Protein 4ENE (pdb70)

GO terms:
  GO:0042802 identical protein binding (F, IPI)
  GO:0062158 chloride:proton antiporter activity (F, IDA)
  GO:0005886 plasma membrane (C, IDA)
  GO:1990451 cellular stress response to acidic pH (P, IDA)
  GO:1902476 chloride transmembrane transport (P, IDA)
  GO:1902600 proton transmembrane transport (P, IDA)

CATH classification: 1.10.3080.10

Structure (mmCIF, N/CA/C/O backbone):
data_4ENE
#
_entry.id   4ENE
#
_cell.length_a   232.260
_cell.length_b   97.520
_cell.length_c   173.960
_cell.angle_alpha   90.00
_cell.angle_beta   132.87
_cell.angle_gamma   90.00
#
_symmetry.space_group_name_H-M   'C 1 2 1'
#
loop_
_entity.id
_entity.type
_entity.pdbx_description
1 polymer 'H(+)/Cl(-) exchange transporter ClcA'
2 polymer 'heavy chain of Fab fragment'
3 polymer 'light chain of Fab fragment'
4 branched alpha-D-glucopyranose-(1-4)-alpha-D-glucopyranose
5 non-polymer 'CHLORIDE ION'
6 non-polymer DECYL-BETA-D-MALTOPYRANOSIDE
7 water water
#
loop_
_atom_site.group_PDB
_atom_site.id
_atom_site.type_symbol
_atom_site.label_atom_id
_atom_site.label_alt_id
_atom_site.label_comp_id
_atom_site.label_asym_id
_atom_site.label_entity_id
_atom_site.label_seq_id
_atom_site.pdbx_PDB_ins_code
_atom_site.Cartn_x
_atom_site.Cartn_y
_atom_site.Cartn_z
_atom_site.occupancy
_atom_site.B_iso_or_equiv
_atom_site.auth_seq_id
_atom_site.auth_comp_id
_atom_site.auth_asym_id
_atom_site.auth_atom_id
_atom_site.pdbx_PDB_model_num
ATOM 1 N N . ARG A 1 2 ? -48.834 14.152 56.906 1.00 76.01 17 ARG A N 1
ATOM 2 C CA . ARG A 1 2 ? -49.428 13.163 56.017 1.00 75.40 17 ARG A CA 1
ATOM 3 C C . ARG A 1 2 ? -49.028 11.737 56.396 1.00 66.93 17 ARG A C 1
ATOM 4 O O . ARG A 1 2 ? -49.125 10.828 55.576 1.00 72.88 17 ARG A O 1
ATOM 12 N N . ARG A 1 3 ? -48.591 11.545 57.636 1.00 55.38 18 ARG A N 1
ATOM 13 C CA . ARG A 1 3 ? -48.109 10.244 58.082 1.00 63.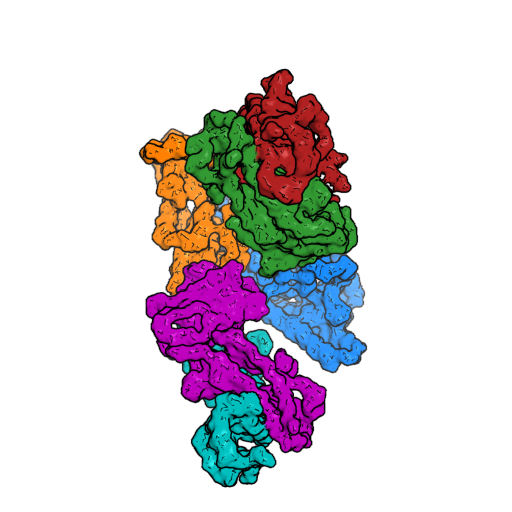63 18 ARG A CA 1
ATOM 14 C C . ARG A 1 3 ? -49.145 9.133 57.927 1.00 63.24 18 ARG A C 1
ATOM 15 O O . ARG A 1 3 ? -48.846 8.071 57.388 1.00 67.91 18 ARG A O 1
ATOM 23 N N . ARG A 1 4 ? -50.357 9.360 58.417 1.00 71.07 19 ARG A N 1
ATOM 24 C CA . ARG A 1 4 ? -51.367 8.314 58.382 1.00 68.83 19 ARG A CA 1
ATOM 25 C C . ARG A 1 4 ? -51.829 8.017 56.950 1.00 65.95 19 ARG A C 1
ATOM 26 O O . ARG A 1 4 ? -52.286 6.905 56.658 1.00 60.00 19 ARG A O 1
ATOM 34 N N . GLN A 1 5 ? -51.719 9.009 56.064 1.00 48.44 20 GLN A N 1
ATOM 35 C CA . GLN A 1 5 ? -52.024 8.805 54.650 1.00 53.15 20 GLN A CA 1
ATOM 36 C C . GLN A 1 5 ? -50.979 7.865 54.032 1.00 63.64 20 GLN A C 1
ATOM 37 O O . GLN A 1 5 ? -51.321 6.820 53.464 1.00 54.20 20 GLN A O 1
ATOM 43 N N . LEU A 1 6 ? -49.706 8.250 54.153 1.00 58.80 21 LEU A N 1
ATOM 44 C CA . LEU A 1 6 ? -48.586 7.396 53.776 1.00 49.31 21 LEU A CA 1
ATOM 45 C C . LEU A 1 6 ? -48.775 5.959 54.255 1.00 50.82 21 LEU A C 1
ATOM 46 O O . LEU A 1 6 ? -48.715 5.029 53.458 1.00 61.46 21 LEU A O 1
ATOM 51 N N . ILE A 1 7 ? -49.000 5.771 55.550 1.00 45.66 22 ILE A N 1
ATOM 52 C CA . ILE A 1 7 ? -49.149 4.426 56.083 1.00 48.31 22 ILE A CA 1
ATOM 53 C C . ILE A 1 7 ? -50.210 3.667 55.293 1.00 55.01 22 ILE A C 1
ATOM 54 O O . ILE A 1 7 ? -50.119 2.454 55.110 1.00 61.27 22 ILE A O 1
ATOM 59 N N . ARG A 1 8 ? -51.214 4.384 54.809 1.00 49.00 23 ARG A N 1
ATOM 60 C CA . ARG A 1 8 ? -52.290 3.737 54.076 1.00 58.04 23 ARG A CA 1
ATOM 61 C C . ARG A 1 8 ? -51.767 3.314 52.710 1.00 55.14 23 ARG A C 1
ATOM 62 O O . ARG A 1 8 ? -51.911 2.166 52.294 1.00 50.42 23 ARG A O 1
ATOM 70 N N . GLN A 1 9 ? -51.154 4.265 52.024 1.00 48.55 24 GLN A N 1
ATOM 71 C CA . GLN A 1 9 ? -50.582 4.035 50.717 1.00 54.84 24 GLN A CA 1
ATOM 72 C C . GLN A 1 9 ? -49.495 2.932 50.683 1.00 60.50 24 GLN A C 1
ATOM 73 O O . GLN A 1 9 ? -49.472 2.108 49.766 1.00 56.66 24 GLN A O 1
ATOM 79 N N . LEU A 1 10 ? -48.602 2.913 51.670 1.00 51.39 25 LEU A N 1
ATOM 80 C CA . LEU A 1 10 ? -47.575 1.881 51.734 1.00 51.54 25 LEU A CA 1
ATOM 81 C C . LEU A 1 10 ? -48.208 0.501 51.729 1.00 59.98 25 LEU A C 1
ATOM 82 O O . LEU A 1 10 ? -47.757 -0.404 51.021 1.00 60.17 25 LEU A O 1
ATOM 87 N N . LEU A 1 11 ? -49.256 0.342 52.524 1.00 55.51 26 LEU A N 1
ATOM 88 C CA . LEU A 1 11 ? -49.879 -0.959 52.692 1.00 56.06 26 LEU A CA 1
ATOM 89 C C . LEU A 1 11 ? -50.659 -1.372 51.448 1.00 51.06 26 LEU A C 1
ATOM 90 O O . LEU A 1 11 ? -51.065 -2.526 51.322 1.00 53.11 26 LEU A O 1
ATOM 95 N N . GLU A 1 12 ? -50.855 -0.427 50.532 1.00 53.46 27 GLU A N 1
ATOM 96 C CA . GLU A 1 12 ? -51.609 -0.681 49.297 1.00 67.35 27 GLU A CA 1
ATOM 97 C C . GLU A 1 12 ? -50.745 -0.557 48.040 1.00 59.89 27 GLU A C 1
ATOM 98 O O . GLU A 1 12 ? -51.259 -0.419 46.932 1.00 63.19 27 GLU A O 1
ATOM 104 N N . ARG A 1 13 ? -49.431 -0.603 48.212 1.00 63.75 28 ARG A N 1
ATOM 105 C CA . ARG A 1 13 ? -48.513 -0.403 47.099 1.00 60.09 28 ARG A CA 1
ATOM 106 C C . ARG A 1 13 ? -48.523 -1.583 46.140 1.00 60.80 28 ARG A C 1
ATOM 107 O O . ARG A 1 13 ? -48.674 -2.735 46.569 1.00 55.20 28 ARG A O 1
ATOM 115 N N . ASP A 1 14 ? -48.375 -1.282 44.847 1.00 61.06 29 ASP A N 1
ATOM 116 C CA . ASP A 1 14 ? -48.253 -2.300 43.799 1.00 60.17 29 ASP A CA 1
ATOM 117 C C . ASP A 1 14 ? -49.476 -3.220 43.718 1.00 56.29 29 ASP A C 1
ATOM 118 O O . ASP A 1 14 ? -49.362 -4.436 43.883 1.00 55.27 29 ASP A O 1
ATOM 123 N N . LYS A 1 15 ? -50.646 -2.639 43.466 1.00 61.56 30 LYS A N 1
ATOM 124 C CA . LYS A 1 15 ? -51.856 -3.436 43.255 1.00 63.67 30 LYS A CA 1
ATOM 125 C C . LYS A 1 15 ? -52.550 -3.034 41.962 1.00 63.66 30 LYS A C 1
ATOM 126 O O . LYS A 1 15 ? -53.720 -2.639 41.968 1.00 66.90 30 LYS A O 1
ATOM 132 N N . THR A 1 16 ? -51.815 -3.127 40.858 1.00 56.14 31 THR A N 1
ATOM 133 C CA . THR A 1 16 ? -52.375 -2.861 39.541 1.00 54.15 31 THR A CA 1
ATOM 134 C C . THR A 1 16 ? -53.605 -3.746 39.330 1.00 57.45 31 THR A C 1
ATOM 135 O O . THR A 1 16 ? -53.568 -4.950 39.613 1.00 48.72 31 THR A O 1
ATOM 139 N N . PRO A 1 17 ? -54.709 -3.139 38.868 1.00 55.39 32 PRO A N 1
ATOM 140 C CA . PRO A 1 17 ? -55.961 -3.827 38.529 1.00 55.69 32 PRO A CA 1
ATOM 141 C C . PRO A 1 17 ? -55.753 -4.926 37.490 1.00 51.85 32 PRO A C 1
ATOM 142 O O . PRO A 1 17 ? -55.201 -4.648 36.428 1.00 50.47 32 PRO A O 1
ATOM 146 N N . LEU A 1 18 ? -56.204 -6.142 37.784 1.00 43.28 33 LEU A N 1
ATOM 147 C CA . LEU A 1 18 ? -56.053 -7.260 36.858 1.00 50.74 33 LEU A CA 1
ATOM 148 C C . LEU A 1 18 ? -56.467 -6.926 35.416 1.00 50.90 33 LEU A C 1
ATOM 149 O O . LEU A 1 18 ? -55.898 -7.446 34.461 1.00 51.72 33 LEU A O 1
ATOM 154 N N . ALA A 1 19 ? -57.452 -6.059 35.254 1.00 51.76 34 ALA A N 1
ATOM 155 C CA . ALA A 1 19 ? -57.895 -5.698 33.916 1.00 52.58 34 ALA A CA 1
ATOM 156 C C . ALA A 1 19 ? -56.753 -5.056 33.139 1.00 47.12 34 ALA A C 1
ATOM 157 O O . ALA A 1 19 ? -56.524 -5.370 31.974 1.00 52.10 34 ALA A O 1
ATOM 159 N N . ILE A 1 20 ? -56.037 -4.153 33.790 1.00 47.03 35 ILE A N 1
ATOM 160 C CA . ILE A 1 20 ? -54.929 -3.465 33.145 1.00 52.19 35 ILE A CA 1
ATOM 161 C C . ILE A 1 20 ? -53.761 -4.416 32.836 1.00 44.96 35 ILE A C 1
ATOM 162 O O . ILE A 1 20 ? -53.142 -4.316 31.785 1.00 43.93 35 ILE A O 1
ATOM 167 N N . LEU A 1 21 ? -53.494 -5.364 33.726 1.00 41.76 36 LEU A N 1
ATOM 168 C CA . LEU A 1 21 ? -52.411 -6.323 33.515 1.00 48.79 36 LEU A CA 1
ATOM 169 C C . LEU A 1 21 ? -52.625 -7.190 32.283 1.00 51.51 36 LEU A C 1
ATOM 170 O O . LEU A 1 21 ? -51.732 -7.304 31.433 1.00 47.56 36 LEU A O 1
ATOM 175 N N . PHE A 1 22 ? -53.806 -7.804 32.205 1.00 55.62 37 PHE A N 1
ATOM 176 C CA . PHE A 1 22 ? -54.205 -8.625 31.060 1.00 51.21 37 PHE A CA 1
ATOM 177 C C . PHE A 1 22 ? -54.210 -7.832 29.753 1.00 47.35 37 PHE A C 1
ATOM 178 O O . PHE A 1 22 ? -53.759 -8.316 28.728 1.00 47.33 37 PHE A O 1
ATOM 186 N N . MET A 1 23 ? -54.736 -6.616 29.790 1.00 49.49 38 MET A N 1
ATOM 187 C CA . MET A 1 23 ? -54.790 -5.802 28.588 1.00 44.89 38 MET A CA 1
ATOM 188 C C . MET A 1 23 ? -53.397 -5.337 28.192 1.00 48.46 38 MET A C 1
ATOM 189 O O . MET A 1 23 ? -53.139 -5.049 27.019 1.00 50.36 38 MET A O 1
ATOM 194 N N . ALA A 1 24 ? -52.500 -5.263 29.170 1.00 50.08 39 ALA A N 1
ATOM 195 C CA . ALA A 1 24 ? -51.108 -4.912 28.897 1.00 52.80 39 ALA A CA 1
ATOM 196 C C . ALA A 1 24 ? -50.499 -6.032 28.070 1.00 44.63 39 ALA A C 1
ATOM 197 O O . ALA A 1 24 ? -49.704 -5.787 27.162 1.00 38.39 39 ALA A O 1
ATOM 199 N N . ALA A 1 25 ? -50.914 -7.258 28.382 1.00 43.77 40 ALA A N 1
ATOM 200 C CA . ALA A 1 25 ? -50.449 -8.447 27.679 1.00 42.43 40 ALA A CA 1
ATOM 201 C C . ALA A 1 25 ? -50.887 -8.456 26.218 1.00 45.40 40 ALA A C 1
ATOM 202 O O . ALA A 1 25 ? -50.077 -8.717 25.332 1.00 47.97 40 ALA A O 1
ATOM 204 N N . VAL A 1 26 ? -52.157 -8.168 25.955 1.00 44.90 41 VAL A N 1
ATOM 205 C CA . VAL A 1 26 ? -52.633 -8.158 24.574 1.00 42.13 41 VAL A CA 1
ATOM 206 C C . VAL A 1 26 ? -52.062 -6.977 23.786 1.00 39.35 41 VAL A C 1
ATOM 207 O O . VAL A 1 26 ? -51.811 -7.083 22.593 1.00 43.47 41 VAL A O 1
ATOM 211 N N . VAL A 1 27 ? -51.829 -5.857 24.453 1.00 39.70 42 VAL A N 1
ATOM 212 C CA . VAL A 1 27 ? -51.208 -4.710 23.792 1.00 38.93 42 VAL A CA 1
ATOM 213 C C . VAL A 1 27 ? -49.806 -5.067 23.279 1.00 41.70 42 VAL A C 1
ATOM 214 O O . VAL A 1 27 ? -49.423 -4.741 22.152 1.00 41.52 42 VAL A O 1
ATOM 218 N N . GLY A 1 28 ? -49.041 -5.749 24.115 1.00 38.76 43 GLY A N 1
ATOM 219 C CA . GLY A 1 28 ? -47.678 -6.090 23.776 1.00 40.64 43 GLY A CA 1
ATOM 220 C C . GLY A 1 28 ? -47.612 -7.121 22.673 1.00 42.52 43 GLY A C 1
ATOM 221 O O . GLY A 1 28 ? -46.778 -7.016 21.759 1.00 38.81 43 GLY A O 1
ATOM 222 N N . THR A 1 29 ? -48.491 -8.117 22.754 1.00 41.85 44 THR A N 1
ATOM 223 C CA . THR A 1 29 ? -48.554 -9.149 21.726 1.00 39.91 44 THR A CA 1
ATOM 224 C C . THR A 1 29 ? -48.816 -8.519 20.367 1.00 38.63 44 THR A C 1
ATOM 225 O O . THR A 1 29 ? -48.170 -8.856 19.389 1.00 44.71 44 THR A O 1
ATOM 229 N N . LEU A 1 30 ? -49.764 -7.593 20.311 1.00 43.05 45 LEU A N 1
ATOM 230 C CA . LEU A 1 30 ? -50.112 -6.961 19.051 1.00 42.50 45 LEU A CA 1
ATOM 231 C C . LEU A 1 30 ? -48.964 -6.123 18.527 1.00 38.57 45 LEU A C 1
ATOM 232 O O . LEU A 1 30 ? -48.716 -6.078 17.324 1.00 42.41 45 LEU A O 1
ATOM 237 N N . VAL A 1 31 ? -48.274 -5.438 19.429 1.00 40.52 46 VAL A N 1
ATOM 238 C CA . VAL A 1 31 ? -47.206 -4.527 19.021 1.00 38.90 46 VAL A CA 1
ATOM 239 C C . VAL A 1 31 ? -46.029 -5.314 18.463 1.00 39.42 46 VAL A C 1
ATOM 240 O O . VAL A 1 31 ? -45.375 -4.901 17.497 1.00 34.82 46 VAL A O 1
ATOM 244 N N . GLY A 1 32 ? -45.778 -6.462 19.080 1.00 39.76 47 GLY A N 1
ATOM 245 C CA . GLY A 1 32 ? -44.702 -7.328 18.667 1.00 38.81 47 GLY A CA 1
ATOM 246 C C . GLY A 1 32 ? -44.936 -7.776 17.252 1.00 45.16 47 GLY A C 1
ATOM 247 O O . GLY A 1 32 ? -44.039 -7.638 16.399 1.00 42.02 47 GLY A O 1
ATOM 248 N N . LEU A 1 33 ? -46.141 -8.296 17.007 1.00 36.33 48 LEU A N 1
ATOM 249 C CA . LEU A 1 33 ? -46.547 -8.765 15.679 1.00 33.92 48 LEU A CA 1
ATOM 250 C C . LEU A 1 33 ? -46.477 -7.648 14.653 1.00 35.15 48 LEU A C 1
ATOM 251 O O . LEU A 1 33 ? -46.025 -7.854 13.534 1.00 39.44 48 LEU A O 1
ATOM 256 N N . ALA A 1 34 ? -46.922 -6.458 15.032 1.00 32.29 49 ALA A N 1
ATOM 257 C CA . ALA A 1 34 ? -46.894 -5.337 14.107 1.00 31.69 49 ALA A CA 1
ATOM 258 C C . ALA A 1 34 ? -45.470 -4.960 13.787 1.00 31.16 49 ALA A C 1
ATOM 259 O O . ALA A 1 34 ? -45.166 -4.634 12.637 1.00 40.48 49 ALA A O 1
ATOM 261 N N . ALA A 1 35 ? -44.599 -4.999 14.795 1.00 36.81 50 ALA A N 1
ATOM 262 C CA . ALA A 1 35 ? -43.185 -4.639 14.611 1.00 36.58 50 ALA A CA 1
ATOM 263 C C . ALA A 1 35 ? -42.491 -5.664 13.744 1.00 36.93 50 ALA A C 1
ATOM 264 O O . ALA A 1 35 ? -41.696 -5.313 12.874 1.00 37.66 50 ALA A O 1
ATOM 266 N N . VAL A 1 36 ? -42.793 -6.936 13.987 1.00 35.19 51 VAL A N 1
ATOM 267 C CA . VAL A 1 36 ? -42.274 -8.003 13.147 1.00 44.85 51 VAL A CA 1
ATOM 268 C C . VAL A 1 36 ? -42.689 -7.762 11.690 1.00 45.12 51 VAL A C 1
ATOM 269 O O . VAL A 1 36 ? -41.849 -7.696 10.791 1.00 41.28 51 VAL A O 1
ATOM 273 N N . ALA A 1 37 ? -43.989 -7.615 11.475 1.00 39.37 52 ALA A N 1
ATOM 274 C CA . ALA A 1 37 ? -44.532 -7.394 10.151 1.00 39.18 52 ALA A CA 1
ATOM 275 C C . ALA A 1 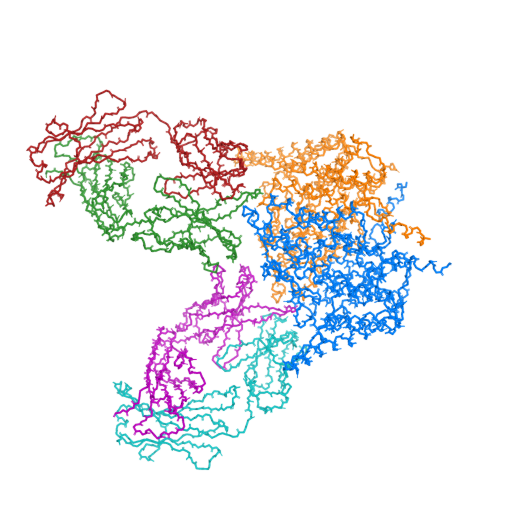37 ? -43.887 -6.180 9.502 1.00 40.12 52 ALA A C 1
ATOM 276 O O . ALA A 1 37 ? -43.555 -6.205 8.321 1.00 40.77 52 ALA A O 1
ATOM 278 N N . PHE A 1 38 ? -43.695 -5.118 10.273 1.00 40.84 53 PHE A N 1
ATOM 279 C CA . PHE A 1 38 ? -43.140 -3.894 9.713 1.00 34.93 53 PHE A CA 1
ATOM 280 C C . PHE A 1 38 ? -41.714 -4.182 9.246 1.00 39.95 53 PHE A C 1
ATOM 281 O O . PHE A 1 38 ? -41.280 -3.766 8.170 1.00 41.38 53 PHE A O 1
ATOM 289 N N . ASP A 1 39 ? -41.002 -4.933 10.070 1.00 46.18 54 ASP A N 1
ATOM 290 C CA . ASP A 1 39 ? -39.615 -5.298 9.817 1.00 48.81 54 ASP A CA 1
ATOM 291 C C . ASP A 1 39 ? -39.466 -6.182 8.569 1.00 46.46 54 ASP A C 1
ATOM 292 O O . ASP A 1 39 ? -38.632 -5.925 7.703 1.00 44.26 54 ASP A O 1
ATOM 297 N N . LYS A 1 40 ? -40.282 -7.225 8.488 1.00 48.08 55 LYS A N 1
ATOM 298 C CA . LYS A 1 40 ? -40.307 -8.088 7.316 1.00 43.88 55 LYS A CA 1
ATOM 299 C C . LYS A 1 40 ? -40.593 -7.297 6.034 1.00 51.62 55 LYS A C 1
ATOM 300 O O . LYS A 1 40 ? -39.949 -7.516 5.008 1.00 57.02 55 LYS A O 1
ATOM 306 N N . GLY A 1 41 ? -41.556 -6.379 6.094 1.00 52.41 56 GLY A N 1
ATOM 307 C CA . GLY A 1 41 ? -41.909 -5.561 4.946 1.00 41.83 56 GLY A CA 1
ATOM 308 C C . GLY A 1 41 ? -40.774 -4.680 4.454 1.00 49.60 56 GLY A C 1
ATOM 309 O O . GLY A 1 41 ? -40.501 -4.619 3.264 1.00 48.32 56 GLY A O 1
ATOM 310 N N . VAL A 1 42 ? -40.105 -3.991 5.372 1.00 56.30 57 VAL A N 1
ATOM 311 C CA . VAL A 1 42 ? -38.978 -3.139 5.006 1.00 45.53 57 VAL A CA 1
ATOM 312 C C . VAL A 1 42 ? -37.906 -3.944 4.297 1.00 52.81 57 VAL A C 1
ATOM 313 O O . VAL A 1 42 ? -37.375 -3.531 3.270 1.00 55.72 57 VAL A O 1
ATOM 317 N N . ALA A 1 43 ? -37.582 -5.104 4.845 1.00 53.42 58 ALA A N 1
ATOM 318 C CA . ALA A 1 43 ? -36.546 -5.931 4.251 1.00 53.79 58 ALA A CA 1
ATOM 319 C C . ALA A 1 43 ? -36.954 -6.416 2.863 1.00 53.47 58 ALA A C 1
ATOM 320 O O . ALA A 1 43 ? -36.142 -6.419 1.948 1.00 55.32 58 ALA A O 1
ATOM 322 N N . TRP A 1 44 ? -38.215 -6.820 2.719 1.00 54.96 59 TRP A N 1
ATOM 323 C CA . TRP A 1 44 ? -38.741 -7.315 1.442 1.00 52.31 59 TRP A CA 1
ATOM 324 C C . TRP A 1 44 ? -38.645 -6.285 0.319 1.00 59.41 59 TRP A C 1
ATOM 325 O O . TRP A 1 44 ? -38.415 -6.635 -0.843 1.00 62.21 59 TRP A O 1
ATOM 336 N N . LEU A 1 45 ? -38.828 -5.017 0.668 1.00 51.05 60 LEU A N 1
ATOM 337 C CA . LEU A 1 45 ? -38.731 -3.939 -0.305 1.00 56.69 60 LEU A CA 1
ATOM 338 C C . LEU A 1 45 ? -37.277 -3.605 -0.648 1.00 54.98 60 LEU A C 1
ATOM 339 O O . LEU A 1 45 ? -36.968 -3.266 -1.783 1.00 54.86 60 LEU A O 1
ATOM 344 N N . GLN A 1 46 ? -36.385 -3.693 0.331 1.00 53.40 61 GLN A N 1
ATOM 345 C CA . GLN A 1 46 ? -34.975 -3.437 0.073 1.00 58.96 61 GLN A CA 1
ATOM 346 C C . GLN A 1 46 ? -34.439 -4.499 -0.871 1.00 64.69 61 GLN A C 1
ATOM 347 O O . GLN A 1 46 ? -33.568 -4.229 -1.704 1.00 63.00 61 GLN A O 1
ATOM 353 N N . ASN A 1 47 ? -34.984 -5.705 -0.742 1.00 62.12 62 ASN A N 1
ATOM 354 C CA . ASN A 1 47 ? -34.662 -6.792 -1.647 1.00 66.70 62 ASN A CA 1
ATOM 355 C C . ASN A 1 47 ? -35.109 -6.481 -3.067 1.00 70.18 62 ASN A C 1
ATOM 356 O O . ASN A 1 47 ? -34.280 -6.339 -3.967 1.00 80.24 62 ASN A O 1
ATOM 361 N N . GLN A 1 48 ? -36.417 -6.373 -3.261 1.00 61.17 63 GLN A N 1
ATOM 362 C CA . GLN A 1 48 ? -36.961 -6.011 -4.558 1.00 57.30 63 GLN A CA 1
ATOM 363 C C . GLN A 1 48 ? -36.069 -4.982 -5.219 1.00 61.95 63 GLN A C 1
ATOM 364 O O . GLN A 1 48 ? -35.693 -5.127 -6.375 1.00 67.38 63 GLN A O 1
ATOM 370 N N . ARG A 1 49 ? -35.715 -3.946 -4.476 1.00 59.11 64 ARG A N 1
ATOM 371 C CA . ARG A 1 49 ? -34.849 -2.919 -5.020 1.00 64.52 64 ARG A CA 1
ATOM 372 C C . ARG A 1 49 ? -33.505 -3.490 -5.463 1.00 69.34 64 ARG A C 1
ATOM 373 O O . ARG A 1 49 ? -32.948 -3.067 -6.473 1.00 78.85 64 ARG A O 1
ATOM 381 N N . MET A 1 50 ? -32.987 -4.455 -4.717 1.00 73.94 65 MET A N 1
ATOM 382 C CA . MET A 1 50 ? -31.723 -5.081 -5.084 1.00 77.80 65 MET A CA 1
ATOM 383 C C . MET A 1 50 ? -31.860 -5.916 -6.352 1.00 75.74 65 MET A C 1
ATOM 384 O O . MET A 1 50 ? -31.042 -5.812 -7.257 1.00 75.27 65 MET A O 1
ATOM 389 N N . GLY A 1 51 ? -32.902 -6.737 -6.412 1.00 77.35 66 GLY A N 1
ATOM 390 C CA . GLY A 1 51 ? -33.146 -7.574 -7.572 1.00 85.78 66 GLY A CA 1
ATOM 391 C C . GLY A 1 51 ? -33.372 -6.776 -8.843 1.00 79.93 66 GLY A C 1
ATOM 392 O O . GLY A 1 51 ? -33.157 -7.277 -9.943 1.00 83.03 66 GLY A O 1
ATOM 393 N N . ALA A 1 52 ? -33.811 -5.531 -8.688 1.00 79.62 67 ALA A N 1
ATOM 394 C CA . ALA A 1 52 ? -34.040 -4.648 -9.823 1.00 78.10 67 ALA A CA 1
ATOM 395 C C . ALA A 1 52 ? -32.717 -4.189 -10.429 1.00 80.63 67 ALA A C 1
ATOM 396 O O . ALA A 1 52 ? -32.535 -4.236 -11.644 1.00 81.22 67 ALA A O 1
ATOM 398 N N . LEU A 1 53 ? -31.796 -3.749 -9.577 1.00 77.76 68 LEU A N 1
ATOM 399 C CA . LEU A 1 53 ? -30.479 -3.326 -10.036 1.00 77.46 68 LEU A CA 1
ATOM 400 C C . LEU A 1 53 ? -29.749 -4.462 -10.734 1.00 84.55 68 LEU A C 1
ATOM 401 O O . LEU A 1 53 ? -28.732 -4.241 -11.386 1.00 88.05 68 LEU A O 1
ATOM 406 N N . VAL A 1 54 ? -30.263 -5.679 -10.586 1.00 85.70 69 VAL A N 1
ATOM 407 C CA . VAL A 1 54 ? -29.702 -6.833 -11.280 1.00 90.43 69 VAL A CA 1
ATOM 408 C C . VAL A 1 54 ? -30.132 -6.852 -12.746 1.00 90.20 69 VAL A C 1
ATOM 409 O O . VAL A 1 54 ? -29.294 -6.928 -13.642 1.00 94.87 69 VAL A O 1
ATOM 413 N N . HIS A 1 55 ? -31.435 -6.761 -12.990 1.00 90.81 70 HIS A N 1
ATOM 414 C CA . HIS A 1 55 ? -31.945 -6.736 -14.360 1.00 99.20 70 HIS A CA 1
ATOM 415 C C . HIS A 1 55 ? -31.344 -5.591 -15.184 1.00 99.26 70 HIS A C 1
ATOM 416 O O . HIS A 1 55 ? -31.493 -5.552 -16.407 1.00 102.52 70 HIS A O 1
ATOM 423 N N . THR A 1 56 ? -30.662 -4.667 -14.512 1.00 96.28 71 THR A N 1
ATOM 424 C CA . THR A 1 56 ? -30.121 -3.479 -15.169 1.00 96.83 71 THR A CA 1
ATOM 425 C C . THR A 1 56 ? -28.715 -3.116 -14.683 1.00 101.45 71 THR A C 1
ATOM 426 O O . THR A 1 56 ? -28.375 -1.934 -14.587 1.00 96.25 71 THR A O 1
ATOM 430 N N . ALA A 1 57 ? -27.902 -4.129 -14.386 1.00 105.64 72 ALA A N 1
ATOM 431 C CA . ALA A 1 57 ? -26.552 -3.914 -13.855 1.00 105.42 72 ALA A CA 1
ATOM 432 C C . ALA A 1 57 ? -25.505 -3.683 -14.951 1.00 108.81 72 ALA A C 1
ATOM 433 O O . ALA A 1 57 ? -24.312 -3.533 -14.665 1.00 107.84 72 ALA A O 1
ATOM 435 N N . ASP A 1 58 ? -25.959 -3.651 -16.202 1.00 106.01 73 ASP A N 1
ATOM 436 C CA . ASP A 1 58 ? -25.068 -3.465 -17.341 1.00 102.07 73 ASP A CA 1
ATOM 437 C C . ASP A 1 58 ? -24.926 -1.986 -17.692 1.00 100.04 73 ASP A C 1
ATOM 438 O O . ASP A 1 58 ? -23.812 -1.475 -17.844 1.00 91.97 73 ASP A O 1
ATOM 443 N N . ASN A 1 59 ? -26.063 -1.305 -17.806 1.00 91.09 74 ASN A N 1
ATOM 444 C CA . ASN A 1 59 ? -26.099 0.103 -18.183 1.00 86.93 74 ASN A CA 1
ATOM 445 C C . ASN A 1 59 ? -25.937 1.032 -16.981 1.00 83.32 74 ASN A C 1
ATOM 446 O O . ASN A 1 59 ? -26.911 1.601 -16.498 1.00 83.17 74 ASN A O 1
ATOM 451 N N . TYR A 1 60 ? -24.702 1.192 -16.517 1.00 77.19 75 TYR A N 1
ATOM 452 C CA . TYR A 1 60 ? -24.414 1.962 -15.305 1.00 81.56 75 TYR A CA 1
ATOM 453 C C . TYR A 1 60 ? -25.290 3.204 -15.091 1.00 82.91 75 TYR A C 1
ATOM 454 O O . TYR A 1 60 ? -25.656 3.516 -13.958 1.00 83.42 75 TYR A O 1
ATOM 463 N N . PRO A 1 61 ? -25.594 3.939 -16.169 1.00 85.56 76 PRO A N 1
ATOM 464 C CA . PRO A 1 61 ? -26.561 5.039 -16.075 1.00 77.85 76 PRO A CA 1
ATOM 465 C C . PRO A 1 61 ? -27.981 4.565 -15.774 1.00 76.98 76 PRO A C 1
ATOM 466 O O . PRO A 1 61 ? -28.635 5.140 -14.905 1.00 75.14 76 PRO A O 1
ATOM 470 N N . LEU A 1 62 ? -28.457 3.544 -16.482 1.00 77.09 77 LEU A N 1
ATOM 471 C CA . LEU A 1 62 ? -29.788 2.993 -16.215 1.00 76.01 77 LEU A CA 1
ATOM 472 C C . LEU A 1 62 ? -29.838 2.411 -14.804 1.00 77.31 77 LEU A C 1
ATOM 473 O O . LEU A 1 62 ? -30.872 2.451 -14.127 1.00 73.13 77 LEU A O 1
ATOM 478 N N . LEU A 1 63 ? -28.700 1.869 -14.378 1.00 81.08 78 LEU A N 1
ATOM 479 C CA . LEU A 1 63 ? -28.523 1.343 -13.031 1.00 80.91 78 LEU A CA 1
ATOM 480 C C . LEU A 1 63 ? -28.769 2.451 -12.005 1.00 72.06 78 LEU A C 1
ATOM 481 O O . LEU A 1 63 ? -29.632 2.322 -11.139 1.00 65.07 78 LEU A O 1
ATOM 486 N N . LEU A 1 64 ? -28.020 3.544 -12.121 1.00 62.12 79 LEU A N 1
ATOM 487 C CA . LEU A 1 64 ? -28.152 4.663 -11.196 1.00 69.81 79 LEU A CA 1
ATOM 488 C C . LEU A 1 64 ? -29.555 5.269 -11.233 1.00 77.43 79 LEU A C 1
ATOM 489 O O . LEU A 1 64 ? -30.000 5.912 -10.279 1.00 75.43 79 LEU A O 1
ATOM 494 N N . THR A 1 65 ? -30.253 5.052 -12.339 1.00 76.20 80 THR A N 1
ATOM 495 C CA . THR A 1 65 ? -31.552 5.662 -12.547 1.00 69.06 80 THR A CA 1
ATOM 496 C C . THR A 1 65 ? -32.652 4.851 -11.893 1.00 64.98 80 THR A C 1
ATOM 497 O O . THR A 1 65 ? -33.571 5.409 -11.304 1.00 67.17 80 THR A O 1
ATOM 501 N N . VAL A 1 66 ? -32.569 3.532 -12.011 1.00 63.27 81 VAL A N 1
ATOM 502 C CA . VAL A 1 66 ? -33.576 2.661 -11.409 1.00 70.28 81 VAL A CA 1
ATOM 503 C C . VAL A 1 66 ? -33.414 2.595 -9.888 1.00 71.47 81 VAL A C 1
ATOM 504 O O . VAL A 1 66 ? -34.335 2.200 -9.170 1.00 70.74 81 VAL A O 1
ATOM 508 N N . ALA A 1 67 ? -32.235 2.972 -9.405 1.00 65.04 82 ALA A N 1
ATOM 509 C CA . ALA A 1 67 ? -31.993 3.037 -7.977 1.00 66.94 82 ALA A CA 1
ATOM 510 C C . ALA A 1 67 ? -32.680 4.274 -7.439 1.00 67.91 82 ALA A C 1
ATOM 511 O O . ALA A 1 67 ? -33.394 4.205 -6.440 1.00 73.34 82 ALA A O 1
ATOM 513 N N . PHE A 1 68 ? -32.470 5.401 -8.114 1.00 64.07 83 PHE A N 1
ATOM 514 C CA . PHE A 1 68 ? -33.071 6.663 -7.704 1.00 64.01 83 PHE A CA 1
ATOM 515 C C . PHE A 1 68 ? -34.594 6.622 -7.798 1.00 69.17 83 PHE A C 1
ATOM 516 O O . PHE A 1 68 ? -35.285 6.969 -6.841 1.00 68.12 83 PHE A O 1
ATOM 524 N N . LEU A 1 69 ? -35.119 6.191 -8.941 1.00 64.57 84 LEU A N 1
ATOM 525 C CA . LEU A 1 69 ? -36.566 6.157 -9.136 1.00 65.23 84 LEU A CA 1
ATOM 526 C C . LEU A 1 69 ? -37.275 5.173 -8.218 1.00 63.60 84 LEU A C 1
ATOM 527 O O . LEU A 1 69 ? -38.289 5.510 -7.609 1.00 66.87 84 LEU A O 1
ATOM 532 N N . CYS A 1 70 ? -36.754 3.956 -8.125 1.00 62.73 85 CYS A N 1
ATOM 533 C CA . CYS A 1 70 ? -37.349 2.959 -7.241 1.00 70.03 85 CYS A CA 1
ATOM 534 C C . CYS A 1 70 ? -37.531 3.484 -5.811 1.00 64.48 85 CYS A C 1
ATOM 535 O O . CYS A 1 70 ? -38.524 3.188 -5.155 1.00 55.81 85 CYS A O 1
ATOM 538 N N . SER A 1 71 ? -36.567 4.266 -5.338 1.00 64.78 86 SER A N 1
ATOM 539 C CA . SER A 1 71 ? -36.603 4.786 -3.977 1.00 59.03 86 SER A CA 1
ATOM 540 C C . SER A 1 71 ? -37.327 6.121 -3.902 1.00 55.51 86 SER A C 1
ATOM 541 O O . SER A 1 71 ? -37.827 6.498 -2.853 1.00 57.96 86 SER A O 1
ATOM 544 N N . ALA A 1 72 ? -37.360 6.843 -5.015 1.00 62.30 87 ALA A N 1
ATOM 545 C CA . ALA A 1 72 ? -38.103 8.093 -5.100 1.00 58.65 87 ALA A CA 1
ATOM 546 C C . ALA A 1 72 ? -39.584 7.787 -4.974 1.00 54.87 87 ALA A C 1
ATOM 547 O O . ALA A 1 72 ? -40.286 8.392 -4.169 1.00 54.37 87 ALA A O 1
ATOM 549 N N . VAL A 1 73 ? -40.048 6.833 -5.771 1.00 51.00 88 VAL A N 1
ATOM 550 C CA . VAL A 1 73 ? -41.441 6.421 -5.728 1.00 54.41 88 VAL A CA 1
ATOM 551 C C . VAL A 1 73 ? -41.851 5.937 -4.346 1.00 55.25 88 VAL A C 1
ATOM 552 O O . VAL A 1 73 ? -42.869 6.376 -3.808 1.00 55.09 88 VAL A O 1
ATOM 556 N N . LEU A 1 74 ? -41.066 5.027 -3.774 1.00 58.94 89 LEU A N 1
ATOM 557 C CA . LEU A 1 74 ? -41.381 4.504 -2.446 1.00 53.97 89 LEU A CA 1
ATOM 558 C C . LEU A 1 74 ? -41.401 5.641 -1.425 1.00 50.83 89 LEU A C 1
ATOM 559 O O . LEU A 1 74 ? -42.273 5.691 -0.561 1.00 46.00 89 LEU A O 1
ATOM 564 N N . ALA A 1 75 ? -40.453 6.568 -1.550 1.00 48.49 90 ALA A N 1
ATOM 565 C CA . ALA A 1 75 ? -40.382 7.711 -0.640 1.00 50.60 90 ALA A CA 1
ATOM 566 C C . ALA A 1 75 ? -41.656 8.553 -0.708 1.00 56.26 90 ALA A C 1
ATOM 567 O O . ALA A 1 75 ? -42.343 8.751 0.296 1.00 47.94 90 ALA A O 1
ATOM 569 N N . MET A 1 76 ? -41.955 9.049 -1.905 1.00 57.85 91 MET A N 1
ATOM 570 C CA . MET A 1 76 ? -43.110 9.905 -2.121 1.00 55.52 91 MET A CA 1
ATOM 571 C C . MET A 1 76 ? -44.373 9.266 -1.567 1.00 50.84 91 MET A C 1
ATOM 572 O O . MET A 1 76 ? -45.115 9.893 -0.807 1.00 46.47 91 MET A O 1
ATOM 577 N N . PHE A 1 77 ? -44.597 8.009 -1.928 1.00 47.41 92 PHE A N 1
ATOM 578 C CA . PHE A 1 77 ? -45.720 7.268 -1.390 1.00 50.28 92 PHE A CA 1
ATOM 579 C C . PHE A 1 77 ? -45.849 7.444 0.121 1.00 50.49 92 PHE A C 1
ATOM 580 O O . PHE A 1 77 ? -46.955 7.571 0.647 1.00 59.17 92 PHE A O 1
ATOM 588 N N . GLY A 1 78 ? -44.728 7.452 0.827 1.00 51.17 93 GLY A N 1
ATOM 589 C CA . GLY A 1 78 ? -44.771 7.562 2.276 1.00 47.87 93 GLY A CA 1
ATOM 590 C C . GLY A 1 78 ? -45.059 8.969 2.756 1.00 47.65 93 GLY A C 1
ATOM 591 O O . GLY A 1 78 ? -45.840 9.158 3.686 1.00 49.23 93 GLY A O 1
ATOM 592 N N . TYR A 1 79 ? -44.405 9.950 2.133 1.00 44.84 94 TYR A N 1
ATOM 593 C CA . TYR A 1 79 ? -44.650 11.357 2.424 1.00 54.56 94 TYR A CA 1
ATOM 594 C C . TYR A 1 79 ? -46.116 11.688 2.195 1.00 53.39 94 TYR A C 1
ATOM 595 O O . TYR A 1 79 ? -46.772 12.308 3.033 1.00 46.97 94 TYR A O 1
ATOM 604 N N . PHE A 1 80 ? -46.631 11.267 1.052 1.00 49.85 95 PHE A N 1
ATOM 605 C CA . PHE A 1 80 ? -48.019 11.523 0.733 1.00 53.44 95 PHE A CA 1
ATOM 606 C C . PHE A 1 80 ? -48.959 10.948 1.793 1.00 54.20 95 PHE A C 1
ATOM 607 O O . PHE A 1 80 ? -49.765 11.671 2.382 1.00 53.82 95 PHE A O 1
ATOM 615 N N . LEU A 1 81 ? -48.854 9.647 2.035 1.00 49.58 96 LEU A N 1
ATOM 616 C CA . LEU A 1 81 ? -49.680 8.990 3.040 1.00 46.66 96 LEU A CA 1
ATOM 617 C C . LEU A 1 81 ? -49.713 9.761 4.363 1.00 49.24 96 LEU A C 1
ATOM 618 O O . LEU A 1 81 ? -50.661 9.654 5.127 1.00 58.25 96 LEU A O 1
ATOM 623 N N . VAL A 1 82 ? -48.668 10.526 4.642 1.00 48.85 97 VAL A N 1
ATOM 624 C CA . VAL A 1 82 ? -48.581 11.258 5.901 1.00 54.54 97 VAL A CA 1
ATOM 625 C C . VAL A 1 82 ? -49.293 12.600 5.825 1.00 43.72 97 VAL A C 1
ATOM 626 O O . VAL A 1 82 ? -50.173 12.893 6.630 1.00 52.83 97 VAL A O 1
ATOM 630 N N . ARG A 1 83 ? -48.880 13.414 4.863 1.00 50.03 98 ARG A N 1
ATOM 631 C CA . ARG A 1 83 ? -49.476 14.718 4.607 1.00 55.50 98 ARG A CA 1
ATOM 632 C C . ARG A 1 83 ? -50.990 14.627 4.402 1.00 56.74 98 ARG A C 1
ATOM 633 O O . ARG A 1 83 ? -51.728 15.504 4.831 1.00 51.86 98 ARG A O 1
ATOM 641 N N . LYS A 1 84 ? -51.444 13.562 3.750 1.00 54.05 99 LYS A N 1
ATOM 642 C CA . LYS A 1 84 ? -52.846 13.440 3.382 1.00 53.70 99 LYS A CA 1
ATOM 643 C C . LYS A 1 84 ? -53.754 12.989 4.525 1.00 59.09 99 LYS A C 1
ATOM 644 O O . LYS A 1 84 ? -54.796 13.598 4.754 1.00 60.89 99 LYS A O 1
ATOM 650 N N . TYR A 1 85 ? -53.373 11.933 5.241 1.00 56.71 100 TYR A N 1
ATOM 651 C CA . TYR A 1 85 ? -54.295 11.323 6.211 1.00 53.93 100 TYR A CA 1
ATOM 652 C C . TYR A 1 85 ? -53.856 11.412 7.675 1.00 55.80 100 TYR A C 1
ATOM 653 O O . TYR A 1 85 ? -54.661 11.180 8.575 1.00 56.00 100 TYR A O 1
ATOM 662 N N . ALA A 1 86 ? -52.590 11.734 7.923 1.00 57.97 101 ALA A N 1
ATOM 663 C CA . ALA A 1 86 ? -52.087 11.736 9.299 1.00 58.93 101 ALA A CA 1
ATOM 664 C C . ALA A 1 86 ? -50.760 12.475 9.432 1.00 60.60 101 ALA A C 1
ATOM 665 O O . ALA A 1 86 ? -49.702 11.859 9.477 1.00 60.83 101 ALA A O 1
ATOM 667 N N . PRO A 1 87 ? -50.820 13.811 9.490 1.00 68.10 102 PRO A N 1
ATOM 668 C CA . PRO A 1 87 ? -49.634 14.675 9.586 1.00 54.49 102 PRO A CA 1
ATOM 669 C C . PRO A 1 87 ? -48.823 14.497 10.874 1.00 51.48 102 PRO A C 1
ATOM 670 O O . PRO A 1 87 ? -47.654 14.892 10.930 1.00 49.20 102 PRO A O 1
ATOM 674 N N . GLU A 1 88 ? -49.422 13.928 11.911 1.00 45.44 103 GLU A N 1
ATOM 675 C CA . GLU A 1 88 ? -48.666 13.738 13.144 1.00 48.31 103 GLU A CA 1
ATOM 676 C C . GLU A 1 88 ? -47.975 12.381 13.147 1.00 54.58 103 GLU A C 1
ATOM 677 O O . GLU A 1 88 ? -47.401 11.964 14.158 1.00 50.45 103 GLU A O 1
ATOM 683 N N . ALA A 1 89 ? -48.040 11.700 12.006 1.00 53.02 104 ALA A N 1
ATOM 684 C CA . ALA A 1 89 ? -47.282 10.471 11.798 1.00 47.48 104 ALA A CA 1
ATOM 685 C C . ALA A 1 89 ? -46.006 10.771 11.019 1.00 47.82 104 ALA A C 1
ATOM 686 O O . ALA A 1 89 ? -45.317 9.867 10.552 1.00 51.92 104 ALA A O 1
ATOM 688 N N . GLY A 1 90 ? -45.689 12.051 10.886 1.00 48.06 105 GLY A N 1
ATOM 689 C CA . GLY A 1 90 ? -44.439 12.448 10.270 1.00 40.25 105 GLY A CA 1
ATOM 690 C C . GLY A 1 90 ? -43.299 12.352 11.270 1.00 56.07 105 GLY A C 1
ATOM 691 O O . GLY A 1 90 ? -43.532 12.315 12.493 1.00 50.03 105 GLY A O 1
ATOM 692 N N . GLY A 1 91 ? -42.066 12.309 10.755 1.00 50.48 106 GLY A N 1
ATOM 693 C CA . GLY A 1 91 ? -40.894 12.236 11.608 1.00 47.11 106 GLY A CA 1
ATOM 694 C C . GLY A 1 91 ? -40.945 11.044 12.543 1.00 43.73 106 GLY A C 1
ATOM 695 O O . GLY A 1 91 ? -41.452 9.975 12.187 1.00 41.80 106 GLY A O 1
ATOM 696 N N . SER A 1 92 ? -40.420 11.229 13.746 1.00 38.39 107 SER A N 1
ATOM 697 C CA . SER A 1 92 ? -40.285 10.124 14.686 1.00 40.48 107 SER A CA 1
ATOM 698 C C . SER A 1 92 ? -41.629 9.621 15.174 1.00 37.65 107 SER A C 1
ATOM 699 O O . SER A 1 92 ? -42.046 8.520 14.832 1.00 39.15 107 SER A O 1
ATOM 702 N N . GLY A 1 93 ? -42.293 10.420 16.001 1.00 41.88 108 GLY A N 1
ATOM 703 C CA . GLY A 1 93 ? -43.556 10.005 16.593 1.00 40.97 108 GLY A CA 1
ATOM 704 C C . GLY A 1 93 ? -43.413 9.763 18.079 1.00 44.11 108 GLY A C 1
ATOM 705 O O . GLY A 1 93 ? -44.401 9.626 18.803 1.00 49.70 108 GLY A O 1
ATOM 706 N N . ILE A 1 94 ? -42.174 9.704 18.543 1.00 34.85 109 ILE A N 1
ATOM 707 C CA . ILE A 1 94 ? -41.940 9.647 19.973 1.00 40.33 109 ILE A CA 1
ATOM 708 C C . ILE A 1 94 ? -42.367 10.965 20.616 1.00 35.26 109 ILE A C 1
ATOM 709 O O . ILE A 1 94 ? -42.961 10.955 21.690 1.00 42.45 109 ILE A O 1
ATOM 714 N N . PRO A 1 95 ? -42.066 12.103 19.963 1.00 35.28 110 PRO A N 1
ATOM 715 C CA . PRO A 1 95 ? -42.538 13.386 20.498 1.00 41.81 110 PRO A CA 1
ATOM 716 C C . PRO A 1 95 ? -44.062 13.426 20.597 1.00 39.88 110 PRO A C 1
ATOM 717 O O . PRO A 1 95 ? -44.596 13.926 21.585 1.00 38.25 110 PRO A O 1
ATOM 721 N N . GLU A 1 96 ? -44.751 12.866 19.611 1.00 42.30 111 GLU A N 1
ATOM 722 C CA . GLU A 1 96 ? -46.215 12.760 19.680 1.00 35.78 111 GLU A CA 1
ATOM 723 C C . GLU A 1 96 ? -46.695 11.886 20.825 1.00 40.95 111 GLU A C 1
ATOM 724 O O . GLU A 1 96 ? -47.581 12.299 21.570 1.00 53.83 111 GLU A O 1
ATOM 730 N N . ILE A 1 97 ? -46.155 10.676 20.967 1.00 41.12 112 ILE A N 1
ATOM 731 C CA . ILE A 1 97 ? -46.602 9.796 22.062 1.00 38.72 112 ILE A CA 1
ATOM 732 C C . ILE A 1 97 ? -46.301 10.394 23.426 1.00 40.75 112 ILE A C 1
ATOM 733 O O . ILE A 1 97 ? -47.024 10.145 24.391 1.00 37.84 112 ILE A O 1
ATOM 738 N N . GLU A 1 98 ? -45.221 11.172 23.508 1.00 39.67 113 GLU A N 1
ATOM 739 C CA . GLU A 1 98 ? -44.922 11.885 24.745 1.00 45.57 113 GLU A CA 1
ATOM 740 C C . GLU A 1 98 ? -46.033 12.896 25.034 1.00 47.52 113 GLU A C 1
ATOM 741 O O . GLU A 1 98 ? -46.522 12.985 26.164 1.00 38.99 113 GLU A O 1
ATOM 747 N N . GLY A 1 99 ? -46.408 13.647 23.994 1.00 44.67 114 GLY A N 1
ATOM 748 C CA . GLY A 1 99 ? -47.543 14.544 24.028 1.00 47.71 114 GLY A CA 1
ATOM 749 C C . GLY A 1 99 ? -48.762 13.855 24.603 1.00 45.66 114 GLY A C 1
ATOM 750 O O . GLY A 1 99 ? -49.307 14.307 25.608 1.00 46.66 114 GLY A O 1
ATOM 751 N N . ALA A 1 100 ? -49.165 12.747 23.986 1.00 39.94 115 ALA A N 1
ATOM 752 C CA . ALA A 1 100 ? -50.346 11.992 24.428 1.00 35.58 115 ALA A CA 1
ATOM 753 C C . ALA A 1 100 ? -50.307 11.603 25.903 1.00 41.73 115 ALA A C 1
ATOM 754 O O . ALA A 1 100 ? -51.339 11.560 26.568 1.00 54.62 115 ALA A O 1
ATOM 756 N N . LEU A 1 101 ? -49.121 11.312 26.417 1.00 46.81 116 LEU A N 1
ATOM 757 C CA . LEU A 1 101 ? -48.985 10.942 27.822 1.00 54.37 116 LEU A CA 1
ATOM 758 C C . LEU A 1 101 ? -49.167 12.159 28.734 1.00 41.29 116 LEU A C 1
ATOM 759 O O . LEU A 1 101 ? -49.488 12.023 29.900 1.00 46.73 116 LEU A O 1
ATOM 764 N N . GLU A 1 102 ? -48.940 13.345 28.185 1.00 39.03 117 GLU A N 1
ATOM 765 C CA . GLU A 1 102 ? -49.186 14.586 28.900 1.00 52.64 117 GLU A CA 1
ATOM 766 C C . GLU A 1 102 ? -50.665 14.969 28.783 1.00 54.78 117 GLU A C 1
ATOM 767 O O . GLU A 1 102 ? -51.127 15.894 29.448 1.00 54.71 117 GLU A O 1
ATOM 773 N N . ASP A 1 103 ? -51.388 14.242 27.932 1.00 49.85 118 ASP A N 1
ATOM 774 C CA . ASP A 1 103 ? -52.784 14.534 27.608 1.00 51.08 118 ASP A CA 1
ATOM 775 C C . ASP A 1 103 ? -52.862 15.823 26.819 1.00 49.49 118 ASP A C 1
ATOM 776 O O . ASP A 1 103 ? -53.790 16.588 26.983 1.00 52.67 118 ASP A O 1
ATOM 781 N N . GLN A 1 104 ? -51.883 16.056 25.957 1.00 44.44 119 GLN A N 1
ATOM 782 C CA . GLN A 1 104 ? -51.847 17.277 25.159 1.00 46.35 119 GLN A CA 1
ATOM 783 C C . GLN A 1 104 ? -51.886 17.014 23.654 1.00 53.32 119 GLN A C 1
ATOM 784 O O . GLN A 1 104 ? -51.757 17.942 22.841 1.00 59.61 119 GLN A O 1
ATOM 790 N N . ARG A 1 105 ? -52.033 15.750 23.278 1.00 49.90 120 ARG A N 1
ATOM 791 C CA . ARG A 1 105 ? -52.070 15.386 21.864 1.00 40.31 120 ARG A CA 1
ATOM 792 C C . ARG A 1 105 ? -52.948 14.173 21.738 1.00 46.83 120 ARG A C 1
ATOM 793 O O . ARG A 1 105 ? -52.985 13.324 22.630 1.00 46.60 120 ARG A O 1
ATOM 801 N N . PRO A 1 106 ? -53.686 14.103 20.634 1.00 50.12 121 PRO A N 1
ATOM 802 C CA . PRO A 1 106 ? -54.597 12.988 20.379 1.00 47.83 121 PRO A CA 1
ATOM 803 C C . PRO A 1 106 ? -53.879 11.756 19.815 1.00 51.56 121 PRO A C 1
ATOM 804 O O . PRO A 1 106 ? -52.929 11.866 19.017 1.00 40.45 121 PRO A O 1
ATOM 808 N N . VAL A 1 107 ? -54.354 10.589 20.236 1.00 47.75 122 VAL A N 1
ATOM 809 C CA . VAL A 1 107 ? -53.930 9.325 19.660 1.00 48.39 122 VAL A CA 1
ATOM 810 C C . VAL A 1 107 ? -54.931 8.816 18.597 1.00 44.33 122 VAL A C 1
ATOM 811 O O . VAL A 1 107 ? -55.772 7.960 18.863 1.00 41.20 122 VAL A O 1
ATOM 815 N N . ARG A 1 108 ? -54.810 9.329 17.383 1.00 40.94 123 ARG A N 1
ATOM 816 C CA . ARG A 1 108 ? -55.722 8.975 16.305 1.00 38.17 123 ARG A CA 1
ATOM 817 C C . ARG A 1 108 ? -55.400 7.621 15.669 1.00 42.83 123 ARG A C 1
ATOM 818 O O . ARG A 1 108 ? -54.991 7.525 14.504 1.00 40.93 123 ARG A O 1
ATOM 826 N N . TRP A 1 109 ? -55.612 6.564 16.437 1.00 42.28 124 TRP A N 1
ATOM 827 C CA . TRP A 1 109 ? -55.184 5.249 15.998 1.00 46.15 124 TRP A CA 1
ATOM 828 C C . TRP A 1 109 ? -55.851 4.754 14.717 1.00 49.00 124 TRP A C 1
ATOM 829 O O . TRP A 1 109 ? -55.257 3.991 13.965 1.00 50.51 124 TRP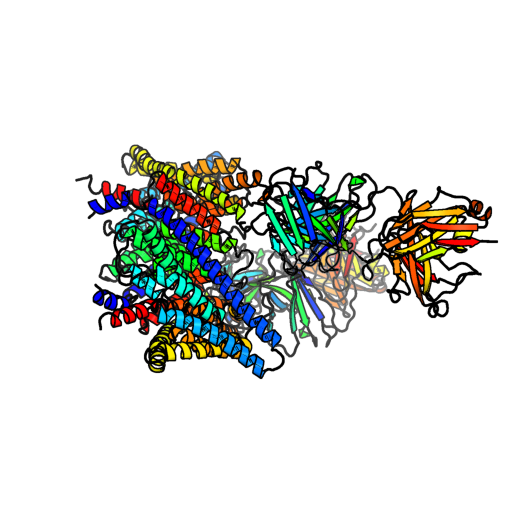 A O 1
ATOM 840 N N . TRP A 1 110 ? -57.087 5.171 14.468 1.00 54.29 125 TRP A N 1
ATOM 841 C CA . TRP A 1 110 ? -57.761 4.791 13.225 1.00 54.02 125 TRP A CA 1
ATOM 842 C C . TRP A 1 110 ? -57.013 5.366 12.019 1.00 42.66 125 TRP A C 1
ATOM 843 O O . TRP A 1 110 ? -57.182 4.890 10.901 1.00 52.29 125 TRP A O 1
ATOM 854 N N . ARG A 1 111 ? -56.178 6.378 12.251 1.00 47.31 126 ARG A N 1
ATOM 855 C CA . ARG A 1 111 ? -55.464 7.058 11.159 1.00 47.98 126 ARG A CA 1
ATOM 856 C C . ARG A 1 111 ? -53.966 6.740 11.108 1.00 48.48 126 ARG A C 1
ATOM 857 O O . ARG A 1 111 ? -53.393 6.559 10.033 1.00 47.48 126 ARG A O 1
ATOM 865 N N . VAL A 1 112 ? -53.331 6.695 12.272 1.00 49.79 127 VAL A N 1
ATOM 866 C CA . VAL A 1 112 ? -51.882 6.578 12.336 1.00 49.52 127 VAL A CA 1
ATOM 867 C C . VAL A 1 112 ? -51.390 5.160 12.047 1.00 42.22 127 VAL A C 1
ATOM 868 O O . VAL A 1 112 ? -50.462 4.980 11.256 1.00 37.33 127 VAL A O 1
ATOM 872 N N . LEU A 1 113 ? -52.019 4.164 12.670 1.00 35.65 128 LEU A N 1
ATOM 873 C CA . LEU A 1 113 ? -51.649 2.773 12.427 1.00 36.51 128 LEU A CA 1
ATOM 874 C C . LEU A 1 113 ? -51.400 2.512 10.951 1.00 43.28 128 LEU A C 1
ATOM 875 O O . LEU A 1 113 ? -50.283 2.150 10.571 1.00 44.62 128 LEU A O 1
ATOM 880 N N . PRO A 1 114 ? -52.428 2.715 10.105 1.00 51.82 129 PRO A N 1
ATOM 881 C CA . PRO A 1 114 ? -52.221 2.487 8.673 1.00 47.20 129 PRO A CA 1
ATOM 882 C C . PRO A 1 114 ? -51.227 3.466 8.073 1.00 40.83 129 PRO A C 1
ATOM 883 O O . PRO A 1 114 ? -50.373 3.041 7.303 1.00 42.07 129 PRO A O 1
ATOM 887 N N . VAL A 1 115 ? -51.311 4.745 8.416 1.00 40.68 130 VAL A N 1
ATOM 888 C CA . VAL A 1 115 ? -50.398 5.710 7.809 1.00 41.80 130 VAL A CA 1
ATOM 889 C C . VAL A 1 115 ? -48.950 5.435 8.160 1.00 41.73 130 VAL A C 1
ATOM 890 O O . VAL A 1 115 ? -48.113 5.337 7.278 1.00 42.11 130 VAL A O 1
ATOM 894 N N . LYS A 1 116 ? -48.656 5.322 9.451 1.00 44.88 131 LYS A N 1
ATOM 895 C CA . LYS A 1 116 ? -47.285 5.138 9.912 1.00 43.30 131 LYS A CA 1
ATOM 896 C C . LYS A 1 116 ? -46.724 3.812 9.387 1.00 41.84 131 LYS A C 1
ATOM 897 O O . LYS A 1 116 ? -45.656 3.788 8.785 1.00 35.29 131 LYS A O 1
ATOM 903 N N . PHE A 1 117 ? -47.464 2.722 9.601 1.00 42.91 132 PHE A N 1
ATOM 904 C CA . PHE A 1 117 ? -47.076 1.400 9.100 1.00 37.24 132 PHE A CA 1
ATOM 905 C C . PHE A 1 117 ? -46.742 1.405 7.615 1.00 39.46 132 PHE A C 1
ATOM 906 O O . PHE A 1 117 ? -45.599 1.165 7.235 1.00 47.65 132 PHE A O 1
ATOM 914 N N . PHE A 1 118 ? -47.732 1.680 6.769 1.00 44.70 133 PHE A N 1
ATOM 915 C CA . PHE A 1 118 ? -47.494 1.728 5.325 1.00 44.27 133 PHE A CA 1
ATOM 916 C C . PHE A 1 118 ? -46.605 2.897 4.903 1.00 40.58 133 PHE A C 1
ATOM 917 O O . PHE A 1 118 ? -45.810 2.773 3.971 1.00 43.58 133 PHE A O 1
ATOM 925 N N . GLY A 1 119 ? -46.727 4.022 5.598 1.00 35.13 134 GLY A N 1
ATOM 926 C CA . GLY A 1 119 ? -45.880 5.166 5.331 1.00 35.77 134 GLY A CA 1
ATOM 927 C C . GLY A 1 119 ? -44.418 4.818 5.535 1.00 47.82 134 GLY A C 1
ATOM 928 O O . GLY A 1 119 ? -43.581 5.073 4.660 1.00 45.08 134 GLY A O 1
ATOM 929 N N . GLY A 1 120 ? -44.112 4.220 6.689 1.00 43.70 135 GLY A N 1
ATOM 930 C CA . GLY A 1 120 ? -42.745 3.857 7.044 1.00 43.78 135 GLY A CA 1
ATOM 931 C C . GLY A 1 120 ? -42.120 2.836 6.107 1.00 44.17 135 GLY A C 1
ATOM 932 O O . GLY A 1 120 ? -40.976 3.006 5.687 1.00 41.24 135 GLY A O 1
ATOM 933 N N . LEU A 1 121 ? -42.868 1.783 5.773 1.00 40.72 136 LEU A N 1
ATOM 934 C CA . LEU A 1 121 ? -42.432 0.818 4.767 1.00 36.40 136 LEU A CA 1
ATOM 935 C C . LEU A 1 121 ? -41.858 1.532 3.560 1.00 45.20 136 LEU A C 1
ATOM 936 O O . LEU A 1 121 ? -40.865 1.098 2.987 1.00 54.83 136 LEU A O 1
ATOM 941 N N . GLY A 1 122 ? -42.484 2.633 3.167 1.00 44.98 137 GLY A N 1
ATOM 942 C CA . GLY A 1 122 ? -42.047 3.358 1.991 1.00 48.75 137 GLY A CA 1
ATOM 943 C C . GLY A 1 122 ? -40.737 4.098 2.171 1.00 42.38 137 GLY A C 1
ATOM 944 O O . GLY A 1 122 ? -39.886 4.081 1.284 1.00 43.00 137 GLY A O 1
ATOM 945 N N . THR A 1 123 ? -40.585 4.769 3.306 1.00 42.85 138 THR A N 1
ATOM 946 C CA . THR A 1 123 ? -39.377 5.549 3.555 1.00 46.97 138 THR A CA 1
ATOM 947 C C . THR A 1 123 ? -38.225 4.629 3.934 1.00 48.19 138 THR A C 1
ATOM 948 O O . THR A 1 123 ? -37.124 4.745 3.405 1.00 47.07 138 THR A O 1
ATOM 952 N N . LEU A 1 124 ? -38.496 3.704 4.848 1.00 46.24 139 LEU A N 1
ATOM 953 C CA . LEU A 1 124 ? -37.497 2.745 5.302 1.00 46.04 139 LEU A CA 1
ATOM 954 C C . LEU A 1 124 ? -37.079 1.784 4.175 1.00 49.50 139 LEU A C 1
ATOM 955 O O . LEU A 1 124 ? -35.888 1.523 3.966 1.00 50.99 139 LEU A O 1
ATOM 960 N N . GLY A 1 125 ? -38.072 1.279 3.455 1.00 45.49 140 GLY A N 1
ATOM 961 C CA . GLY A 1 125 ? -37.864 0.298 2.408 1.00 52.74 140 GLY A CA 1
ATOM 962 C C . GLY A 1 125 ? -37.183 0.854 1.173 1.00 47.67 140 GLY A C 1
ATOM 963 O O . GLY A 1 125 ? -36.625 0.102 0.389 1.00 47.32 140 GLY A O 1
ATOM 964 N N . GLY A 1 126 ? -37.233 2.171 1.005 1.00 45.98 141 GLY A N 1
ATOM 965 C CA . GLY A 1 126 ? -36.502 2.833 -0.059 1.00 48.47 141 GLY A CA 1
ATOM 966 C C . GLY A 1 126 ? -35.048 3.077 0.304 1.00 50.83 141 GLY A C 1
ATOM 967 O O . GLY A 1 126 ? -34.258 3.547 -0.515 1.00 49.79 141 GLY A O 1
ATOM 968 N N . GLY A 1 127 ? -34.702 2.768 1.549 1.00 55.76 142 GLY A N 1
ATOM 969 C CA . GLY A 1 127 ? -33.333 2.871 2.013 1.00 49.71 142 GLY A CA 1
ATOM 970 C C . GLY A 1 127 ? -32.944 4.234 2.552 1.00 48.43 142 GLY A C 1
ATOM 971 O O . GLY A 1 127 ? -31.786 4.625 2.467 1.00 58.89 142 GLY A O 1
ATOM 972 N N . MET A 1 128 ? -33.899 4.966 3.107 1.00 51.33 143 MET A N 1
ATOM 973 C CA . MET A 1 128 ? -33.587 6.254 3.708 1.00 45.93 143 MET A CA 1
ATOM 974 C C . MET A 1 128 ? -32.918 6.067 5.058 1.00 40.18 143 MET A C 1
ATOM 975 O O . MET A 1 128 ? -33.122 5.063 5.728 1.00 43.61 143 MET A O 1
ATOM 980 N N . VAL A 1 129 ? -32.111 7.044 5.440 1.00 44.69 144 VAL A N 1
ATOM 981 C CA . VAL A 1 129 ? -31.475 7.066 6.749 1.00 42.70 144 VAL A CA 1
ATOM 982 C C . VAL A 1 129 ? -32.490 7.355 7.832 1.00 34.99 144 VAL A C 1
ATOM 983 O O . VAL A 1 129 ? -32.610 8.491 8.277 1.00 44.58 144 VAL A O 1
ATOM 987 N N . LEU A 1 130 ? -33.215 6.329 8.265 1.00 38.84 145 LEU A N 1
ATOM 988 C CA . LEU A 1 130 ? -34.214 6.487 9.326 1.00 45.47 145 LEU A CA 1
ATOM 989 C C . LEU A 1 130 ? -34.366 5.190 10.126 1.00 35.37 145 LEU A C 1
ATOM 990 O O . LEU A 1 130 ? -34.129 4.106 9.601 1.00 46.98 145 LEU A O 1
ATOM 995 N N . GLY A 1 131 ? -34.768 5.286 11.384 1.00 37.10 146 GLY A N 1
ATOM 996 C CA . GLY A 1 131 ? -34.885 4.100 12.219 1.00 39.43 146 GLY A CA 1
ATOM 997 C C . GLY A 1 131 ? -36.285 3.518 12.304 1.00 40.77 146 GLY A C 1
ATOM 998 O O . GLY A 1 131 ? -37.268 4.220 12.096 1.00 46.74 146 GLY A O 1
ATOM 999 N N . ARG A 1 132 ? -36.372 2.230 12.618 1.00 41.75 147 ARG A N 1
ATOM 1000 C CA . ARG A 1 132 ? -37.651 1.557 12.812 1.00 37.03 147 ARG A CA 1
ATOM 1001 C C . ARG A 1 132 ? -38.369 1.991 14.091 1.00 39.96 147 ARG A C 1
ATOM 1002 O O . ARG A 1 132 ? -39.602 1.929 14.170 1.00 41.60 147 ARG A O 1
ATOM 1010 N N . GLU A 1 133 ? -37.604 2.422 15.088 1.00 37.46 148 GLU A N 1
ATOM 1011 C CA . GLU A 1 133 ? -38.156 2.707 16.417 1.00 38.15 148 GLU A CA 1
ATOM 1012 C C . GLU A 1 133 ? -39.187 3.838 16.418 1.00 42.19 148 GLU A C 1
ATOM 1013 O O . GLU A 1 133 ? -40.160 3.792 17.161 1.00 42.37 148 GLU A O 1
ATOM 1019 N N . GLY A 1 134 ? -38.970 4.857 15.598 1.00 42.12 149 GLY A N 1
ATOM 1020 C CA . GLY A 1 134 ? -39.968 5.897 15.444 1.00 45.13 149 GLY A CA 1
ATOM 1021 C C . GLY A 1 134 ? -41.320 5.260 15.203 1.00 43.54 149 GLY A C 1
ATOM 1022 O O . GLY A 1 134 ? -42.201 5.305 16.062 1.00 44.47 149 GLY A O 1
ATOM 1023 N N . PRO A 1 135 ? -41.488 4.659 14.022 1.00 35.64 150 PRO A N 1
ATOM 1024 C CA . PRO A 1 135 ? -42.680 3.891 13.674 1.00 34.21 150 PRO A CA 1
ATOM 1025 C C . PRO A 1 135 ? -43.126 2.940 14.771 1.00 42.26 150 PRO A C 1
ATOM 1026 O O . PRO A 1 135 ? -44.282 3.022 15.198 1.00 43.37 150 PRO A O 1
ATOM 1030 N N . THR A 1 136 ? -42.249 2.062 15.239 1.00 36.32 151 THR A N 1
ATOM 1031 C CA . THR A 1 136 ? -42.707 1.059 16.193 1.00 32.19 151 THR A CA 1
ATOM 1032 C C . THR A 1 136 ? -43.181 1.680 17.505 1.00 38.06 151 THR A C 1
ATOM 1033 O O . THR A 1 136 ? -44.091 1.148 18.137 1.00 36.94 151 THR A O 1
ATOM 1037 N N . VAL A 1 137 ? -42.593 2.802 17.915 1.00 36.41 152 VAL A N 1
ATOM 1038 C CA . VAL A 1 137 ? -43.037 3.447 19.154 1.00 39.22 152 VAL A CA 1
ATOM 1039 C C . VAL A 1 137 ? -44.403 4.122 18.942 1.00 44.32 152 VAL A C 1
ATOM 1040 O O . VAL A 1 137 ? -45.314 3.948 19.759 1.00 34.22 152 VAL A O 1
ATOM 1044 N N . GLN A 1 138 ? -44.565 4.865 17.845 1.00 37.31 153 GLN A N 1
ATOM 1045 C CA . GLN A 1 138 ? -45.863 5.490 17.597 1.00 37.86 153 GLN A CA 1
ATOM 1046 C C . GLN A 1 138 ? -46.933 4.439 17.302 1.00 40.46 153 GLN A C 1
ATOM 1047 O O . GLN A 1 138 ? -47.979 4.397 17.944 1.00 46.58 153 GLN A O 1
ATOM 1053 N N . ILE A 1 139 ? -46.660 3.571 16.346 1.00 38.09 154 ILE A N 1
ATOM 1054 C CA . ILE A 1 139 ? -47.534 2.445 16.091 1.00 31.52 154 ILE A CA 1
ATOM 1055 C C . ILE A 1 139 ? -47.935 1.734 17.384 1.00 33.29 154 ILE A C 1
ATOM 1056 O O . ILE A 1 139 ? -49.093 1.361 17.566 1.00 40.35 154 ILE A O 1
ATOM 1061 N N . GLY A 1 140 ? -46.982 1.544 18.288 1.00 37.18 155 GLY A N 1
ATOM 1062 C CA . GLY A 1 140 ? -47.258 0.794 19.505 1.00 35.20 155 GLY A CA 1
ATOM 1063 C C . GLY A 1 140 ? -48.106 1.579 20.488 1.00 37.95 155 GLY A C 1
ATOM 1064 O O . GLY A 1 140 ? -48.907 1.013 21.250 1.00 33.72 155 GLY A O 1
ATOM 1065 N N . GLY A 1 141 ? -47.908 2.893 20.502 1.00 34.18 156 GLY A N 1
ATOM 1066 C CA . GLY A 1 141 ? -48.711 3.747 21.354 1.00 39.26 156 GLY A CA 1
ATOM 1067 C C . GLY A 1 141 ? -50.148 3.726 20.862 1.00 37.67 156 GLY A C 1
ATOM 1068 O O . GLY A 1 141 ? -51.076 3.416 21.597 1.00 34.57 156 GLY A O 1
ATOM 1069 N N . ASN A 1 142 ? -50.318 4.038 19.586 1.00 33.12 157 ASN A N 1
ATOM 1070 C CA . ASN A 1 142 ? -51.614 3.952 18.971 1.00 38.48 157 ASN A CA 1
ATOM 1071 C C . ASN A 1 142 ? -52.304 2.618 19.227 1.00 42.86 157 ASN A C 1
ATOM 1072 O O . ASN A 1 142 ? -53.503 2.579 19.520 1.00 45.03 157 ASN A O 1
ATOM 1077 N N . ILE A 1 143 ? -51.550 1.530 19.166 1.00 35.93 158 ILE A N 1
ATOM 1078 C CA . ILE A 1 143 ? -52.140 0.229 19.427 1.00 38.00 158 ILE A CA 1
ATOM 1079 C C . ILE A 1 143 ? -52.612 0.157 20.859 1.00 42.52 158 ILE A C 1
ATOM 1080 O O . ILE A 1 143 ? -53.578 -0.531 21.169 1.00 46.26 158 ILE A O 1
ATOM 1085 N N . GLY A 1 144 ? -51.939 0.895 21.732 1.00 44.42 159 GLY A N 1
ATOM 1086 C CA . GLY A 1 144 ? -52.312 0.927 23.134 1.00 39.40 159 GLY A CA 1
ATOM 1087 C C . GLY A 1 144 ? -53.643 1.628 23.345 1.00 49.69 159 GLY A C 1
ATOM 1088 O O . GLY A 1 144 ? -54.476 1.194 24.155 1.00 46.69 159 GLY A O 1
ATOM 1089 N N . ARG A 1 145 ? -53.836 2.727 22.625 1.00 45.06 160 ARG A N 1
ATOM 1090 C CA . ARG A 1 145 ? -55.099 3.458 22.656 1.00 52.56 160 ARG A CA 1
ATOM 1091 C C . ARG A 1 145 ? -56.212 2.618 22.036 1.00 54.02 160 ARG A C 1
ATOM 1092 O O . ARG A 1 145 ? -57.316 2.532 22.568 1.00 50.81 160 ARG A O 1
ATOM 1100 N N . MET A 1 146 ? -55.900 1.986 20.910 1.00 51.54 161 MET A N 1
ATOM 1101 C CA . MET A 1 146 ? -56.875 1.189 20.190 1.00 50.95 161 MET A CA 1
ATOM 1102 C C . MET A 1 146 ? -57.530 0.125 21.065 1.00 53.22 161 MET A C 1
ATOM 1103 O O . MET A 1 146 ? -58.736 -0.076 20.978 1.00 62.93 161 MET A O 1
ATOM 1108 N N . VAL A 1 147 ? -56.765 -0.559 21.909 1.00 51.27 162 VAL A N 1
ATOM 1109 C CA . VAL A 1 147 ? -57.382 -1.599 22.742 1.00 56.61 162 VAL A CA 1
ATOM 1110 C C . VAL A 1 147 ? -58.005 -1.028 24.012 1.00 53.49 162 VAL A C 1
ATOM 1111 O O . VAL A 1 147 ? -58.769 -1.708 24.698 1.00 56.30 162 VAL A O 1
ATOM 1115 N N . LEU A 1 148 ? -57.674 0.220 24.322 1.00 55.69 163 LEU A N 1
ATOM 1116 C CA . LEU A 1 148 ? -58.315 0.916 25.421 1.00 54.12 163 LEU A CA 1
ATOM 1117 C C . LEU A 1 148 ? -59.739 1.232 24.979 1.00 61.97 163 LEU A C 1
ATOM 1118 O O . LEU A 1 148 ? -60.698 1.066 25.738 1.00 60.03 163 LEU A O 1
ATOM 1123 N N . ASP A 1 149 ? -59.856 1.674 23.730 1.00 56.99 164 ASP A N 1
ATOM 1124 C CA . ASP A 1 149 ? -61.136 2.018 23.129 1.00 56.12 164 ASP A CA 1
ATOM 1125 C C . ASP A 1 149 ? -61.999 0.800 22.803 1.00 61.72 164 ASP A C 1
ATOM 1126 O O . ASP A 1 149 ? -63.154 0.739 23.201 1.00 76.31 164 ASP A O 1
ATOM 1131 N N . ILE A 1 150 ? -61.451 -0.168 22.083 1.00 60.46 165 ILE A N 1
ATOM 1132 C CA . ILE A 1 150 ? -62.202 -1.388 21.792 1.00 63.73 165 ILE A CA 1
ATOM 1133 C C . ILE A 1 150 ? -62.872 -1.955 23.036 1.00 65.97 165 ILE A C 1
ATOM 1134 O O . ILE A 1 150 ? -64.058 -2.302 23.007 1.00 69.56 165 ILE A O 1
ATOM 1139 N N . PHE A 1 151 ? -62.110 -2.053 24.123 1.00 57.14 166 PHE A N 1
ATOM 1140 C CA . PHE A 1 151 ? -62.619 -2.650 25.360 1.00 62.84 166 PHE A CA 1
ATOM 1141 C C . PHE A 1 151 ? -63.135 -1.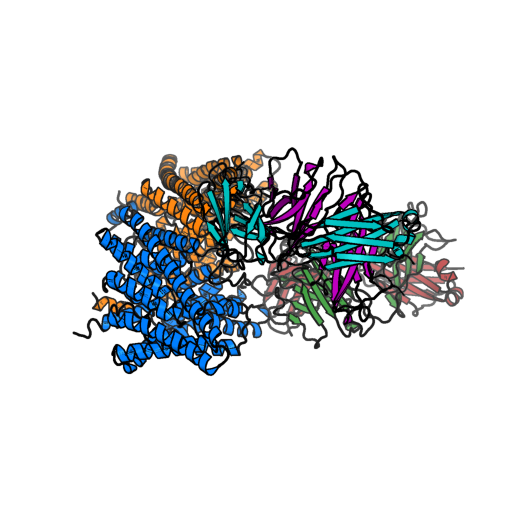605 26.340 1.00 61.13 166 PHE A C 1
ATOM 1142 O O . PHE A 1 151 ? -63.425 -1.917 27.485 1.00 58.47 166 PHE A O 1
ATOM 1150 N N . ARG A 1 152 ? -63.236 -0.364 25.874 1.00 67.60 167 ARG A N 1
ATOM 1151 C CA . ARG A 1 152 ? -63.744 0.748 26.674 1.00 69.70 167 ARG A CA 1
ATOM 1152 C C . ARG A 1 152 ? -63.349 0.660 28.148 1.00 77.96 167 ARG A C 1
ATOM 1153 O O . ARG A 1 152 ? -64.209 0.674 29.032 1.00 80.38 167 ARG A O 1
ATOM 1161 N N . LEU A 1 153 ? -62.049 0.565 28.413 1.00 75.07 168 LEU A N 1
ATOM 1162 C CA . LEU A 1 153 ? -61.548 0.639 29.783 1.00 74.19 168 LEU A CA 1
ATOM 1163 C C . LEU A 1 153 ? -61.443 2.103 30.186 1.00 70.21 168 LEU A C 1
ATOM 1164 O O . LEU A 1 153 ? -61.098 2.953 29.370 1.00 69.39 168 LEU A O 1
ATOM 1169 N N . LYS A 1 154 ? -61.753 2.404 31.439 1.00 76.42 169 LYS A N 1
ATOM 1170 C CA . LYS A 1 154 ? -61.854 3.795 31.865 1.00 84.23 169 LYS A CA 1
ATOM 1171 C C . LYS A 1 154 ? -60.831 4.153 32.934 1.00 84.08 169 LYS A C 1
ATOM 1172 O O . LYS A 1 154 ? -60.330 3.285 33.657 1.00 80.21 169 LYS A O 1
ATOM 1178 N N . GLY A 1 155 ? -60.527 5.443 33.029 1.00 75.34 170 GLY A N 1
ATOM 1179 C CA . GLY A 1 155 ? -59.630 5.933 34.055 1.00 67.37 170 GLY A CA 1
ATOM 1180 C C . GLY A 1 155 ? -58.338 6.468 33.487 1.00 63.11 170 GLY A C 1
ATOM 1181 O O . GLY A 1 155 ? -57.991 6.182 32.345 1.00 68.27 170 GLY A O 1
ATOM 1182 N N . ASP A 1 156 ? -57.633 7.259 34.285 1.00 60.54 171 ASP A N 1
ATOM 1183 C CA . ASP A 1 156 ? -56.333 7.784 33.897 1.00 64.18 171 ASP A CA 1
ATOM 1184 C C . ASP A 1 156 ? -55.266 6.690 33.868 1.00 63.61 171 ASP A C 1
ATOM 1185 O O . ASP A 1 156 ? -54.454 6.636 32.939 1.00 61.19 171 ASP A O 1
ATOM 1190 N N . GLU A 1 157 ? -55.265 5.826 34.880 1.00 51.08 172 GLU A N 1
ATOM 1191 C CA . GLU A 1 157 ? -54.296 4.741 34.931 1.00 54.98 172 GLU A CA 1
ATOM 1192 C C . GLU A 1 157 ? -54.279 3.987 33.602 1.00 57.00 172 GLU A C 1
ATOM 1193 O O . GLU A 1 157 ? -53.284 4.012 32.881 1.00 51.60 172 GLU A O 1
ATOM 1199 N N . ALA A 1 158 ? -55.390 3.339 33.274 1.00 57.33 173 ALA A N 1
ATOM 1200 C CA . ALA A 1 158 ? -55.493 2.558 32.046 1.00 50.21 173 ALA A CA 1
ATOM 1201 C C . ALA A 1 158 ? -55.045 3.302 30.774 1.00 48.51 173 ALA A C 1
ATOM 1202 O O . ALA A 1 158 ? -54.404 2.717 29.907 1.00 54.32 173 ALA A O 1
ATOM 1204 N N . ARG A 1 159 ? -55.377 4.583 30.653 1.00 44.65 174 ARG A N 1
ATOM 1205 C CA . ARG A 1 159 ? -55.063 5.323 29.433 1.00 47.15 174 ARG A CA 1
ATOM 1206 C C . ARG A 1 159 ? -53.553 5.532 29.345 1.00 51.46 174 ARG A C 1
ATOM 1207 O O . ARG A 1 159 ? -52.955 5.429 28.280 1.00 42.98 174 ARG A O 1
ATOM 1215 N N . HIS A 1 160 ? -52.945 5.825 30.487 1.00 49.92 175 HIS A N 1
ATOM 1216 C CA . HIS A 1 160 ? -51.530 6.136 30.553 1.00 47.48 175 HIS A CA 1
ATOM 1217 C C . HIS A 1 160 ? -50.704 4.855 30.506 1.00 42.52 175 HIS A C 1
ATOM 1218 O O . HIS A 1 160 ? -49.759 4.745 29.734 1.00 44.02 175 HIS A O 1
ATOM 1225 N N . THR A 1 161 ? -51.085 3.885 31.320 1.00 37.49 176 THR A N 1
ATOM 1226 C CA . THR A 1 161 ? -50.481 2.576 31.271 1.00 39.07 176 THR A CA 1
ATOM 1227 C C . THR A 1 161 ? -50.498 1.992 29.854 1.00 45.97 176 THR A C 1
ATOM 1228 O O . THR A 1 161 ? -49.452 1.909 29.213 1.00 46.51 176 THR A O 1
ATOM 1232 N N . LEU A 1 162 ? -51.669 1.610 29.352 1.00 48.12 177 LEU A N 1
ATOM 1233 C CA . LEU A 1 162 ? -51.756 1.002 28.018 1.00 42.16 177 LEU A CA 1
ATOM 1234 C C . LEU A 1 162 ? -50.989 1.773 26.949 1.00 40.47 177 LEU A C 1
ATOM 1235 O O . LEU A 1 162 ? -50.408 1.177 26.045 1.00 40.88 177 LEU A O 1
ATOM 1240 N N . LEU A 1 163 ? -50.967 3.094 27.060 1.00 38.14 178 LEU A N 1
ATOM 1241 C CA . LEU A 1 163 ? -50.270 3.918 26.080 1.00 38.46 178 LEU A CA 1
ATOM 1242 C C . LEU A 1 163 ? -48.743 3.761 26.219 1.00 46.46 178 LEU A C 1
ATOM 1243 O O . LEU A 1 163 ? -48.007 3.688 25.232 1.00 41.89 178 LEU A O 1
ATOM 1248 N N . ALA A 1 164 ? -48.288 3.717 27.467 1.00 42.79 179 ALA A N 1
ATOM 1249 C CA . ALA A 1 164 ? -46.890 3.553 27.800 1.00 37.30 179 ALA A CA 1
ATOM 1250 C C . ALA A 1 164 ? -46.369 2.166 27.429 1.00 38.04 179 ALA A C 1
ATOM 1251 O O . ALA A 1 164 ? -45.286 2.058 26.853 1.00 33.28 179 ALA A O 1
ATOM 1253 N N . THR A 1 165 ? -47.108 1.108 27.768 1.00 30.23 180 THR A N 1
ATOM 1254 C CA . THR A 1 165 ? -46.629 -0.226 27.439 1.00 33.69 180 THR A CA 1
ATOM 1255 C C . THR A 1 165 ? -46.556 -0.442 25.928 1.00 35.83 180 THR A C 1
ATOM 1256 O O . THR A 1 165 ? -45.620 -1.070 25.425 1.00 40.90 180 THR A O 1
ATOM 1260 N N . GLY A 1 166 ? -47.515 0.107 25.200 1.00 30.01 181 GLY A N 1
ATOM 1261 C CA . GLY A 1 166 ? -47.492 0.011 23.760 1.00 25.34 181 GLY A CA 1
ATOM 1262 C C . GLY A 1 166 ? -46.242 0.646 23.183 1.00 29.06 181 GLY A C 1
ATOM 1263 O O . GLY A 1 166 ? -45.691 0.161 22.194 1.00 32.19 181 GLY A O 1
ATOM 1264 N N . ALA A 1 167 ? -45.793 1.741 23.781 1.00 27.39 182 ALA A N 1
ATOM 1265 C CA . ALA A 1 167 ? -44.598 2.425 23.277 1.00 33.78 182 ALA A CA 1
ATOM 1266 C C . ALA A 1 167 ? -43.317 1.683 23.672 1.00 33.96 182 ALA A C 1
ATOM 1267 O O . ALA A 1 167 ? -42.366 1.617 22.901 1.00 32.06 182 ALA A O 1
ATOM 1269 N N . ALA A 1 168 ? -43.303 1.142 24.884 1.00 27.84 183 ALA A N 1
ATOM 1270 C CA . ALA A 1 168 ? -42.187 0.352 25.359 1.00 31.08 183 ALA A CA 1
ATOM 1271 C C . ALA A 1 168 ? -42.051 -0.944 24.538 1.00 39.41 183 ALA A C 1
ATOM 1272 O O . ALA A 1 168 ? -40.968 -1.247 24.022 1.00 37.17 183 ALA A O 1
ATOM 1274 N N . ALA A 1 169 ? -43.138 -1.701 24.422 1.00 29.09 184 ALA A N 1
ATOM 1275 C CA . ALA A 1 169 ? -43.159 -2.882 23.569 1.00 29.95 184 ALA A CA 1
ATOM 1276 C C . ALA A 1 169 ? -42.716 -2.521 22.150 1.00 31.84 184 ALA A C 1
ATOM 1277 O O . ALA A 1 169 ? -42.186 -3.352 21.424 1.00 36.10 184 ALA A O 1
ATOM 1279 N N . GLY A 1 170 ? -42.912 -1.265 21.772 1.00 27.70 185 GLY A N 1
ATOM 1280 C CA . GLY A 1 170 ? -42.509 -0.791 20.465 1.00 30.64 185 GLY A CA 1
ATOM 1281 C C . GLY A 1 170 ? -41.016 -0.600 20.298 1.00 34.95 185 GLY A C 1
ATOM 1282 O O . GLY A 1 170 ? -40.466 -0.891 19.242 1.00 38.51 185 GLY A O 1
ATOM 1283 N N . LEU A 1 171 ? -40.368 -0.072 21.329 1.00 33.52 186 LEU A N 1
ATOM 1284 C CA . LEU A 1 171 ? -38.930 0.108 21.331 1.00 34.81 186 LEU A CA 1
ATOM 1285 C C . LEU A 1 171 ? -38.240 -1.253 21.472 1.00 37.74 186 LEU A C 1
ATOM 1286 O O . LEU A 1 171 ? -37.325 -1.586 20.714 1.00 36.20 186 LEU A O 1
ATOM 1291 N N . ALA A 1 172 ? -38.697 -2.034 22.442 1.00 26.55 187 ALA A N 1
ATOM 1292 C CA . ALA A 1 172 ? -38.241 -3.398 22.610 1.00 26.03 187 ALA A CA 1
ATOM 1293 C C . ALA A 1 172 ? -38.229 -4.204 21.300 1.00 33.98 187 ALA A C 1
ATOM 1294 O O . ALA A 1 172 ? -37.216 -4.781 20.923 1.00 40.41 187 ALA A O 1
ATOM 1296 N N . ALA A 1 173 ? -39.354 -4.256 20.608 1.00 33.72 188 ALA A N 1
ATOM 1297 C CA . ALA A 1 173 ? -39.457 -5.082 19.412 1.00 33.04 188 ALA A CA 1
ATOM 1298 C C . ALA A 1 173 ? -38.577 -4.573 18.274 1.00 29.67 188 ALA A C 1
ATOM 1299 O O . ALA A 1 173 ? -38.213 -5.329 17.400 1.00 41.84 188 ALA A O 1
ATOM 1301 N N . ALA A 1 174 ? -38.222 -3.298 18.298 1.00 23.76 189 ALA A N 1
ATOM 1302 C CA . ALA A 1 174 ? -37.381 -2.731 17.259 1.00 29.42 189 ALA A CA 1
ATOM 1303 C C . ALA A 1 174 ? -35.896 -3.070 17.441 1.00 39.85 189 ALA A C 1
ATOM 1304 O O . ALA A 1 174 ? -35.139 -3.092 16.481 1.00 35.40 189 ALA A O 1
ATOM 1306 N N . PHE A 1 175 ? -35.466 -3.292 18.674 1.00 36.17 190 PHE A N 1
ATOM 1307 C CA . PHE A 1 175 ? -34.062 -3.525 18.911 1.00 34.67 190 PHE A CA 1
ATOM 1308 C C . PHE A 1 175 ? -33.847 -4.879 19.557 1.00 36.67 190 PHE A C 1
ATOM 1309 O O . PHE A 1 175 ? -32.719 -5.231 19.856 1.00 40.02 190 PHE A O 1
ATOM 1317 N N . ASN A 1 176 ? -34.924 -5.630 19.780 1.00 29.99 191 ASN A N 1
ATOM 1318 C CA . ASN A 1 176 ? -34.834 -6.837 20.600 1.00 37.04 191 ASN A CA 1
ATOM 1319 C C . ASN A 1 176 ? -34.173 -6.500 21.948 1.00 36.95 191 ASN A C 1
ATOM 1320 O O . ASN A 1 176 ? -33.227 -7.159 22.372 1.00 28.06 191 ASN A O 1
ATOM 1325 N N . ALA A 1 177 ? -34.702 -5.471 22.603 1.00 30.53 192 ALA A N 1
ATOM 1326 C CA . ALA A 1 177 ? -34.110 -4.895 23.807 1.00 26.99 192 ALA A CA 1
ATOM 1327 C C . ALA A 1 177 ? -35.198 -4.592 24.807 1.00 29.48 192 ALA A C 1
ATOM 1328 O O . ALA A 1 177 ? -35.592 -3.443 24.952 1.00 25.38 192 ALA A O 1
ATOM 1330 N N . PRO A 1 178 ? -35.691 -5.625 25.494 1.00 24.11 193 PRO A N 1
ATOM 1331 C CA . PRO A 1 178 ? -36.743 -5.430 26.476 1.00 24.96 193 PRO A CA 1
ATOM 1332 C C . PRO A 1 178 ? -36.365 -4.449 27.595 1.00 36.31 193 PRO A C 1
ATOM 1333 O O . PRO A 1 178 ? -37.192 -3.599 27.939 1.00 40.14 193 PRO A O 1
ATOM 1337 N N . LEU A 1 179 ? -35.172 -4.557 28.164 1.00 24.54 194 LEU A N 1
ATOM 1338 C CA . LEU A 1 179 ? -34.805 -3.670 29.261 1.00 26.85 194 LEU A CA 1
ATOM 1339 C C . LEU A 1 179 ? -34.793 -2.223 28.807 1.00 29.74 194 LEU A C 1
ATOM 1340 O O . LEU A 1 179 ? -35.171 -1.328 29.551 1.00 32.84 194 LEU A O 1
ATOM 1345 N N . ALA A 1 180 ? -34.358 -1.980 27.585 1.00 26.12 195 ALA A N 1
ATOM 1346 C CA . ALA A 1 180 ? -34.314 -0.605 27.118 1.00 34.39 195 ALA A CA 1
ATOM 1347 C C . ALA A 1 180 ? -35.734 -0.091 26.897 1.00 36.40 195 ALA A C 1
ATOM 1348 O O . ALA A 1 180 ? -36.000 1.100 27.006 1.00 38.07 195 ALA A O 1
ATOM 1350 N N . GLY A 1 181 ? -36.640 -1.003 26.574 1.00 30.68 196 GLY A N 1
ATOM 1351 C CA . GLY A 1 181 ? -38.019 -0.642 26.335 1.00 32.92 196 GLY A CA 1
ATOM 1352 C C . GLY A 1 181 ? -38.651 -0.032 27.575 1.00 36.23 196 GLY A C 1
ATOM 1353 O O . GLY A 1 181 ? -39.245 1.033 27.501 1.00 30.89 196 GLY A O 1
ATOM 1354 N N . ILE A 1 182 ? -38.485 -0.701 28.713 1.00 25.37 197 ILE A N 1
ATOM 1355 C CA . ILE A 1 182 ? -39.005 -0.236 29.986 1.00 36.80 197 ILE A CA 1
ATOM 1356 C C . ILE A 1 182 ? -38.309 1.010 30.507 1.00 37.99 197 ILE A C 1
ATOM 1357 O O . ILE A 1 182 ? -38.968 1.930 30.994 1.00 42.71 197 ILE A O 1
ATOM 1362 N N . LEU A 1 183 ? -36.987 1.037 30.415 1.00 30.32 198 LEU A N 1
ATOM 1363 C CA . LEU A 1 183 ? -36.220 2.175 30.896 1.00 32.81 198 LEU A CA 1
ATOM 1364 C C . LEU A 1 183 ? -36.547 3.427 30.116 1.00 32.90 198 LEU A C 1
ATOM 1365 O O . LEU A 1 183 ? -36.506 4.522 30.662 1.00 39.54 198 LEU A O 1
ATOM 1370 N N . PHE A 1 184 ? -36.857 3.268 28.836 1.00 28.59 199 PHE A N 1
ATOM 1371 C CA . PHE A 1 184 ? -37.159 4.409 27.988 1.00 34.69 199 PHE A CA 1
ATOM 1372 C C . PHE A 1 184 ? -38.414 5.129 28.483 1.00 35.63 199 PHE A C 1
ATOM 1373 O O . PHE A 1 184 ? -38.495 6.358 28.430 1.00 33.57 199 PHE A O 1
ATOM 1381 N N . ILE A 1 185 ? -39.383 4.348 28.949 1.00 29.71 200 ILE A N 1
ATOM 1382 C CA . ILE A 1 185 ? -40.619 4.889 29.489 1.00 32.94 200 ILE A CA 1
ATOM 1383 C C . ILE A 1 185 ? -40.337 5.552 30.825 1.00 41.40 200 ILE A C 1
ATOM 1384 O O . ILE A 1 185 ? -40.703 6.707 31.033 1.00 43.48 200 ILE A O 1
ATOM 1389 N N . ILE A 1 186 ? -39.665 4.820 31.715 1.00 38.93 201 ILE A N 1
ATOM 1390 C CA . ILE A 1 186 ? -39.336 5.306 33.051 1.00 32.86 201 ILE A CA 1
ATOM 1391 C C . ILE A 1 186 ? -38.438 6.539 33.073 1.00 35.61 201 ILE A C 1
ATOM 1392 O O . ILE A 1 186 ? -38.547 7.372 33.963 1.00 52.58 201 ILE A O 1
ATOM 1397 N N . GLU A 1 187 ? -37.548 6.665 32.111 1.00 29.32 202 GLU A N 1
ATOM 1398 C CA . GLU A 1 187 ? -36.632 7.799 32.105 1.00 39.05 202 GLU A CA 1
ATOM 1399 C C . GLU A 1 187 ? -37.034 8.911 31.140 1.00 40.98 202 GLU A C 1
ATOM 1400 O O . GLU A 1 187 ? -36.835 10.083 31.438 1.00 43.87 202 GLU A O 1
ATOM 1406 N N . GLU A 1 188 ? -37.589 8.556 29.985 1.00 33.89 203 GLU A N 1
ATOM 1407 C CA . GLU A 1 188 ? -37.758 9.539 28.921 1.00 35.46 203 GLU A CA 1
ATOM 1408 C C . GLU A 1 188 ? -39.195 9.954 28.562 1.00 51.13 203 GLU A C 1
ATOM 1409 O O . GLU A 1 188 ? -39.452 11.124 28.257 1.00 47.42 203 GLU A O 1
ATOM 1415 N N . MET A 1 189 ? -40.115 8.997 28.547 1.00 40.49 204 MET A N 1
ATOM 1416 C CA . MET A 1 189 ? -41.362 9.213 27.846 1.00 44.80 204 MET A CA 1
ATOM 1417 C C . MET A 1 189 ? -42.512 9.508 28.794 1.00 57.04 204 MET A C 1
ATOM 1418 O O . MET A 1 189 ? -43.496 10.131 28.397 1.00 47.07 204 MET A O 1
ATOM 1423 N N . ARG A 1 190 ? -42.384 9.055 30.038 1.00 41.11 205 ARG A N 1
ATOM 1424 C CA . ARG A 1 190 ? -43.357 9.375 31.052 1.00 48.61 205 ARG A CA 1
ATOM 1425 C C . ARG A 1 190 ? -43.453 10.892 31.191 1.00 56.00 205 ARG A C 1
ATOM 1426 O O . ARG A 1 190 ? -42.518 11.612 30.815 1.00 44.65 205 ARG A O 1
ATOM 1434 N N . PRO A 1 191 ? -44.595 11.382 31.720 1.00 58.10 206 PRO A N 1
ATOM 1435 C CA . PRO A 1 191 ? -44.724 12.800 32.068 1.00 54.29 206 PRO A CA 1
ATOM 1436 C C . PRO A 1 191 ? -43.585 13.214 33.000 1.00 51.16 206 PRO A C 1
ATOM 1437 O O . PRO A 1 191 ? -43.405 12.660 34.094 1.00 45.99 206 PRO A O 1
ATOM 1441 N N . GLN A 1 192 ? -42.824 14.202 32.554 1.00 43.17 207 GLN A N 1
ATOM 1442 C CA . GLN A 1 192 ? -41.560 14.531 33.184 1.00 49.07 207 GLN A CA 1
ATOM 1443 C C . GLN A 1 192 ? -41.667 15.394 34.449 1.00 53.17 207 GLN A C 1
ATOM 1444 O O . GLN A 1 192 ? -40.722 15.465 35.238 1.00 54.09 207 GLN A O 1
ATOM 1450 N N . PHE A 1 193 ? -42.806 16.053 34.646 1.00 54.96 208 PHE A N 1
ATOM 1451 C CA . PHE A 1 193 ? -42.896 17.088 35.675 1.00 48.20 208 PHE A CA 1
ATOM 1452 C C . PHE A 1 193 ? -43.974 16.864 36.727 1.00 48.37 208 PHE A C 1
ATOM 1453 O O . PHE A 1 193 ? -44.190 17.723 37.570 1.00 46.64 208 PHE A O 1
ATOM 1461 N N . ARG A 1 194 ? -44.649 15.722 36.679 1.00 49.30 209 ARG A N 1
ATOM 1462 C CA . ARG A 1 194 ? -45.646 15.392 37.698 1.00 56.79 209 ARG A CA 1
ATOM 1463 C C . ARG A 1 194 ? -45.839 13.888 37.797 1.00 55.81 209 ARG A C 1
ATOM 1464 O O . ARG A 1 194 ? -45.535 13.147 36.858 1.00 61.84 209 ARG A O 1
ATOM 1472 N N . TYR A 1 195 ? -46.370 13.448 38.931 1.00 53.87 210 TYR A N 1
ATOM 1473 C CA . TYR A 1 195 ? -46.672 12.039 39.156 1.00 57.48 210 TYR A CA 1
ATOM 1474 C C . TYR A 1 195 ? -47.603 11.458 38.074 1.00 57.71 210 TYR A C 1
ATOM 1475 O O . TYR A 1 195 ? -48.383 12.187 37.452 1.00 61.22 210 TYR A O 1
ATOM 1484 N N . THR A 1 196 ? -47.498 10.150 37.842 1.00 60.03 211 THR A N 1
ATOM 1485 C CA . THR A 1 196 ? -48.429 9.441 36.959 1.00 58.03 211 THR A CA 1
ATOM 1486 C C . THR A 1 196 ? -48.823 8.080 37.506 1.00 58.74 211 THR A C 1
ATOM 1487 O O . THR A 1 196 ? -48.164 7.521 38.381 1.00 63.17 211 THR A O 1
ATOM 1491 N N . LEU A 1 197 ? -49.912 7.549 36.977 1.00 65.42 212 LEU A N 1
ATOM 1492 C CA . LEU A 1 197 ? -50.434 6.288 37.461 1.00 69.92 212 LEU A CA 1
ATOM 1493 C C . LEU A 1 197 ? -50.025 5.138 36.553 1.00 67.37 212 LEU A C 1
ATOM 1494 O O . LEU A 1 197 ? -50.519 4.022 36.699 1.00 66.43 212 LEU A O 1
ATOM 1499 N N . ILE A 1 198 ? -49.113 5.419 35.622 1.00 64.65 213 ILE A N 1
ATOM 1500 C CA . ILE A 1 198 ? -48.494 4.381 34.806 1.00 48.92 213 ILE A CA 1
ATOM 1501 C C . ILE A 1 198 ? -48.036 3.229 35.679 1.00 45.16 213 ILE A C 1
ATOM 1502 O O . ILE A 1 198 ? -47.225 3.415 36.568 1.00 46.30 213 ILE A O 1
ATOM 1507 N N . SER A 1 199 ? -48.566 2.041 35.430 1.00 40.06 214 SER A N 1
ATOM 1508 C CA . SER A 1 199 ? -48.166 0.857 36.174 1.00 40.18 214 SER A CA 1
ATOM 1509 C C . SER A 1 199 ? -46.915 0.229 35.548 1.00 49.75 214 SER A C 1
ATOM 1510 O O . SER A 1 199 ? -46.902 -0.106 34.359 1.00 50.32 214 SER A O 1
ATOM 1513 N N . ILE A 1 200 ? -45.862 0.078 36.344 1.00 49.01 215 ILE A N 1
ATOM 1514 C CA . ILE A 1 200 ? -44.601 -0.483 35.862 1.00 39.59 215 ILE A CA 1
ATOM 1515 C C . ILE A 1 200 ? -44.720 -1.975 35.570 1.00 40.13 215 ILE A C 1
ATOM 1516 O O . ILE A 1 200 ? -44.171 -2.469 34.581 1.00 44.89 215 ILE A O 1
ATOM 1521 N N . LYS A 1 201 ? -45.423 -2.692 36.434 1.00 34.88 216 LYS A N 1
ATOM 1522 C CA . LYS A 1 201 ? -45.624 -4.121 36.252 1.00 33.60 216 LYS A CA 1
ATOM 1523 C C . LYS A 1 201 ? -46.357 -4.396 34.939 1.00 40.54 216 LYS A C 1
ATOM 1524 O O . LYS A 1 201 ? -46.115 -5.394 34.273 1.00 44.99 216 LYS A O 1
ATOM 1530 N N . ALA A 1 202 ? -47.245 -3.496 34.550 1.00 42.87 217 ALA A N 1
ATOM 1531 C CA . ALA A 1 202 ? -48.002 -3.708 33.338 1.00 38.33 217 ALA A CA 1
ATOM 1532 C C . ALA A 1 202 ? -47.117 -3.443 32.136 1.00 35.56 217 ALA A C 1
ATOM 1533 O O . ALA A 1 202 ? -47.180 -4.160 31.148 1.00 35.70 217 ALA A O 1
ATOM 1535 N N . VAL A 1 203 ? -46.286 -2.413 32.221 1.00 35.66 218 VAL A N 1
ATOM 1536 C CA . VAL A 1 203 ? -45.361 -2.119 31.134 1.00 36.90 218 VAL A CA 1
ATOM 1537 C C . VAL A 1 203 ? -44.392 -3.281 30.906 1.00 36.60 218 VAL A C 1
ATOM 1538 O O . VAL A 1 203 ? -44.057 -3.615 29.784 1.00 34.95 218 VAL A O 1
ATOM 1542 N N . PHE A 1 204 ? -43.969 -3.900 31.994 1.00 40.83 219 PHE A N 1
ATOM 1543 C CA . PHE A 1 204 ? -43.082 -5.046 31.939 1.00 40.82 219 PHE A CA 1
ATOM 1544 C C . PHE A 1 204 ? -43.728 -6.170 31.159 1.00 44.38 219 PHE A C 1
ATOM 1545 O O . PHE A 1 204 ? -43.120 -6.703 30.231 1.00 44.49 219 PHE A O 1
ATOM 1553 N N . ILE A 1 205 ? -44.958 -6.528 31.537 1.00 42.15 220 ILE A N 1
ATOM 1554 C CA . ILE A 1 205 ? -45.706 -7.592 30.856 1.00 39.05 220 ILE A CA 1
ATOM 1555 C C . ILE A 1 205 ? -45.806 -7.390 29.326 1.00 42.97 220 ILE A C 1
ATOM 1556 O O . ILE A 1 205 ? -45.635 -8.327 28.555 1.00 44.82 220 ILE A O 1
ATOM 1561 N N . GLY A 1 206 ? -46.071 -6.166 28.893 1.00 38.79 221 GLY A N 1
ATOM 1562 C CA . GLY A 1 206 ? -46.243 -5.903 27.482 1.00 36.45 221 GLY A CA 1
ATOM 1563 C C . GLY A 1 206 ? -44.929 -6.033 26.743 1.00 45.07 221 GLY A C 1
ATOM 1564 O O . GLY A 1 206 ? -44.885 -6.397 25.563 1.00 40.77 221 GLY A O 1
ATOM 1565 N N . VAL A 1 207 ? -43.841 -5.718 27.433 1.00 42.60 222 VAL A N 1
ATOM 1566 C CA . VAL A 1 207 ? -42.530 -5.759 26.811 1.00 32.98 222 VAL A CA 1
ATOM 1567 C C . VAL A 1 207 ? -42.105 -7.204 26.644 1.00 34.14 222 VAL A C 1
ATOM 1568 O O . VAL A 1 207 ? -41.617 -7.587 25.594 1.00 38.98 222 VAL A O 1
ATOM 1572 N N . ILE A 1 208 ? -42.326 -8.015 27.666 1.00 33.79 223 ILE A N 1
ATOM 1573 C CA . ILE A 1 208 ? -42.121 -9.451 27.553 1.00 39.44 223 ILE A CA 1
ATOM 1574 C C . ILE A 1 208 ? -42.808 -10.018 26.313 1.00 41.94 223 ILE A C 1
ATOM 1575 O O . ILE A 1 208 ? -42.150 -10.579 25.435 1.00 42.94 223 ILE A O 1
ATOM 1580 N N . MET A 1 209 ? -44.133 -9.879 26.262 1.00 35.45 224 MET A N 1
ATOM 1581 C CA . MET A 1 209 ? -44.939 -10.389 25.155 1.00 45.40 224 MET A CA 1
ATOM 1582 C C . MET A 1 209 ? -44.424 -9.901 23.795 1.00 37.97 224 MET A C 1
ATOM 1583 O O . MET A 1 209 ? -44.259 -10.685 22.862 1.00 41.45 224 MET A O 1
ATOM 1588 N N . SER A 1 210 ? -44.155 -8.605 23.701 1.00 34.08 225 SER A N 1
ATOM 1589 C CA . SER A 1 210 ? -43.627 -8.015 22.478 1.00 35.12 225 SER A CA 1
ATOM 1590 C C . SER A 1 210 ? -42.314 -8.675 22.060 1.00 44.05 225 SER A C 1
ATOM 1591 O O . SER A 1 210 ? -42.097 -8.960 20.882 1.00 42.76 225 SER A O 1
ATOM 1594 N N . THR A 1 211 ? -41.443 -8.911 23.035 1.00 36.67 226 THR A N 1
ATOM 1595 C CA . THR A 1 211 ? -40.110 -9.457 22.788 1.00 40.19 226 THR A CA 1
ATOM 1596 C C . THR A 1 211 ? -40.196 -10.922 22.386 1.00 42.75 226 THR A C 1
ATOM 1597 O O . THR A 1 211 ? -39.404 -11.405 21.570 1.00 35.44 226 THR A O 1
ATOM 1601 N N . ILE A 1 212 ? -41.138 -11.635 22.992 1.00 41.23 227 ILE A N 1
ATOM 1602 C CA . ILE A 1 212 ? -41.378 -13.021 22.628 1.00 38.02 227 ILE A CA 1
ATOM 1603 C C . ILE A 1 212 ? -41.839 -13.102 21.169 1.00 48.09 227 ILE A C 1
ATOM 1604 O O . ILE A 1 212 ? -41.343 -13.929 20.401 1.00 47.92 227 ILE A O 1
ATOM 1609 N N . MET A 1 213 ? -42.762 -12.223 20.780 1.00 44.34 228 MET A N 1
ATOM 1610 C CA . MET A 1 213 ? -43.196 -12.156 19.389 1.00 42.28 228 MET A CA 1
ATOM 1611 C C . MET A 1 213 ? -42.019 -11.959 18.462 1.00 43.62 228 MET A C 1
ATOM 1612 O O . MET A 1 213 ? -41.923 -12.591 17.419 1.00 46.29 228 MET A O 1
ATOM 1617 N N . TYR A 1 214 ? -41.115 -11.071 18.847 1.00 41.16 229 TYR A N 1
ATOM 1618 C CA . TYR A 1 214 ? -39.935 -10.816 18.047 1.00 39.69 229 TYR A CA 1
ATOM 1619 C C . TYR A 1 214 ? -39.067 -12.064 17.920 1.00 51.95 229 TYR A C 1
ATOM 1620 O O . TYR A 1 214 ? -38.564 -12.366 16.833 1.00 54.23 229 TYR A O 1
ATOM 1629 N N . ARG A 1 215 ? -38.882 -12.784 19.025 1.00 39.16 230 ARG A N 1
ATOM 1630 C CA . ARG A 1 215 ? -37.986 -13.939 19.030 1.00 49.60 230 ARG A CA 1
ATOM 1631 C C . ARG A 1 215 ? -38.552 -15.085 18.183 1.00 52.31 230 ARG A C 1
ATOM 1632 O O . ARG A 1 215 ? -37.804 -15.877 17.602 1.00 44.73 230 ARG A O 1
ATOM 1640 N N . ILE A 1 216 ? -39.876 -15.159 18.120 1.00 46.51 231 ILE A N 1
ATOM 1641 C CA . ILE A 1 216 ? -40.543 -16.212 17.382 1.00 43.19 231 ILE A CA 1
ATOM 1642 C C . ILE A 1 216 ? -40.270 -16.105 15.883 1.00 50.85 231 ILE A C 1
ATOM 1643 O O . ILE A 1 216 ? -40.254 -17.110 15.183 1.00 55.46 231 ILE A O 1
ATOM 1648 N N . PHE A 1 217 ? -40.033 -14.888 15.403 1.00 47.61 232 PHE A N 1
ATOM 1649 C CA . PHE A 1 217 ? -39.751 -14.660 13.986 1.00 49.75 232 PHE A CA 1
ATOM 1650 C C . PHE A 1 217 ? -38.325 -14.175 13.681 1.00 53.99 232 PHE A C 1
ATOM 1651 O O . PHE A 1 217 ? -38.065 -13.692 12.580 1.00 63.86 232 PHE A O 1
ATOM 1659 N N . ASN A 1 218 ? -37.400 -14.302 14.626 1.00 52.08 233 ASN A N 1
ATOM 1660 C CA . ASN A 1 218 ? -36.086 -13.680 14.445 1.00 57.75 233 ASN A CA 1
ATOM 1661 C C . ASN A 1 218 ? -34.894 -14.413 15.049 1.00 71.42 233 ASN A C 1
ATOM 1662 O O . ASN A 1 218 ? -33.748 -14.093 14.732 1.00 80.98 233 ASN A O 1
ATOM 1667 N N . HIS A 1 219 ? -35.154 -15.378 15.924 1.00 72.74 234 HIS A N 1
ATOM 1668 C CA . HIS A 1 219 ? -34.082 -16.037 16.675 1.00 86.35 234 HIS A CA 1
ATOM 1669 C C . HIS A 1 219 ? -32.913 -16.516 15.802 1.00 88.13 234 HIS A C 1
ATOM 1670 O O . HIS A 1 219 ? -32.999 -16.524 14.571 1.00 89.03 234 HIS A O 1
ATOM 1677 N N . GLU A 1 220 ? -31.822 -16.901 16.463 1.00 89.12 235 GLU A N 1
ATOM 1678 C CA . GLU A 1 220 ? -30.600 -17.371 15.803 1.00 94.11 235 GLU A CA 1
ATOM 1679 C C . GLU A 1 220 ? -29.796 -16.266 15.088 1.00 97.35 235 GLU A C 1
ATOM 1680 O O . GLU A 1 220 ? -28.647 -16.491 14.687 1.00 98.43 235 GLU A O 1
ATOM 1686 N N . VAL A 1 221 ? -30.385 -15.079 14.935 1.00 86.01 236 VAL A N 1
ATOM 1687 C CA . VAL A 1 221 ? -29.679 -13.959 14.298 1.00 80.67 236 VAL A CA 1
ATOM 1688 C C . VAL A 1 221 ? -29.819 -12.657 15.102 1.00 75.60 236 VAL A C 1
ATOM 1689 O O . VAL A 1 221 ? -30.928 -12.245 15.435 1.00 75.00 236 VAL A O 1
ATOM 1693 N N . ALA A 1 222 ? -28.694 -12.013 15.405 1.00 66.25 237 ALA A N 1
ATOM 1694 C CA . ALA A 1 222 ? -28.698 -10.797 16.219 1.00 49.16 237 ALA A CA 1
ATOM 1695 C C . ALA A 1 222 ? -28.574 -9.547 15.366 1.00 48.62 237 ALA A C 1
ATOM 1696 O O . ALA A 1 222 ? -27.868 -9.547 14.365 1.00 52.64 237 ALA A O 1
ATOM 1698 N N . LEU A 1 223 ? -29.250 -8.478 15.773 1.00 46.94 238 LEU A N 1
ATOM 1699 C CA . LEU A 1 223 ? -29.200 -7.216 15.037 1.00 43.42 238 LEU A CA 1
ATOM 1700 C C . LEU A 1 223 ? -27.771 -6.746 14.838 1.00 45.08 238 LEU A C 1
ATOM 1701 O O . LEU A 1 223 ? -27.387 -6.341 13.740 1.00 46.39 238 LEU A O 1
ATOM 1706 N N . ILE A 1 224 ? -26.989 -6.799 15.907 1.00 41.56 239 ILE A N 1
ATOM 1707 C CA . ILE A 1 224 ? -25.604 -6.354 15.869 1.00 38.61 239 ILE A CA 1
ATOM 1708 C C . ILE A 1 224 ? -24.723 -7.345 16.611 1.00 41.20 239 ILE A C 1
ATOM 1709 O O . ILE A 1 224 ? -24.888 -7.548 17.801 1.00 55.19 239 ILE A O 1
ATOM 1714 N N . ASP A 1 225 ? -23.793 -7.973 15.909 1.00 48.05 240 ASP A N 1
ATOM 1715 C CA . ASP A 1 225 ? -22.853 -8.880 16.547 1.00 43.14 240 ASP A CA 1
ATOM 1716 C C . ASP A 1 225 ? -21.441 -8.302 16.451 1.00 45.00 240 ASP A C 1
ATOM 1717 O O . ASP A 1 225 ? -20.906 -8.111 15.365 1.00 46.18 240 ASP A O 1
ATOM 1722 N N . VAL A 1 226 ? -20.849 -8.019 17.600 1.00 45.11 241 VAL A N 1
ATOM 1723 C CA . VAL A 1 226 ? -19.578 -7.332 17.652 1.00 35.31 241 VAL A CA 1
ATOM 1724 C C . VAL A 1 226 ? -18.546 -8.240 18.321 1.00 42.24 241 VAL A C 1
ATOM 1725 O O . VAL A 1 226 ? -17.372 -7.899 18.418 1.00 40.86 241 VAL A O 1
ATOM 1729 N N . GLY A 1 227 ? -18.990 -9.406 18.775 1.00 35.15 242 GLY A N 1
ATOM 1730 C CA . GLY A 1 227 ? -18.123 -10.316 19.498 1.00 37.95 242 GLY A CA 1
ATOM 1731 C C . GLY A 1 227 ? -17.795 -9.829 20.900 1.00 42.81 242 GLY A C 1
ATOM 1732 O O . GLY A 1 227 ? -18.422 -8.891 21.393 1.00 41.52 242 GLY A O 1
ATOM 1733 N N . LYS A 1 228 ? -16.822 -10.470 21.549 1.00 47.27 243 LYS A N 1
ATOM 1734 C CA . LYS A 1 228 ? -16.330 -10.023 22.849 1.00 33.55 243 LYS A CA 1
ATOM 1735 C C . LYS A 1 228 ? -15.083 -9.168 22.640 1.00 37.35 243 LYS A C 1
ATOM 1736 O O . LYS A 1 228 ? -14.127 -9.610 22.013 1.00 46.14 243 LYS A O 1
ATOM 1742 N N . LEU A 1 229 ? -15.105 -7.938 23.137 1.00 28.79 244 LEU A N 1
ATOM 1743 C CA . LEU A 1 229 ? -13.976 -7.044 22.994 1.00 24.31 244 LEU A CA 1
ATOM 1744 C C . LEU A 1 229 ? -13.122 -7.171 24.244 1.00 36.31 244 LEU A C 1
ATOM 1745 O O . LEU A 1 229 ? -13.429 -7.974 25.138 1.00 29.94 244 LEU A O 1
ATOM 1750 N N . SER A 1 230 ? -12.057 -6.383 24.328 1.00 25.92 245 SER A N 1
ATOM 1751 C CA . SER A 1 230 ? -11.252 -6.430 25.533 1.00 38.80 245 SER A CA 1
ATOM 1752 C C . SER A 1 230 ? -11.889 -5.671 26.699 1.00 37.47 245 SER A C 1
ATOM 1753 O O . SER A 1 230 ? -12.930 -5.029 26.561 1.00 39.21 245 SER A O 1
ATOM 1756 N N . ASP A 1 231 ? -11.239 -5.774 27.846 1.00 33.67 246 ASP A N 1
ATOM 1757 C CA . ASP A 1 231 ? -11.625 -5.072 29.048 1.00 31.18 246 ASP A CA 1
ATOM 1758 C C . ASP A 1 231 ? -11.080 -3.648 29.022 1.00 36.29 246 ASP A C 1
ATOM 1759 O O . ASP A 1 231 ? -10.422 -3.254 28.068 1.00 32.62 246 ASP A O 1
ATOM 1764 N N . ALA A 1 232 ? -11.371 -2.871 30.065 1.00 41.05 247 ALA A N 1
ATOM 1765 C CA . ALA A 1 232 ? -10.877 -1.499 30.137 1.00 37.81 247 ALA A CA 1
ATOM 1766 C C . ALA A 1 232 ? -10.193 -1.268 31.469 1.00 41.47 247 ALA A C 1
ATOM 1767 O O . ALA A 1 232 ? -10.825 -1.324 32.517 1.00 50.62 247 ALA A O 1
ATOM 1769 N N . PRO A 1 233 ? -8.876 -1.037 31.430 1.00 45.80 248 PRO A N 1
ATOM 1770 C CA . PRO A 1 233 ? -8.115 -0.782 32.657 1.00 44.51 248 PRO A CA 1
ATOM 1771 C C . PRO A 1 233 ? -8.505 0.548 33.314 1.00 36.09 248 PRO A C 1
ATOM 1772 O O . PRO A 1 233 ? -8.805 1.522 32.619 1.00 33.23 248 PRO A O 1
ATOM 1776 N N . LEU A 1 234 ? -8.462 0.589 34.641 1.00 30.48 249 LEU A N 1
ATOM 1777 C CA . LEU A 1 234 ? -8.780 1.813 35.358 1.00 33.79 249 LEU A CA 1
ATOM 1778 C C . LEU A 1 234 ? -8.067 3.048 34.819 1.00 40.19 249 LEU A C 1
ATOM 1779 O O . LEU A 1 234 ? -8.656 4.127 34.753 1.00 38.81 249 LEU A O 1
ATOM 1784 N N . ASN A 1 235 ? -6.799 2.896 34.441 1.00 41.48 250 ASN A N 1
ATOM 1785 C CA . ASN A 1 235 ? -5.975 4.044 34.045 1.00 37.21 250 ASN A CA 1
ATOM 1786 C C . ASN A 1 235 ? -6.296 4.475 32.629 1.00 40.23 250 ASN A C 1
ATOM 1787 O O . ASN A 1 235 ? -5.675 5.383 32.065 1.00 38.81 250 ASN A O 1
ATOM 1792 N N . THR A 1 236 ? -7.311 3.817 32.082 1.00 39.48 251 THR A N 1
ATOM 1793 C CA . THR A 1 236 ? -7.811 4.084 30.743 1.00 36.09 251 THR A CA 1
ATOM 1794 C C . THR A 1 236 ? -9.100 4.932 30.783 1.00 43.18 251 THR A C 1
ATOM 1795 O O . THR A 1 236 ? -9.470 5.568 29.788 1.00 38.28 251 THR A O 1
ATOM 1799 N N . LEU A 1 237 ? -9.757 4.970 31.943 1.00 31.79 252 LEU A N 1
ATOM 1800 C CA . LEU A 1 237 ? -11.076 5.610 32.052 1.00 37.27 252 LEU A CA 1
ATOM 1801 C C . LEU A 1 237 ? -11.125 7.077 31.615 1.00 43.61 252 LEU A C 1
ATOM 1802 O O . LEU A 1 237 ? -12.068 7.495 30.939 1.00 40.11 252 LEU A O 1
ATOM 1807 N N . TRP A 1 238 ? -10.110 7.848 31.986 1.00 41.39 253 TRP A N 1
ATOM 1808 C CA . TRP A 1 238 ? -10.086 9.268 31.671 1.00 37.35 253 TRP A CA 1
ATOM 1809 C C . TRP A 1 238 ? -10.262 9.511 30.178 1.00 43.13 253 TRP A C 1
ATOM 1810 O O . TRP A 1 238 ? -10.748 10.566 29.758 1.00 42.32 253 TRP A O 1
ATOM 1821 N N . LEU A 1 239 ? -9.863 8.531 29.373 1.00 43.62 254 LEU A N 1
ATOM 1822 C CA . LEU A 1 239 ? -9.989 8.647 27.922 1.00 40.66 254 LEU A CA 1
ATOM 1823 C C . LEU A 1 239 ? -11.451 8.608 27.474 1.00 48.41 254 LEU A C 1
ATOM 1824 O O . LEU A 1 239 ? -11.819 9.218 26.453 1.00 45.58 254 LEU A O 1
ATOM 1829 N N . TYR A 1 240 ? -12.276 7.881 28.230 1.00 33.88 255 TYR A N 1
ATOM 1830 C CA . TYR A 1 240 ? -13.696 7.769 27.909 1.00 42.10 255 TYR A CA 1
ATOM 1831 C C . TYR A 1 240 ? -14.421 9.047 28.308 1.00 45.66 255 TYR A C 1
ATOM 1832 O O . TYR A 1 240 ? -15.381 9.462 27.645 1.00 42.58 255 TYR A O 1
ATOM 1841 N N . LEU A 1 241 ? -13.937 9.666 29.386 1.00 39.55 256 LEU A N 1
ATOM 1842 C CA . LEU A 1 241 ? -14.466 10.932 29.859 1.00 42.54 256 LEU A CA 1
ATOM 1843 C C . LEU A 1 241 ? -14.252 11.991 28.800 1.00 46.78 256 LEU A C 1
ATOM 1844 O O . LEU A 1 241 ? -15.121 12.820 28.537 1.00 48.01 256 LEU A O 1
ATOM 1849 N N . ILE A 1 242 ? -13.079 11.969 28.193 1.00 45.89 257 ILE A N 1
ATOM 1850 C CA . ILE A 1 242 ? -12.785 12.942 27.167 1.00 46.20 257 ILE A CA 1
ATOM 1851 C C . ILE A 1 242 ? -13.766 12.758 26.022 1.00 44.96 257 ILE A C 1
ATOM 1852 O O . ILE A 1 242 ? -14.356 13.726 25.539 1.00 48.90 257 ILE A O 1
ATOM 1857 N N . LEU A 1 243 ? -13.950 11.509 25.601 1.00 43.18 258 LEU A N 1
ATOM 1858 C CA . LEU A 1 243 ? -14.822 11.211 24.467 1.00 41.59 258 LEU A CA 1
ATOM 1859 C C . LEU A 1 243 ? -16.234 11.701 24.756 1.00 44.45 258 LEU A C 1
ATOM 1860 O O . LEU A 1 243 ? -16.903 12.237 23.870 1.00 42.38 258 LEU A O 1
ATOM 1865 N N . GLY A 1 244 ? -16.673 11.514 26.001 1.00 38.09 259 GLY A N 1
ATOM 1866 C CA . GLY A 1 244 ? -17.981 11.977 26.429 1.00 46.40 259 GLY A CA 1
ATOM 1867 C C . GLY A 1 244 ? -18.107 13.480 26.268 1.00 46.88 259 GLY A C 1
ATOM 1868 O O . GLY A 1 244 ? -19.122 13.992 25.801 1.00 42.79 259 GLY A O 1
ATOM 1869 N N . ILE A 1 245 ? -17.050 14.186 26.640 1.00 41.98 260 ILE A N 1
ATOM 1870 C CA . ILE A 1 245 ? -17.038 15.635 26.575 1.00 41.82 260 ILE A CA 1
ATOM 1871 C C . ILE A 1 245 ? -17.181 16.109 25.127 1.00 48.39 260 ILE A C 1
ATOM 1872 O O . ILE A 1 245 ? -17.876 17.083 24.842 1.00 45.09 260 ILE A O 1
ATOM 1877 N N . ILE A 1 246 ? -16.536 15.405 24.208 1.00 46.42 261 ILE A N 1
ATOM 1878 C CA . ILE A 1 246 ? -16.717 15.688 22.792 1.00 43.90 261 ILE A CA 1
ATOM 1879 C C . ILE A 1 246 ? -18.166 15.460 22.347 1.00 51.21 261 ILE A C 1
ATOM 1880 O O . ILE A 1 246 ? -18.721 16.253 21.577 1.00 50.52 261 ILE A O 1
ATOM 1885 N N . PHE A 1 247 ? -18.782 14.384 22.829 1.00 46.75 262 PHE A N 1
ATOM 1886 C CA . PHE A 1 247 ? -20.163 14.099 22.461 1.00 42.56 262 PHE A CA 1
ATOM 1887 C C . PHE A 1 247 ? -21.074 15.155 23.061 1.00 45.52 262 PHE A C 1
ATOM 1888 O O . PHE A 1 247 ? -22.078 15.536 22.460 1.00 41.39 262 PHE A O 1
ATOM 1896 N N . GLY A 1 248 ? -20.687 15.637 24.240 1.00 46.40 263 GLY A N 1
ATOM 1897 C CA . GLY A 1 248 ? -21.443 16.627 24.984 1.00 41.85 263 GLY A CA 1
ATOM 1898 C C . GLY A 1 248 ? -21.539 17.985 24.317 1.00 46.29 263 GLY A C 1
ATOM 1899 O O . GLY A 1 248 ? -22.543 18.674 24.467 1.00 50.18 263 GLY A O 1
ATOM 1900 N N . ILE A 1 249 ? -20.503 18.386 23.587 1.00 44.57 264 ILE A N 1
ATOM 1901 C CA . ILE A 1 249 ? -20.526 19.679 22.922 1.00 42.54 264 ILE A CA 1
ATOM 1902 C C . ILE A 1 249 ? -21.147 19.521 21.540 1.00 51.58 264 ILE A C 1
ATOM 1903 O O . ILE A 1 249 ? -21.753 20.455 21.005 1.00 52.85 264 ILE A O 1
ATOM 1908 N N . PHE A 1 250 ? -21.011 18.327 20.969 1.00 45.01 265 PHE A N 1
ATOM 1909 C CA . PHE A 1 250 ? -21.578 18.051 19.659 1.00 40.26 265 PHE A CA 1
ATOM 1910 C C . PHE A 1 250 ? -23.078 17.814 19.753 1.00 47.90 265 PHE A C 1
ATOM 1911 O O . PHE A 1 250 ? -23.830 18.191 18.856 1.00 48.02 265 PHE A O 1
ATOM 1919 N N . GLY A 1 251 ? -23.509 17.185 20.842 1.00 44.96 266 GLY A N 1
ATOM 1920 C CA . GLY A 1 251 ? -24.914 16.875 21.036 1.00 47.12 266 GLY A CA 1
ATOM 1921 C C . GLY A 1 251 ? -25.851 17.995 20.611 1.00 55.48 266 GLY A C 1
ATOM 1922 O O . GLY A 1 251 ? -26.577 17.867 19.615 1.00 46.86 266 GLY A O 1
ATOM 1923 N N . PRO A 1 252 ? -25.823 19.112 21.356 1.00 54.92 267 PRO A N 1
ATOM 1924 C CA . PRO A 1 252 ? -26.706 20.271 21.175 1.00 51.47 267 PRO A CA 1
ATOM 1925 C C . PRO A 1 252 ? -26.589 20.874 19.781 1.00 56.28 267 PRO A C 1
ATOM 1926 O O . PRO A 1 252 ? -27.611 21.203 19.166 1.00 55.23 267 PRO A O 1
ATOM 1930 N N . ILE A 1 253 ? -25.353 21.026 19.311 1.00 44.92 268 ILE A N 1
ATOM 1931 C CA . ILE A 1 253 ? -25.058 21.519 17.965 1.00 49.14 268 ILE A CA 1
ATOM 1932 C C . ILE A 1 253 ? -25.764 20.710 16.882 1.00 53.42 268 ILE A C 1
ATOM 1933 O O . ILE A 1 253 ? -26.235 21.252 15.870 1.00 54.25 268 ILE A O 1
ATOM 1938 N N . PHE A 1 254 ? -25.813 19.401 17.092 1.00 54.15 269 PHE A N 1
ATOM 1939 C CA . PHE A 1 254 ? -26.502 18.514 16.173 1.00 51.85 269 PHE A CA 1
ATOM 1940 C C . PHE A 1 254 ? -28.008 18.743 16.317 1.00 47.66 269 PHE A C 1
ATOM 1941 O O . PHE A 1 254 ? -28.739 18.722 15.324 1.00 48.68 269 PHE A O 1
ATOM 1949 N N . ASN A 1 255 ? -28.463 18.976 17.547 1.00 46.70 270 ASN A N 1
ATOM 1950 C CA . ASN A 1 255 ? -29.871 19.316 17.793 1.00 50.42 270 ASN A CA 1
ATOM 1951 C C . ASN A 1 255 ? -30.308 20.573 17.018 1.00 53.04 270 ASN A C 1
ATOM 1952 O O . ASN A 1 255 ? -31.316 20.559 16.311 1.00 52.31 270 ASN A O 1
ATOM 1957 N N . LYS A 1 256 ? -29.533 21.651 17.139 1.00 50.19 271 LYS A N 1
ATOM 1958 C CA . LYS A 1 256 ? -29.792 22.868 16.372 1.00 49.43 271 LYS A CA 1
ATOM 1959 C C . LYS A 1 256 ? -30.028 22.543 14.917 1.00 49.83 271 LYS A C 1
ATOM 1960 O O . LYS A 1 256 ? -31.010 22.985 14.339 1.00 56.12 271 LYS A O 1
ATOM 1966 N N . TRP A 1 257 ? -29.113 21.776 14.329 1.00 54.05 272 TRP A N 1
ATOM 1967 C CA . TRP A 1 257 ? -29.184 21.437 12.910 1.00 48.67 272 TRP A CA 1
ATOM 1968 C C . TRP A 1 257 ? -30.465 20.706 12.542 1.00 51.96 272 TRP A C 1
ATOM 1969 O O . TRP A 1 257 ? -31.086 21.015 11.529 1.00 58.30 272 TRP A O 1
ATOM 1980 N N . VAL A 1 258 ? -30.860 19.727 13.346 1.00 49.23 273 VAL A N 1
ATOM 1981 C CA . VAL A 1 258 ? -32.088 19.009 13.037 1.00 58.51 273 VAL A CA 1
ATOM 1982 C C . VAL A 1 258 ? -33.282 19.963 13.061 1.00 56.12 273 VAL A C 1
ATOM 1983 O O . VAL A 1 258 ? -34.067 19.993 12.117 1.00 57.84 273 VAL A O 1
ATOM 1987 N N . LEU A 1 259 ? -33.401 20.752 14.129 1.00 54.04 274 LEU A N 1
ATOM 1988 C CA . LEU A 1 259 ? -34.491 21.724 14.251 1.00 55.67 274 LEU A CA 1
ATOM 1989 C C . LEU A 1 259 ? -34.431 22.772 13.138 1.00 56.69 274 LEU A C 1
ATOM 1990 O O . LEU A 1 259 ? -35.424 23.031 12.457 1.00 58.74 274 LEU A O 1
ATOM 1995 N N . GLY A 1 260 ? -33.262 23.370 12.958 1.00 47.47 275 GLY A N 1
ATOM 1996 C CA . GLY A 1 260 ? -33.084 24.394 11.950 1.00 56.43 275 GLY A CA 1
ATOM 1997 C C . GLY A 1 260 ? -33.333 23.870 10.551 1.00 62.42 275 GLY A C 1
ATOM 1998 O O . GLY A 1 260 ? -33.795 24.599 9.672 1.00 65.04 275 GLY A O 1
ATOM 1999 N N . MET A 1 261 ? -33.029 22.595 10.345 1.00 60.39 276 MET A N 1
ATOM 2000 C CA . MET A 1 261 ? -33.200 21.969 9.042 1.00 59.47 276 MET A CA 1
ATOM 2001 C C . MET A 1 261 ? -34.675 21.645 8.784 1.00 59.04 276 MET A C 1
ATOM 2002 O O . MET A 1 261 ? -35.113 21.582 7.637 1.00 58.08 276 MET A O 1
ATOM 2007 N N . GLN A 1 262 ? -35.436 21.442 9.858 1.00 59.58 277 GLN A N 1
ATOM 2008 C CA . GLN A 1 262 ? -36.888 21.316 9.748 1.00 58.84 277 GLN A CA 1
ATOM 2009 C C . GLN A 1 262 ? -37.449 22.616 9.191 1.00 64.26 277 GLN A C 1
ATOM 2010 O O . GLN A 1 262 ? -38.376 22.618 8.379 1.00 60.30 277 GLN A O 1
ATOM 2016 N N . ASP A 1 263 ? -36.873 23.721 9.657 1.00 66.34 278 ASP A N 1
ATOM 2017 C CA . ASP A 1 263 ? -37.251 25.059 9.230 1.00 63.43 278 ASP A CA 1
ATOM 2018 C C . ASP A 1 263 ? -36.846 25.286 7.785 1.00 64.91 278 ASP A C 1
ATOM 2019 O O . ASP A 1 263 ? -37.653 25.696 6.945 1.00 66.06 278 ASP A O 1
ATOM 2024 N N . LEU A 1 264 ? -35.583 25.017 7.502 1.00 60.74 279 LEU A N 1
ATOM 2025 C CA . LEU A 1 264 ? -35.036 25.285 6.183 1.00 62.93 279 LEU A CA 1
ATOM 2026 C C . LEU A 1 264 ? -35.765 24.489 5.109 1.00 64.24 279 LEU A C 1
ATOM 2027 O O . LEU A 1 264 ? -36.050 25.001 4.025 1.00 63.60 279 LEU A O 1
ATOM 2032 N N . LEU A 1 265 ? -36.074 23.235 5.413 1.00 64.78 280 LEU A N 1
ATOM 2033 C CA . LEU A 1 265 ? -36.734 22.379 4.434 1.00 70.98 280 LEU A CA 1
ATOM 2034 C C . LEU A 1 265 ? -38.201 22.760 4.234 1.00 67.16 280 LEU A C 1
ATOM 2035 O O . LEU A 1 265 ? -38.796 22.471 3.187 1.00 60.82 280 LEU A O 1
ATOM 2040 N N . HIS A 1 266 ? -38.785 23.407 5.237 1.00 58.32 281 HIS A N 1
ATOM 2041 C CA . HIS A 1 266 ? -40.183 23.796 5.134 1.00 65.62 281 HIS A CA 1
ATOM 2042 C C . HIS A 1 266 ? -40.349 24.911 4.120 1.00 69.12 281 HIS A C 1
ATOM 2043 O O . HIS A 1 266 ? -41.248 24.874 3.275 1.00 68.12 281 HIS A O 1
ATOM 2050 N N . ARG A 1 267 ? -39.469 25.900 4.213 1.00 61.84 282 ARG A N 1
ATOM 2051 C CA . ARG A 1 267 ? -39.424 26.982 3.246 1.00 58.31 282 ARG A CA 1
ATOM 2052 C C . ARG A 1 267 ? -39.453 26.470 1.806 1.00 72.30 282 ARG A C 1
ATOM 2053 O O . ARG A 1 267 ? -39.989 27.127 0.912 1.00 82.95 282 ARG A O 1
ATOM 2061 N N . VAL A 1 268 ? -38.886 25.294 1.578 1.00 69.29 283 VAL A N 1
ATOM 2062 C CA . VAL A 1 268 ? -38.801 24.775 0.223 1.00 63.98 283 VAL A CA 1
ATOM 2063 C C . VAL A 1 268 ? -40.170 24.462 -0.365 1.00 64.97 283 VAL A C 1
ATOM 2064 O O . VAL A 1 268 ? -40.441 24.792 -1.520 1.00 67.65 283 VAL A O 1
ATOM 2068 N N . HIS A 1 269 ? -41.030 23.831 0.424 1.00 60.86 284 HIS A N 1
ATOM 2069 C CA . HIS A 1 269 ? -42.360 23.459 -0.054 1.00 66.56 284 HIS A CA 1
ATOM 2070 C C . HIS A 1 269 ? -43.461 24.356 0.535 1.00 69.84 284 HIS A C 1
ATOM 2071 O O . HIS A 1 269 ? -44.650 24.216 0.201 1.00 62.58 284 HIS A O 1
ATOM 2078 N N . GLY A 1 270 ? -43.051 25.267 1.418 1.00 65.26 285 GLY A N 1
ATOM 2079 C CA . GLY A 1 270 ? -43.958 26.210 2.042 1.00 59.76 285 GLY A CA 1
ATOM 2080 C C . GLY A 1 270 ? -45.008 25.539 2.903 1.00 69.21 285 GLY A C 1
ATOM 2081 O O . GLY A 1 270 ? -45.625 26.181 3.759 1.00 69.87 285 GLY A O 1
ATOM 2082 N N . GLY A 1 271 ? -45.216 24.246 2.678 1.00 61.76 286 GLY A N 1
ATOM 2083 C CA . GLY A 1 271 ? -46.197 23.485 3.434 1.00 53.39 286 GLY A CA 1
ATOM 2084 C C . GLY A 1 271 ? -47.091 22.743 2.462 1.00 56.09 286 GLY A C 1
ATOM 2085 O O . GLY A 1 271 ? -48.025 22.040 2.862 1.00 49.86 286 GLY A O 1
ATOM 2086 N N . ASN A 1 272 ? -46.785 22.891 1.174 1.00 57.75 287 ASN A N 1
ATOM 2087 C CA . ASN A 1 272 ? -47.646 22.377 0.112 1.00 56.87 287 ASN A CA 1
ATOM 2088 C C . ASN A 1 272 ? -47.452 20.899 -0.225 1.00 57.45 287 ASN A C 1
ATOM 2089 O O . ASN A 1 272 ? -46.406 20.490 -0.725 1.00 58.93 287 ASN A O 1
ATOM 2094 N N . ILE A 1 273 ? -48.492 20.114 0.021 1.00 56.00 288 ILE A N 1
ATOM 2095 C CA . ILE A 1 273 ? -48.441 18.662 -0.112 1.00 49.83 288 ILE A CA 1
ATOM 2096 C C . ILE A 1 273 ? -47.906 18.154 -1.452 1.00 56.69 288 ILE A C 1
ATOM 2097 O O . ILE A 1 273 ? -47.586 16.975 -1.593 1.00 62.11 288 ILE A O 1
ATOM 2102 N N . THR A 1 274 ? -47.800 19.021 -2.445 1.00 58.15 289 THR A N 1
ATOM 2103 C CA . THR A 1 274 ? -47.281 18.563 -3.725 1.00 52.89 289 THR A CA 1
ATOM 2104 C C . THR A 1 274 ? -45.784 18.806 -3.830 1.00 55.36 289 THR A C 1
ATOM 2105 O O . THR A 1 274 ? -45.038 17.928 -4.263 1.00 62.52 289 THR A O 1
ATOM 2109 N N . LYS A 1 275 ? -45.345 19.996 -3.430 1.00 53.82 290 LYS A N 1
ATOM 2110 C CA . LYS A 1 275 ? -43.916 20.300 -3.392 1.00 68.96 290 LYS A CA 1
ATOM 2111 C C . LYS A 1 275 ? -43.237 19.418 -2.340 1.00 68.39 290 LYS A C 1
ATOM 2112 O O . LYS A 1 275 ? -42.130 18.909 -2.547 1.00 61.56 290 LYS A O 1
ATOM 2118 N N . TRP A 1 276 ? -43.920 19.244 -1.213 1.00 60.49 291 TRP A N 1
ATOM 2119 C CA . TRP A 1 276 ? -43.423 18.419 -0.125 1.00 60.77 291 TRP A CA 1
ATOM 2120 C C . TRP A 1 276 ? -43.170 16.991 -0.597 1.00 63.59 291 TRP A C 1
ATOM 2121 O O . TRP A 1 276 ? -42.062 16.476 -0.463 1.00 62.81 291 TRP A O 1
ATOM 2132 N N . VAL A 1 277 ? -44.194 16.356 -1.161 1.00 60.36 292 VAL A N 1
ATOM 2133 C CA . VAL A 1 277 ? -44.057 14.985 -1.642 1.00 54.08 292 VAL A CA 1
ATOM 2134 C C . VAL A 1 277 ? -42.947 14.871 -2.676 1.00 58.05 292 VAL A C 1
ATOM 2135 O O . VAL A 1 277 ? -42.198 13.894 -2.693 1.00 65.84 292 VAL A O 1
ATOM 2139 N N . LEU A 1 278 ? -42.826 15.877 -3.534 1.00 62.23 293 LEU A N 1
ATOM 2140 C CA . LEU A 1 278 ? -41.769 15.869 -4.541 1.00 61.42 293 LEU A CA 1
ATOM 2141 C C . LEU A 1 278 ? -40.400 16.086 -3.906 1.00 61.90 293 LEU A C 1
ATOM 2142 O O . LEU A 1 278 ? -39.375 15.658 -4.450 1.00 62.64 293 LEU A O 1
ATOM 2147 N N . MET A 1 279 ? -40.370 16.764 -2.765 1.00 57.82 294 MET A N 1
ATOM 2148 C CA . MET A 1 279 ? -39.099 16.988 -2.098 1.00 60.20 294 MET A CA 1
ATOM 2149 C C . MET A 1 279 ? -38.628 15.668 -1.513 1.00 59.18 294 MET A C 1
ATOM 2150 O O . MET A 1 279 ? -37.476 15.274 -1.684 1.00 53.40 294 MET A O 1
ATOM 2155 N N . GLY A 1 280 ? -39.544 14.975 -0.844 1.00 57.09 295 GLY A N 1
ATOM 2156 C CA . GLY A 1 280 ? -39.251 13.675 -0.270 1.00 60.17 295 GLY A CA 1
ATOM 2157 C C . GLY A 1 280 ? -38.912 12.630 -1.321 1.00 60.63 295 GLY A C 1
ATOM 2158 O O . GLY A 1 280 ? -38.240 11.637 -1.042 1.00 61.17 295 GLY A O 1
ATOM 2159 N N . GLY A 1 281 ? -39.380 12.850 -2.540 1.00 57.43 296 GLY A N 1
ATOM 2160 C CA . GLY A 1 281 ? -39.102 11.927 -3.617 1.00 56.63 296 GLY A CA 1
ATOM 2161 C C . GLY A 1 281 ? -37.669 12.074 -4.070 1.00 55.23 296 GLY A C 1
ATOM 2162 O O . GLY A 1 281 ? -37.060 11.112 -4.534 1.00 52.57 296 GLY A O 1
ATOM 2163 N N . ALA A 1 282 ? -37.131 13.283 -3.933 1.00 53.91 297 ALA A N 1
ATOM 2164 C CA . ALA A 1 282 ? -35.751 13.556 -4.332 1.00 58.74 297 ALA A CA 1
ATOM 2165 C C . ALA A 1 282 ? -34.771 13.140 -3.239 1.00 61.00 297 ALA A C 1
ATOM 2166 O O . ALA A 1 282 ? -33.674 12.665 -3.518 1.00 56.54 297 ALA A O 1
ATOM 2168 N N . ILE A 1 283 ? -35.171 13.318 -1.989 1.00 58.40 298 ILE A N 1
ATOM 2169 C CA . ILE A 1 283 ? -34.342 12.866 -0.888 1.00 60.80 298 ILE A CA 1
ATOM 2170 C C . ILE A 1 283 ? -34.346 11.337 -0.872 1.00 62.07 298 ILE A C 1
ATOM 2171 O O . ILE A 1 283 ? -33.308 10.707 -0.684 1.00 62.64 298 ILE A O 1
ATOM 2176 N N . GLY A 1 284 ? -35.512 10.745 -1.107 1.00 58.22 299 GLY A N 1
ATOM 2177 C CA . GLY A 1 284 ? -35.633 9.299 -1.161 1.00 53.58 299 GLY A CA 1
ATOM 2178 C C . GLY A 1 284 ? -34.865 8.671 -2.314 1.00 61.54 299 GLY A C 1
ATOM 2179 O O . GLY A 1 284 ? -34.442 7.517 -2.232 1.00 60.49 299 GLY A O 1
ATOM 2180 N N . GLY A 1 285 ? -34.696 9.427 -3.396 1.00 59.11 300 GLY A N 1
ATOM 2181 C CA . GLY A 1 285 ? -33.973 8.950 -4.560 1.00 56.08 300 GLY A CA 1
ATOM 2182 C C . GLY A 1 285 ? -32.478 9.111 -4.360 1.00 58.98 300 GLY A C 1
ATOM 2183 O O . GLY A 1 285 ? -31.678 8.293 -4.813 1.00 55.07 300 GLY A O 1
ATOM 2184 N N . LEU A 1 286 ? -32.099 10.183 -3.678 1.00 54.51 301 LEU A N 1
ATOM 2185 C CA . LEU A 1 286 ? -30.719 10.386 -3.294 1.00 58.27 301 LEU A CA 1
ATOM 2186 C C . LEU A 1 286 ? -30.254 9.194 -2.464 1.00 57.29 301 LEU A C 1
ATOM 2187 O O . LEU A 1 286 ? -29.160 8.676 -2.663 1.00 51.61 301 LEU A O 1
ATOM 2192 N N . CYS A 1 287 ? -31.105 8.744 -1.550 1.00 52.71 302 CYS A N 1
ATOM 2193 C CA . CYS A 1 287 ? -30.733 7.666 -0.638 1.00 57.49 302 CYS A CA 1
ATOM 2194 C C . CYS A 1 287 ? -30.621 6.302 -1.317 1.00 62.14 302 CYS A C 1
ATOM 2195 O O . CYS A 1 287 ? -29.684 5.553 -1.050 1.00 66.16 302 CYS A O 1
ATOM 2198 N N . GLY A 1 288 ? -31.574 5.975 -2.184 1.00 57.77 303 GLY A N 1
ATOM 2199 C CA . GLY A 1 288 ? -31.537 4.712 -2.906 1.00 57.57 303 GLY A CA 1
ATOM 2200 C C . GLY A 1 288 ? -30.366 4.661 -3.874 1.00 58.93 303 GLY A C 1
ATOM 2201 O O . GLY A 1 288 ? -29.904 3.585 -4.257 1.00 50.60 303 GLY A O 1
ATOM 2202 N N . LEU A 1 289 ? -29.896 5.842 -4.267 1.00 61.35 304 LEU A N 1
ATOM 2203 C CA . LEU A 1 289 ? -28.757 5.977 -5.167 1.00 63.29 304 LEU A CA 1
ATOM 2204 C C . LEU A 1 289 ? -27.460 5.841 -4.381 1.00 60.62 304 LEU A C 1
ATOM 2205 O O . LEU A 1 289 ? -26.631 4.992 -4.695 1.00 65.11 304 LEU A O 1
ATOM 2210 N N . LEU A 1 290 ? -27.298 6.681 -3.360 1.00 59.82 305 LEU A N 1
ATOM 2211 C CA . LEU A 1 290 ? -26.193 6.559 -2.419 1.00 54.07 305 LEU A CA 1
ATOM 2212 C C . LEU A 1 290 ? -26.101 5.136 -1.889 1.00 56.33 305 LEU A C 1
ATOM 2213 O O . LEU A 1 290 ? -25.028 4.666 -1.518 1.00 64.32 305 LEU A O 1
ATOM 2218 N N . GLY A 1 291 ? -27.235 4.453 -1.851 1.00 56.54 306 GLY A N 1
ATOM 2219 C CA . GLY A 1 291 ? -27.281 3.086 -1.371 1.00 58.73 306 GLY A CA 1
ATOM 2220 C C . GLY A 1 291 ? -26.487 2.136 -2.243 1.00 65.83 306 GLY A C 1
ATOM 2221 O O . GLY A 1 291 ? -25.989 1.112 -1.771 1.00 67.81 306 GLY A O 1
ATOM 2222 N N . PHE A 1 292 ? -26.375 2.471 -3.524 1.00 70.14 307 PHE A N 1
ATOM 2223 C CA . PHE A 1 292 ? -25.604 1.651 -4.444 1.00 70.48 307 PHE A CA 1
ATOM 2224 C C . PHE A 1 292 ? -24.168 2.129 -4.602 1.00 67.58 307 PHE A C 1
ATOM 2225 O O . PHE A 1 292 ? -23.254 1.322 -4.718 1.00 73.62 307 PHE A O 1
ATOM 2233 N N . VAL A 1 293 ? -23.971 3.441 -4.601 1.00 63.46 308 VAL A N 1
ATOM 2234 C CA . VAL A 1 293 ? -22.656 4.005 -4.880 1.00 62.47 308 VAL A CA 1
ATOM 2235 C C . VAL A 1 293 ? -21.819 4.263 -3.627 1.00 69.50 308 VAL A C 1
ATOM 2236 O O . VAL A 1 293 ? -20.647 4.616 -3.731 1.00 66.98 308 VAL A O 1
ATOM 2240 N N . ALA A 1 294 ? -22.419 4.084 -2.450 1.00 66.84 309 ALA A N 1
ATOM 2241 C CA . ALA A 1 294 ? -21.707 4.248 -1.180 1.00 62.63 309 ALA A CA 1
ATOM 2242 C C . ALA A 1 294 ? -22.616 3.907 -0.003 1.00 58.24 309 ALA A C 1
ATOM 2243 O O . ALA A 1 294 ? -23.050 4.795 0.730 1.00 54.65 309 ALA A O 1
ATOM 2245 N N . PRO A 1 295 ? -22.900 2.612 0.182 1.00 52.99 310 PRO A N 1
ATOM 2246 C CA . PRO A 1 295 ? -23.904 2.153 1.142 1.00 58.21 310 PRO A CA 1
ATOM 2247 C C . PRO A 1 295 ? -23.734 2.761 2.536 1.00 56.31 310 PRO A C 1
ATOM 2248 O O . PRO A 1 295 ? -24.732 3.050 3.185 1.00 51.63 310 PRO A O 1
ATOM 2252 N N . ALA A 1 296 ? -22.499 2.962 2.980 1.00 52.74 311 ALA A N 1
ATOM 2253 C CA . ALA A 1 296 ? -22.253 3.452 4.332 1.00 56.43 311 ALA A CA 1
ATOM 2254 C C . ALA A 1 296 ? -22.804 4.861 4.602 1.00 52.85 311 ALA A C 1
ATOM 2255 O O . ALA A 1 296 ? -22.974 5.251 5.761 1.00 50.30 311 ALA A O 1
ATOM 2257 N N . THR A 1 297 ? -23.083 5.613 3.539 1.00 53.40 312 THR A N 1
ATOM 2258 C CA . THR A 1 297 ? -23.617 6.969 3.666 1.00 48.98 312 THR A CA 1
ATOM 2259 C C . THR A 1 297 ? -25.125 6.962 3.781 1.00 48.35 312 THR A C 1
ATOM 2260 O O . THR A 1 297 ? -25.734 8.003 3.996 1.00 49.76 312 THR A O 1
ATOM 2264 N N . SER A 1 298 ? -25.728 5.789 3.636 1.00 45.61 313 SER A N 1
ATOM 2265 C CA . SER A 1 298 ? -27.170 5.691 3.551 1.00 43.21 313 SER A CA 1
ATOM 2266 C C . SER A 1 298 ? -27.722 4.555 4.414 1.00 43.48 313 SER A C 1
ATOM 2267 O O . SER A 1 298 ? -26.970 3.868 5.096 1.00 46.63 313 SER A O 1
ATOM 2270 N N . GLY A 1 299 ? -29.043 4.380 4.399 1.00 37.60 314 GLY A N 1
ATOM 2271 C CA . GLY A 1 299 ? -29.686 3.277 5.092 1.00 43.40 314 GLY A CA 1
ATOM 2272 C C . GLY A 1 299 ? -29.662 3.412 6.603 1.00 40.92 314 GLY A C 1
ATOM 2273 O O . GLY A 1 299 ? -29.113 4.377 7.137 1.00 41.07 314 GLY A O 1
ATOM 2274 N N . GLY A 1 300 ? -30.245 2.434 7.290 1.00 42.77 315 GLY A N 1
ATOM 2275 C CA . GLY A 1 300 ? -30.314 2.430 8.749 1.00 49.72 315 GLY A CA 1
ATOM 2276 C C . GLY A 1 300 ? -28.968 2.507 9.447 1.00 51.73 315 GLY A C 1
ATOM 2277 O O . GLY A 1 300 ? -28.835 3.138 10.497 1.00 49.46 315 GLY A O 1
ATOM 2278 N N . GLY A 1 301 ? -27.965 1.856 8.866 1.00 56.63 316 GLY A N 1
ATOM 2279 C CA . GLY A 1 301 ? -26.600 1.961 9.359 1.00 56.91 316 GLY A CA 1
ATOM 2280 C C . GLY A 1 301 ? -26.154 0.849 10.289 1.00 49.68 316 GLY A C 1
ATOM 2281 O O . GLY A 1 301 ? -25.010 0.838 10.739 1.00 59.10 316 GLY A O 1
ATOM 2282 N N . PHE A 1 302 ? -27.045 -0.091 10.572 1.00 40.91 317 PHE A N 1
ATOM 2283 C CA . PHE A 1 302 ? -26.712 -1.202 11.450 1.00 51.25 317 PHE A CA 1
ATOM 2284 C C . PHE A 1 302 ? -25.606 -2.068 10.869 1.00 57.93 317 PHE A C 1
ATOM 2285 O O . PHE A 1 302 ? -24.806 -2.656 11.603 1.00 57.28 317 PHE A O 1
ATOM 2293 N N . ASN A 1 303 ? -25.561 -2.141 9.546 1.00 59.62 318 ASN A N 1
ATOM 2294 C CA . ASN A 1 303 ? -24.581 -2.983 8.870 1.00 60.98 318 ASN A CA 1
ATOM 2295 C C . ASN A 1 303 ? -23.147 -2.550 9.115 1.00 53.74 318 ASN A C 1
ATOM 2296 O O . ASN A 1 303 ? -22.257 -3.384 9.305 1.00 45.64 318 ASN A O 1
ATOM 2301 N N . LEU A 1 304 ? -22.928 -1.244 9.136 1.00 43.71 319 LEU A N 1
ATOM 2302 C CA . LEU A 1 304 ? -21.581 -0.730 9.287 1.00 48.65 319 LEU A CA 1
ATOM 2303 C C . LEU A 1 304 ? -21.105 -0.653 10.746 1.00 49.01 319 LEU A C 1
ATOM 2304 O O . LEU A 1 304 ? -19.972 -0.264 11.003 1.00 50.85 319 LEU A O 1
ATOM 2309 N N . ILE A 1 305 ? -21.954 -1.017 11.702 1.00 47.16 320 ILE A N 1
ATOM 2310 C CA . ILE A 1 305 ? -21.546 -0.925 13.104 1.00 52.00 320 ILE A CA 1
ATOM 2311 C C . ILE A 1 305 ? -20.473 -1.945 13.494 1.00 45.19 320 ILE A C 1
ATOM 2312 O O . ILE A 1 305 ? -19.401 -1.561 13.954 1.00 45.27 320 ILE A O 1
ATOM 2317 N N . PRO A 1 306 ? -20.752 -3.245 13.304 1.00 45.94 321 PRO A N 1
ATOM 2318 C CA . PRO A 1 306 ? -19.741 -4.295 13.537 1.00 50.72 321 PRO A CA 1
ATOM 2319 C C . PRO A 1 306 ? -18.433 -4.076 12.757 1.00 48.16 321 PRO A C 1
ATOM 2320 O O . PRO A 1 306 ? -17.351 -4.383 13.268 1.00 53.75 321 PRO A O 1
ATOM 2324 N N . ILE A 1 307 ? -18.543 -3.557 11.538 1.00 45.41 322 ILE A N 1
ATOM 2325 C CA . ILE A 1 307 ? -17.384 -3.255 10.713 1.00 45.45 322 ILE A CA 1
ATOM 2326 C C . ILE A 1 307 ? -16.564 -2.131 11.325 1.00 49.87 322 ILE A C 1
ATOM 2327 O O . ILE A 1 307 ? -15.336 -2.217 11.392 1.00 55.15 322 ILE A O 1
ATOM 2332 N N . ALA A 1 308 ? -17.242 -1.081 11.779 1.00 45.66 323 ALA A N 1
ATOM 2333 C CA . ALA A 1 308 ? -16.564 0.046 12.418 1.00 47.78 323 ALA A CA 1
ATOM 2334 C C . ALA A 1 308 ? -15.884 -0.375 13.722 1.00 56.29 323 ALA A C 1
ATOM 2335 O O . ALA A 1 308 ? -14.738 0.016 14.001 1.00 54.63 323 ALA A O 1
ATOM 2337 N N . THR A 1 309 ? -16.595 -1.177 14.510 1.00 44.89 324 THR A N 1
ATOM 2338 C CA . THR A 1 309 ? -16.112 -1.610 15.812 1.00 46.00 324 THR A CA 1
ATOM 2339 C C . THR A 1 309 ? -14.858 -2.479 15.698 1.00 48.02 324 THR A C 1
ATOM 2340 O O . THR A 1 309 ? -14.004 -2.467 16.576 1.00 50.89 324 THR A O 1
ATOM 2344 N N . ALA A 1 310 ? -14.759 -3.245 14.619 1.00 52.73 325 ALA A N 1
ATOM 2345 C CA . ALA A 1 310 ? -13.630 -4.151 14.442 1.00 52.13 325 ALA A CA 1
ATOM 2346 C C . ALA A 1 310 ? -12.407 -3.447 13.844 1.00 54.04 325 ALA A C 1
ATOM 2347 O O . ALA A 1 310 ? -11.454 -4.099 13.433 1.00 61.73 325 ALA A O 1
ATOM 2349 N N . GLY A 1 311 ? -12.441 -2.116 13.798 1.00 54.95 326 GLY A N 1
ATOM 2350 C CA . GLY A 1 311 ? -11.344 -1.329 13.251 1.00 52.88 326 GLY A CA 1
ATOM 2351 C C . GLY A 1 311 ? -11.058 -1.535 11.766 1.00 56.20 326 GLY A C 1
ATOM 2352 O O . GLY A 1 311 ? -9.954 -1.233 11.307 1.00 58.32 326 GLY A O 1
ATOM 2353 N N . ASN A 1 312 ? -12.044 -2.024 11.015 1.00 47.50 327 ASN A N 1
ATOM 2354 C CA . ASN A 1 312 ? -11.862 -2.345 9.594 1.00 52.40 327 ASN A CA 1
ATOM 2355 C C . ASN A 1 312 ? -12.064 -1.186 8.611 1.00 52.37 327 ASN A C 1
ATOM 2356 O O . ASN A 1 312 ? -12.049 -1.393 7.410 1.00 47.78 327 ASN A O 1
ATOM 2361 N N . PHE A 1 313 ? -12.277 0.021 9.122 1.00 52.87 328 PHE A N 1
ATOM 2362 C CA . PHE A 1 313 ? -12.373 1.202 8.278 1.00 52.25 328 PHE A CA 1
ATOM 2363 C C . PHE A 1 313 ? -11.126 2.032 8.517 1.00 58.96 328 PHE A C 1
ATOM 2364 O O . PHE A 1 313 ? -10.640 2.109 9.652 1.00 49.59 328 PHE A O 1
ATOM 2372 N N . SER A 1 314 ? -10.608 2.656 7.460 1.00 47.56 329 SER A N 1
ATOM 2373 C CA . SER A 1 314 ? -9.525 3.607 7.625 1.00 46.15 329 SER A CA 1
ATOM 2374 C C . SER A 1 314 ? -10.079 4.877 8.246 1.00 49.46 329 SER A C 1
ATOM 2375 O O . SER A 1 314 ? -11.271 5.154 8.137 1.00 55.75 329 SER A O 1
ATOM 2378 N N . MET A 1 315 ? -9.218 5.653 8.891 1.00 44.77 330 MET A N 1
ATOM 2379 C CA . MET A 1 315 ? -9.604 6.953 9.427 1.00 50.08 330 MET A CA 1
ATOM 2380 C C . MET A 1 315 ? -10.285 7.814 8.365 1.00 57.02 330 MET A C 1
ATOM 2381 O O . MET A 1 315 ? -11.310 8.445 8.629 1.00 51.06 330 MET A O 1
ATOM 2386 N N . GLY A 1 316 ? -9.702 7.847 7.171 1.00 53.16 331 GLY A N 1
ATOM 2387 C CA . GLY A 1 316 ? -10.277 8.586 6.058 1.00 56.13 331 GLY A CA 1
ATOM 2388 C C . GLY A 1 316 ? -11.736 8.237 5.840 1.00 58.63 331 GLY A C 1
ATOM 2389 O O . GLY A 1 316 ? -12.594 9.120 5.793 1.00 64.65 331 GLY A O 1
ATOM 2390 N N . MET A 1 317 ? -12.015 6.941 5.728 1.00 52.56 332 MET A N 1
ATOM 2391 C CA . MET A 1 317 ? -13.376 6.444 5.551 1.00 56.68 332 MET A CA 1
ATOM 2392 C C . MET A 1 317 ? -14.327 6.871 6.683 1.00 57.15 332 MET A C 1
ATOM 2393 O O . MET A 1 317 ? -15.454 7.292 6.426 1.00 57.45 332 MET A O 1
ATOM 2398 N N . LEU A 1 318 ? -13.871 6.760 7.926 1.00 50.49 333 LEU A N 1
ATOM 2399 C CA . LEU A 1 318 ? -14.705 7.107 9.071 1.00 49.31 333 LEU A CA 1
ATOM 2400 C C . LEU A 1 318 ? -15.128 8.565 9.030 1.00 53.05 333 LEU A C 1
ATOM 2401 O O . LEU A 1 318 ? -16.280 8.893 9.305 1.00 55.48 333 LEU A O 1
ATOM 2406 N N . VAL A 1 319 ? -14.193 9.445 8.704 1.00 56.87 334 VAL A N 1
ATOM 2407 C CA . VAL A 1 319 ? -14.514 10.859 8.601 1.00 56.79 334 VAL A CA 1
ATOM 2408 C C . VAL A 1 319 ? -15.538 11.056 7.488 1.00 56.07 334 VAL A C 1
ATOM 2409 O O . VAL A 1 319 ? -16.597 11.639 7.705 1.00 53.63 334 VAL A O 1
ATOM 2413 N N . PHE A 1 320 ? -15.222 10.544 6.304 1.00 55.41 335 PHE A N 1
ATOM 2414 C CA . PHE A 1 320 ? -16.162 10.554 5.194 1.00 57.42 335 PHE A CA 1
ATOM 2415 C C . PHE A 1 320 ? -17.541 10.123 5.669 1.00 56.77 335 PHE A C 1
ATOM 2416 O O . PHE A 1 320 ? -18.494 10.900 5.624 1.00 57.55 335 PHE A O 1
ATOM 2424 N N . ILE A 1 321 ? -17.638 8.882 6.130 1.00 53.30 336 ILE A N 1
ATOM 2425 C CA . ILE A 1 321 ? -18.907 8.325 6.586 1.00 46.48 336 ILE A CA 1
ATOM 2426 C C . ILE A 1 321 ? -19.623 9.231 7.579 1.00 47.08 336 ILE A C 1
ATOM 2427 O O . ILE A 1 321 ? -20.814 9.485 7.446 1.00 50.44 336 ILE A O 1
ATOM 2432 N N . PHE A 1 322 ? -18.905 9.713 8.581 1.00 45.61 337 PHE A N 1
ATOM 2433 C CA . PHE A 1 322 ? -19.523 10.558 9.598 1.00 45.01 337 PHE A CA 1
ATOM 2434 C C . PHE A 1 322 ? -20.170 11.793 8.988 1.00 50.92 337 PHE A C 1
ATOM 2435 O O . PHE A 1 322 ? -21.348 12.082 9.234 1.00 49.79 337 PHE A O 1
ATOM 2443 N N . VAL A 1 323 ? -19.394 12.520 8.193 1.00 44.46 338 VAL A N 1
ATOM 2444 C CA . VAL A 1 323 ? -19.873 13.741 7.571 1.00 47.87 338 VAL A CA 1
ATOM 2445 C C . VAL A 1 323 ? -21.054 13.434 6.656 1.00 49.56 338 VAL A C 1
ATOM 2446 O O . VAL A 1 323 ? -22.140 13.992 6.809 1.00 48.28 338 VAL A O 1
ATOM 2450 N N . ALA A 1 324 ? -20.836 12.526 5.716 1.00 46.05 339 ALA A N 1
ATOM 2451 C CA . ALA A 1 324 ? -21.896 12.068 4.835 1.00 45.16 339 ALA A CA 1
ATOM 2452 C C . ALA A 1 324 ? -23.171 11.789 5.612 1.00 49.24 339 ALA A C 1
ATOM 2453 O O . ALA A 1 324 ? -24.237 12.315 5.285 1.00 52.38 339 ALA A O 1
ATOM 2455 N N . ARG A 1 325 ? -23.049 10.961 6.647 1.00 49.56 340 ARG A N 1
ATOM 2456 C CA . ARG A 1 325 ? -24.212 10.445 7.357 1.00 41.87 340 ARG A CA 1
ATOM 2457 C C . ARG A 1 325 ? -24.852 11.486 8.243 1.00 43.88 340 ARG A C 1
ATOM 2458 O O . ARG A 1 325 ? -26.026 11.379 8.581 1.00 44.90 340 ARG A O 1
ATOM 2466 N N . VAL A 1 326 ? -24.084 12.495 8.630 1.00 45.18 341 VAL A N 1
ATOM 2467 C CA . VAL A 1 326 ? -24.680 13.618 9.330 1.00 47.35 341 VAL A CA 1
ATOM 2468 C C . VAL A 1 326 ? -25.593 14.321 8.343 1.00 49.44 341 VAL A C 1
ATOM 2469 O O . VAL A 1 326 ? -26.730 14.668 8.658 1.00 53.61 341 VAL A O 1
ATOM 2473 N N . ILE A 1 327 ? -25.095 14.500 7.128 1.00 44.36 342 ILE A N 1
ATOM 2474 C CA . ILE A 1 327 ? -25.891 15.100 6.076 1.00 43.39 342 ILE A CA 1
ATOM 2475 C C . ILE A 1 327 ? -27.157 14.280 5.792 1.00 46.53 342 ILE A C 1
ATOM 2476 O O . ILE A 1 327 ? -28.261 14.754 6.033 1.00 46.31 342 ILE A O 1
ATOM 2481 N N . THR A 1 328 ? -27.009 13.052 5.310 1.00 45.24 343 THR A N 1
ATOM 2482 C CA . THR A 1 328 ? -28.178 12.245 4.960 1.00 39.08 343 THR A CA 1
ATOM 2483 C C . THR A 1 328 ? -29.084 11.971 6.157 1.00 52.48 343 THR A C 1
ATOM 2484 O O . THR A 1 328 ? -30.247 11.611 5.975 1.00 54.93 343 THR A O 1
ATOM 2488 N N . THR A 1 329 ? -28.568 12.116 7.379 1.00 45.46 344 THR A N 1
ATOM 2489 C CA . THR A 1 329 ? -29.409 11.901 8.551 1.00 46.54 344 THR A CA 1
ATOM 2490 C C . THR A 1 329 ? -30.357 13.087 8.743 1.00 48.90 344 THR A C 1
ATOM 2491 O O . THR A 1 329 ? -31.539 12.912 9.039 1.00 48.74 344 THR A O 1
ATOM 2495 N N . LEU A 1 330 ? -29.826 14.294 8.582 1.00 50.81 345 LEU A N 1
ATOM 2496 C CA . LEU A 1 330 ? -30.619 15.506 8.731 1.00 51.93 345 LEU A CA 1
ATOM 2497 C C . LEU A 1 330 ? -31.658 15.604 7.626 1.00 48.75 345 LEU A C 1
ATOM 2498 O O . LEU A 1 330 ? -32.844 15.772 7.899 1.00 51.42 345 LEU A O 1
ATOM 2503 N N . LEU A 1 331 ? -31.204 15.483 6.382 1.00 46.12 346 LEU A N 1
ATOM 2504 C CA . LEU A 1 331 ? -32.091 15.556 5.227 1.00 49.48 346 LEU A CA 1
ATOM 2505 C C . LEU A 1 331 ? -33.307 14.648 5.358 1.00 53.75 346 LEU A C 1
ATOM 2506 O O . LEU A 1 331 ? -34.409 15.008 4.935 1.00 53.18 346 LEU A O 1
ATOM 2511 N N . CYS A 1 332 ? -33.103 13.465 5.930 1.00 50.15 347 CYS A N 1
ATOM 2512 C CA . CYS A 1 332 ? -34.172 12.475 6.006 1.00 46.80 347 CYS A CA 1
ATOM 2513 C C . CYS A 1 332 ? -35.118 12.738 7.159 1.00 47.61 347 CYS A C 1
ATOM 2514 O O . CYS A 1 332 ? -36.334 12.664 6.998 1.00 52.60 347 CYS A O 1
ATOM 2517 N N . PHE A 1 333 ? -34.572 13.030 8.331 1.00 46.49 348 PHE A N 1
ATOM 2518 C CA . PHE A 1 333 ? -35.430 13.195 9.498 1.00 51.48 348 PHE A CA 1
ATOM 2519 C C . PHE A 1 333 ? -36.090 14.568 9.521 1.00 51.48 348 PHE A C 1
ATOM 2520 O O . PHE A 1 333 ? -37.286 14.690 9.776 1.00 51.23 348 PHE A O 1
ATOM 2528 N N . SER A 1 334 ? -35.295 15.597 9.254 1.00 52.17 349 SER A N 1
ATOM 2529 C CA . SER A 1 334 ? -35.788 16.964 9.219 1.00 54.75 349 SER A CA 1
ATOM 2530 C C . SER A 1 334 ? -36.820 17.178 8.105 1.00 56.44 349 SER A C 1
ATOM 2531 O O . SER A 1 334 ? -37.629 18.095 8.176 1.00 52.39 349 SER A O 1
ATOM 2534 N N . SER A 1 335 ? -36.790 16.325 7.085 1.00 52.68 350 SER A N 1
ATOM 2535 C CA . SER A 1 335 ? -37.655 16.485 5.922 1.00 51.77 350 SER A CA 1
ATOM 2536 C C . SER A 1 335 ? -39.087 16.194 6.306 1.00 55.68 350 SER A C 1
ATOM 2537 O O . SER A 1 335 ? -40.020 16.677 5.667 1.00 54.32 350 SER A O 1
ATOM 2540 N N . GLY A 1 336 ? -39.256 15.393 7.347 1.00 46.64 351 GLY A N 1
ATOM 2541 C CA . GLY A 1 336 ? -40.579 15.069 7.835 1.00 46.61 351 GLY A CA 1
ATOM 2542 C C . GLY A 1 336 ? -41.028 13.663 7.488 1.00 50.25 351 GLY A C 1
ATOM 2543 O O . GLY A 1 336 ? -42.122 13.251 7.871 1.00 44.07 351 GLY A O 1
ATOM 2544 N N . ALA A 1 337 ? -40.193 12.923 6.763 1.00 51.72 352 ALA A N 1
ATOM 2545 C CA . ALA A 1 337 ? -40.505 11.534 6.444 1.00 44.69 352 ALA A CA 1
ATOM 2546 C C . ALA A 1 337 ? -40.751 10.751 7.727 1.00 45.52 352 ALA A C 1
ATOM 2547 O O . ALA A 1 337 ? -40.127 11.020 8.750 1.00 48.46 352 ALA A O 1
ATOM 2549 N N . PRO A 1 338 ? -41.674 9.783 7.684 1.00 42.26 353 PRO A N 1
ATOM 2550 C CA . PRO A 1 338 ? -41.939 9.001 8.892 1.00 44.65 353 PRO A CA 1
ATOM 2551 C C . PRO A 1 338 ? -40.784 8.036 9.179 1.00 46.46 353 PRO A C 1
ATOM 2552 O O . PRO A 1 338 ? -40.331 7.318 8.284 1.00 43.46 353 PRO A O 1
ATOM 2556 N N . GLY A 1 339 ? -40.313 8.030 10.418 1.00 46.46 354 GLY A N 1
ATOM 2557 C CA . GLY A 1 339 ? -39.208 7.180 10.806 1.00 44.27 354 GLY A CA 1
ATOM 2558 C C . GLY A 1 339 ? -38.304 7.830 11.836 1.00 42.11 354 GLY A C 1
ATOM 2559 O O . GLY A 1 339 ? -38.240 9.055 11.940 1.00 40.28 354 GLY A O 1
ATOM 2560 N N . GLY A 1 340 ? -37.586 6.998 12.587 1.00 50.23 355 GLY A N 1
ATOM 2561 C CA . GLY A 1 340 ? -36.798 7.462 13.715 1.00 43.19 355 GLY A CA 1
ATOM 2562 C C . GLY A 1 340 ? -35.481 8.137 13.367 1.00 41.02 355 GLY A C 1
ATOM 2563 O O . GLY A 1 340 ? -34.965 8.015 12.260 1.00 38.80 355 GLY A O 1
ATOM 2564 N N . ILE A 1 341 ? -34.940 8.868 14.334 1.00 43.92 356 ILE A N 1
ATOM 2565 C CA . ILE A 1 341 ? -33.603 9.416 14.216 1.00 46.11 356 ILE A CA 1
ATOM 2566 C C . ILE A 1 341 ? -32.733 8.704 15.256 1.00 46.45 356 ILE A C 1
ATOM 2567 O O . ILE A 1 341 ? -31.514 8.847 15.267 1.00 36.08 356 ILE A O 1
ATOM 2572 N N . PHE A 1 342 ? -33.391 7.922 16.111 1.00 39.01 357 PHE A N 1
ATOM 2573 C CA . PHE A 1 342 ? -32.762 7.202 17.223 1.00 44.21 357 PHE A CA 1
ATOM 2574 C C . PHE A 1 342 ? -31.645 6.232 16.774 1.00 47.42 357 PHE A C 1
ATOM 2575 O O . PHE A 1 342 ? -30.487 6.351 17.189 1.00 35.97 357 PHE A O 1
ATOM 2583 N N . ALA A 1 343 ? -32.002 5.274 15.923 1.00 44.05 358 ALA A N 1
ATOM 2584 C CA . ALA A 1 343 ? -31.029 4.336 15.376 1.00 39.39 358 ALA A CA 1
ATOM 2585 C C . ALA A 1 343 ? -29.889 5.016 14.598 1.00 46.48 358 ALA A C 1
ATOM 2586 O O . ALA A 1 343 ? -28.718 4.702 14.824 1.00 49.79 358 ALA A O 1
ATOM 2588 N N . PRO A 1 344 ? -30.216 5.939 13.674 1.00 41.63 359 PRO A N 1
ATOM 2589 C CA . PRO A 1 344 ? -29.135 6.628 12.951 1.00 49.04 359 PRO A CA 1
ATOM 2590 C C . PRO A 1 344 ? -28.138 7.336 13.873 1.00 43.54 359 PRO A C 1
ATOM 2591 O O . PRO A 1 344 ? -26.971 7.502 13.504 1.00 41.22 359 PRO A O 1
ATOM 2595 N N . MET A 1 345 ? -28.600 7.764 15.046 1.00 40.00 360 MET A N 1
ATOM 2596 C CA . MET A 1 345 ? -27.706 8.346 16.043 1.00 47.30 360 MET A CA 1
ATOM 2597 C C . MET A 1 345 ? -26.774 7.306 16.681 1.00 44.12 360 MET A C 1
ATOM 2598 O O . MET A 1 345 ? -25.711 7.653 17.192 1.00 50.55 360 MET A O 1
ATOM 2603 N N . LEU A 1 346 ? -27.186 6.042 16.665 1.00 39.98 361 LEU A N 1
ATOM 2604 C CA . LEU A 1 346 ? -26.324 4.939 17.081 1.00 45.22 361 LEU A CA 1
ATOM 2605 C C . LEU A 1 346 ? -25.137 4.785 16.120 1.00 36.66 361 LEU A C 1
ATOM 2606 O O . LEU A 1 346 ? -23.996 4.718 16.546 1.00 36.56 361 LEU A O 1
ATOM 2611 N N . ALA A 1 347 ? -25.430 4.740 14.826 1.00 40.71 362 ALA A N 1
ATOM 2612 C CA . ALA A 1 347 ? -24.406 4.693 13.803 1.00 31.21 362 ALA A CA 1
ATOM 2613 C C . ALA A 1 347 ? -23.439 5.878 13.903 1.00 40.94 362 ALA A C 1
ATOM 2614 O O . ALA A 1 347 ? -22.227 5.709 13.785 1.00 37.87 362 ALA A O 1
ATOM 2616 N N . LEU A 1 348 ? -23.966 7.077 14.120 1.00 39.30 363 LEU A N 1
ATOM 2617 C CA . LEU A 1 348 ? -23.097 8.242 14.221 1.00 40.12 363 LEU A CA 1
ATOM 2618 C C . LEU A 1 348 ? -22.176 8.127 15.431 1.00 43.35 363 LEU A C 1
ATOM 2619 O O . LEU A 1 348 ? -21.008 8.532 15.373 1.00 38.72 363 LEU A O 1
ATOM 2624 N N . GLY A 1 349 ? -22.702 7.571 16.519 1.00 39.46 364 GLY A N 1
ATOM 2625 C CA . GLY A 1 349 ? -21.938 7.443 17.753 1.00 43.81 364 GLY A CA 1
ATOM 2626 C C . GLY A 1 349 ? -20.783 6.470 17.585 1.00 44.71 364 GLY A C 1
ATOM 2627 O O . GLY A 1 349 ? -19.652 6.753 17.980 1.00 40.19 364 GLY A O 1
ATOM 2628 N N . THR A 1 350 ? -21.083 5.323 16.978 1.00 40.34 365 THR A N 1
ATOM 2629 C CA . THR A 1 350 ? -20.103 4.285 16.735 1.00 35.38 365 THR A CA 1
ATOM 2630 C C . THR A 1 350 ? -18.964 4.839 15.895 1.00 40.09 365 THR A C 1
ATOM 2631 O O . THR A 1 350 ? -17.801 4.788 16.293 1.00 39.57 365 THR A O 1
ATOM 2635 N N . VAL A 1 351 ? -19.305 5.365 14.722 1.00 38.84 366 VAL A N 1
ATOM 2636 C CA . VAL A 1 351 ? -18.313 5.926 13.826 1.00 35.42 366 VAL A CA 1
ATOM 2637 C C . VAL A 1 351 ? -17.425 6.950 14.525 1.00 37.33 366 VAL A C 1
ATOM 2638 O O . VAL A 1 351 ? -16.208 6.911 14.382 1.00 44.04 366 VAL A O 1
ATOM 2642 N N . LEU A 1 352 ? -18.032 7.865 15.276 1.00 32.27 367 LEU A N 1
ATOM 2643 C CA . LEU A 1 352 ? -17.262 8.860 16.019 1.00 36.19 367 LEU A CA 1
ATOM 2644 C C . LEU A 1 352 ? -16.372 8.187 17.063 1.00 37.72 367 LEU A C 1
ATOM 2645 O O . LEU A 1 352 ? -15.184 8.486 17.154 1.00 36.44 367 LEU A O 1
ATOM 2650 N N . GLY A 1 353 ? -16.953 7.277 17.842 1.00 34.96 368 GLY A N 1
ATOM 2651 C CA . GLY A 1 353 ? -16.213 6.546 18.855 1.00 35.94 368 GLY A CA 1
ATOM 2652 C C . GLY A 1 353 ? -14.941 5.938 18.266 1.00 46.46 368 GLY A C 1
ATOM 2653 O O . GLY A 1 353 ? -13.836 6.157 18.758 1.00 37.17 368 GLY A O 1
ATOM 2654 N N . THR A 1 354 ? -15.113 5.181 17.188 1.00 40.40 369 THR A N 1
ATOM 2655 C CA . THR A 1 354 ? -14.017 4.494 16.540 1.00 40.01 369 THR A CA 1
ATOM 2656 C C . THR A 1 354 ? -12.889 5.435 16.135 1.00 46.43 369 THR A C 1
ATOM 2657 O O . THR A 1 354 ? -11.720 5.136 16.357 1.00 47.98 369 THR A O 1
ATOM 2661 N N . ALA A 1 355 ? -13.225 6.569 15.535 1.00 45.04 370 ALA A N 1
ATOM 2662 C CA . ALA A 1 355 ? -12.190 7.517 15.145 1.00 45.49 370 ALA A CA 1
ATOM 2663 C C . ALA A 1 355 ? -11.388 7.995 16.357 1.00 46.59 370 ALA A C 1
ATOM 2664 O O . ALA A 1 355 ? -10.156 8.082 16.299 1.00 50.60 370 ALA A O 1
ATOM 2666 N N . PHE A 1 356 ? -12.079 8.300 17.455 1.00 42.39 371 PHE A N 1
ATOM 2667 C CA . PHE A 1 356 ? -11.404 8.672 18.706 1.00 40.30 371 PHE A CA 1
ATOM 2668 C C . PHE A 1 356 ? -10.506 7.522 19.175 1.00 43.09 371 PHE A C 1
ATOM 2669 O O . PHE A 1 356 ? -9.389 7.740 19.662 1.00 42.35 371 PHE A O 1
ATOM 2677 N N . GLY A 1 357 ? -11.003 6.301 19.008 1.00 33.58 372 GLY A N 1
ATOM 2678 C CA . GLY A 1 357 ? -10.313 5.112 19.458 1.00 41.74 372 GLY A CA 1
ATOM 2679 C C . GLY A 1 357 ? -9.029 4.899 18.672 1.00 45.14 372 GLY A C 1
ATOM 2680 O O . GLY A 1 357 ? -7.992 4.566 19.236 1.00 43.62 372 GLY A O 1
ATOM 2681 N N . MET A 1 358 ? -9.109 5.111 17.366 1.00 42.81 373 MET A N 1
ATOM 2682 C CA . MET A 1 358 ? -7.960 4.977 16.493 1.00 46.88 373 MET A CA 1
ATOM 2683 C C . MET A 1 358 ? -6.880 5.960 16.871 1.00 49.25 373 MET A C 1
ATOM 2684 O O . MET A 1 358 ? -5.697 5.636 16.829 1.00 56.25 373 MET A O 1
ATOM 2689 N N . VAL A 1 359 ? -7.280 7.158 17.260 1.00 45.57 374 VAL A N 1
ATOM 2690 C CA . VAL A 1 359 ? -6.313 8.123 17.756 1.00 44.68 374 VAL A CA 1
ATOM 2691 C C . VAL A 1 359 ? -5.751 7.699 19.111 1.00 52.13 374 VAL A C 1
ATOM 2692 O O . VAL A 1 359 ? -4.552 7.835 19.360 1.00 55.32 374 VAL A O 1
ATOM 2696 N N . ALA A 1 360 ? -6.604 7.178 19.992 1.00 49.52 375 ALA A N 1
ATOM 2697 C CA . ALA A 1 360 ? -6.125 6.787 21.320 1.00 48.75 375 ALA A CA 1
ATOM 2698 C C . ALA A 1 360 ? -5.134 5.636 21.202 1.00 53.21 375 ALA A C 1
ATOM 2699 O O . ALA A 1 360 ? -4.151 5.566 21.943 1.00 50.49 375 ALA A O 1
ATOM 2701 N N . VAL A 1 361 ? -5.411 4.729 20.270 1.00 48.42 376 VAL A N 1
ATOM 2702 C CA . VAL A 1 361 ? -4.553 3.584 20.041 1.00 43.46 376 VAL A CA 1
ATOM 2703 C C . VAL A 1 361 ? -3.119 4.008 19.690 1.00 50.42 376 VAL A C 1
ATOM 2704 O O . VAL A 1 361 ? -2.165 3.416 20.176 1.00 47.31 376 VAL A O 1
ATOM 2708 N N . GLU A 1 362 ? -2.980 5.044 18.865 1.00 52.68 377 GLU A N 1
ATOM 2709 C CA . GLU A 1 362 ? -1.663 5.502 18.428 1.00 61.18 377 GLU A CA 1
ATOM 2710 C C . GLU A 1 362 ? -0.933 6.431 19.402 1.00 56.01 377 GLU A C 1
ATOM 2711 O O . GLU A 1 362 ? 0.284 6.585 19.306 1.00 65.39 377 GLU A O 1
ATOM 2717 N N . LEU A 1 363 ? -1.651 7.061 20.323 1.00 45.54 378 LEU A N 1
ATOM 2718 C CA . LEU A 1 363 ? -0.995 7.980 21.247 1.00 46.42 378 LEU A CA 1
ATOM 2719 C C . LEU A 1 363 ? -0.499 7.250 22.479 1.00 59.40 378 LEU A C 1
ATOM 2720 O O . LEU A 1 363 ? 0.430 7.702 23.156 1.00 60.57 378 LEU A O 1
ATOM 2725 N N . PHE A 1 364 ? -1.137 6.125 22.777 1.00 52.71 379 PHE A N 1
ATOM 2726 C CA . PHE A 1 364 ? -0.854 5.397 24.003 1.00 47.48 379 PHE A CA 1
ATOM 2727 C C . PHE A 1 364 ? -0.725 3.906 23.721 1.00 49.79 379 PHE A C 1
ATOM 2728 O O . PHE A 1 364 ? -1.635 3.125 24.030 1.00 44.56 379 PHE A O 1
ATOM 2736 N N . PRO A 1 365 ? 0.403 3.500 23.115 1.00 45.31 380 PRO A N 1
ATOM 2737 C CA . PRO A 1 365 ? 0.592 2.058 22.961 1.00 40.81 380 PRO A CA 1
ATOM 2738 C C . PRO A 1 365 ? 0.706 1.381 24.336 1.00 42.50 380 PRO A C 1
ATOM 2739 O O . PRO A 1 365 ? 0.421 0.184 24.460 1.00 38.83 380 PRO A O 1
ATOM 2743 N N . GLN A 1 366 ? 1.080 2.137 25.365 1.00 34.47 381 GLN A N 1
ATOM 2744 C CA . GLN A 1 366 ? 1.161 1.552 26.695 1.00 39.84 381 GLN A CA 1
ATOM 2745 C C . GLN A 1 366 ? -0.196 1.134 27.270 1.00 48.75 381 GLN A C 1
ATOM 2746 O O . GLN A 1 366 ? -0.238 0.418 28.272 1.00 45.02 381 GLN A O 1
ATOM 2752 N N . TYR A 1 367 ? -1.296 1.580 26.657 1.00 43.41 382 TYR A N 1
ATOM 2753 C CA . TYR A 1 367 ? -2.637 1.257 27.172 1.00 40.01 382 TYR A CA 1
ATOM 2754 C C . TYR A 1 367 ? -3.195 -0.023 26.563 1.00 41.71 382 TYR A C 1
ATOM 2755 O O . TYR A 1 367 ? -4.137 -0.611 27.105 1.00 41.56 382 TYR A O 1
ATOM 2764 N N . HIS A 1 368 ? -2.614 -0.439 25.434 1.00 42.58 383 HIS A N 1
ATOM 2765 C CA . HIS A 1 368 ? -2.974 -1.696 24.775 1.00 36.79 383 HIS A CA 1
ATOM 2766 C C . HIS A 1 368 ? -4.433 -1.675 24.343 1.00 45.99 383 HIS A C 1
ATOM 2767 O O . HIS A 1 368 ? -5.198 -2.624 24.570 1.00 40.46 383 HIS A O 1
ATOM 2774 N N . LEU A 1 369 ? -4.802 -0.578 23.694 1.00 43.97 384 LEU A N 1
ATOM 2775 C CA . LEU A 1 369 ? -6.192 -0.317 23.365 1.00 34.35 384 LEU A CA 1
ATOM 2776 C C . LEU A 1 369 ? -6.640 -1.033 22.119 1.00 39.91 384 LEU A C 1
ATOM 2777 O O . LEU A 1 369 ? -5.840 -1.404 21.267 1.00 46.56 384 LEU A O 1
ATOM 2782 N N . GLU A 1 370 ? -7.946 -1.216 22.037 1.00 40.64 385 GLU A N 1
ATOM 2783 C CA . GLU A 1 370 ? -8.614 -1.674 20.846 1.00 38.31 385 GLU A CA 1
ATOM 2784 C C . GLU A 1 370 ? -9.586 -0.551 20.457 1.00 44.33 385 GLU A C 1
ATOM 2785 O O . GLU A 1 370 ? -10.335 -0.053 21.301 1.00 40.49 385 GLU A O 1
ATOM 2791 N N . ALA A 1 371 ? -9.570 -0.137 19.197 1.00 50.43 386 ALA A N 1
ATOM 2792 C CA . ALA A 1 371 ? -10.470 0.921 18.749 1.00 43.93 386 ALA A CA 1
ATOM 2793 C C . ALA A 1 371 ? -11.921 0.620 19.131 1.00 42.31 386 ALA A C 1
ATOM 2794 O O . ALA A 1 371 ? -12.670 1.522 19.489 1.00 39.78 386 ALA A O 1
ATOM 2796 N N . GLY A 1 372 ? -12.304 -0.652 19.062 1.00 42.91 387 GLY A N 1
ATOM 2797 C CA . GLY A 1 372 ? -13.672 -1.071 19.332 1.00 35.16 387 GLY A CA 1
ATOM 2798 C C . GLY A 1 372 ? -14.275 -0.679 20.670 1.00 38.48 387 GLY A C 1
ATOM 2799 O O . GLY A 1 372 ? -15.474 -0.442 20.754 1.00 35.51 387 GLY A O 1
ATOM 2800 N N . THR A 1 373 ? -13.477 -0.613 21.730 1.00 40.87 388 THR A N 1
ATOM 2801 C CA . THR A 1 373 ? -14.070 -0.299 23.025 1.00 39.00 388 THR A CA 1
ATOM 2802 C C . THR A 1 373 ? -14.594 1.129 23.064 1.00 35.59 388 THR A C 1
ATOM 2803 O O . THR A 1 373 ? -15.536 1.420 23.778 1.00 35.66 388 THR A O 1
ATOM 2807 N N . PHE A 1 374 ? -13.967 2.016 22.305 1.00 36.94 389 PHE A N 1
ATOM 2808 C CA . PHE A 1 374 ? -14.427 3.387 22.225 1.00 39.36 389 PHE A CA 1
ATOM 2809 C C . PHE A 1 374 ? -15.645 3.478 21.306 1.00 41.07 389 PHE A C 1
ATOM 2810 O O . PHE A 1 374 ? -16.560 4.269 21.539 1.00 38.46 389 PHE A O 1
ATOM 2818 N N . ALA A 1 375 ? -15.664 2.644 20.276 1.00 34.50 390 ALA A N 1
ATOM 2819 C CA . ALA A 1 375 ? -16.826 2.559 19.399 1.00 38.41 390 ALA A CA 1
ATOM 2820 C C . ALA A 1 375 ? -18.059 2.163 20.219 1.00 40.53 390 ALA A C 1
ATOM 2821 O O . ALA A 1 375 ? -19.135 2.712 20.025 1.00 36.25 390 ALA A O 1
ATOM 2823 N N . ILE A 1 376 ? -17.889 1.210 21.135 1.00 32.17 391 ILE A N 1
ATOM 2824 C CA . ILE A 1 376 ? -18.984 0.723 21.945 1.00 28.46 391 ILE A CA 1
ATOM 2825 C C . ILE A 1 376 ? -19.435 1.822 22.911 1.00 40.22 391 ILE A C 1
ATOM 2826 O O . ILE A 1 376 ? -20.623 1.963 23.195 1.00 33.09 391 ILE A O 1
ATOM 2831 N N . ALA A 1 377 ? -18.482 2.613 23.394 1.00 37.73 392 ALA A N 1
ATOM 2832 C CA . ALA A 1 377 ? -18.788 3.669 24.351 1.00 34.36 392 ALA A CA 1
ATOM 2833 C C . ALA A 1 377 ? -19.440 4.877 23.684 1.00 35.95 392 ALA A C 1
ATOM 2834 O O . ALA A 1 377 ? -20.154 5.633 24.328 1.00 35.79 392 ALA A O 1
ATOM 2836 N N . GLY A 1 378 ? -19.176 5.067 22.399 1.00 35.41 393 GLY A N 1
ATOM 2837 C CA . GLY A 1 378 ? -19.706 6.207 21.676 1.00 36.06 393 GLY A CA 1
ATOM 2838 C C . GLY A 1 378 ? -21.073 5.888 21.107 1.00 41.66 393 GLY A C 1
ATOM 2839 O O . GLY A 1 378 ? -21.876 6.780 20.855 1.00 38.66 393 GLY A O 1
ATOM 2840 N N . MET A 1 379 ? -21.337 4.602 20.923 1.00 36.25 394 MET A N 1
ATOM 2841 C CA . MET A 1 379 ? -22.559 4.150 20.285 1.00 33.74 394 MET A CA 1
ATOM 2842 C C . MET A 1 379 ? -23.829 4.798 20.880 1.00 42.28 394 MET A C 1
ATOM 2843 O O . MET A 1 379 ? -24.691 5.292 20.142 1.00 46.13 394 MET A O 1
ATOM 2848 N N . GLY A 1 380 ? -23.944 4.794 22.204 1.00 32.11 395 GLY A N 1
ATOM 2849 C CA . GLY A 1 380 ? -25.081 5.399 22.860 1.00 38.57 395 GLY A CA 1
ATOM 2850 C C . GLY A 1 380 ? -24.839 6.824 23.322 1.00 44.01 395 GLY A C 1
ATOM 2851 O O . GLY A 1 380 ? -25.628 7.373 24.091 1.00 46.86 395 GLY A O 1
ATOM 2852 N N . ALA A 1 381 ? -23.760 7.438 22.855 1.00 39.00 396 ALA A N 1
ATOM 2853 C CA . ALA A 1 381 ? -23.379 8.752 23.362 1.00 39.44 396 ALA A CA 1
ATOM 2854 C C . ALA A 1 381 ? -24.115 9.907 22.680 1.00 40.10 396 ALA A C 1
ATOM 2855 O O . ALA A 1 381 ? -24.386 10.924 23.317 1.00 35.97 396 ALA A O 1
ATOM 2857 N N . LEU A 1 382 ? -24.407 9.779 21.387 1.00 35.68 397 LEU A N 1
ATOM 2858 C CA . LEU A 1 382 ? -25.175 10.821 20.726 1.00 39.02 397 LEU A CA 1
ATOM 2859 C C . LEU A 1 382 ? -26.574 10.822 21.324 1.00 43.08 397 LEU A C 1
ATOM 2860 O O . LEU A 1 382 ? -27.112 11.880 21.646 1.00 44.45 397 LEU A O 1
ATOM 2865 N N . LEU A 1 383 ? -27.146 9.629 21.488 1.00 34.67 398 LEU A N 1
ATOM 2866 C CA . LEU A 1 383 ? -28.371 9.474 22.246 1.00 38.28 398 LEU A CA 1
ATOM 2867 C C . LEU A 1 383 ? -28.324 10.262 23.543 1.00 41.07 398 LEU A C 1
ATOM 2868 O O . LEU A 1 383 ? -29.246 11.022 23.842 1.00 49.59 398 LEU A O 1
ATOM 2873 N N . ALA A 1 384 ? -27.270 10.059 24.326 1.00 37.74 399 ALA A N 1
ATOM 2874 C CA . ALA A 1 384 ? -27.175 10.688 25.646 1.00 32.96 399 ALA A CA 1
ATOM 2875 C C . ALA A 1 384 ? -27.000 12.208 25.584 1.00 37.81 399 ALA A C 1
ATOM 2876 O O . ALA A 1 384 ? -27.569 12.944 26.391 1.00 39.90 399 ALA A O 1
ATOM 2878 N N . ALA A 1 385 ? -26.223 12.679 24.617 1.00 39.89 400 ALA A N 1
ATOM 2879 C CA . ALA A 1 385 ? -25.992 14.112 24.461 1.00 41.34 400 ALA A CA 1
ATOM 2880 C C . ALA A 1 385 ? -27.173 14.845 23.804 1.00 45.70 400 ALA A C 1
ATOM 2881 O O . ALA A 1 385 ? -27.468 15.970 24.187 1.00 39.01 400 ALA A O 1
ATOM 2883 N N . SER A 1 386 ? -27.816 14.212 22.812 1.00 39.39 401 SER A N 1
ATOM 2884 C CA . SER A 1 386 ? -28.874 14.837 22.010 1.00 41.28 401 SER A CA 1
ATOM 2885 C C . SER A 1 386 ? -30.286 14.647 22.552 1.00 45.18 401 SER A C 1
ATOM 2886 O O . SER A 1 386 ? -30.996 15.627 22.768 1.00 45.47 401 SER A O 1
ATOM 2889 N N . ILE A 1 387 ? -30.706 13.400 22.754 1.00 40.93 402 ILE A N 1
ATOM 2890 C CA . ILE A 1 387 ? -32.022 13.174 23.338 1.00 34.61 402 ILE A CA 1
ATOM 2891 C C . ILE A 1 387 ? -32.019 13.087 24.877 1.00 44.32 402 ILE A C 1
ATOM 2892 O O . ILE A 1 387 ? -33.088 13.035 25.522 1.00 47.35 402 ILE A O 1
ATOM 2897 N N . ARG A 1 388 ? -30.830 13.078 25.466 1.00 35.59 403 ARG A N 1
ATOM 2898 C CA . ARG A 1 388 ? -30.693 13.136 26.919 1.00 36.43 403 ARG A CA 1
ATOM 2899 C C . ARG A 1 388 ? -31.353 12.004 27.705 1.00 39.12 403 ARG A C 1
ATOM 2900 O O . ARG A 1 388 ? -31.769 12.203 28.850 1.00 34.20 403 ARG A O 1
ATOM 2908 N N . ALA A 1 389 ? -31.428 10.821 27.099 1.00 33.67 404 ALA A N 1
ATOM 2909 C CA . ALA A 1 389 ? -31.828 9.619 27.828 1.00 40.50 404 ALA A CA 1
ATOM 2910 C C . ALA A 1 389 ? -30.649 8.653 27.927 1.00 42.40 404 ALA A C 1
ATOM 2911 O O . ALA A 1 389 ? -30.610 7.644 27.218 1.00 42.82 404 ALA A O 1
ATOM 2913 N N . PRO A 1 390 ? -29.684 8.961 28.809 1.00 46.20 405 PRO A N 1
ATOM 2914 C CA . PRO A 1 390 ? -28.408 8.244 28.919 1.00 36.68 405 PRO A CA 1
ATOM 2915 C C . PRO A 1 390 ? -28.546 6.841 29.496 1.00 38.33 405 PRO A C 1
ATOM 2916 O O . PRO A 1 390 ? -27.829 5.944 29.053 1.00 34.07 405 PRO A O 1
ATOM 2920 N N . LEU A 1 391 ? -29.429 6.651 30.475 1.00 38.08 406 LEU A N 1
ATOM 2921 C CA . LEU A 1 391 ? -29.592 5.331 31.075 1.00 32.23 406 LEU A CA 1
ATOM 2922 C C . LEU A 1 391 ? -30.216 4.387 30.055 1.00 38.49 406 LEU A C 1
ATOM 2923 O O . LEU A 1 391 ? -29.983 3.188 30.084 1.00 43.17 406 LEU A O 1
ATOM 2928 N N . THR A 1 392 ? -31.001 4.941 29.140 1.00 35.99 407 THR A N 1
ATOM 2929 C CA . THR A 1 392 ? -31.690 4.134 28.146 1.00 33.79 407 THR A CA 1
ATOM 2930 C C . THR A 1 392 ? -30.705 3.784 27.042 1.00 33.32 407 THR A C 1
ATOM 2931 O O . THR A 1 392 ? -30.627 2.642 26.599 1.00 29.23 407 THR A O 1
ATOM 2935 N N . GLY A 1 393 ? -29.956 4.788 26.604 1.00 35.80 408 GLY A N 1
ATOM 2936 C CA . GLY A 1 393 ? -28.852 4.581 25.692 1.00 31.97 408 GLY A CA 1
ATOM 2937 C C . GLY A 1 393 ? -27.881 3.506 26.164 1.00 38.27 408 GLY A C 1
ATOM 2938 O O . GLY A 1 393 ? -27.544 2.595 25.417 1.00 37.81 408 GLY A O 1
ATOM 2939 N N . ILE A 1 394 ? -27.435 3.615 27.408 1.00 33.80 409 ILE A N 1
ATOM 2940 C CA . ILE A 1 394 ? -26.428 2.718 27.940 1.00 30.99 409 ILE A CA 1
ATOM 2941 C C . ILE A 1 394 ? -26.971 1.306 28.009 1.00 37.02 409 ILE A C 1
ATOM 2942 O O . ILE A 1 394 ? -26.299 0.355 27.602 1.00 35.64 409 ILE A O 1
ATOM 2947 N N . ILE A 1 395 ? -28.185 1.158 28.534 1.00 28.86 410 ILE A N 1
ATOM 2948 C CA . ILE A 1 395 ? -28.754 -0.173 28.673 1.00 27.64 410 ILE A CA 1
ATOM 2949 C C . ILE A 1 395 ? -29.144 -0.747 27.320 1.00 31.44 410 ILE A C 1
ATOM 2950 O O . ILE A 1 395 ? -29.222 -1.960 27.161 1.00 35.07 410 ILE A O 1
ATOM 2955 N N . LEU A 1 396 ? -29.372 0.118 26.338 1.00 27.14 411 LEU A N 1
ATOM 2956 C CA . LEU A 1 396 ? -29.742 -0.366 25.026 1.00 23.07 411 LEU A CA 1
ATOM 2957 C C . LEU A 1 396 ? -28.503 -0.965 24.354 1.00 33.54 411 LEU A C 1
ATOM 2958 O O . LEU A 1 396 ? -28.544 -2.065 23.787 1.00 27.19 411 LEU A O 1
ATOM 2963 N N . VAL A 1 397 ? -27.405 -0.215 24.416 1.00 31.16 412 VAL A N 1
ATOM 2964 C CA . VAL A 1 397 ? -26.152 -0.634 23.838 1.00 27.22 412 VAL A CA 1
ATOM 2965 C C . VAL A 1 397 ? -25.684 -1.948 24.466 1.00 32.43 412 VAL A C 1
ATOM 2966 O O . VAL A 1 397 ? -25.345 -2.898 23.759 1.00 31.59 412 VAL A O 1
ATOM 2970 N N . LEU A 1 398 ? -25.693 -2.006 25.788 1.00 24.47 413 LEU A N 1
ATOM 2971 C CA . LEU A 1 398 ? -25.438 -3.246 26.491 1.00 24.76 413 LEU A CA 1
ATOM 2972 C C . LEU A 1 398 ? -26.269 -4.397 25.919 1.00 30.96 413 LEU A C 1
ATOM 2973 O O . LEU A 1 398 ? -25.736 -5.441 25.593 1.00 38.02 413 LEU A O 1
ATOM 2978 N N . GLU A 1 399 ? -27.574 -4.212 25.793 1.00 27.90 414 GLU A N 1
ATOM 2979 C CA . GLU A 1 399 ? -28.430 -5.272 25.295 1.00 31.41 414 GLU A CA 1
ATOM 2980 C C . GLU A 1 399 ? -28.100 -5.705 23.854 1.00 35.34 414 GLU A C 1
ATOM 2981 O O . GLU A 1 399 ? -28.282 -6.863 23.483 1.00 28.11 414 GLU A O 1
ATOM 2987 N N . MET A 1 400 ? -27.629 -4.768 23.042 1.00 24.01 415 MET A N 1
ATOM 2988 C CA . MET A 1 400 ? -27.330 -5.061 21.660 1.00 28.15 415 MET A CA 1
ATOM 2989 C C . MET A 1 400 ? -25.909 -5.579 21.451 1.00 37.36 415 MET A C 1
ATOM 2990 O O . MET A 1 400 ? -25.650 -6.295 20.496 1.00 37.46 415 MET A O 1
ATOM 2995 N N . THR A 1 401 ? -24.984 -5.226 22.329 1.00 31.01 416 THR A N 1
ATOM 2996 C CA . THR A 1 401 ? -23.599 -5.606 22.084 1.00 33.55 416 THR A CA 1
ATOM 2997 C C . THR A 1 401 ? -23.026 -6.570 23.129 1.00 38.12 416 THR A C 1
ATOM 2998 O O . THR A 1 401 ? -21.985 -7.185 22.915 1.00 38.22 416 THR A O 1
ATOM 3002 N N . ASP A 1 402 ? -23.709 -6.701 24.256 1.00 33.98 417 ASP A N 1
ATOM 3003 C CA . ASP A 1 402 ? -23.367 -7.722 25.237 1.00 35.19 417 ASP A CA 1
ATOM 3004 C C . ASP A 1 402 ? -21.888 -7.712 25.629 1.00 37.04 417 ASP A C 1
ATOM 3005 O O . ASP A 1 402 ? -21.261 -8.765 25.748 1.00 37.83 417 ASP A O 1
ATOM 3010 N N . ASN A 1 403 ? -21.341 -6.516 25.819 1.00 32.89 418 ASN A N 1
ATOM 3011 C CA . ASN A 1 403 ? -19.993 -6.356 26.347 1.00 34.32 418 ASN A CA 1
ATOM 3012 C C . ASN A 1 403 ? -19.986 -5.729 27.747 1.00 29.52 418 ASN A C 1
ATOM 3013 O O . ASN A 1 403 ? -19.454 -4.634 27.954 1.00 26.46 418 ASN A O 1
ATOM 3018 N N . TYR A 1 404 ? -20.548 -6.447 28.712 1.00 19.09 419 TYR A N 1
ATOM 3019 C CA . TYR A 1 404 ? -20.738 -5.880 30.042 1.00 30.05 419 TYR A CA 1
ATOM 3020 C C . TYR A 1 404 ? -19.469 -5.330 30.713 1.00 30.52 419 TYR A C 1
ATOM 3021 O O . TYR A 1 404 ? -19.542 -4.418 31.538 1.00 31.06 419 TYR A O 1
ATOM 3030 N N . GLN A 1 405 ? -18.313 -5.880 30.362 1.00 24.96 420 GLN A N 1
ATOM 3031 C CA . GLN A 1 405 ? -17.059 -5.452 30.960 1.00 24.49 420 GLN A CA 1
ATOM 3032 C C . GLN A 1 405 ? -16.743 -4.001 30.612 1.00 22.99 420 GLN A C 1
ATOM 3033 O O . GLN A 1 405 ? -15.881 -3.394 31.214 1.00 34.01 420 GLN A O 1
ATOM 3039 N N . LEU A 1 406 ? -17.418 -3.448 29.621 1.00 29.05 421 LEU A N 1
ATOM 3040 C CA . LEU A 1 406 ? -17.229 -2.039 29.281 1.00 33.21 421 LEU A CA 1
ATOM 3041 C C . LEU A 1 406 ? -18.260 -1.092 29.980 1.00 33.07 421 LEU A C 1
ATOM 3042 O O . LEU A 1 406 ? -18.353 0.102 29.646 1.00 31.02 421 LEU A O 1
ATOM 3047 N N . ILE A 1 407 ? -19.018 -1.615 30.950 1.00 24.00 422 ILE A N 1
ATOM 3048 C CA . ILE A 1 407 ? -20.070 -0.815 31.596 1.00 30.46 422 ILE A CA 1
ATOM 3049 C C . ILE A 1 407 ? -19.563 0.527 32.129 1.00 34.89 422 ILE A C 1
ATOM 3050 O O . ILE A 1 407 ? -20.177 1.557 31.863 1.00 40.66 422 ILE A O 1
ATOM 3055 N N . LEU A 1 408 ? -18.452 0.526 32.857 1.00 26.14 423 LEU A N 1
ATOM 3056 C CA . LEU A 1 408 ? -17.888 1.770 33.382 1.00 27.71 423 LEU A CA 1
ATOM 3057 C C . LEU A 1 408 ? -17.541 2.799 32.306 1.00 32.47 423 LEU A C 1
ATOM 3058 O O . LEU A 1 408 ? -17.965 3.942 32.401 1.00 38.69 423 LEU A O 1
ATOM 3063 N N . PRO A 1 409 ? -16.712 2.422 31.311 1.00 36.20 424 PRO A N 1
ATOM 3064 C CA . PRO A 1 409 ? -16.441 3.409 30.255 1.00 37.99 424 PRO A CA 1
ATOM 3065 C C . PRO A 1 409 ? -17.681 3.826 29.447 1.00 34.54 424 PRO A C 1
ATOM 3066 O O . PRO A 1 409 ? -17.718 4.956 28.941 1.00 30.00 424 PRO A O 1
ATOM 3070 N N . MET A 1 410 ? -18.652 2.930 29.289 1.00 28.04 425 MET A N 1
ATOM 3071 C CA . MET A 1 410 ? -19.927 3.298 28.652 1.00 33.96 425 MET A CA 1
ATOM 3072 C C . MET A 1 410 ? -20.697 4.353 29.449 1.00 32.51 425 MET A C 1
ATOM 3073 O O . MET A 1 410 ? -21.276 5.281 28.892 1.00 34.52 425 MET A O 1
ATOM 3078 N N . ILE A 1 411 ? -20.699 4.196 30.764 1.00 26.07 426 ILE A N 1
ATOM 3079 C CA . ILE A 1 411 ? -21.425 5.097 31.632 1.00 29.61 426 ILE A CA 1
ATOM 3080 C C . ILE A 1 411 ? -20.735 6.439 31.681 1.00 35.96 426 ILE A C 1
ATOM 3081 O O . ILE A 1 411 ? -21.394 7.469 31.730 1.00 35.84 426 ILE A O 1
ATOM 3086 N N . ILE A 1 412 ? -19.402 6.422 31.637 1.00 35.70 427 ILE A N 1
ATOM 3087 C CA . ILE A 1 412 ? -18.603 7.638 31.788 1.00 31.83 427 ILE A CA 1
ATOM 3088 C C . ILE A 1 412 ? -18.716 8.512 30.553 1.00 33.97 427 ILE A C 1
ATOM 3089 O O . ILE A 1 412 ? -18.794 9.739 30.639 1.00 38.21 427 ILE A O 1
ATOM 3094 N N . THR A 1 413 ? -18.737 7.869 29.396 1.00 32.65 428 THR A N 1
ATOM 3095 C CA . THR A 1 413 ? -18.875 8.574 28.140 1.00 34.41 428 THR A CA 1
ATOM 3096 C C . THR A 1 413 ? -20.272 9.155 28.044 1.00 39.65 428 THR A C 1
ATOM 3097 O O . THR A 1 413 ? -20.464 10.251 27.524 1.00 37.20 428 THR A O 1
ATOM 3101 N N . GLY A 1 414 ? -21.245 8.402 28.554 1.00 42.72 429 GLY A N 1
ATOM 3102 C CA . GLY A 1 414 ? -22.641 8.806 28.523 1.00 42.39 429 GLY A CA 1
ATOM 3103 C C . GLY A 1 414 ? -22.909 9.974 29.450 1.00 44.19 429 GLY A C 1
ATOM 3104 O O . GLY A 1 414 ? -23.549 10.953 29.070 1.00 39.72 429 GLY A O 1
ATOM 3105 N N . LEU A 1 415 ? -22.399 9.881 30.669 1.00 38.81 430 LEU A N 1
ATOM 3106 C CA . LEU A 1 415 ? -22.601 10.947 31.631 1.00 44.22 430 LEU A CA 1
ATOM 3107 C C . LEU A 1 415 ? -21.918 12.216 31.163 1.00 44.69 430 LEU A C 1
ATOM 3108 O O . LEU A 1 415 ? -22.512 13.294 31.188 1.00 48.90 430 LEU A O 1
ATOM 3113 N N . GLY A 1 416 ? -20.671 12.082 30.733 1.00 34.60 431 GLY A N 1
ATOM 3114 C CA . GLY A 1 416 ? -19.927 13.217 30.247 1.00 34.93 431 GLY A CA 1
ATOM 3115 C C . GLY A 1 416 ? -20.669 13.880 29.115 1.00 37.87 431 GLY A C 1
ATOM 3116 O O . GLY A 1 416 ? -20.655 15.099 28.980 1.00 42.44 431 GLY A O 1
ATOM 3117 N N . ALA A 1 417 ? -21.318 13.079 28.282 1.00 36.57 432 ALA A N 1
ATOM 3118 C CA . ALA A 1 417 ? -22.051 13.624 27.154 1.00 36.19 432 ALA A CA 1
ATOM 3119 C C . ALA A 1 417 ? -23.253 14.440 27.632 1.00 40.71 432 ALA A C 1
ATOM 3120 O O . ALA A 1 417 ? -23.500 15.548 27.149 1.00 38.02 432 ALA A O 1
ATOM 3122 N N . THR A 1 418 ? -23.999 13.887 28.585 1.00 37.87 433 THR A N 1
ATOM 3123 C CA . THR A 1 418 ? -25.202 14.548 29.074 1.00 46.33 433 THR A CA 1
ATOM 3124 C C . THR A 1 418 ? -24.848 15.760 29.931 1.00 46.92 433 THR A C 1
ATOM 3125 O O . THR A 1 418 ? -25.622 16.716 30.014 1.00 52.25 433 THR A O 1
ATOM 3129 N N . LEU A 1 419 ? -23.676 15.722 30.556 1.00 40.98 434 LEU A N 1
ATOM 3130 C CA . LEU A 1 419 ? -23.216 16.838 31.376 1.00 41.74 434 LEU A CA 1
ATOM 3131 C C . LEU A 1 419 ? -22.765 18.019 30.523 1.00 41.53 434 LEU A C 1
ATOM 3132 O O . LEU A 1 419 ? -23.040 19.167 30.841 1.00 50.65 434 LEU A O 1
ATOM 3137 N N . LEU A 1 420 ? -22.060 17.740 29.439 1.00 43.23 435 LEU A N 1
ATOM 3138 C CA . LEU A 1 420 ? -21.558 18.813 28.599 1.00 45.83 435 LEU A CA 1
ATOM 3139 C C . LEU A 1 420 ? -22.631 19.361 27.669 1.00 48.36 435 LEU A C 1
ATOM 3140 O O . LEU A 1 420 ? -22.519 20.486 27.186 1.00 49.43 435 LEU A O 1
ATOM 3145 N N . ALA A 1 421 ? -23.661 18.564 27.405 1.00 49.12 436 ALA A N 1
ATOM 3146 C CA . ALA A 1 421 ? -24.805 19.047 26.635 1.00 47.52 436 ALA A CA 1
ATOM 3147 C C . ALA A 1 421 ? -25.625 20.009 27.510 1.00 54.99 436 ALA A C 1
ATOM 3148 O O . ALA A 1 421 ? -26.002 21.095 27.074 1.00 55.38 436 ALA A O 1
ATOM 3150 N N . GLN A 1 422 ? -25.891 19.618 28.751 1.00 49.35 437 GLN A N 1
ATOM 3151 C CA . GLN A 1 422 ? -26.473 20.549 29.702 1.00 47.17 437 GLN A CA 1
ATOM 3152 C C . GLN A 1 422 ? -25.679 21.863 29.755 1.00 58.88 437 GLN A C 1
ATOM 3153 O O . GLN A 1 422 ? -26.223 22.925 29.451 1.00 59.06 437 GLN A O 1
ATOM 3159 N N . PHE A 1 423 ? -24.397 21.783 30.121 1.00 50.67 438 PHE A N 1
ATOM 3160 C CA . PHE A 1 423 ? -23.571 22.973 30.348 1.00 51.40 438 PHE A CA 1
ATOM 3161 C C . PHE A 1 423 ? -23.304 23.833 29.108 1.00 54.79 438 PHE A C 1
ATOM 3162 O O . PHE A 1 423 ? -22.806 24.949 29.237 1.00 56.95 438 PHE A O 1
ATOM 3170 N N . THR A 1 424 ? -23.608 23.328 27.916 1.00 47.52 439 THR A N 1
ATOM 3171 C CA . THR A 1 424 ? -23.454 24.144 26.714 1.00 51.80 439 THR A CA 1
ATOM 3172 C C . THR A 1 424 ? -24.813 24.581 26.189 1.00 58.93 439 THR A C 1
ATOM 3173 O O . THR A 1 424 ? -24.942 25.010 25.042 1.00 57.99 439 THR A O 1
ATOM 3177 N N . GLY A 1 425 ? -25.827 24.462 27.037 1.00 50.83 440 GLY A N 1
ATOM 3178 C CA . GLY A 1 425 ? -27.153 24.938 26.697 1.00 55.38 440 GLY A CA 1
ATOM 3179 C C . GLY A 1 425 ? -27.833 24.214 25.553 1.00 59.80 440 GLY A C 1
ATOM 3180 O O . GLY A 1 425 ? -28.219 24.829 24.557 1.00 65.58 440 GLY A O 1
ATOM 3181 N N . GLY A 1 426 ? -27.978 22.902 25.699 1.00 57.84 441 GLY A N 1
ATOM 3182 C CA . GLY A 1 426 ? -28.717 22.103 24.739 1.00 50.74 441 GLY A CA 1
ATOM 3183 C C . GLY A 1 426 ? -29.940 21.555 25.435 1.00 49.16 441 GLY A C 1
ATOM 3184 O O . GLY A 1 426 ? -30.058 21.667 26.660 1.00 45.40 441 GLY A O 1
ATOM 3185 N N . LYS A 1 427 ? -30.848 20.957 24.675 1.00 41.33 442 LYS A N 1
ATOM 3186 C CA . LYS A 1 427 ? -32.076 20.455 25.283 1.00 48.51 442 LYS A CA 1
ATOM 3187 C C . LYS A 1 427 ? -32.365 19.034 24.840 1.00 42.29 442 LYS A C 1
ATOM 3188 O O . LYS A 1 427 ? -31.894 18.607 23.788 1.00 43.14 442 LYS A O 1
ATOM 3194 N N . PRO A 1 428 ? -33.154 18.299 25.637 1.00 41.40 443 PRO A N 1
ATOM 3195 C CA . PRO A 1 428 ? -33.602 16.981 25.176 1.00 38.48 443 PRO A CA 1
ATOM 3196 C C . PRO A 1 428 ? -34.348 17.156 23.871 1.00 43.27 443 PRO A C 1
ATOM 3197 O O . PRO A 1 428 ? -35.368 17.845 23.859 1.00 49.83 443 PRO A O 1
ATOM 3201 N N . LEU A 1 429 ? -33.843 16.558 22.795 1.00 35.51 444 LEU A N 1
ATOM 3202 C CA . LEU A 1 429 ? -34.437 16.716 21.470 1.00 36.77 444 LEU A CA 1
ATOM 3203 C C . LEU A 1 429 ? -35.943 16.445 21.409 1.00 46.36 444 LEU A C 1
ATOM 3204 O O . LEU A 1 429 ? -36.686 17.215 20.809 1.00 48.36 444 LEU A O 1
ATOM 3209 N N . TYR A 1 430 ? -36.388 15.340 22.000 1.00 44.56 445 TYR A N 1
ATOM 3210 C CA . TYR A 1 430 ? -37.781 14.951 21.868 1.00 41.02 445 TYR A CA 1
ATOM 3211 C C . TYR A 1 430 ? -38.649 16.027 22.496 1.00 43.90 445 TYR A C 1
ATOM 3212 O O . TYR A 1 430 ? -39.690 16.394 21.956 1.00 45.08 445 TYR A O 1
ATOM 3221 N N . SER A 1 431 ? -38.192 16.548 23.627 1.00 45.31 446 SER A N 1
ATOM 3222 C CA . SER A 1 431 ? -38.891 17.611 24.333 1.00 40.51 446 SER A CA 1
ATOM 3223 C C . SER A 1 431 ? -38.871 18.938 23.560 1.00 49.20 446 SER A C 1
ATOM 3224 O O . SER A 1 431 ? -39.801 19.730 23.664 1.00 46.76 446 SER A O 1
ATOM 3227 N N . ALA A 1 432 ? -37.826 19.175 22.770 1.00 46.25 447 ALA A N 1
ATOM 3228 C CA . ALA A 1 432 ? -37.749 20.405 21.985 1.00 40.38 447 ALA A CA 1
ATOM 3229 C C . ALA A 1 432 ? -38.631 20.325 20.742 1.00 52.91 447 ALA A C 1
ATOM 3230 O O . ALA A 1 432 ? -39.021 21.347 20.166 1.00 55.80 447 ALA A O 1
ATOM 3232 N N . ILE A 1 433 ? -38.948 19.104 20.333 1.00 46.73 448 ILE A N 1
ATOM 3233 C CA . ILE A 1 433 ? -39.803 18.899 19.181 1.00 43.06 448 ILE A CA 1
ATOM 3234 C C . ILE A 1 433 ? -41.273 18.989 19.619 1.00 52.31 448 ILE A C 1
ATOM 3235 O O . ILE A 1 433 ? -42.086 19.630 18.954 1.00 51.15 448 ILE A O 1
ATOM 3240 N N . LEU A 1 434 ? -41.602 18.369 20.748 1.00 43.72 449 LEU A N 1
ATOM 3241 C CA . LEU A 1 434 ? -42.926 18.515 21.343 1.00 47.78 449 LEU A CA 1
ATOM 3242 C C . LEU A 1 434 ? -43.224 19.984 21.643 1.00 54.03 449 LEU A C 1
ATOM 3243 O O . LEU A 1 434 ? -44.272 20.501 21.281 1.00 56.61 449 LEU A O 1
ATOM 3248 N N . ALA A 1 435 ? -42.288 20.649 22.306 1.00 53.89 450 ALA A N 1
ATOM 3249 C CA . ALA A 1 435 ? -42.431 22.058 22.640 1.00 56.84 450 ALA A CA 1
ATOM 3250 C C . ALA A 1 435 ? -42.806 22.884 21.419 1.00 53.25 450 ALA A C 1
ATOM 3251 O O . ALA A 1 435 ? -43.765 23.642 21.435 1.00 55.17 450 ALA A O 1
ATOM 3253 N N . ARG A 1 436 ? -42.037 22.744 20.355 1.00 58.22 451 ARG A N 1
ATOM 3254 C CA . ARG A 1 436 ? -42.259 23.558 19.173 1.00 61.09 451 ARG A CA 1
ATOM 3255 C C . ARG A 1 436 ? -43.574 23.201 18.489 1.00 60.50 451 ARG A C 1
ATOM 3256 O O . ARG A 1 436 ? -44.171 24.028 17.804 1.00 62.61 451 ARG A O 1
ATOM 3264 N N . THR A 1 437 ? -44.014 21.962 18.679 1.00 59.45 452 THR A N 1
ATOM 3265 C CA . THR A 1 437 ? -45.273 21.496 18.107 1.00 61.99 452 THR A CA 1
ATOM 3266 C C . THR A 1 437 ? -46.442 22.053 18.925 1.00 64.44 452 THR A C 1
ATOM 3267 O O . THR A 1 437 ? -47.454 22.486 18.369 1.00 65.24 452 THR A O 1
ATOM 3271 N N . LEU A 1 438 ? -46.282 22.062 20.245 1.00 56.95 453 LEU A N 1
ATOM 3272 C CA . LEU A 1 438 ? -47.262 22.663 21.140 1.00 57.86 453 LEU A CA 1
ATOM 3273 C C . LEU A 1 438 ? -47.302 24.196 21.042 1.00 64.26 453 LEU A C 1
ATOM 3274 O O . LEU A 1 438 ? -48.290 24.816 21.430 1.00 72.20 453 LEU A O 1
ATOM 3279 N N . ALA A 1 439 ? -46.232 24.801 20.532 1.00 62.10 454 ALA A N 1
ATOM 3280 C CA . ALA A 1 439 ? -46.139 26.258 20.434 1.00 59.34 454 ALA A CA 1
ATOM 3281 C C . ALA A 1 439 ? -46.797 26.768 19.165 1.00 70.20 454 ALA A C 1
ATOM 3282 O O . ALA A 1 439 ? -47.145 27.946 19.058 1.00 75.73 454 ALA A O 1
ATOM 3284 N N . LYS A 1 440 ? -46.941 25.882 18.190 1.00 71.61 455 LYS A N 1
ATOM 3285 C CA . LYS A 1 440 ? -47.661 26.218 16.977 1.00 73.95 455 LYS A CA 1
ATOM 3286 C C . LYS A 1 440 ? -49.145 25.922 17.153 1.00 84.00 455 LYS A C 1
ATOM 3287 O O . LYS A 1 440 ? -49.984 26.516 16.482 1.00 89.29 455 LYS A O 1
ATOM 3293 N N . GLN A 1 441 ? -49.464 24.988 18.044 1.00 80.82 456 GLN A N 1
ATOM 3294 C CA . GLN A 1 441 ? -50.854 24.642 18.314 1.00 88.62 456 GLN A CA 1
ATOM 3295 C C . GLN A 1 441 ? -51.438 25.644 19.308 1.00 95.28 456 GLN A C 1
ATOM 3296 O O . GLN A 1 441 ? -52.165 25.278 20.235 1.00 93.75 456 GLN A O 1
ATOM 3302 N N . GLU A 1 442 ? -51.103 26.914 19.101 1.00 103.09 457 GLU A N 1
ATOM 3303 C CA . GLU A 1 442 ? -51.531 27.994 19.983 1.00 111.53 457 GLU A CA 1
ATOM 3304 C C . GLU A 1 442 ? -51.180 29.362 19.394 1.00 115.73 457 GLU A C 1
ATOM 3305 O O . GLU A 1 442 ? -51.985 30.292 19.446 1.00 123.03 457 GLU A O 1
ATOM 3311 N N . ALA A 1 443 ? -49.981 29.482 18.830 1.00 107.15 458 ALA A N 1
ATOM 3312 C CA . ALA A 1 443 ? -49.587 30.709 18.146 1.00 113.54 458 ALA A CA 1
ATOM 3313 C C . ALA A 1 443 ? -50.560 30.992 17.005 1.00 120.07 458 ALA A C 1
ATOM 3314 O O . ALA A 1 443 ? -50.534 32.066 16.400 1.00 123.78 458 ALA A O 1
ATOM 3316 N N . GLU A 1 444 ? -51.418 30.013 16.722 1.00 117.67 459 GLU A N 1
ATOM 3317 C CA . GLU A 1 444 ? -52.444 30.132 15.691 1.00 117.53 459 GLU A CA 1
ATOM 3318 C C . GLU A 1 444 ? -53.746 30.639 16.299 1.00 120.62 459 GLU A C 1
ATOM 3319 O O . GLU A 1 444 ? -54.837 30.300 15.833 1.00 114.56 459 GLU A O 1
ATOM 3325 N N . GLN A 1 445 ? -53.620 31.451 17.346 1.00 124.73 460 GLN A N 1
ATOM 3326 C CA . GLN A 1 445 ? -54.775 31.979 18.067 1.00 125.18 460 GLN A CA 1
ATOM 3327 C C . GLN A 1 445 ? -54.537 33.416 18.531 1.00 114.22 460 GLN A C 1
ATOM 3328 O O . GLN A 1 445 ? -54.482 34.345 17.722 1.00 96.23 460 GLN A O 1
ATOM 3334 N N . ARG B 1 2 ? -52.828 24.563 31.188 1.00 77.24 17 ARG B N 1
ATOM 3335 C CA . ARG B 1 2 ? -51.662 23.696 31.343 1.00 82.38 17 ARG B CA 1
ATOM 3336 C C . ARG B 1 2 ? -50.638 23.871 30.222 1.00 74.58 17 ARG B C 1
ATOM 3337 O O . ARG B 1 2 ? -49.479 24.185 30.479 1.00 69.08 17 ARG B O 1
ATOM 3345 N N . ARG B 1 3 ? -51.072 23.661 28.984 1.00 66.53 18 ARG B N 1
ATOM 3346 C CA . ARG B 1 3 ? -50.195 23.778 27.818 1.00 70.23 18 ARG B CA 1
ATOM 3347 C C . ARG B 1 3 ? -49.155 24.898 27.907 1.00 75.47 18 ARG B C 1
ATOM 3348 O O . ARG B 1 3 ? -48.052 24.767 27.372 1.00 79.54 18 ARG B O 1
ATOM 3356 N N . ARG B 1 4 ? -49.497 26.001 28.564 1.00 75.33 19 ARG B N 1
ATOM 3357 C CA . ARG B 1 4 ? -48.526 27.075 28.748 1.00 78.95 19 ARG B CA 1
ATOM 3358 C C . ARG B 1 4 ? -47.374 26.565 29.609 1.00 74.88 19 ARG B C 1
ATOM 3359 O O . ARG B 1 4 ? -46.213 26.544 29.180 1.00 66.44 19 ARG B O 1
ATOM 3367 N N . GLN B 1 5 ? -47.731 26.145 30.821 1.00 70.28 20 GLN B N 1
ATOM 3368 C CA . GLN B 1 5 ? -46.808 25.648 31.843 1.00 69.21 20 GLN B CA 1
ATOM 3369 C C . GLN B 1 5 ? -45.919 24.493 31.365 1.00 70.72 20 GLN B C 1
ATOM 3370 O O . GLN B 1 5 ? -44.704 24.495 31.593 1.00 61.19 20 GLN B O 1
ATOM 3376 N N . LEU B 1 6 ? -46.528 23.509 30.710 1.00 65.48 21 LEU B N 1
ATOM 3377 C CA . LEU B 1 6 ? -45.779 22.397 30.143 1.00 66.01 21 LEU B CA 1
ATOM 3378 C C . LEU B 1 6 ? -44.729 22.878 29.142 1.00 62.02 21 LEU B C 1
ATOM 3379 O O . LEU B 1 6 ? -43.569 22.474 29.218 1.00 57.86 21 LEU B O 1
ATOM 3384 N N . ILE B 1 7 ? -45.129 23.745 28.217 1.00 54.17 22 ILE B N 1
ATOM 3385 C CA . ILE B 1 7 ? -44.205 24.251 27.206 1.00 53.39 22 ILE B CA 1
ATOM 3386 C C . ILE B 1 7 ? -43.009 24.965 27.811 1.00 56.56 22 ILE B C 1
ATOM 3387 O O . ILE B 1 7 ? -41.907 24.925 27.266 1.00 66.44 22 ILE B O 1
ATOM 3392 N N . ARG B 1 8 ? -43.225 25.627 28.936 1.00 66.05 23 ARG B N 1
ATOM 3393 C CA . ARG B 1 8 ? -42.136 26.304 29.621 1.00 68.05 23 ARG B CA 1
ATOM 3394 C C . ARG B 1 8 ? -41.237 25.265 30.298 1.00 68.24 23 ARG B C 1
ATOM 3395 O O . ARG B 1 8 ? -40.011 25.390 30.294 1.00 74.65 23 ARG B O 1
ATOM 3403 N N . GLN B 1 9 ? -41.855 24.233 30.865 1.00 61.19 24 GLN B N 1
ATOM 3404 C CA . GLN B 1 9 ? -41.116 23.176 31.540 1.00 57.32 24 GLN B CA 1
ATOM 3405 C C . GLN B 1 9 ? -40.275 22.331 30.559 1.00 62.68 24 GLN B C 1
ATOM 3406 O O . GLN B 1 9 ? -39.110 22.060 30.818 1.00 61.26 24 GLN B O 1
ATOM 3412 N N . LEU B 1 10 ? -40.865 21.927 29.437 1.00 54.34 25 LEU B N 1
ATOM 3413 C CA . LEU B 1 10 ? -40.145 21.154 28.433 1.00 51.00 25 LEU B CA 1
ATOM 3414 C C . LEU B 1 10 ? -38.844 21.849 28.067 1.00 63.38 25 LEU B C 1
ATOM 3415 O O . LEU B 1 10 ? -37.778 21.223 28.002 1.00 59.31 25 LEU B O 1
ATOM 3420 N N . LEU B 1 11 ? -38.940 23.149 27.814 1.00 60.17 26 LEU B N 1
ATOM 3421 C CA . LEU B 1 11 ? -37.781 23.927 27.407 1.00 59.47 26 LEU B CA 1
ATOM 3422 C C . LEU B 1 11 ? -36.734 24.068 28.523 1.00 56.13 26 LEU B C 1
ATOM 3423 O O . LEU B 1 11 ? -35.603 24.483 28.274 1.00 60.39 26 LEU B O 1
ATOM 3428 N N . GLU B 1 12 ? -37.109 23.708 29.745 1.00 57.34 27 GLU B N 1
ATOM 3429 C CA . GLU B 1 12 ? -36.208 23.827 30.894 1.00 67.60 27 GLU B CA 1
ATOM 3430 C C . GLU B 1 12 ? -35.871 22.473 31.517 1.00 62.31 27 GLU B C 1
ATOM 3431 O O . GLU B 1 12 ? -35.392 22.408 32.649 1.00 66.47 27 GLU B O 1
ATOM 3437 N N . ARG B 1 13 ? -36.132 21.398 30.784 1.00 61.92 28 ARG B N 1
ATOM 3438 C CA . ARG B 1 13 ? -35.942 20.050 31.310 1.00 59.64 28 ARG B CA 1
ATOM 3439 C C . ARG B 1 13 ? -34.461 19.718 31.490 1.00 63.71 28 ARG B C 1
ATOM 3440 O O . ARG B 1 13 ? -33.621 20.157 30.697 1.00 62.44 28 ARG B O 1
ATOM 3448 N N . ASP B 1 14 ? -34.151 18.954 32.539 1.00 63.35 29 ASP B N 1
ATOM 3449 C CA . ASP B 1 14 ? -32.786 18.474 32.794 1.00 62.63 29 ASP B CA 1
ATOM 3450 C C . ASP B 1 14 ? -31.763 19.596 32.981 1.00 56.76 29 ASP B C 1
ATOM 3451 O O . ASP B 1 14 ? -30.779 19.669 32.256 1.00 58.47 29 ASP B O 1
ATOM 3456 N N . LYS B 1 15 ? -31.995 20.464 33.960 1.00 65.39 30 LYS B N 1
ATOM 3457 C CA . LYS B 1 15 ? -31.021 21.494 34.314 1.00 60.30 30 LYS B CA 1
ATOM 3458 C C . LYS B 1 15 ? -30.697 21.445 35.807 1.00 63.11 30 LYS B C 1
ATOM 3459 O O . LYS B 1 15 ? -30.871 22.420 36.536 1.00 63.41 30 LYS B O 1
ATOM 3465 N N . THR B 1 16 ? -30.232 20.288 36.258 1.00 59.30 31 THR B N 1
ATOM 3466 C CA . THR B 1 16 ? -29.774 20.140 37.625 1.00 52.88 31 THR B CA 1
ATOM 3467 C C . THR B 1 16 ? -28.703 21.193 37.923 1.00 61.18 31 THR B C 1
ATOM 3468 O O . THR B 1 16 ? -27.762 21.377 37.142 1.00 51.17 31 THR B O 1
ATOM 3472 N N . PRO B 1 17 ? -28.860 21.903 39.051 1.00 62.30 32 PRO B N 1
ATOM 3473 C CA . PRO B 1 17 ? -27.907 22.905 39.552 1.00 57.94 32 PRO B CA 1
ATOM 3474 C C . PRO B 1 17 ? -26.503 22.336 39.723 1.00 53.13 32 PRO B C 1
ATOM 3475 O O . PRO B 1 17 ? -26.329 21.327 40.410 1.00 52.94 32 PRO B O 1
ATOM 3479 N N . LEU B 1 18 ? -25.512 22.992 39.131 1.00 46.21 33 LEU B N 1
ATOM 3480 C CA . LEU B 1 18 ? -24.132 22.532 39.255 1.00 53.67 33 LEU B CA 1
ATOM 3481 C C . LEU B 1 18 ? -23.733 22.192 40.697 1.00 51.86 33 LEU B C 1
ATOM 3482 O O . LEU B 1 18 ? -22.919 21.300 40.931 1.00 56.25 33 LEU B O 1
ATOM 3487 N N . ALA B 1 19 ? -24.287 22.902 41.667 1.00 51.10 34 ALA B N 1
ATOM 3488 C CA . ALA B 1 19 ? -23.900 22.650 43.046 1.00 50.18 34 ALA B CA 1
ATOM 3489 C C . ALA B 1 19 ? -24.264 21.221 43.422 1.00 48.52 34 ALA B C 1
ATOM 3490 O O . ALA B 1 19 ? -23.480 20.502 44.037 1.00 52.74 34 ALA B O 1
ATOM 3492 N N . ILE B 1 20 ? -25.460 20.809 43.026 1.00 49.27 35 ILE B N 1
ATOM 3493 C CA . ILE B 1 20 ? -25.937 19.472 43.339 1.00 54.22 35 ILE B CA 1
ATOM 3494 C C . ILE B 1 20 ? -25.127 18.385 42.614 1.00 49.33 35 ILE B C 1
ATOM 3495 O O . ILE B 1 20 ? -24.813 17.348 43.202 1.00 50.39 35 ILE B O 1
ATOM 3500 N N . LEU B 1 21 ? -24.772 18.633 41.356 1.00 42.14 36 LEU B N 1
ATOM 3501 C CA . LEU B 1 21 ? -23.980 17.677 40.583 1.00 50.70 36 LEU B CA 1
ATOM 3502 C C . LEU B 1 21 ? -22.623 17.394 41.229 1.00 53.24 36 LEU B C 1
ATOM 3503 O O . LEU B 1 21 ? -22.268 16.235 41.446 1.00 53.02 36 LEU B O 1
ATOM 3508 N N . PHE B 1 22 ? -21.872 18.454 41.526 1.00 56.39 37 PHE B N 1
ATOM 3509 C CA . PHE B 1 22 ? -20.562 18.338 42.171 1.00 51.54 37 PHE B CA 1
ATOM 3510 C C . PHE B 1 22 ? -20.657 17.665 43.539 1.00 49.36 37 PHE B C 1
ATOM 3511 O O . PHE B 1 22 ? -19.809 16.851 43.908 1.00 51.80 37 PHE B O 1
ATOM 3519 N N . MET B 1 23 ? -21.677 18.019 44.305 1.00 49.06 38 MET B N 1
ATOM 3520 C CA . MET B 1 23 ? -21.820 17.447 45.633 1.00 46.16 38 MET B CA 1
ATOM 3521 C C . MET B 1 23 ? -22.259 15.995 45.542 1.00 49.95 38 MET B C 1
ATOM 3522 O O . MET B 1 23 ? -22.028 15.205 46.467 1.00 45.82 38 MET B O 1
ATOM 3527 N N . ALA B 1 24 ? -22.888 15.645 44.419 1.00 51.55 39 ALA B N 1
ATOM 3528 C CA . ALA B 1 24 ? -23.280 14.260 44.166 1.00 51.72 39 ALA B CA 1
ATOM 3529 C C . ALA B 1 24 ? -22.021 13.436 43.991 1.00 42.52 39 ALA B C 1
ATOM 3530 O O . ALA B 1 24 ? -21.927 12.298 44.457 1.00 35.78 39 ALA B O 1
ATOM 3532 N N . ALA B 1 25 ? -21.045 14.049 43.334 1.00 44.68 40 ALA B N 1
ATOM 3533 C CA . ALA B 1 25 ? -19.741 13.432 43.108 1.00 46.18 40 ALA B CA 1
ATOM 3534 C C . ALA B 1 25 ? -19.001 13.144 44.415 1.00 44.89 40 ALA B C 1
ATOM 3535 O O . ALA B 1 25 ? -18.492 12.035 44.611 1.00 46.46 40 ALA B O 1
ATOM 3537 N N . VAL B 1 26 ? -18.950 14.122 45.318 1.00 47.04 41 VAL B N 1
ATOM 3538 C CA . VAL B 1 26 ? -18.257 13.901 46.592 1.00 44.01 41 VAL B CA 1
ATOM 3539 C C . VAL B 1 26 ? -19.002 12.910 47.492 1.00 39.28 41 VAL B C 1
ATOM 3540 O O . VAL B 1 26 ? -18.394 12.157 48.258 1.00 45.13 41 VAL B O 1
ATOM 3544 N N . VAL B 1 27 ? -20.321 12.893 47.378 1.00 38.64 42 VAL B N 1
ATOM 3545 C CA . VAL B 1 27 ? -21.130 11.960 48.156 1.00 41.42 42 VAL B CA 1
ATOM 3546 C C . VAL B 1 27 ? -20.783 10.524 47.789 1.00 41.38 42 VAL B C 1
ATOM 3547 O O . VAL B 1 27 ? -20.576 9.669 48.664 1.00 34.25 42 VAL B O 1
ATOM 3551 N N . GLY B 1 28 ? -20.730 10.275 46.478 1.00 40.82 43 GLY B N 1
ATOM 3552 C CA . GLY B 1 28 ? -20.442 8.955 45.943 1.00 38.63 43 GLY B CA 1
ATOM 3553 C C . GLY B 1 28 ? -19.034 8.485 46.246 1.00 39.94 43 GLY B C 1
ATOM 3554 O O . GLY B 1 28 ? -18.839 7.325 46.636 1.00 36.48 43 GLY B O 1
ATOM 3555 N N . THR B 1 29 ? -18.056 9.380 46.076 1.00 39.08 44 THR B N 1
ATOM 3556 C CA . THR B 1 29 ? -16.674 9.066 46.433 1.00 36.59 44 THR B CA 1
ATOM 3557 C C . THR B 1 29 ? -16.580 8.591 47.868 1.00 36.78 44 THR B C 1
ATOM 3558 O O . THR B 1 29 ? -15.950 7.573 48.153 1.00 39.65 44 THR B O 1
ATOM 3562 N N . LEU B 1 30 ? -17.223 9.322 48.777 1.00 43.79 45 LEU B N 1
ATOM 3563 C CA . LEU B 1 30 ? -17.154 8.981 50.193 1.00 40.20 45 LEU B CA 1
ATOM 3564 C C . LEU B 1 30 ? -17.820 7.644 50.464 1.00 36.89 45 LEU B C 1
ATOM 3565 O O . LEU B 1 30 ? -17.342 6.850 51.280 1.00 39.92 45 LEU B O 1
ATOM 3570 N N . VAL B 1 31 ? -18.932 7.397 49.784 1.00 34.98 46 VAL B N 1
ATOM 3571 C CA . VAL B 1 31 ? -19.711 6.191 50.041 1.00 37.32 46 VAL B CA 1
ATOM 3572 C C . VAL B 1 31 ? -18.957 4.963 49.560 1.00 38.62 46 VAL B C 1
ATOM 3573 O O . VAL B 1 31 ? -18.963 3.905 50.214 1.00 35.03 46 VAL B O 1
ATOM 3577 N N . GLY B 1 32 ? -18.296 5.123 48.417 1.00 38.87 47 GLY B N 1
ATOM 3578 C CA . GLY B 1 32 ? -17.448 4.079 47.873 1.00 41.52 47 GLY B CA 1
ATOM 3579 C C . GLY B 1 32 ? -16.392 3.683 48.883 1.00 43.95 47 GLY B C 1
ATOM 3580 O O . GLY B 1 32 ? -16.280 2.502 49.263 1.00 40.87 47 GLY B O 1
ATOM 3581 N N . LEU B 1 33 ? -15.636 4.682 49.340 1.00 36.49 48 LEU B N 1
ATOM 3582 C CA . LEU B 1 33 ? -14.559 4.453 50.298 1.00 36.07 48 LEU B CA 1
ATOM 3583 C C . LEU B 1 33 ? -15.080 3.776 51.549 1.00 36.45 48 LEU B C 1
ATOM 3584 O O . LEU B 1 33 ? -14.451 2.851 52.058 1.00 39.38 48 LEU B O 1
ATOM 3589 N N . ALA B 1 34 ? -16.227 4.238 52.042 1.00 28.42 49 ALA B N 1
ATOM 3590 C CA . ALA B 1 34 ? -16.804 3.679 53.252 1.00 29.60 49 ALA B CA 1
ATOM 3591 C C . ALA B 1 34 ? -17.179 2.227 53.034 1.00 32.70 49 ALA B C 1
ATOM 3592 O O . ALA B 1 34 ? -16.982 1.382 53.913 1.00 31.30 49 ALA B O 1
ATOM 3594 N N . ALA B 1 35 ? -17.742 1.951 51.852 1.00 39.50 50 ALA B N 1
ATOM 3595 C CA . ALA B 1 35 ? -18.207 0.608 51.520 1.00 35.79 50 ALA B CA 1
ATOM 3596 C C . ALA B 1 35 ? -17.019 -0.317 51.361 1.00 35.11 50 ALA B C 1
ATOM 3597 O O . ALA B 1 35 ? -17.036 -1.464 51.824 1.00 34.91 50 ALA B O 1
ATOM 3599 N N . VAL B 1 36 ? -15.981 0.185 50.704 1.00 33.02 51 VAL B N 1
ATOM 3600 C CA . VAL B 1 36 ? -14.727 -0.566 50.628 1.00 45.75 51 VAL B CA 1
ATOM 3601 C C . VAL B 1 36 ? -14.231 -0.909 52.044 1.00 45.52 51 VAL B C 1
ATOM 3602 O O . VAL B 1 36 ? -14.033 -2.086 52.378 1.00 40.32 51 VAL B O 1
ATOM 3606 N N . ALA B 1 37 ? -14.060 0.127 52.870 1.00 43.85 52 ALA B N 1
ATOM 3607 C CA . ALA B 1 37 ? -13.558 -0.033 54.238 1.00 42.73 52 ALA B CA 1
ATOM 3608 C C . ALA B 1 37 ? -14.418 -1.001 55.034 1.00 37.63 52 ALA B C 1
ATOM 3609 O O . ALA B 1 37 ? -13.917 -1.823 55.798 1.00 36.40 52 ALA B O 1
ATOM 3611 N N . PHE B 1 38 ? -15.726 -0.906 54.852 1.00 41.32 53 PHE B N 1
ATOM 3612 C CA . PHE B 1 38 ? -16.625 -1.773 55.586 1.00 32.30 53 PHE B CA 1
ATOM 3613 C C . PHE B 1 38 ? -16.356 -3.212 55.177 1.00 38.69 53 PHE B C 1
ATOM 3614 O O . PHE B 1 38 ? -16.273 -4.109 56.014 1.00 40.43 53 PHE B O 1
ATOM 3622 N N . ASP B 1 39 ? -16.211 -3.403 53.867 1.00 46.92 54 ASP B N 1
ATOM 3623 C CA . ASP B 1 39 ? -15.974 -4.702 53.249 1.00 49.30 54 ASP B CA 1
ATOM 3624 C C . ASP B 1 39 ? -14.656 -5.328 53.710 1.00 45.18 54 ASP B C 1
ATOM 3625 O O . ASP B 1 39 ? -14.615 -6.495 54.109 1.00 42.47 54 ASP B O 1
ATOM 3630 N N . LYS B 1 40 ? -13.580 -4.546 53.647 1.00 47.51 55 LYS B N 1
ATOM 3631 C CA . LYS B 1 40 ? -12.274 -4.991 54.134 1.00 44.19 55 LYS B CA 1
ATOM 3632 C C . LYS B 1 40 ? -12.332 -5.415 55.601 1.00 50.72 55 LYS B C 1
ATOM 3633 O O . LYS B 1 40 ? -11.751 -6.430 55.984 1.00 54.85 55 LYS B O 1
ATOM 3639 N N . GLY B 1 41 ? -13.048 -4.641 56.415 1.00 52.57 56 GLY B N 1
ATOM 3640 C CA . GLY B 1 41 ? -13.180 -4.938 57.830 1.00 42.60 56 GLY B CA 1
ATOM 3641 C C . GLY B 1 41 ? -13.868 -6.266 58.084 1.00 50.92 56 GLY B C 1
ATOM 3642 O O . GLY B 1 41 ? -13.384 -7.087 58.863 1.00 51.43 56 GLY B O 1
ATOM 3643 N N . VAL B 1 42 ? -15.005 -6.483 57.430 1.00 53.28 57 VAL B N 1
ATOM 3644 C CA . VAL B 1 42 ? -15.751 -7.723 57.610 1.00 46.16 57 VAL B CA 1
ATOM 3645 C C . VAL B 1 42 ? -14.880 -8.932 57.305 1.00 53.34 57 VAL B C 1
ATOM 3646 O O . VAL B 1 42 ? -14.863 -9.906 58.054 1.00 52.50 57 VAL B O 1
ATOM 3650 N N . ALA B 1 43 ? -14.153 -8.861 56.197 1.00 53.28 58 ALA B N 1
ATOM 3651 C CA . ALA B 1 43 ? -13.323 -9.975 55.779 1.00 55.97 58 ALA B CA 1
ATOM 3652 C C . ALA B 1 43 ? -12.194 -10.208 56.787 1.00 56.73 58 ALA B C 1
ATOM 3653 O O . ALA B 1 43 ? -11.891 -11.348 57.142 1.00 58.70 58 ALA B O 1
ATOM 3655 N N . TRP B 1 44 ? -11.583 -9.122 57.253 1.00 54.17 59 TRP B N 1
ATOM 3656 C CA . TRP B 1 44 ? -10.500 -9.199 58.235 1.00 52.97 59 TRP B CA 1
ATOM 3657 C C . TRP B 1 44 ? -10.910 -9.920 59.527 1.00 61.06 59 TRP B C 1
ATOM 3658 O O . TRP B 1 44 ? -10.109 -10.637 60.133 1.00 63.93 59 TRP B O 1
ATOM 3669 N N . LEU B 1 45 ? -12.155 -9.723 59.945 1.00 50.53 60 LEU B N 1
ATOM 3670 C CA . LEU B 1 45 ? -12.658 -10.358 61.149 1.00 55.56 60 LEU B CA 1
ATOM 3671 C C . LEU B 1 45 ? -13.010 -11.828 60.903 1.00 55.63 60 LEU B C 1
ATOM 3672 O O . LEU B 1 45 ? -12.849 -12.672 61.784 1.00 55.56 60 LEU B O 1
ATOM 3677 N N . GLN B 1 46 ? -13.496 -12.133 59.707 1.00 57.12 61 GLN B N 1
ATOM 3678 C CA . GLN B 1 46 ? -13.831 -13.511 59.375 1.00 62.66 61 GLN B CA 1
ATOM 3679 C C . GLN B 1 46 ? -12.557 -14.327 59.363 1.00 64.93 61 GLN B C 1
ATOM 3680 O O . GLN B 1 46 ? -12.554 -15.506 59.722 1.00 65.91 61 GLN B O 1
ATOM 3686 N N . ASN B 1 47 ? -11.474 -13.677 58.948 1.00 61.67 62 ASN B N 1
ATOM 3687 C CA . ASN B 1 47 ? -10.155 -14.286 58.971 1.00 66.28 62 ASN B CA 1
ATOM 3688 C C . ASN B 1 47 ? -9.714 -14.586 60.394 1.00 73.17 62 ASN B C 1
ATOM 3689 O O . ASN B 1 47 ? -9.540 -15.749 60.759 1.00 80.81 62 ASN B O 1
ATOM 3694 N N . GLN B 1 48 ? -9.537 -13.534 61.192 1.00 62.82 63 GLN B N 1
ATOM 3695 C CA . GLN B 1 48 ? -9.179 -13.691 62.593 1.00 58.91 63 GLN B CA 1
ATOM 3696 C C . GLN B 1 48 ? -9.904 -14.887 63.184 1.00 64.50 63 GLN B C 1
ATOM 3697 O O . GLN B 1 48 ? -9.300 -15.726 63.850 1.00 69.59 63 GLN B O 1
ATOM 3703 N N . ARG B 1 49 ? -11.203 -14.966 62.932 1.00 61.35 64 ARG B N 1
ATOM 3704 C CA . ARG B 1 49 ? -11.992 -16.073 63.446 1.00 65.68 64 ARG B CA 1
ATOM 3705 C C . ARG B 1 49 ? -11.487 -17.411 62.910 1.00 69.55 64 ARG B C 1
ATOM 3706 O O . ARG B 1 49 ? -11.480 -18.410 63.626 1.00 74.60 64 ARG B O 1
ATOM 3714 N N . MET B 1 50 ? -11.059 -17.427 61.653 1.00 74.10 65 MET B N 1
ATOM 3715 C CA . MET B 1 50 ? -10.515 -18.643 61.055 1.00 80.05 65 MET B CA 1
ATOM 3716 C C . MET B 1 50 ? -9.176 -19.045 61.681 1.00 78.67 65 MET B C 1
ATOM 3717 O O . MET B 1 50 ? -8.973 -20.205 62.044 1.00 74.14 65 MET B O 1
ATOM 3722 N N . GLY B 1 51 ? -8.270 -18.079 61.801 1.00 80.43 66 GLY B N 1
ATOM 3723 C CA . GLY B 1 51 ? -6.973 -18.310 62.412 1.00 84.05 66 GLY B CA 1
ATOM 3724 C C . GLY B 1 51 ? -7.071 -18.776 63.854 1.00 79.72 66 GLY B C 1
ATOM 3725 O O . GLY B 1 51 ? -6.170 -19.446 64.355 1.00 85.31 66 GLY B O 1
ATOM 3726 N N . ALA B 1 52 ? -8.166 -18.420 64.522 1.00 79.47 67 ALA B N 1
ATOM 3727 C CA . ALA B 1 52 ? -8.399 -18.843 65.899 1.00 78.92 67 ALA B CA 1
ATOM 3728 C C . ALA B 1 52 ? -8.720 -20.331 65.971 1.00 80.35 67 ALA B C 1
ATOM 3729 O O . ALA B 1 52 ? -8.165 -21.052 66.795 1.00 86.66 67 ALA B O 1
ATOM 3731 N N . LEU B 1 53 ? -9.618 -20.788 65.105 1.00 75.94 68 LEU B N 1
ATOM 3732 C CA . LEU B 1 53 ? -9.983 -22.199 65.067 1.00 80.30 68 LEU B CA 1
ATOM 3733 C C . LEU B 1 53 ? -8.776 -23.065 64.743 1.00 84.37 68 LEU B C 1
ATOM 3734 O O . LEU B 1 53 ? -8.823 -24.287 64.887 1.00 86.79 68 LEU B O 1
ATOM 3739 N N . VAL B 1 54 ? -7.700 -22.428 64.291 1.00 87.23 69 VAL B N 1
ATOM 3740 C CA . VAL B 1 54 ? -6.452 -23.136 64.010 1.00 91.52 69 VAL B CA 1
ATOM 3741 C C . VAL B 1 54 ? -5.707 -23.449 65.306 1.00 91.19 69 VAL B C 1
ATOM 3742 O O . VAL B 1 54 ? -5.359 -24.601 65.564 1.00 95.00 69 VAL B O 1
ATOM 3746 N N . HIS B 1 55 ? -5.480 -22.427 66.127 1.00 91.22 70 HIS B N 1
ATOM 3747 C CA . HIS B 1 55 ? -4.804 -22.618 67.407 1.00 97.09 70 HIS B CA 1
ATOM 3748 C C . HIS B 1 55 ? -5.523 -23.637 68.293 1.00 99.56 70 HIS B C 1
ATOM 3749 O O . HIS B 1 55 ? -4.974 -24.086 69.297 1.00 104.53 70 HIS B O 1
ATOM 3756 N N . THR B 1 56 ? -6.747 -24.004 67.915 1.00 99.30 71 THR B N 1
ATOM 3757 C CA . THR B 1 56 ? -7.575 -24.898 68.725 1.00 97.28 71 THR B CA 1
ATOM 3758 C C . THR B 1 56 ? -8.319 -25.942 67.890 1.00 101.77 71 THR B C 1
ATOM 3759 O O . THR B 1 56 ? -9.454 -26.305 68.217 1.00 98.88 71 THR B O 1
ATOM 3763 N N . ALA B 1 57 ? -7.682 -26.422 66.823 1.00 105.46 72 ALA B N 1
ATOM 3764 C CA . ALA B 1 57 ? -8.311 -27.378 65.905 1.00 107.89 72 ALA B CA 1
ATOM 3765 C C . ALA B 1 57 ? -8.171 -28.830 66.371 1.00 111.01 72 ALA B C 1
ATOM 3766 O O . ALA B 1 57 ? -8.600 -29.760 65.682 1.00 111.09 72 ALA B O 1
ATOM 3768 N N . ASP B 1 58 ? -7.573 -29.018 67.543 1.00 109.18 73 ASP B N 1
ATOM 3769 C CA . ASP B 1 58 ? -7.347 -30.353 68.087 1.00 105.18 73 ASP B CA 1
ATOM 3770 C C . ASP B 1 58 ? -8.510 -30.776 68.985 1.00 101.16 73 ASP B C 1
ATOM 3771 O O . ASP B 1 58 ? -9.061 -31.872 68.836 1.00 94.45 73 ASP B O 1
ATOM 3776 N N . ASN B 1 59 ? -8.884 -29.887 69.902 1.00 91.57 74 ASN B N 1
ATOM 3777 C CA . ASN B 1 59 ? -9.945 -30.160 70.866 1.00 91.52 74 ASN B CA 1
ATOM 3778 C C . ASN B 1 59 ? -11.337 -29.832 70.317 1.00 86.12 74 ASN B C 1
ATOM 3779 O O . ASN B 1 59 ? -11.920 -28.803 70.663 1.00 83.63 74 ASN B O 1
ATOM 3784 N N . TYR B 1 60 ? -11.866 -30.719 69.477 1.00 80.84 75 TYR B N 1
ATOM 3785 C CA . TYR B 1 60 ? -13.142 -30.492 68.794 1.00 82.47 75 TYR B CA 1
ATOM 3786 C C . TYR B 1 60 ? -14.201 -29.748 69.614 1.00 84.25 75 TYR B C 1
ATOM 3787 O O . TYR B 1 60 ? -14.932 -28.919 69.074 1.00 82.79 75 TYR B O 1
ATOM 3796 N N . PRO B 1 61 ? -14.314 -30.066 70.914 1.00 87.27 76 PRO B N 1
ATOM 3797 C CA . PRO B 1 61 ? -15.166 -29.264 71.799 1.00 78.71 76 PRO B CA 1
ATOM 3798 C C . PRO B 1 61 ? -14.672 -27.823 71.965 1.00 75.60 76 PRO B C 1
ATOM 3799 O O . PRO B 1 61 ? -15.470 -26.893 71.853 1.00 76.59 76 PRO B O 1
ATOM 3803 N N . LEU B 1 62 ? -13.385 -27.637 72.237 1.00 73.86 77 LEU B N 1
ATOM 3804 C CA . LEU B 1 62 ? -12.835 -26.293 72.396 1.00 76.85 77 LEU B CA 1
ATOM 3805 C C . LEU B 1 62 ? -12.963 -25.537 71.078 1.00 77.69 77 LEU B C 1
ATOM 3806 O O . LEU B 1 62 ? -13.161 -24.319 71.044 1.00 72.25 77 LEU B O 1
ATOM 3811 N N . LEU B 1 63 ? -12.844 -26.287 69.990 1.00 81.26 78 LEU B N 1
ATOM 3812 C CA . LEU B 1 63 ? -13.010 -25.757 68.648 1.00 81.06 78 LEU B CA 1
ATOM 3813 C C . LEU B 1 63 ? -14.414 -25.163 68.501 1.00 72.35 78 LEU B C 1
ATOM 3814 O O . LEU B 1 63 ? -14.563 -23.985 68.181 1.00 66.07 78 LEU B O 1
ATOM 3819 N N . LEU B 1 64 ? -15.435 -25.979 68.757 1.00 60.90 79 LEU B N 1
ATOM 3820 C CA . LEU B 1 64 ? -16.819 -25.540 68.633 1.00 70.03 79 LEU B CA 1
ATOM 3821 C C . LEU B 1 64 ? -17.134 -24.390 69.584 1.00 78.90 79 LEU B C 1
ATOM 3822 O O . LEU B 1 64 ? -18.084 -23.629 69.368 1.00 76.01 79 LEU B O 1
ATOM 3827 N N . THR B 1 65 ? -16.337 -24.277 70.641 1.00 78.39 80 THR B N 1
ATOM 3828 C CA . THR B 1 65 ? -16.576 -23.283 71.675 1.00 70.49 80 THR B CA 1
ATOM 3829 C C . THR B 1 65 ? -16.000 -21.925 71.285 1.00 68.81 80 THR B C 1
ATOM 3830 O O . THR B 1 65 ? -16.644 -20.892 71.482 1.00 67.10 80 THR B O 1
ATOM 3834 N N . VAL B 1 66 ? -14.788 -21.926 70.737 1.00 64.56 81 VAL B N 1
ATOM 3835 C CA . VAL B 1 66 ? -14.154 -20.681 70.314 1.00 69.98 81 VAL B CA 1
ATOM 3836 C C . VAL B 1 66 ? -14.824 -20.109 69.065 1.00 73.34 81 VAL B C 1
ATOM 3837 O O . VAL B 1 66 ? -14.669 -18.929 68.749 1.00 68.83 81 VAL B O 1
ATOM 3841 N N . ALA B 1 67 ? -15.568 -20.952 68.355 1.00 66.41 82 ALA B N 1
ATOM 3842 C CA . ALA B 1 67 ? -16.303 -20.499 67.189 1.00 67.84 82 ALA B CA 1
ATOM 3843 C C . ALA B 1 67 ? -17.532 -19.753 67.678 1.00 71.39 82 ALA B C 1
ATOM 3844 O O . ALA B 1 67 ? -17.820 -18.639 67.234 1.00 73.50 82 ALA B O 1
ATOM 3846 N N . PHE B 1 68 ? -18.250 -20.373 68.608 1.00 66.83 83 PHE B N 1
ATOM 3847 C CA . PHE B 1 68 ? -19.459 -19.776 69.153 1.00 65.31 83 PHE B CA 1
ATOM 3848 C C . PHE B 1 68 ? -19.151 -18.467 69.881 1.00 71.48 83 PHE B C 1
ATOM 3849 O O . PHE B 1 68 ? -19.785 -17.443 69.617 1.00 70.96 83 PHE B O 1
ATOM 3857 N N . LEU B 1 69 ? -18.175 -18.500 70.786 1.00 66.99 84 LEU B N 1
ATOM 3858 C CA . LEU B 1 69 ? -17.835 -17.322 71.580 1.00 69.62 84 LEU B CA 1
ATOM 3859 C C . LEU B 1 69 ? -17.286 -16.177 70.738 1.00 64.32 84 LEU B C 1
ATOM 3860 O O . LEU B 1 69 ? -17.708 -15.032 70.891 1.00 71.24 84 LEU B O 1
ATOM 3865 N N . CYS B 1 70 ? -16.341 -16.477 69.859 1.00 63.70 85 CYS B N 1
ATOM 3866 C CA . CYS B 1 70 ? -15.767 -15.442 69.006 1.00 66.57 85 CYS B CA 1
ATOM 3867 C C . CYS B 1 70 ? -16.854 -14.673 68.258 1.00 66.26 85 CYS B C 1
ATOM 3868 O O . CYS B 1 70 ? -16.755 -13.457 68.069 1.00 59.13 85 CYS B O 1
ATOM 3871 N N . SER B 1 71 ? -17.895 -15.388 67.841 1.00 63.22 86 SER B N 1
ATOM 3872 C CA . SER B 1 71 ? -18.970 -14.783 67.069 1.00 59.85 86 SER B CA 1
ATOM 3873 C C . SER B 1 71 ? -20.075 -14.231 67.961 1.00 58.94 86 SER B C 1
ATOM 3874 O O . SER B 1 71 ? -20.805 -13.321 67.569 1.00 54.95 86 SER B O 1
ATOM 3877 N N . ALA B 1 72 ? -20.202 -14.800 69.156 1.00 65.32 87 ALA B N 1
ATOM 3878 C CA . ALA B 1 72 ? -21.141 -14.289 70.152 1.00 60.52 87 ALA B CA 1
ATOM 3879 C C . ALA B 1 72 ? -20.715 -12.887 70.575 1.00 54.64 87 ALA B C 1
ATOM 3880 O O . ALA B 1 72 ? -21.517 -11.949 70.570 1.00 50.16 87 ALA B O 1
ATOM 3882 N N . VAL B 1 73 ? -19.438 -12.748 70.913 1.00 50.16 88 VAL B N 1
ATOM 3883 C CA . VAL B 1 73 ? -18.899 -11.460 71.331 1.00 55.03 88 VAL B CA 1
ATOM 3884 C C . VAL B 1 73 ? -19.028 -10.408 70.238 1.00 53.34 88 VAL B C 1
ATOM 3885 O O . VAL B 1 73 ? -19.507 -9.298 70.481 1.00 54.00 88 VAL B O 1
ATOM 3889 N N . LEU B 1 74 ? -18.595 -10.753 69.033 1.00 58.25 89 LEU B N 1
ATOM 3890 C CA . LEU B 1 74 ? -18.701 -9.819 67.921 1.00 51.67 89 LEU B CA 1
ATOM 3891 C C . LEU B 1 74 ? -20.158 -9.430 67.681 1.00 45.22 89 LEU B C 1
ATOM 3892 O O . LEU B 1 74 ? -20.457 -8.274 67.411 1.00 42.79 89 LEU B O 1
ATOM 3897 N N . ALA B 1 75 ? -21.061 -10.395 67.803 1.00 43.33 90 ALA B N 1
ATOM 3898 C CA . ALA B 1 75 ? -22.485 -10.140 67.609 1.00 48.25 90 ALA B CA 1
ATOM 3899 C C . ALA B 1 75 ? -23.005 -9.138 68.648 1.00 56.20 90 ALA B C 1
ATOM 3900 O O . ALA B 1 75 ? -23.531 -8.069 68.310 1.00 44.82 90 ALA B O 1
ATOM 3902 N N . MET B 1 76 ? -22.844 -9.492 69.919 1.00 57.85 91 MET B N 1
ATOM 3903 C CA . MET B 1 76 ? -23.338 -8.664 71.008 1.00 56.02 91 MET B CA 1
ATOM 3904 C C . MET B 1 76 ? -22.852 -7.231 70.856 1.00 49.26 91 MET B C 1
ATOM 3905 O O . MET B 1 76 ? -23.642 -6.281 70.928 1.00 45.05 91 MET B O 1
ATOM 3910 N N . PHE B 1 77 ? -21.557 -7.082 70.617 1.00 46.83 92 PHE B N 1
ATOM 3911 C CA . PHE B 1 77 ? -20.987 -5.764 70.374 1.00 50.88 92 PHE B CA 1
ATOM 3912 C C . PHE B 1 77 ? -21.807 -4.947 69.379 1.00 50.64 92 PHE B C 1
ATOM 3913 O O . PHE B 1 77 ? -21.986 -3.742 69.558 1.00 52.04 92 PHE B O 1
ATOM 3921 N N . GLY B 1 78 ? -22.297 -5.601 68.326 1.00 52.00 93 GLY B N 1
ATOM 3922 C CA . GLY B 1 78 ? -23.058 -4.916 67.291 1.00 40.04 93 GLY B CA 1
ATOM 3923 C C . GLY B 1 78 ? -24.481 -4.578 67.721 1.00 47.67 93 GLY B C 1
ATOM 3924 O O . GLY B 1 78 ? -24.948 -3.455 67.499 1.00 45.23 93 GLY B O 1
ATOM 3925 N N . TYR B 1 79 ? -25.175 -5.556 68.309 1.00 41.42 94 TYR B N 1
ATOM 3926 C CA . TYR B 1 79 ? -26.483 -5.320 68.927 1.00 56.28 94 TYR B CA 1
ATOM 3927 C C . TYR B 1 79 ? -26.450 -4.170 69.922 1.00 51.64 94 TYR B C 1
ATOM 3928 O O . TYR B 1 79 ? -27.301 -3.280 69.889 1.00 41.47 94 TYR B O 1
ATOM 3937 N N . PHE B 1 80 ? -25.470 -4.202 70.815 1.00 49.02 95 PHE B N 1
ATOM 3938 C CA . PHE B 1 80 ? -25.353 -3.163 71.818 1.00 52.01 95 PHE B CA 1
ATOM 3939 C C . PHE B 1 80 ? -25.197 -1.793 71.166 1.00 52.93 95 PHE B C 1
ATOM 3940 O O . PHE B 1 80 ? -25.978 -0.878 71.436 1.00 51.14 95 PHE B O 1
ATOM 3948 N N . LEU B 1 81 ? -24.197 -1.660 70.302 1.00 50.25 96 LEU B N 1
ATOM 3949 C CA . LEU B 1 81 ? -23.932 -0.398 69.616 1.00 47.97 96 LEU B CA 1
ATOM 3950 C C . LEU B 1 81 ? -25.193 0.193 68.983 1.00 50.51 96 LEU B C 1
ATOM 3951 O O . LEU B 1 81 ? -25.288 1.405 68.776 1.00 54.40 96 LEU B O 1
ATOM 3956 N N . VAL B 1 82 ? -26.151 -0.671 68.663 1.00 45.02 97 VAL B N 1
ATOM 3957 C CA . VAL B 1 82 ? -27.383 -0.232 68.020 1.00 53.54 97 VAL B CA 1
ATOM 3958 C C . VAL B 1 82 ? -28.412 0.239 69.040 1.00 41.78 97 VAL B C 1
ATOM 3959 O O . VAL B 1 82 ? -28.878 1.377 68.992 1.00 43.83 97 VAL B O 1
ATOM 3963 N N . ARG B 1 83 ? -28.763 -0.663 69.948 1.00 47.45 98 ARG B N 1
ATOM 3964 C CA . ARG B 1 83 ? -29.679 -0.382 71.043 1.00 52.11 98 ARG B CA 1
ATOM 3965 C C . ARG B 1 83 ? -29.287 0.870 71.836 1.00 54.22 98 ARG B C 1
ATOM 3966 O O . ARG B 1 83 ? -30.147 1.660 72.232 1.00 53.23 98 ARG B O 1
ATOM 3974 N N . LYS B 1 84 ? -27.989 1.054 72.057 1.00 51.24 99 LYS B N 1
ATOM 3975 C CA . LYS B 1 84 ? -27.515 2.143 72.902 1.00 52.20 99 LYS B CA 1
ATOM 3976 C C . LYS B 1 84 ? -27.523 3.516 72.225 1.00 58.05 99 LYS B C 1
ATOM 3977 O O . LYS B 1 84 ? -28.024 4.481 72.801 1.00 58.66 99 LYS B O 1
ATOM 3983 N N . TYR B 1 85 ? -26.973 3.614 71.016 1.00 52.40 100 TYR B N 1
ATOM 3984 C CA . TYR B 1 85 ? -26.737 4.931 70.414 1.00 51.23 100 TYR B CA 1
ATOM 3985 C C . TYR B 1 85 ? -27.541 5.227 69.153 1.00 56.07 100 TYR B C 1
ATOM 3986 O O . TYR B 1 85 ? -27.614 6.379 68.728 1.00 59.98 100 TYR B O 1
ATOM 3995 N N . ALA B 1 86 ? -28.138 4.206 68.546 1.00 56.00 101 ALA B N 1
ATOM 3996 C CA . ALA B 1 86 ? -28.839 4.409 67.275 1.00 59.83 101 ALA B CA 1
ATOM 3997 C C . ALA B 1 86 ? -29.740 3.236 66.922 1.00 56.84 101 ALA B C 1
ATOM 3998 O O . ALA B 1 86 ? -29.363 2.374 66.138 1.00 58.45 101 ALA B O 1
ATOM 4000 N N . PRO B 1 87 ? -30.935 3.196 67.524 1.00 63.90 102 PRO B N 1
ATOM 4001 C CA . PRO B 1 87 ? -31.899 2.107 67.329 1.00 51.20 102 PRO B CA 1
ATOM 4002 C C . PRO B 1 87 ? -32.450 2.005 65.902 1.00 50.51 102 PRO B C 1
ATOM 4003 O O . PRO B 1 87 ? -32.974 0.950 65.533 1.00 45.86 102 PRO B O 1
ATOM 4007 N N . GLU B 1 88 ? -32.361 3.075 65.118 1.00 41.71 103 GLU B N 1
ATOM 4008 C CA . GLU B 1 88 ? -32.852 3.007 63.749 1.00 46.34 103 GLU B CA 1
ATOM 4009 C C . GLU B 1 88 ? -31.750 2.519 62.790 1.00 52.82 103 GLU B C 1
ATOM 4010 O O . GLU B 1 88 ? -31.917 2.507 61.568 1.00 52.00 103 GLU B O 1
ATOM 4016 N N . ALA B 1 89 ? -30.620 2.118 63.364 1.00 50.69 104 ALA B N 1
ATOM 4017 C CA . ALA B 1 89 ? -29.564 1.465 62.611 1.00 44.27 104 ALA B CA 1
ATOM 4018 C C . ALA B 1 89 ? -29.662 -0.049 62.788 1.00 43.77 104 ALA B C 1
ATOM 4019 O O . ALA B 1 89 ? -28.744 -0.783 62.438 1.00 49.15 104 ALA B O 1
ATOM 4021 N N . GLY B 1 90 ? -30.785 -0.515 63.330 1.00 43.51 105 GLY B N 1
ATOM 4022 C CA . GLY B 1 90 ? -31.055 -1.941 63.397 1.00 40.56 105 GLY B CA 1
ATOM 4023 C C . GLY B 1 90 ? -31.579 -2.482 62.063 1.00 55.65 105 GLY B C 1
ATOM 4024 O O . GLY B 1 90 ? -32.054 -1.729 61.192 1.00 45.68 105 GLY B O 1
ATOM 4025 N N . GLY B 1 91 ? -31.491 -3.798 61.891 1.00 47.38 106 GLY B N 1
ATOM 4026 C CA . GLY B 1 91 ? -31.966 -4.436 60.678 1.00 45.19 106 GLY B CA 1
ATOM 4027 C C . GLY B 1 91 ? -31.353 -3.826 59.430 1.00 45.08 106 GLY B C 1
ATOM 4028 O O . GLY B 1 91 ? -30.177 -3.432 59.426 1.00 44.77 106 GLY B O 1
ATOM 4029 N N . SER B 1 92 ? -32.155 -3.730 58.376 1.00 33.50 107 SER B N 1
ATOM 4030 C CA . SER B 1 92 ? -31.656 -3.291 57.081 1.00 41.59 107 SER B CA 1
ATOM 4031 C C . SER B 1 92 ? -31.247 -1.833 57.079 1.00 36.30 107 SER B C 1
ATOM 4032 O O . SER B 1 92 ? -30.062 -1.519 56.968 1.00 39.56 107 SER B O 1
ATOM 4035 N N . GLY B 1 93 ? -32.229 -0.944 57.171 1.00 36.51 108 GLY B N 1
ATOM 4036 C CA . GLY B 1 93 ? -31.959 0.479 57.083 1.00 37.95 108 GLY B CA 1
ATOM 4037 C C . GLY B 1 93 ? -32.406 1.078 55.770 1.00 44.07 108 GLY B C 1
ATOM 4038 O O . GLY B 1 93 ? -32.487 2.301 55.627 1.00 45.76 108 GLY B O 1
ATOM 4039 N N . ILE B 1 94 ? -32.687 0.217 54.796 1.00 35.50 109 ILE B N 1
ATOM 4040 C CA . ILE B 1 94 ? -33.361 0.667 53.592 1.00 40.53 109 ILE B CA 1
ATOM 4041 C C . ILE B 1 94 ? -34.763 1.227 53.925 1.00 35.87 109 ILE B C 1
ATOM 4042 O O . ILE B 1 94 ? -35.139 2.288 53.421 1.00 36.41 109 ILE B O 1
ATOM 4047 N N . PRO B 1 95 ? -35.530 0.527 54.788 1.00 30.80 110 PRO B N 1
ATOM 4048 C CA . PRO B 1 95 ? -36.824 1.090 55.207 1.00 38.80 110 PRO B CA 1
ATOM 4049 C C . PRO B 1 95 ? -36.652 2.475 55.852 1.00 39.34 110 PRO B C 1
ATOM 4050 O O . PRO B 1 95 ? -37.449 3.376 55.579 1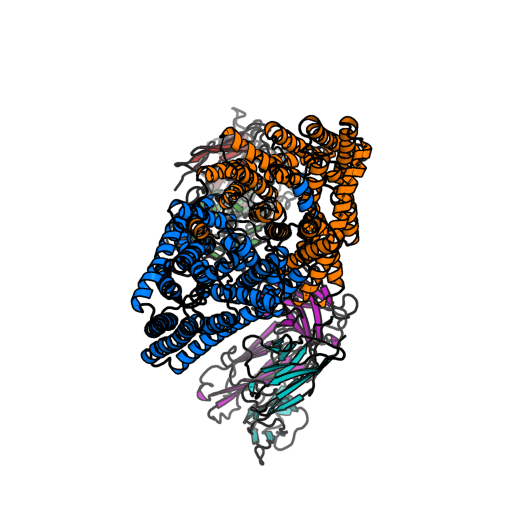.00 32.30 110 PRO B O 1
ATOM 4054 N N . GLU B 1 96 ? -35.603 2.650 56.659 1.00 36.16 111 GLU B N 1
ATOM 4055 C CA . GLU B 1 96 ? -35.307 3.962 57.224 1.00 34.51 111 GLU B CA 1
ATOM 4056 C C . GLU B 1 96 ? -34.993 5.033 56.177 1.00 42.21 111 GLU B C 1
ATOM 4057 O O . GLU B 1 96 ? -35.556 6.129 56.228 1.00 50.30 111 GLU B O 1
ATOM 4063 N N . ILE B 1 97 ? -34.101 4.737 55.234 1.00 40.69 112 ILE B N 1
ATOM 4064 C CA . ILE B 1 97 ? -33.772 5.727 54.204 1.00 37.44 112 ILE B CA 1
ATOM 4065 C C . ILE B 1 97 ? -34.984 6.059 53.346 1.00 36.95 112 ILE B C 1
ATOM 4066 O O . ILE B 1 97 ? -35.131 7.188 52.871 1.00 36.35 112 ILE B O 1
ATOM 4071 N N . GLU B 1 98 ? -35.849 5.075 53.137 1.00 37.16 113 GLU B N 1
ATOM 4072 C CA . GLU B 1 98 ? -37.072 5.322 52.383 1.00 44.10 113 GLU B CA 1
ATOM 4073 C C . GLU B 1 98 ? -37.918 6.324 53.160 1.00 44.98 113 GLU B C 1
ATOM 4074 O O . GLU B 1 98 ? -38.429 7.294 52.599 1.00 38.80 113 GLU B O 1
ATOM 4080 N N . GLY B 1 99 ? -38.054 6.076 54.458 1.00 41.45 114 GLY B N 1
ATOM 4081 C CA . GLY B 1 99 ? -38.685 7.029 55.352 1.00 48.53 114 GLY B CA 1
ATOM 4082 C C . GLY B 1 99 ? -38.162 8.442 55.141 1.00 47.56 114 GLY B C 1
ATOM 4083 O O . GLY B 1 99 ? -38.930 9.362 54.861 1.00 47.89 114 GLY B O 1
ATOM 4084 N N . ALA B 1 100 ? -36.848 8.613 55.261 1.00 37.49 115 ALA B N 1
ATOM 4085 C CA . ALA B 1 100 ? -36.225 9.922 55.139 1.00 29.85 115 ALA B CA 1
ATOM 4086 C C . ALA B 1 100 ? -36.552 10.620 53.824 1.00 44.33 115 ALA B C 1
ATOM 4087 O O . ALA B 1 100 ? -36.666 11.845 53.778 1.00 48.83 115 ALA B O 1
ATOM 4089 N N . LEU B 1 101 ? -36.681 9.846 52.746 1.00 48.57 116 LEU B N 1
ATOM 4090 C CA . LEU B 1 101 ? -37.027 10.420 51.445 1.00 51.75 116 LEU B CA 1
ATOM 4091 C C . LEU B 1 101 ? -38.491 10.878 51.418 1.00 44.98 116 LEU B C 1
ATOM 4092 O O . LEU B 1 101 ? -38.866 11.762 50.649 1.00 50.76 116 LEU B O 1
ATOM 4097 N N . GLU B 1 102 ? -39.313 10.272 52.265 1.00 40.53 117 GLU B N 1
ATOM 4098 C CA . GLU B 1 102 ? -40.690 10.725 52.449 1.00 55.63 117 GLU B CA 1
ATOM 4099 C C . GLU B 1 102 ? -40.743 11.943 53.381 1.00 56.88 117 GLU B C 1
ATOM 4100 O O . GLU B 1 102 ? -41.793 12.574 53.536 1.00 56.24 117 GLU B O 1
ATOM 4106 N N . ASP B 1 103 ? -39.603 12.260 53.996 1.00 50.26 118 ASP B N 1
ATOM 4107 C CA . ASP B 1 103 ? -39.529 13.304 55.012 1.00 49.32 118 ASP B CA 1
ATOM 4108 C C . ASP B 1 103 ? -40.305 12.883 56.261 1.00 50.38 118 ASP B C 1
ATOM 4109 O O . ASP B 1 103 ? -40.926 13.711 56.915 1.00 53.42 118 ASP B O 1
ATOM 4114 N N . GLN B 1 104 ? -40.261 11.596 56.591 1.00 46.05 119 GLN B N 1
ATOM 4115 C CA . GLN B 1 104 ? -40.971 11.069 57.757 1.00 44.60 119 GLN B CA 1
ATOM 4116 C C . GLN B 1 104 ? -40.047 10.422 58.774 1.00 51.91 119 GLN B C 1
ATOM 4117 O O . GLN B 1 104 ? -40.502 9.846 59.763 1.00 54.47 119 GLN B O 1
ATOM 4123 N N . ARG B 1 105 ? -38.745 10.477 58.512 1.00 51.50 120 ARG B N 1
ATOM 4124 C CA . ARG B 1 105 ? -37.781 9.908 59.433 1.00 40.53 120 ARG B CA 1
ATOM 4125 C C . ARG B 1 105 ? -36.549 10.768 59.372 1.00 49.03 120 ARG B C 1
ATOM 4126 O O . ARG B 1 105 ? -36.245 11.345 58.324 1.00 47.79 120 ARG B O 1
ATOM 4134 N N . PRO B 1 106 ? -35.855 10.892 60.510 1.00 49.39 121 PRO B N 1
ATOM 4135 C CA . PRO B 1 106 ? -34.630 11.683 60.599 1.00 49.15 121 PRO B CA 1
ATOM 4136 C C . PRO B 1 106 ? -33.398 10.901 60.127 1.00 51.30 121 PRO B C 1
ATOM 4137 O O . PRO B 1 106 ? -33.299 9.689 60.370 1.00 39.79 121 PRO B O 1
ATOM 4141 N N . VAL B 1 107 ? -32.482 11.605 59.460 1.00 49.32 122 VAL B N 1
ATOM 4142 C CA . VAL B 1 107 ? -31.175 11.064 59.112 1.00 45.07 122 VAL B CA 1
ATOM 4143 C C . VAL B 1 107 ? -30.111 11.498 60.133 1.00 43.22 122 VAL B C 1
ATOM 4144 O O . VAL B 1 107 ? -29.432 12.505 59.943 1.00 43.00 122 VAL B O 1
ATOM 4148 N N . ARG B 1 108 ? -29.969 10.727 61.209 1.00 39.14 123 ARG B N 1
ATOM 4149 C CA . ARG B 1 108 ? -29.056 11.073 62.293 1.00 39.41 123 ARG B CA 1
ATOM 4150 C C . ARG B 1 108 ? -27.617 10.637 62.000 1.00 42.82 123 ARG B C 1
ATOM 4151 O O . ARG B 1 108 ? -27.067 9.717 62.613 1.00 37.49 123 ARG B O 1
ATOM 4159 N N . TRP B 1 109 ? -27.000 11.325 61.055 1.00 41.06 124 TRP B N 1
ATOM 4160 C CA . TRP B 1 109 ? -25.719 10.866 60.551 1.00 49.00 124 TRP B CA 1
ATOM 4161 C C . TRP B 1 109 ? -24.604 10.908 61.583 1.00 49.63 124 TRP B C 1
ATOM 4162 O O . TRP B 1 109 ? -23.665 10.115 61.507 1.00 51.34 124 TRP B O 1
ATOM 4173 N N . TRP B 1 110 ? -24.695 11.823 62.542 1.00 47.48 125 TRP B N 1
ATOM 4174 C CA . TRP B 1 110 ? -23.690 11.876 63.603 1.00 49.79 125 TRP B CA 1
ATOM 4175 C C . TRP B 1 110 ? -23.748 10.605 64.446 1.00 42.06 125 TRP B C 1
ATOM 4176 O O . TRP B 1 110 ? -22.794 10.276 65.139 1.00 43.25 125 TRP B O 1
ATOM 4187 N N . ARG B 1 111 ? -24.865 9.880 64.363 1.00 48.76 126 ARG B N 1
ATOM 4188 C CA . ARG B 1 111 ? -25.076 8.686 65.186 1.00 45.35 126 ARG B CA 1
ATOM 4189 C C . ARG B 1 111 ? -24.998 7.382 64.392 1.00 46.97 126 ARG B C 1
ATOM 4190 O O . ARG B 1 111 ? -24.405 6.400 64.842 1.00 47.19 126 ARG B O 1
ATOM 4198 N N . VAL B 1 112 ? -25.605 7.368 63.214 1.00 47.95 127 VAL B N 1
ATOM 4199 C CA . VAL B 1 112 ? -25.718 6.129 62.442 1.00 48.42 127 VAL B CA 1
ATOM 4200 C C . VAL B 1 112 ? -24.398 5.694 61.771 1.00 41.73 127 VAL B C 1
ATOM 4201 O O . VAL B 1 112 ? -24.003 4.525 61.853 1.00 35.82 127 VAL B O 1
ATOM 4205 N N . LEU B 1 113 ? -23.713 6.634 61.127 1.00 36.00 128 LEU B N 1
ATOM 4206 C CA . LEU B 1 113 ? -22.437 6.331 60.490 1.00 36.67 128 LEU B CA 1
ATOM 4207 C C . LEU B 1 113 ? -21.570 5.449 61.372 1.00 42.66 128 LEU B C 1
ATOM 4208 O O . LEU B 1 113 ? -21.235 4.336 60.986 1.00 46.64 128 LEU B O 1
ATOM 4213 N N . PRO B 1 114 ? -21.221 5.929 62.576 1.00 54.63 129 PRO B N 1
ATOM 4214 C CA . PRO B 1 114 ? -20.394 5.091 63.455 1.00 47.71 129 PRO B CA 1
ATOM 4215 C C . PRO B 1 114 ? -21.121 3.831 63.929 1.00 42.19 129 PRO B C 1
ATOM 4216 O O . PRO B 1 114 ? -20.531 2.757 63.944 1.00 43.10 129 PRO B O 1
ATOM 4220 N N . VAL B 1 115 ? -22.385 3.948 64.308 1.00 42.79 130 VAL B N 1
ATOM 4221 C CA . VAL B 1 115 ? -23.092 2.772 64.807 1.00 44.77 130 VAL B CA 1
ATOM 4222 C C . VAL B 1 115 ? -23.222 1.692 63.746 1.00 40.92 130 VAL B C 1
ATOM 4223 O O . VAL B 1 115 ? -22.806 0.559 63.960 1.00 37.72 130 VAL B O 1
ATOM 4227 N N . LYS B 1 116 ? -23.806 2.045 62.607 1.00 41.85 131 LYS B N 1
ATOM 4228 C CA . LYS B 1 116 ? -24.016 1.078 61.530 1.00 44.53 131 LYS B CA 1
ATOM 4229 C C . LYS B 1 116 ? -22.679 0.468 61.048 1.00 42.25 131 LYS B C 1
ATOM 4230 O O . LYS B 1 116 ? -22.495 -0.759 61.070 1.00 34.02 131 LYS B O 1
ATOM 4236 N N . PHE B 1 117 ? -21.741 1.325 60.647 1.00 40.93 132 PHE B N 1
ATOM 4237 C CA . PHE B 1 117 ? -20.394 0.877 60.267 1.00 34.53 132 PHE B CA 1
ATOM 4238 C C . PHE B 1 117 ? -19.776 -0.119 61.251 1.00 40.37 132 PHE B C 1
ATOM 4239 O O . PHE B 1 117 ? -19.541 -1.272 60.897 1.00 44.89 132 PHE B O 1
ATOM 4247 N N . PHE B 1 118 ? -19.508 0.319 62.484 1.00 46.53 133 PHE B N 1
ATOM 4248 C CA . PHE B 1 118 ? -18.917 -0.569 63.495 1.00 42.93 133 PHE B CA 1
ATOM 4249 C C . PHE B 1 118 ? -19.880 -1.648 63.977 1.00 38.10 133 PHE B C 1
ATOM 4250 O O . PHE B 1 118 ? -19.472 -2.769 64.280 1.00 41.77 133 PHE B O 1
ATOM 4258 N N . GLY B 1 119 ? -21.160 -1.312 64.053 1.00 39.64 134 GLY B N 1
ATOM 4259 C CA . GLY B 1 119 ? -22.165 -2.299 64.398 1.00 38.20 134 GLY B CA 1
ATOM 4260 C C . GLY B 1 119 ? -22.151 -3.448 63.398 1.00 45.79 134 GLY B C 1
ATOM 4261 O O . GLY B 1 119 ? -22.055 -4.616 63.787 1.00 40.39 134 GLY B O 1
ATOM 4262 N N . GLY B 1 120 ? -22.237 -3.112 62.108 1.00 39.40 135 GLY B N 1
ATOM 4263 C CA . GLY B 1 120 ? -22.258 -4.113 61.053 1.00 42.87 135 GLY B CA 1
ATOM 4264 C C . GLY B 1 120 ? -21.014 -4.996 60.983 1.00 43.65 135 GLY B C 1
ATOM 4265 O O . GLY B 1 120 ? -21.112 -6.214 60.804 1.00 41.48 135 GLY B O 1
ATOM 4266 N N . LEU B 1 121 ? -19.840 -4.386 61.124 1.00 38.37 136 LEU B N 1
ATOM 4267 C CA . LEU B 1 121 ? -18.600 -5.152 61.239 1.00 41.83 136 LEU B CA 1
ATOM 4268 C C . LEU B 1 121 ? -18.760 -6.308 62.209 1.00 45.16 136 LEU B C 1
ATOM 4269 O O . LEU B 1 121 ? -18.262 -7.401 61.974 1.00 54.49 136 LEU B O 1
ATOM 4274 N N . GLY B 1 122 ? -19.463 -6.061 63.303 1.00 43.30 137 GLY B N 1
ATOM 4275 C CA . GLY B 1 122 ? -19.633 -7.070 64.329 1.00 49.68 137 GLY B CA 1
ATOM 4276 C C . GLY B 1 122 ? -20.565 -8.206 63.959 1.00 42.75 137 GLY B C 1
ATOM 4277 O O . GLY B 1 122 ? -20.279 -9.374 64.232 1.00 40.64 137 GLY B O 1
ATOM 4278 N N . THR B 1 123 ? -21.699 -7.872 63.356 1.00 47.75 138 THR B N 1
ATOM 4279 C CA . THR B 1 123 ? -22.668 -8.896 62.964 1.00 48.38 138 THR B CA 1
ATOM 4280 C C . THR B 1 123 ? -22.182 -9.645 61.721 1.00 48.73 138 THR B C 1
ATOM 4281 O O . THR B 1 123 ? -22.211 -10.878 61.667 1.00 47.03 138 THR B O 1
ATOM 4285 N N . LEU B 1 124 ? -21.725 -8.887 60.729 1.00 46.60 139 LEU B N 1
ATOM 4286 C CA . LEU B 1 124 ? -21.260 -9.450 59.465 1.00 45.56 139 LEU B CA 1
ATOM 4287 C C . LEU B 1 124 ? -19.955 -10.241 59.658 1.00 50.58 139 LEU B C 1
ATOM 4288 O O . LEU B 1 124 ? -19.789 -11.353 59.137 1.00 46.77 139 LEU B O 1
ATOM 4293 N N . GLY B 1 125 ? -19.040 -9.658 60.430 1.00 53.88 140 GLY B N 1
ATOM 4294 C CA . GLY B 1 125 ? -17.734 -10.243 60.680 1.00 51.45 140 GLY B CA 1
ATOM 4295 C C . GLY B 1 125 ? -17.790 -11.496 61.530 1.00 45.74 140 GLY B C 1
ATOM 4296 O O . GLY B 1 125 ? -16.869 -12.313 61.502 1.00 49.10 140 GLY B O 1
ATOM 4297 N N . GLY B 1 126 ? -18.868 -11.650 62.284 1.00 40.48 141 GLY B N 1
ATOM 4298 C CA . GLY B 1 126 ? -19.045 -12.833 63.106 1.00 48.02 141 GLY B CA 1
ATOM 4299 C C . GLY B 1 126 ? -19.650 -13.964 62.310 1.00 52.36 141 GLY B C 1
ATOM 4300 O O . GLY B 1 126 ? -19.809 -15.082 62.811 1.00 47.07 141 GLY B O 1
ATOM 4301 N N . GLY B 1 127 ? -20.000 -13.653 61.062 1.00 57.76 142 GLY B N 1
ATOM 4302 C CA . GLY B 1 127 ? -20.493 -14.639 60.122 1.00 47.77 142 GLY B CA 1
ATOM 4303 C C . GLY B 1 127 ? -21.987 -14.873 60.195 1.00 49.92 142 GLY B C 1
ATOM 4304 O O . GLY B 1 127 ? -22.464 -15.981 59.947 1.00 56.72 142 GLY B O 1
ATOM 4305 N N . MET B 1 128 ? -22.738 -13.834 60.535 1.00 51.69 143 MET B N 1
ATOM 4306 C CA . MET B 1 128 ? -24.192 -13.948 60.535 1.00 45.02 143 MET B CA 1
ATOM 4307 C C . MET B 1 128 ? -24.758 -13.899 59.106 1.00 43.39 143 MET B C 1
ATOM 4308 O O . MET B 1 128 ? -24.181 -13.278 58.207 1.00 46.01 143 MET B O 1
ATOM 4313 N N . VAL B 1 129 ? -25.888 -14.573 58.907 1.00 46.14 144 VAL B N 1
ATOM 4314 C CA . VAL B 1 129 ? -26.629 -14.502 57.665 1.00 39.99 144 VAL B CA 1
ATOM 4315 C C . VAL B 1 129 ? -27.229 -13.118 57.422 1.00 34.93 144 VAL B C 1
ATOM 4316 O O . VAL B 1 129 ? -28.421 -12.923 57.624 1.00 40.53 144 VAL B O 1
ATOM 4320 N N . LEU B 1 130 ? -26.412 -12.171 56.968 1.00 37.52 145 LEU B N 1
ATOM 4321 C CA . LEU B 1 130 ? -26.874 -10.808 56.692 1.00 43.17 145 LEU B CA 1
ATOM 4322 C C . LEU B 1 130 ? -26.065 -10.170 55.556 1.00 35.22 145 LEU B C 1
ATOM 4323 O O . LEU B 1 130 ? -24.928 -10.541 55.310 1.00 42.01 145 LEU B O 1
ATOM 4328 N N . GLY B 1 131 ? -26.632 -9.185 54.881 1.00 37.48 146 GLY B N 1
ATOM 4329 C CA . GLY B 1 131 ? -25.958 -8.620 53.724 1.00 42.75 146 GLY B CA 1
ATOM 4330 C C . GLY B 1 131 ? -25.307 -7.279 53.975 1.00 37.07 146 GLY B C 1
ATOM 4331 O O . GLY B 1 131 ? -25.690 -6.568 54.878 1.00 46.22 146 GLY B O 1
ATOM 4332 N N . ARG B 1 132 ? -24.318 -6.931 53.170 1.00 36.06 147 ARG B N 1
ATOM 4333 C CA . ARG B 1 132 ? -23.621 -5.660 53.308 1.00 34.78 147 ARG B CA 1
ATOM 4334 C C . ARG B 1 132 ? -24.455 -4.465 52.839 1.00 39.81 147 ARG B C 1
ATOM 4335 O O . ARG B 1 132 ? -24.213 -3.326 53.254 1.00 38.06 147 ARG B O 1
ATOM 4343 N N . GLU B 1 133 ? -25.412 -4.723 51.951 1.00 35.54 148 GLU B N 1
ATOM 4344 C CA . GLU B 1 133 ? -26.196 -3.662 51.317 1.00 38.84 148 GLU B CA 1
ATOM 4345 C C . GLU B 1 133 ? -27.065 -2.852 52.299 1.00 44.34 148 GLU B C 1
ATOM 4346 O O . GLU B 1 133 ? -27.255 -1.641 52.116 1.00 40.57 148 GLU B O 1
ATOM 4352 N N . GLY B 1 134 ? -27.615 -3.522 53.311 1.00 38.74 149 GLY B N 1
ATOM 4353 C CA . GLY B 1 134 ? -28.296 -2.822 54.380 1.00 42.90 149 GLY B CA 1
ATOM 4354 C C . GLY B 1 134 ? -27.413 -1.690 54.874 1.00 42.48 149 GLY B C 1
ATOM 4355 O O . GLY B 1 134 ? -27.692 -0.512 54.623 1.00 42.47 149 GLY B O 1
ATOM 4356 N N . PRO B 1 135 ? -26.341 -2.043 55.589 1.00 34.92 150 PRO B N 1
ATOM 4357 C CA . PRO B 1 135 ? -25.325 -1.090 56.024 1.00 32.29 150 PRO B CA 1
ATOM 4358 C C . PRO B 1 135 ? -24.942 -0.094 54.934 1.00 42.58 150 PRO B C 1
ATOM 4359 O O . PRO B 1 135 ? -25.036 1.114 55.160 1.00 41.34 150 PRO B O 1
ATOM 4363 N N . THR B 1 136 ? -24.521 -0.571 53.767 1.00 37.42 151 THR B N 1
ATOM 4364 C CA . THR B 1 136 ? -24.002 0.364 52.784 1.00 34.07 151 THR B CA 1
ATOM 4365 C C . THR B 1 136 ? -25.070 1.342 52.307 1.00 35.27 151 THR B C 1
ATOM 4366 O O . THR B 1 136 ? -24.759 2.498 52.037 1.00 34.51 151 THR B O 1
ATOM 4370 N N . VAL B 1 137 ? -26.322 0.897 52.207 1.00 32.62 152 VAL B N 1
ATOM 4371 C CA . VAL B 1 137 ? -27.388 1.822 51.808 1.00 41.45 152 VAL B CA 1
ATOM 4372 C C . VAL B 1 137 ? -27.668 2.864 52.908 1.00 42.65 152 VAL B C 1
ATOM 4373 O O . VAL B 1 137 ? -27.706 4.073 52.643 1.00 33.63 152 VAL B O 1
ATOM 4377 N N . GLN B 1 138 ? -27.846 2.409 54.145 1.00 36.33 153 GLN B N 1
ATOM 4378 C CA . GLN B 1 138 ? -28.062 3.371 55.219 1.00 39.15 153 GLN B CA 1
ATOM 4379 C C . GLN B 1 138 ? -26.852 4.279 55.401 1.00 42.35 153 GLN B C 1
ATOM 4380 O O . GLN B 1 138 ? -26.980 5.508 55.386 1.00 47.07 153 GLN B O 1
ATOM 4386 N N . ILE B 1 139 ? -25.677 3.673 55.547 1.00 39.61 154 ILE B N 1
ATOM 4387 C CA . ILE B 1 139 ? -24.452 4.438 55.677 1.00 31.35 154 ILE B CA 1
ATOM 4388 C C . ILE B 1 139 ? -24.348 5.474 54.562 1.00 35.67 154 ILE B C 1
ATOM 4389 O O . ILE B 1 139 ? -23.930 6.607 54.779 1.00 42.76 154 ILE B O 1
ATOM 4394 N N . GLY B 1 140 ? -24.735 5.080 53.360 1.00 36.54 155 GLY B N 1
ATOM 4395 C CA . GLY B 1 140 ? -24.580 5.946 52.210 1.00 32.41 155 GLY B CA 1
ATOM 4396 C C . GLY B 1 140 ? -25.584 7.070 52.213 1.00 38.38 155 GLY B C 1
ATOM 4397 O O . GLY B 1 140 ? -25.275 8.175 51.778 1.00 37.75 155 GLY B O 1
ATOM 4398 N N . GLY B 1 141 ? -26.798 6.786 52.681 1.00 37.16 156 GLY B N 1
ATOM 4399 C CA . GLY B 1 141 ? -27.799 7.832 52.832 1.00 40.82 156 GLY B CA 1
ATOM 4400 C C . GLY B 1 141 ? -27.334 8.850 53.861 1.00 37.50 156 GLY B C 1
ATOM 4401 O O . GLY B 1 141 ? -27.296 10.053 53.616 1.00 36.36 156 GLY B O 1
ATOM 4402 N N . ASN B 1 142 ? -26.957 8.355 55.024 1.00 30.49 157 ASN B N 1
ATOM 4403 C CA . ASN B 1 142 ? -26.455 9.228 56.062 1.00 39.11 157 ASN B CA 1
ATOM 4404 C C . ASN B 1 142 ? -25.303 10.099 55.581 1.00 45.42 157 ASN B C 1
ATOM 4405 O O . ASN B 1 142 ? -25.235 11.293 55.896 1.00 45.91 157 ASN B O 1
ATOM 4410 N N . ILE B 1 143 ? -24.414 9.512 54.791 1.00 37.57 158 ILE B N 1
ATOM 4411 C CA . ILE B 1 143 ? -23.313 10.274 54.244 1.00 37.66 158 ILE B CA 1
ATOM 4412 C C . ILE B 1 143 ? -23.846 11.374 53.342 1.00 43.14 158 ILE B C 1
ATOM 4413 O O . ILE B 1 143 ? -23.244 12.444 53.229 1.00 43.68 158 ILE B O 1
ATOM 4418 N N . GLY B 1 144 ? -24.983 11.106 52.704 1.00 45.56 159 GLY B N 1
ATOM 4419 C CA . GLY B 1 144 ? -25.596 12.072 51.809 1.00 44.11 159 GLY B CA 1
ATOM 4420 C C . GLY B 1 144 ? -26.120 13.270 52.580 1.00 51.12 159 GLY B C 1
ATOM 4421 O O . GLY B 1 144 ? -26.005 14.410 52.124 1.00 52.60 159 GLY B O 1
ATOM 4422 N N . ARG B 1 145 ? -26.693 13.004 53.752 1.00 47.51 160 ARG B N 1
ATOM 4423 C CA . ARG B 1 145 ? -27.195 14.061 54.619 1.00 52.50 160 ARG B CA 1
ATOM 4424 C C . ARG B 1 145 ? -26.014 14.836 55.191 1.00 54.11 160 ARG B C 1
ATOM 4425 O O . ARG B 1 145 ? -26.017 16.070 55.237 1.00 48.89 160 ARG B O 1
ATOM 4433 N N . MET B 1 146 ? -24.993 14.094 55.606 1.00 47.16 161 MET B N 1
ATOM 4434 C CA . MET B 1 146 ? -23.810 14.689 56.213 1.00 51.72 161 MET B CA 1
ATOM 4435 C C . MET B 1 146 ? -23.157 15.779 55.365 1.00 54.69 161 MET B C 1
ATOM 4436 O O . MET B 1 146 ? -22.714 16.794 55.901 1.00 60.11 161 MET B O 1
ATOM 4441 N N . VAL B 1 147 ? -23.086 15.585 54.050 1.00 52.48 162 VAL B N 1
ATOM 4442 C CA . VAL B 1 147 ? -22.463 16.609 53.215 1.00 55.16 162 VAL B CA 1
ATOM 4443 C C . VAL B 1 147 ? -23.452 17.697 52.820 1.00 54.06 162 VAL B C 1
ATOM 4444 O O . VAL B 1 147 ? -23.060 18.772 52.372 1.00 57.35 162 VAL B O 1
ATOM 4448 N N . LEU B 1 148 ? -24.739 17.421 52.992 1.00 61.23 163 LEU B N 1
ATOM 4449 C CA . LEU B 1 148 ? -25.760 18.440 52.781 1.00 57.05 163 LEU B CA 1
ATOM 4450 C C . LEU B 1 148 ? -25.615 19.448 53.909 1.00 60.88 163 LEU B C 1
ATOM 4451 O O . LEU B 1 148 ? -25.673 20.662 53.699 1.00 60.70 163 LEU B O 1
ATOM 4456 N N . ASP B 1 149 ? -25.403 18.917 55.107 1.00 54.14 164 ASP B N 1
ATOM 4457 C CA . ASP B 1 149 ? -25.257 19.725 56.304 1.00 56.59 164 ASP B CA 1
ATOM 4458 C C . ASP B 1 149 ? -23.914 20.459 56.365 1.00 65.31 164 ASP B C 1
ATOM 4459 O O . ASP B 1 149 ? -23.881 21.679 56.513 1.00 76.02 164 ASP B O 1
ATOM 4464 N N . ILE B 1 150 ? -22.809 19.731 56.247 1.00 60.16 165 ILE B N 1
ATOM 4465 C CA . ILE B 1 150 ? -21.502 20.372 56.226 1.00 60.87 165 ILE B CA 1
ATOM 4466 C C . ILE B 1 150 ? -21.477 21.599 55.310 1.00 66.17 165 ILE B C 1
ATOM 4467 O O . ILE B 1 150 ? -20.983 22.659 55.695 1.00 71.51 165 ILE B O 1
ATOM 4472 N N . PHE B 1 151 ? -22.005 21.451 54.098 1.00 59.89 166 PHE B N 1
ATOM 4473 C CA . PHE B 1 151 ? -21.962 22.527 53.103 1.00 63.04 166 PHE B CA 1
ATOM 4474 C C . PHE B 1 151 ? -23.250 23.350 53.091 1.00 67.11 166 PHE B C 1
ATOM 4475 O O . PHE B 1 151 ? -23.443 24.205 52.216 1.00 60.25 166 PHE B O 1
ATOM 4483 N N . ARG B 1 152 ? -24.121 23.081 54.064 1.00 67.81 167 ARG B N 1
ATOM 4484 C CA . ARG B 1 152 ? -25.379 23.807 54.221 1.00 71.56 167 ARG B CA 1
ATOM 4485 C C . ARG B 1 152 ? -26.044 24.158 52.890 1.00 77.92 167 ARG B C 1
ATOM 4486 O O . ARG B 1 152 ? -26.344 25.325 52.621 1.00 78.34 167 ARG B O 1
ATOM 4494 N N . LEU B 1 153 ? -26.266 23.147 52.057 1.00 76.73 168 LEU B N 1
ATOM 4495 C CA . LEU B 1 153 ? -27.026 23.334 50.826 1.00 76.04 168 LEU B CA 1
ATOM 4496 C C . LEU B 1 153 ? -28.510 23.293 51.170 1.00 73.77 168 LEU B C 1
ATOM 4497 O O . LEU B 1 153 ? -28.936 22.530 52.043 1.00 68.49 168 LEU B O 1
ATOM 4502 N N . LYS B 1 154 ? -29.296 24.118 50.492 1.00 78.39 169 LYS B N 1
ATOM 4503 C CA . LYS B 1 154 ? -30.696 24.273 50.858 1.00 86.27 169 LYS B CA 1
ATOM 4504 C C . LYS B 1 154 ? -31.645 23.838 49.751 1.00 84.93 169 LYS B C 1
ATOM 4505 O O . LYS B 1 154 ? -31.281 23.816 48.573 1.00 81.63 169 LYS B O 1
ATOM 4511 N N . GLY B 1 155 ? -32.868 23.496 50.143 1.00 78.05 170 GLY B N 1
ATOM 4512 C CA . GLY B 1 155 ? -33.903 23.142 49.192 1.00 67.80 170 GLY B CA 1
ATOM 4513 C C . GLY B 1 155 ? -34.302 21.687 49.314 1.00 65.92 170 GLY B C 1
ATOM 4514 O O . GLY B 1 155 ? -33.581 20.881 49.911 1.00 67.68 170 GLY B O 1
ATOM 4515 N N . ASP B 1 156 ? -35.463 21.356 48.754 1.00 64.52 171 ASP B N 1
ATOM 4516 C CA . ASP B 1 156 ? -35.932 19.975 48.715 1.00 65.01 171 ASP B CA 1
ATOM 4517 C C . ASP B 1 156 ? -35.105 19.127 47.736 1.00 66.22 171 ASP B C 1
ATOM 4518 O O . ASP B 1 156 ? -34.769 17.975 48.033 1.00 61.25 171 ASP B O 1
ATOM 4523 N N . GLU B 1 157 ? -34.784 19.697 46.575 1.00 53.72 172 GLU B N 1
ATOM 4524 C CA . GLU B 1 157 ? -34.031 18.970 45.570 1.00 57.44 172 GLU B CA 1
ATOM 4525 C C . GLU B 1 157 ? -32.768 18.412 46.216 1.00 58.29 172 GLU B C 1
ATOM 4526 O O . GLU B 1 157 ? -32.611 17.200 46.335 1.00 54.59 172 GLU B O 1
ATOM 4532 N N . ALA B 1 158 ? -31.894 19.303 46.668 1.00 57.97 173 ALA B N 1
ATOM 4533 C CA . ALA B 1 158 ? -30.631 18.903 47.286 1.00 52.61 173 ALA B CA 1
ATOM 4534 C C . ALA B 1 158 ? -30.759 17.849 48.401 1.00 50.89 173 ALA B C 1
ATOM 4535 O O . ALA B 1 158 ? -29.936 16.940 48.506 1.00 57.52 173 ALA B O 1
ATOM 4537 N N . ARG B 1 159 ? -31.777 17.966 49.237 1.00 47.09 174 ARG B N 1
ATOM 4538 C CA . ARG B 1 159 ? -31.935 17.029 50.345 1.00 50.52 174 ARG B CA 1
ATOM 4539 C C . ARG B 1 159 ? -32.306 15.655 49.814 1.00 49.60 174 ARG B C 1
ATOM 4540 O O . ARG B 1 159 ? -31.807 14.634 50.286 1.00 44.58 174 ARG B O 1
ATOM 4548 N N . HIS B 1 160 ? -33.194 15.638 48.831 1.00 48.74 175 HIS B N 1
ATOM 4549 C CA . HIS B 1 160 ? -33.687 14.386 48.284 1.00 51.83 175 HIS B CA 1
ATOM 4550 C C . HIS B 1 160 ? -32.656 13.752 47.360 1.00 42.85 175 HIS B C 1
ATOM 4551 O O . HIS B 1 160 ? -32.382 12.559 47.442 1.00 40.28 175 HIS B O 1
ATOM 4558 N N . THR B 1 161 ? -32.097 14.567 46.480 1.00 40.40 176 THR B N 1
ATOM 4559 C CA . THR B 1 161 ? -31.041 14.122 45.591 1.00 44.76 176 THR B CA 1
ATOM 4560 C C . THR B 1 161 ? -29.876 13.520 46.377 1.00 49.17 176 THR B C 1
ATOM 4561 O O . THR B 1 161 ? -29.652 12.314 46.301 1.00 46.56 176 THR B O 1
ATOM 4565 N N . LEU B 1 162 ? -29.171 14.342 47.158 1.00 49.63 177 LEU B N 1
ATOM 4566 C CA . LEU B 1 162 ? -28.000 13.871 47.896 1.00 41.50 177 LEU B CA 1
ATOM 4567 C C . LEU B 1 162 ? -28.294 12.630 48.711 1.00 40.57 177 LEU B C 1
ATOM 4568 O O . LEU B 1 162 ? -27.437 11.765 48.865 1.00 40.03 177 LEU B O 1
ATOM 4573 N N . LEU B 1 163 ? -29.512 12.532 49.221 1.00 40.08 178 LEU B N 1
ATOM 4574 C CA . LEU B 1 163 ? -29.885 11.389 50.042 1.00 39.16 178 LEU B CA 1
ATOM 4575 C C . LEU B 1 163 ? -30.022 10.134 49.183 1.00 44.58 178 LEU B C 1
ATOM 4576 O O . LEU B 1 163 ? -29.601 9.037 49.575 1.00 41.53 178 LEU B O 1
ATOM 4581 N N . ALA B 1 164 ? -30.617 10.322 48.007 1.00 38.70 179 ALA B N 1
ATOM 4582 C CA . ALA B 1 164 ? -30.835 9.259 47.036 1.00 38.63 179 ALA B CA 1
ATOM 4583 C C . ALA B 1 164 ? -29.517 8.742 46.432 1.00 38.76 179 ALA B C 1
ATOM 4584 O O . ALA B 1 164 ? -29.320 7.528 46.316 1.00 30.03 179 ALA B O 1
ATOM 4586 N N . THR B 1 165 ? -28.618 9.650 46.051 1.00 28.47 180 THR B N 1
ATOM 4587 C CA . THR B 1 165 ? -27.383 9.210 45.445 1.00 33.77 180 THR B CA 1
ATOM 4588 C C . THR B 1 165 ? -26.533 8.448 46.447 1.00 33.06 180 THR B C 1
ATOM 4589 O O . THR B 1 165 ? -25.927 7.445 46.110 1.00 35.40 180 THR B O 1
ATOM 4593 N N . GLY B 1 166 ? -26.521 8.907 47.691 1.00 32.53 181 GLY B N 1
ATOM 4594 C CA . GLY B 1 166 ? -25.786 8.222 48.731 1.00 23.81 181 GLY B CA 1
ATOM 4595 C C . GLY B 1 166 ? -26.249 6.796 48.918 1.00 27.04 181 GLY B C 1
ATOM 4596 O O . GLY B 1 166 ? -25.440 5.910 49.168 1.00 32.22 181 GLY B O 1
ATOM 4597 N N . ALA B 1 167 ? -27.550 6.568 48.804 1.00 28.41 182 ALA B N 1
ATOM 4598 C CA . ALA B 1 167 ? -28.107 5.225 48.934 1.00 35.88 182 ALA B CA 1
ATOM 4599 C C . ALA B 1 167 ? -27.823 4.358 47.692 1.00 31.31 182 ALA B C 1
ATOM 4600 O O . ALA B 1 167 ? -27.628 3.147 47.795 1.00 30.21 182 ALA B O 1
ATOM 4602 N N . ALA B 1 168 ? -27.844 4.982 46.525 1.00 23.74 183 ALA B N 1
ATOM 4603 C CA . ALA B 1 168 ? -27.615 4.269 45.280 1.00 31.06 183 ALA B CA 1
ATOM 4604 C C . ALA B 1 168 ? -26.131 3.864 45.199 1.00 40.19 183 ALA B C 1
ATOM 4605 O O . ALA B 1 168 ? -25.809 2.694 44.974 1.00 33.54 183 ALA B O 1
ATOM 4607 N N . ALA B 1 169 ? -25.246 4.838 45.416 1.00 30.31 184 ALA B N 1
ATOM 4608 C CA . ALA B 1 169 ? -23.821 4.596 45.547 1.00 31.01 184 ALA B CA 1
ATOM 4609 C C . ALA B 1 169 ? -23.563 3.518 46.583 1.00 32.84 184 ALA B C 1
ATOM 4610 O O . ALA B 1 169 ? -22.562 2.813 46.516 1.00 43.53 184 ALA B O 1
ATOM 4612 N N . GLY B 1 170 ? -24.479 3.373 47.526 1.00 27.60 185 GLY B N 1
ATOM 4613 C CA . GLY B 1 170 ? -24.321 2.395 48.579 1.00 32.75 185 GLY B CA 1
ATOM 4614 C C . GLY B 1 170 ? -24.666 0.987 48.147 1.00 37.96 185 GLY B C 1
ATOM 4615 O O . GLY B 1 170 ? -24.043 0.027 48.603 1.00 41.38 185 GLY B O 1
ATOM 4616 N N . LEU B 1 171 ? -25.668 0.858 47.282 1.00 34.48 186 LEU B N 1
ATOM 4617 C CA . LEU B 1 171 ? -26.043 -0.447 46.748 1.00 35.08 186 LEU B CA 1
ATOM 4618 C C . LEU B 1 171 ? -24.992 -0.862 45.707 1.00 37.45 186 LEU B C 1
ATOM 4619 O O . LEU B 1 171 ? -24.461 -1.971 45.728 1.00 33.86 186 LEU B O 1
ATOM 4624 N N . ALA B 1 172 ? -24.698 0.066 44.810 1.00 27.81 187 ALA B N 1
ATOM 4625 C CA . ALA B 1 172 ? -23.669 -0.098 43.825 1.00 28.18 187 ALA B CA 1
ATOM 4626 C C . ALA B 1 172 ? -22.352 -0.654 44.417 1.00 37.35 187 ALA B C 1
ATOM 4627 O O . ALA B 1 172 ? -21.822 -1.663 43.944 1.00 38.42 187 ALA B O 1
ATOM 4629 N N . ALA B 1 173 ? -21.826 0.013 45.438 1.00 33.14 188 ALA B N 1
ATOM 4630 C CA . ALA B 1 173 ? -20.540 -0.365 46.002 1.00 30.72 188 ALA B CA 1
ATOM 4631 C C . ALA B 1 173 ? -20.580 -1.726 46.713 1.00 31.91 188 ALA B C 1
ATOM 4632 O O . ALA B 1 173 ? -19.555 -2.369 46.893 1.00 46.03 188 ALA B O 1
ATOM 4634 N N . ALA B 1 174 ? -21.763 -2.170 47.099 1.00 25.45 189 ALA B N 1
ATOM 4635 C CA . ALA B 1 174 ? -21.908 -3.442 47.797 1.00 33.96 189 ALA B CA 1
ATOM 4636 C C . ALA B 1 174 ? -21.932 -4.639 46.856 1.00 38.26 189 ALA B C 1
ATOM 4637 O O . ALA B 1 174 ? -21.641 -5.757 47.282 1.00 35.50 189 ALA B O 1
ATOM 4639 N N . PHE B 1 175 ? -22.350 -4.420 45.611 1.00 33.78 190 PHE B N 1
ATOM 4640 C CA . PHE B 1 175 ? -22.475 -5.517 44.648 1.00 36.64 190 PHE B CA 1
ATOM 4641 C C . PHE B 1 175 ? -21.637 -5.280 43.395 1.00 37.80 190 PHE B C 1
ATOM 4642 O O . PHE B 1 175 ? -21.662 -6.086 42.470 1.00 42.59 190 PHE B O 1
ATOM 4650 N N . ASN B 1 176 ? -20.902 -4.172 43.362 1.00 31.59 191 ASN B N 1
ATOM 4651 C CA . ASN B 1 176 ? -20.238 -3.744 42.150 1.00 35.73 191 ASN B CA 1
ATOM 4652 C C . ASN B 1 176 ? -21.253 -3.737 41.003 1.00 40.35 191 ASN B C 1
ATOM 4653 O O . ASN B 1 176 ? -21.032 -4.322 39.935 1.00 39.60 191 ASN B O 1
ATOM 4658 N N . ALA B 1 177 ? -22.375 -3.064 41.245 1.00 34.69 192 ALA B N 1
ATOM 4659 C CA . ALA B 1 177 ? -23.501 -3.079 40.347 1.00 27.31 192 ALA B CA 1
ATOM 4660 C C . ALA B 1 177 ? -24.051 -1.674 40.199 1.00 32.70 192 ALA B C 1
ATOM 4661 O O . ALA B 1 177 ? -25.093 -1.351 40.781 1.00 31.54 192 ALA B O 1
ATOM 4663 N N . PRO B 1 178 ? -23.376 -0.833 39.406 1.00 24.87 193 PRO B N 1
ATOM 4664 C CA . PRO B 1 178 ? -23.846 0.546 39.241 1.00 25.01 193 PRO B CA 1
ATOM 4665 C C . PRO B 1 178 ? -25.278 0.658 38.688 1.00 34.86 193 PRO B C 1
ATOM 4666 O O . PRO B 1 178 ? -26.038 1.497 39.151 1.00 37.99 193 PRO B O 1
ATOM 4670 N N . LEU B 1 179 ? -25.646 -0.168 37.720 1.00 27.96 194 LEU B N 1
ATOM 4671 C CA . LEU B 1 179 ? -26.953 -0.047 37.109 1.00 29.41 194 LEU B CA 1
ATOM 4672 C C . LEU B 1 179 ? -28.040 -0.371 38.104 1.00 28.47 194 LEU B C 1
ATOM 4673 O O . LEU B 1 179 ? -29.087 0.259 38.104 1.00 26.95 194 LEU B O 1
ATOM 4678 N N . ALA B 1 180 ? -27.813 -1.391 38.916 1.00 27.20 195 ALA B N 1
ATOM 4679 C CA . ALA B 1 180 ? -28.805 -1.763 39.897 1.00 30.24 195 ALA B CA 1
ATOM 4680 C C . ALA B 1 180 ? -28.927 -0.640 40.925 1.00 36.69 195 ALA B C 1
ATOM 4681 O O . ALA B 1 180 ? -30.017 -0.364 41.415 1.00 37.23 195 ALA B O 1
ATOM 4683 N N . GLY B 1 181 ? -27.805 0.012 41.236 1.00 33.69 196 GLY B N 1
ATOM 4684 C CA . GLY B 1 181 ? -27.801 1.123 42.167 1.00 31.13 196 GLY B CA 1
ATOM 4685 C C . GLY B 1 181 ? -28.798 2.197 41.770 1.00 35.74 196 GLY B C 1
ATOM 4686 O O . GLY B 1 181 ? -29.566 2.650 42.606 1.00 32.93 196 GLY B O 1
ATOM 4687 N N . ILE B 1 182 ? -28.806 2.582 40.496 1.00 21.05 197 ILE B N 1
ATOM 4688 C CA . ILE B 1 182 ? -29.670 3.654 40.035 1.00 35.68 197 ILE B CA 1
ATOM 4689 C C . ILE B 1 182 ? -31.110 3.174 39.882 1.00 37.97 197 ILE B C 1
ATOM 4690 O O . ILE B 1 182 ? -32.055 3.889 40.210 1.00 42.60 197 ILE B O 1
ATOM 4695 N N . LEU B 1 183 ? -31.277 1.959 39.386 1.00 31.25 198 LEU B N 1
ATOM 4696 C CA . LEU B 1 183 ? -32.612 1.400 39.234 1.00 35.85 198 LEU B CA 1
ATOM 4697 C C . LEU B 1 183 ? -33.319 1.240 40.577 1.00 32.84 198 LEU B C 1
ATOM 4698 O O . LEU B 1 183 ? -34.522 1.424 40.672 1.00 38.86 198 LEU B O 1
ATOM 4703 N N . PHE B 1 184 ? -32.566 0.895 41.608 1.00 30.13 199 PHE B N 1
ATOM 4704 C CA . PHE B 1 184 ? -33.145 0.695 42.926 1.00 34.83 199 PHE B CA 1
ATOM 4705 C C . PHE B 1 184 ? -33.804 1.960 43.453 1.00 32.56 199 PHE B C 1
ATOM 4706 O O . PHE B 1 184 ? -34.819 1.905 44.096 1.00 30.18 199 PHE B O 1
ATOM 4714 N N . ILE B 1 185 ? -33.197 3.100 43.168 1.00 34.81 200 ILE B N 1
ATOM 4715 C CA . ILE B 1 185 ? -33.735 4.386 43.551 1.00 32.30 200 ILE B CA 1
ATOM 4716 C C . ILE B 1 185 ? -34.961 4.695 42.710 1.00 38.15 200 ILE B C 1
ATOM 4717 O O . ILE B 1 185 ? -35.999 5.032 43.235 1.00 39.86 200 ILE B O 1
ATOM 4722 N N . ILE B 1 186 ? -34.828 4.571 41.395 1.00 42.49 201 ILE B N 1
ATOM 4723 C CA . ILE B 1 186 ? -35.903 4.882 40.462 1.00 29.32 201 ILE B CA 1
ATOM 4724 C C . ILE B 1 186 ? -37.130 3.991 40.647 1.00 36.25 201 ILE B C 1
ATOM 4725 O O . ILE B 1 186 ? -38.269 4.440 40.500 1.00 46.99 201 ILE B O 1
ATOM 4730 N N . GLU B 1 187 ? -36.908 2.732 40.990 1.00 30.68 202 GLU B N 1
ATOM 4731 C CA . GLU B 1 187 ? -38.018 1.804 41.120 1.00 39.63 202 GLU B CA 1
ATOM 4732 C C . GLU B 1 187 ? -38.515 1.619 42.559 1.00 42.65 202 GLU B C 1
ATOM 4733 O O . GLU B 1 187 ? -39.720 1.468 42.780 1.00 45.49 202 GLU B O 1
ATOM 4739 N N . GLU B 1 188 ? -37.609 1.642 43.534 1.00 36.63 203 GLU B N 1
ATOM 4740 C CA . GLU B 1 188 ? -37.962 1.189 44.879 1.00 36.89 203 GLU B CA 1
ATOM 4741 C C . GLU B 1 188 ? -37.943 2.221 45.999 1.00 48.61 203 GLU B C 1
ATOM 4742 O O . GLU B 1 188 ? -38.786 2.186 46.896 1.00 49.44 203 GLU B O 1
ATOM 4748 N N . MET B 1 189 ? -36.956 3.107 45.982 1.00 41.98 204 MET B N 1
ATOM 4749 C CA . MET B 1 189 ? -36.651 3.882 47.178 1.00 45.62 204 MET B CA 1
ATOM 4750 C C . MET B 1 189 ? -37.155 5.303 47.097 1.00 53.91 204 MET B C 1
ATOM 4751 O O . MET B 1 189 ? -37.316 5.960 48.117 1.00 46.05 204 MET B O 1
ATOM 4756 N N . ARG B 1 190 ? -37.381 5.788 45.882 1.00 41.13 205 ARG B N 1
ATOM 4757 C CA . ARG B 1 190 ? -37.958 7.105 45.712 1.00 49.02 205 ARG B CA 1
ATOM 4758 C C . ARG B 1 190 ? -39.348 7.125 46.363 1.00 54.47 205 ARG B C 1
ATOM 4759 O O . ARG B 1 190 ? -39.957 6.066 46.555 1.00 46.03 205 ARG B O 1
ATOM 4767 N N . PRO B 1 191 ? -39.843 8.327 46.726 1.00 59.59 206 PRO B N 1
ATOM 4768 C CA . PRO B 1 191 ? -41.237 8.472 47.181 1.00 55.77 206 PRO B CA 1
ATOM 4769 C C . PRO B 1 191 ? -42.202 7.888 46.150 1.00 48.77 206 PRO B C 1
ATOM 4770 O O . PRO B 1 191 ? -42.244 8.311 44.993 1.00 41.35 206 PRO B O 1
ATOM 4774 N N . GLN B 1 192 ? -42.974 6.908 46.599 1.00 46.97 207 GLN B N 1
ATOM 4775 C CA . GLN B 1 192 ? -43.723 6.035 45.714 1.00 50.60 207 GLN B CA 1
ATOM 4776 C C . GLN B 1 192 ? -45.048 6.625 45.214 1.00 55.09 207 GLN B C 1
ATOM 4777 O O . GLN B 1 192 ? -45.623 6.146 44.227 1.00 55.74 207 GLN B O 1
ATOM 4783 N N . PHE B 1 193 ? -45.533 7.670 45.875 1.00 52.67 208 PHE B N 1
ATOM 4784 C CA . PHE B 1 193 ? -46.890 8.122 45.611 1.00 46.60 208 PHE B CA 1
ATOM 4785 C C . PHE B 1 193 ? -46.999 9.584 45.204 1.00 48.58 208 PHE B C 1
ATOM 4786 O O . PHE B 1 193 ? -48.098 10.100 45.057 1.00 49.16 208 PHE B O 1
ATOM 4794 N N . ARG B 1 194 ? -45.871 10.253 45.008 1.00 48.08 209 ARG B N 1
ATOM 4795 C CA . ARG B 1 194 ? -45.911 11.635 44.542 1.00 55.38 209 ARG B CA 1
ATOM 4796 C C . ARG B 1 194 ? -44.607 11.994 43.855 1.00 54.66 209 ARG B C 1
ATOM 4797 O O . ARG B 1 194 ? -43.581 11.357 44.084 1.00 64.08 209 ARG B O 1
ATOM 4805 N N . TYR B 1 195 ? -44.654 13.029 43.026 1.00 49.69 210 TYR B N 1
ATOM 4806 C CA . TYR B 1 195 ? -43.485 13.542 42.328 1.00 51.12 210 TYR B CA 1
ATOM 4807 C C . TYR B 1 195 ? -42.354 13.928 43.283 1.00 58.61 210 TYR B C 1
ATOM 4808 O O . TYR B 1 195 ? -42.599 14.285 44.436 1.00 64.32 210 TYR B O 1
ATOM 4817 N N . THR B 1 196 ? -41.111 13.835 42.810 1.00 62.97 211 THR B N 1
ATOM 4818 C CA . THR B 1 196 ? -39.958 14.314 43.580 1.00 57.83 211 THR B CA 1
ATOM 4819 C C . THR B 1 196 ? -38.957 15.049 42.716 1.00 63.28 211 THR B C 1
ATOM 4820 O O . THR B 1 196 ? -38.955 14.926 41.483 1.00 69.35 211 THR B O 1
ATOM 4824 N N . LEU B 1 197 ? -38.095 15.815 43.368 1.00 64.81 212 LEU B N 1
ATOM 4825 C CA . LEU B 1 197 ? -37.127 16.612 42.632 1.00 72.31 212 LEU B CA 1
ATOM 4826 C C . LEU B 1 197 ? -35.762 15.935 42.576 1.00 67.69 212 LEU B C 1
ATOM 4827 O O . LEU B 1 197 ? -34.784 16.539 42.134 1.00 64.23 212 LEU B O 1
ATOM 4832 N N . ILE B 1 198 ? -35.714 14.681 43.022 1.00 62.66 213 ILE B N 1
ATOM 4833 C CA . ILE B 1 198 ? -34.531 13.846 42.859 1.00 53.23 213 ILE B CA 1
ATOM 4834 C C . ILE B 1 198 ? -33.984 13.958 41.441 1.00 50.79 213 ILE B C 1
ATOM 4835 O O . ILE B 1 198 ? -34.684 13.662 40.472 1.00 51.00 213 ILE B O 1
ATOM 4840 N N . SER B 1 199 ? -32.738 14.401 41.320 1.00 42.91 214 SER B N 1
ATOM 4841 C CA . SER B 1 199 ? -32.101 14.531 40.011 1.00 44.60 214 SER B CA 1
ATOM 4842 C C . SER B 1 199 ? -31.431 13.212 39.600 1.00 49.97 214 SER B C 1
ATOM 4843 O O . SER B 1 199 ? -30.580 12.686 40.326 1.00 55.64 214 SER B O 1
ATOM 4846 N N . ILE B 1 200 ? -31.815 12.676 38.446 1.00 46.62 215 ILE B N 1
ATOM 4847 C CA . ILE B 1 200 ? -31.314 11.375 38.009 1.00 40.91 215 ILE B CA 1
ATOM 4848 C C . ILE B 1 200 ? -29.848 11.472 37.606 1.00 41.03 215 ILE B C 1
ATOM 4849 O O . ILE B 1 200 ? -29.050 10.591 37.909 1.00 44.77 215 ILE B O 1
ATOM 4854 N N . LYS B 1 201 ? -29.505 12.559 36.926 1.00 37.84 216 LYS B N 1
ATOM 4855 C CA . LYS B 1 201 ? -28.140 12.811 36.485 1.00 37.75 216 LYS B CA 1
ATOM 4856 C C . LYS B 1 201 ? -27.202 12.877 37.680 1.00 41.67 216 LYS B C 1
ATOM 4857 O O . LYS B 1 201 ? -26.057 12.446 37.607 1.00 46.41 216 LYS B O 1
ATOM 4863 N N . ALA B 1 202 ? -27.685 13.408 38.795 1.00 43.56 217 ALA B N 1
ATOM 4864 C CA . ALA B 1 202 ? -26.835 13.499 39.963 1.00 35.42 217 ALA B CA 1
ATOM 4865 C C . ALA B 1 202 ? -26.652 12.130 40.588 1.00 37.78 217 ALA B C 1
ATOM 4866 O O . ALA B 1 202 ? -25.557 11.792 41.040 1.00 39.84 217 ALA B O 1
ATOM 4868 N N . VAL B 1 203 ? -27.709 11.330 40.606 1.00 33.62 218 VAL B N 1
ATOM 4869 C CA . VAL B 1 203 ? -27.607 9.985 41.167 1.00 36.60 218 VAL B CA 1
ATOM 4870 C C . VAL B 1 203 ? -26.623 9.136 40.365 1.00 38.94 218 VAL B C 1
ATOM 4871 O O . VAL B 1 203 ? -25.863 8.340 40.914 1.00 39.75 218 VAL B O 1
ATOM 4875 N N . PHE B 1 204 ? -26.643 9.323 39.052 1.00 43.99 219 PHE B N 1
ATOM 4876 C CA . PHE B 1 204 ? -25.747 8.615 38.153 1.00 43.07 219 PHE B CA 1
ATOM 4877 C C . PHE B 1 204 ? -24.280 8.927 38.510 1.00 48.50 219 PHE B C 1
ATOM 4878 O O . PHE B 1 204 ? -23.473 8.015 38.725 1.00 46.40 219 PHE B O 1
ATOM 4886 N N . ILE B 1 205 ? -23.950 10.217 38.581 1.00 45.60 220 ILE B N 1
ATOM 4887 C CA . ILE B 1 205 ? -22.612 10.666 38.957 1.00 37.25 220 ILE B CA 1
ATOM 4888 C C . ILE B 1 205 ? -22.110 10.034 40.250 1.00 40.25 220 ILE B C 1
ATOM 4889 O O . ILE B 1 205 ? -20.962 9.616 40.341 1.00 48.00 220 ILE B O 1
ATOM 4894 N N . GLY B 1 206 ? -22.961 9.960 41.256 1.00 38.30 221 GLY B N 1
ATOM 4895 C CA . GLY B 1 206 ? -22.520 9.447 42.537 1.00 39.77 221 GLY B CA 1
ATOM 4896 C C . GLY B 1 206 ? -22.255 7.966 42.458 1.00 43.55 221 GLY B C 1
ATOM 4897 O O . GLY B 1 206 ? -21.389 7.439 43.164 1.00 38.58 221 GLY B O 1
ATOM 4898 N N . VAL B 1 207 ? -23.013 7.293 41.597 1.00 41.68 222 VAL B N 1
ATOM 4899 C CA . VAL B 1 207 ? -22.884 5.851 41.454 1.00 36.42 222 VAL B CA 1
ATOM 4900 C C . VAL B 1 207 ? -21.577 5.516 40.740 1.00 36.67 222 VAL B C 1
ATOM 4901 O O . VAL B 1 207 ? -20.855 4.616 41.151 1.00 36.31 222 VAL B O 1
ATOM 4905 N N . ILE B 1 208 ? -21.284 6.261 39.680 1.00 36.56 223 ILE B N 1
ATOM 4906 C CA . ILE B 1 208 ? -20.015 6.153 38.982 1.00 42.27 223 ILE B CA 1
ATOM 4907 C C . ILE B 1 208 ? -18.848 6.221 39.964 1.00 42.53 223 ILE B C 1
ATOM 4908 O O . ILE B 1 208 ? -18.063 5.276 40.064 1.00 37.93 223 ILE B O 1
ATOM 4913 N N . MET B 1 209 ? -18.752 7.350 40.671 1.00 38.19 224 MET B N 1
ATOM 4914 C CA . MET B 1 209 ? -17.689 7.601 41.653 1.00 46.34 224 MET B CA 1
ATOM 4915 C C . MET B 1 209 ? -17.580 6.488 42.688 1.00 38.34 224 MET B C 1
ATOM 4916 O O . MET B 1 209 ? -16.489 5.990 42.977 1.00 40.86 224 MET B O 1
ATOM 4921 N N . SER B 1 210 ? -18.712 6.104 43.246 1.00 32.36 225 SER B N 1
ATOM 4922 C CA . SER B 1 210 ? -18.747 4.996 44.189 1.00 35.56 225 SER B CA 1
ATOM 4923 C C . SER B 1 210 ? -18.171 3.705 43.589 1.00 44.24 225 SER B C 1
ATOM 4924 O O . SER B 1 210 ? -17.460 2.959 44.270 1.00 40.51 225 SER B O 1
ATOM 4927 N N . THR B 1 211 ? -18.504 3.436 42.324 1.00 34.56 226 THR B N 1
ATOM 4928 C CA . THR B 1 211 ? -18.133 2.179 41.672 1.00 38.63 226 THR B CA 1
ATOM 4929 C C . THR B 1 211 ? -16.640 2.191 41.334 1.00 41.74 226 THR B C 1
ATOM 4930 O O . THR B 1 211 ? -15.954 1.180 41.416 1.00 33.01 226 THR B O 1
ATOM 4934 N N . ILE B 1 212 ? -16.153 3.358 40.948 1.00 40.56 227 ILE B N 1
ATOM 4935 C CA . ILE B 1 212 ? -14.751 3.547 40.696 1.00 35.34 227 ILE B CA 1
ATOM 4936 C C . ILE B 1 212 ? -13.964 3.282 41.970 1.00 46.53 227 ILE B C 1
ATOM 4937 O O . ILE B 1 212 ? -12.963 2.570 41.940 1.00 47.88 227 ILE B O 1
ATOM 4942 N N . MET B 1 213 ? -14.431 3.815 43.097 1.00 45.47 228 MET B N 1
ATOM 4943 C CA . MET B 1 213 ? -13.769 3.556 44.371 1.00 41.25 228 MET B CA 1
ATOM 4944 C C . MET B 1 213 ? -13.709 2.072 44.628 1.00 41.73 228 MET B C 1
ATOM 4945 O O . MET B 1 213 ? -12.698 1.558 45.079 1.00 46.25 228 MET B O 1
ATOM 4950 N N . TYR B 1 214 ? -14.804 1.382 44.347 1.00 36.98 229 TYR B N 1
ATOM 4951 C CA . TYR B 1 214 ? -14.833 -0.055 44.551 1.00 42.67 229 TYR B CA 1
ATOM 4952 C C . TYR B 1 214 ? -13.775 -0.767 43.684 1.00 51.25 229 TYR B C 1
ATOM 4953 O O . TYR B 1 214 ? -13.113 -1.690 44.147 1.00 49.05 229 TYR B O 1
ATOM 4962 N N . ARG B 1 215 ? -13.632 -0.342 42.430 1.00 38.02 230 ARG B N 1
ATOM 4963 C CA . ARG B 1 215 ? -12.794 -1.052 41.475 1.00 48.85 230 ARG B CA 1
ATOM 4964 C C . ARG B 1 215 ? -11.319 -0.829 41.825 1.00 53.12 230 ARG B C 1
ATOM 4965 O O . ARG B 1 215 ? -10.456 -1.668 41.552 1.00 48.86 230 ARG B O 1
ATOM 4973 N N . ILE B 1 216 ? -11.042 0.317 42.433 1.00 47.81 231 ILE B N 1
ATOM 4974 C CA . ILE B 1 216 ? -9.690 0.669 42.808 1.00 43.64 231 ILE B CA 1
ATOM 4975 C C . ILE B 1 216 ? -9.140 -0.295 43.850 1.00 49.02 231 ILE B C 1
ATOM 4976 O O . ILE B 1 216 ? -7.940 -0.551 43.880 1.00 58.45 231 ILE B O 1
ATOM 4981 N N . PHE B 1 217 ? -10.018 -0.859 44.671 1.00 40.06 232 PHE B N 1
ATOM 4982 C CA . PHE B 1 217 ? -9.603 -1.772 45.727 1.00 46.12 232 PHE B CA 1
ATOM 4983 C C . PHE B 1 217 ? -10.109 -3.202 45.549 1.00 52.81 232 PHE B C 1
ATOM 4984 O O . PHE B 1 217 ? -10.087 -3.981 46.501 1.00 64.28 232 PHE B O 1
ATOM 4992 N N . ASN B 1 218 ? -10.574 -3.560 44.357 1.00 50.81 233 ASN B N 1
ATOM 4993 C CA . ASN B 1 218 ? -11.233 -4.862 44.188 1.00 60.01 233 ASN B CA 1
ATOM 4994 C C . ASN B 1 218 ? -11.046 -5.567 42.845 1.00 71.83 233 ASN B C 1
ATOM 4995 O O . ASN B 1 218 ? -11.351 -6.753 42.722 1.00 79.88 233 ASN B O 1
ATOM 5000 N N . HIS B 1 219 ? -10.560 -4.841 41.844 1.00 74.68 234 HIS B N 1
ATOM 5001 C CA . HIS B 1 219 ? -10.472 -5.371 40.480 1.00 87.48 234 HIS B CA 1
ATOM 5002 C C . HIS B 1 219 ? -9.824 -6.761 40.394 1.00 88.61 234 HIS B C 1
ATOM 5003 O O . HIS B 1 219 ? -9.251 -7.263 41.368 1.00 89.31 234 HIS B O 1
ATOM 5010 N N . GLU B 1 220 ? -9.937 -7.371 39.216 1.00 88.71 235 GLU B N 1
ATOM 5011 C CA . GLU B 1 220 ? -9.410 -8.713 38.945 1.00 97.18 235 GLU B CA 1
ATOM 5012 C C . GLU B 1 220 ? -10.182 -9.858 39.640 1.00 96.77 235 GLU B C 1
ATOM 5013 O O . GLU B 1 220 ? -9.981 -11.032 39.320 1.00 99.94 235 GLU B O 1
ATOM 5019 N N . VAL B 1 221 ? -11.066 -9.524 40.575 1.00 83.95 236 VAL B N 1
ATOM 5020 C CA . VAL B 1 221 ? -11.859 -10.550 41.252 1.00 80.72 236 VAL B CA 1
ATOM 5021 C C . VAL B 1 221 ? -13.342 -10.166 41.309 1.00 75.59 236 VAL B C 1
ATOM 5022 O O . VAL B 1 221 ? -13.690 -9.062 41.735 1.00 74.96 236 VAL B O 1
ATOM 5026 N N . ALA B 1 222 ? -14.209 -11.079 40.877 1.00 67.52 237 ALA B N 1
ATOM 5027 C CA . ALA B 1 222 ? -15.652 -10.821 40.839 1.00 52.23 237 ALA B CA 1
ATOM 5028 C C . ALA B 1 222 ? -16.378 -11.451 42.028 1.00 53.61 237 ALA B C 1
ATOM 5029 O O . ALA B 1 222 ? -16.015 -12.544 42.475 1.00 56.41 237 ALA B O 1
ATOM 5031 N N . LEU B 1 223 ? -17.402 -10.765 42.535 1.00 48.10 238 LEU B N 1
ATOM 5032 C CA . LEU B 1 223 ? -18.170 -11.274 43.666 1.00 42.70 238 LEU B CA 1
ATOM 5033 C C . LEU B 1 223 ? -18.707 -12.670 43.395 1.00 44.94 238 LEU B C 1
ATOM 5034 O O . LEU B 1 223 ? -18.635 -13.551 44.251 1.00 44.56 238 LEU B O 1
ATOM 5039 N N . ILE B 1 224 ? -19.263 -12.854 42.202 1.00 44.16 239 ILE B N 1
ATOM 5040 C CA . ILE B 1 224 ? -19.863 -14.127 41.812 1.00 41.47 239 ILE B CA 1
ATOM 5041 C C . ILE B 1 224 ? -19.459 -14.460 40.387 1.00 47.37 239 ILE B C 1
ATOM 5042 O O . ILE B 1 224 ? -19.806 -13.732 39.459 1.00 55.68 239 ILE B O 1
ATOM 5047 N N . ASP B 1 225 ? -18.716 -15.548 40.211 1.00 50.99 240 ASP B N 1
ATOM 5048 C CA . ASP B 1 225 ? -18.352 -16.004 38.873 1.00 44.19 240 ASP B CA 1
ATOM 5049 C C . ASP B 1 225 ? -19.035 -17.332 38.567 1.00 44.30 240 ASP B C 1
ATOM 5050 O O . ASP B 1 225 ? -18.788 -18.336 39.223 1.00 46.48 240 ASP B O 1
ATOM 5055 N N . VAL B 1 226 ? -19.906 -17.326 37.567 1.00 45.98 241 VAL B N 1
ATOM 5056 C CA . VAL B 1 226 ? -20.720 -18.493 37.268 1.00 38.29 241 VAL B CA 1
ATOM 5057 C C . VAL B 1 226 ? -20.355 -19.043 35.878 1.00 44.39 241 VAL B C 1
ATOM 5058 O O . VAL B 1 226 ? -20.830 -20.104 35.472 1.00 37.18 241 VAL B O 1
ATOM 5062 N N . GLY B 1 227 ? -19.476 -18.325 35.181 1.00 34.81 242 GLY B N 1
ATOM 5063 C CA . GLY B 1 227 ? -19.125 -18.643 33.807 1.00 42.23 242 GLY B CA 1
ATOM 5064 C C . GLY B 1 227 ? -20.240 -18.338 32.812 1.00 41.90 242 GLY B C 1
ATOM 5065 O O . GLY B 1 227 ? -21.199 -17.635 33.135 1.00 40.96 242 GLY B O 1
ATOM 5066 N N . LYS B 1 228 ? -20.110 -18.859 31.593 1.00 44.51 243 LYS B N 1
ATOM 5067 C CA . LYS B 1 228 ? -21.161 -18.711 30.596 1.00 33.68 243 LYS B CA 1
ATOM 5068 C C . LYS B 1 228 ? -22.011 -19.971 30.568 1.00 34.93 243 LYS B C 1
ATOM 5069 O O . LYS B 1 228 ? -21.497 -21.058 30.335 1.00 36.30 243 LYS B O 1
ATOM 5075 N N . LEU B 1 229 ? -23.306 -19.826 30.846 1.00 29.00 244 LEU B N 1
ATOM 5076 C CA . LEU B 1 229 ? -24.222 -20.958 30.833 1.00 22.38 244 LEU B CA 1
ATOM 5077 C C . LEU B 1 229 ? -24.791 -21.125 29.416 1.00 38.30 244 LEU B C 1
ATOM 5078 O O . LEU B 1 229 ? -24.426 -20.377 28.496 1.00 29.09 244 LEU B O 1
ATOM 5083 N N . SER B 1 230 ? -25.685 -22.094 29.228 1.00 28.12 245 SER B N 1
ATOM 5084 C CA . SER B 1 230 ? -26.333 -22.221 27.932 1.00 36.43 245 SER B CA 1
ATOM 5085 C C . SER B 1 230 ? -27.429 -21.194 27.718 1.00 39.93 245 SER B C 1
ATOM 5086 O O . SER B 1 230 ? -27.743 -20.395 28.613 1.00 36.67 245 SER B O 1
ATOM 5089 N N . ASP B 1 231 ? -27.982 -21.216 26.510 1.00 33.75 246 ASP B N 1
ATOM 5090 C CA . ASP B 1 231 ? -29.065 -20.343 26.118 1.00 28.18 246 ASP B CA 1
ATOM 5091 C C . ASP B 1 231 ? -30.363 -21.002 26.532 1.00 32.11 246 ASP B C 1
ATOM 5092 O O . ASP B 1 231 ? -30.353 -22.086 27.100 1.00 30.80 246 ASP B O 1
ATOM 5097 N N . ALA B 1 232 ? -31.480 -20.341 26.260 1.00 37.74 247 ALA B N 1
ATOM 5098 C CA . ALA B 1 232 ? -32.795 -20.874 26.614 1.00 37.02 247 ALA B CA 1
ATOM 5099 C C . ALA B 1 232 ? -33.723 -20.887 25.411 1.00 41.91 247 ALA B C 1
ATOM 5100 O O . ALA B 1 232 ? -34.115 -19.834 24.914 1.00 51.79 247 ALA B O 1
ATOM 5102 N N . PRO B 1 233 ? -34.083 -22.081 24.943 1.00 40.25 248 PRO B N 1
ATOM 5103 C CA . PRO B 1 233 ? -34.970 -22.201 23.779 1.00 44.35 248 PRO B CA 1
ATOM 5104 C C . PRO B 1 233 ? -36.372 -21.683 24.081 1.00 37.82 248 PRO B C 1
ATOM 5105 O O . PRO B 1 233 ? -36.841 -21.828 25.210 1.00 38.30 248 PRO B O 1
ATOM 5109 N N . LEU B 1 234 ? -37.028 -21.095 23.085 1.00 34.00 249 LEU B N 1
ATOM 5110 C CA . LEU B 1 234 ? -38.385 -20.588 23.258 1.00 34.89 249 LEU B CA 1
ATOM 5111 C C . LEU B 1 234 ? -39.337 -21.599 23.889 1.00 38.56 249 LEU B C 1
ATOM 5112 O O . LEU B 1 234 ? -40.212 -21.221 24.666 1.00 39.33 249 LEU B O 1
ATOM 5117 N N . ASN B 1 235 ? -39.187 -22.875 23.547 1.00 38.11 250 ASN B N 1
ATOM 5118 C CA . ASN B 1 235 ? -40.148 -23.880 24.006 1.00 37.48 250 ASN B CA 1
ATOM 5119 C C . ASN B 1 235 ? -39.854 -24.303 25.441 1.00 42.19 250 ASN B C 1
ATOM 5120 O O . ASN B 1 235 ? -40.482 -25.211 25.995 1.00 37.05 250 ASN B O 1
ATOM 5125 N N . THR B 1 236 ? -38.893 -23.597 26.023 1.00 36.70 251 THR B N 1
ATOM 5126 C CA . THR B 1 236 ? -38.441 -23.823 27.373 1.00 36.38 251 THR B CA 1
ATOM 5127 C C . THR B 1 236 ? -38.993 -22.749 28.326 1.00 43.48 251 THR B C 1
ATOM 5128 O O . THR B 1 236 ? -39.007 -22.941 29.539 1.00 41.88 251 THR B O 1
ATOM 5132 N N . LEU B 1 237 ? -39.478 -21.641 27.767 1.00 34.56 252 LEU B N 1
ATOM 5133 C CA . LEU B 1 237 ? -39.879 -20.486 28.555 1.00 34.03 252 LEU B CA 1
ATOM 5134 C C . LEU B 1 237 ? -40.949 -20.786 29.612 1.00 42.63 252 LEU B C 1
ATOM 5135 O O . LEU B 1 237 ? -40.861 -20.309 30.746 1.00 39.91 252 LEU B O 1
ATOM 5140 N N . TRP B 1 238 ? -41.938 -21.586 29.242 1.00 39.18 253 TRP B N 1
ATOM 5141 C CA . TRP B 1 238 ? -43.045 -21.881 30.125 1.00 38.33 253 TRP B CA 1
ATOM 5142 C C . TRP B 1 238 ? -42.553 -22.445 31.459 1.00 43.14 253 TRP B C 1
ATOM 5143 O O . TRP B 1 238 ? -43.213 -22.296 32.482 1.00 42.62 253 TRP B O 1
ATOM 5154 N N . LEU B 1 239 ? -41.394 -23.092 31.440 1.00 42.54 254 LEU B N 1
ATOM 5155 C CA . LEU B 1 239 ? -40.818 -23.650 32.656 1.00 40.09 254 LEU B CA 1
ATOM 5156 C C . LEU B 1 239 ? -40.366 -22.552 33.610 1.00 47.23 254 LEU B C 1
ATOM 5157 O O . LEU B 1 239 ? -40.440 -22.721 34.826 1.00 46.36 254 LEU B O 1
ATOM 5162 N N . TYR B 1 240 ? -39.907 -21.429 33.063 1.00 38.52 255 TYR B N 1
ATOM 5163 C CA . TYR B 1 240 ? -39.497 -20.303 33.889 1.00 38.44 255 TYR B CA 1
ATOM 5164 C C . TYR B 1 240 ? -40.701 -19.590 34.508 1.00 42.53 255 TYR B C 1
ATOM 5165 O O . TYR B 1 240 ? -40.622 -19.057 35.620 1.00 39.77 255 TYR B O 1
ATOM 5174 N N . LEU B 1 241 ? -41.806 -19.579 33.775 1.00 36.96 256 LEU B N 1
ATOM 5175 C CA . LEU B 1 241 ? -43.046 -19.011 34.267 1.00 42.28 256 LEU B CA 1
ATOM 5176 C C . LEU B 1 241 ? -43.519 -19.792 35.480 1.00 49.12 256 LEU B C 1
ATOM 5177 O O . LEU B 1 241 ? -43.974 -19.214 36.471 1.00 46.11 256 LEU B O 1
ATOM 5182 N N . ILE B 1 242 ? -43.414 -21.113 35.398 1.00 45.08 257 ILE B N 1
ATOM 5183 C CA . ILE B 1 242 ? -43.829 -21.953 36.502 1.00 44.67 257 ILE B CA 1
ATOM 5184 C C . ILE B 1 242 ? -43.000 -21.620 37.743 1.00 45.87 257 ILE B C 1
ATOM 5185 O O . ILE B 1 242 ? -43.543 -21.437 38.837 1.00 47.34 257 ILE B O 1
ATOM 5190 N N . LEU B 1 243 ? -41.687 -21.539 37.558 1.00 41.43 258 LEU B N 1
ATOM 5191 C CA . LEU B 1 243 ? -40.772 -21.231 38.642 1.00 40.61 258 LEU B CA 1
ATOM 5192 C C . LEU B 1 243 ? -41.140 -19.906 39.297 1.00 43.42 258 LEU B C 1
ATOM 5193 O O . LEU B 1 243 ? -41.140 -19.788 40.521 1.00 41.33 258 LEU B O 1
ATOM 5198 N N . GLY B 1 244 ? -41.453 -18.911 38.476 1.00 37.51 259 GLY B N 1
ATOM 5199 C CA . GLY B 1 244 ? -41.856 -17.610 38.973 1.00 42.04 259 GLY B CA 1
ATOM 5200 C C . GLY B 1 244 ? -43.114 -17.698 39.819 1.00 45.49 259 GLY B C 1
ATOM 5201 O O . GLY B 1 244 ? -43.263 -16.979 40.798 1.00 41.03 259 GLY B O 1
ATOM 5202 N N . ILE B 1 245 ? -44.022 -18.584 39.430 1.00 44.22 260 ILE B N 1
ATOM 5203 C CA . ILE B 1 245 ? -45.284 -18.739 40.126 1.00 44.82 260 ILE B CA 1
ATOM 5204 C C . ILE B 1 245 ? -45.036 -19.324 41.513 1.00 48.54 260 ILE B C 1
ATOM 5205 O O . ILE B 1 245 ? -45.685 -18.934 42.485 1.00 45.03 260 ILE B O 1
ATOM 5210 N N . ILE B 1 246 ? -44.083 -20.244 41.601 1.00 42.32 261 ILE B N 1
ATOM 5211 C CA . ILE B 1 246 ? -43.682 -20.786 42.886 1.00 40.59 261 ILE B CA 1
ATOM 5212 C C . ILE B 1 246 ? -43.072 -19.699 43.771 1.00 46.68 261 ILE B C 1
ATOM 5213 O O . ILE B 1 246 ? -43.395 -19.617 44.951 1.00 46.90 261 ILE B O 1
ATOM 5218 N N . PHE B 1 247 ? -42.205 -18.863 43.203 1.00 42.18 262 PHE B N 1
ATOM 5219 C CA . PHE B 1 247 ? -41.615 -17.763 43.953 1.00 39.70 262 PHE B CA 1
ATOM 5220 C C . PHE B 1 247 ? -42.668 -16.757 44.374 1.00 44.04 262 PHE B C 1
ATOM 5221 O O . PHE B 1 247 ? -42.536 -16.112 45.416 1.00 39.69 262 PHE B O 1
ATOM 5229 N N . GLY B 1 248 ? -43.703 -16.624 43.556 1.00 41.60 263 GLY B N 1
ATOM 5230 C CA . GLY B 1 248 ? -44.778 -15.681 43.802 1.00 41.40 263 GLY B CA 1
ATOM 5231 C C . GLY B 1 248 ? -45.675 -16.028 44.980 1.00 46.82 263 GLY B C 1
ATOM 5232 O O . GLY B 1 248 ? -46.216 -15.129 45.627 1.00 44.05 263 GLY B O 1
ATOM 5233 N N . ILE B 1 249 ? -45.851 -17.321 45.252 1.00 43.44 264 ILE B N 1
ATOM 5234 C CA . ILE B 1 249 ? -46.675 -17.740 46.378 1.00 45.52 264 ILE B CA 1
ATOM 5235 C C . ILE B 1 249 ? -45.813 -17.820 47.649 1.00 53.10 264 ILE B C 1
ATOM 5236 O O . ILE B 1 249 ? -46.305 -17.598 48.754 1.00 49.76 264 ILE B O 1
ATOM 5241 N N . PHE B 1 250 ? -44.528 -18.119 47.476 1.00 44.60 265 PHE B N 1
ATOM 5242 C CA . PHE B 1 250 ? -43.597 -18.199 48.585 1.00 40.69 265 PHE B CA 1
ATOM 5243 C C . PHE B 1 250 ? -43.195 -16.811 49.074 1.00 47.20 265 PHE B C 1
ATOM 5244 O O . PHE B 1 250 ? -43.012 -16.599 50.268 1.00 44.84 265 PHE B O 1
ATOM 5252 N N . GLY B 1 251 ? -43.062 -15.869 48.149 1.00 40.35 266 GLY B N 1
ATOM 5253 C CA . GLY B 1 251 ? -42.709 -14.500 48.484 1.00 43.19 266 GLY B CA 1
ATOM 5254 C C . GLY B 1 251 ? -43.364 -13.975 49.754 1.00 55.89 266 GLY B C 1
ATOM 5255 O O . GLY B 1 251 ? -42.692 -13.779 50.771 1.00 47.69 266 GLY B O 1
ATOM 5256 N N . PRO B 1 252 ? -44.689 -13.755 49.703 1.00 53.48 267 PRO B N 1
ATOM 5257 C CA . PRO B 1 252 ? -45.490 -13.173 50.790 1.00 51.82 267 PRO B CA 1
ATOM 5258 C C . PRO B 1 252 ? -45.427 -13.993 52.086 1.00 56.25 267 PRO B C 1
ATOM 5259 O O . PRO B 1 252 ? -45.312 -13.422 53.183 1.00 53.03 267 PRO B O 1
ATOM 5263 N N . ILE B 1 253 ? -45.534 -15.314 51.948 1.00 44.50 268 ILE B N 1
ATOM 5264 C CA . ILE B 1 253 ? -45.369 -16.246 53.057 1.00 49.78 268 ILE B CA 1
ATOM 5265 C C . ILE B 1 253 ? -44.051 -16.046 53.810 1.00 49.53 268 ILE B C 1
ATOM 5266 O O . ILE B 1 253 ? -43.993 -16.148 55.033 1.00 56.31 268 ILE B O 1
ATOM 5271 N N . PHE B 1 254 ? -42.988 -15.787 53.068 1.00 49.14 269 PHE B N 1
ATOM 5272 C CA . PHE B 1 254 ? -41.696 -15.518 53.666 1.00 49.19 269 PHE B CA 1
ATOM 5273 C C . PHE B 1 254 ? -41.726 -14.143 54.335 1.00 44.68 269 PHE B C 1
ATOM 5274 O O . PHE B 1 254 ? -41.122 -13.954 55.376 1.00 43.31 269 PHE B O 1
ATOM 5282 N N . ASN B 1 255 ? -42.437 -13.193 53.734 1.00 45.85 270 ASN B N 1
ATOM 5283 C CA . ASN B 1 255 ? -42.654 -11.877 54.342 1.00 49.32 270 ASN B CA 1
ATOM 5284 C C . ASN B 1 255 ? -43.345 -11.961 55.717 1.00 52.00 270 ASN B C 1
ATOM 5285 O O . ASN B 1 255 ? -42.879 -11.381 56.702 1.00 48.01 270 ASN B O 1
ATOM 5290 N N . LYS B 1 256 ? -44.451 -12.693 55.775 1.00 45.79 271 LYS B N 1
ATOM 5291 C CA . LYS B 1 256 ? -45.119 -12.952 57.034 1.00 48.67 271 LYS B CA 1
ATOM 5292 C C . LYS B 1 256 ? -44.119 -13.411 58.081 1.00 51.40 271 LYS B C 1
ATOM 5293 O O . LYS B 1 256 ? -44.072 -12.859 59.183 1.00 57.50 271 LYS B O 1
ATOM 5299 N N . TRP B 1 257 ? -43.329 -14.423 57.743 1.00 45.69 272 TRP B N 1
ATOM 5300 C CA . TRP B 1 257 ? -42.385 -14.977 58.697 1.00 45.41 272 TRP B CA 1
ATOM 5301 C C . TRP B 1 257 ? -41.397 -13.947 59.208 1.00 52.57 272 TRP B C 1
ATOM 5302 O O . TRP B 1 257 ? -41.137 -13.885 60.412 1.00 57.38 272 TRP B O 1
ATOM 5313 N N . VAL B 1 258 ? -40.838 -13.139 58.312 1.00 47.00 273 VAL B N 1
ATOM 5314 C CA . VAL B 1 258 ? -39.892 -12.122 58.765 1.00 58.52 273 VAL B CA 1
ATOM 5315 C C . VAL B 1 258 ? -40.559 -11.150 59.741 1.00 56.93 273 VAL B C 1
ATOM 5316 O O . VAL B 1 258 ? -40.027 -10.897 60.822 1.00 59.26 273 VAL B O 1
ATOM 5320 N N . LEU B 1 259 ? -41.723 -10.626 59.362 1.00 51.17 274 LEU B N 1
ATOM 5321 C CA . LEU B 1 259 ? -42.458 -9.703 60.213 1.00 53.21 274 LEU B CA 1
ATOM 5322 C C . LEU B 1 259 ? -42.873 -10.362 61.527 1.00 57.92 274 LEU B C 1
ATOM 5323 O O . LEU B 1 259 ? -42.676 -9.801 62.609 1.00 55.97 274 LEU B O 1
ATOM 5328 N N . GLY B 1 260 ? -43.455 -11.552 61.425 1.00 52.71 275 GLY B N 1
ATOM 5329 C CA . GLY B 1 260 ? -43.942 -12.261 62.596 1.00 57.28 275 GLY B CA 1
ATOM 5330 C C . GLY B 1 260 ? -42.812 -12.640 63.528 1.00 61.29 275 GLY B C 1
ATOM 5331 O O . GLY B 1 260 ? -42.981 -12.708 64.747 1.00 61.41 275 GLY B O 1
ATOM 5332 N N . MET B 1 261 ? -41.645 -12.883 62.943 1.00 59.43 276 MET B N 1
ATOM 5333 C CA . MET B 1 261 ? -40.485 -13.292 63.712 1.00 57.81 276 MET B CA 1
ATOM 5334 C C . MET B 1 261 ? -39.855 -12.080 64.408 1.00 59.96 276 MET B C 1
ATOM 5335 O O . MET B 1 261 ? -39.203 -12.228 65.440 1.00 60.35 276 MET B O 1
ATOM 5340 N N . GLN B 1 262 ? -40.052 -10.888 63.841 1.00 55.50 277 GLN B N 1
ATOM 5341 C CA . GLN B 1 262 ? -39.692 -9.652 64.531 1.00 55.80 277 GLN B CA 1
ATOM 5342 C C . GLN B 1 262 ? -40.496 -9.546 65.822 1.00 63.80 277 GLN B C 1
ATOM 5343 O O . GLN B 1 262 ? -39.974 -9.136 66.862 1.00 59.76 277 GLN B O 1
ATOM 5349 N N . ASP B 1 263 ? -41.772 -9.913 65.727 1.00 61.84 278 ASP B N 1
ATOM 5350 C CA . ASP B 1 263 ? -42.692 -9.920 66.855 1.00 58.40 278 ASP B CA 1
ATOM 5351 C C . ASP B 1 263 ? -42.291 -10.973 67.880 1.00 66.02 278 ASP B C 1
ATOM 5352 O O . ASP B 1 263 ? -42.162 -10.687 69.080 1.00 59.55 278 ASP B O 1
ATOM 5357 N N . LEU B 1 264 ? -42.102 -12.196 67.398 1.00 61.89 279 LEU B N 1
ATOM 5358 C CA . LEU B 1 264 ? -41.823 -13.319 68.274 1.00 60.84 279 LEU B CA 1
ATOM 5359 C C . LEU B 1 264 ? -40.533 -13.101 69.039 1.00 64.02 279 LEU B C 1
ATOM 5360 O O . LEU B 1 264 ? -40.449 -13.400 70.230 1.00 65.28 279 LEU B O 1
ATOM 5365 N N . LEU B 1 265 ? -39.524 -12.574 68.359 1.00 64.67 280 LEU B N 1
ATOM 5366 C CA . LEU B 1 265 ? -38.228 -12.369 68.996 1.00 70.39 280 LEU B CA 1
ATOM 5367 C C . LEU B 1 265 ? -38.262 -11.214 70.001 1.00 66.29 280 LEU B C 1
ATOM 5368 O O . LEU B 1 265 ? -37.457 -11.166 70.933 1.00 62.51 280 LEU B O 1
ATOM 5373 N N . HIS B 1 266 ? -39.189 -10.283 69.810 1.00 56.93 281 HIS B N 1
ATOM 5374 C CA . HIS B 1 266 ? -39.270 -9.138 70.701 1.00 65.17 281 HIS B CA 1
ATOM 5375 C C . HIS B 1 266 ? -39.775 -9.572 72.078 1.00 70.40 281 HIS B C 1
ATOM 5376 O O . HIS B 1 266 ? -39.212 -9.197 73.106 1.00 63.38 281 HIS B O 1
ATOM 5383 N N . ARG B 1 267 ? -40.838 -10.368 72.078 1.00 61.07 282 ARG B N 1
ATOM 5384 C CA . ARG B 1 267 ? -41.339 -10.984 73.288 1.00 59.30 282 ARG B CA 1
ATOM 5385 C C . ARG B 1 267 ? -40.225 -11.589 74.140 1.00 70.43 282 ARG B C 1
ATOM 5386 O O . ARG B 1 267 ? -40.315 -11.595 75.371 1.00 83.01 282 ARG B O 1
ATOM 5394 N N . VAL B 1 268 ? -39.173 -12.087 73.500 1.00 65.26 283 VAL B N 1
ATOM 5395 C CA . VAL B 1 268 ? -38.102 -12.742 74.248 1.00 64.26 283 VAL B CA 1
ATOM 5396 C C . VAL B 1 268 ? -37.359 -11.780 75.172 1.00 65.11 283 VAL B C 1
ATOM 5397 O O . VAL B 1 268 ? -37.092 -12.102 76.324 1.00 64.76 283 VAL B O 1
ATOM 5401 N N . HIS B 1 269 ? -37.036 -10.597 74.668 1.00 62.58 284 HIS B N 1
ATOM 5402 C CA . HIS B 1 269 ? -36.302 -9.618 75.458 1.00 65.97 284 HIS B CA 1
ATOM 5403 C C . HIS B 1 269 ? -37.199 -8.466 75.942 1.00 64.50 284 HIS B C 1
ATOM 5404 O O . HIS B 1 269 ? -36.752 -7.560 76.652 1.00 56.83 284 HIS B O 1
ATOM 5411 N N . GLY B 1 270 ? -38.468 -8.513 75.552 1.00 60.28 285 GLY B N 1
ATOM 5412 C CA . GLY B 1 270 ? -39.428 -7.493 75.932 1.00 55.67 285 GLY B CA 1
ATOM 5413 C C . GLY B 1 270 ? -39.076 -6.105 75.430 1.00 63.56 285 GLY B C 1
ATOM 5414 O O . GLY B 1 270 ? -39.933 -5.221 75.357 1.00 61.04 285 GLY B O 1
ATOM 5415 N N . GLY B 1 271 ? -37.810 -5.916 75.079 1.00 59.65 286 GLY B N 1
ATOM 5416 C CA . GLY B 1 271 ? -37.339 -4.651 74.549 1.00 50.84 286 GLY B CA 1
ATOM 5417 C C . GLY B 1 271 ? -36.128 -4.225 75.340 1.00 52.38 286 GLY B C 1
ATOM 5418 O O . GLY B 1 271 ? -35.574 -3.154 75.107 1.00 43.31 286 GLY B O 1
ATOM 5419 N N . ASN B 1 272 ? -35.713 -5.089 76.267 1.00 58.50 287 ASN B N 1
ATOM 5420 C CA . ASN B 1 272 ? -34.649 -4.776 77.214 1.00 53.98 287 ASN B CA 1
ATOM 5421 C C . ASN B 1 272 ? -33.236 -4.975 76.677 1.00 54.79 287 ASN B C 1
ATOM 5422 O O . ASN B 1 272 ? -32.809 -6.098 76.413 1.00 54.53 287 ASN B O 1
ATOM 5427 N N . ILE B 1 273 ? -32.504 -3.869 76.576 1.00 53.74 288 ILE B N 1
ATOM 5428 C CA . ILE B 1 273 ? -31.167 -3.843 75.990 1.00 46.04 288 ILE B CA 1
ATOM 5429 C C . ILE B 1 273 ? -30.195 -4.878 76.534 1.00 51.53 288 ILE B C 1
ATOM 5430 O O . ILE B 1 273 ? -29.143 -5.077 75.964 1.00 56.12 288 ILE B O 1
ATOM 5435 N N . THR B 1 274 ? -30.524 -5.540 77.632 1.00 55.94 289 THR B N 1
ATOM 5436 C CA . THR B 1 274 ? -29.610 -6.549 78.153 1.00 54.57 289 THR B CA 1
ATOM 5437 C C . THR B 1 274 ? -29.999 -7.938 77.668 1.00 52.03 289 THR B C 1
ATOM 5438 O O . THR B 1 274 ? -29.150 -8.708 77.228 1.00 65.19 289 THR B O 1
ATOM 5442 N N . LYS B 1 275 ? -31.283 -8.258 77.746 1.00 50.73 290 LYS B N 1
ATOM 5443 C CA . LYS B 1 275 ? -31.769 -9.522 77.220 1.00 66.27 290 LYS B CA 1
ATOM 5444 C C . LYS B 1 275 ? -31.570 -9.540 75.697 1.00 68.49 290 LYS B C 1
ATOM 5445 O O . LYS B 1 275 ? -31.187 -10.554 75.112 1.00 61.60 290 LYS B O 1
ATOM 5451 N N . TRP B 1 276 ? -31.830 -8.396 75.071 1.00 60.62 291 TRP B N 1
ATOM 5452 C CA . TRP B 1 276 ? -31.677 -8.241 73.635 1.00 60.88 291 TRP B CA 1
ATOM 5453 C C . TRP B 1 276 ? -30.251 -8.550 73.200 1.00 62.51 291 TRP B C 1
ATOM 5454 O O . TRP B 1 276 ? -30.033 -9.407 72.344 1.00 61.42 291 TRP B O 1
ATOM 5465 N N . VAL B 1 277 ? -29.284 -7.856 73.793 1.00 59.09 292 VAL B N 1
ATOM 5466 C CA . VAL B 1 277 ? -27.884 -8.069 73.442 1.00 52.81 292 VAL B CA 1
ATOM 5467 C C . VAL B 1 277 ? -27.480 -9.522 73.671 1.00 56.01 292 VAL B C 1
ATOM 5468 O O . VAL B 1 277 ? -26.738 -10.095 72.881 1.00 63.93 292 VAL B O 1
ATOM 5472 N N . LEU B 1 278 ? -27.982 -10.122 74.742 1.00 59.71 293 LEU B N 1
ATOM 5473 C CA . LEU B 1 278 ? -27.681 -11.522 75.018 1.00 62.56 293 LEU B CA 1
ATOM 5474 C C . LEU B 1 278 ? -28.352 -12.461 74.021 1.00 58.02 293 LEU B C 1
ATOM 5475 O O . LEU B 1 278 ? -27.882 -13.574 73.785 1.00 53.45 293 LEU B O 1
ATOM 5480 N N . MET B 1 279 ? -29.468 -12.026 73.453 1.00 55.26 294 MET B N 1
ATOM 5481 C CA . MET B 1 279 ? -30.161 -12.855 72.483 1.00 59.31 294 MET B CA 1
ATOM 5482 C C . MET B 1 279 ? -29.345 -12.854 71.193 1.00 59.50 294 MET B C 1
ATOM 5483 O O . MET B 1 279 ? -29.079 -13.908 70.608 1.00 50.52 294 MET B O 1
ATOM 5488 N N . GLY B 1 280 ? -28.927 -11.662 70.777 1.00 54.66 295 GLY B N 1
ATOM 5489 C CA . GLY B 1 280 ? -28.085 -11.508 69.614 1.00 56.33 295 GLY B CA 1
ATOM 5490 C C . GLY B 1 280 ? -26.751 -12.211 69.761 1.00 60.66 295 GLY B C 1
ATOM 5491 O O . GLY B 1 280 ? -26.116 -12.573 68.771 1.00 63.76 295 GLY B O 1
ATOM 5492 N N . GLY B 1 281 ? -26.314 -12.407 70.997 1.00 57.25 296 GLY B N 1
ATOM 5493 C CA . GLY B 1 281 ? -25.047 -13.068 71.235 1.00 57.81 296 GLY B CA 1
ATOM 5494 C C . GLY B 1 281 ? -25.173 -14.558 71.023 1.00 54.30 296 GLY B C 1
ATOM 5495 O O . GLY B 1 281 ? -24.197 -15.227 70.690 1.00 52.01 296 GLY B O 1
ATOM 5496 N N . ALA B 1 282 ? -26.381 -15.077 71.225 1.00 52.49 297 ALA B N 1
ATOM 5497 C CA . ALA B 1 282 ? -26.635 -16.504 71.057 1.00 58.21 297 ALA B CA 1
ATOM 5498 C C . ALA B 1 282 ? -26.905 -16.817 69.583 1.00 61.17 297 ALA B C 1
ATOM 5499 O O . ALA B 1 282 ? -26.521 -17.872 69.071 1.00 53.42 297 ALA B O 1
ATOM 5501 N N . ILE B 1 283 ? -27.566 -15.893 68.901 1.00 60.11 298 ILE B N 1
ATOM 5502 C CA . ILE B 1 283 ? -27.802 -16.058 67.478 1.00 61.19 298 ILE B CA 1
ATOM 5503 C C . ILE B 1 283 ? -26.474 -15.917 66.742 1.00 62.31 298 ILE B C 1
ATOM 5504 O O . ILE B 1 283 ? -26.172 -16.694 65.832 1.00 56.81 298 ILE B O 1
ATOM 5509 N N . GLY B 1 284 ? -25.669 -14.945 67.170 1.00 59.29 299 GLY B N 1
ATOM 5510 C CA . GLY B 1 284 ? -24.364 -14.707 66.579 1.00 51.64 299 GLY B CA 1
ATOM 5511 C C . GLY B 1 284 ? -23.396 -15.849 66.825 1.00 61.72 299 GLY B C 1
ATOM 5512 O O . GLY B 1 284 ? -22.467 -16.065 66.046 1.00 60.43 299 GLY B O 1
ATOM 5513 N N . GLY B 1 285 ? -23.606 -16.578 67.918 1.00 61.26 300 GLY B N 1
ATOM 5514 C CA . GLY B 1 285 ? -22.764 -17.714 68.249 1.00 63.44 300 GLY B CA 1
ATOM 5515 C C . GLY B 1 285 ? -23.202 -18.949 67.484 1.00 60.62 300 GLY B C 1
ATOM 5516 O O . GLY B 1 285 ? -22.376 -19.761 67.047 1.00 56.89 300 GLY B O 1
ATOM 5517 N N . LEU B 1 286 ? -24.513 -19.096 67.336 1.00 54.97 301 LEU B N 1
ATOM 5518 C CA . LEU B 1 286 ? -25.072 -20.142 66.495 1.00 61.15 301 LEU B CA 1
ATOM 5519 C C . LEU B 1 286 ? -24.459 -20.045 65.096 1.00 58.38 301 LEU B C 1
ATOM 5520 O O . LEU B 1 286 ? -24.028 -21.039 64.519 1.00 51.49 301 LEU B O 1
ATOM 5525 N N . CYS B 1 287 ? -24.383 -18.829 64.574 1.00 54.77 302 CYS B N 1
ATOM 5526 C CA . CYS B 1 287 ? -23.897 -18.620 63.215 1.00 57.97 302 CYS B CA 1
ATOM 5527 C C . CYS B 1 287 ? -22.408 -18.893 63.017 1.00 64.89 302 CYS B C 1
ATOM 5528 O O . CYS B 1 287 ? -22.025 -19.492 62.012 1.00 68.99 302 CYS B O 1
ATOM 5531 N N . GLY B 1 288 ? -21.573 -18.446 63.949 1.00 57.37 303 GLY B N 1
ATOM 5532 C CA . GLY B 1 288 ? -20.146 -18.708 63.868 1.00 56.08 303 GLY B CA 1
ATOM 5533 C C . GLY B 1 288 ? -19.846 -20.185 64.055 1.00 59.61 303 GLY B C 1
ATOM 5534 O O . GLY B 1 288 ? -18.800 -20.678 63.628 1.00 55.82 303 GLY B O 1
ATOM 5535 N N . LEU B 1 289 ? -20.777 -20.889 64.697 1.00 63.22 304 LEU B N 1
ATOM 5536 C CA . LEU B 1 289 ? -20.645 -22.320 64.951 1.00 63.77 304 LEU B CA 1
ATOM 5537 C C . LEU B 1 289 ? -21.070 -23.093 63.720 1.00 61.72 304 LEU B C 1
ATOM 5538 O O . LEU B 1 289 ? -20.305 -23.895 63.189 1.00 67.24 304 LEU B O 1
ATOM 5543 N N . LEU B 1 290 ? -22.299 -22.848 63.275 1.00 62.77 305 LEU B N 1
ATOM 5544 C CA . LEU B 1 290 ? -22.782 -23.368 62.000 1.00 55.63 305 LEU B CA 1
ATOM 5545 C C . LEU B 1 290 ? -21.775 -23.073 60.891 1.00 59.03 305 LEU B C 1
ATOM 5546 O O . LEU B 1 290 ? -21.685 -23.811 59.917 1.00 63.81 305 LEU B O 1
ATOM 5551 N N . GLY B 1 291 ? -21.028 -21.983 61.045 1.00 59.31 306 GLY B N 1
ATOM 5552 C CA . GLY B 1 291 ? -20.040 -21.569 60.064 1.00 58.29 306 GLY B CA 1
ATOM 5553 C C . GLY B 1 291 ? -18.917 -22.573 59.921 1.00 67.51 306 GLY B C 1
ATOM 5554 O O . GLY B 1 291 ? -18.293 -22.682 58.865 1.00 72.15 306 GLY B O 1
ATOM 5555 N N . PHE B 1 292 ? -18.656 -23.316 60.989 1.00 72.56 307 PHE B N 1
ATOM 5556 C CA . PHE B 1 292 ? -17.636 -24.352 60.944 1.00 71.51 307 PHE B CA 1
ATOM 5557 C C . PHE B 1 292 ? -18.212 -25.733 60.634 1.00 71.06 307 PHE B C 1
ATOM 5558 O O . PHE B 1 292 ? -17.601 -26.519 59.910 1.00 75.89 307 PHE B O 1
ATOM 5566 N N . VAL B 1 293 ? -19.384 -26.031 61.180 1.00 65.44 308 VAL B N 1
ATOM 5567 C CA . VAL B 1 293 ? -19.945 -27.371 61.059 1.00 66.26 308 VAL B CA 1
ATOM 5568 C C . VAL B 1 293 ? -20.857 -27.563 59.839 1.00 72.43 308 VAL B C 1
ATOM 5569 O O . VAL B 1 293 ? -21.299 -28.683 59.558 1.00 68.98 308 VAL B O 1
ATOM 5573 N N . ALA B 1 294 ? -21.129 -26.476 59.118 1.00 70.37 309 ALA B N 1
ATOM 5574 C CA . ALA B 1 294 ? -21.968 -26.523 57.912 1.00 65.19 309 ALA B CA 1
ATOM 5575 C C . ALA B 1 294 ? -22.077 -25.141 57.267 1.00 62.10 309 ALA B C 1
ATOM 5576 O O . ALA B 1 294 ? -23.144 -24.511 57.296 1.00 58.38 309 ALA B O 1
ATOM 5578 N N . PRO B 1 295 ? -20.968 -24.668 56.678 1.00 53.28 310 PRO B N 1
ATOM 5579 C CA . PRO B 1 295 ? -20.863 -23.289 56.186 1.00 59.33 310 PRO B CA 1
ATOM 5580 C C . PRO B 1 295 ? -22.064 -22.839 55.346 1.00 58.11 310 PRO B C 1
ATOM 5581 O O . PRO B 1 295 ? -22.469 -21.678 55.437 1.00 56.55 310 PRO B O 1
ATOM 5585 N N . ALA B 1 296 ? -22.633 -23.745 54.558 1.00 55.18 311 ALA B N 1
ATOM 5586 C CA . ALA B 1 296 ? -23.705 -23.378 53.635 1.00 58.61 311 ALA B CA 1
ATOM 5587 C C . ALA B 1 296 ? -24.986 -22.895 54.334 1.00 54.16 311 ALA B C 1
ATOM 5588 O O . ALA B 1 296 ? -25.814 -22.218 53.723 1.00 48.20 311 ALA B O 1
ATOM 5590 N N . THR B 1 297 ? -25.137 -23.238 55.613 1.00 56.72 312 THR B N 1
ATOM 5591 C CA . THR B 1 297 ? -26.301 -22.818 56.395 1.00 51.48 312 THR B CA 1
ATOM 5592 C C . THR B 1 297 ? -26.107 -21.428 56.990 1.00 49.27 312 THR B C 1
ATOM 5593 O O . THR B 1 297 ? -27.021 -20.881 57.610 1.00 48.08 312 THR B O 1
ATOM 5597 N N . SER B 1 298 ? -24.926 -20.853 56.802 1.00 42.25 313 SER B N 1
ATOM 5598 C CA . SER B 1 298 ? -24.606 -19.621 57.495 1.00 46.66 313 SER B CA 1
ATOM 5599 C C . SER B 1 298 ? -23.917 -18.645 56.562 1.00 42.62 313 SER B C 1
ATOM 5600 O O . SER B 1 298 ? -23.733 -18.940 55.397 1.00 51.67 313 SER B O 1
ATOM 5603 N N . GLY B 1 299 ? -23.548 -17.477 57.080 1.00 41.79 314 GLY B N 1
ATOM 5604 C CA . GLY B 1 299 ? -22.818 -16.484 56.307 1.00 47.08 314 GLY B CA 1
ATOM 5605 C C . GLY B 1 299 ? -23.628 -15.787 55.216 1.00 45.15 314 GLY B C 1
ATOM 5606 O O . GLY B 1 299 ? -24.808 -16.079 55.009 1.00 35.98 314 GLY B O 1
ATOM 5607 N N . GLY B 1 300 ? -22.984 -14.850 54.522 1.00 46.28 315 GLY B N 1
ATOM 5608 C CA . GLY B 1 300 ? -23.622 -14.111 53.439 1.00 55.22 315 GLY B CA 1
ATOM 5609 C C . GLY B 1 300 ? -24.218 -14.986 52.340 1.00 51.71 315 GLY B C 1
ATOM 5610 O O . GLY B 1 300 ? -25.276 -14.668 51.792 1.00 42.71 315 GLY B O 1
ATOM 5611 N N . GLY B 1 301 ? -23.541 -16.090 52.027 1.00 53.69 316 GLY B N 1
ATOM 5612 C CA . GLY B 1 301 ? -24.059 -17.073 51.086 1.00 55.87 316 GLY B CA 1
ATOM 5613 C C . GLY B 1 301 ? -23.586 -16.918 49.642 1.00 53.30 316 GLY B C 1
ATOM 5614 O O . GLY B 1 301 ? -23.961 -17.699 48.767 1.00 57.94 316 GLY B O 1
ATOM 5615 N N . PHE B 1 302 ? -22.767 -15.907 49.388 1.00 44.87 317 PHE B N 1
ATOM 5616 C CA . PHE B 1 302 ? -22.232 -15.690 48.063 1.00 49.25 317 PHE B CA 1
ATOM 5617 C C . PHE B 1 302 ? -21.373 -16.863 47.624 1.00 57.49 317 PHE B C 1
ATOM 5618 O O . PHE B 1 302 ? -21.315 -17.192 46.441 1.00 58.62 317 PHE B O 1
ATOM 5626 N N . ASN B 1 303 ? -20.712 -17.502 48.580 1.00 59.33 318 ASN B N 1
ATOM 5627 C CA . ASN B 1 303 ? -19.793 -18.581 48.250 1.00 62.62 318 ASN B CA 1
ATOM 5628 C C . ASN B 1 303 ? -20.480 -19.775 47.615 1.00 55.41 318 ASN B C 1
ATOM 5629 O O . ASN B 1 303 ? -19.932 -20.396 46.698 1.00 47.25 318 ASN B O 1
ATOM 5634 N N . LEU B 1 304 ? -21.676 -20.087 48.099 1.00 43.64 319 LEU B N 1
ATOM 5635 C CA . LEU B 1 304 ? -22.369 -21.264 47.623 1.00 48.68 319 LEU B CA 1
ATOM 5636 C C . LEU B 1 304 ? -23.148 -21.026 46.317 1.00 50.42 319 LEU B C 1
ATOM 5637 O O . LEU B 1 304 ? -23.764 -21.952 45.784 1.00 51.97 319 LEU B O 1
ATOM 5642 N N . ILE B 1 305 ? -23.134 -19.799 45.799 1.00 47.66 320 ILE B N 1
ATOM 5643 C CA . ILE B 1 305 ? -23.946 -19.500 44.607 1.00 55.66 320 ILE B CA 1
ATOM 5644 C C . ILE B 1 305 ? -23.399 -20.160 43.329 1.00 47.68 320 ILE B C 1
ATOM 5645 O O . ILE B 1 305 ? -24.112 -20.931 42.681 1.00 46.00 320 ILE B O 1
ATOM 5650 N N . PRO B 1 306 ? -22.131 -19.884 42.987 1.00 42.55 321 PRO B N 1
ATOM 5651 C CA . PRO B 1 306 ? -21.465 -20.565 41.869 1.00 49.53 321 PRO B CA 1
ATOM 5652 C C . PRO B 1 306 ? -21.496 -22.092 41.991 1.00 49.72 321 PRO B C 1
ATOM 5653 O O . PRO B 1 306 ? -21.607 -22.788 40.980 1.00 53.98 321 PRO B O 1
ATOM 5657 N N . ILE B 1 307 ? -21.393 -22.603 43.214 1.00 51.81 322 ILE B N 1
ATOM 5658 C CA . ILE B 1 307 ? -21.437 -24.044 43.439 1.00 46.36 322 ILE B CA 1
ATOM 5659 C C . ILE B 1 307 ? -22.830 -24.579 43.128 1.00 52.44 322 ILE B C 1
ATOM 5660 O O . ILE B 1 307 ? -22.972 -25.617 42.476 1.00 56.25 322 ILE B O 1
ATOM 5665 N N . ALA B 1 308 ? -23.854 -23.862 43.581 1.00 45.07 323 ALA B N 1
ATOM 5666 C CA . ALA B 1 308 ? -25.231 -24.264 43.328 1.00 47.22 323 ALA B CA 1
ATOM 5667 C C . ALA B 1 308 ? -25.557 -24.221 41.837 1.00 55.15 323 ALA B C 1
ATOM 5668 O O . ALA B 1 308 ? -26.223 -25.121 41.309 1.00 51.87 323 ALA B O 1
ATOM 5670 N N . THR B 1 309 ? -25.093 -23.163 41.173 1.00 44.16 324 THR B N 1
ATOM 5671 C CA . THR B 1 309 ? -25.393 -22.938 39.765 1.00 46.81 324 THR B CA 1
ATOM 5672 C C . THR B 1 309 ? -24.768 -24.005 38.863 1.00 52.61 324 THR B C 1
ATOM 5673 O O . THR B 1 309 ? -25.315 -24.347 37.816 1.00 53.78 324 THR B O 1
ATOM 5677 N N . ALA B 1 310 ? -23.614 -24.521 39.270 1.00 55.74 325 ALA B N 1
ATOM 5678 C CA . ALA B 1 310 ? -22.908 -25.539 38.498 1.00 50.80 325 ALA B CA 1
ATOM 5679 C C . ALA B 1 310 ? -23.433 -26.959 38.765 1.00 53.08 325 ALA B C 1
ATOM 5680 O O . ALA B 1 310 ? -22.794 -27.939 38.387 1.00 56.80 325 ALA B O 1
ATOM 5682 N N . GLY B 1 311 ? -24.597 -27.062 39.407 1.00 49.34 326 GLY B N 1
ATOM 5683 C CA . GLY B 1 311 ? -25.205 -28.349 39.716 1.00 47.48 326 GLY B CA 1
ATOM 5684 C C . GLY B 1 311 ? -24.388 -29.280 40.601 1.00 57.40 326 GLY B C 1
ATOM 5685 O O . GLY B 1 311 ? -24.621 -30.492 40.603 1.00 54.56 326 GLY B O 1
ATOM 5686 N N . ASN B 1 312 ? -23.448 -28.713 41.363 1.00 50.42 327 ASN B N 1
ATOM 5687 C CA . ASN B 1 312 ? -22.549 -29.487 42.213 1.00 52.09 327 ASN B CA 1
ATOM 5688 C C . ASN B 1 312 ? -23.084 -29.886 43.596 1.00 57.21 327 ASN B C 1
ATOM 5689 O O . ASN B 1 312 ? -22.347 -30.469 44.393 1.00 53.41 327 ASN B O 1
ATOM 5694 N N . PHE B 1 313 ? -24.341 -29.557 43.884 1.00 52.78 328 PHE B N 1
ATOM 5695 C CA . PHE B 1 313 ? -24.990 -30.003 45.112 1.00 57.10 328 PHE B CA 1
ATOM 5696 C C . PHE B 1 313 ? -25.990 -31.083 44.742 1.00 58.59 328 PHE B C 1
ATOM 5697 O O . PHE B 1 313 ? -26.612 -31.008 43.682 1.00 52.37 328 PHE B O 1
ATOM 5705 N N . SER B 1 314 ? -26.149 -32.080 45.608 1.00 48.41 329 SER B N 1
ATOM 5706 C CA . SER B 1 314 ? -27.218 -33.053 45.440 1.00 47.56 329 SER B CA 1
ATOM 5707 C C . SER B 1 314 ? -28.541 -32.389 45.802 1.00 51.09 329 SER B C 1
ATOM 5708 O O . SER B 1 314 ? -28.556 -31.371 46.485 1.00 54.32 329 SER B O 1
ATOM 5711 N N . MET B 1 315 ? -29.649 -32.960 45.343 1.00 44.73 330 MET B N 1
ATOM 5712 C CA . MET B 1 315 ? -30.965 -32.458 45.704 1.00 45.76 330 MET B CA 1
ATOM 5713 C C . MET B 1 315 ? -31.136 -32.430 47.233 1.00 60.93 330 MET B C 1
ATOM 5714 O O . MET B 1 315 ? -31.668 -31.471 47.810 1.00 53.12 330 MET B O 1
ATOM 5719 N N . GLY B 1 316 ? -30.696 -33.500 47.890 1.00 57.28 331 GLY B N 1
ATOM 5720 C CA . GLY B 1 316 ? -30.769 -33.575 49.339 1.00 60.96 331 GLY B CA 1
ATOM 5721 C C . GLY B 1 316 ? -30.147 -32.353 49.995 1.00 60.16 331 GLY B C 1
ATOM 5722 O O . GLY B 1 316 ? -30.789 -31.667 50.792 1.00 59.97 331 GLY B O 1
ATOM 5723 N N . MET B 1 317 ? -28.895 -32.078 49.642 1.00 51.58 332 MET B N 1
ATOM 5724 C CA . MET B 1 317 ? -28.188 -30.898 50.124 1.00 55.79 332 MET B CA 1
ATOM 5725 C C . MET B 1 317 ? -28.947 -29.576 49.887 1.00 57.19 332 MET B C 1
ATOM 5726 O O . MET B 1 317 ? -29.028 -28.731 50.777 1.00 60.94 332 MET B O 1
ATOM 5731 N N . LEU B 1 318 ? -29.495 -29.400 48.689 1.00 52.89 333 LEU B N 1
ATOM 5732 C CA . LEU B 1 318 ? -30.180 -28.163 48.338 1.00 51.33 333 LEU B CA 1
ATOM 5733 C C . LEU B 1 318 ? -31.375 -27.932 49.234 1.00 50.93 333 LEU B C 1
ATOM 5734 O O . LEU B 1 318 ? -31.637 -26.802 49.638 1.00 54.60 333 LEU B O 1
ATOM 5739 N N . VAL B 1 319 ? -32.115 -28.999 49.515 1.00 52.54 334 VAL B N 1
ATOM 5740 C CA . VAL B 1 319 ? -33.275 -28.890 50.386 1.00 56.12 334 VAL B CA 1
ATOM 5741 C C . VAL B 1 319 ? -32.805 -28.517 51.791 1.00 57.31 334 VAL B C 1
ATOM 5742 O O . VAL B 1 319 ? -33.238 -27.522 52.368 1.00 54.07 334 VAL B O 1
ATOM 5746 N N . PHE B 1 320 ? -31.888 -29.312 52.322 1.00 59.67 335 PHE B N 1
ATOM 5747 C CA . PHE B 1 320 ? -31.238 -28.986 53.577 1.00 56.70 335 PHE B CA 1
ATOM 5748 C C . PHE B 1 320 ? -30.880 -27.504 53.614 1.00 58.15 335 PHE B C 1
ATOM 5749 O O . PHE B 1 320 ? -31.439 -26.745 54.409 1.00 56.80 335 PHE B O 1
ATOM 5757 N N . ILE B 1 321 ? -29.957 -27.098 52.746 1.00 53.21 336 ILE B N 1
ATOM 5758 C CA . ILE B 1 321 ? -29.491 -25.716 52.696 1.00 48.05 336 ILE B CA 1
ATOM 5759 C C . ILE B 1 321 ? -30.637 -24.701 52.697 1.00 51.51 336 ILE B C 1
ATOM 5760 O O . ILE B 1 321 ? -30.633 -23.738 53.470 1.00 50.51 336 ILE B O 1
ATOM 5765 N N . PHE B 1 322 ? -31.618 -24.913 51.831 1.00 47.57 337 PHE B N 1
ATOM 5766 C CA . PHE B 1 322 ? -32.730 -23.979 51.741 1.00 47.41 337 PHE B CA 1
ATOM 5767 C C . PHE B 1 322 ? -33.424 -23.815 53.088 1.00 48.60 337 PHE B C 1
ATOM 5768 O O . PHE B 1 322 ? -33.642 -22.696 53.553 1.00 46.76 337 PHE B O 1
ATOM 5776 N N . VAL B 1 323 ? -33.809 -24.939 53.685 1.00 44.14 338 VAL B N 1
ATOM 5777 C CA . VAL B 1 323 ? -34.552 -24.924 54.936 1.00 53.91 338 VAL B CA 1
ATOM 5778 C C . VAL B 1 323 ? -33.703 -24.285 56.034 1.00 48.48 338 VAL B C 1
ATOM 5779 O O . VAL B 1 323 ? -34.093 -23.291 56.622 1.00 45.71 338 VAL B O 1
ATOM 5783 N N . ALA B 1 324 ? -32.523 -24.847 56.261 1.00 44.94 339 ALA B N 1
ATOM 5784 C CA . ALA B 1 324 ? -31.551 -24.267 57.161 1.00 40.37 339 ALA B CA 1
ATOM 5785 C C . ALA B 1 324 ? -31.472 -22.760 57.004 1.00 48.84 339 ALA B C 1
ATOM 5786 O O . ALA B 1 324 ? -31.634 -22.016 57.979 1.00 51.77 339 ALA B O 1
ATOM 5788 N N . ARG B 1 325 ? -31.223 -22.314 55.775 1.00 50.80 340 ARG B N 1
ATOM 5789 C CA . ARG B 1 325 ? -30.928 -20.910 55.498 1.00 41.75 340 ARG B CA 1
ATOM 5790 C C . ARG B 1 325 ? -32.143 -20.018 55.584 1.00 41.48 340 ARG B C 1
ATOM 5791 O O . ARG B 1 325 ? -32.011 -18.814 55.754 1.00 43.31 340 ARG B O 1
ATOM 5799 N N . VAL B 1 326 ? -33.324 -20.601 55.447 1.00 39.73 341 VAL B N 1
ATOM 5800 C CA . VAL B 1 326 ? -34.539 -19.849 55.711 1.00 46.72 341 VAL B CA 1
ATOM 5801 C C . VAL B 1 326 ? -34.568 -19.569 57.213 1.00 51.18 341 VAL B C 1
ATOM 5802 O O . VAL B 1 326 ? -34.838 -18.449 57.648 1.00 53.14 341 VAL B O 1
ATOM 5806 N N . ILE B 1 327 ? -34.254 -20.594 57.998 1.00 46.37 342 ILE B N 1
ATOM 5807 C CA . ILE B 1 327 ? -34.185 -20.455 59.441 1.00 44.95 342 ILE B CA 1
ATOM 5808 C C . ILE B 1 327 ? -33.151 -19.399 59.838 1.00 46.56 342 ILE B C 1
ATOM 5809 O O . ILE B 1 327 ? -33.522 -18.340 60.338 1.00 41.23 342 ILE B O 1
ATOM 5814 N N . THR B 1 328 ? -31.872 -19.655 59.576 1.00 45.80 343 THR B N 1
ATOM 5815 C CA . THR B 1 328 ? -30.830 -18.706 59.966 1.00 41.50 343 THR B CA 1
ATOM 5816 C C . THR B 1 328 ? -31.003 -17.320 59.337 1.00 52.04 343 THR B C 1
ATOM 5817 O O . THR B 1 328 ? -30.428 -16.344 59.817 1.00 55.28 343 THR B O 1
ATOM 5821 N N . THR B 1 329 ? -31.774 -17.219 58.261 1.00 45.97 344 THR B N 1
ATOM 5822 C CA . THR B 1 329 ? -31.999 -15.905 57.666 1.00 49.26 344 THR B CA 1
ATOM 5823 C C . THR B 1 329 ? -32.985 -15.084 58.491 1.00 46.67 344 THR B C 1
ATOM 5824 O O . THR B 1 329 ? -32.788 -13.891 58.718 1.00 43.65 344 THR B O 1
ATOM 5828 N N . LEU B 1 330 ? -34.056 -15.732 58.925 1.00 47.35 345 LEU B N 1
ATOM 5829 C CA . LEU B 1 330 ? -35.060 -15.081 59.749 1.00 52.50 345 LEU B CA 1
ATOM 5830 C C . LEU B 1 330 ? -34.494 -14.686 61.129 1.00 49.31 345 LEU B C 1
ATOM 5831 O O . LEU B 1 330 ? -34.571 -13.528 61.545 1.00 43.14 345 LEU B O 1
ATOM 5836 N N . LEU B 1 331 ? -33.914 -15.663 61.816 1.00 45.31 346 LEU B N 1
ATOM 5837 C CA . LEU B 1 331 ? -33.282 -15.441 63.106 1.00 46.14 346 LEU B CA 1
ATOM 5838 C C . LEU B 1 331 ? -32.378 -14.223 63.118 1.00 48.93 346 LEU B C 1
ATOM 5839 O O . LEU B 1 331 ? -32.369 -13.467 64.086 1.00 53.33 346 LEU B O 1
ATOM 5844 N N . CYS B 1 332 ? -31.612 -14.033 62.054 1.00 44.99 347 CYS B N 1
ATOM 5845 C CA . CYS B 1 332 ? -30.628 -12.956 62.021 1.00 44.49 347 CYS B CA 1
ATOM 5846 C C . CYS B 1 332 ? -31.246 -11.606 61.690 1.00 48.20 347 CYS B C 1
ATOM 5847 O O . CYS B 1 332 ? -30.919 -10.599 62.313 1.00 49.58 347 CYS B O 1
ATOM 5850 N N . PHE B 1 333 ? -32.118 -11.571 60.690 1.00 45.57 348 PHE B N 1
ATOM 5851 C CA . PHE B 1 333 ? -32.664 -10.294 60.260 1.00 50.03 348 PHE B CA 1
ATOM 5852 C C . PHE B 1 333 ? -33.777 -9.830 61.197 1.00 50.77 348 PHE B C 1
ATOM 5853 O O . PHE B 1 333 ? -33.844 -8.653 61.570 1.00 47.58 348 PHE B O 1
ATOM 5861 N N . SER B 1 334 ? -34.651 -10.763 61.563 1.00 49.54 349 SER B N 1
ATOM 5862 C CA . SER B 1 334 ? -35.782 -10.460 62.420 1.00 51.98 349 SER B CA 1
ATOM 5863 C C . SER B 1 334 ? -35.329 -10.107 63.843 1.00 58.54 349 SER B C 1
ATOM 5864 O O . SER B 1 334 ? -36.051 -9.450 64.589 1.00 52.90 349 SER B O 1
ATOM 5867 N N . SER B 1 335 ? -34.127 -10.542 64.207 1.00 55.85 350 SER B N 1
ATOM 5868 C CA . SER B 1 335 ? -33.593 -10.315 65.542 1.00 49.64 350 SER B CA 1
ATOM 5869 C C . SER B 1 335 ? -33.289 -8.840 65.740 1.00 55.97 350 SER B C 1
ATOM 5870 O O . SER B 1 335 ? -33.249 -8.352 66.872 1.00 50.14 350 SER B O 1
ATOM 5873 N N . GLY B 1 336 ? -33.067 -8.137 64.632 1.00 46.59 351 GLY B N 1
ATOM 5874 C CA . GLY B 1 336 ? -32.801 -6.709 64.665 1.00 45.66 351 GLY B CA 1
ATOM 5875 C C . GLY B 1 336 ? -31.341 -6.339 64.479 1.00 48.02 351 GLY B C 1
ATOM 5876 O O . GLY B 1 336 ? -30.987 -5.153 64.473 1.00 39.84 351 GLY B O 1
ATOM 5877 N N . ALA B 1 337 ? -30.486 -7.350 64.330 1.00 51.98 352 ALA B N 1
ATOM 5878 C CA . ALA B 1 337 ? -29.066 -7.114 64.068 1.00 45.26 352 ALA B CA 1
ATOM 5879 C C . ALA B 1 337 ? -28.903 -6.223 62.846 1.00 45.55 352 ALA B C 1
ATOM 5880 O O . ALA B 1 337 ? -29.667 -6.343 61.889 1.00 49.72 352 ALA B O 1
ATOM 5882 N N . PRO B 1 338 ? -27.910 -5.317 62.867 1.00 43.74 353 PRO B N 1
ATOM 5883 C CA . PRO B 1 338 ? -27.731 -4.443 61.702 1.00 47.81 353 PRO B CA 1
ATOM 5884 C C . PRO B 1 338 ? -27.184 -5.231 60.496 1.00 46.50 353 PRO B C 1
ATOM 5885 O O . PRO B 1 338 ? -26.211 -5.974 60.629 1.00 43.03 353 PRO B O 1
ATOM 5889 N N . GLY B 1 339 ? -27.818 -5.076 59.339 1.00 49.32 354 GLY B N 1
ATOM 5890 C CA . GLY B 1 339 ? -27.409 -5.784 58.131 1.00 46.80 354 GLY B CA 1
ATOM 5891 C C . GLY B 1 339 ? -28.581 -6.141 57.239 1.00 40.54 354 GLY B C 1
ATOM 5892 O O . GLY B 1 339 ? -29.719 -6.260 57.696 1.00 44.00 354 GLY B O 1
ATOM 5893 N N . GLY B 1 340 ? -28.301 -6.330 55.955 1.00 51.18 355 GLY B N 1
ATOM 5894 C CA . GLY B 1 340 ? -29.341 -6.556 54.967 1.00 40.98 355 GLY B CA 1
ATOM 5895 C C . GLY B 1 340 ? -29.975 -7.935 54.989 1.00 38.18 355 GLY B C 1
ATOM 5896 O O . GLY B 1 340 ? -29.412 -8.883 55.534 1.00 38.71 355 GLY B O 1
ATOM 5897 N N . ILE B 1 341 ? -31.157 -8.038 54.388 1.00 38.51 356 ILE B N 1
ATOM 5898 C CA . ILE B 1 341 ? -31.759 -9.331 54.096 1.00 44.78 356 ILE B CA 1
ATOM 5899 C C . ILE B 1 341 ? -31.720 -9.566 52.560 1.00 43.97 356 ILE B C 1
ATOM 5900 O O . ILE B 1 341 ? -32.031 -10.645 52.073 1.00 34.15 356 ILE B O 1
ATOM 5905 N N . PHE B 1 342 ? -31.308 -8.533 51.834 1.00 33.75 357 PHE B N 1
ATOM 5906 C CA . PHE B 1 342 ? -31.313 -8.478 50.376 1.00 44.13 357 PHE B CA 1
ATOM 5907 C C . PHE B 1 342 ? -30.423 -9.575 49.770 1.00 47.89 357 PHE B C 1
ATOM 5908 O O . PHE B 1 342 ? -30.897 -10.426 49.004 1.00 39.86 357 PHE B O 1
ATOM 5916 N N . ALA B 1 343 ? -29.140 -9.564 50.129 1.00 41.68 358 ALA B N 1
ATOM 5917 C CA . ALA B 1 343 ? -28.209 -10.598 49.682 1.00 41.37 358 ALA B CA 1
ATOM 5918 C C . ALA B 1 343 ? -28.635 -12.022 50.071 1.00 46.87 358 ALA B C 1
ATOM 5919 O O . ALA B 1 343 ? -28.656 -12.917 49.233 1.00 52.38 358 ALA B O 1
ATOM 5921 N N . PRO B 1 344 ? -28.968 -12.249 51.344 1.00 44.52 359 PRO B N 1
ATOM 5922 C CA . PRO B 1 344 ? -29.408 -13.605 51.713 1.00 49.47 359 PRO B CA 1
ATOM 5923 C C . PRO B 1 344 ? -30.594 -14.103 50.878 1.00 42.32 359 PRO B C 1
ATOM 5924 O O . PRO B 1 344 ? -30.762 -15.308 50.709 1.00 42.14 359 PRO B O 1
ATOM 5928 N N . MET B 1 345 ? -31.420 -13.192 50.385 1.00 37.70 360 MET B N 1
ATOM 5929 C CA . MET B 1 345 ? -32.527 -13.583 49.518 1.00 47.30 360 MET B CA 1
ATOM 5930 C C . MET B 1 345 ? -32.028 -14.017 48.120 1.00 44.16 360 MET B C 1
ATOM 5931 O O . MET B 1 345 ? -32.685 -14.782 47.436 1.00 43.00 360 MET B O 1
ATOM 5936 N N . LEU B 1 346 ? -30.859 -13.526 47.722 1.00 37.96 361 LEU B N 1
ATOM 5937 C CA . LEU B 1 346 ? -30.196 -13.987 46.521 1.00 40.38 361 LEU B CA 1
ATOM 5938 C C . LEU B 1 346 ? -29.813 -15.461 46.642 1.00 36.52 361 LEU B C 1
ATOM 5939 O O . LEU B 1 346 ? -30.108 -16.264 45.772 1.00 43.33 361 LEU B O 1
ATOM 5944 N N . ALA B 1 347 ? -29.148 -15.816 47.722 1.00 43.22 362 ALA B N 1
ATOM 5945 C CA . ALA B 1 347 ? -28.800 -17.202 47.973 1.00 34.21 362 ALA B CA 1
ATOM 5946 C C . ALA B 1 347 ? -30.045 -18.093 48.023 1.00 39.99 362 ALA B C 1
ATOM 5947 O O . ALA B 1 347 ? -30.040 -19.208 47.509 1.00 38.71 362 ALA B O 1
ATOM 5949 N N . LEU B 1 348 ? -31.113 -17.620 48.650 1.00 37.42 363 LEU B N 1
ATOM 5950 C CA . LEU B 1 348 ? -32.310 -18.449 48.748 1.00 40.58 363 LEU B CA 1
ATOM 5951 C C . LEU B 1 348 ? -32.889 -18.688 47.355 1.00 46.26 363 LEU B C 1
ATOM 5952 O O . LEU B 1 348 ? -33.387 -19.775 47.054 1.00 41.17 363 LEU B O 1
ATOM 5957 N N . GLY B 1 349 ? -32.818 -17.664 46.509 1.00 41.10 364 GLY B N 1
ATOM 5958 C CA . GLY B 1 349 ? -33.359 -17.741 45.167 1.00 44.57 364 GLY B CA 1
ATOM 5959 C C . GLY B 1 349 ? -32.601 -18.739 44.316 1.00 41.34 364 GLY B C 1
ATOM 5960 O O . GLY B 1 349 ? -33.185 -19.571 43.637 1.00 38.78 364 GLY B O 1
ATOM 5961 N N . THR B 1 350 ? -31.282 -18.650 44.375 1.00 39.92 365 THR B N 1
ATOM 5962 C CA . THR B 1 350 ? -30.406 -19.549 43.654 1.00 35.31 365 THR B CA 1
ATOM 5963 C C . THR B 1 350 ? -30.683 -20.994 44.046 1.00 39.63 365 THR B C 1
ATOM 5964 O O . THR B 1 350 ? -30.994 -21.830 43.197 1.00 39.59 365 THR B O 1
ATOM 5968 N N . VAL B 1 351 ? -30.565 -21.286 45.334 1.00 37.96 366 VAL B N 1
ATOM 5969 C CA . VAL B 1 351 ? -30.813 -22.636 45.821 1.00 37.75 366 VAL B CA 1
ATOM 5970 C C . VAL B 1 351 ? -32.156 -23.188 45.358 1.00 35.90 366 VAL B C 1
ATOM 5971 O O . VAL B 1 351 ? -32.238 -24.331 44.924 1.00 40.58 366 VAL B O 1
ATOM 5975 N N . LEU B 1 352 ? -33.204 -22.382 45.462 1.00 29.07 367 LEU B N 1
ATOM 5976 C CA . LEU B 1 352 ? -34.523 -22.823 45.055 1.00 33.43 367 LEU B CA 1
ATOM 5977 C C . LEU B 1 352 ? -34.545 -23.039 43.534 1.00 39.07 367 LEU B C 1
ATOM 5978 O O . LEU B 1 352 ? -35.031 -24.061 43.047 1.00 38.09 367 LEU B O 1
ATOM 5983 N N . GLY B 1 353 ? -34.013 -22.073 42.792 1.00 35.84 368 GLY B N 1
ATOM 5984 C CA . GLY B 1 353 ? -33.907 -22.182 41.351 1.00 36.38 368 GLY B CA 1
ATOM 5985 C C . GLY B 1 353 ? -33.310 -23.513 40.943 1.00 43.59 368 GLY B C 1
ATOM 5986 O O . GLY B 1 353 ? -33.927 -24.282 40.200 1.00 40.26 368 GLY B O 1
ATOM 5987 N N . THR B 1 354 ? -32.115 -23.789 41.453 1.00 36.92 369 THR B N 1
ATOM 5988 C CA . THR B 1 354 ? -31.394 -25.014 41.137 1.00 37.24 369 THR B CA 1
ATOM 5989 C C . THR B 1 354 ? -32.209 -26.282 41.380 1.00 45.71 369 THR B C 1
ATOM 5990 O O . THR B 1 354 ? -32.202 -27.195 40.563 1.00 47.11 369 THR B O 1
ATOM 5994 N N . ALA B 1 355 ? -32.910 -26.359 42.499 1.00 39.81 370 ALA B N 1
ATOM 5995 C CA . ALA B 1 355 ? -33.682 -27.563 42.764 1.00 45.95 370 ALA B CA 1
ATOM 5996 C C . ALA B 1 355 ? -34.766 -27.754 41.698 1.00 45.85 370 ALA B C 1
ATOM 5997 O O . ALA B 1 355 ? -35.000 -28.866 41.242 1.00 44.51 370 ALA B O 1
ATOM 5999 N N . PHE B 1 356 ? -35.437 -26.667 41.328 1.00 40.80 371 PHE B N 1
ATOM 6000 C CA . PHE B 1 356 ? -36.443 -26.703 40.275 1.00 40.06 371 PHE B CA 1
ATOM 6001 C C . PHE B 1 356 ? -35.790 -27.144 38.957 1.00 47.67 371 PHE B C 1
ATOM 6002 O O . PHE B 1 356 ? -36.384 -27.902 38.179 1.00 38.94 371 PHE B O 1
ATOM 6010 N N . GLY B 1 357 ? -34.563 -26.665 38.737 1.00 38.54 372 GLY B N 1
ATOM 6011 C CA . GLY B 1 357 ? -33.804 -26.952 37.539 1.00 38.81 372 GLY B CA 1
ATOM 6012 C C . GLY B 1 357 ? -33.446 -28.415 37.468 1.00 44.43 372 GLY B C 1
ATOM 6013 O O . GLY B 1 357 ? -33.507 -29.017 36.405 1.00 47.30 372 GLY B O 1
ATOM 6014 N N . MET B 1 358 ? -33.085 -28.992 38.609 1.00 49.21 373 MET B N 1
ATOM 6015 C CA . MET B 1 358 ? -32.703 -30.399 38.667 1.00 49.54 373 MET B CA 1
ATOM 6016 C C . MET B 1 358 ? -33.895 -31.271 38.360 1.00 46.49 373 MET B C 1
ATOM 6017 O O . MET B 1 358 ? -33.759 -32.331 37.755 1.00 51.16 373 MET B O 1
ATOM 6022 N N . VAL B 1 359 ? -35.067 -30.815 38.766 1.00 38.97 374 VAL B N 1
ATOM 6023 C CA . VAL B 1 359 ? -36.274 -31.543 38.440 1.00 43.41 374 VAL B CA 1
ATOM 6024 C C . VAL B 1 359 ? -36.617 -31.391 36.953 1.00 54.42 374 VAL B C 1
ATOM 6025 O O . VAL B 1 359 ? -37.041 -32.352 36.310 1.00 55.54 374 VAL B O 1
ATOM 6029 N N . ALA B 1 360 ? -36.437 -30.188 36.411 1.00 48.95 375 ALA B N 1
ATOM 6030 C CA . ALA B 1 360 ? -36.747 -29.933 35.005 1.00 49.48 375 ALA B CA 1
ATOM 6031 C C . ALA B 1 360 ? -35.838 -30.774 34.117 1.00 52.82 375 ALA B C 1
ATOM 6032 O O . ALA B 1 360 ? -36.267 -31.316 33.095 1.00 47.20 375 ALA B O 1
ATOM 6034 N N . VAL B 1 361 ? -34.573 -30.872 34.521 1.00 52.86 376 VAL B N 1
ATOM 6035 C CA . VAL B 1 361 ? -33.577 -31.638 33.789 1.00 39.36 376 VAL B CA 1
ATOM 6036 C C . VAL B 1 361 ? -33.996 -33.096 33.594 1.00 52.66 376 VAL B C 1
ATOM 6037 O O . VAL B 1 361 ? -33.840 -33.653 32.501 1.00 49.50 376 VAL B O 1
ATOM 6041 N N . GLU B 1 362 ? -34.557 -33.704 34.636 1.00 53.10 377 GLU B N 1
ATOM 6042 C CA . GLU B 1 362 ? -34.972 -35.111 34.580 1.00 59.77 377 GLU B CA 1
ATOM 6043 C C . GLU B 1 362 ? -36.350 -35.388 33.962 1.00 51.85 377 GLU B C 1
ATOM 6044 O O . GLU B 1 362 ? -36.637 -36.511 33.567 1.00 57.50 377 GLU B O 1
ATOM 6050 N N . LEU B 1 363 ? -37.208 -34.384 33.891 1.00 45.09 378 LEU B N 1
ATOM 6051 C CA . LEU B 1 363 ? -38.531 -34.594 33.326 1.00 45.94 378 LEU B CA 1
ATOM 6052 C C . LEU B 1 363 ? -38.520 -34.401 31.813 1.00 60.49 378 LEU B C 1
ATOM 6053 O O . LEU B 1 363 ? -39.357 -34.958 31.097 1.00 57.45 378 LEU B O 1
ATOM 6058 N N . PHE B 1 364 ? -37.575 -33.593 31.341 1.00 54.33 379 PHE B N 1
ATOM 6059 C CA . PHE B 1 364 ? -37.530 -33.191 29.946 1.00 45.69 379 PHE B CA 1
ATOM 6060 C C . PHE B 1 364 ? -36.117 -33.300 29.405 1.00 46.06 379 PHE B C 1
ATOM 6061 O O . PHE B 1 364 ? -35.428 -32.295 29.240 1.00 42.70 379 PHE B O 1
ATOM 6069 N N . PRO B 1 365 ? -35.660 -34.529 29.157 1.00 42.29 380 PRO B N 1
ATOM 6070 C CA . PRO B 1 365 ? -34.343 -34.632 28.537 1.00 43.63 380 PRO B CA 1
ATOM 6071 C C . PRO B 1 365 ? -34.377 -34.043 27.115 1.00 42.74 380 PRO B C 1
ATOM 6072 O O . PRO B 1 365 ? -33.338 -33.646 26.597 1.00 35.80 380 PRO B O 1
ATOM 6076 N N . GLN B 1 366 ? -35.563 -33.949 26.517 1.00 39.11 381 GLN B N 1
ATOM 6077 C CA . GLN B 1 366 ? -35.673 -33.347 25.190 1.00 43.41 381 GLN B CA 1
ATOM 6078 C C . GLN B 1 366 ? -35.367 -31.848 25.183 1.00 49.67 381 GLN B C 1
ATOM 6079 O O . GLN B 1 366 ? -35.155 -31.279 24.109 1.00 43.53 381 GLN B O 1
ATOM 6085 N N . TYR B 1 367 ? -35.337 -31.210 26.359 1.00 42.14 382 TYR B N 1
ATOM 6086 C CA . TYR B 1 367 ? -35.074 -29.767 26.430 1.00 37.02 382 TYR B CA 1
ATOM 6087 C C . TYR B 1 367 ? -33.592 -29.453 26.553 1.00 37.34 382 TYR B C 1
ATOM 6088 O O . TYR B 1 367 ? -33.164 -28.319 26.319 1.00 39.98 382 TYR B O 1
ATOM 6097 N N . HIS B 1 368 ? -32.809 -30.467 26.902 1.00 38.05 383 HIS B N 1
ATOM 6098 C CA . HIS B 1 368 ? -31.358 -30.331 26.998 1.00 35.50 383 HIS B CA 1
ATOM 6099 C C . HIS B 1 368 ? -30.941 -29.265 28.001 1.00 43.63 383 HIS B C 1
ATOM 6100 O O . HIS B 1 368 ? -30.074 -28.423 27.726 1.00 42.83 383 HIS B O 1
ATOM 6107 N N . LEU B 1 369 ? -31.555 -29.333 29.179 1.00 40.00 384 LEU B N 1
ATOM 6108 C CA . LEU B 1 369 ? -31.424 -28.280 30.168 1.00 36.36 384 LEU B CA 1
ATOM 6109 C C . LEU B 1 369 ? -30.151 -28.382 30.986 1.00 39.13 384 LEU B C 1
ATOM 6110 O O . LEU B 1 369 ? -29.524 -29.436 31.103 1.00 39.89 384 LEU B O 1
ATOM 6115 N N . GLU B 1 370 ? -29.775 -27.239 31.532 1.00 42.65 385 GLU B N 1
ATOM 6116 C CA . GLU B 1 370 ? -28.742 -27.144 32.548 1.00 40.30 385 GLU B CA 1
ATOM 6117 C C . GLU B 1 370 ? -29.425 -26.604 33.817 1.00 41.22 385 GLU B C 1
ATOM 6118 O O . GLU B 1 370 ? -30.182 -25.627 33.753 1.00 35.09 385 GLU B O 1
ATOM 6124 N N . ALA B 1 371 ? -29.185 -27.236 34.962 1.00 48.93 386 ALA B N 1
ATOM 6125 C CA . ALA B 1 371 ? -29.759 -26.738 36.222 1.00 44.98 386 ALA B CA 1
ATOM 6126 C C . ALA B 1 371 ? -29.444 -25.252 36.450 1.00 37.92 386 ALA B C 1
ATOM 6127 O O . ALA B 1 371 ? -30.292 -24.473 36.870 1.00 30.61 386 ALA B O 1
ATOM 6129 N N . GLY B 1 372 ? -28.221 -24.856 36.139 1.00 34.66 387 GLY B N 1
ATOM 6130 C CA . GLY B 1 372 ? -27.819 -23.473 36.299 1.00 32.53 387 GLY B CA 1
ATOM 6131 C C . GLY B 1 372 ? -28.700 -22.363 35.731 1.00 37.35 387 GLY B C 1
ATOM 6132 O O . GLY B 1 372 ? -28.731 -21.274 36.283 1.00 35.88 387 GLY B O 1
ATOM 6133 N N . THR B 1 373 ? -29.383 -22.590 34.613 1.00 40.47 388 THR B N 1
ATOM 6134 C CA . THR B 1 373 ? -30.151 -21.497 34.025 1.00 39.39 388 THR B CA 1
ATOM 6135 C C . THR B 1 373 ? -31.333 -21.138 34.912 1.00 32.96 388 THR B C 1
ATOM 6136 O O . THR B 1 373 ? -31.755 -19.991 34.968 1.00 33.15 388 THR B O 1
ATOM 6140 N N . PHE B 1 374 ? -31.879 -22.135 35.585 1.00 30.14 389 PHE B N 1
ATOM 6141 C CA . PHE B 1 374 ? -32.969 -21.896 36.506 1.00 38.09 389 PHE B CA 1
ATOM 6142 C C . PHE B 1 374 ? -32.451 -21.244 37.813 1.00 40.36 389 PHE B C 1
ATOM 6143 O O . PHE B 1 374 ? -33.099 -20.369 38.399 1.00 38.52 389 PHE B O 1
ATOM 6151 N N . ALA B 1 375 ? -31.267 -21.650 38.233 1.00 25.24 390 ALA B N 1
ATOM 6152 C CA . ALA B 1 375 ? -30.598 -21.020 39.342 1.00 38.69 390 ALA B CA 1
ATOM 6153 C C . ALA B 1 375 ? -30.452 -19.526 39.096 1.00 42.68 390 ALA B C 1
ATOM 6154 O O . ALA B 1 375 ? -30.680 -18.726 40.017 1.00 38.22 390 ALA B O 1
ATOM 6156 N N . ILE B 1 376 ? -30.040 -19.158 37.878 1.00 31.92 391 ILE B N 1
ATOM 6157 C CA . ILE B 1 376 ? -29.819 -17.760 37.523 1.00 25.74 391 ILE B CA 1
ATOM 6158 C C . ILE B 1 376 ? -31.155 -17.025 37.495 1.00 37.66 391 ILE B C 1
ATOM 6159 O O . ILE B 1 376 ? -31.228 -15.855 37.859 1.00 36.82 391 ILE B O 1
ATOM 6164 N N . ALA B 1 377 ? -32.215 -17.721 37.099 1.00 32.92 392 ALA B N 1
ATOM 6165 C CA . ALA B 1 377 ? -33.535 -17.100 37.006 1.00 36.25 392 ALA B CA 1
ATOM 6166 C C . ALA B 1 377 ? -34.215 -16.954 38.370 1.00 37.98 392 ALA B C 1
ATOM 6167 O O . ALA B 1 377 ? -35.057 -16.069 38.564 1.00 33.66 392 ALA B O 1
ATOM 6169 N N . GLY B 1 378 ? -33.867 -17.836 39.301 1.00 35.75 393 GLY B N 1
ATOM 6170 C CA . GLY B 1 378 ? -34.423 -17.776 40.641 1.00 34.16 393 GLY B CA 1
ATOM 6171 C C . GLY B 1 378 ? -33.661 -16.798 41.527 1.00 42.13 393 GLY B C 1
ATOM 6172 O O . GLY B 1 378 ? -34.200 -16.249 42.478 1.00 37.19 393 GLY B O 1
ATOM 6173 N N . MET B 1 379 ? -32.401 -16.560 41.185 1.00 37.45 394 MET B N 1
ATOM 6174 C CA . MET B 1 379 ? -31.536 -15.717 41.984 1.00 33.31 394 MET B CA 1
ATOM 6175 C C . MET B 1 379 ? -32.179 -14.399 42.414 1.00 40.99 394 MET B C 1
ATOM 6176 O O . MET B 1 379 ? -32.136 -14.038 43.600 1.00 44.35 394 MET B O 1
ATOM 6181 N N . GLY B 1 380 ? -32.769 -13.690 41.457 1.00 32.85 395 GLY B N 1
ATOM 6182 C CA . GLY B 1 380 ? -33.430 -12.429 41.734 1.00 36.24 395 GLY B CA 1
ATOM 6183 C C . GLY B 1 380 ? -34.928 -12.561 41.995 1.00 41.49 395 GLY B C 1
ATOM 6184 O O . GLY B 1 380 ? -35.638 -11.553 42.096 1.00 42.20 395 GLY B O 1
ATOM 6185 N N . ALA B 1 381 ? -35.416 -13.793 42.130 1.00 35.70 396 ALA B N 1
ATOM 6186 C CA . ALA B 1 381 ? -36.861 -14.022 42.212 1.00 36.48 396 ALA B CA 1
ATOM 6187 C C . ALA B 1 381 ? -37.484 -13.813 43.602 1.00 38.11 396 ALA B C 1
ATOM 6188 O O . ALA B 1 381 ? -38.634 -13.388 43.716 1.00 35.91 396 ALA B O 1
ATOM 6190 N N . LEU B 1 382 ? -36.748 -14.140 44.658 1.00 40.47 397 LEU B N 1
ATOM 6191 C CA . LEU B 1 382 ? -37.224 -13.827 46.001 1.00 41.63 397 LEU B CA 1
ATOM 6192 C C . LEU B 1 382 ? -37.290 -12.319 46.159 1.00 39.91 397 LEU B C 1
ATOM 6193 O O . LEU B 1 382 ? -38.294 -11.791 46.616 1.00 39.74 397 LEU B O 1
ATOM 6198 N N . LEU B 1 383 ? -36.226 -11.631 45.760 1.00 32.36 398 LEU B N 1
ATOM 6199 C CA . LEU B 1 383 ? -36.263 -10.179 45.659 1.00 36.45 398 LEU B CA 1
ATOM 6200 C C . LEU B 1 383 ? -37.550 -9.694 45.008 1.00 39.78 398 LEU B C 1
ATOM 6201 O O . LEU B 1 383 ? -38.228 -8.827 45.537 1.00 44.94 398 LEU B O 1
ATOM 6206 N N . ALA B 1 384 ? -37.873 -10.233 43.839 1.00 40.03 399 ALA B N 1
ATOM 6207 C CA . ALA B 1 384 ? -39.038 -9.768 43.097 1.00 34.78 399 ALA B CA 1
ATOM 6208 C C . ALA B 1 384 ? -40.371 -10.108 43.776 1.00 36.39 399 ALA B C 1
ATOM 6209 O O . ALA B 1 384 ? -41.318 -9.320 43.734 1.00 34.92 399 ALA B O 1
ATOM 6211 N N . ALA B 1 385 ? -40.453 -11.288 44.377 1.00 36.62 400 ALA B N 1
ATOM 6212 C CA . ALA B 1 385 ? -41.674 -11.700 45.063 1.00 39.88 400 ALA B CA 1
ATOM 6213 C C . ALA B 1 385 ? -41.857 -11.012 46.451 1.00 44.27 400 ALA B C 1
ATOM 6214 O O . ALA B 1 385 ? -42.971 -10.602 46.808 1.00 36.30 400 ALA B O 1
ATOM 6216 N N . SER B 1 386 ? -40.761 -10.873 47.201 1.00 40.59 401 SER B N 1
ATOM 6217 C CA . SER B 1 386 ? -40.785 -10.353 48.588 1.00 40.55 401 SER B CA 1
ATOM 6218 C C . SER B 1 386 ? -40.668 -8.845 48.696 1.00 38.53 401 SER B C 1
ATOM 6219 O O . SER B 1 386 ? -41.540 -8.204 49.247 1.00 40.39 401 SER B O 1
ATOM 6222 N N . ILE B 1 387 ? -39.595 -8.270 48.177 1.00 37.85 402 ILE B N 1
ATOM 6223 C CA . ILE B 1 387 ? -39.467 -6.821 48.213 1.00 33.04 402 ILE B CA 1
ATOM 6224 C C . ILE B 1 387 ? -40.089 -6.088 47.022 1.00 40.65 402 ILE B C 1
ATOM 6225 O O . ILE B 1 387 ? -40.171 -4.852 47.018 1.00 35.67 402 ILE B O 1
ATOM 6230 N N . ARG B 1 388 ? -40.519 -6.857 46.018 1.00 38.85 403 ARG B N 1
ATOM 6231 C CA . ARG B 1 388 ? -41.236 -6.324 44.870 1.00 30.97 403 ARG B CA 1
ATOM 6232 C C . ARG B 1 388 ? -40.484 -5.258 44.074 1.00 37.04 403 ARG B C 1
ATOM 6233 O O . ARG B 1 388 ? -41.089 -4.344 43.506 1.00 38.63 403 ARG B O 1
ATOM 6241 N N . ALA B 1 389 ? -39.167 -5.378 44.009 1.00 34.39 404 ALA B N 1
ATOM 6242 C CA . ALA B 1 389 ? -38.401 -4.557 43.074 1.00 42.16 404 ALA B CA 1
ATOM 6243 C C . ALA B 1 389 ? -37.776 -5.441 41.991 1.00 39.44 404 ALA B C 1
ATOM 6244 O O . ALA B 1 389 ? -36.581 -5.708 42.017 1.00 42.05 404 ALA B O 1
ATOM 6246 N N . PRO B 1 390 ? -38.596 -5.901 41.030 1.00 47.44 405 PRO B N 1
ATOM 6247 C CA . PRO B 1 390 ? -38.198 -6.913 40.037 1.00 34.67 405 PRO B CA 1
ATOM 6248 C C . PRO B 1 390 ? -37.194 -6.395 39.005 1.00 36.27 405 PRO B C 1
ATOM 6249 O O . PRO B 1 390 ? -36.293 -7.130 38.611 1.00 36.22 405 PRO B O 1
ATOM 6253 N N . LEU B 1 391 ? -37.343 -5.155 38.561 1.00 34.81 406 LEU B N 1
ATOM 6254 C CA . LEU B 1 391 ? -36.443 -4.622 37.558 1.00 30.17 406 LEU B CA 1
ATOM 6255 C C . LEU B 1 391 ? -35.046 -4.459 38.151 1.00 40.37 406 LEU B C 1
ATOM 6256 O O . LEU B 1 391 ? -34.045 -4.635 37.463 1.00 37.27 406 LEU B O 1
ATOM 6261 N N . THR B 1 392 ? -34.991 -4.127 39.436 1.00 41.93 407 THR B N 1
ATOM 6262 C CA . THR B 1 392 ? -33.735 -3.972 40.150 1.00 29.26 407 THR B CA 1
ATOM 6263 C C . THR B 1 392 ? -33.121 -5.353 40.344 1.00 30.86 407 THR B C 1
ATOM 6264 O O . THR B 1 392 ? -31.930 -5.540 40.103 1.00 30.62 407 THR B O 1
ATOM 6268 N N . GLY B 1 393 ? -33.933 -6.317 40.782 1.00 29.48 408 GLY B N 1
ATOM 6269 C CA . GLY B 1 393 ? -33.472 -7.684 40.948 1.00 29.59 408 GLY B CA 1
ATOM 6270 C C . GLY B 1 393 ? -32.889 -8.253 39.659 1.00 40.22 408 GLY B C 1
ATOM 6271 O O . GLY B 1 393 ? -31.783 -8.796 39.640 1.00 40.36 408 GLY B O 1
ATOM 6272 N N . ILE B 1 394 ? -33.634 -8.109 38.568 1.00 35.51 409 ILE B N 1
ATOM 6273 C CA . ILE B 1 394 ? -33.210 -8.625 37.287 1.00 32.22 409 ILE B CA 1
ATOM 6274 C C . ILE B 1 394 ? -31.907 -7.975 36.825 1.00 36.44 409 ILE B C 1
ATOM 6275 O O . ILE B 1 394 ? -30.978 -8.664 36.407 1.00 37.22 409 ILE B O 1
ATOM 6280 N N . ILE B 1 395 ? -31.843 -6.650 36.876 1.00 30.67 410 ILE B N 1
ATOM 6281 C CA . ILE B 1 395 ? -30.650 -5.956 36.420 1.00 28.88 410 ILE B CA 1
ATOM 6282 C C . ILE B 1 395 ? -29.474 -6.182 37.358 1.00 32.62 410 ILE B C 1
ATOM 6283 O O . ILE B 1 395 ? -28.336 -6.086 36.941 1.00 34.31 410 ILE B O 1
ATOM 6288 N N . LEU B 1 396 ? -29.748 -6.491 38.620 1.00 30.36 411 LEU B N 1
ATOM 6289 C CA . LEU B 1 396 ? -28.674 -6.768 39.555 1.00 25.53 411 LEU B CA 1
ATOM 6290 C C . LEU B 1 396 ? -28.043 -8.120 39.254 1.00 30.71 411 LEU B C 1
ATOM 6291 O O . LEU B 1 396 ? -26.823 -8.271 39.272 1.00 27.13 411 LEU B O 1
ATOM 6296 N N . VAL B 1 397 ? -28.889 -9.116 39.033 1.00 29.90 412 VAL B N 1
ATOM 6297 C CA . VAL B 1 397 ? -28.412 -10.452 38.715 1.00 30.78 412 VAL B CA 1
ATOM 6298 C C . VAL B 1 397 ? -27.630 -10.442 37.391 1.00 33.23 412 VAL B C 1
ATOM 6299 O O . VAL B 1 397 ? -26.547 -11.011 37.290 1.00 30.34 412 VAL B O 1
ATOM 6303 N N . LEU B 1 398 ? -28.173 -9.764 36.390 1.00 26.10 413 LEU B N 1
ATOM 6304 C CA . LEU B 1 398 ? -27.456 -9.584 35.142 1.00 26.32 413 LEU B CA 1
ATOM 6305 C C . LEU B 1 398 ? -26.056 -9.026 35.413 1.00 31.57 413 LEU B C 1
ATOM 6306 O O . LEU B 1 398 ? -25.041 -9.560 34.949 1.00 29.13 413 LEU B O 1
ATOM 6311 N N . GLU B 1 399 ? -25.997 -7.962 36.197 1.00 31.59 414 GLU B N 1
ATOM 6312 C CA . GLU B 1 399 ? -24.720 -7.323 36.469 1.00 34.35 414 GLU B CA 1
ATOM 6313 C C . GLU B 1 399 ? -23.745 -8.246 37.183 1.00 35.08 414 GLU B C 1
ATOM 6314 O O . GLU B 1 399 ? -22.533 -8.165 36.973 1.00 33.26 414 GLU B O 1
ATOM 6320 N N . MET B 1 400 ? -24.276 -9.143 38.002 1.00 22.85 415 MET B N 1
ATOM 6321 C CA . MET B 1 400 ? -23.412 -10.007 38.782 1.00 28.13 415 MET B CA 1
ATOM 6322 C C . MET B 1 400 ? -23.061 -11.309 38.082 1.00 37.27 415 MET B C 1
ATOM 6323 O O . MET B 1 400 ? -21.996 -11.874 38.322 1.00 35.99 415 MET B O 1
ATOM 6328 N N . THR B 1 401 ? -23.946 -11.795 37.222 1.00 30.81 416 THR B N 1
ATOM 6329 C CA . THR B 1 401 ? -23.676 -13.068 36.559 1.00 34.04 416 THR B CA 1
ATOM 6330 C C . THR B 1 401 ? -23.334 -12.986 35.061 1.00 37.71 416 THR B C 1
ATOM 6331 O O . THR B 1 401 ? -22.798 -13.933 34.487 1.00 35.35 416 THR B O 1
ATOM 6335 N N . ASP B 1 402 ? -23.634 -11.850 34.450 1.00 35.98 417 ASP B N 1
ATOM 6336 C CA . ASP B 1 402 ? -23.235 -11.595 33.078 1.00 37.57 417 ASP B CA 1
ATOM 6337 C C . ASP B 1 402 ? -23.643 -12.715 32.108 1.00 33.84 417 ASP B C 1
ATOM 6338 O O . ASP B 1 402 ? -22.893 -13.064 31.211 1.00 39.85 417 ASP B O 1
ATOM 6343 N N . ASN B 1 403 ? -24.830 -13.274 32.309 1.00 34.36 418 ASN B N 1
ATOM 6344 C CA . ASN B 1 403 ? -25.455 -14.177 31.330 1.00 36.52 418 ASN B CA 1
ATOM 6345 C C . ASN B 1 403 ? -26.657 -13.550 30.576 1.00 27.43 418 ASN B C 1
ATOM 6346 O O . ASN B 1 403 ? -27.804 -13.997 30.709 1.00 23.80 418 ASN B O 1
ATOM 6351 N N . TYR B 1 404 ? -26.386 -12.522 29.780 1.00 20.15 419 TYR B N 1
ATOM 6352 C CA . TYR B 1 404 ? -27.456 -11.811 29.083 1.00 30.62 419 TYR B CA 1
ATOM 6353 C C . TYR B 1 404 ? -28.417 -12.665 28.236 1.00 29.56 419 TYR B C 1
ATOM 6354 O O . TYR B 1 404 ? -29.576 -12.291 28.034 1.00 27.83 419 TYR B O 1
ATOM 6363 N N . GLN B 1 405 ? -27.955 -13.818 27.775 1.00 23.77 420 GLN B N 1
ATOM 6364 C CA . GLN B 1 405 ? -28.784 -14.692 26.947 1.00 26.49 420 GLN B CA 1
ATOM 6365 C C . GLN B 1 405 ? -29.944 -15.276 27.751 1.00 25.14 420 GLN B C 1
ATOM 6366 O O . GLN B 1 405 ? -30.864 -15.873 27.204 1.00 33.25 420 GLN B O 1
ATOM 6372 N N . LEU B 1 406 ? -29.896 -15.119 29.058 1.00 29.70 421 LEU B N 1
ATOM 6373 C CA . LEU B 1 406 ? -30.996 -15.596 29.884 1.00 34.39 421 LEU B CA 1
ATOM 6374 C C . LEU B 1 406 ? -31.983 -14.476 30.277 1.00 28.19 421 LEU B C 1
ATOM 6375 O O . LEU B 1 406 ? -32.850 -14.693 31.103 1.00 29.81 421 LEU B O 1
ATOM 6380 N N . ILE B 1 407 ? -31.847 -13.298 29.675 1.00 20.02 422 ILE B N 1
ATOM 6381 C CA . ILE B 1 407 ? -32.691 -12.163 30.007 1.00 25.30 422 ILE B CA 1
ATOM 6382 C C . ILE B 1 407 ? -34.174 -12.496 29.979 1.00 34.26 422 ILE B C 1
ATOM 6383 O O . ILE B 1 407 ? -34.870 -12.189 30.943 1.00 40.69 422 ILE B O 1
ATOM 6388 N N . LEU B 1 408 ? -34.661 -13.138 28.914 1.00 27.23 423 LEU B N 1
ATOM 6389 C CA . LEU B 1 408 ? -36.078 -13.508 28.839 1.00 30.60 423 LEU B CA 1
ATOM 6390 C C . LEU B 1 408 ? -36.544 -14.409 29.984 1.00 28.93 423 LEU B C 1
ATOM 6391 O O . LEU B 1 408 ? -37.534 -14.116 30.630 1.00 34.97 423 LEU B O 1
ATOM 6396 N N . PRO B 1 409 ? -35.871 -15.542 30.197 1.00 33.02 424 PRO B N 1
ATOM 6397 C CA . PRO B 1 409 ? -36.317 -16.385 31.314 1.00 36.39 424 PRO B CA 1
ATOM 6398 C C . PRO B 1 409 ? -36.154 -15.716 32.707 1.00 38.00 424 PRO B C 1
ATOM 6399 O O . PRO B 1 409 ? -36.961 -15.991 33.614 1.00 29.12 424 PRO B O 1
ATOM 6403 N N . MET B 1 410 ? -35.156 -14.848 32.865 1.00 28.84 425 MET B N 1
ATOM 6404 C CA . MET B 1 410 ? -35.014 -14.084 34.116 1.00 31.96 425 MET B CA 1
ATOM 6405 C C . MET B 1 410 ? -36.205 -13.137 34.333 1.00 33.54 425 MET B C 1
ATOM 6406 O O . MET B 1 410 ? -36.687 -12.977 35.455 1.00 36.79 425 MET B O 1
ATOM 6411 N N . ILE B 1 411 ? -36.655 -12.497 33.264 1.00 24.58 426 ILE B N 1
ATOM 6412 C CA . ILE B 1 411 ? -37.705 -11.515 33.351 1.00 32.26 426 ILE B CA 1
ATOM 6413 C C . ILE B 1 411 ? -39.021 -12.222 33.608 1.00 34.79 426 ILE B C 1
ATOM 6414 O O . ILE B 1 411 ? -39.858 -11.716 34.324 1.00 34.36 426 ILE B O 1
ATOM 6419 N N . ILE B 1 412 ? -39.174 -13.413 33.044 1.00 36.48 427 ILE B N 1
ATOM 6420 C CA . ILE B 1 412 ? -40.421 -14.161 33.146 1.00 34.81 427 ILE B CA 1
ATOM 6421 C C . ILE B 1 412 ? -40.607 -14.730 34.536 1.00 30.58 427 ILE B C 1
ATOM 6422 O O . ILE B 1 412 ? -41.712 -14.756 35.068 1.00 37.21 427 ILE B O 1
ATOM 6427 N N . THR B 1 413 ? -39.519 -15.210 35.109 1.00 29.85 428 THR B N 1
ATOM 6428 C CA . THR B 1 413 ? -39.532 -15.732 36.462 1.00 37.44 428 THR B CA 1
ATOM 6429 C C . THR B 1 413 ? -39.792 -14.599 37.444 1.00 38.34 428 THR B C 1
ATOM 6430 O O . THR B 1 413 ? -40.496 -14.782 38.424 1.00 36.64 428 THR B O 1
ATOM 6434 N N . GLY B 1 414 ? -39.216 -13.432 37.156 1.00 38.55 429 GLY B N 1
ATOM 6435 C CA . GLY B 1 414 ? -39.352 -12.255 37.990 1.00 36.75 429 GLY B CA 1
ATOM 6436 C C . GLY B 1 414 ? -40.763 -11.701 37.950 1.00 43.35 429 GLY B C 1
ATOM 6437 O O . GLY B 1 414 ? -41.345 -11.397 38.988 1.00 39.50 429 GLY B O 1
ATOM 6438 N N . LEU B 1 415 ? -41.324 -11.582 36.751 1.00 37.00 430 LEU B N 1
ATOM 6439 C CA . LEU B 1 415 ? -42.672 -11.051 36.611 1.00 42.74 430 LEU B CA 1
ATOM 6440 C C . LEU B 1 415 ? -43.698 -11.990 37.216 1.00 37.85 430 LEU B C 1
ATOM 6441 O O . LEU B 1 415 ? -44.588 -11.569 37.931 1.00 42.32 430 LEU B O 1
ATOM 6446 N N . GLY B 1 416 ? -43.562 -13.271 36.923 1.00 32.44 431 GLY B N 1
ATOM 6447 C CA . GLY B 1 416 ? -44.425 -14.272 37.507 1.00 34.90 431 GLY B CA 1
ATOM 6448 C C . GLY B 1 416 ? -44.377 -14.221 39.024 1.00 38.83 431 GLY B C 1
ATOM 6449 O O . GLY B 1 416 ? -45.389 -14.436 39.692 1.00 37.56 431 GLY B O 1
ATOM 6450 N N . ALA B 1 417 ? -43.201 -13.939 39.570 1.00 34.45 432 ALA B N 1
ATOM 6451 C CA . ALA B 1 417 ? -43.050 -13.850 41.016 1.00 40.54 432 ALA B CA 1
ATOM 6452 C C . ALA B 1 417 ? -43.831 -12.658 41.576 1.00 41.07 432 ALA B C 1
ATOM 6453 O O . ALA B 1 417 ? -44.579 -12.805 42.540 1.00 37.05 432 ALA B O 1
ATOM 6455 N N . THR B 1 418 ? -43.673 -11.493 40.951 1.00 34.80 433 THR B N 1
ATOM 6456 C CA . THR B 1 418 ? -44.294 -10.277 41.444 1.00 39.32 433 THR B CA 1
ATOM 6457 C C . THR B 1 418 ? -45.791 -10.306 41.202 1.00 44.29 433 THR B C 1
ATOM 6458 O O . THR B 1 418 ? -46.550 -9.672 41.925 1.00 50.42 433 THR B O 1
ATOM 6462 N N . LEU B 1 419 ? -46.215 -11.049 40.188 1.00 43.83 434 LEU B N 1
ATOM 6463 C CA . LEU B 1 419 ? -47.632 -11.164 39.857 1.00 42.46 434 LEU B CA 1
ATOM 6464 C C . LEU B 1 419 ? -48.361 -12.072 40.821 1.00 36.87 434 LEU B C 1
ATOM 6465 O O . LEU B 1 419 ? -49.478 -11.786 41.202 1.00 49.50 434 LEU B O 1
ATOM 6470 N N . LEU B 1 420 ? -47.738 -13.179 41.197 1.00 40.66 435 LEU B N 1
ATOM 6471 C CA . LEU B 1 420 ? -48.364 -14.107 42.126 1.00 45.11 435 LEU B CA 1
ATOM 6472 C C . LEU B 1 420 ? -48.265 -13.627 43.578 1.00 47.91 435 LEU B C 1
ATOM 6473 O O . LEU B 1 420 ? -49.064 -14.034 44.416 1.00 49.49 435 LEU B O 1
ATOM 6478 N N . ALA B 1 421 ? -47.286 -12.773 43.871 1.00 47.85 436 ALA B N 1
ATOM 6479 C CA . ALA B 1 421 ? -47.171 -12.185 45.201 1.00 48.06 436 ALA B CA 1
ATOM 6480 C C . ALA B 1 421 ? -48.300 -11.174 45.358 1.00 53.77 436 ALA B C 1
ATOM 6481 O O . ALA B 1 421 ? -49.000 -11.166 46.367 1.00 50.62 436 ALA B O 1
ATOM 6483 N N . GLN B 1 422 ? -48.497 -10.343 44.342 1.00 48.06 437 GLN B N 1
ATOM 6484 C CA . GLN B 1 422 ? -49.646 -9.452 44.331 1.00 49.35 437 GLN B CA 1
ATOM 6485 C C . GLN B 1 422 ? -50.946 -10.236 44.553 1.00 59.57 437 GLN B C 1
ATOM 6486 O O . GLN B 1 422 ? -51.676 -9.986 45.522 1.00 59.18 437 GLN B O 1
ATOM 6492 N N . PHE B 1 423 ? -51.216 -11.199 43.673 1.00 49.87 438 PHE B N 1
ATOM 6493 C CA . PHE B 1 423 ? -52.494 -11.917 43.691 1.00 53.36 438 PHE B CA 1
ATOM 6494 C C . PHE B 1 423 ? -52.724 -12.799 44.928 1.00 51.36 438 PHE B C 1
ATOM 6495 O O . PHE B 1 423 ? -53.835 -13.256 45.162 1.00 49.46 438 PHE B O 1
ATOM 6503 N N . THR B 1 424 ? -51.683 -13.056 45.708 1.00 44.92 439 THR B N 1
ATOM 6504 C CA . THR B 1 424 ? -51.872 -13.816 46.937 1.00 54.90 439 THR B CA 1
ATOM 6505 C C . THR B 1 424 ? -51.816 -12.897 48.166 1.00 59.94 439 THR B C 1
ATOM 6506 O O . THR B 1 424 ? -51.657 -13.360 49.299 1.00 49.24 439 THR B O 1
ATOM 6510 N N . GLY B 1 425 ? -51.945 -11.593 47.923 1.00 52.80 440 GLY B N 1
ATOM 6511 C CA . GLY B 1 425 ? -52.013 -10.612 48.989 1.00 50.31 440 GLY B CA 1
ATOM 6512 C C . GLY B 1 425 ? -50.764 -10.517 49.839 1.00 58.89 440 GLY B C 1
ATOM 6513 O O . GLY B 1 425 ? -50.807 -10.717 51.054 1.00 66.70 440 GLY B O 1
ATOM 6514 N N . GLY B 1 426 ? -49.644 -10.225 49.186 1.00 54.37 441 GLY B N 1
ATOM 6515 C CA . GLY B 1 426 ? -48.390 -9.949 49.851 1.00 42.18 441 GLY B CA 1
ATOM 6516 C C . GLY B 1 426 ? -48.070 -8.485 49.629 1.00 45.58 441 GLY B C 1
ATOM 6517 O O . GLY B 1 426 ? -48.740 -7.808 48.842 1.00 41.08 441 GLY B O 1
ATOM 6518 N N . LYS B 1 427 ? -47.048 -7.980 50.311 1.00 38.48 442 LYS B N 1
ATOM 6519 C CA . LYS B 1 427 ? -46.718 -6.570 50.174 1.00 44.07 442 LYS B CA 1
ATOM 6520 C C . LYS B 1 427 ? -45.226 -6.389 49.946 1.00 38.34 442 LYS B C 1
ATOM 6521 O O . LYS B 1 427 ? -44.429 -7.245 50.325 1.00 39.41 442 LYS B O 1
ATOM 6527 N N . PRO B 1 428 ? -44.837 -5.261 49.347 1.00 33.52 443 PRO B N 1
ATOM 6528 C CA . PRO B 1 428 ? -43.410 -4.949 49.304 1.00 33.14 443 PRO B CA 1
ATOM 6529 C C . PRO B 1 428 ? -42.845 -4.882 50.737 1.00 41.92 443 PRO B C 1
ATOM 6530 O O . PRO B 1 428 ? -43.276 -4.041 51.530 1.00 44.49 443 PRO B O 1
ATOM 6534 N N . LEU B 1 429 ? -41.902 -5.767 51.054 1.00 36.89 444 LEU B N 1
ATOM 6535 C CA . LEU B 1 429 ? -41.357 -5.895 52.399 1.00 38.10 444 LEU B CA 1
ATOM 6536 C C . LEU B 1 429 ? -40.838 -4.591 53.007 1.00 42.64 444 LEU B C 1
ATOM 6537 O O . LEU B 1 429 ? -41.158 -4.266 54.134 1.00 40.40 444 LEU B O 1
ATOM 6542 N N . TYR B 1 430 ? -40.017 -3.856 52.269 1.00 43.67 445 TYR B N 1
ATOM 6543 C CA . TYR B 1 430 ? -39.476 -2.611 52.790 1.00 41.32 445 TYR B CA 1
ATOM 6544 C C . TYR B 1 430 ? -40.588 -1.644 53.172 1.00 42.22 445 TYR B C 1
ATOM 6545 O O . TYR B 1 430 ? -40.475 -0.929 54.155 1.00 40.53 445 TYR B O 1
ATOM 6554 N N . SER B 1 431 ? -41.651 -1.617 52.380 1.00 40.60 446 SER B N 1
ATOM 6555 C CA . SER B 1 431 ? -42.785 -0.758 52.660 1.00 42.20 446 SER B CA 1
ATOM 6556 C C . SER B 1 431 ? -43.603 -1.247 53.865 1.00 46.76 446 SER B C 1
ATOM 6557 O O . SER B 1 431 ? -44.221 -0.446 54.560 1.00 44.80 446 SER B O 1
ATOM 6560 N N . ALA B 1 432 ? -43.601 -2.553 54.117 1.00 41.53 447 ALA B N 1
ATOM 6561 C CA . ALA B 1 432 ? -44.345 -3.103 55.243 1.00 37.21 447 ALA B CA 1
ATOM 6562 C C . ALA B 1 432 ? -43.577 -2.896 56.539 1.00 50.98 447 ALA B C 1
ATOM 6563 O O . ALA B 1 432 ? -44.144 -2.925 57.635 1.00 55.05 447 ALA B O 1
ATOM 6565 N N . ILE B 1 433 ? -42.273 -2.695 56.410 1.00 46.74 448 ILE B N 1
ATOM 6566 C CA . ILE B 1 433 ? -41.433 -2.463 57.568 1.00 47.42 448 ILE B CA 1
ATOM 6567 C C . ILE B 1 433 ? -41.499 -0.986 57.948 1.00 49.71 448 ILE B C 1
ATOM 6568 O O . ILE B 1 433 ? -41.661 -0.655 59.116 1.00 48.64 448 ILE B O 1
ATOM 6573 N N . LEU B 1 434 ? -41.418 -0.109 56.953 1.00 41.43 449 LEU B N 1
ATOM 6574 C CA . LEU B 1 434 ? -41.604 1.315 57.180 1.00 45.49 449 LEU B CA 1
ATOM 6575 C C . LEU B 1 434 ? -42.999 1.577 57.762 1.00 53.71 449 LEU B C 1
ATOM 6576 O O . LEU B 1 434 ? -43.151 2.301 58.753 1.00 50.76 449 LEU B O 1
ATOM 6581 N N . ALA B 1 435 ? -44.010 0.971 57.147 1.00 51.36 450 ALA B N 1
ATOM 6582 C CA . ALA B 1 435 ? -45.390 1.124 57.599 1.00 58.40 450 ALA B CA 1
ATOM 6583 C C . ALA B 1 435 ? -45.540 0.833 59.083 1.00 53.02 450 ALA B C 1
ATOM 6584 O O . ALA B 1 435 ? -46.115 1.630 59.821 1.00 52.36 450 ALA B O 1
ATOM 6586 N N . ARG B 1 436 ? -45.025 -0.316 59.503 1.00 55.27 451 ARG B N 1
ATOM 6587 C CA . ARG B 1 436 ? -45.146 -0.749 60.885 1.00 56.36 451 ARG B CA 1
ATOM 6588 C C . ARG B 1 436 ? -44.321 0.113 61.835 1.00 61.02 451 ARG B C 1
ATOM 6589 O O . ARG B 1 436 ? -44.643 0.238 63.025 1.00 67.52 451 ARG B O 1
ATOM 6597 N N . THR B 1 437 ? -43.256 0.700 61.307 1.00 55.62 452 THR B N 1
ATOM 6598 C CA . THR B 1 437 ? -42.415 1.600 62.081 1.00 60.79 452 THR B CA 1
ATOM 6599 C C . THR B 1 437 ? -43.115 2.947 62.256 1.00 61.62 452 THR B C 1
ATOM 6600 O O . THR B 1 437 ? -43.098 3.530 63.343 1.00 59.92 452 THR B O 1
ATOM 6604 N N . LEU B 1 438 ? -43.736 3.428 61.185 1.00 54.22 453 LEU B N 1
ATOM 6605 C CA . LEU B 1 438 ? -44.526 4.652 61.236 1.00 61.18 453 LEU B CA 1
ATOM 6606 C C . LEU B 1 438 ? -45.825 4.503 62.058 1.00 64.30 453 LEU B C 1
ATOM 6607 O O . LEU B 1 438 ? -46.394 5.499 62.517 1.00 66.00 453 LEU B O 1
ATOM 6612 N N . ALA B 1 439 ? -46.288 3.266 62.231 1.00 61.49 454 ALA B N 1
ATOM 6613 C CA . ALA B 1 439 ? -47.540 3.002 62.949 1.00 60.60 454 ALA B CA 1
ATOM 6614 C C . ALA B 1 439 ? -47.315 2.936 64.451 1.00 65.30 454 ALA B C 1
ATOM 6615 O O . ALA B 1 439 ? -48.247 3.086 65.236 1.00 68.92 454 ALA B O 1
ATOM 6617 N N . LYS B 1 440 ? -46.074 2.686 64.843 1.00 69.44 455 LYS B N 1
ATOM 6618 C CA . LYS B 1 440 ? -45.710 2.720 66.247 1.00 74.82 455 LYS B CA 1
ATOM 6619 C C . LYS B 1 440 ? -45.359 4.148 66.624 1.00 81.92 455 LYS B C 1
ATOM 6620 O O . LYS B 1 440 ? -45.335 4.501 67.803 1.00 87.21 455 LYS B O 1
ATOM 6626 N N . GLN B 1 441 ? -45.132 4.976 65.607 1.00 73.94 456 GLN B N 1
ATOM 6627 C CA . GLN B 1 441 ? -44.813 6.382 65.822 1.00 77.85 456 GLN B CA 1
ATOM 6628 C C . GLN B 1 441 ? -46.079 7.248 65.878 1.00 81.99 456 GLN B C 1
ATOM 6629 O O . GLN B 1 441 ? -46.006 8.461 66.080 1.00 91.13 456 GLN B O 1
ATOM 6635 N N . GLU B 1 442 ? -47.239 6.630 65.693 1.00 76.77 457 GLU B N 1
ATOM 6636 C CA . GLU B 1 442 ? -48.491 7.324 65.975 1.00 84.71 457 GLU B CA 1
ATOM 6637 C C . GLU B 1 442 ? -49.444 6.469 66.825 1.00 91.15 457 GLU B C 1
ATOM 6638 O O . GLU B 1 442 ? -50.661 6.452 66.615 1.00 90.24 457 GLU B O 1
ATOM 6644 N N . ALA B 1 443 ? -48.866 5.766 67.796 1.00 82.22 458 ALA B N 1
ATOM 6645 C CA . ALA B 1 443 ? -49.636 5.013 68.779 1.00 85.32 458 ALA B CA 1
ATOM 6646 C C . ALA B 1 443 ? -48.828 4.845 70.067 1.00 82.95 458 ALA B C 1
ATOM 6647 O O . ALA B 1 443 ? -48.588 3.729 70.526 1.00 84.40 458 ALA B O 1
ATOM 6649 N N . GLU C 2 1 ? -2.096 -26.592 35.571 1.00 66.60 1 GLU C N 1
ATOM 6650 C CA . GLU C 2 1 ? -1.388 -25.320 35.680 1.00 77.71 1 GLU C CA 1
ATOM 6651 C C . GLU C 2 1 ? -1.563 -24.450 34.439 1.00 76.23 1 GLU C C 1
ATOM 6652 O O . GLU C 2 1 ? -2.165 -24.855 33.440 1.00 69.11 1 GLU C O 1
ATOM 6658 N N . VAL C 2 2 ? -1.022 -23.241 34.524 1.00 76.87 2 VAL C N 1
ATOM 6659 C CA . VAL C 2 2 ? -0.771 -22.420 33.352 1.00 73.62 2 VAL C CA 1
ATOM 6660 C C . VAL C 2 2 ? 0.691 -22.647 32.967 1.00 75.99 2 VAL C C 1
ATOM 6661 O O . VAL C 2 2 ? 1.602 -22.362 33.755 1.00 74.54 2 VAL C O 1
ATOM 6665 N N . ARG C 2 3 ? 0.914 -23.189 31.771 1.00 69.76 3 ARG C N 1
ATOM 6666 C CA . ARG C 2 3 ? 2.265 -23.567 31.353 1.00 76.42 3 ARG C CA 1
ATOM 6667 C C . ARG C 2 3 ? 2.745 -22.898 30.061 1.00 61.15 3 ARG C C 1
ATOM 6668 O O . ARG C 2 3 ? 2.053 -22.905 29.042 1.00 56.68 3 ARG C O 1
ATOM 6676 N N . LEU C 2 4 ? 3.938 -22.314 30.122 1.00 62.52 4 LEU C N 1
ATOM 6677 C CA . LEU C 2 4 ? 4.597 -21.777 28.930 1.00 63.82 4 LEU C CA 1
ATOM 6678 C C . LEU C 2 4 ? 5.899 -22.543 28.643 1.00 60.34 4 LEU C C 1
ATOM 6679 O O . LEU C 2 4 ? 6.784 -22.660 29.512 1.00 40.85 4 LEU C O 1
ATOM 6684 N N . LEU C 2 5 ? 5.981 -23.086 27.429 1.00 50.29 5 LEU C N 1
ATOM 6685 C CA . LEU C 2 5 ? 7.073 -23.976 27.038 1.00 57.99 5 LEU C CA 1
ATOM 6686 C C . LEU C 2 5 ? 7.700 -23.506 25.726 1.00 61.87 5 LEU C C 1
ATOM 6687 O O . LEU C 2 5 ? 7.226 -23.837 24.626 1.00 41.94 5 LEU C O 1
ATOM 6692 N N . GLU C 2 6 ? 8.760 -22.717 25.833 1.00 50.40 6 GLU C N 1
ATOM 6693 C CA . GLU C 2 6 ? 9.379 -22.233 24.621 1.00 49.62 6 GLU C CA 1
ATOM 6694 C C . GLU C 2 6 ? 10.437 -23.217 24.127 1.00 49.49 6 GLU C C 1
ATOM 6695 O O . GLU C 2 6 ? 11.154 -23.842 24.922 1.00 52.13 6 GLU C O 1
ATOM 6701 N N . SER C 2 7 ? 10.490 -23.378 22.809 1.00 44.52 7 SER C N 1
ATOM 6702 C CA . SER C 2 7 ? 11.448 -24.269 22.168 1.00 49.95 7 SER C CA 1
ATOM 6703 C C . SER C 2 7 ? 11.962 -23.688 20.845 1.00 46.28 7 SER C C 1
ATOM 6704 O O . SER C 2 7 ? 11.557 -22.600 20.417 1.00 40.38 7 SER C O 1
ATOM 6707 N N . GLY C 2 8 ? 12.853 -24.431 20.200 1.00 45.03 8 GLY C N 1
ATOM 6708 C CA . GLY C 2 8 ? 13.398 -24.020 18.921 1.00 40.93 8 GLY C CA 1
ATOM 6709 C C . GLY C 2 8 ? 14.787 -23.419 19.024 1.00 33.55 8 GLY C C 1
ATOM 6710 O O . GLY C 2 8 ? 15.410 -23.123 18.017 1.00 40.84 8 GLY C O 1
ATOM 6711 N N . GLY C 2 9 ? 15.282 -23.240 20.238 1.00 34.32 9 GLY C N 1
ATOM 6712 C CA . GLY C 2 9 ? 16.594 -22.646 20.411 1.00 46.62 9 GLY C CA 1
ATOM 6713 C C . GLY C 2 9 ? 17.743 -23.645 20.358 1.00 48.23 9 GLY C C 1
ATOM 6714 O O . GLY C 2 9 ? 17.781 -24.613 21.127 1.00 46.82 9 GLY C O 1
ATOM 6715 N N . GLY C 2 10 ? 18.682 -23.415 19.448 1.00 32.18 10 GLY C N 1
ATOM 6716 C CA . GLY C 2 10 ? 19.920 -24.174 19.443 1.00 39.82 10 GLY C CA 1
ATOM 6717 C C . GLY C 2 10 ? 21.096 -23.373 18.909 1.00 42.21 10 GLY C C 1
ATOM 6718 O O . GLY C 2 10 ? 21.140 -22.148 19.060 1.00 38.42 10 GLY C O 1
ATOM 6719 N N . LEU C 2 11 ? 22.056 -24.063 18.289 1.00 34.51 11 LEU C N 1
ATOM 6720 C CA . LEU C 2 11 ? 23.198 -23.402 17.664 1.00 27.64 11 LEU C CA 1
ATOM 6721 C C . LEU C 2 11 ? 22.856 -22.977 16.220 1.00 29.69 11 LEU C C 1
ATOM 6722 O O . LEU C 2 11 ? 22.273 -23.750 15.457 1.00 27.37 11 LEU C O 1
ATOM 6727 N N . VAL C 2 12 ? 23.197 -21.743 15.860 1.00 21.07 12 VAL C N 1
ATOM 6728 C CA . VAL C 2 12 ? 23.013 -21.262 14.495 1.00 23.28 12 VAL C CA 1
ATOM 6729 C C . VAL C 2 12 ? 24.161 -20.361 14.080 1.00 23.39 12 VAL C C 1
ATOM 6730 O O . VAL C 2 12 ? 24.688 -19.609 14.887 1.00 26.08 12 VAL C O 1
ATOM 6734 N N . GLN C 2 13 ? 24.482 -20.394 12.792 1.00 28.26 13 GLN C N 1
ATOM 6735 C CA . GLN C 2 13 ? 25.644 -19.700 12.258 1.00 38.87 13 GLN C CA 1
ATOM 6736 C C . GLN C 2 13 ? 25.312 -18.253 12.017 1.00 29.87 13 GLN C C 1
ATOM 6737 O O . GLN C 2 13 ? 24.191 -17.930 11.680 1.00 28.30 13 GLN C O 1
ATOM 6743 N N . PRO C 2 14 ? 26.297 -17.376 12.185 1.00 30.43 14 PRO C N 1
ATOM 6744 C CA . PRO C 2 14 ? 26.052 -15.939 12.031 1.00 31.92 14 PRO C CA 1
ATOM 6745 C C . PRO C 2 14 ? 25.388 -15.647 10.698 1.00 39.67 14 PRO C C 1
ATOM 6746 O O . PRO C 2 14 ? 25.705 -16.315 9.714 1.00 38.24 14 PRO C O 1
ATOM 6750 N N . GLY C 2 15 ? 24.453 -14.696 10.676 1.00 44.69 15 GLY C N 1
ATOM 6751 C CA . GLY C 2 15 ? 23.722 -14.356 9.465 1.00 34.21 15 GLY C CA 1
ATOM 6752 C C . GLY C 2 15 ? 22.692 -15.403 9.081 1.00 35.20 15 GLY C C 1
ATOM 6753 O O . GLY C 2 15 ? 22.036 -15.301 8.038 1.00 31.67 15 GLY C O 1
ATOM 6754 N N . GLY C 2 16 ? 22.536 -16.423 9.919 1.00 27.54 16 GLY C N 1
ATOM 6755 C CA . GLY C 2 16 ? 21.460 -17.382 9.713 1.00 35.96 16 GLY C CA 1
ATOM 6756 C C . GLY C 2 16 ? 20.124 -16.809 10.177 1.00 40.93 16 GLY C C 1
ATOM 6757 O O . GLY C 2 16 ? 20.041 -15.645 10.593 1.00 36.94 16 GLY C O 1
ATOM 6758 N N . SER C 2 17 ? 19.077 -17.625 10.106 1.00 33.25 17 SER C N 1
ATOM 6759 C CA . SER C 2 17 ? 17.800 -17.278 10.723 1.00 47.68 17 SER C CA 1
ATOM 6760 C C . SER C 2 17 ? 17.311 -18.433 11.597 1.00 45.37 17 SER C C 1
ATOM 6761 O O . SER C 2 17 ? 17.811 -19.558 11.486 1.00 45.64 17 SER C O 1
ATOM 6764 N N . LEU C 2 18 ? 16.354 -18.151 12.478 1.00 37.23 18 LEU C N 1
ATOM 6765 C CA . LEU C 2 18 ? 15.759 -19.196 13.316 1.00 39.55 18 LEU C CA 1
ATOM 6766 C C . LEU C 2 18 ? 14.328 -18.873 13.748 1.00 39.10 18 LEU C C 1
ATOM 6767 O O . LEU C 2 18 ? 13.945 -17.706 13.844 1.00 42.92 18 LEU C O 1
ATOM 6772 N N . LYS C 2 19 ? 13.543 -19.913 14.006 1.00 40.32 19 LYS C N 1
ATOM 6773 C CA . LYS C 2 19 ? 12.140 -19.737 14.389 1.00 40.77 19 LYS C CA 1
ATOM 6774 C C . LYS C 2 19 ? 11.861 -20.339 15.761 1.00 40.87 19 LYS C C 1
ATOM 6775 O O . LYS C 2 19 ? 11.827 -21.564 15.916 1.00 39.78 19 LYS C O 1
ATOM 6781 N N . LEU C 2 20 ? 11.672 -19.471 16.757 1.00 42.37 20 LEU C N 1
ATOM 6782 C CA . LEU C 2 20 ? 11.336 -19.918 18.111 1.00 39.50 20 LEU C CA 1
ATOM 6783 C C . LEU C 2 20 ? 9.837 -20.151 18.256 1.00 42.95 20 LEU C C 1
ATOM 6784 O O . LEU C 2 20 ? 9.012 -19.526 17.561 1.00 32.98 20 LEU C O 1
ATOM 6789 N N . SER C 2 21 ? 9.491 -21.059 19.162 1.00 44.59 21 SER C N 1
ATOM 6790 C CA . SER C 2 21 ? 8.102 -21.445 19.361 1.00 36.70 21 SER C CA 1
ATOM 6791 C C . SER C 2 21 ? 7.761 -21.536 20.840 1.00 50.75 21 SER C C 1
ATOM 6792 O O . SER C 2 21 ? 8.581 -21.986 21.651 1.00 44.49 21 SER C O 1
ATOM 6795 N N . CYS C 2 22 ? 6.555 -21.098 21.195 1.00 44.63 22 CYS C N 1
ATOM 6796 C CA . CYS C 2 22 ? 6.132 -21.161 22.582 1.00 43.45 22 CYS C CA 1
ATOM 6797 C C . CYS C 2 22 ? 4.758 -21.816 22.685 1.00 52.95 22 CYS C C 1
ATOM 6798 O O . CYS C 2 22 ? 3.794 -21.367 22.057 1.00 52.49 22 CYS C O 1
ATOM 6801 N N . ALA C 2 23 ? 4.686 -22.886 23.474 1.00 49.63 23 ALA C N 1
ATOM 6802 C CA . ALA C 2 23 ? 3.461 -23.662 23.611 1.00 51.60 23 ALA C CA 1
ATOM 6803 C C . ALA C 2 23 ? 2.732 -23.342 24.916 1.00 63.27 23 ALA C C 1
ATOM 6804 O O . ALA C 2 23 ? 3.261 -23.550 26.024 1.00 64.85 23 ALA C O 1
ATOM 6806 N N . ALA C 2 24 ? 1.510 -22.834 24.762 1.00 64.64 24 ALA C N 1
ATOM 6807 C CA . ALA C 2 24 ? 0.674 -22.402 25.881 1.00 62.71 24 ALA C CA 1
ATOM 6808 C C . ALA C 2 24 ? -0.385 -23.446 26.219 1.00 63.91 24 ALA C C 1
ATOM 6809 O O . ALA C 2 24 ? -1.157 -23.873 25.355 1.00 63.10 24 ALA C O 1
ATOM 6811 N N . SER C 2 25 ? -0.412 -23.850 27.484 1.00 68.19 25 SER C N 1
ATOM 6812 C CA . SER C 2 25 ? -1.385 -24.823 27.961 1.00 65.91 25 SER C CA 1
ATOM 6813 C C . SER C 2 25 ? -1.998 -24.401 29.302 1.00 71.77 25 SER C C 1
ATOM 6814 O O . SER C 2 25 ? -1.314 -23.844 30.167 1.00 64.96 25 SER C O 1
ATOM 6817 N N . GLY C 2 26 ? -3.294 -24.656 29.463 1.00 74.56 26 GLY C N 1
ATOM 6818 C CA . GLY C 2 26 ? -3.952 -24.458 30.741 1.00 67.54 26 GLY C CA 1
ATOM 6819 C C . GLY C 2 26 ? -4.483 -23.060 30.987 1.00 63.67 26 GLY C C 1
ATOM 6820 O O . GLY C 2 26 ? -4.519 -22.605 32.126 1.00 62.55 26 GLY C O 1
ATOM 6821 N N . PHE C 2 27 ? -4.881 -22.374 29.922 1.00 61.31 27 PHE C N 1
ATOM 6822 C CA . PHE C 2 27 ? -5.580 -21.096 30.042 1.00 58.55 27 PHE C CA 1
ATOM 6823 C C . PHE C 2 27 ? -6.034 -20.644 28.659 1.00 62.43 27 PHE C C 1
ATOM 6824 O O . PHE C 2 27 ? -5.493 -21.088 27.649 1.00 59.00 27 PHE C O 1
ATOM 6832 N N . ASP C 2 28 ? -7.040 -19.779 28.599 1.00 64.63 28 ASP C N 1
ATOM 6833 C CA . ASP C 2 28 ? -7.507 -19.326 27.293 1.00 75.83 28 ASP C CA 1
ATOM 6834 C C . ASP C 2 28 ? -6.481 -18.396 26.660 1.00 65.38 28 ASP C C 1
ATOM 6835 O O . ASP C 2 28 ? -6.400 -17.213 27.001 1.00 55.10 28 ASP C O 1
ATOM 6840 N N . TYR C 2 29 ? -5.703 -18.957 25.735 1.00 65.47 29 TYR C N 1
ATOM 6841 C CA . TYR C 2 29 ? -4.559 -18.275 25.142 1.00 56.86 29 TYR C CA 1
ATOM 6842 C C . TYR C 2 29 ? -5.009 -17.153 24.205 1.00 53.80 29 TYR C C 1
ATOM 6843 O O . TYR C 2 29 ? -4.312 -16.157 24.029 1.00 57.68 29 TYR C O 1
ATOM 6852 N N . SER C 2 30 ? -6.189 -17.304 23.622 1.00 59.60 30 SER C N 1
ATOM 6853 C CA . SER C 2 30 ? -6.877 -16.163 23.039 1.00 58.84 30 SER C CA 1
ATOM 6854 C C . SER C 2 30 ? -7.133 -15.232 24.219 1.00 60.51 30 SER C C 1
ATOM 6855 O O . SER C 2 30 ? -7.049 -15.669 25.368 1.00 64.71 30 SER C O 1
ATOM 6858 N N . ARG C 2 31 ? -7.418 -13.960 23.962 1.00 59.69 31 ARG C N 1
ATOM 6859 C CA . ARG C 2 31 ? -7.717 -12.999 25.047 1.00 67.52 31 ARG C CA 1
ATOM 6860 C C . ARG C 2 31 ? -6.487 -12.354 25.695 1.00 59.08 31 ARG C C 1
ATOM 6861 O O . ARG C 2 31 ? -6.586 -11.272 26.292 1.00 50.66 31 ARG C O 1
ATOM 6869 N N . TYR C 2 32 ? -5.336 -13.017 25.601 1.00 62.21 32 TYR C N 1
ATOM 6870 C CA . TYR C 2 32 ? -4.109 -12.473 26.180 1.00 46.22 32 TYR C CA 1
ATOM 6871 C C . TYR C 2 32 ? -3.205 -11.919 25.106 1.00 40.91 32 TYR C C 1
ATOM 6872 O O . TYR C 2 32 ? -3.040 -12.522 24.048 1.00 45.80 32 TYR C O 1
ATOM 6881 N N . TRP C 2 33 ? -2.618 -10.764 25.375 1.00 37.11 33 TRP C N 1
ATOM 6882 C CA . TRP C 2 33 ? -1.405 -10.394 24.671 1.00 38.16 33 TRP C CA 1
ATOM 6883 C C . TRP C 2 33 ? -0.268 -11.316 25.111 1.00 39.27 33 TRP C C 1
ATOM 6884 O O . TRP C 2 33 ? -0.174 -11.683 26.288 1.00 33.73 33 TRP C O 1
ATOM 6895 N N . MET C 2 34 ? 0.591 -11.674 24.154 1.00 38.95 34 MET C N 1
ATOM 6896 C CA . MET C 2 34 ? 1.776 -12.491 24.399 1.00 35.58 34 MET C CA 1
ATOM 6897 C C . MET C 2 34 ? 3.050 -11.716 24.053 1.00 36.07 34 MET C C 1
ATOM 6898 O O . MET C 2 34 ? 3.038 -10.826 23.188 1.00 30.07 34 MET C O 1
ATOM 6903 N N . SER C 2 35 ? 4.148 -12.046 24.731 1.00 36.37 35 SER C N 1
ATOM 6904 C CA . SER C 2 35 ? 5.391 -11.285 24.567 1.00 35.42 35 SER C CA 1
ATOM 6905 C C . SER C 2 35 ? 6.682 -12.133 24.618 1.00 37.88 35 SER C C 1
ATOM 6906 O O . SER C 2 35 ? 6.748 -13.194 25.262 1.00 33.03 35 SER C O 1
ATOM 6909 N N . TRP C 2 36 ? 7.713 -11.634 23.947 1.00 29.43 36 TRP C N 1
ATOM 6910 C CA . TRP C 2 36 ? 9.035 -12.248 23.998 1.00 30.49 36 TRP C CA 1
ATOM 6911 C C . TRP C 2 36 ? 10.007 -11.331 24.703 1.00 27.29 36 TRP C C 1
ATOM 6912 O O . TRP C 2 36 ? 10.086 -10.133 24.422 1.00 32.58 36 TRP C O 1
ATOM 6923 N N . VAL C 2 37 ? 10.771 -11.900 25.612 1.00 28.31 37 VAL C N 1
ATOM 6924 C CA . VAL C 2 37 ? 11.841 -11.160 26.254 1.00 28.82 37 VAL C CA 1
ATOM 6925 C C . VAL C 2 37 ? 13.089 -12.036 26.205 1.00 33.37 37 VAL C C 1
ATOM 6926 O O . VAL C 2 37 ? 12.970 -13.258 26.094 1.00 31.87 37 VAL C O 1
ATOM 6930 N N . ARG C 2 38 ? 14.277 -11.431 26.272 1.00 34.14 38 ARG C N 1
ATOM 6931 C CA . ARG C 2 38 ? 15.517 -12.204 26.167 1.00 30.26 38 ARG C CA 1
ATOM 6932 C C . ARG C 2 38 ? 16.628 -11.689 27.059 1.00 35.24 38 ARG C C 1
ATOM 6933 O O . ARG C 2 38 ? 16.775 -10.486 27.298 1.00 33.55 38 ARG C O 1
ATOM 6941 N N . GLN C 2 39 ? 17.412 -12.630 27.551 1.00 32.04 39 GLN C N 1
ATOM 6942 C CA . GLN C 2 39 ? 18.453 -12.321 28.502 1.00 36.75 39 GLN C CA 1
ATOM 6943 C C . GLN C 2 39 ? 19.773 -12.822 27.934 1.00 39.71 39 GLN C C 1
ATOM 6944 O O . GLN C 2 39 ? 20.009 -14.032 27.836 1.00 33.83 39 GLN C O 1
ATOM 6950 N N . ALA C 2 40 ? 20.615 -11.887 27.516 1.00 41.60 40 ALA C N 1
ATOM 6951 C CA . ALA C 2 40 ? 21.933 -12.243 27.007 1.00 42.97 40 ALA C CA 1
ATOM 6952 C C . ALA C 2 40 ? 22.843 -12.564 28.199 1.00 48.97 40 ALA C C 1
ATOM 6953 O O . ALA C 2 40 ? 22.685 -11.976 29.274 1.00 46.36 40 ALA C O 1
ATOM 6955 N N . PRO C 2 41 ? 23.783 -13.511 28.010 1.00 53.29 41 PRO C N 1
ATOM 6956 C CA . PRO C 2 41 ? 24.616 -14.091 29.074 1.00 50.89 41 PRO C CA 1
ATOM 6957 C C . PRO C 2 41 ? 25.083 -13.091 30.119 1.00 56.42 41 PRO C C 1
ATOM 6958 O O . PRO C 2 41 ? 25.692 -12.068 29.781 1.00 53.29 41 PRO C O 1
ATOM 6962 N N . GLY C 2 42 ? 24.778 -13.399 31.380 1.00 65.04 42 GLY C N 1
ATOM 6963 C CA . GLY C 2 42 ? 25.072 -12.510 32.490 1.00 71.13 42 GLY C CA 1
ATOM 6964 C C . GLY C 2 42 ? 24.647 -11.085 32.191 1.00 73.34 42 GLY C C 1
ATOM 6965 O O . GLY C 2 42 ? 25.467 -10.158 32.220 1.00 60.31 42 GLY C O 1
ATOM 6966 N N . LYS C 2 43 ? 23.365 -10.900 31.887 1.00 52.35 43 LYS C N 1
ATOM 6967 C CA . LYS C 2 43 ? 22.895 -9.567 31.543 1.00 52.43 43 LYS C CA 1
ATOM 6968 C C . LYS C 2 43 ? 21.436 -9.358 31.909 1.00 56.95 43 LYS C C 1
ATOM 6969 O O . LYS C 2 43 ? 20.793 -10.229 32.522 1.00 43.39 43 LYS C O 1
ATOM 6975 N N . GLY C 2 44 ? 20.914 -8.196 31.530 1.00 52.10 44 GLY C N 1
ATOM 6976 C CA . GLY C 2 44 ? 19.553 -7.846 31.893 1.00 47.80 44 GLY C CA 1
ATOM 6977 C C . GLY C 2 44 ? 18.476 -8.410 30.983 1.00 45.83 44 GLY C C 1
ATOM 6978 O O . GLY C 2 44 ? 18.745 -8.943 29.900 1.00 42.59 44 GLY C O 1
ATOM 6979 N N . LEU C 2 45 ? 17.232 -8.284 31.432 1.00 57.50 45 LEU C N 1
ATOM 6980 C CA . LEU C 2 45 ? 16.084 -8.616 30.600 1.00 37.40 45 LEU C CA 1
ATOM 6981 C C . LEU C 2 45 ? 15.893 -7.511 29.565 1.00 28.76 45 LEU C C 1
ATOM 6982 O O . LEU C 2 45 ? 16.016 -6.332 29.881 1.00 36.99 45 LEU C O 1
ATOM 6987 N N . LYS C 2 46 ? 15.658 -7.896 28.316 1.00 35.25 46 LYS C N 1
ATOM 6988 C CA . LYS C 2 46 ? 15.346 -6.941 27.258 1.00 34.42 46 LYS C CA 1
ATOM 6989 C C . LYS C 2 46 ? 14.038 -7.361 26.594 1.00 42.68 46 LYS C C 1
ATOM 6990 O O . LYS C 2 46 ? 13.762 -8.550 26.452 1.00 38.77 46 LYS C O 1
ATOM 6996 N N . TRP C 2 47 ? 13.238 -6.381 26.193 1.00 46.46 47 TRP C N 1
ATOM 6997 C CA . TRP C 2 47 ? 11.944 -6.647 25.588 1.00 31.63 47 TRP C CA 1
ATOM 6998 C C . TRP C 2 47 ? 12.108 -6.748 24.095 1.00 31.31 47 TRP C C 1
ATOM 6999 O O . TRP C 2 47 ? 12.674 -5.845 23.482 1.00 46.46 47 TRP C O 1
ATOM 7010 N N . ILE C 2 48 ? 11.628 -7.838 23.500 1.00 29.74 48 ILE C N 1
ATOM 7011 C CA . ILE C 2 48 ? 11.659 -7.968 22.041 1.00 27.00 48 ILE C CA 1
ATOM 7012 C C . ILE C 2 48 ? 10.414 -7.338 21.414 1.00 37.48 48 ILE C C 1
ATOM 7013 O O . ILE C 2 48 ? 10.507 -6.537 20.491 1.00 42.32 48 ILE C O 1
ATOM 7018 N N . GLY C 2 49 ? 9.240 -7.716 21.915 1.00 39.01 49 GLY C N 1
ATOM 7019 C CA . GLY C 2 49 ? 7.986 -7.199 21.392 1.00 38.79 49 GLY C CA 1
ATOM 7020 C C . GLY C 2 49 ? 6.778 -8.004 21.825 1.00 30.35 49 GLY C C 1
ATOM 7021 O O . GLY C 2 49 ? 6.916 -8.958 22.588 1.00 30.77 49 GLY C O 1
ATOM 7022 N N . GLU C 2 50 ? 5.603 -7.635 21.315 1.00 37.88 50 GLU C N 1
ATOM 7023 C CA . GLU C 2 50 ? 4.329 -8.175 21.808 1.00 36.12 50 GLU C CA 1
ATOM 7024 C C . GLU C 2 50 ? 3.308 -8.360 20.695 1.00 42.70 50 GLU C C 1
ATOM 7025 O O . GLU C 2 50 ? 3.330 -7.661 19.666 1.00 38.96 50 GLU C O 1
ATOM 7031 N N . ILE C 2 51 ? 2.405 -9.307 20.911 1.00 35.32 51 ILE C N 1
ATOM 7032 C CA . ILE C 2 51 ? 1.346 -9.569 19.958 1.00 40.11 51 ILE C CA 1
ATOM 7033 C C . ILE C 2 51 ? -0.014 -9.656 20.673 1.00 40.71 51 ILE C C 1
ATOM 7034 O O . ILE C 2 51 ? -0.178 -10.415 21.642 1.00 31.15 51 ILE C O 1
ATOM 7039 N N . ASN C 2 52 ? -0.984 -8.869 20.200 1.00 50.20 52 ASN C N 1
ATOM 7040 C CA . ASN C 2 52 ? -2.358 -8.912 20.735 1.00 42.33 52 ASN C CA 1
ATOM 7041 C C . ASN C 2 52 ? -3.112 -10.144 20.234 1.00 44.95 52 ASN C C 1
ATOM 7042 O O . ASN C 2 52 ? -2.652 -10.818 19.308 1.00 42.08 52 ASN C O 1
ATOM 7047 N N . PRO C 2 53 ? -4.273 -10.449 20.846 1.00 52.84 53 PRO C N 1
ATOM 7048 C CA . PRO C 2 53 ? -4.930 -11.725 20.529 1.00 47.74 53 PRO C CA 1
ATOM 7049 C C . PRO C 2 53 ? -5.317 -11.897 19.052 1.00 47.67 53 PRO C C 1
ATOM 7050 O O . PRO C 2 53 ? -5.394 -13.032 18.583 1.00 52.30 53 PRO C O 1
ATOM 7054 N N . VAL C 2 54 ? -5.550 -10.810 18.327 1.00 36.58 54 VAL C N 1
ATOM 7055 C CA . VAL C 2 54 ? -5.990 -10.950 16.939 1.00 45.27 54 VAL C CA 1
ATOM 7056 C C . VAL C 2 54 ? -4.915 -10.600 15.921 1.00 43.89 54 VAL C C 1
ATOM 7057 O O . VAL C 2 54 ? -5.194 -10.481 14.722 1.00 38.77 54 VAL C O 1
ATOM 7061 N N . SER C 2 55 ? -3.683 -10.442 16.396 1.00 50.02 55 SER C N 1
ATOM 7062 C CA . SER C 2 55 ? -2.557 -10.173 15.506 1.00 46.62 55 SER C CA 1
ATOM 7063 C C . SER C 2 55 ? -2.791 -8.880 14.731 1.00 51.55 55 SER C C 1
ATOM 7064 O O . SER C 2 55 ? -2.130 -8.632 13.715 1.00 50.09 55 SER C O 1
ATOM 7067 N N . SER C 2 56 ? -3.736 -8.064 15.197 1.00 47.04 56 SER C N 1
ATOM 7068 C CA . SER C 2 56 ? -4.040 -6.807 14.514 1.00 46.95 56 SER C CA 1
ATOM 7069 C C . SER C 2 56 ? -2.997 -5.782 14.892 1.00 48.34 56 SER C C 1
ATOM 7070 O O . SER C 2 56 ? -2.702 -4.859 14.129 1.00 44.93 56 SER C O 1
ATOM 7073 N N . THR C 2 57 ? -2.439 -5.947 16.086 1.00 46.26 57 THR C N 1
ATOM 7074 C CA . THR C 2 57 ? -1.362 -5.077 16.519 1.00 53.38 57 THR C CA 1
ATOM 7075 C C . THR C 2 57 ? -0.138 -5.895 17.001 1.00 50.18 57 THR C C 1
ATOM 7076 O O . THR C 2 57 ? -0.268 -6.892 17.721 1.00 42.86 57 THR C O 1
ATOM 7080 N N . ILE C 2 58 ? 1.042 -5.486 16.551 1.00 45.79 58 ILE C N 1
ATOM 7081 C CA . ILE C 2 58 ? 2.290 -6.188 16.852 1.00 39.27 58 ILE C CA 1
ATOM 7082 C C . ILE C 2 58 ? 3.358 -5.128 17.007 1.00 36.37 58 ILE C C 1
ATOM 7083 O O . ILE C 2 58 ? 3.638 -4.377 16.065 1.00 35.40 58 ILE C O 1
ATOM 7088 N N . ASN C 2 59 ? 3.935 -5.039 18.200 1.00 31.31 59 ASN C N 1
ATOM 7089 C CA . ASN C 2 59 ? 4.970 -4.048 18.452 1.00 40.48 59 ASN C CA 1
ATOM 7090 C C . ASN C 2 59 ? 6.341 -4.708 18.700 1.00 45.51 59 ASN C C 1
ATOM 7091 O O . ASN C 2 59 ? 6.407 -5.840 19.186 1.00 40.44 59 ASN C O 1
ATOM 7096 N N . TYR C 2 60 ? 7.422 -3.999 18.359 1.00 35.96 60 TYR C N 1
ATOM 7097 C CA . TYR C 2 60 ? 8.779 -4.497 18.566 1.00 36.09 60 TYR C CA 1
ATOM 7098 C C . TYR C 2 60 ? 9.616 -3.431 19.225 1.00 43.61 60 TYR C C 1
ATOM 7099 O O . TYR C 2 60 ? 9.308 -2.247 19.130 1.00 44.48 60 TYR C O 1
ATOM 7108 N N . THR C 2 61 ? 10.702 -3.855 19.862 1.00 46.10 61 THR C N 1
ATOM 7109 C CA . THR C 2 61 ? 11.629 -2.928 20.489 1.00 50.75 61 THR C CA 1
ATOM 7110 C C . THR C 2 61 ? 12.271 -2.068 19.409 1.00 60.03 61 THR C C 1
ATOM 7111 O O . THR C 2 61 ? 12.257 -2.439 18.233 1.00 51.50 61 THR C O 1
ATOM 7115 N N . PRO C 2 62 ? 12.828 -0.909 19.797 1.00 67.00 62 PRO C N 1
ATOM 7116 C CA . PRO C 2 62 ? 13.445 -0.047 18.783 1.00 64.22 62 PRO C CA 1
ATOM 7117 C C . PRO C 2 62 ? 14.598 -0.781 18.112 1.00 75.94 62 PRO C C 1
ATOM 7118 O O . PRO C 2 62 ? 15.749 -0.634 18.538 1.00 75.49 62 PRO C O 1
ATOM 7122 N N . SER C 2 63 ? 14.283 -1.574 17.087 1.00 75.68 63 SER C N 1
ATOM 7123 C CA . SER C 2 63 ? 15.288 -2.370 16.386 1.00 64.93 63 SER C CA 1
ATOM 7124 C C . SER C 2 63 ? 14.830 -2.894 15.028 1.00 77.20 63 SER C C 1
ATOM 7125 O O . SER C 2 63 ? 13.925 -3.732 14.950 1.00 76.35 63 SER C O 1
ATOM 7128 N N . LEU C 2 64 ? 15.447 -2.352 13.976 1.00 81.04 64 LEU C N 1
ATOM 7129 C CA . LEU C 2 64 ? 15.609 -3.016 12.676 1.00 72.24 64 LEU C CA 1
ATOM 7130 C C . LEU C 2 64 ? 14.344 -3.513 11.975 1.00 75.74 64 LEU C C 1
ATOM 7131 O O . LEU C 2 64 ? 13.413 -4.003 12.613 1.00 88.72 64 LEU C O 1
ATOM 7136 N N . LYS C 2 65 ? 14.344 -3.414 10.646 1.00 82.79 65 LYS C N 1
ATOM 7137 C CA . LYS C 2 65 ? 13.124 -3.564 9.837 1.00 87.00 65 LYS C CA 1
ATOM 7138 C C . LYS C 2 65 ? 12.433 -4.940 9.865 1.00 80.36 65 LYS C C 1
ATOM 7139 O O . LYS C 2 65 ? 11.315 -5.067 10.365 1.00 79.57 65 LYS C O 1
ATOM 7145 N N . ASP C 2 66 ? 13.067 -5.963 9.309 1.00 81.19 66 ASP C N 1
ATOM 7146 C CA . ASP C 2 66 ? 12.478 -7.297 9.371 1.00 72.90 66 ASP C CA 1
ATOM 7147 C C . ASP C 2 66 ? 13.296 -8.217 10.283 1.00 68.82 66 ASP C C 1
ATOM 7148 O O . ASP C 2 66 ? 13.233 -9.446 10.170 1.00 65.72 66 ASP C O 1
ATOM 7153 N N . LYS C 2 67 ? 14.058 -7.606 11.190 1.00 64.72 67 LYS C N 1
ATOM 7154 C CA . LYS C 2 67 ? 14.805 -8.341 12.208 1.00 57.47 67 LYS C CA 1
ATOM 7155 C C . LYS C 2 67 ? 13.934 -9.382 12.907 1.00 54.86 67 LYS C C 1
ATOM 7156 O O . LYS C 2 67 ? 14.131 -10.585 12.748 1.00 48.03 67 LYS C O 1
ATOM 7162 N N . PHE C 2 68 ? 12.959 -8.917 13.680 1.00 55.59 68 PHE C N 1
ATOM 7163 C CA . PHE C 2 68 ? 12.080 -9.841 14.383 1.00 45.20 68 PHE C CA 1
ATOM 7164 C C . PHE C 2 68 ? 10.746 -9.986 13.677 1.00 40.69 68 PHE C C 1
ATOM 7165 O O . PHE C 2 68 ? 10.270 -9.058 13.043 1.00 45.64 68 PHE C O 1
ATOM 7173 N N . ILE C 2 69 ? 10.149 -11.163 13.783 1.00 35.57 69 ILE C N 1
ATOM 7174 C CA . ILE C 2 69 ? 8.779 -11.333 13.362 1.00 30.36 69 ILE C CA 1
ATOM 7175 C C . ILE C 2 69 ? 8.006 -12.151 14.371 1.00 40.43 69 ILE C C 1
ATOM 7176 O O . ILE C 2 69 ? 8.159 -13.370 14.460 1.00 38.85 69 ILE C O 1
ATOM 7181 N N . ILE C 2 70 ? 7.162 -11.458 15.127 1.00 40.74 70 ILE C N 1
ATOM 7182 C CA . ILE C 2 70 ? 6.252 -12.110 16.036 1.00 36.07 70 ILE C CA 1
ATOM 7183 C C . ILE C 2 70 ? 4.909 -12.370 15.354 1.00 39.20 70 ILE C C 1
ATOM 7184 O O . ILE C 2 70 ? 4.365 -11.517 14.650 1.00 39.49 70 ILE C O 1
ATOM 7189 N N . SER C 2 71 ? 4.394 -13.573 15.564 1.00 32.91 71 SER C N 1
ATOM 7190 C CA . SER C 2 71 ? 3.106 -13.963 15.057 1.00 37.68 71 SER C CA 1
ATOM 7191 C C . SER C 2 71 ? 2.630 -15.056 15.984 1.00 40.24 71 SER C C 1
ATOM 7192 O O . SER C 2 71 ? 3.423 -15.620 16.745 1.00 31.00 71 SER C O 1
ATOM 7195 N N . ARG C 2 72 ? 1.337 -15.355 15.911 1.00 41.51 72 ARG C N 1
ATOM 7196 C CA . ARG C 2 72 ? 0.725 -16.339 16.791 1.00 45.48 72 ARG C CA 1
ATOM 7197 C C . ARG C 2 72 ? -0.302 -17.165 16.027 1.00 49.57 72 ARG C C 1
ATOM 7198 O O . ARG C 2 72 ? -0.872 -16.704 15.034 1.00 42.62 72 ARG C O 1
ATOM 7206 N N . ASP C 2 73 ? -0.513 -18.391 16.501 1.00 56.38 73 ASP C N 1
ATOM 7207 C CA . ASP C 2 73 ? -1.527 -19.291 15.965 1.00 61.64 73 ASP C CA 1
ATOM 7208 C C . ASP C 2 73 ? -2.506 -19.688 17.064 1.00 61.26 73 ASP C C 1
ATOM 7209 O O . ASP C 2 73 ? -2.383 -20.768 17.646 1.00 52.55 73 ASP C O 1
ATOM 7214 N N . ASN C 2 74 ? -3.477 -18.820 17.340 1.00 59.46 74 ASN C N 1
ATOM 7215 C CA . ASN C 2 74 ? -4.405 -19.040 18.452 1.00 67.16 74 ASN C CA 1
ATOM 7216 C C . ASN C 2 74 ? -5.081 -20.418 18.426 1.00 67.13 74 ASN C C 1
ATOM 7217 O O . ASN C 2 74 ? -5.346 -21.011 19.476 1.00 53.54 74 ASN C O 1
ATOM 7222 N N . ALA C 2 75 ? -5.341 -20.923 17.220 1.00 65.66 75 ALA C N 1
ATOM 7223 C CA . ALA C 2 75 ? -5.890 -22.268 17.040 1.00 66.01 75 ALA C CA 1
ATOM 7224 C C . ALA C 2 75 ? -4.904 -23.351 17.492 1.00 74.32 75 ALA C C 1
ATOM 7225 O O . ALA C 2 75 ? -5.283 -24.311 18.170 1.00 70.90 75 ALA C O 1
ATOM 7227 N N . LYS C 2 76 ? -3.638 -23.198 17.106 1.00 74.11 76 LYS C N 1
ATOM 7228 C CA . LYS C 2 76 ? -2.587 -24.100 17.561 1.00 66.17 76 LYS C CA 1
ATOM 7229 C C . LYS C 2 76 ? -2.203 -23.784 19.016 1.00 68.99 76 LYS C C 1
ATOM 7230 O O . LYS C 2 76 ? -1.502 -24.564 19.668 1.00 72.32 76 LYS C O 1
ATOM 7236 N N . ASP C 2 77 ? -2.677 -22.641 19.515 1.00 62.89 77 ASP C N 1
ATOM 7237 C CA . ASP C 2 77 ? -2.301 -22.124 20.840 1.00 67.82 77 ASP C CA 1
ATOM 7238 C C . ASP C 2 77 ? -0.779 -22.086 21.036 1.00 65.14 77 ASP C C 1
ATOM 7239 O O . ASP C 2 77 ? -0.236 -22.672 21.980 1.00 58.76 77 ASP C O 1
ATOM 7244 N N . THR C 2 78 ? -0.109 -21.381 20.129 1.00 52.70 78 THR C N 1
ATOM 7245 C CA . THR C 2 78 ? 1.335 -21.271 20.131 1.00 51.24 78 THR C CA 1
ATOM 7246 C C . THR C 2 78 ? 1.764 -19.896 19.609 1.00 50.17 78 THR C C 1
ATOM 7247 O O . THR C 2 78 ? 1.172 -19.353 18.674 1.00 44.92 78 THR C O 1
ATOM 7251 N N . LEU C 2 79 ? 2.792 -19.338 20.241 1.00 46.79 79 LEU C N 1
ATOM 7252 C CA . LEU C 2 79 ? 3.396 -18.077 19.819 1.00 43.72 79 LEU C CA 1
ATOM 7253 C C . LEU C 2 79 ? 4.769 -18.317 19.111 1.00 41.97 79 LEU C C 1
ATOM 7254 O O . LEU C 2 79 ? 5.466 -19.300 19.384 1.00 34.39 79 LEU C O 1
ATOM 7259 N N . TYR C 2 80 ? 5.128 -17.429 18.188 1.00 33.23 80 TYR C N 1
ATOM 7260 C CA . TYR C 2 80 ? 6.272 -17.639 17.298 1.00 33.52 80 TYR C CA 1
ATOM 7261 C C . TYR C 2 80 ? 7.168 -16.406 17.247 1.00 41.00 80 TYR C C 1
ATOM 7262 O O . TYR C 2 80 ? 6.690 -15.268 17.318 1.00 36.14 80 TYR C O 1
ATOM 7271 N N . LEU C 2 81 ? 8.474 -16.643 17.138 1.00 34.88 81 LEU C N 1
ATOM 7272 C CA . LEU C 2 81 ? 9.421 -15.563 16.947 1.00 28.75 81 LEU C CA 1
ATOM 7273 C C . LEU C 2 81 ? 10.451 -16.016 15.928 1.00 44.95 81 LEU C C 1
ATOM 7274 O O . LEU C 2 81 ? 11.161 -17.004 16.149 1.00 40.75 81 LEU C O 1
ATOM 7279 N N . GLN C 2 82 ? 10.490 -15.302 14.803 1.00 42.79 82 GLN C N 1
ATOM 7280 C CA . GLN C 2 82 ? 11.491 -15.495 13.772 1.00 39.77 82 GLN C CA 1
ATOM 7281 C C . GLN C 2 82 ? 12.565 -14.453 13.979 1.00 37.76 82 GLN C C 1
ATOM 7282 O O . GLN C 2 82 ? 12.258 -13.268 14.092 1.00 36.51 82 GLN C O 1
ATOM 7288 N N . ILE C 2 83 ? 13.822 -14.885 14.034 1.00 36.20 83 ILE C N 1
ATOM 7289 C CA . ILE C 2 83 ? 14.918 -13.928 13.991 1.00 29.64 83 ILE C CA 1
ATOM 7290 C C . ILE C 2 83 ? 15.669 -14.009 12.661 1.00 36.05 83 ILE C C 1
ATOM 7291 O O . ILE C 2 83 ? 15.730 -15.066 12.030 1.00 32.24 83 ILE C O 1
ATOM 7296 N N . SER C 2 84 ? 16.205 -12.873 12.226 1.00 41.96 84 SER C N 1
ATOM 7297 C CA . SER C 2 84 ? 16.871 -12.773 10.931 1.00 47.69 84 SER C CA 1
ATOM 7298 C C . SER C 2 84 ? 18.263 -12.203 11.062 1.00 49.93 84 SER C C 1
ATOM 7299 O O . SER C 2 84 ? 18.570 -11.509 12.041 1.00 40.19 84 SER C O 1
ATOM 7302 N N . LYS C 2 85 ? 19.092 -12.484 10.057 1.00 48.76 85 LYS C N 1
ATOM 7303 C CA . LYS C 2 85 ? 20.433 -11.931 9.998 1.00 40.66 85 LYS C CA 1
ATOM 7304 C C . LYS C 2 85 ? 21.081 -11.972 11.374 1.00 40.64 85 LYS C C 1
ATOM 7305 O O . LYS C 2 85 ? 21.661 -10.984 11.841 1.00 39.82 85 LYS C O 1
ATOM 7311 N N . VAL C 2 86 ? 20.988 -13.137 12.003 1.00 32.63 86 VAL C N 1
ATOM 7312 C CA . VAL C 2 86 ? 21.356 -13.308 13.411 1.00 40.39 86 VAL C CA 1
ATOM 7313 C C . VAL C 2 86 ? 22.815 -12.966 13.748 1.00 41.69 86 VAL C C 1
ATOM 7314 O O . VAL C 2 86 ? 23.728 -13.549 13.186 1.00 45.48 86 VAL C O 1
ATOM 7318 N N . ARG C 2 87 ? 23.040 -12.032 14.669 1.00 43.47 87 ARG C N 1
ATOM 7319 C CA . ARG C 2 87 ? 24.404 -11.718 15.094 1.00 39.37 87 ARG C CA 1
ATOM 7320 C C . ARG C 2 87 ? 24.673 -12.400 16.422 1.00 48.21 87 ARG C C 1
ATOM 7321 O O . ARG C 2 87 ? 23.774 -12.984 17.025 1.00 47.44 87 ARG C O 1
ATOM 7329 N N . SER C 2 88 ? 25.912 -12.330 16.884 1.00 44.47 88 SER C N 1
ATOM 7330 C CA . SER C 2 88 ? 26.256 -12.950 18.150 1.00 52.15 88 SER C CA 1
ATOM 7331 C C . SER C 2 88 ? 25.477 -12.248 19.248 1.00 38.07 88 SER C C 1
ATOM 7332 O O . SER C 2 88 ? 25.161 -12.834 20.278 1.00 33.84 88 SER C O 1
ATOM 7335 N N . GLU C 2 89 ? 25.180 -10.979 19.009 1.00 42.59 89 GLU C N 1
ATOM 7336 C CA . GLU C 2 89 ? 24.354 -10.176 19.905 1.00 54.86 89 GLU C CA 1
ATOM 7337 C C . GLU C 2 89 ? 22.982 -10.826 20.213 1.00 48.97 89 GLU C C 1
ATOM 7338 O O . GLU C 2 89 ? 22.355 -10.524 21.232 1.00 52.30 89 GLU C O 1
ATOM 7344 N N . ASP C 2 90 ? 22.542 -11.732 19.341 1.00 34.94 90 ASP C N 1
ATOM 7345 C CA . ASP C 2 90 ? 21.260 -12.417 19.486 1.00 30.67 90 ASP C CA 1
ATOM 7346 C C . ASP C 2 90 ? 21.359 -13.709 20.302 1.00 35.59 90 ASP C C 1
ATOM 7347 O O . ASP C 2 90 ? 20.356 -14.389 20.558 1.00 32.18 90 ASP C O 1
ATOM 7352 N N . THR C 2 91 ? 22.579 -14.033 20.705 1.00 25.26 91 THR C N 1
ATOM 7353 C CA . THR C 2 91 ? 22.858 -15.156 21.586 1.00 25.99 91 THR C CA 1
ATOM 7354 C C . THR C 2 91 ? 22.299 -14.839 22.957 1.00 26.53 91 THR C C 1
ATOM 7355 O O . THR C 2 91 ? 22.776 -13.935 23.642 1.00 25.59 91 THR C O 1
ATOM 7359 N N . ALA C 2 92 ? 21.282 -15.586 23.364 1.00 33.21 92 ALA C N 1
ATOM 7360 C CA . ALA C 2 92 ? 20.527 -15.223 24.549 1.00 24.35 92 ALA C CA 1
ATOM 7361 C C . ALA C 2 92 ? 19.614 -16.353 24.974 1.00 28.08 92 ALA C C 1
ATOM 7362 O O . ALA C 2 92 ? 19.336 -17.269 24.187 1.00 24.20 92 ALA C O 1
ATOM 7364 N N . LEU C 2 93 ? 19.176 -16.294 26.231 1.00 21.14 93 LEU C N 1
ATOM 7365 C CA . LEU C 2 93 ? 18.016 -17.062 26.680 1.00 32.10 93 LEU C CA 1
ATOM 7366 C C . LEU C 2 93 ? 16.725 -16.310 26.304 1.00 30.06 93 LEU C C 1
ATOM 7367 O O . LEU C 2 93 ? 16.557 -15.125 26.625 1.00 31.16 93 LEU C O 1
ATOM 7372 N N . TYR C 2 94 ? 15.825 -16.985 25.603 1.00 31.89 94 TYR C N 1
ATOM 7373 C CA . TYR C 2 94 ? 14.619 -16.336 25.104 1.00 25.27 94 TYR C CA 1
ATOM 7374 C C . TYR C 2 94 ? 13.388 -16.764 25.863 1.00 33.89 94 TYR C C 1
ATOM 7375 O O . TYR C 2 94 ? 13.116 -17.959 25.990 1.00 32.92 94 TYR C O 1
ATOM 7384 N N . TYR C 2 95 ? 12.642 -15.767 26.342 1.00 32.46 95 TYR C N 1
ATOM 7385 C CA . TYR C 2 95 ? 11.504 -15.982 27.223 1.00 37.64 95 TYR C CA 1
ATOM 7386 C C . TYR C 2 95 ? 10.198 -15.611 26.566 1.00 33.50 95 TYR C C 1
ATOM 7387 O O . TYR C 2 95 ? 10.064 -14.550 25.939 1.00 29.94 95 TYR C O 1
ATOM 7396 N N . CYS C 2 96 ? 9.235 -16.497 26.749 1.00 32.72 96 CYS C N 1
ATOM 7397 C CA . CYS C 2 96 ? 7.870 -16.299 26.304 1.00 34.82 96 CYS C CA 1
ATOM 7398 C C . CYS C 2 96 ? 7.035 -15.857 27.510 1.00 46.71 96 CYS C C 1
ATOM 7399 O O . CYS C 2 96 ? 7.025 -16.523 28.550 1.00 42.48 96 CYS C O 1
ATOM 7402 N N . ALA C 2 97 ? 6.349 -14.727 27.396 1.00 42.47 97 ALA C N 1
ATOM 7403 C CA . ALA C 2 97 ? 5.505 -14.276 28.509 1.00 44.82 97 ALA C CA 1
ATOM 7404 C C . ALA C 2 97 ? 4.060 -13.953 28.119 1.00 38.71 97 ALA C C 1
ATOM 7405 O O . ALA C 2 97 ? 3.779 -13.415 27.029 1.00 30.48 97 ALA C O 1
ATOM 7407 N N . ARG C 2 98 ? 3.152 -14.323 29.017 1.00 35.30 98 ARG C N 1
ATOM 7408 C CA . ARG C 2 98 ? 1.752 -13.889 28.948 1.00 45.07 98 ARG C CA 1
ATOM 7409 C C . ARG C 2 98 ? 1.610 -12.540 29.652 1.00 31.88 98 ARG C C 1
ATOM 7410 O O . ARG C 2 98 ? 2.086 -12.379 30.775 1.00 35.30 98 ARG C O 1
ATOM 7418 N N . LEU C 2 99 ? 0.988 -11.569 28.987 1.00 32.35 99 LEU C N 1
ATOM 7419 C CA . LEU C 2 99 ? 0.836 -10.231 29.563 1.00 39.77 99 LEU C CA 1
ATOM 7420 C C . LEU C 2 99 ? -0.497 -10.043 30.299 1.00 47.68 99 LEU C C 1
ATOM 7421 O O . LEU C 2 99 ? -1.517 -10.634 29.928 1.00 52.06 99 LEU C O 1
ATOM 7426 N N . TYR C 2 100 ? -0.472 -9.213 31.340 1.00 51.87 100 TYR C N 1
ATOM 7427 C CA . TYR C 2 100 ? -1.687 -8.698 31.975 1.00 45.64 100 TYR C CA 1
ATOM 7428 C C . TYR C 2 100 ? -1.435 -7.322 32.607 1.00 46.75 100 TYR C C 1
ATOM 7429 O O . TYR C 2 100 ? -0.503 -6.604 32.230 1.00 41.68 100 TYR C O 1
ATOM 7438 N N . TYR C 2 101 ? -2.278 -6.958 33.565 1.00 47.80 101 TYR C N 1
ATOM 7439 C CA . TYR C 2 101 ? -2.255 -5.615 34.124 1.00 47.06 101 TYR C CA 1
ATOM 7440 C C . TYR C 2 101 ? -3.044 -5.612 35.410 1.00 42.15 101 TYR C C 1
ATOM 7441 O O . TYR C 2 101 ? -3.942 -6.436 35.574 1.00 37.20 101 TYR C O 1
ATOM 7450 N N . GLY C 2 102 ? -2.688 -4.704 36.320 1.00 43.50 102 GLY C N 1
ATOM 7451 C CA . GLY C 2 102 ? -3.448 -4.478 37.543 1.00 49.61 102 GLY C CA 1
ATOM 7452 C C . GLY C 2 102 ? -4.297 -3.228 37.375 1.00 42.78 102 GLY C C 1
ATOM 7453 O O . GLY C 2 102 ? -5.390 -3.298 36.852 1.00 43.22 102 GLY C O 1
ATOM 7454 N N . TYR C 2 103 ? -3.774 -2.080 37.793 1.00 46.73 103 TYR C N 1
ATOM 7455 C CA . TYR C 2 103 ? -4.432 -0.799 37.571 1.00 39.78 103 TYR C CA 1
ATOM 7456 C C . TYR C 2 103 ? -4.478 -0.431 36.100 1.00 47.29 103 TYR C C 1
ATOM 7457 O O . TYR C 2 103 ? -5.228 0.464 35.703 1.00 48.94 103 TYR C O 1
ATOM 7466 N N . GLY C 2 104 ? -3.667 -1.104 35.289 1.00 51.03 104 GLY C N 1
ATOM 7467 C CA . GLY C 2 104 ? -3.594 -0.790 33.872 1.00 45.18 104 GLY C CA 1
ATOM 7468 C C . GLY C 2 104 ? -2.207 -0.452 33.340 1.00 46.03 104 GLY C C 1
ATOM 7469 O O . GLY C 2 104 ? -2.063 -0.089 32.169 1.00 38.10 104 GLY C O 1
ATOM 7470 N N . TYR C 2 105 ? -1.192 -0.545 34.200 1.00 51.79 105 TYR C N 1
ATOM 7471 C CA . TYR C 2 105 ? 0.206 -0.457 33.758 1.00 53.62 105 TYR C CA 1
ATOM 7472 C C . TYR C 2 105 ? 0.771 -1.868 33.621 1.00 40.52 105 TYR C C 1
ATOM 7473 O O . TYR C 2 105 ? 1.048 -2.541 34.614 1.00 33.22 105 TYR C O 1
ATOM 7482 N N . TRP C 2 106 ? 0.908 -2.309 32.374 1.00 26.79 106 TRP C N 1
ATOM 7483 C CA . TRP C 2 106 ? 1.068 -3.727 32.069 1.00 34.52 106 TRP C CA 1
ATOM 7484 C C . TRP C 2 106 ? 2.367 -4.360 32.577 1.00 39.77 106 TRP C C 1
ATOM 7485 O O . TRP C 2 106 ? 3.465 -3.773 32.518 1.00 30.37 106 TRP C O 1
ATOM 7496 N N . TYR C 2 107 ? 2.212 -5.584 33.057 1.00 35.00 107 TYR C N 1
ATOM 7497 C CA . TYR C 2 107 ? 3.311 -6.344 33.572 1.00 33.94 107 TYR C CA 1
ATOM 7498 C C . TYR C 2 107 ? 3.395 -7.693 32.859 1.00 38.81 107 TYR C C 1
ATOM 7499 O O . TYR C 2 107 ? 2.524 -8.045 32.058 1.00 41.60 107 TYR C O 1
ATOM 7508 N N . PHE C 2 108 ? 4.449 -8.438 33.170 1.00 33.81 108 PHE C N 1
ATOM 7509 C CA . PHE C 2 108 ? 4.743 -9.711 32.540 1.00 34.25 108 PHE C CA 1
ATOM 7510 C C . PHE C 2 108 ? 4.218 -10.817 33.424 1.00 34.46 108 PHE C C 1
ATOM 7511 O O . PHE C 2 108 ? 4.870 -11.236 34.368 1.00 31.08 108 PHE C O 1
ATOM 7519 N N . ASP C 2 109 ? 3.020 -11.284 33.096 1.00 36.98 109 ASP C N 1
ATOM 7520 C CA . ASP C 2 109 ? 2.221 -12.066 34.038 1.00 44.08 109 ASP C CA 1
ATOM 7521 C C . ASP C 2 109 ? 2.790 -13.440 34.372 1.00 38.90 109 ASP C C 1
ATOM 7522 O O . ASP C 2 109 ? 3.048 -13.731 35.532 1.00 38.88 109 ASP C O 1
ATOM 7527 N N . VAL C 2 110 ? 2.964 -14.289 33.362 1.00 40.94 110 VAL C N 1
ATOM 7528 C CA . VAL C 2 110 ? 3.565 -15.604 33.588 1.00 37.66 110 VAL C CA 1
ATOM 7529 C C . VAL C 2 110 ? 4.568 -15.930 32.485 1.00 40.75 110 VAL C C 1
ATOM 7530 O O . VAL C 2 110 ? 4.289 -15.716 31.299 1.00 41.92 110 VAL C O 1
ATOM 7534 N N . TRP C 2 111 ? 5.742 -16.412 32.896 1.00 37.97 111 TRP C N 1
ATOM 7535 C CA . TRP C 2 111 ? 6.848 -16.707 31.987 1.00 42.95 111 TRP C CA 1
ATOM 7536 C C . TRP C 2 111 ? 7.082 -18.208 31.858 1.00 51.60 111 TRP C C 1
ATOM 7537 O O . TRP C 2 111 ? 6.743 -18.996 32.768 1.00 42.51 111 TRP C O 1
ATOM 7548 N N . GLY C 2 112 ? 7.707 -18.587 30.742 1.00 39.52 112 GLY C N 1
ATOM 7549 C CA . GLY C 2 112 ? 8.196 -19.942 30.550 1.00 39.94 112 GLY C CA 1
ATOM 7550 C C . GLY C 2 112 ? 9.628 -20.116 31.054 1.00 44.35 112 GLY C C 1
ATOM 7551 O O . GLY C 2 112 ? 10.288 -19.162 31.496 1.00 33.40 112 GLY C O 1
ATOM 7552 N N . ALA C 2 113 ? 10.123 -21.345 30.992 1.00 40.33 113 ALA C N 1
ATOM 7553 C CA . ALA C 2 113 ? 11.504 -21.597 31.387 1.00 51.31 113 ALA C CA 1
ATOM 7554 C C . ALA C 2 113 ? 12.564 -20.982 30.425 1.00 42.08 113 ALA C C 1
ATOM 7555 O O . ALA C 2 113 ? 13.622 -20.550 30.876 1.00 35.80 113 ALA C O 1
ATOM 7557 N N . GLY C 2 114 ? 12.266 -20.927 29.124 1.00 44.48 114 GLY C N 1
ATOM 7558 C CA . GLY C 2 114 ? 13.166 -20.330 28.139 1.00 41.95 114 GLY C CA 1
ATOM 7559 C C . GLY C 2 114 ? 13.869 -21.300 27.187 1.00 45.56 114 GLY C C 1
ATOM 7560 O O . GLY C 2 114 ? 13.996 -22.487 27.473 1.00 47.06 114 GLY C O 1
ATOM 7561 N N . THR C 2 115 ? 14.309 -20.805 26.035 1.00 45.93 115 THR C N 1
ATOM 7562 C CA . THR C 2 115 ? 15.244 -21.567 25.207 1.00 41.85 115 THR C CA 1
ATOM 7563 C C . THR C 2 115 ? 16.454 -20.749 24.900 1.00 33.95 115 THR C C 1
ATOM 7564 O O . THR C 2 115 ? 16.354 -19.550 24.646 1.00 30.11 115 THR C O 1
ATOM 7568 N N . THR C 2 116 ? 17.595 -21.423 24.877 1.00 39.35 116 THR C N 1
ATOM 7569 C CA . THR C 2 116 ? 18.856 -20.767 24.594 1.00 26.58 116 THR C CA 1
ATOM 7570 C C . THR C 2 116 ? 19.151 -20.731 23.103 1.00 26.58 116 THR C C 1
ATOM 7571 O O . THR C 2 116 ? 18.910 -21.693 22.367 1.00 33.30 116 THR C O 1
ATOM 7575 N N . VAL C 2 117 ? 19.595 -19.575 22.642 1.00 31.15 117 VAL C N 1
ATOM 7576 C CA . VAL C 2 117 ? 20.068 -19.445 21.274 1.00 28.21 117 VAL C CA 1
ATOM 7577 C C . VAL C 2 117 ? 21.564 -19.223 21.351 1.00 22.62 117 VAL C C 1
ATOM 7578 O O . VAL C 2 117 ? 22.037 -18.380 22.110 1.00 29.64 117 VAL C O 1
ATOM 7582 N N . THR C 2 118 ? 22.318 -20.002 20.591 1.00 34.05 118 THR C N 1
ATOM 7583 C CA . THR C 2 118 ? 23.761 -19.770 20.474 1.00 28.55 118 THR C CA 1
ATOM 7584 C C . THR C 2 118 ? 24.133 -19.453 19.029 1.00 28.82 118 THR C C 1
ATOM 7585 O O . THR C 2 118 ? 23.944 -20.280 18.124 1.00 25.84 118 THR C O 1
ATOM 7589 N N . VAL C 2 119 ? 24.645 -18.249 18.813 1.00 18.69 119 VAL C N 1
ATOM 7590 C CA . VAL C 2 119 ? 25.015 -17.842 17.477 1.00 27.06 119 VAL C CA 1
ATOM 7591 C C . VAL C 2 119 ? 26.525 -17.923 17.323 1.00 28.91 119 VAL C C 1
ATOM 7592 O O . VAL C 2 119 ? 27.249 -17.164 17.952 1.00 26.51 119 VAL C O 1
ATOM 7596 N N . SER C 2 120 ? 26.988 -18.833 16.470 1.00 25.40 120 SER C N 1
ATOM 7597 C CA . SER C 2 120 ? 28.401 -19.152 16.394 1.00 24.83 120 SER C CA 1
ATOM 7598 C C . SER C 2 120 ? 28.715 -19.961 15.135 1.00 34.19 120 SER C C 1
ATOM 7599 O O . SER C 2 120 ? 27.907 -20.791 14.670 1.00 25.02 120 SER C O 1
ATOM 7602 N N . SER C 2 121 ? 29.897 -19.730 14.579 1.00 28.68 121 SER C N 1
ATOM 7603 C CA . SER C 2 121 ? 30.335 -20.583 13.485 1.00 30.29 121 SER C CA 1
ATOM 7604 C C . SER C 2 121 ? 31.177 -21.781 13.942 1.00 21.08 121 SER C C 1
ATOM 7605 O O . SER C 2 121 ? 31.499 -22.649 13.135 1.00 31.34 121 SER C O 1
ATOM 7608 N N . ALA C 2 122 ? 31.485 -21.868 15.232 1.00 21.25 122 ALA C N 1
ATOM 7609 C CA . ALA C 2 122 ? 32.132 -23.062 15.768 1.00 14.85 122 ALA C CA 1
ATOM 7610 C C . ALA C 2 122 ? 31.247 -24.295 15.575 1.00 19.23 122 ALA C C 1
ATOM 7611 O O . ALA C 2 122 ? 30.028 -24.191 15.564 1.00 16.70 122 ALA C O 1
ATOM 7613 N N . LYS C 2 123 ? 31.859 -25.465 15.414 1.00 23.93 123 LYS C N 1
ATOM 7614 C CA . LYS C 2 123 ? 31.099 -26.672 15.081 1.00 13.49 123 LYS C CA 1
ATOM 7615 C C . LYS C 2 123 ? 30.845 -27.563 16.283 1.00 20.92 123 LYS C C 1
ATOM 7616 O O . LYS C 2 123 ? 31.618 -27.619 17.226 1.00 19.95 123 LYS C O 1
ATOM 7622 N N . THR C 2 124 ? 29.766 -28.308 16.199 1.00 22.40 124 THR C N 1
ATOM 7623 C CA . THR C 2 124 ? 29.359 -29.201 17.241 1.00 18.62 124 THR C CA 1
ATOM 7624 C C . THR C 2 124 ? 30.418 -30.278 17.440 1.00 25.78 124 THR C C 1
ATOM 7625 O O . THR C 2 124 ? 30.860 -30.902 16.471 1.00 25.65 124 THR C O 1
ATOM 7629 N N . THR C 2 125 ? 30.799 -30.499 18.701 1.00 18.12 125 THR C N 1
ATOM 7630 C CA . THR C 2 125 ? 31.921 -31.355 19.057 1.00 15.56 125 THR C CA 1
ATOM 7631 C C . THR C 2 125 ? 31.652 -32.036 20.389 1.00 14.61 125 THR C C 1
ATOM 7632 O O . THR C 2 125 ? 31.414 -31.369 21.378 1.00 13.11 125 THR C O 1
ATOM 7636 N N . PRO C 2 126 ? 31.731 -33.368 20.418 1.00 20.48 126 PRO C N 1
ATOM 7637 C CA . PRO C 2 126 ? 31.458 -34.164 21.618 1.00 21.47 126 PRO C CA 1
ATOM 7638 C C . PRO C 2 126 ? 32.571 -33.945 22.645 1.00 26.17 126 PRO C C 1
ATOM 7639 O O . PRO C 2 126 ? 33.655 -33.592 22.223 1.00 18.40 126 PRO C O 1
ATOM 7643 N N . PRO C 2 127 ? 32.295 -34.123 23.957 1.00 23.71 127 PRO C N 1
ATOM 7644 C CA . PRO C 2 127 ? 33.304 -33.960 25.024 1.00 19.78 127 PRO C CA 1
ATOM 7645 C C . PRO C 2 127 ? 34.164 -35.194 25.216 1.00 14.23 127 PRO C C 1
ATOM 7646 O O . PRO C 2 127 ? 33.702 -36.329 25.066 1.00 13.33 127 PRO C O 1
ATOM 7650 N N . SER C 2 128 ? 35.417 -34.965 25.579 1.00 9.30 128 SER C N 1
ATOM 7651 C CA . SER C 2 128 ? 36.242 -36.036 26.079 1.00 12.33 128 SER C CA 1
ATOM 7652 C C . SER C 2 128 ? 36.060 -36.026 27.622 1.00 16.92 128 SER C C 1
ATOM 7653 O O . SER C 2 128 ? 36.109 -34.960 28.280 1.00 14.88 128 SER C O 1
ATOM 7656 N N . VAL C 2 129 ? 35.801 -37.195 28.195 1.00 15.75 129 VAL C N 1
ATOM 7657 C CA . VAL C 2 129 ? 35.573 -37.292 29.646 1.00 20.40 129 VAL C CA 1
ATOM 7658 C C . VAL C 2 129 ? 36.713 -38.005 30.365 1.00 23.62 129 VAL C C 1
ATOM 7659 O O . VAL C 2 129 ? 37.019 -39.162 30.081 1.00 27.22 129 VAL C O 1
ATOM 7663 N N . TYR C 2 130 ? 37.338 -37.311 31.304 1.00 20.57 130 TYR C N 1
ATOM 7664 C CA . TYR C 2 130 ? 38.481 -37.876 32.038 1.00 32.84 130 TYR C CA 1
ATOM 7665 C C . TYR C 2 130 ? 38.241 -37.918 33.563 1.00 25.59 130 TYR C C 1
ATOM 7666 O O . TYR C 2 130 ? 37.654 -36.993 34.123 1.00 20.61 130 TYR C O 1
ATOM 7675 N N . PRO C 2 131 ? 38.699 -38.994 34.241 1.00 36.44 131 PRO C N 1
ATOM 7676 C CA . PRO C 2 131 ? 38.517 -39.120 35.701 1.00 31.93 131 PRO C CA 1
ATOM 7677 C C . PRO C 2 131 ? 39.467 -38.242 36.473 1.00 20.64 131 PRO C C 1
ATOM 7678 O O . PRO C 2 131 ? 40.601 -38.093 36.065 1.00 27.34 131 PRO C O 1
ATOM 7682 N N . LEU C 2 132 ? 38.999 -37.625 37.544 1.00 26.18 132 LEU C N 1
ATOM 7683 C CA . LEU C 2 132 ? 39.899 -36.986 38.504 1.00 33.28 132 LEU C CA 1
ATOM 7684 C C . LEU C 2 132 ? 40.033 -37.854 39.759 1.00 35.36 132 LEU C C 1
ATOM 7685 O O . LEU C 2 132 ? 39.156 -37.852 40.611 1.00 27.92 132 LEU C O 1
ATOM 7690 N N . ALA C 2 133 ? 41.114 -38.624 39.854 1.00 40.86 133 ALA C N 1
ATOM 7691 C CA . ALA C 2 133 ? 41.379 -39.419 41.057 1.00 35.10 133 ALA C CA 1
ATOM 7692 C C . ALA C 2 133 ? 42.385 -38.690 41.925 1.00 40.98 133 ALA C C 1
ATOM 7693 O O . ALA C 2 133 ? 43.186 -37.911 41.409 1.00 42.37 133 ALA C O 1
ATOM 7695 N N . PRO C 2 134 ? 42.345 -38.931 43.253 1.00 49.38 134 PRO C N 1
ATOM 7696 C CA . PRO C 2 134 ? 43.390 -38.389 44.130 1.00 44.22 134 PRO C CA 1
ATOM 7697 C C . PRO C 2 134 ? 44.717 -39.030 43.750 1.00 47.49 134 PRO C C 1
ATOM 7698 O O . PRO C 2 134 ? 44.712 -40.198 43.348 1.00 43.26 134 PRO C O 1
ATOM 7702 N N . GLY C 2 135 ? 45.817 -38.285 43.857 1.00 56.49 135 GLY C N 1
ATOM 7703 C CA . GLY C 2 135 ? 47.129 -38.776 43.456 1.00 60.94 135 GLY C CA 1
ATOM 7704 C C . GLY C 2 135 ? 47.572 -40.066 44.138 1.00 77.70 135 GLY C C 1
ATOM 7705 O O . GLY C 2 135 ? 47.073 -40.418 45.207 1.00 75.09 135 GLY C O 1
ATOM 7706 N N . SER C 2 136 ? 48.525 -40.760 43.514 1.00 95.95 136 SER C N 1
ATOM 7707 C CA . SER C 2 136 ? 48.994 -42.074 43.975 1.00 101.43 136 SER C CA 1
ATOM 7708 C C . SER C 2 136 ? 49.100 -42.167 45.502 1.00 106.82 136 SER C C 1
ATOM 7709 O O . SER C 2 136 ? 48.371 -42.936 46.140 1.00 102.30 136 SER C O 1
ATOM 7712 N N . ALA C 2 137 ? 50.017 -41.386 46.073 1.00 106.07 137 ALA C N 1
ATOM 7713 C CA . ALA C 2 137 ? 50.146 -41.267 47.522 1.00 95.64 137 ALA C CA 1
ATOM 7714 C C . ALA C 2 137 ? 49.238 -40.149 48.021 1.00 93.95 137 ALA C C 1
ATOM 7715 O O . ALA C 2 137 ? 49.711 -39.102 48.474 1.00 90.86 137 ALA C O 1
ATOM 7717 N N . ALA C 2 138 ? 47.931 -40.380 47.921 1.00 92.97 138 ALA C N 1
ATOM 7718 C CA . ALA C 2 138 ? 46.927 -39.413 48.350 1.00 97.03 138 ALA C CA 1
ATOM 7719 C C . ALA C 2 138 ? 46.736 -39.446 49.869 1.00 99.50 138 ALA C C 1
ATOM 7720 O O . ALA C 2 138 ? 46.908 -40.491 50.502 1.00 87.83 138 ALA C O 1
ATOM 7722 N N . ALA C 2 139 ? 46.381 -38.299 50.444 1.00 100.49 139 ALA C N 1
ATOM 7723 C CA . ALA C 2 139 ? 46.177 -38.180 51.887 1.00 100.96 139 ALA C CA 1
ATOM 7724 C C . ALA C 2 139 ? 44.821 -38.733 52.319 1.00 105.49 139 ALA C C 1
ATOM 7725 O O . ALA C 2 139 ? 43.886 -37.970 52.583 1.00 103.49 139 ALA C O 1
ATOM 7727 N N . ALA C 2 140 ? 44.724 -40.059 52.394 1.00 102.49 140 ALA C N 1
ATOM 7728 C CA . ALA C 2 140 ? 43.477 -40.723 52.759 1.00 103.03 140 ALA C CA 1
ATOM 7729 C C . ALA C 2 140 ? 42.872 -40.119 54.033 1.00 112.35 140 ALA C C 1
ATOM 7730 O O . ALA C 2 140 ? 43.258 -40.479 55.152 1.00 109.51 140 ALA C O 1
ATOM 7732 N N . ALA C 2 141 ? 41.934 -39.189 53.846 1.00 108.36 141 ALA C N 1
ATOM 7733 C CA . ALA C 2 141 ? 41.272 -38.495 54.955 1.00 101.41 141 ALA C CA 1
ATOM 7734 C C . ALA C 2 141 ? 39.837 -39.005 55.177 1.00 96.88 141 ALA C C 1
ATOM 7735 O O . ALA C 2 141 ? 39.419 -39.991 54.560 1.00 95.19 141 ALA C O 1
ATOM 7737 N N . SER C 2 142 ? 39.092 -38.341 56.062 1.00 96.04 142 SER C N 1
ATOM 7738 C CA . SER C 2 142 ? 37.704 -38.717 56.354 1.00 88.41 142 SER C CA 1
ATOM 7739 C C . SER C 2 142 ? 36.833 -38.627 55.101 1.00 76.38 142 SER C C 1
ATOM 7740 O O . SER C 2 142 ? 36.187 -39.597 54.692 1.00 65.10 142 SER C O 1
ATOM 7743 N N . MET C 2 143 ? 36.821 -37.439 54.507 1.00 75.07 143 MET C N 1
ATOM 7744 C CA . MET C 2 143 ? 36.168 -37.211 53.229 1.00 68.17 143 MET C CA 1
ATOM 7745 C C . MET C 2 143 ? 37.179 -37.336 52.086 1.00 70.17 143 MET C C 1
ATOM 7746 O O . MET C 2 143 ? 38.344 -36.919 52.210 1.00 67.35 143 MET C O 1
ATOM 7751 N N . VAL C 2 144 ? 36.736 -37.913 50.971 1.00 55.87 144 VAL C N 1
ATOM 7752 C CA . VAL C 2 144 ? 37.562 -37.943 49.763 1.00 52.72 144 VAL C CA 1
ATOM 7753 C C . VAL C 2 144 ? 36.844 -37.259 48.587 1.00 45.68 144 VAL C C 1
ATOM 7754 O O . VAL C 2 144 ? 35.744 -37.659 48.198 1.00 37.19 144 VAL C O 1
ATOM 7758 N N . THR C 2 145 ? 37.459 -36.195 48.073 1.00 44.18 145 THR C N 1
ATOM 7759 C CA . THR C 2 145 ? 36.976 -35.513 46.880 1.00 41.47 145 THR C CA 1
ATOM 7760 C C . THR C 2 145 ? 37.506 -36.173 45.600 1.00 39.57 145 THR C C 1
ATOM 7761 O O . THR C 2 145 ? 38.713 -36.311 45.422 1.00 40.61 145 THR C O 1
ATOM 7765 N N . LEU C 2 146 ? 36.583 -36.583 44.736 1.00 30.84 146 LEU C N 1
ATOM 7766 C CA . LEU C 2 146 ? 36.889 -37.014 43.371 1.00 37.82 146 LEU C CA 1
ATOM 7767 C C . LEU C 2 146 ? 36.322 -36.054 42.330 1.00 34.27 146 LEU C C 1
ATOM 7768 O O . LEU C 2 146 ? 35.685 -35.044 42.651 1.00 32.66 146 LEU C O 1
ATOM 7773 N N . GLY C 2 147 ? 36.533 -36.381 41.062 1.00 31.93 147 GLY C N 1
ATOM 7774 C CA . GLY C 2 147 ? 36.070 -35.496 40.015 1.00 24.24 147 GLY C CA 1
ATOM 7775 C C . GLY C 2 147 ? 35.945 -36.112 38.648 1.00 24.78 147 GLY C C 1
ATOM 7776 O O . GLY C 2 147 ? 36.218 -37.295 38.443 1.00 26.54 147 GLY C O 1
ATOM 7777 N N . CYS C 2 148 ? 35.482 -35.301 37.707 1.00 28.54 148 CYS C N 1
ATOM 7778 C CA . CYS C 2 148 ? 35.695 -35.603 36.302 1.00 32.93 148 CYS C CA 1
ATOM 7779 C C . CYS C 2 148 ? 35.769 -34.350 35.461 1.00 24.28 148 CYS C C 1
ATOM 7780 O O . CYS C 2 148 ? 35.120 -33.338 35.738 1.00 28.97 148 CYS C O 1
ATOM 7783 N N . LEU C 2 149 ? 36.645 -34.431 34.476 1.00 21.31 149 LEU C N 1
ATOM 7784 C CA . LEU C 2 149 ? 36.933 -33.337 33.553 1.00 30.45 149 LEU C CA 1
ATOM 7785 C C . LEU C 2 149 ? 36.204 -33.646 32.259 1.00 19.43 149 LEU C C 1
ATOM 7786 O O . LEU C 2 149 ? 36.276 -34.755 31.710 1.00 22.04 149 LEU C O 1
ATOM 7791 N N . VAL C 2 150 ? 35.459 -32.658 31.801 1.00 23.41 150 VAL C N 1
ATOM 7792 C CA . VAL C 2 150 ? 34.646 -32.798 30.608 1.00 23.34 150 VAL C CA 1
ATOM 7793 C C . VAL C 2 150 ? 35.210 -31.794 29.622 1.00 15.94 150 VAL C C 1
ATOM 7794 O O . VAL C 2 150 ? 34.982 -30.577 29.747 1.00 15.01 150 VAL C O 1
ATOM 7798 N N . LYS C 2 151 ? 36.004 -32.299 28.678 1.00 14.29 151 LYS C N 1
ATOM 7799 C CA . LYS C 2 151 ? 36.847 -31.410 27.886 1.00 14.42 151 LYS C CA 1
ATOM 7800 C C . LYS C 2 151 ? 36.532 -31.394 26.377 1.00 17.83 151 LYS C C 1
ATOM 7801 O O . LYS C 2 151 ? 36.190 -32.429 25.786 1.00 16.13 151 LYS C O 1
ATOM 7807 N N . GLY C 2 152 ? 36.688 -30.214 25.776 1.00 17.37 152 GLY C N 1
ATOM 7808 C CA . GLY C 2 152 ? 36.554 -29.994 24.331 1.00 17.98 152 GLY C CA 1
ATOM 7809 C C . GLY C 2 152 ? 35.185 -30.280 23.713 1.00 17.30 152 GLY C C 1
ATOM 7810 O O . GLY C 2 152 ? 35.087 -31.139 22.853 1.00 25.11 152 GLY C O 1
ATOM 7811 N N . TYR C 2 153 ? 34.125 -29.603 24.167 1.00 17.31 153 TYR C N 1
ATOM 7812 C CA . TYR C 2 153 ? 32.778 -29.819 23.602 1.00 16.30 153 TYR C CA 1
ATOM 7813 C C . TYR C 2 153 ? 32.187 -28.504 23.130 1.00 14.69 153 TYR C C 1
ATOM 7814 O O . TYR C 2 153 ? 32.622 -27.430 23.557 1.00 19.51 153 TYR C O 1
ATOM 7823 N N . PHE C 2 154 ? 31.194 -28.596 22.251 1.00 16.87 154 PHE C N 1
ATOM 7824 C CA . PHE C 2 154 ? 30.472 -27.415 21.757 1.00 14.01 154 PHE C CA 1
ATOM 7825 C C . PHE C 2 154 ? 29.153 -27.853 21.123 1.00 19.31 154 PHE C C 1
ATOM 7826 O O . PHE C 2 154 ? 29.110 -28.878 20.445 1.00 24.91 154 PHE C O 1
ATOM 7834 N N . PRO C 2 155 ? 28.050 -27.110 21.374 1.00 17.45 155 PRO C N 1
ATOM 7835 C CA . PRO C 2 155 ? 27.958 -25.982 22.301 1.00 16.58 155 PRO C CA 1
ATOM 7836 C C . PRO C 2 155 ? 27.571 -26.490 23.683 1.00 15.60 155 PRO C C 1
ATOM 7837 O O . PRO C 2 155 ? 27.468 -27.695 23.904 1.00 12.02 155 PRO C O 1
ATOM 7841 N N . GLU C 2 156 ? 27.345 -25.558 24.594 1.00 18.04 156 GLU C N 1
ATOM 7842 C CA . GLU C 2 156 ? 26.625 -25.844 25.830 1.00 28.29 156 GLU C CA 1
ATOM 7843 C C . GLU C 2 156 ? 25.220 -26.347 25.477 1.00 27.11 156 GLU C C 1
ATOM 7844 O O . GLU C 2 156 ? 24.719 -26.047 24.404 1.00 26.87 156 GLU C O 1
ATOM 7850 N N . PRO C 2 157 ? 24.581 -27.119 26.372 1.00 22.62 157 PRO C N 1
ATOM 7851 C CA . PRO C 2 157 ? 25.033 -27.526 27.702 1.00 22.43 157 PRO C CA 1
ATOM 7852 C C . PRO C 2 157 ? 25.478 -28.995 27.742 1.00 22.03 157 PRO C C 1
ATOM 7853 O O . PRO C 2 157 ? 25.153 -29.760 26.819 1.00 23.26 157 PRO C O 1
ATOM 7857 N N . VAL C 2 158 ? 26.187 -29.373 28.808 1.00 18.97 158 VAL C N 1
ATOM 7858 C CA . VAL C 2 158 ? 26.302 -30.779 29.208 1.00 18.71 158 VAL C CA 1
ATOM 7859 C C . VAL C 2 158 ? 25.699 -30.975 30.574 1.00 22.02 158 VAL C C 1
ATOM 7860 O O . VAL C 2 158 ? 25.594 -30.031 31.358 1.00 21.01 158 VAL C O 1
ATOM 7864 N N . THR C 2 159 ? 25.320 -32.206 30.878 1.00 17.73 159 THR C N 1
ATOM 7865 C CA . THR C 2 159 ? 24.925 -32.508 32.232 1.00 25.12 159 THR C CA 1
ATOM 7866 C C . THR C 2 159 ? 25.761 -33.635 32.809 1.00 26.12 159 THR C C 1
ATOM 7867 O O . THR C 2 159 ? 26.071 -34.617 32.123 1.00 24.63 159 THR C O 1
ATOM 7871 N N . VAL C 2 160 ? 26.105 -33.466 34.080 1.00 30.00 160 VAL C N 1
ATOM 7872 C CA . VAL C 2 160 ? 26.896 -34.420 34.850 1.00 27.43 160 VAL C CA 1
ATOM 7873 C C . VAL C 2 160 ? 26.114 -34.879 36.083 1.00 40.35 160 VAL C C 1
ATOM 7874 O O . VAL C 2 160 ? 25.648 -34.060 36.887 1.00 34.48 160 VAL C O 1
ATOM 7878 N N . THR C 2 161 ? 25.958 -36.185 36.232 1.00 36.34 161 THR C N 1
ATOM 7879 C CA . THR C 2 161 ? 25.449 -36.732 37.471 1.00 31.30 161 THR C CA 1
ATOM 7880 C C . THR C 2 161 ? 26.407 -37.803 37.976 1.00 38.90 161 THR C C 1
ATOM 7881 O O . THR C 2 161 ? 27.227 -38.321 37.232 1.00 36.67 161 THR C O 1
ATOM 7885 N N . TRP C 2 162 ? 26.300 -38.121 39.258 1.00 48.52 162 TRP C N 1
ATOM 7886 C CA . TRP C 2 162 ? 27.143 -39.131 39.869 1.00 31.35 162 TRP C CA 1
ATOM 7887 C C . TRP C 2 162 ? 26.310 -40.322 40.342 1.00 30.42 162 TRP C C 1
ATOM 7888 O O . TRP C 2 162 ? 25.252 -40.150 40.949 1.00 38.06 162 TRP C O 1
ATOM 7899 N N . ASN C 2 163 ? 26.790 -41.526 40.060 1.00 27.19 163 ASN C N 1
ATOM 7900 C CA . ASN C 2 163 ? 26.035 -42.737 40.336 1.00 36.48 163 ASN C CA 1
ATOM 7901 C C . ASN C 2 163 ? 24.573 -42.570 39.941 1.00 46.98 163 ASN C C 1
ATOM 7902 O O . ASN C 2 163 ? 23.658 -42.937 40.683 1.00 42.48 163 ASN C O 1
ATOM 7907 N N . SER C 2 164 ? 24.373 -41.998 38.757 1.00 46.96 164 SER C N 1
ATOM 7908 C CA . SER C 2 164 ? 23.056 -41.884 38.155 1.00 34.05 164 SER C CA 1
ATOM 7909 C C . SER C 2 164 ? 22.104 -41.084 39.019 1.00 36.35 164 SER C C 1
ATOM 7910 O O . SER C 2 164 ? 20.900 -41.272 38.959 1.00 40.57 164 SER C O 1
ATOM 7913 N N . GLY C 2 165 ? 22.653 -40.182 39.824 1.00 41.10 165 GLY C N 1
ATOM 7914 C CA . GLY C 2 165 ? 21.831 -39.244 40.558 1.00 37.90 165 GLY C CA 1
ATOM 7915 C C . GLY C 2 165 ? 21.593 -39.640 41.999 1.00 47.62 165 GLY C C 1
ATOM 7916 O O . GLY C 2 165 ? 20.962 -38.895 42.752 1.00 45.13 165 GLY C O 1
ATOM 7917 N N . SER C 2 166 ? 22.086 -40.813 42.385 1.00 43.05 166 SER C N 1
ATOM 7918 C CA . SER C 2 166 ? 22.002 -41.236 43.779 1.00 46.67 166 SER C CA 1
ATOM 7919 C C . SER C 2 166 ? 22.955 -40.401 44.640 1.00 49.14 166 SER C C 1
ATOM 7920 O O . SER C 2 166 ? 22.564 -39.880 45.682 1.00 56.97 166 SER C O 1
ATOM 7923 N N . LEU C 2 167 ? 24.199 -40.260 44.200 1.00 37.42 167 LEU C N 1
ATOM 7924 C CA . LEU C 2 167 ? 25.121 -39.339 44.852 1.00 43.27 167 LEU C CA 1
ATOM 7925 C C . LEU C 2 167 ? 24.681 -37.906 44.575 1.00 43.51 167 LEU C C 1
ATOM 7926 O O . LEU C 2 167 ? 24.893 -37.392 43.486 1.00 50.30 167 LEU C O 1
ATOM 7931 N N . ALA C 2 168 ? 24.062 -37.262 45.555 1.00 48.61 168 ALA C N 1
ATOM 7932 C CA . ALA C 2 168 ? 23.481 -35.946 45.336 1.00 41.91 168 ALA C CA 1
ATOM 7933 C C . ALA C 2 168 ? 24.074 -34.973 46.328 1.00 46.10 168 ALA C C 1
ATOM 7934 O O . ALA C 2 168 ? 24.172 -33.775 46.061 1.00 43.41 168 ALA C O 1
ATOM 7936 N N . ALA C 2 169 ? 24.470 -35.500 47.483 1.00 53.07 169 ALA C N 1
ATOM 7937 C CA . ALA C 2 169 ? 25.128 -34.694 48.512 1.00 60.74 169 ALA C CA 1
ATOM 7938 C C . ALA C 2 169 ? 26.621 -34.511 48.202 1.00 48.57 169 ALA C C 1
ATOM 7939 O O . ALA C 2 169 ? 27.330 -35.487 47.929 1.00 48.42 169 ALA C O 1
ATOM 7941 N N . GLY C 2 170 ? 27.090 -33.264 48.239 1.00 40.70 170 GLY C N 1
ATOM 7942 C CA . GLY C 2 170 ? 28.513 -32.970 48.083 1.00 43.64 170 GLY C CA 1
ATOM 7943 C C . GLY C 2 170 ? 29.016 -32.912 46.643 1.00 47.05 170 GLY C C 1
ATOM 7944 O O . GLY C 2 170 ? 30.226 -33.004 46.376 1.00 34.39 170 GLY C O 1
ATOM 7945 N N . VAL C 2 171 ? 28.071 -32.779 45.714 1.00 47.13 171 VAL C N 1
ATOM 7946 C CA . VAL C 2 171 ? 28.365 -32.598 44.309 1.00 29.50 171 VAL C CA 1
ATOM 7947 C C . VAL C 2 171 ? 28.331 -31.126 43.980 1.00 33.34 171 VAL C C 1
ATOM 7948 O O . VAL C 2 171 ? 27.405 -30.436 44.357 1.00 40.88 171 VAL C O 1
ATOM 7952 N N . HIS C 2 172 ? 29.334 -30.627 43.277 1.00 43.71 172 HIS C N 1
ATOM 7953 C CA . HIS C 2 172 ? 29.094 -29.442 42.461 1.00 41.26 172 HIS C CA 1
ATOM 7954 C C . HIS C 2 172 ? 29.761 -29.515 41.107 1.00 34.26 172 HIS C C 1
ATOM 7955 O O . HIS C 2 172 ? 30.755 -30.218 40.910 1.00 35.31 172 HIS C O 1
ATOM 7962 N N . THR C 2 173 ? 29.173 -28.788 40.171 1.00 34.70 173 THR C N 1
ATOM 7963 C CA . THR C 2 173 ? 29.616 -28.768 38.800 1.00 25.10 173 THR C CA 1
ATOM 7964 C C . THR C 2 173 ? 29.961 -27.320 38.480 1.00 31.99 173 THR C C 1
ATOM 7965 O O . THR C 2 173 ? 29.148 -26.424 38.702 1.00 32.13 173 THR C O 1
ATOM 7969 N N . PHE C 2 174 ? 31.194 -27.085 38.028 1.00 23.94 174 PHE C N 1
ATOM 7970 C CA . PHE C 2 174 ? 31.643 -25.730 37.737 1.00 24.81 174 PHE C CA 1
ATOM 7971 C C . PHE C 2 174 ? 31.091 -25.255 36.387 1.00 33.79 174 PHE C C 1
ATOM 7972 O O . PHE C 2 174 ? 30.811 -26.066 35.501 1.00 32.81 174 PHE C O 1
ATOM 7980 N N . PRO C 2 175 ? 30.888 -23.938 36.241 1.00 34.78 175 PRO C N 1
ATOM 7981 C CA . PRO C 2 175 ? 30.425 -23.377 34.965 1.00 23.07 175 PRO C CA 1
ATOM 7982 C C . PRO C 2 175 ? 31.470 -23.652 33.910 1.00 35.11 175 PRO C C 1
ATOM 7983 O O . PRO C 2 175 ? 32.649 -23.648 34.270 1.00 31.34 175 PRO C O 1
ATOM 7987 N N . ALA C 2 176 ? 31.056 -23.863 32.653 1.00 33.25 176 ALA C N 1
ATOM 7988 C CA . ALA C 2 176 ? 31.967 -24.150 31.546 1.00 17.74 176 ALA C CA 1
ATOM 7989 C C . ALA C 2 176 ? 32.774 -22.922 31.165 1.00 24.53 176 ALA C C 1
ATOM 7990 O O . ALA C 2 176 ? 32.256 -21.809 31.248 1.00 23.83 176 ALA C O 1
ATOM 7992 N N . VAL C 2 177 ? 34.043 -23.112 30.771 1.00 25.03 177 VAL C N 1
ATOM 7993 C CA . VAL C 2 177 ? 34.820 -22.020 30.167 1.00 16.38 177 VAL C CA 1
ATOM 7994 C C . VAL C 2 177 ? 35.117 -22.330 28.704 1.00 25.21 177 VAL C C 1
ATOM 7995 O O . VAL C 2 177 ? 35.394 -23.479 28.335 1.00 24.91 177 VAL C O 1
ATOM 7999 N N . LEU C 2 178 ? 35.024 -21.289 27.884 1.00 25.72 178 LEU C N 1
ATOM 8000 C CA . LEU C 2 178 ? 35.147 -21.381 26.443 1.00 28.21 178 LEU C CA 1
ATOM 8001 C C . LEU C 2 178 ? 36.529 -20.938 26.038 1.00 36.69 178 LEU C C 1
ATOM 8002 O O . LEU C 2 178 ? 36.977 -19.858 26.432 1.00 38.11 178 LEU C O 1
ATOM 8007 N N . GLN C 2 179 ? 37.207 -21.763 25.247 1.00 35.77 179 GLN C N 1
ATOM 8008 C CA . GLN C 2 179 ? 38.488 -21.365 24.687 1.00 33.02 179 GLN C CA 1
ATOM 8009 C C . GLN C 2 179 ? 38.739 -22.007 23.341 1.00 35.01 179 GLN C C 1
ATOM 8010 O O . GLN C 2 179 ? 38.645 -23.227 23.205 1.00 35.80 179 GLN C O 1
ATOM 8016 N N . ALA C 2 180 ? 39.074 -21.182 22.352 1.00 33.27 180 ALA C N 1
ATOM 8017 C CA . ALA C 2 180 ? 39.421 -21.685 21.028 1.00 30.59 180 ALA C CA 1
ATOM 8018 C C . ALA C 2 180 ? 38.265 -22.493 20.443 1.00 35.52 180 ALA C C 1
ATOM 8019 O O . ALA C 2 180 ? 38.465 -23.559 19.834 1.00 31.89 180 ALA C O 1
ATOM 8021 N N . ALA C 2 181 ? 37.053 -21.968 20.643 1.00 29.10 181 ALA C N 1
ATOM 8022 C CA . ALA C 2 181 ? 35.841 -22.563 20.101 1.00 23.83 181 ALA C CA 1
ATOM 8023 C C . ALA C 2 181 ? 35.380 -23.857 20.826 1.00 18.56 181 ALA C C 1
ATOM 8024 O O . ALA C 2 181 ? 34.645 -24.657 20.276 1.00 20.53 181 ALA C O 1
ATOM 8026 N N . LEU C 2 182 ? 35.798 -24.049 22.070 1.00 24.51 182 LEU C N 1
ATOM 8027 C CA . LEU C 2 182 ? 35.506 -25.291 22.791 1.00 20.37 182 LEU C CA 1
ATOM 8028 C C . LEU C 2 182 ? 35.370 -25.016 24.274 1.00 22.61 182 LEU C C 1
ATOM 8029 O O . LEU C 2 182 ? 36.012 -24.115 24.806 1.00 19.35 182 LEU C O 1
ATOM 8034 N N . TYR C 2 183 ? 34.530 -25.810 24.929 1.00 19.20 183 TYR C N 1
ATOM 8035 C CA . TYR C 2 183 ? 34.155 -25.582 26.300 1.00 21.78 183 TYR C CA 1
ATOM 8036 C C . TYR C 2 183 ? 34.823 -26.631 27.156 1.00 17.50 183 TYR C C 1
ATOM 8037 O O . TYR C 2 183 ? 34.925 -27.796 26.769 1.00 16.17 183 TYR C O 1
ATOM 8046 N N . THR C 2 184 ? 35.220 -26.230 28.351 1.00 13.54 184 THR C N 1
ATOM 8047 C CA . THR C 2 184 ? 35.675 -27.205 29.321 1.00 16.26 184 THR C CA 1
ATOM 8048 C C . THR C 2 184 ? 35.014 -26.969 30.639 1.00 16.53 184 THR C C 1
ATOM 8049 O O . THR C 2 184 ? 34.876 -25.817 31.081 1.00 24.98 184 THR C O 1
ATOM 8053 N N . LEU C 2 185 ? 34.621 -28.050 31.294 1.00 17.88 185 LEU C N 1
ATOM 8054 C CA . LEU C 2 185 ? 34.282 -27.938 32.713 1.00 23.13 185 LEU C CA 1
ATOM 8055 C C . LEU C 2 185 ? 34.650 -29.190 33.472 1.00 21.23 185 LEU C C 1
ATOM 8056 O O . LEU C 2 185 ? 35.025 -30.189 32.872 1.00 20.66 185 LEU C O 1
ATOM 8061 N N . SER C 2 186 ? 34.498 -29.146 34.796 1.00 30.73 186 SER C N 1
ATOM 8062 C CA . SER C 2 186 ? 34.672 -30.341 35.629 1.00 26.44 186 SER C CA 1
ATOM 8063 C C . SER C 2 186 ? 33.668 -30.402 36.771 1.00 25.61 186 SER C C 1
ATOM 8064 O O . SER C 2 186 ? 33.090 -29.393 37.173 1.00 31.71 186 SER C O 1
ATOM 8067 N N . SER C 2 187 ? 33.474 -31.604 37.292 1.00 22.63 187 SER C N 1
ATOM 8068 C CA . SER C 2 187 ? 32.538 -31.839 38.374 1.00 35.09 187 SER C CA 1
ATOM 8069 C C . SER C 2 187 ? 33.245 -32.367 39.646 1.00 28.70 187 SER C C 1
ATOM 8070 O O . SER C 2 187 ? 34.094 -33.239 39.567 1.00 28.14 187 SER C O 1
ATOM 8073 N N . SER C 2 188 ? 32.863 -31.856 40.812 1.00 35.39 188 SER C N 1
ATOM 8074 C CA . SER C 2 188 ? 33.405 -32.331 42.100 1.00 33.38 188 SER C CA 1
ATOM 8075 C C . SER C 2 188 ? 32.401 -33.191 42.902 1.00 37.67 188 SER C C 1
ATOM 8076 O O . SER C 2 188 ? 31.243 -32.801 43.098 1.00 38.10 188 SER C O 1
ATOM 8079 N N . VAL C 2 189 ? 32.824 -34.383 43.319 1.00 32.02 189 VAL C N 1
ATOM 8080 C CA . VAL C 2 189 ? 32.005 -35.209 44.217 1.00 36.57 189 VAL C CA 1
ATOM 8081 C C . VAL C 2 189 ? 32.789 -35.544 45.498 1.00 39.22 189 VAL C C 1
ATOM 8082 O O . VAL C 2 189 ? 33.899 -36.086 45.447 1.00 33.52 189 VAL C O 1
ATOM 8086 N N . THR C 2 190 ? 32.234 -35.188 46.649 1.00 46.33 190 THR C N 1
ATOM 8087 C CA . THR C 2 190 ? 32.884 -35.516 47.926 1.00 39.27 190 THR C CA 1
ATOM 8088 C C . THR C 2 190 ? 32.137 -36.640 48.640 1.00 39.66 190 THR C C 1
ATOM 8089 O O . THR C 2 190 ? 30.939 -36.532 48.908 1.00 39.90 190 THR C O 1
ATOM 8093 N N . VAL C 2 191 ? 32.828 -37.741 48.908 1.00 40.60 191 VAL C N 1
ATOM 8094 C CA . VAL C 2 191 ? 32.197 -38.848 49.612 1.00 43.45 191 VAL C CA 1
ATOM 8095 C C . VAL C 2 191 ? 32.991 -39.220 50.857 1.00 54.47 191 VAL C C 1
ATOM 8096 O O . VAL C 2 191 ? 34.090 -38.701 51.079 1.00 50.73 191 VAL C O 1
ATOM 8100 N N . PRO C 2 192 ? 32.432 -40.118 51.682 1.00 49.28 192 PRO C N 1
ATOM 8101 C CA . PRO C 2 192 ? 33.221 -40.547 52.833 1.00 59.47 192 PRO C CA 1
ATOM 8102 C C . PRO C 2 192 ? 34.185 -41.620 52.360 1.00 54.33 192 PRO C C 1
ATOM 8103 O O . PRO C 2 192 ? 33.853 -42.340 51.410 1.00 45.01 192 PRO C O 1
ATOM 8107 N N . SER C 2 193 ? 35.340 -41.712 53.018 1.00 51.36 193 SER C N 1
ATOM 8108 C CA . SER C 2 193 ? 36.379 -42.683 52.700 1.00 51.91 193 SER C CA 1
ATOM 8109 C C . SER C 2 193 ? 35.901 -44.145 52.758 1.00 50.72 193 SER C C 1
ATOM 8110 O O . SER C 2 193 ? 36.526 -45.043 52.181 1.00 53.63 193 SER C O 1
ATOM 8113 N N . SER C 2 194 ? 34.791 -44.383 53.447 1.00 61.46 194 SER C N 1
ATOM 8114 C CA . SER C 2 194 ? 34.214 -45.725 53.521 1.00 65.24 194 SER C CA 1
ATOM 8115 C C . SER C 2 194 ? 33.481 -46.077 52.221 1.00 65.51 194 SER C C 1
ATOM 8116 O O . SER C 2 194 ? 33.323 -47.257 51.882 1.00 62.53 194 SER C O 1
ATOM 8119 N N . SER C 2 195 ? 33.042 -45.048 51.495 1.00 62.23 195 SER C N 1
ATOM 8120 C CA . SER C 2 195 ? 32.381 -45.245 50.206 1.00 56.83 195 SER C CA 1
ATOM 8121 C C . SER C 2 195 ? 33.370 -45.625 49.107 1.00 58.76 195 SER C C 1
ATOM 8122 O O . SER C 2 195 ? 33.128 -46.564 48.344 1.00 51.36 195 SER C O 1
ATOM 8125 N N . TRP C 2 196 ? 34.494 -44.909 49.052 1.00 55.41 196 TRP C N 1
ATOM 8126 C CA . TRP C 2 196 ? 35.442 -45.038 47.950 1.00 49.68 196 TRP C CA 1
ATOM 8127 C C . TRP C 2 196 ? 36.853 -45.227 48.467 1.00 41.53 196 TRP C C 1
ATOM 8128 O O . TRP C 2 196 ? 37.324 -44.435 49.277 1.00 41.69 196 TRP C O 1
ATOM 8139 N N . PRO C 2 197 ? 37.571 -46.215 47.918 1.00 42.45 197 PRO C N 1
ATOM 8140 C CA . PRO C 2 197 ? 37.152 -46.952 46.726 1.00 45.66 197 PRO C CA 1
ATOM 8141 C C . PRO C 2 197 ? 36.581 -48.324 47.012 1.00 53.05 197 PRO C C 1
ATOM 8142 O O . PRO C 2 197 ? 36.942 -49.266 46.307 1.00 52.83 197 PRO C O 1
ATOM 8146 N N . SER C 2 198 ? 35.696 -48.435 47.998 1.00 44.18 198 SER C N 1
ATOM 8147 C CA . SER C 2 198 ? 35.172 -49.735 48.391 1.00 47.33 198 SER C CA 1
ATOM 8148 C C . SER C 2 198 ? 33.999 -50.018 47.490 1.00 49.58 198 SER C C 1
ATOM 8149 O O . SER C 2 198 ? 33.806 -51.137 47.001 1.00 39.52 198 SER C O 1
ATOM 8152 N N . GLU C 2 199 ? 33.195 -48.981 47.302 1.00 48.77 199 GLU C N 1
ATOM 8153 C CA . GLU C 2 199 ? 32.162 -48.992 46.285 1.00 57.44 199 GLU C CA 1
ATOM 8154 C C . GLU C 2 199 ? 32.661 -48.214 45.058 1.00 53.12 199 GLU C C 1
ATOM 8155 O O . GLU C 2 199 ? 33.775 -47.663 45.037 1.00 39.74 199 GLU C O 1
ATOM 8161 N N . THR C 2 200 ? 31.821 -48.171 44.037 1.00 64.46 200 THR C N 1
ATOM 8162 C CA . THR C 2 200 ? 32.163 -47.516 42.789 1.00 32.65 200 THR C CA 1
ATOM 8163 C C . THR C 2 200 ? 31.631 -46.102 42.764 1.00 36.33 200 THR C C 1
ATOM 8164 O O . THR C 2 200 ? 30.467 -45.864 43.080 1.00 37.39 200 THR C O 1
ATOM 8168 N N . VAL C 2 201 ? 32.494 -45.153 42.433 1.00 38.78 201 VAL C N 1
ATOM 8169 C CA . VAL C 2 201 ? 32.005 -43.835 42.052 1.00 40.10 201 VAL C CA 1
ATOM 8170 C C . VAL C 2 201 ? 32.164 -43.651 40.531 1.00 38.50 201 VAL C C 1
ATOM 8171 O O . VAL C 2 201 ? 33.228 -43.963 39.952 1.00 33.38 201 VAL C O 1
ATOM 8175 N N . THR C 2 202 ? 31.079 -43.197 39.897 1.00 33.13 202 THR C N 1
ATOM 8176 C CA . THR C 2 202 ? 30.992 -43.030 38.441 1.00 31.11 202 THR C CA 1
ATOM 8177 C C . THR C 2 202 ? 30.402 -41.672 38.079 1.00 36.69 202 THR C C 1
ATOM 8178 O O . THR C 2 202 ? 29.359 -41.290 38.629 1.00 21.88 202 THR C O 1
ATOM 8182 N N . CYS C 2 203 ? 31.054 -40.932 37.170 1.00 30.64 203 CYS C N 1
ATOM 8183 C CA . CYS C 2 203 ? 30.372 -39.767 36.594 1.00 30.35 203 CYS C CA 1
ATOM 8184 C C . CYS C 2 203 ? 29.773 -40.086 35.230 1.00 35.29 203 CYS C C 1
ATOM 8185 O O . CYS C 2 203 ? 30.476 -40.507 34.303 1.00 37.66 203 CYS C O 1
ATOM 8188 N N . ASN C 2 204 ? 28.448 -39.951 35.165 1.00 26.69 204 ASN C N 1
ATOM 8189 C CA . ASN C 2 204 ? 27.699 -40.061 33.932 1.00 32.77 204 ASN C CA 1
ATOM 8190 C C . ASN C 2 204 ? 27.578 -38.689 33.332 1.00 31.50 204 ASN C C 1
ATOM 8191 O O . ASN C 2 204 ? 27.219 -37.731 34.021 1.00 26.69 204 ASN C O 1
ATOM 8196 N N . VAL C 2 205 ? 27.897 -38.610 32.042 1.00 23.04 205 VAL C N 1
ATOM 8197 C CA . VAL C 2 205 ? 27.940 -37.351 31.339 1.00 21.22 205 VAL C CA 1
ATOM 8198 C C . VAL C 2 205 ? 27.103 -37.422 30.076 1.00 22.47 205 VAL C C 1
ATOM 8199 O O . VAL C 2 205 ? 27.169 -38.405 29.283 1.00 15.29 205 VAL C O 1
ATOM 8203 N N . ALA C 2 206 ? 26.335 -36.362 29.849 1.00 16.55 206 ALA C N 1
ATOM 8204 C CA . ALA C 2 206 ? 25.589 -36.310 28.601 1.00 23.42 206 ALA C CA 1
ATOM 8205 C C . ALA C 2 206 ? 25.774 -34.993 27.879 1.00 16.45 206 ALA C C 1
ATOM 8206 O O . ALA C 2 206 ? 25.837 -33.936 28.498 1.00 20.82 206 ALA C O 1
ATOM 8208 N N . HIS C 2 207 ? 25.895 -35.081 26.563 1.00 16.34 207 HIS C N 1
ATOM 8209 C CA . HIS C 2 207 ? 25.974 -33.901 25.691 1.00 22.90 207 HIS C CA 1
ATOM 8210 C C . HIS C 2 207 ? 25.067 -34.228 24.529 1.00 21.79 207 HIS C C 1
ATOM 8211 O O . HIS C 2 207 ? 25.503 -34.863 23.573 1.00 21.12 207 HIS C O 1
ATOM 8218 N N . PRO C 2 208 ? 23.774 -33.861 24.642 1.00 19.31 208 PRO C N 1
ATOM 8219 C CA . PRO C 2 208 ? 22.822 -34.327 23.631 1.00 20.82 208 PRO C CA 1
ATOM 8220 C C . PRO C 2 208 ? 23.071 -33.687 22.260 1.00 22.81 208 PRO C C 1
ATOM 8221 O O . PRO C 2 208 ? 22.786 -34.324 21.244 1.00 15.89 208 PRO C O 1
ATOM 8225 N N . ALA C 2 209 ? 23.643 -32.484 22.230 1.00 17.74 209 ALA C N 1
ATOM 8226 C CA . ALA C 2 209 ? 23.931 -31.840 20.958 1.00 11.34 209 ALA C CA 1
ATOM 8227 C C . ALA C 2 209 ? 24.816 -32.714 20.074 1.00 27.76 209 ALA C C 1
ATOM 8228 O O . ALA C 2 209 ? 24.752 -32.607 18.837 1.00 33.34 209 ALA C O 1
ATOM 8230 N N . SER C 2 210 ? 25.635 -33.577 20.679 1.00 13.71 210 SER C N 1
ATOM 8231 C CA . SER C 2 210 ? 26.442 -34.496 19.882 1.00 17.18 210 SER C CA 1
ATOM 8232 C C . SER C 2 210 ? 26.009 -35.920 20.091 1.00 17.72 210 SER C C 1
ATOM 8233 O O . SER C 2 210 ? 26.732 -36.839 19.711 1.00 20.13 210 SER C O 1
ATOM 8236 N N . SER C 2 211 ? 24.833 -36.101 20.691 1.00 20.62 211 SER C N 1
ATOM 8237 C CA . SER C 2 211 ? 24.311 -37.439 20.992 1.00 19.59 211 SER C CA 1
ATOM 8238 C C . SER C 2 211 ? 25.278 -38.308 21.834 1.00 25.23 211 SER C C 1
ATOM 8239 O O . SER C 2 211 ? 25.373 -39.519 21.639 1.00 25.39 211 SER C O 1
ATOM 8242 N N . THR C 2 212 ? 25.985 -37.666 22.759 1.00 25.47 212 THR C N 1
ATOM 8243 C CA . THR C 2 212 ? 26.971 -38.298 23.633 1.00 22.89 212 THR C CA 1
ATOM 8244 C C . THR C 2 212 ? 26.468 -38.576 25.067 1.00 23.17 212 THR C C 1
ATOM 8245 O O . THR C 2 212 ? 26.156 -37.648 25.824 1.00 24.77 212 THR C O 1
ATOM 8249 N N . LYS C 2 213 ? 26.397 -39.861 25.405 1.00 18.83 213 LYS C N 1
ATOM 8250 C CA . LYS C 2 213 ? 26.163 -40.342 26.764 1.00 26.23 213 LYS C CA 1
ATOM 8251 C C . LYS C 2 213 ? 27.389 -41.136 27.169 1.00 36.04 213 LYS C C 1
ATOM 8252 O O . LYS C 2 213 ? 27.800 -42.079 26.475 1.00 31.30 213 LYS C O 1
ATOM 8258 N N . VAL C 2 214 ? 27.987 -40.794 28.293 1.00 20.19 214 VAL C N 1
ATOM 8259 C CA . VAL C 2 214 ? 29.169 -41.554 28.644 1.00 35.36 214 VAL C CA 1
ATOM 8260 C C . VAL C 2 214 ? 29.376 -41.677 30.176 1.00 31.66 214 VAL C C 1
ATOM 8261 O O . VAL C 2 214 ? 29.094 -40.726 30.927 1.00 25.31 214 VAL C O 1
ATOM 8265 N N . ASP C 2 215 ? 29.788 -42.869 30.627 1.00 34.57 215 ASP C N 1
ATOM 8266 C CA . ASP C 2 215 ? 30.096 -43.114 32.062 1.00 32.28 215 ASP C CA 1
ATOM 8267 C C . ASP C 2 215 ? 31.595 -43.250 32.274 1.00 34.78 215 ASP C C 1
ATOM 8268 O O . ASP C 2 215 ? 32.296 -43.863 31.457 1.00 41.15 215 ASP C O 1
ATOM 8273 N N . LYS C 2 216 ? 32.097 -42.680 33.363 1.00 36.51 216 LYS C N 1
ATOM 8274 C CA . LYS C 2 216 ? 33.514 -42.813 33.696 1.00 26.90 216 LYS C CA 1
ATOM 8275 C C . LYS C 2 216 ? 33.702 -43.269 35.138 1.00 38.28 216 LYS C C 1
ATOM 8276 O O . LYS C 2 216 ? 33.526 -42.499 36.077 1.00 33.41 216 LYS C O 1
ATOM 8282 N N . LYS C 2 217 ? 34.065 -44.530 35.303 1.00 41.75 217 LYS C N 1
ATOM 8283 C CA . LYS C 2 217 ? 34.398 -45.050 36.610 1.00 37.86 217 LYS C CA 1
ATOM 8284 C C . LYS C 2 217 ? 35.654 -44.351 37.111 1.00 42.63 217 LYS C C 1
ATOM 8285 O O . LYS C 2 217 ? 36.657 -44.270 36.389 1.00 34.27 217 LYS C O 1
ATOM 8291 N N . ILE C 2 218 ? 35.574 -43.818 38.334 1.00 40.53 218 ILE C N 1
ATOM 8292 C CA . ILE C 2 218 ? 36.725 -43.224 39.016 1.00 43.54 218 ILE C CA 1
ATOM 8293 C C . ILE C 2 218 ? 37.361 -44.306 39.897 1.00 46.07 218 ILE C C 1
ATOM 8294 O O . ILE C 2 218 ? 36.676 -44.939 40.705 1.00 42.12 218 ILE C O 1
ATOM 8299 N N . VAL C 2 219 ? 38.655 -44.540 39.700 1.00 43.37 219 VAL C N 1
ATOM 8300 C CA . VAL C 2 219 ? 39.379 -45.620 40.363 1.00 41.83 219 VAL C CA 1
ATOM 8301 C C . VAL C 2 219 ? 40.738 -45.112 40.843 1.00 48.06 219 VAL C C 1
ATOM 8302 O O . VAL C 2 219 ? 41.335 -44.228 40.224 1.00 36.79 219 VAL C O 1
ATOM 8306 N N . PRO C 2 220 ? 41.232 -45.661 41.960 1.00 56.14 220 PRO C N 1
ATOM 8307 C CA . PRO C 2 220 ? 42.460 -45.111 42.552 1.00 50.93 220 PRO C CA 1
ATOM 8308 C C . PRO C 2 220 ? 43.668 -45.289 41.634 1.00 53.71 220 PRO C C 1
ATOM 8309 O O . PRO C 2 220 ? 43.770 -46.276 40.907 1.00 57.90 220 PRO C O 1
ATOM 8313 N N . ARG C 2 221 ? 44.575 -44.321 41.664 1.00 61.76 221 ARG C N 1
ATOM 8314 C CA . ARG C 2 221 ? 45.700 -44.315 40.743 1.00 62.65 221 ARG C CA 1
ATOM 8315 C C . ARG C 2 221 ? 46.850 -45.193 41.231 1.00 85.76 221 ARG C C 1
ATOM 8316 O O . ARG C 2 221 ? 46.911 -45.565 42.415 1.00 72.21 221 ARG C O 1
ATOM 8324 N N . ALA C 2 222 ? 47.760 -45.497 40.302 1.00 94.93 222 ALA C N 1
ATOM 8325 C CA . ALA C 2 222 ? 48.875 -46.424 40.518 1.00 96.03 222 ALA C CA 1
ATOM 8326 C C . ALA C 2 222 ? 48.401 -47.880 40.501 1.00 96.65 222 ALA C C 1
ATOM 8327 O O . ALA C 2 222 ? 47.789 -48.341 39.528 1.00 94.29 222 ALA C O 1
ATOM 8330 N N . ASP D 3 1 ? 14.159 5.889 25.348 1.00 60.12 1 ASP D N 1
ATOM 8331 C CA . ASP D 3 1 ? 13.386 5.156 26.352 1.00 66.49 1 ASP D CA 1
ATOM 8332 C C . ASP D 3 1 ? 13.840 5.380 27.804 1.00 55.10 1 ASP D C 1
ATOM 8333 O O . ASP D 3 1 ? 14.860 6.012 28.064 1.00 62.71 1 ASP D O 1
ATOM 8338 N N . ILE D 3 2 ? 13.064 4.850 28.741 1.00 51.76 2 ILE D N 1
ATOM 8339 C CA . ILE D 3 2 ? 13.295 5.084 30.153 1.00 53.51 2 ILE D CA 1
ATOM 8340 C C . ILE D 3 2 ? 14.280 4.077 30.666 1.00 52.91 2 ILE D C 1
ATOM 8341 O O . ILE D 3 2 ? 14.091 2.885 30.469 1.00 54.63 2 ILE D O 1
ATOM 8346 N N . VAL D 3 3 ? 15.314 4.561 31.346 1.00 50.30 3 VAL D N 1
ATOM 8347 C CA . VAL D 3 3 ? 16.346 3.699 31.902 1.00 50.10 3 VAL D CA 1
ATOM 8348 C C . VAL D 3 3 ? 16.081 3.455 33.371 1.00 51.38 3 VAL D C 1
ATOM 8349 O O . VAL D 3 3 ? 15.872 4.397 34.130 1.00 55.75 3 VAL D O 1
ATOM 8353 N N . LEU D 3 4 ? 16.087 2.191 33.774 1.00 56.00 4 LEU D N 1
ATOM 8354 C CA . LEU D 3 4 ? 15.872 1.846 35.174 1.00 47.47 4 LEU D CA 1
ATOM 8355 C C . LEU D 3 4 ? 17.147 1.270 35.775 1.00 57.20 4 LEU D C 1
ATOM 8356 O O . LEU D 3 4 ? 17.708 0.310 35.251 1.00 53.27 4 LEU D O 1
ATOM 8361 N N . THR D 3 5 ? 17.592 1.849 36.885 1.00 63.06 5 THR D N 1
ATOM 8362 C CA . THR D 3 5 ? 18.841 1.442 37.511 1.00 38.66 5 THR D CA 1
ATOM 8363 C C . THR D 3 5 ? 18.642 0.877 38.916 1.00 53.43 5 THR D C 1
ATOM 8364 O O . THR D 3 5 ? 18.241 1.595 39.843 1.00 55.55 5 THR D O 1
ATOM 8368 N N . GLN D 3 6 ? 18.928 -0.411 39.070 1.00 40.98 6 GLN D N 1
ATOM 8369 C CA . GLN D 3 6 ? 18.862 -1.048 40.378 1.00 55.80 6 GLN D CA 1
ATOM 8370 C C . GLN D 3 6 ? 20.149 -0.811 41.165 1.00 58.34 6 GLN D C 1
ATOM 8371 O O . GLN D 3 6 ? 21.218 -0.659 40.571 1.00 61.48 6 GLN D O 1
ATOM 8377 N N . SER D 3 7 ? 20.044 -0.776 42.495 1.00 64.29 7 SER D N 1
ATOM 8378 C CA . SER D 3 7 ? 21.097 -0.174 43.332 1.00 65.78 7 SER D CA 1
ATOM 8379 C C . SER D 3 7 ? 22.200 -1.109 43.850 1.00 77.00 7 SER D C 1
ATOM 8380 O O . SER D 3 7 ? 23.286 -1.178 43.255 1.00 75.67 7 SER D O 1
ATOM 8383 N N . PRO D 3 8 ? 21.959 -1.808 44.974 1.00 69.67 8 PRO D N 1
ATOM 8384 C CA . PRO D 3 8 ? 23.047 -2.750 45.254 1.00 64.35 8 PRO D CA 1
ATOM 8385 C C . PRO D 3 8 ? 23.036 -3.778 44.122 1.00 61.26 8 PRO D C 1
ATOM 8386 O O . PRO D 3 8 ? 22.265 -4.743 44.183 1.00 59.25 8 PRO D O 1
ATOM 8390 N N . ALA D 3 9 ? 23.845 -3.555 43.087 1.00 61.05 9 ALA D N 1
ATOM 8391 C CA . ALA D 3 9 ? 23.848 -4.436 41.919 1.00 55.55 9 ALA D CA 1
ATOM 8392 C C . ALA D 3 9 ? 24.036 -5.886 42.347 1.00 49.23 9 ALA D C 1
ATOM 8393 O O . ALA D 3 9 ? 23.666 -6.813 41.621 1.00 43.72 9 ALA D O 1
ATOM 8395 N N . ILE D 3 10 ? 24.599 -6.050 43.544 1.00 42.10 10 ILE D N 1
ATOM 8396 C CA . ILE D 3 10 ? 24.817 -7.333 44.202 1.00 47.35 10 ILE D CA 1
ATOM 8397 C C . ILE D 3 10 ? 24.888 -6.984 45.689 1.00 58.51 10 ILE D C 1
ATOM 8398 O O . ILE D 3 10 ? 25.288 -5.870 46.044 1.00 54.86 10 ILE D O 1
ATOM 8403 N N . MET D 3 11 ? 24.524 -7.919 46.561 1.00 36.43 11 MET D N 1
ATOM 8404 C CA . MET D 3 11 ? 24.474 -7.625 47.978 1.00 44.55 11 MET D CA 1
ATOM 8405 C C . MET D 3 11 ? 24.218 -8.901 48.736 1.00 49.73 11 MET D C 1
ATOM 8406 O O . MET D 3 11 ? 23.571 -9.823 48.227 1.00 42.66 11 MET D O 1
ATOM 8411 N N . SER D 3 12 ? 24.758 -8.955 49.949 1.00 50.46 12 SER D N 1
ATOM 8412 C CA . SER D 3 12 ? 24.588 -10.106 50.815 1.00 50.11 12 SER D CA 1
ATOM 8413 C C . SER D 3 12 ? 23.963 -9.591 52.088 1.00 54.14 12 SER D C 1
ATOM 8414 O O . SER D 3 12 ? 24.108 -8.402 52.408 1.00 44.32 12 SER D O 1
ATOM 8417 N N . ALA D 3 13 ? 23.275 -10.488 52.797 1.00 46.40 13 ALA D N 1
ATOM 8418 C CA . ALA D 3 13 ? 22.496 -10.136 53.971 1.00 53.80 13 ALA D CA 1
ATOM 8419 C C . ALA D 3 13 ? 22.099 -11.389 54.776 1.00 59.74 13 ALA D C 1
ATOM 8420 O O . ALA D 3 13 ? 21.731 -12.415 54.203 1.00 52.65 13 ALA D O 1
ATOM 8422 N N . ALA D 3 14 ? 22.179 -11.309 56.102 1.00 50.52 14 ALA D N 1
ATOM 8423 C CA . ALA D 3 14 ? 21.904 -12.480 56.938 1.00 62.36 14 ALA D CA 1
ATOM 8424 C C . ALA D 3 14 ? 20.404 -12.752 56.990 1.00 62.01 14 ALA D C 1
ATOM 8425 O O . ALA D 3 14 ? 19.610 -11.819 56.875 1.00 53.77 14 ALA D O 1
ATOM 8427 N N . PRO D 3 15 ? 20.011 -14.033 57.150 1.00 64.88 15 PRO D N 1
ATOM 8428 C CA . PRO D 3 15 ? 18.604 -14.396 57.379 1.00 57.65 15 PRO D CA 1
ATOM 8429 C C . PRO D 3 15 ? 18.005 -13.581 58.520 1.00 66.11 15 PRO D C 1
ATOM 8430 O O . PRO D 3 15 ? 18.759 -12.935 59.255 1.00 69.03 15 PRO D O 1
ATOM 8434 N N . GLY D 3 16 ? 16.679 -13.608 58.661 1.00 67.81 16 GLY D N 1
ATOM 8435 C CA . GLY D 3 16 ? 15.993 -12.842 59.692 1.00 62.62 16 GLY D CA 1
ATOM 8436 C C . GLY D 3 16 ? 16.488 -11.409 59.827 1.00 63.00 16 GLY D C 1
ATOM 8437 O O . GLY D 3 16 ? 16.537 -10.862 60.923 1.00 67.73 16 GLY D O 1
ATOM 8438 N N . ASP D 3 17 ? 16.839 -10.793 58.705 1.00 61.05 17 ASP D N 1
ATOM 8439 C CA . ASP D 3 17 ? 17.405 -9.449 58.701 1.00 59.88 17 ASP D CA 1
ATOM 8440 C C . ASP D 3 17 ? 16.794 -8.592 57.572 1.00 59.38 17 ASP D C 1
ATOM 8441 O O . ASP D 3 17 ? 16.202 -9.118 56.628 1.00 58.55 17 ASP D O 1
ATOM 8446 N N . LYS D 3 18 ? 16.946 -7.276 57.671 1.00 56.76 18 LYS D N 1
ATOM 8447 C CA . LYS D 3 18 ? 16.135 -6.353 56.880 1.00 70.12 18 LYS D CA 1
ATOM 8448 C C . LYS D 3 18 ? 16.781 -5.950 55.565 1.00 68.91 18 LYS D C 1
ATOM 8449 O O . LYS D 3 18 ? 17.731 -5.165 55.550 1.00 70.59 18 LYS D O 1
ATOM 8455 N N . VAL D 3 19 ? 16.236 -6.460 54.460 1.00 66.37 19 VAL D N 1
ATOM 8456 C CA . VAL D 3 19 ? 16.793 -6.194 53.134 1.00 59.58 19 VAL D CA 1
ATOM 8457 C C . VAL D 3 19 ? 16.031 -5.118 52.354 1.00 54.99 19 VAL D C 1
ATOM 8458 O O . VAL D 3 19 ? 14.796 -5.059 52.392 1.00 56.11 19 VAL D O 1
ATOM 8462 N N . THR D 3 20 ? 16.786 -4.295 51.630 1.00 49.05 20 THR D N 1
ATOM 8463 C CA . THR D 3 20 ? 16.250 -3.161 50.888 1.00 43.06 20 THR D CA 1
ATOM 8464 C C . THR D 3 20 ? 17.010 -2.887 49.597 1.00 55.71 20 THR D C 1
ATOM 8465 O O . THR D 3 20 ? 18.140 -2.367 49.636 1.00 49.50 20 THR D O 1
ATOM 8469 N N . MET D 3 21 ? 16.408 -3.207 48.451 1.00 50.46 21 MET D N 1
ATOM 8470 C CA . MET D 3 21 ? 17.016 -2.791 47.187 1.00 48.23 21 MET D CA 1
ATOM 8471 C C . MET D 3 21 ? 16.265 -1.628 46.562 1.00 43.58 21 MET D C 1
ATOM 8472 O O . MET D 3 21 ? 15.139 -1.342 46.943 1.00 53.17 21 MET D O 1
ATOM 8477 N N . THR D 3 22 ? 16.904 -0.961 45.611 1.00 45.13 22 THR D N 1
ATOM 8478 C CA . THR D 3 22 ? 16.394 0.274 45.026 1.00 44.81 22 THR D CA 1
ATOM 8479 C C . THR D 3 22 ? 16.266 0.201 43.490 1.00 57.66 22 THR D C 1
ATOM 8480 O O . THR D 3 22 ? 16.896 -0.653 42.844 1.00 56.42 22 THR D O 1
ATOM 8484 N N . CYS D 3 23 ? 15.450 1.103 42.929 1.00 54.49 23 CYS D N 1
ATOM 8485 C CA . CYS D 3 23 ? 15.150 1.179 41.498 1.00 51.59 23 CYS D CA 1
ATOM 8486 C C . CYS D 3 23 ? 14.983 2.665 41.144 1.00 56.83 23 CYS D C 1
ATOM 8487 O O . CYS D 3 23 ? 14.317 3.396 41.870 1.00 57.98 23 CYS D O 1
ATOM 8490 N N . SER D 3 24 ? 15.595 3.119 40.049 1.00 63.16 24 SER D N 1
ATOM 8491 C CA . SER D 3 24 ? 15.589 4.548 39.719 1.00 54.73 24 SER D CA 1
ATOM 8492 C C . SER D 3 24 ? 15.517 4.875 38.227 1.00 67.20 24 SER D C 1
ATOM 8493 O O . SER D 3 24 ? 16.277 4.335 37.418 1.00 62.16 24 SER D O 1
ATOM 8496 N N . ALA D 3 25 ? 14.618 5.793 37.878 1.00 57.87 25 ALA D N 1
ATOM 8497 C CA . ALA D 3 25 ? 14.312 6.068 36.483 1.00 56.66 25 ALA D CA 1
ATOM 8498 C C . ALA D 3 25 ? 14.845 7.408 35.972 1.00 63.27 25 ALA D C 1
ATOM 8499 O O . ALA D 3 25 ? 14.864 8.403 36.691 1.00 61.57 25 ALA D O 1
ATOM 8501 N N . SER D 3 26 ? 15.263 7.415 34.710 1.00 63.22 26 SER D N 1
ATOM 8502 C CA . SER D 3 26 ? 15.766 8.613 34.052 1.00 68.22 26 SER D CA 1
ATOM 8503 C C . SER D 3 26 ? 14.687 9.680 33.929 1.00 76.55 26 SER D C 1
ATOM 8504 O O . SER D 3 26 ? 14.986 10.870 33.805 1.00 79.68 26 SER D O 1
ATOM 8507 N N . SER D 3 27 ? 13.433 9.232 33.933 1.00 73.73 27 SER D N 1
ATOM 8508 C CA . SER D 3 27 ? 12.267 10.107 33.878 1.00 58.24 27 SER D CA 1
ATOM 8509 C C . SER D 3 27 ? 11.239 9.591 34.870 1.00 68.74 27 SER D C 1
ATOM 8510 O O . SER D 3 27 ? 11.486 8.609 35.571 1.00 72.27 27 SER D O 1
ATOM 8513 N N . SER D 3 28 ? 10.085 10.242 34.935 1.00 65.51 28 SER D N 1
ATOM 8514 C CA . SER D 3 28 ? 9.083 9.843 35.916 1.00 66.53 28 SER D CA 1
ATOM 8515 C C . SER D 3 28 ? 8.333 8.598 35.469 1.00 57.73 28 SER D C 1
ATOM 8516 O O . SER D 3 28 ? 7.986 8.445 34.279 1.00 42.59 28 SER D O 1
ATOM 8519 N N . VAL D 3 29 ? 8.089 7.714 36.433 1.00 47.56 29 VAL D N 1
ATOM 8520 C CA . VAL D 3 29 ? 7.469 6.422 36.147 1.00 59.73 29 VAL D CA 1
ATOM 8521 C C . VAL D 3 29 ? 6.401 6.020 37.182 1.00 53.51 29 VAL D C 1
ATOM 8522 O O . VAL D 3 29 ? 6.467 6.424 38.345 1.00 51.44 29 VAL D O 1
ATOM 8526 N N . SER D 3 30 ? 5.420 5.223 36.759 1.00 53.84 30 SER D N 1
ATOM 8527 C CA . SER D 3 30 ? 4.327 4.830 37.654 1.00 53.43 30 SER D CA 1
ATOM 8528 C C . SER D 3 30 ? 4.080 3.333 37.705 1.00 50.70 30 SER D C 1
ATOM 8529 O O . SER D 3 30 ? 4.173 2.637 36.685 1.00 48.53 30 SER D O 1
ATOM 8532 N N . TYR D 3 31 ? 3.756 2.857 38.907 1.00 46.95 31 TYR D N 1
ATOM 8533 C CA . TYR D 3 31 ? 3.332 1.479 39.121 1.00 48.98 31 TYR D CA 1
ATOM 8534 C C . TYR D 3 31 ? 4.308 0.485 38.508 1.00 54.84 31 TYR D C 1
ATOM 8535 O O . TYR D 3 31 ? 4.066 -0.123 37.451 1.00 41.35 31 TYR D O 1
ATOM 8544 N N . ILE D 3 32 ? 5.427 0.359 39.215 1.00 53.42 32 ILE D N 1
ATOM 8545 C CA . ILE D 3 32 ? 6.550 -0.481 38.855 1.00 41.76 32 ILE D CA 1
ATOM 8546 C C . ILE D 3 32 ? 6.304 -1.915 39.325 1.00 44.67 32 ILE D C 1
ATOM 8547 O O . ILE D 3 32 ? 5.689 -2.145 40.360 1.00 40.83 32 ILE D O 1
ATOM 8552 N N . HIS D 3 33 ? 6.777 -2.888 38.558 1.00 45.55 33 HIS D N 1
ATOM 8553 C CA . HIS D 3 33 ? 6.658 -4.275 38.977 1.00 38.09 33 HIS D CA 1
ATOM 8554 C C . HIS D 3 33 ? 8.054 -4.833 39.241 1.00 41.25 33 HIS D C 1
ATOM 8555 O O . HIS D 3 33 ? 9.047 -4.191 38.941 1.00 32.53 33 HIS D O 1
ATOM 8562 N N . TRP D 3 34 ? 8.101 -6.024 39.819 1.00 40.10 34 TRP D N 1
ATOM 8563 C CA . TRP D 3 34 ? 9.308 -6.602 40.358 1.00 35.20 34 TRP D CA 1
ATOM 8564 C C . TRP D 3 34 ? 9.232 -8.089 40.146 1.00 44.07 34 TRP D C 1
ATOM 8565 O O . TRP D 3 34 ? 8.268 -8.735 40.587 1.00 38.61 34 TRP D O 1
ATOM 8576 N N . TYR D 3 35 ? 10.253 -8.646 39.498 1.00 42.29 35 TYR D N 1
ATOM 8577 C CA . TYR D 3 35 ? 10.268 -10.081 39.301 1.00 37.47 35 TYR D CA 1
ATOM 8578 C C . TYR D 3 35 ? 11.448 -10.706 40.029 1.00 39.09 35 TYR D C 1
ATOM 8579 O O . TYR D 3 35 ? 12.531 -10.113 40.137 1.00 36.72 35 TYR D O 1
ATOM 8588 N N . GLN D 3 36 ? 11.216 -11.910 40.531 1.00 37.75 36 GLN D N 1
ATOM 8589 C CA . GLN D 3 36 ? 12.233 -12.660 41.234 1.00 40.05 36 GLN D CA 1
ATOM 8590 C C . GLN D 3 36 ? 12.725 -13.801 40.358 1.00 42.24 36 GLN D C 1
ATOM 8591 O O . GLN D 3 36 ? 11.921 -14.587 39.859 1.00 34.63 36 GLN D O 1
ATOM 8597 N N . GLN D 3 37 ? 14.046 -13.917 40.212 1.00 42.82 37 GLN D N 1
ATOM 8598 C CA . GLN D 3 37 ? 14.629 -14.992 39.409 1.00 44.67 37 GLN D CA 1
ATOM 8599 C C . GLN D 3 37 ? 15.701 -15.809 40.132 1.00 37.56 37 GLN D C 1
ATOM 8600 O O . GLN D 3 37 ? 16.740 -15.291 40.523 1.00 40.09 37 GLN D O 1
ATOM 8606 N N . LYS D 3 38 ? 15.430 -17.095 40.305 1.00 50.19 38 LYS D N 1
ATOM 8607 C CA . LYS D 3 38 ? 16.456 -18.044 40.698 1.00 57.61 38 LYS D CA 1
ATOM 8608 C C . LYS D 3 38 ? 17.051 -18.635 39.417 1.00 68.58 38 LYS D C 1
ATOM 8609 O O . LYS D 3 38 ? 16.358 -18.737 38.401 1.00 62.73 38 LYS D O 1
ATOM 8615 N N . SER D 3 39 ? 18.328 -19.014 39.449 1.00 75.01 39 SER D N 1
ATOM 8616 C CA . SER D 3 39 ? 18.979 -19.545 38.246 1.00 72.99 39 SER D CA 1
ATOM 8617 C C . SER D 3 39 ? 18.414 -20.913 37.845 1.00 64.11 39 SER D C 1
ATOM 8618 O O . SER D 3 39 ? 18.332 -21.829 38.666 1.00 62.98 39 SER D O 1
ATOM 8621 N N . GLY D 3 40 ? 18.018 -21.039 36.582 1.00 58.85 40 GLY D N 1
ATOM 8622 C CA . GLY D 3 40 ? 17.445 -22.277 36.074 1.00 56.91 40 GLY D CA 1
ATOM 8623 C C . GLY D 3 40 ? 15.936 -22.166 36.043 1.00 64.94 40 GLY D C 1
ATOM 8624 O O . GLY D 3 40 ? 15.206 -23.062 35.580 1.00 51.92 40 GLY D O 1
ATOM 8625 N N . THR D 3 41 ? 15.479 -21.020 36.531 1.00 61.81 41 THR D N 1
ATOM 8626 C CA . THR D 3 41 ? 14.075 -20.800 36.820 1.00 59.73 41 THR D CA 1
ATOM 8627 C C . THR D 3 41 ? 13.535 -19.593 36.060 1.00 52.04 41 THR D C 1
ATOM 8628 O O . THR D 3 41 ? 14.239 -18.588 35.862 1.00 44.79 41 THR D O 1
ATOM 8632 N N . SER D 3 42 ? 12.290 -19.711 35.612 1.00 47.35 42 SER D N 1
ATOM 8633 C CA . SER D 3 42 ? 11.607 -18.596 34.978 1.00 40.78 42 SER D CA 1
ATOM 8634 C C . SER D 3 42 ? 11.371 -17.470 35.983 1.00 47.05 42 SER D C 1
ATOM 8635 O O . SER D 3 42 ? 10.996 -17.727 37.139 1.00 40.43 42 SER D O 1
ATOM 8638 N N . PRO D 3 43 ? 11.603 -16.217 35.549 1.00 40.23 43 PRO D N 1
ATOM 8639 C CA . PRO D 3 43 ? 11.205 -15.024 36.303 1.00 47.82 43 PRO D CA 1
ATOM 8640 C C . PRO D 3 43 ? 9.775 -15.163 36.827 1.00 46.27 43 PRO D C 1
ATOM 8641 O O . PRO D 3 43 ? 8.877 -15.599 36.093 1.00 44.21 43 PRO D O 1
ATOM 8645 N N . LYS D 3 44 ? 9.576 -14.800 38.088 1.00 41.73 44 LYS D N 1
ATOM 8646 C CA . LYS D 3 44 ? 8.248 -14.820 38.698 1.00 47.64 44 LYS D CA 1
ATOM 8647 C C . LYS D 3 44 ? 7.793 -13.407 39.040 1.00 36.75 44 LYS D C 1
ATOM 8648 O O . LYS D 3 44 ? 8.562 -12.608 39.580 1.00 35.70 44 LYS D O 1
ATOM 8654 N N . ARG D 3 45 ? 6.556 -13.085 38.669 1.00 40.90 45 ARG D N 1
ATOM 8655 C CA . ARG D 3 45 ? 5.990 -11.789 39.017 1.00 39.69 45 ARG D CA 1
ATOM 8656 C C . ARG D 3 45 ? 5.947 -11.754 40.533 1.00 30.35 45 ARG D C 1
ATOM 8657 O O . ARG D 3 45 ? 5.388 -12.646 41.167 1.00 29.99 45 ARG D O 1
ATOM 8665 N N . TRP D 3 46 ? 6.608 -10.763 41.116 1.00 29.11 46 TRP D N 1
ATOM 8666 C CA . TRP D 3 46 ? 6.797 -10.773 42.556 1.00 40.70 46 TRP D CA 1
ATOM 8667 C C . TRP D 3 46 ? 5.929 -9.692 43.189 1.00 43.40 46 TRP D C 1
ATOM 8668 O O . TRP D 3 46 ? 5.087 -9.971 44.027 1.00 39.26 46 TRP D O 1
ATOM 8679 N N . ILE D 3 47 ? 6.137 -8.461 42.745 1.00 44.68 47 ILE D N 1
ATOM 8680 C CA . ILE D 3 47 ? 5.371 -7.332 43.215 1.00 40.36 47 ILE D CA 1
ATOM 8681 C C . ILE D 3 47 ? 4.970 -6.459 42.020 1.00 53.33 47 ILE D C 1
ATOM 8682 O O . ILE D 3 47 ? 5.768 -6.246 41.095 1.00 40.52 47 ILE D O 1
ATOM 8687 N N . TYR D 3 48 ? 3.732 -5.960 42.041 1.00 54.27 48 TYR D N 1
ATOM 8688 C CA . TYR D 3 48 ? 3.239 -5.111 40.959 1.00 52.49 48 TYR D CA 1
ATOM 8689 C C . TYR D 3 48 ? 2.472 -3.868 41.416 1.00 47.23 48 TYR D C 1
ATOM 8690 O O . TYR D 3 48 ? 2.081 -3.742 42.579 1.00 39.90 48 TYR D O 1
ATOM 8699 N N . ASP D 3 49 ? 2.252 -2.965 40.465 1.00 47.17 49 ASP D N 1
ATOM 8700 C CA . ASP D 3 49 ? 1.588 -1.698 40.730 1.00 51.15 49 ASP D CA 1
ATOM 8701 C C . ASP D 3 49 ? 2.207 -1.066 41.951 1.00 48.28 49 ASP D C 1
ATOM 8702 O O . ASP D 3 49 ? 1.521 -0.484 42.788 1.00 57.09 49 ASP D O 1
ATOM 8707 N N . THR D 3 50 ? 3.520 -1.215 42.046 1.00 44.57 50 THR D N 1
ATOM 8708 C CA . THR D 3 50 ? 4.325 -0.503 43.029 1.00 42.85 50 THR D CA 1
ATOM 8709 C C . THR D 3 50 ? 4.285 -1.092 44.433 1.00 45.68 50 THR D C 1
ATOM 8710 O O . THR D 3 50 ? 5.246 -0.945 45.173 1.00 42.00 50 THR D O 1
ATOM 8714 N N . SER D 3 51 ? 3.207 -1.782 44.801 1.00 44.20 51 SER D N 1
ATOM 8715 C CA . SER D 3 51 ? 3.108 -2.224 46.183 1.00 31.93 51 SER D CA 1
ATOM 8716 C C . SER D 3 51 ? 2.338 -3.508 46.449 1.00 33.48 51 SER D C 1
ATOM 8717 O O . SER D 3 51 ? 2.341 -4.014 47.577 1.00 26.30 51 SER D O 1
ATOM 8720 N N . LYS D 3 52 ? 1.708 -4.057 45.418 1.00 37.29 52 LYS D N 1
ATOM 8721 C CA . LYS D 3 52 ? 0.797 -5.184 45.607 1.00 42.15 52 LYS D CA 1
ATOM 8722 C C . LYS D 3 52 ? 1.486 -6.541 45.412 1.00 46.21 52 LYS D C 1
ATOM 8723 O O . LYS D 3 52 ? 2.178 -6.746 44.421 1.00 50.88 52 LYS D O 1
ATOM 8729 N N . LEU D 3 53 ? 1.288 -7.463 46.353 1.00 40.25 53 LEU D N 1
ATOM 8730 C CA . LEU D 3 53 ? 1.912 -8.780 46.279 1.00 42.27 53 LEU D CA 1
ATOM 8731 C C . LEU D 3 53 ? 1.138 -9.755 45.405 1.00 53.45 53 LEU D C 1
ATOM 8732 O O . LEU D 3 53 ? -0.094 -9.780 45.429 1.00 58.57 53 LEU D O 1
ATOM 8737 N N . THR D 3 54 ? 1.871 -10.569 44.650 1.00 46.88 54 THR D N 1
ATOM 8738 C CA . THR D 3 54 ? 1.286 -11.652 43.862 1.00 40.72 54 THR D CA 1
ATOM 8739 C C . THR D 3 54 ? 0.918 -12.807 44.799 1.00 47.19 54 THR D C 1
ATOM 8740 O O . THR D 3 54 ? 1.501 -12.951 45.877 1.00 40.83 54 THR D O 1
ATOM 8744 N N . SER D 3 55 ? -0.058 -13.617 44.396 1.00 49.21 55 SER D N 1
ATOM 8745 C CA . SER D 3 55 ? -0.537 -14.720 45.228 1.00 47.28 55 SER D CA 1
ATOM 8746 C C . SER D 3 55 ? 0.540 -15.740 45.565 1.00 56.43 55 SER D C 1
ATOM 8747 O O . SER D 3 55 ? 1.004 -16.485 44.697 1.00 57.92 55 SER D O 1
ATOM 8750 N N . GLY D 3 56 ? 0.915 -15.790 46.839 1.00 59.08 56 GLY D N 1
ATOM 8751 C CA . GLY D 3 56 ? 1.915 -16.733 47.295 1.00 50.86 56 GLY D CA 1
ATOM 8752 C C . GLY D 3 56 ? 3.105 -16.018 47.900 1.00 53.01 56 GLY D C 1
ATOM 8753 O O . GLY D 3 56 ? 3.713 -16.523 48.839 1.00 59.61 56 GLY D O 1
ATOM 8754 N N . VAL D 3 57 ? 3.439 -14.846 47.362 1.00 49.53 57 VAL D N 1
ATOM 8755 C CA . VAL D 3 57 ? 4.559 -14.055 47.872 1.00 47.00 57 VAL D CA 1
ATOM 8756 C C . VAL D 3 57 ? 4.403 -13.744 49.361 1.00 63.08 57 VAL D C 1
ATOM 8757 O O . VAL D 3 57 ? 3.541 -12.956 49.750 1.00 66.63 57 VAL D O 1
ATOM 8761 N N . PRO D 3 58 ? 5.245 -14.360 50.202 1.00 65.41 58 PRO D N 1
ATOM 8762 C CA . PRO D 3 58 ? 5.209 -14.137 51.649 1.00 64.04 58 PRO D CA 1
ATOM 8763 C C . PRO D 3 58 ? 5.141 -12.653 52.018 1.00 61.93 58 PRO D C 1
ATOM 8764 O O . PRO D 3 58 ? 5.578 -11.788 51.252 1.00 50.20 58 PRO D O 1
ATOM 8768 N N . VAL D 3 59 ? 4.607 -12.371 53.203 1.00 61.44 59 VAL D N 1
ATOM 8769 C CA . VAL D 3 59 ? 4.268 -11.000 53.570 1.00 56.34 59 VAL D CA 1
ATOM 8770 C C . VAL D 3 59 ? 5.461 -10.150 54.002 1.00 59.19 59 VAL D C 1
ATOM 8771 O O . VAL D 3 59 ? 5.357 -8.920 54.077 1.00 52.67 59 VAL D O 1
ATOM 8775 N N . ARG D 3 60 ? 6.592 -10.798 54.274 1.00 59.03 60 ARG D N 1
ATOM 8776 C CA . ARG D 3 60 ? 7.816 -10.070 54.596 1.00 49.31 60 ARG D CA 1
ATOM 8777 C C . ARG D 3 60 ? 8.237 -9.186 53.413 1.00 53.72 60 ARG D C 1
ATOM 8778 O O . ARG D 3 60 ? 8.993 -8.229 53.576 1.00 56.28 60 ARG D O 1
ATOM 8786 N N . PHE D 3 61 ? 7.719 -9.500 52.227 1.00 52.19 61 PHE D N 1
ATOM 8787 C CA . PHE D 3 61 ? 7.996 -8.721 51.016 1.00 56.22 61 PHE D CA 1
ATOM 8788 C C . PHE D 3 61 ? 7.066 -7.510 50.886 1.00 51.46 61 PHE D C 1
ATOM 8789 O O . PHE D 3 61 ? 5.866 -7.610 51.154 1.00 42.95 61 PHE D O 1
ATOM 8797 N N . SER D 3 62 ? 7.610 -6.375 50.451 1.00 43.73 62 SER D N 1
ATOM 8798 C CA . SER D 3 62 ? 6.793 -5.175 50.284 1.00 39.61 62 SER D CA 1
ATOM 8799 C C . SER D 3 62 ? 7.479 -4.132 49.402 1.00 43.29 62 SER D C 1
ATOM 8800 O O . SER D 3 62 ? 8.697 -3.964 49.464 1.00 50.03 62 SER D O 1
ATOM 8803 N N . GLY D 3 63 ? 6.703 -3.418 48.591 1.00 31.36 63 GLY D N 1
ATOM 8804 C CA . GLY D 3 63 ? 7.270 -2.382 47.740 1.00 36.36 63 GLY D CA 1
ATOM 8805 C C . GLY D 3 63 ? 6.825 -0.982 48.119 1.00 35.42 63 GLY D C 1
ATOM 8806 O O . GLY D 3 63 ? 5.894 -0.828 48.893 1.00 53.29 63 GLY D O 1
ATOM 8807 N N . SER D 3 64 ? 7.479 0.039 47.573 1.00 30.70 64 SER D N 1
ATOM 8808 C CA . SER D 3 64 ? 7.092 1.426 47.823 1.00 36.75 64 SER D CA 1
ATOM 8809 C C . SER D 3 64 ? 7.775 2.323 46.812 1.00 41.59 64 SER D C 1
ATOM 8810 O O . SER D 3 64 ? 8.716 1.899 46.158 1.00 58.98 64 SER D O 1
ATOM 8813 N N . GLY D 3 65 ? 7.326 3.566 46.683 1.00 49.38 65 GLY D N 1
ATOM 8814 C CA . GLY D 3 65 ? 8.021 4.509 45.822 1.00 41.67 65 GLY D CA 1
ATOM 8815 C C . GLY D 3 65 ? 7.126 5.426 45.018 1.00 51.01 65 GLY D C 1
ATOM 8816 O O . GLY D 3 65 ? 5.923 5.200 44.914 1.00 51.80 65 GLY D O 1
ATOM 8817 N N . SER D 3 66 ? 7.717 6.462 44.432 1.00 52.18 66 SER D N 1
ATOM 8818 C CA . SER D 3 66 ? 6.947 7.383 43.612 1.00 52.64 66 SER D CA 1
ATOM 8819 C C . SER D 3 66 ? 7.831 8.137 42.638 1.00 54.34 66 SER D C 1
ATOM 8820 O O . SER D 3 66 ? 9.008 8.368 42.898 1.00 61.93 66 SER D O 1
ATOM 8823 N N . GLY D 3 67 ? 7.239 8.520 41.513 1.00 62.10 67 GLY D N 1
ATOM 8824 C CA . GLY D 3 67 ? 7.921 9.297 40.499 1.00 63.34 67 GLY D CA 1
ATOM 8825 C C . GLY D 3 67 ? 9.187 8.666 39.955 1.00 67.08 67 GLY D C 1
ATOM 8826 O O . GLY D 3 67 ? 9.174 7.963 38.931 1.00 64.14 67 GLY D O 1
ATOM 8827 N N . THR D 3 68 ? 10.290 8.917 40.652 1.00 68.17 68 THR D N 1
ATOM 8828 C CA . THR D 3 68 ? 11.609 8.635 40.104 1.00 64.85 68 THR D CA 1
ATOM 8829 C C . THR D 3 68 ? 12.396 7.651 40.962 1.00 64.81 68 THR D C 1
ATOM 8830 O O . THR D 3 68 ? 13.477 7.195 40.571 1.00 66.35 68 THR D O 1
ATOM 8834 N N . SER D 3 69 ? 11.854 7.318 42.128 1.00 55.72 69 SER D N 1
ATOM 8835 C CA . SER D 3 69 ? 12.511 6.370 43.010 1.00 46.74 69 SER D CA 1
ATOM 8836 C C . SER D 3 69 ? 11.496 5.374 43.548 1.00 55.66 69 SER D C 1
ATOM 8837 O O . SER D 3 69 ? 10.352 5.735 43.823 1.00 67.79 69 SER D O 1
ATOM 8840 N N . TYR D 3 70 ? 11.915 4.117 43.679 1.00 60.08 70 TYR D N 1
ATOM 8841 C CA . TYR D 3 70 ? 11.060 3.031 44.166 1.00 55.27 70 TYR D CA 1
ATOM 8842 C C . TYR D 3 70 ? 11.942 2.045 44.911 1.00 52.62 70 TYR D C 1
ATOM 8843 O O . TYR D 3 70 ? 13.162 2.194 44.921 1.00 55.31 70 TYR D O 1
ATOM 8852 N N . SER D 3 71 ? 11.350 1.030 45.526 1.00 38.85 71 SER D N 1
ATOM 8853 C CA . SER D 3 71 ? 12.166 0.105 46.296 1.00 43.69 71 SER D CA 1
ATOM 8854 C C . SER D 3 71 ? 11.427 -1.182 46.648 1.00 46.00 71 SER D C 1
ATOM 8855 O O . SER D 3 71 ? 10.198 -1.213 46.684 1.00 46.66 71 SER D O 1
ATOM 8858 N N . LEU D 3 72 ? 12.186 -2.244 46.899 1.00 48.84 72 LEU D N 1
ATOM 8859 C CA . LEU D 3 72 ? 11.632 -3.508 47.372 1.00 45.45 72 LEU D CA 1
ATOM 8860 C C . LEU D 3 72 ? 12.208 -3.718 48.752 1.00 49.89 72 LEU D C 1
ATOM 8861 O O . LEU D 3 72 ? 13.229 -3.124 49.080 1.00 52.15 72 LEU D O 1
ATOM 8866 N N . THR D 3 73 ? 11.566 -4.549 49.566 1.00 48.82 73 THR D N 1
ATOM 8867 C CA . THR D 3 73 ? 12.010 -4.727 50.942 1.00 51.40 73 THR D CA 1
ATOM 8868 C C . THR D 3 73 ? 11.545 -6.058 51.526 1.00 55.15 73 THR D C 1
ATOM 8869 O O . THR D 3 73 ? 10.457 -6.541 51.205 1.00 56.19 73 THR D O 1
ATOM 8873 N N . ILE D 3 74 ? 12.383 -6.648 52.376 1.00 52.34 74 ILE D N 1
ATOM 8874 C CA . ILE D 3 74 ? 12.040 -7.891 53.055 1.00 58.74 74 ILE D CA 1
ATOM 8875 C C . ILE D 3 74 ? 12.266 -7.744 54.556 1.00 65.92 74 ILE D C 1
ATOM 8876 O O . ILE D 3 74 ? 13.395 -7.896 55.039 1.00 66.06 74 ILE D O 1
ATOM 8881 N N . ASN D 3 75 ? 11.202 -7.436 55.294 1.00 69.85 75 ASN D N 1
ATOM 8882 C CA . ASN D 3 75 ? 11.312 -7.364 56.746 1.00 73.56 75 ASN D CA 1
ATOM 8883 C C . ASN D 3 75 ? 11.409 -8.767 57.318 1.00 74.72 75 ASN D C 1
ATOM 8884 O O . ASN D 3 75 ? 10.400 -9.474 57.432 1.00 64.03 75 ASN D O 1
ATOM 8889 N N . THR D 3 76 ? 12.639 -9.130 57.686 1.00 69.70 76 THR D N 1
ATOM 8890 C CA . THR D 3 76 ? 13.057 -10.506 57.953 1.00 69.32 76 THR D CA 1
ATOM 8891 C C . THR D 3 76 ? 13.331 -11.229 56.630 1.00 70.97 76 THR D C 1
ATOM 8892 O O . THR D 3 76 ? 12.422 -11.731 55.967 1.00 65.48 76 THR D O 1
ATOM 8896 N N . MET D 3 77 ? 14.599 -11.238 56.229 1.00 71.45 77 MET D N 1
ATOM 8897 C CA . MET D 3 77 ? 14.982 -11.951 55.028 1.00 66.46 77 MET D CA 1
ATOM 8898 C C . MET D 3 77 ? 15.034 -13.426 55.356 1.00 63.06 77 MET D C 1
ATOM 8899 O O . MET D 3 77 ? 15.477 -13.809 56.433 1.00 65.41 77 MET D O 1
ATOM 8904 N N . GLU D 3 78 ? 14.551 -14.255 54.444 1.00 59.33 78 GLU D N 1
ATOM 8905 C CA . GLU D 3 78 ? 14.720 -15.689 54.603 1.00 68.51 78 GLU D CA 1
ATOM 8906 C C . GLU D 3 78 ? 15.880 -16.170 53.734 1.00 63.03 78 GLU D C 1
ATOM 8907 O O . GLU D 3 78 ? 16.524 -15.368 53.053 1.00 57.00 78 GLU D O 1
ATOM 8913 N N . ALA D 3 79 ? 16.145 -17.473 53.778 1.00 59.51 79 ALA D N 1
ATOM 8914 C CA . ALA D 3 79 ? 17.171 -18.082 52.931 1.00 65.71 79 ALA D CA 1
ATOM 8915 C C . ALA D 3 79 ? 16.691 -18.157 51.484 1.00 64.30 79 ALA D C 1
ATOM 8916 O O . ALA D 3 79 ? 17.385 -17.724 50.560 1.00 53.69 79 ALA D O 1
ATOM 8918 N N . GLU D 3 80 ? 15.492 -18.700 51.299 1.00 60.41 80 GLU D N 1
ATOM 8919 C CA . GLU D 3 80 ? 14.919 -18.859 49.974 1.00 51.00 80 GLU D CA 1
ATOM 8920 C C . GLU D 3 80 ? 14.660 -17.523 49.288 1.00 49.76 80 GLU D C 1
ATOM 8921 O O . GLU D 3 80 ? 14.033 -17.476 48.231 1.00 49.52 80 GLU D O 1
ATOM 8927 N N . ASP D 3 81 ? 15.139 -16.443 49.891 1.00 50.28 81 ASP D N 1
ATOM 8928 C CA . ASP D 3 81 ? 14.968 -15.110 49.332 1.00 50.72 81 ASP D CA 1
ATOM 8929 C C . ASP D 3 81 ? 16.125 -14.795 48.427 1.00 44.96 81 ASP D C 1
ATOM 8930 O O . ASP D 3 81 ? 16.124 -13.781 47.711 1.00 40.29 81 ASP D O 1
ATOM 8935 N N . ALA D 3 82 ? 17.123 -15.672 48.490 1.00 52.53 82 ALA D N 1
ATOM 8936 C CA . ALA D 3 82 ? 18.274 -15.611 47.606 1.00 45.35 82 ALA D CA 1
ATOM 8937 C C . ALA D 3 82 ? 17.809 -15.784 46.157 1.00 33.97 82 ALA D C 1
ATOM 8938 O O . ALA D 3 82 ? 17.235 -16.813 45.781 1.00 30.87 82 ALA D O 1
ATOM 8940 N N . ALA D 3 83 ? 18.029 -14.736 45.373 1.00 18.42 83 ALA D N 1
ATOM 8941 C CA . ALA D 3 83 ? 17.609 -14.679 43.986 1.00 25.26 83 ALA D CA 1
ATOM 8942 C C . ALA D 3 83 ? 18.041 -13.328 43.435 1.00 32.03 83 ALA D C 1
ATOM 8943 O O . ALA D 3 83 ? 18.582 -12.479 44.171 1.00 22.34 83 ALA D O 1
ATOM 8945 N N . THR D 3 84 ? 17.848 -13.162 42.129 1.00 30.98 84 THR D N 1
ATOM 8946 C CA . THR D 3 84 ? 18.034 -11.878 41.460 1.00 34.62 84 THR D CA 1
ATOM 8947 C C . THR D 3 84 ? 16.641 -11.236 41.284 1.00 45.34 84 THR D C 1
ATOM 8948 O O . THR D 3 84 ? 15.658 -11.923 40.949 1.00 32.94 84 THR D O 1
ATOM 8952 N N . TYR D 3 85 ? 16.568 -9.926 41.521 1.00 45.65 85 TYR D N 1
ATOM 8953 C CA . TYR D 3 85 ? 15.298 -9.198 41.577 1.00 38.79 85 TYR D CA 1
ATOM 8954 C C . TYR D 3 85 ? 15.313 -8.094 40.537 1.00 46.32 85 TYR D C 1
ATOM 8955 O O . TYR D 3 85 ? 16.141 -7.167 40.609 1.00 36.17 85 TYR D O 1
ATOM 8964 N N . TYR D 3 86 ? 14.410 -8.204 39.560 1.00 38.97 86 TYR D N 1
ATOM 8965 C CA . TYR D 3 86 ? 14.356 -7.233 38.471 1.00 33.25 86 TYR D CA 1
ATOM 8966 C C . TYR D 3 86 ? 13.129 -6.340 38.603 1.00 41.74 86 TYR D C 1
ATOM 8967 O O . TYR D 3 86 ? 12.003 -6.813 38.794 1.00 34.71 86 TYR D O 1
ATOM 8976 N N . CYS D 3 87 ? 13.364 -5.041 38.510 1.00 39.20 87 CYS D N 1
ATOM 8977 C CA . CYS D 3 87 ? 12.283 -4.087 38.484 1.00 43.48 87 CYS D CA 1
ATOM 8978 C C . CYS D 3 87 ? 11.910 -3.828 37.027 1.00 40.42 87 CYS D C 1
ATOM 8979 O O . CYS D 3 87 ? 12.711 -4.066 36.131 1.00 52.50 87 CYS D O 1
ATOM 8982 N N . GLN D 3 88 ? 10.692 -3.339 36.799 1.00 51.78 88 GLN D N 1
ATOM 8983 C CA . GLN D 3 88 ? 10.143 -3.167 35.456 1.00 40.01 88 GLN D CA 1
ATOM 8984 C C . GLN D 3 88 ? 9.125 -2.017 35.424 1.00 43.07 88 GLN D C 1
ATOM 8985 O O . GLN D 3 88 ? 8.405 -1.792 36.397 1.00 43.50 88 GLN D O 1
ATOM 8991 N N . GLN D 3 89 ? 9.067 -1.293 34.310 1.00 36.13 89 GLN D N 1
ATOM 8992 C CA . GLN D 3 89 ? 8.125 -0.196 34.166 1.00 36.48 89 GLN D CA 1
ATOM 8993 C C . GLN D 3 89 ? 7.403 -0.297 32.839 1.00 41.84 89 GLN D C 1
ATOM 8994 O O . GLN D 3 89 ? 7.988 -0.764 31.865 1.00 36.12 89 GLN D O 1
ATOM 9000 N N . TRP D 3 90 ? 6.133 0.132 32.805 1.00 44.70 90 TRP D N 1
ATOM 9001 C CA . TRP D 3 90 ? 5.372 0.250 31.548 1.00 37.24 90 TRP D CA 1
ATOM 9002 C C . TRP D 3 90 ? 4.453 1.495 31.544 1.00 45.75 90 TRP D C 1
ATOM 9003 O O . TRP D 3 90 ? 3.663 1.708 30.620 1.00 40.85 90 TRP D O 1
ATOM 9014 N N . SER D 3 91 ? 4.573 2.315 32.583 1.00 38.13 91 SER D N 1
ATOM 9015 C CA . SER D 3 91 ? 4.042 3.671 32.555 1.00 32.12 91 SER D CA 1
ATOM 9016 C C . SER D 3 91 ? 4.450 4.385 31.262 1.00 50.41 91 SER D C 1
ATOM 9017 O O . SER D 3 91 ? 3.671 5.146 30.696 1.00 55.32 91 SER D O 1
ATOM 9020 N N . SER D 3 92 ? 5.675 4.154 30.794 1.00 49.33 92 SER D N 1
ATOM 9021 C CA . SER D 3 92 ? 6.095 4.722 29.510 1.00 55.58 92 SER D CA 1
ATOM 9022 C C . SER D 3 92 ? 6.284 3.626 28.466 1.00 42.04 92 SER D C 1
ATOM 9023 O O . SER D 3 92 ? 6.340 2.450 28.799 1.00 45.45 92 SER D O 1
ATOM 9026 N N . HIS D 3 93 ? 6.367 4.002 27.202 1.00 35.59 93 HIS D N 1
ATOM 9027 C CA . HIS D 3 93 ? 6.518 2.991 26.168 1.00 42.07 93 HIS D CA 1
ATOM 9028 C C . HIS D 3 93 ? 7.709 3.331 25.270 1.00 54.30 93 HIS D C 1
ATOM 9029 O O . HIS D 3 93 ? 7.824 4.465 24.783 1.00 54.94 93 HIS D O 1
ATOM 9036 N N . PRO D 3 94 ? 8.586 2.335 25.033 1.00 54.37 94 PRO D N 1
ATOM 9037 C CA . PRO D 3 94 ? 8.295 0.969 25.472 1.00 39.76 94 PRO D CA 1
ATOM 9038 C C . PRO D 3 94 ? 8.873 0.686 26.840 1.00 38.98 94 PRO D C 1
ATOM 9039 O O . PRO D 3 94 ? 9.648 1.474 27.368 1.00 45.23 94 PRO D O 1
ATOM 9043 N N . GLN D 3 95 ? 8.461 -0.438 27.408 1.00 31.60 95 GLN D N 1
ATOM 9044 C CA . GLN D 3 95 ? 8.808 -0.806 28.766 1.00 37.12 95 GLN D CA 1
ATOM 9045 C C . GLN D 3 95 ? 10.227 -1.329 28.892 1.00 36.04 95 GLN D C 1
ATOM 9046 O O . GLN D 3 95 ? 10.772 -1.957 27.983 1.00 36.08 95 GLN D O 1
ATOM 9052 N N . THR D 3 96 ? 10.803 -1.083 30.055 1.00 37.65 96 THR D N 1
ATOM 9053 C CA . THR D 3 96 ? 12.206 -1.320 30.268 1.00 38.51 96 THR D CA 1
ATOM 9054 C C . THR D 3 96 ? 12.369 -1.945 31.623 1.00 39.18 96 THR D C 1
ATOM 9055 O O . THR D 3 96 ? 11.708 -1.561 32.583 1.00 39.49 96 THR D O 1
ATOM 9059 N N . PHE D 3 97 ? 13.260 -2.920 31.688 1.00 37.41 97 PHE D N 1
ATOM 9060 C CA . PHE D 3 97 ? 13.608 -3.545 32.936 1.00 31.40 97 PHE D CA 1
ATOM 9061 C C . PHE D 3 97 ? 14.809 -2.853 33.587 1.00 40.13 97 PHE D C 1
ATOM 9062 O O . PHE D 3 97 ? 15.469 -1.983 32.993 1.00 43.73 97 PHE D O 1
ATOM 9070 N N . GLY D 3 98 ? 15.091 -3.255 34.821 1.00 42.16 98 GLY D N 1
ATOM 9071 C CA . GLY D 3 98 ? 16.291 -2.822 35.513 1.00 47.32 98 GLY D CA 1
ATOM 9072 C C . GLY D 3 98 ? 17.405 -3.841 35.345 1.00 60.32 98 GLY D C 1
ATOM 9073 O O . GLY D 3 98 ? 17.148 -5.047 35.163 1.00 51.81 98 GLY D O 1
ATOM 9074 N N . GLY D 3 99 ? 18.645 -3.352 35.401 1.00 58.94 99 GLY D N 1
ATOM 9075 C CA . GLY D 3 99 ? 19.823 -4.196 35.309 1.00 43.50 99 GLY D CA 1
ATOM 9076 C C . GLY D 3 99 ? 19.862 -5.339 36.311 1.00 38.45 99 GLY D C 1
ATOM 9077 O O . GLY D 3 99 ? 20.593 -6.309 36.117 1.00 46.90 99 GLY D O 1
ATOM 9078 N N . GLY D 3 100 ? 19.082 -5.238 37.382 1.00 31.50 100 GLY D N 1
ATOM 9079 C CA . GLY D 3 100 ? 18.991 -6.323 38.344 1.00 30.10 100 GLY D CA 1
ATOM 9080 C C . GLY D 3 100 ? 19.716 -6.074 39.657 1.00 39.10 100 GLY D C 1
ATOM 9081 O O . GLY D 3 100 ? 20.605 -5.213 39.754 1.00 42.92 100 GLY D O 1
ATOM 9082 N N . THR D 3 101 ? 19.324 -6.843 40.670 1.00 34.91 101 THR D N 1
ATOM 9083 C CA . THR D 3 101 ? 19.949 -6.816 41.987 1.00 35.35 101 THR D CA 1
ATOM 9084 C C . THR D 3 101 ? 20.112 -8.254 42.501 1.00 42.23 101 THR D C 1
ATOM 9085 O O . THR D 3 101 ? 19.140 -9.002 42.674 1.00 34.15 101 THR D O 1
ATOM 9089 N N . LYS D 3 102 ? 21.359 -8.663 42.697 1.00 41.60 102 LYS D N 1
ATOM 9090 C CA . LYS D 3 102 ? 21.607 -10.028 43.123 1.00 46.29 102 LYS D CA 1
ATOM 9091 C C . LYS D 3 102 ? 21.566 -10.081 44.643 1.00 51.23 102 LYS D C 1
ATOM 9092 O O . LYS D 3 102 ? 22.215 -9.292 45.323 1.00 49.34 102 LYS D O 1
ATOM 9098 N N . LEU D 3 103 ? 20.786 -11.007 45.177 1.00 49.28 103 LEU D N 1
ATOM 9099 C CA . LEU D 3 103 ? 20.666 -11.108 46.610 1.00 41.87 103 LEU D CA 1
ATOM 9100 C C . LEU D 3 103 ? 21.161 -12.449 47.092 1.00 42.59 103 LEU D C 1
ATOM 9101 O O . LEU D 3 103 ? 20.527 -13.483 46.864 1.00 43.12 103 LEU D O 1
ATOM 9106 N N . GLU D 3 104 ? 22.288 -12.412 47.792 1.00 44.19 104 GLU D N 1
ATOM 9107 C CA . GLU D 3 104 ? 22.884 -13.617 48.328 1.00 49.85 104 GLU D CA 1
ATOM 9108 C C . GLU D 3 104 ? 22.876 -13.591 49.844 1.00 51.11 104 GLU D C 1
ATOM 9109 O O . GLU D 3 104 ? 22.977 -12.535 50.476 1.00 43.47 104 GLU D O 1
ATOM 9115 N N . ILE D 3 105 ? 22.730 -14.787 50.393 1.00 43.71 105 ILE D N 1
ATOM 9116 C CA . ILE D 3 105 ? 22.878 -15.071 51.803 1.00 50.94 105 ILE D CA 1
ATOM 9117 C C . ILE D 3 105 ? 24.204 -14.540 52.378 1.00 52.42 105 ILE D C 1
ATOM 9118 O O . ILE D 3 105 ? 25.178 -14.337 51.651 1.00 55.17 105 ILE D O 1
ATOM 9123 N N . LEU D 3 106 ? 24.225 -14.262 53.676 1.00 51.16 106 LEU D N 1
ATOM 9124 C CA . LEU D 3 106 ? 25.489 -13.997 54.360 1.00 60.03 106 LEU D CA 1
ATOM 9125 C C . LEU D 3 106 ? 25.671 -15.069 55.415 1.00 56.74 106 LEU D C 1
ATOM 9126 O O . LEU D 3 106 ? 24.690 -15.565 55.978 1.00 50.06 106 LEU D O 1
ATOM 9131 N N . ARG D 3 107 ? 26.924 -15.446 55.655 1.00 57.34 107 ARG D N 1
ATOM 9132 C CA . ARG D 3 107 ? 27.229 -16.533 56.577 1.00 48.56 107 ARG D CA 1
ATOM 9133 C C . ARG D 3 107 ? 28.606 -16.385 57.208 1.00 53.06 107 ARG D C 1
ATOM 9134 O O . ARG D 3 107 ? 29.360 -15.437 56.921 1.00 44.51 107 ARG D O 1
ATOM 9142 N N . ALA D 3 108 ? 28.921 -17.328 58.091 1.00 56.18 108 ALA D N 1
ATOM 9143 C CA . ALA D 3 108 ? 30.245 -17.388 58.688 1.00 55.74 108 ALA D CA 1
ATOM 9144 C C . ALA D 3 108 ? 31.296 -17.731 57.631 1.00 60.10 108 ALA D C 1
ATOM 9145 O O . ALA D 3 108 ? 31.095 -18.612 56.778 1.00 46.33 108 ALA D O 1
ATOM 9147 N N . ASP D 3 109 ? 32.407 -17.009 57.684 1.00 50.97 109 ASP D N 1
ATOM 9148 C CA . ASP D 3 109 ? 33.558 -17.353 56.888 1.00 52.91 109 ASP D CA 1
ATOM 9149 C C . ASP D 3 109 ? 33.855 -18.830 57.038 1.00 60.25 109 ASP D C 1
ATOM 9150 O O . ASP D 3 109 ? 33.653 -19.407 58.117 1.00 40.74 109 ASP D O 1
ATOM 9155 N N . ALA D 3 110 ? 34.270 -19.443 55.925 1.00 51.64 110 ALA D N 1
ATOM 9156 C CA . ALA D 3 110 ? 34.783 -20.812 55.929 1.00 54.75 110 ALA D CA 1
ATOM 9157 C C . ALA D 3 110 ? 36.006 -20.908 55.018 1.00 51.20 110 ALA D C 1
ATOM 9158 O O . ALA D 3 110 ? 36.178 -20.105 54.093 1.00 53.74 110 ALA D O 1
ATOM 9160 N N . ALA D 3 111 ? 36.879 -21.865 55.309 1.00 63.96 111 ALA D N 1
ATOM 9161 C CA . ALA D 3 111 ? 38.131 -22.006 54.566 1.00 57.44 111 ALA D CA 1
ATOM 9162 C C . ALA D 3 111 ? 37.921 -22.950 53.388 1.00 39.08 111 ALA D C 1
ATOM 9163 O O . ALA D 3 111 ? 37.073 -23.849 53.450 1.00 46.50 111 ALA D O 1
ATOM 9165 N N . PRO D 3 112 ? 38.685 -22.765 52.308 1.00 43.01 112 PRO D N 1
ATOM 9166 C CA . PRO D 3 112 ? 38.522 -23.749 51.231 1.00 42.56 112 PRO D CA 1
ATOM 9167 C C . PRO D 3 112 ? 39.096 -25.090 51.652 1.00 40.35 112 PRO D C 1
ATOM 9168 O O . PRO D 3 112 ? 40.118 -25.111 52.322 1.00 47.50 112 PRO D O 1
ATOM 9172 N N . THR D 3 113 ? 38.414 -26.177 51.311 1.00 32.47 113 THR D N 1
ATOM 9173 C CA . THR D 3 113 ? 39.028 -27.490 51.255 1.00 32.27 113 THR D CA 1
ATOM 9174 C C . THR D 3 113 ? 39.680 -27.631 49.869 1.00 46.85 113 THR D C 1
ATOM 9175 O O . THR D 3 113 ? 38.978 -27.788 48.852 1.00 49.92 113 THR D O 1
ATOM 9179 N N . VAL D 3 114 ? 41.011 -27.563 49.819 1.00 35.21 114 VAL D N 1
ATOM 9180 C CA . VAL D 3 114 ? 41.724 -27.611 48.546 1.00 30.06 114 VAL D CA 1
ATOM 9181 C C . VAL D 3 114 ? 42.106 -29.025 48.102 1.00 37.76 114 VAL D C 1
ATOM 9182 O O . VAL D 3 114 ? 42.455 -29.868 48.912 1.00 36.40 114 VAL D O 1
ATOM 9186 N N . SER D 3 115 ? 42.012 -29.286 46.803 1.00 37.11 115 SER D N 1
ATOM 9187 C CA . SER D 3 115 ? 42.256 -30.626 46.295 1.00 28.69 115 SER D CA 1
ATOM 9188 C C . SER D 3 115 ? 42.923 -30.549 44.925 1.00 31.07 115 SER D C 1
ATOM 9189 O O . SER D 3 115 ? 42.529 -29.747 44.081 1.00 38.99 115 SER D O 1
ATOM 9192 N N . ILE D 3 116 ? 43.966 -31.358 44.725 1.00 25.89 116 ILE D N 1
ATOM 9193 C CA . ILE D 3 116 ? 44.718 -31.326 43.491 1.00 27.70 116 ILE D CA 1
ATOM 9194 C C . ILE D 3 116 ? 44.702 -32.691 42.827 1.00 28.43 116 ILE D C 1
ATOM 9195 O O . ILE D 3 116 ? 44.636 -33.724 43.494 1.00 25.79 116 ILE D O 1
ATOM 9200 N N . PHE D 3 117 ? 44.729 -32.677 41.502 1.00 29.78 117 PHE D N 1
ATOM 9201 C CA . PHE D 3 117 ? 44.595 -33.891 40.705 1.00 33.09 117 PHE D CA 1
ATOM 9202 C C . PHE D 3 117 ? 45.568 -33.915 39.531 1.00 40.22 117 PHE D C 1
ATOM 9203 O O . PHE D 3 117 ? 45.714 -32.929 38.788 1.00 33.15 117 PHE D O 1
ATOM 9211 N N . PRO D 3 118 ? 46.232 -35.056 39.343 1.00 38.47 118 PRO D N 1
ATOM 9212 C CA . PRO D 3 118 ? 47.161 -35.144 38.220 1.00 44.03 118 PRO D CA 1
ATOM 9213 C C . PRO D 3 118 ? 46.367 -35.469 36.964 1.00 38.74 118 PRO D C 1
ATOM 9214 O O . PRO D 3 118 ? 45.265 -35.995 37.104 1.00 32.84 118 PRO D O 1
ATOM 9218 N N . PRO D 3 119 ? 46.910 -35.148 35.774 1.00 26.14 119 PRO D N 1
ATOM 9219 C CA . PRO D 3 119 ? 46.291 -35.546 34.508 1.00 31.63 119 PRO D CA 1
ATOM 9220 C C . PRO D 3 119 ? 46.051 -37.034 34.524 1.00 29.16 119 PRO D C 1
ATOM 9221 O O . PRO D 3 119 ? 46.921 -37.793 34.941 1.00 28.94 119 PRO D O 1
ATOM 9225 N N . SER D 3 120 ? 44.869 -37.446 34.099 1.00 30.34 120 SER D N 1
ATOM 9226 C CA . SER D 3 120 ? 44.550 -38.856 34.047 1.00 38.46 120 SER D CA 1
ATOM 9227 C C . SER D 3 120 ? 45.422 -39.493 32.978 1.00 37.17 120 SER D C 1
ATOM 9228 O O . SER D 3 120 ? 45.895 -38.810 32.074 1.00 34.02 120 SER D O 1
ATOM 9231 N N . SER D 3 121 ? 45.613 -40.804 33.061 1.00 42.75 121 SER D N 1
ATOM 9232 C CA . SER D 3 121 ? 46.328 -41.513 32.010 1.00 37.15 121 SER D CA 1
ATOM 9233 C C . SER D 3 121 ? 45.578 -41.446 30.676 1.00 41.67 121 SER D C 1
ATOM 9234 O O . SER D 3 121 ? 46.198 -41.584 29.615 1.00 48.48 121 SER D O 1
ATOM 9237 N N . GLU D 3 122 ? 44.261 -41.233 30.724 1.00 35.52 122 GLU D N 1
ATOM 9238 C CA . GLU D 3 122 ? 43.436 -41.189 29.505 1.00 33.95 122 GLU D CA 1
ATOM 9239 C C . GLU D 3 122 ? 43.776 -39.982 28.654 1.00 31.43 122 GLU D C 1
ATOM 9240 O O . GLU D 3 122 ? 43.955 -40.100 27.450 1.00 39.18 122 GLU D O 1
ATOM 9246 N N . GLN D 3 123 ? 43.874 -38.823 29.285 1.00 30.34 123 GLN D N 1
ATOM 9247 C CA . GLN D 3 123 ? 44.209 -37.601 28.570 1.00 28.11 123 GLN D CA 1
ATOM 9248 C C . GLN D 3 123 ? 45.654 -37.591 28.063 1.00 29.96 123 GLN D C 1
ATOM 9249 O O . GLN D 3 123 ? 45.913 -37.200 26.932 1.00 36.72 123 GLN D O 1
ATOM 9255 N N . LEU D 3 124 ? 46.599 -38.001 28.902 1.00 33.06 124 LEU D N 1
ATOM 9256 C CA . LEU D 3 124 ? 48.020 -38.053 28.499 1.00 31.93 124 LEU D CA 1
ATOM 9257 C C . LEU D 3 124 ? 48.239 -38.806 27.186 1.00 34.77 124 LEU D C 1
ATOM 9258 O O . LEU D 3 124 ? 48.829 -38.278 26.242 1.00 36.90 124 LEU D O 1
ATOM 9263 N N . THR D 3 125 ? 47.745 -40.037 27.136 1.00 39.48 125 THR D N 1
ATOM 9264 C CA . THR D 3 125 ? 47.725 -40.831 25.915 1.00 37.21 125 THR D CA 1
ATOM 9265 C C . THR D 3 125 ? 47.367 -40.011 24.665 1.00 47.47 125 THR D C 1
ATOM 9266 O O . THR D 3 125 ? 47.956 -40.226 23.607 1.00 49.97 125 THR D O 1
ATOM 9270 N N . SER D 3 126 ? 46.421 -39.075 24.783 1.00 37.51 126 SER D N 1
ATOM 9271 C CA . SER D 3 126 ? 46.022 -38.233 23.648 1.00 24.76 126 SER D CA 1
ATOM 9272 C C . SER D 3 126 ? 46.935 -37.003 23.468 1.00 31.92 126 SER D C 1
ATOM 9273 O O . SER D 3 126 ? 46.780 -36.212 22.524 1.00 33.33 126 SER D O 1
ATOM 9276 N N . GLY D 3 127 ? 47.889 -36.836 24.375 1.00 33.26 127 GLY D N 1
ATOM 9277 C CA . GLY D 3 127 ? 48.884 -35.789 24.227 1.00 28.05 127 GLY D CA 1
ATOM 9278 C C . GLY D 3 127 ? 48.661 -34.494 24.976 1.00 30.16 127 GLY D C 1
ATOM 9279 O O . GLY D 3 127 ? 49.474 -33.565 24.878 1.00 24.54 127 GLY D O 1
ATOM 9280 N N . GLY D 3 128 ? 47.558 -34.419 25.724 1.00 31.76 128 GLY D N 1
ATOM 9281 C CA . GLY D 3 128 ? 47.255 -33.222 26.485 1.00 22.86 128 GLY D CA 1
ATOM 9282 C C . GLY D 3 128 ? 47.337 -33.541 27.959 1.00 27.92 128 GLY D C 1
ATOM 9283 O O . GLY D 3 128 ? 47.079 -34.681 28.352 1.00 30.98 128 GLY D O 1
ATOM 9284 N N . ALA D 3 129 ? 47.720 -32.557 28.767 1.00 26.86 129 ALA D N 1
ATOM 9285 C CA . ALA D 3 129 ? 47.769 -32.736 30.227 1.00 31.76 129 ALA D CA 1
ATOM 9286 C C . ALA D 3 129 ? 47.119 -31.574 30.987 1.00 32.57 129 ALA D C 1
ATOM 9287 O O . ALA D 3 129 ? 47.628 -30.445 31.000 1.00 29.37 129 ALA D O 1
ATOM 9289 N N . SER D 3 130 ? 45.992 -31.861 31.621 1.00 24.13 130 SER D N 1
ATOM 9290 C CA . SER D 3 130 ? 45.309 -30.863 32.417 1.00 27.31 130 SER D CA 1
ATOM 9291 C C . SER D 3 130 ? 45.506 -31.151 33.911 1.00 20.67 130 SER D C 1
ATOM 9292 O O . SER D 3 130 ? 45.290 -32.268 34.363 1.00 24.58 130 SER D O 1
ATOM 9295 N N . VAL D 3 131 ? 45.918 -30.142 34.667 1.00 20.19 131 VAL D N 1
ATOM 9296 C CA . VAL D 3 131 ? 46.066 -30.272 36.117 1.00 23.92 131 VAL D CA 1
ATOM 9297 C C . VAL D 3 131 ? 44.939 -29.483 36.796 1.00 28.79 131 VAL D C 1
ATOM 9298 O O . VAL D 3 131 ? 44.862 -28.257 36.677 1.00 25.34 131 VAL D O 1
ATOM 9302 N N . VAL D 3 132 ? 44.060 -30.198 37.492 1.00 26.71 132 VAL D N 1
ATOM 9303 C CA . VAL D 3 132 ? 42.849 -29.610 38.039 1.00 28.48 132 VAL D CA 1
ATOM 9304 C C . VAL D 3 132 ? 42.971 -29.404 39.552 1.00 35.06 132 VAL D C 1
ATOM 9305 O O . VAL D 3 132 ? 43.440 -30.287 40.282 1.00 25.08 132 VAL D O 1
ATOM 9309 N N . CYS D 3 133 ? 42.527 -28.235 40.008 1.00 31.21 133 CYS D N 1
ATOM 9310 C CA . CYS D 3 133 ? 42.509 -27.910 41.424 1.00 34.88 133 CYS D CA 1
ATOM 9311 C C . CYS D 3 133 ? 41.122 -27.399 41.906 1.00 40.60 133 CYS D C 1
ATOM 9312 O O . CYS D 3 133 ? 40.647 -26.354 41.450 1.00 34.18 133 CYS D O 1
ATOM 9315 N N . PHE D 3 134 ? 40.489 -28.140 42.821 1.00 30.12 134 PHE D N 1
ATOM 9316 C CA . PHE D 3 134 ? 39.246 -27.721 43.458 1.00 29.04 134 PHE D CA 1
ATOM 9317 C C . PHE D 3 134 ? 39.481 -26.958 44.772 1.00 37.15 134 PHE D C 1
ATOM 9318 O O . PHE D 3 134 ? 40.092 -27.489 45.705 1.00 36.93 134 PHE D O 1
ATOM 9326 N N . LEU D 3 135 ? 38.986 -25.721 44.842 1.00 41.44 135 LEU D N 1
ATOM 9327 C CA . LEU D 3 135 ? 38.872 -24.978 46.106 1.00 36.11 135 LEU D CA 1
ATOM 9328 C C . LEU D 3 135 ? 37.409 -25.027 46.519 1.00 36.53 135 LEU D C 1
ATOM 9329 O O . LEU D 3 135 ? 36.617 -24.211 46.068 1.00 40.64 135 LEU D O 1
ATOM 9334 N N . ASN D 3 136 ? 37.054 -25.985 47.369 1.00 34.01 136 ASN D N 1
ATOM 9335 C CA . ASN D 3 136 ? 35.654 -26.316 47.625 1.00 24.27 136 ASN D CA 1
ATOM 9336 C C . ASN D 3 136 ? 35.047 -25.802 48.930 1.00 39.96 136 ASN D C 1
ATOM 9337 O O . ASN D 3 136 ? 35.632 -25.971 50.010 1.00 37.97 136 ASN D O 1
ATOM 9342 N N . ASN D 3 137 ? 33.860 -25.197 48.825 1.00 39.32 137 ASN D N 1
ATOM 9343 C CA . ASN D 3 137 ? 33.035 -24.855 49.988 1.00 30.56 137 ASN D CA 1
ATOM 9344 C C . ASN D 3 137 ? 33.590 -23.756 50.899 1.00 38.87 137 ASN D C 1
ATOM 9345 O O . ASN D 3 137 ? 33.796 -23.981 52.085 1.00 44.13 137 ASN D O 1
ATOM 9350 N N . PHE D 3 138 ? 33.811 -22.564 50.361 1.00 41.71 138 PHE D N 1
ATOM 9351 C CA . PHE D 3 138 ? 34.386 -21.483 51.158 1.00 46.64 138 PHE D CA 1
ATOM 9352 C C . PHE D 3 138 ? 33.555 -20.186 51.184 1.00 57.27 138 PHE D C 1
ATOM 9353 O O . PHE D 3 138 ? 32.743 -19.937 50.287 1.00 52.64 138 PHE D O 1
ATOM 9361 N N . TYR D 3 139 ? 33.769 -19.360 52.209 1.00 51.14 139 TYR D N 1
ATOM 9362 C CA . TYR D 3 139 ? 33.067 -18.080 52.319 1.00 50.44 139 TYR D CA 1
ATOM 9363 C C . TYR D 3 139 ? 33.901 -17.027 53.062 1.00 49.28 139 TYR D C 1
ATOM 9364 O O . TYR D 3 139 ? 34.480 -17.320 54.115 1.00 50.76 139 TYR D O 1
ATOM 9373 N N . PRO D 3 140 ? 33.959 -15.790 52.531 1.00 45.84 140 PRO D N 1
ATOM 9374 C CA . PRO D 3 140 ? 33.262 -15.258 51.355 1.00 56.68 140 PRO D CA 1
ATOM 9375 C C . PRO D 3 140 ? 33.828 -15.790 50.041 1.00 58.82 140 PRO D C 1
ATOM 9376 O O . PRO D 3 140 ? 34.598 -16.751 50.057 1.00 61.24 140 PRO D O 1
ATOM 9380 N N . LYS D 3 141 ? 33.457 -15.162 48.924 1.00 60.65 141 LYS D N 1
ATOM 9381 C CA . LYS D 3 141 ? 33.786 -15.697 47.601 1.00 64.19 141 LYS D CA 1
ATOM 9382 C C . LYS D 3 141 ? 35.153 -15.271 47.060 1.00 56.54 141 LYS D C 1
ATOM 9383 O O . LYS D 3 141 ? 35.776 -16.019 46.315 1.00 62.84 141 LYS D O 1
ATOM 9389 N N . ASP D 3 142 ? 35.621 -14.088 47.441 1.00 60.54 142 ASP D N 1
ATOM 9390 C CA . ASP D 3 142 ? 36.949 -13.632 47.030 1.00 60.35 142 ASP D CA 1
ATOM 9391 C C . ASP D 3 142 ? 38.030 -14.619 47.459 1.00 48.17 142 ASP D C 1
ATOM 9392 O O . ASP D 3 142 ? 38.104 -15.006 48.620 1.00 52.86 142 ASP D O 1
ATOM 9397 N N . ILE D 3 143 ? 38.847 -15.043 46.501 1.00 53.68 143 ILE D N 1
ATOM 9398 C CA . ILE D 3 143 ? 39.933 -15.986 46.762 1.00 51.85 143 ILE D CA 1
ATOM 9399 C C . ILE D 3 143 ? 40.954 -15.899 45.658 1.00 45.00 143 ILE D C 1
ATOM 9400 O O . ILE D 3 143 ? 40.651 -15.463 44.541 1.00 44.38 143 ILE D O 1
ATOM 9405 N N . ASN D 3 144 ? 42.173 -16.313 45.979 1.00 54.79 144 ASN D N 1
ATOM 9406 C CA . ASN D 3 144 ? 43.238 -16.381 44.989 1.00 49.53 144 ASN D CA 1
ATOM 9407 C C . ASN D 3 144 ? 43.887 -17.759 44.919 1.00 48.64 144 ASN D C 1
ATOM 9408 O O . ASN D 3 144 ? 44.130 -18.408 45.942 1.00 44.69 144 ASN D O 1
ATOM 9413 N N . VAL D 3 145 ? 44.143 -18.205 43.696 1.00 49.80 145 VAL D N 1
ATOM 9414 C CA . VAL D 3 145 ? 44.837 -19.455 43.480 1.00 50.63 145 VAL D CA 1
ATOM 9415 C C . VAL D 3 145 ? 46.129 -19.177 42.720 1.00 55.44 145 VAL D C 1
ATOM 9416 O O . VAL D 3 145 ? 46.153 -18.414 41.745 1.00 52.33 145 VAL D O 1
ATOM 9420 N N . LYS D 3 146 ? 47.208 -19.779 43.202 1.00 54.42 146 LYS D N 1
ATOM 9421 C CA . LYS D 3 146 ? 48.506 -19.681 42.547 1.00 56.23 146 LYS D CA 1
ATOM 9422 C C . LYS D 3 146 ? 49.012 -21.081 42.224 1.00 44.69 146 LYS D C 1
ATOM 9423 O O . LYS D 3 146 ? 48.964 -21.992 43.081 1.00 38.97 146 LYS D O 1
ATOM 9429 N N . TRP D 3 147 ? 49.473 -21.245 40.987 1.00 39.43 147 TRP D N 1
ATOM 9430 C CA . TRP D 3 147 ? 50.154 -22.470 40.546 1.00 46.38 147 TRP D CA 1
ATOM 9431 C C . TRP D 3 147 ? 51.669 -22.361 40.612 1.00 40.58 147 TRP D C 1
ATOM 9432 O O . TRP D 3 147 ? 52.261 -21.354 40.200 1.00 45.88 147 TRP D O 1
ATOM 9443 N N . LYS D 3 148 ? 52.297 -23.424 41.090 1.00 42.20 148 LYS D N 1
ATOM 9444 C CA . LYS D 3 148 ? 53.752 -23.546 40.977 1.00 48.93 148 LYS D CA 1
ATOM 9445 C C . LYS D 3 148 ? 54.137 -24.858 40.301 1.00 42.97 148 LYS D C 1
ATOM 9446 O O . LYS D 3 148 ? 53.626 -25.929 40.664 1.00 47.07 148 LYS D O 1
ATOM 9452 N N . ILE D 3 149 ? 55.024 -24.765 39.313 1.00 47.78 149 ILE D N 1
ATOM 9453 C CA . ILE D 3 149 ? 55.680 -25.947 38.735 1.00 51.24 149 ILE D CA 1
ATOM 9454 C C . ILE D 3 149 ? 57.154 -26.003 39.168 1.00 53.03 149 ILE D C 1
ATOM 9455 O O . ILE D 3 149 ? 57.919 -25.064 38.916 1.00 43.07 149 ILE D O 1
ATOM 9460 N N . ASP D 3 150 ? 57.544 -27.104 39.812 1.00 53.07 150 ASP D N 1
ATOM 9461 C CA . ASP D 3 150 ? 58.857 -27.204 40.448 1.00 51.80 150 ASP D CA 1
ATOM 9462 C C . ASP D 3 150 ? 59.161 -25.898 41.180 1.00 59.48 150 ASP D C 1
ATOM 9463 O O . ASP D 3 150 ? 60.108 -25.183 40.836 1.00 62.01 150 ASP D O 1
ATOM 9468 N N . GLY D 3 151 ? 58.333 -25.579 42.170 1.00 59.11 151 GLY D N 1
ATOM 9469 C CA . GLY D 3 151 ? 58.497 -24.371 42.962 1.00 48.36 151 GLY D CA 1
ATOM 9470 C C . GLY D 3 151 ? 58.559 -23.039 42.221 1.00 53.79 151 GLY D C 1
ATOM 9471 O O . GLY D 3 151 ? 58.877 -22.022 42.829 1.00 65.20 151 GLY D O 1
ATOM 9472 N N . SER D 3 152 ? 58.258 -23.018 40.927 1.00 51.09 152 SER D N 1
ATOM 9473 C CA . SER D 3 152 ? 58.226 -21.747 40.190 1.00 58.38 152 SER D CA 1
ATOM 9474 C C . SER D 3 152 ? 56.831 -21.331 39.670 1.00 61.47 152 SER D C 1
ATOM 9475 O O . SER D 3 152 ? 56.180 -22.063 38.919 1.00 51.93 152 SER D O 1
ATOM 9478 N N . GLU D 3 153 ? 56.396 -20.140 40.078 1.00 67.18 153 GLU D N 1
ATOM 9479 C CA . GLU D 3 153 ? 55.142 -19.528 39.627 1.00 71.50 153 GLU D CA 1
ATOM 9480 C C . GLU D 3 153 ? 54.855 -19.705 38.124 1.00 61.41 153 GLU D C 1
ATOM 9481 O O . GLU D 3 153 ? 55.740 -19.542 37.295 1.00 67.26 153 GLU D O 1
ATOM 9487 N N . ARG D 3 154 ? 53.605 -20.019 37.790 1.00 63.95 154 ARG D N 1
ATOM 9488 C CA . ARG D 3 154 ? 53.176 -20.218 36.400 1.00 65.70 154 ARG D CA 1
ATOM 9489 C C . ARG D 3 154 ? 51.840 -19.503 36.132 1.00 60.01 154 ARG D C 1
ATOM 9490 O O . ARG D 3 154 ? 50.875 -19.699 36.872 1.00 66.07 154 ARG D O 1
ATOM 9498 N N . GLN D 3 155 ? 51.768 -18.678 35.087 1.00 68.26 155 GLN D N 1
ATOM 9499 C CA . GLN D 3 155 ? 50.519 -17.952 34.808 1.00 71.70 155 GLN D CA 1
ATOM 9500 C C . GLN D 3 155 ? 49.760 -18.376 33.546 1.00 73.29 155 GLN D C 1
ATOM 9501 O O . GLN D 3 155 ? 48.527 -18.374 33.532 1.00 75.95 155 GLN D O 1
ATOM 9507 N N . ASN D 3 156 ? 50.487 -18.731 32.490 1.00 76.39 156 ASN D N 1
ATOM 9508 C CA . ASN D 3 156 ? 49.858 -19.078 31.217 1.00 64.44 156 ASN D CA 1
ATOM 9509 C C . ASN D 3 156 ? 49.226 -20.466 31.204 1.00 62.59 156 ASN D C 1
ATOM 9510 O O . ASN D 3 156 ? 49.766 -21.418 31.782 1.00 58.26 156 ASN D O 1
ATOM 9515 N N . GLY D 3 157 ? 48.084 -20.572 30.529 1.00 47.22 157 GLY D N 1
ATOM 9516 C CA . GLY D 3 157 ? 47.396 -21.841 30.385 1.00 45.38 157 GLY D CA 1
ATOM 9517 C C . GLY D 3 157 ? 46.554 -22.173 31.606 1.00 42.71 157 GLY D C 1
ATOM 9518 O O . GLY D 3 157 ? 46.239 -23.340 31.851 1.00 29.49 157 GLY D O 1
ATOM 9519 N N . VAL D 3 158 ? 46.207 -21.142 32.376 1.00 35.41 158 VAL D N 1
ATOM 9520 C CA . VAL D 3 158 ? 45.376 -21.299 33.562 1.00 45.20 158 VAL D CA 1
ATOM 9521 C C . VAL D 3 158 ? 43.994 -20.636 33.423 1.00 44.47 158 VAL D C 1
ATOM 9522 O O . VAL D 3 158 ? 43.892 -19.432 33.168 1.00 42.89 158 VAL D O 1
ATOM 9526 N N . LEU D 3 159 ? 42.942 -21.436 33.590 1.00 43.37 159 LEU D N 1
ATOM 9527 C CA . LEU D 3 159 ? 41.558 -20.941 33.605 1.00 39.28 159 LEU D CA 1
ATOM 9528 C C . LEU D 3 159 ? 40.808 -21.369 34.872 1.00 42.18 159 LEU D C 1
ATOM 9529 O O . LEU D 3 159 ? 40.751 -22.560 35.201 1.00 30.85 159 LEU D O 1
ATOM 9534 N N . ASN D 3 160 ? 40.201 -20.400 35.555 1.00 44.96 160 ASN D N 1
ATOM 9535 C CA . ASN D 3 160 ? 39.430 -20.680 36.764 1.00 40.45 160 ASN D CA 1
ATOM 9536 C C . ASN D 3 160 ? 37.936 -20.433 36.590 1.00 45.70 160 ASN D C 1
ATOM 9537 O O . ASN D 3 160 ? 37.530 -19.585 35.787 1.00 40.68 160 ASN D O 1
ATOM 9542 N N . SER D 3 161 ? 37.131 -21.160 37.370 1.00 38.80 161 SER D N 1
ATOM 9543 C CA . SER D 3 161 ? 35.682 -21.060 37.313 1.00 33.03 161 SER D CA 1
ATOM 9544 C C . SER D 3 161 ? 34.985 -21.158 38.674 1.00 42.10 161 SER D C 1
ATOM 9545 O O . SER D 3 161 ? 35.165 -22.133 39.414 1.00 34.05 161 SER D O 1
ATOM 9548 N N . TRP D 3 162 ? 34.143 -20.171 38.978 1.00 42.46 162 TRP D N 1
ATOM 9549 C CA . TRP D 3 162 ? 33.416 -20.162 40.247 1.00 36.55 162 TRP D CA 1
ATOM 9550 C C . TRP D 3 162 ? 32.016 -20.712 40.120 1.00 36.03 162 TRP D C 1
ATOM 9551 O O . TRP D 3 162 ? 31.295 -20.373 39.186 1.00 36.85 162 TRP D O 1
ATOM 9562 N N . THR D 3 163 ? 31.621 -21.543 41.072 1.00 34.16 163 THR D N 1
ATOM 9563 C CA . THR D 3 163 ? 30.226 -21.901 41.183 1.00 35.73 163 THR D CA 1
ATOM 9564 C C . THR D 3 163 ? 29.459 -20.700 41.702 1.00 44.20 163 THR D C 1
ATOM 9565 O O . THR D 3 163 ? 30.050 -19.746 42.215 1.00 44.75 163 THR D O 1
ATOM 9569 N N . ASP D 3 164 ? 28.140 -20.751 41.549 1.00 40.10 164 ASP D N 1
ATOM 9570 C CA . ASP D 3 164 ? 27.256 -19.801 42.220 1.00 55.81 164 ASP D CA 1
ATOM 9571 C C . ASP D 3 164 ? 27.115 -20.236 43.675 1.00 52.82 164 ASP D C 1
ATOM 9572 O O . ASP D 3 164 ? 27.350 -21.402 44.015 1.00 46.59 164 ASP D O 1
ATOM 9577 N N . GLN D 3 165 ? 26.737 -19.298 44.530 1.00 51.41 165 GLN D N 1
ATOM 9578 C CA . GLN D 3 165 ? 26.570 -19.590 45.938 1.00 43.93 165 GLN D CA 1
ATOM 9579 C C . GLN D 3 165 ? 25.747 -20.875 46.128 1.00 39.59 165 GLN D C 1
ATOM 9580 O O . GLN D 3 165 ? 24.694 -21.034 45.529 1.00 43.70 165 GLN D O 1
ATOM 9586 N N . ASP D 3 166 ? 26.251 -21.796 46.945 1.00 33.16 166 ASP D N 1
ATOM 9587 C CA . ASP D 3 166 ? 25.621 -23.104 47.143 1.00 42.69 166 ASP D CA 1
ATOM 9588 C C . ASP D 3 166 ? 24.280 -23.006 47.877 1.00 50.53 166 ASP D C 1
ATOM 9589 O O . ASP D 3 166 ? 24.031 -22.041 48.600 1.00 47.63 166 ASP D O 1
ATOM 9594 N N . SER D 3 167 ? 23.433 -24.018 47.710 1.00 43.84 167 SER D N 1
ATOM 9595 C CA . SER D 3 167 ? 22.084 -23.975 48.267 1.00 62.94 167 SER D CA 1
ATOM 9596 C C . SER D 3 167 ? 22.062 -24.396 49.737 1.00 66.75 167 SER D C 1
ATOM 9597 O O . SER D 3 167 ? 21.772 -23.578 50.615 1.00 66.64 167 SER D O 1
ATOM 9600 N N . LYS D 3 168 ? 22.388 -25.658 50.004 1.00 63.26 168 LYS D N 1
ATOM 9601 C CA . LYS D 3 168 ? 22.403 -26.165 51.373 1.00 68.39 168 LYS D CA 1
ATOM 9602 C C . LYS D 3 168 ? 23.274 -25.305 52.295 1.00 66.20 168 LYS D C 1
ATOM 9603 O O . LYS D 3 168 ? 22.761 -24.672 53.228 1.00 65.51 168 LYS D O 1
ATOM 9609 N N . ASP D 3 169 ? 24.578 -25.272 52.026 1.00 48.34 169 ASP D N 1
ATOM 9610 C CA . ASP D 3 169 ? 25.529 -24.674 52.963 1.00 44.08 169 ASP D CA 1
ATOM 9611 C C . ASP D 3 169 ? 25.885 -23.207 52.691 1.00 46.53 169 ASP D C 1
ATOM 9612 O O . ASP D 3 169 ? 26.572 -22.573 53.497 1.00 41.51 169 ASP D O 1
ATOM 9617 N N . SER D 3 170 ? 25.429 -22.674 51.561 1.00 43.77 170 SER D N 1
ATOM 9618 C CA . SER D 3 170 ? 25.654 -21.268 51.230 1.00 40.44 170 SER D CA 1
ATOM 9619 C C . SER D 3 170 ? 27.122 -20.903 51.035 1.00 42.76 170 SER D C 1
ATOM 9620 O O . SER D 3 170 ? 27.483 -19.723 51.101 1.00 46.13 170 SER D O 1
ATOM 9623 N N . THR D 3 171 ? 27.964 -21.908 50.786 1.00 42.78 171 THR D N 1
ATOM 9624 C CA . THR D 3 171 ? 29.381 -21.672 50.488 1.00 46.81 171 THR D CA 1
ATOM 9625 C C . THR D 3 171 ? 29.606 -21.413 49.006 1.00 45.92 171 THR D C 1
ATOM 9626 O O . THR D 3 171 ? 28.683 -21.463 48.205 1.00 44.15 171 THR D O 1
ATOM 9630 N N . TYR D 3 172 ? 30.849 -21.144 48.649 1.00 53.61 172 TYR D N 1
ATOM 9631 C CA . TYR D 3 172 ? 31.235 -21.092 47.251 1.00 49.41 172 TYR D CA 1
ATOM 9632 C C . TYR D 3 172 ? 32.114 -22.282 46.864 1.00 46.34 172 TYR D C 1
ATOM 9633 O O . TYR D 3 172 ? 32.207 -23.260 47.597 1.00 46.68 172 TYR D O 1
ATOM 9642 N N . SER D 3 173 ? 32.726 -22.195 45.688 1.00 47.14 173 SER D N 1
ATOM 9643 C CA . SER D 3 173 ? 33.636 -23.210 45.173 1.00 29.39 173 SER D CA 1
ATOM 9644 C C . SER D 3 173 ? 34.234 -22.671 43.909 1.00 42.58 173 SER D C 1
ATOM 9645 O O . SER D 3 173 ? 33.664 -21.770 43.277 1.00 40.06 173 SER D O 1
ATOM 9648 N N . MET D 3 174 ? 35.371 -23.242 43.518 1.00 41.61 174 MET D N 1
ATOM 9649 C CA . MET D 3 174 ? 36.122 -22.684 42.419 1.00 32.01 174 MET D CA 1
ATOM 9650 C C . MET D 3 174 ? 37.218 -23.633 41.949 1.00 40.83 174 MET D C 1
ATOM 9651 O O . MET D 3 174 ? 38.044 -24.092 42.729 1.00 41.64 174 MET D O 1
ATOM 9656 N N . SER D 3 175 ? 37.218 -23.934 40.662 1.00 38.68 175 SER D N 1
ATOM 9657 C CA . SER D 3 175 ? 38.156 -24.891 40.127 1.00 32.08 175 SER D CA 1
ATOM 9658 C C . SER D 3 175 ? 39.199 -24.140 39.337 1.00 35.53 175 SER D C 1
ATOM 9659 O O . SER D 3 175 ? 38.915 -23.085 38.774 1.00 34.05 175 SER D O 1
ATOM 9662 N N . SER D 3 176 ? 40.413 -24.680 39.326 1.00 33.03 176 SER D N 1
ATOM 9663 C CA . SER D 3 176 ? 41.509 -24.094 38.565 1.00 39.53 176 SER D CA 1
ATOM 9664 C C . SER D 3 176 ? 42.196 -25.167 37.733 1.00 31.68 176 SER D C 1
ATOM 9665 O O . SER D 3 176 ? 42.558 -26.229 38.239 1.00 28.44 176 SER D O 1
ATOM 9668 N N . THR D 3 177 ? 42.339 -24.892 36.445 1.00 33.76 177 THR D N 1
ATOM 9669 C CA . THR D 3 177 ? 42.828 -25.888 35.505 1.00 30.91 177 THR D CA 1
ATOM 9670 C C . THR D 3 177 ? 44.013 -25.334 34.742 1.00 35.02 177 THR D C 1
ATOM 9671 O O . THR D 3 177 ? 43.920 -24.301 34.067 1.00 35.14 177 THR D O 1
ATOM 9675 N N . LEU D 3 178 ? 45.140 -26.015 34.905 1.00 33.11 178 LEU D N 1
ATOM 9676 C CA . LEU D 3 178 ? 46.362 -25.691 34.194 1.00 30.64 178 LEU D CA 1
ATOM 9677 C C . LEU D 3 178 ? 46.468 -26.677 33.053 1.00 22.24 178 LEU D C 1
ATOM 9678 O O . LEU D 3 178 ? 46.492 -27.893 33.274 1.00 21.61 178 LEU D O 1
ATOM 9683 N N . THR D 3 179 ? 46.492 -26.170 31.828 1.00 26.65 179 THR D N 1
ATOM 9684 C CA . THR D 3 179 ? 46.571 -27.061 30.671 1.00 33.38 179 THR D CA 1
ATOM 9685 C C . THR D 3 179 ? 47.931 -26.970 29.947 1.00 33.67 179 THR D C 1
ATOM 9686 O O . THR D 3 179 ? 48.392 -25.880 29.584 1.00 32.64 179 THR D O 1
ATOM 9690 N N . LEU D 3 180 ? 48.580 -28.118 29.767 1.00 34.86 180 LEU D N 1
ATOM 9691 C CA . LEU D 3 180 ? 49.832 -28.174 28.992 1.00 29.06 180 LEU D CA 1
ATOM 9692 C C . LEU D 3 180 ? 49.832 -29.337 28.010 1.00 26.54 180 LEU D C 1
ATOM 9693 O O . LEU D 3 180 ? 48.998 -30.244 28.087 1.00 35.08 180 LEU D O 1
ATOM 9698 N N . THR D 3 181 ? 50.776 -29.328 27.086 1.00 33.85 181 THR D N 1
ATOM 9699 C CA . THR D 3 181 ? 50.962 -30.505 26.256 1.00 33.52 181 THR D CA 1
ATOM 9700 C C . THR D 3 181 ? 51.535 -31.585 27.154 1.00 25.57 181 THR D C 1
ATOM 9701 O O . THR D 3 181 ? 52.166 -31.276 28.158 1.00 21.16 181 THR D O 1
ATOM 9705 N N . LYS D 3 182 ? 51.280 -32.846 26.826 1.00 26.14 182 LYS D N 1
ATOM 9706 C CA . LYS D 3 182 ? 51.953 -33.939 27.508 1.00 32.10 182 LYS D CA 1
ATOM 9707 C C . LYS D 3 182 ? 53.468 -33.693 27.639 1.00 33.50 182 LYS D C 1
ATOM 9708 O O . LYS D 3 182 ? 54.066 -34.061 28.639 1.00 37.59 182 LYS D O 1
ATOM 9714 N N . ASP D 3 183 ? 54.081 -33.056 26.641 1.00 35.26 183 ASP D N 1
ATOM 9715 C CA . ASP D 3 183 ? 55.527 -32.804 26.683 1.00 41.93 183 ASP D CA 1
ATOM 9716 C C . ASP D 3 183 ? 55.959 -31.863 27.775 1.00 41.23 183 ASP D C 1
ATOM 9717 O O . ASP D 3 183 ? 56.811 -32.224 28.580 1.00 41.03 183 ASP D O 1
ATOM 9722 N N . GLU D 3 184 ? 55.403 -30.654 27.799 1.00 31.76 184 GLU D N 1
ATOM 9723 C CA . GLU D 3 184 ? 55.763 -29.720 28.861 1.00 35.99 184 GLU D CA 1
ATOM 9724 C C . GLU D 3 184 ? 55.475 -30.328 30.222 1.00 33.05 184 GLU D C 1
ATOM 9725 O O . GLU D 3 184 ? 56.207 -30.085 31.171 1.00 41.22 184 GLU D O 1
ATOM 9731 N N . TYR D 3 185 ? 54.444 -31.160 30.308 1.00 31.33 185 TYR D N 1
ATOM 9732 C CA . TYR D 3 185 ? 54.069 -31.737 31.588 1.00 30.40 185 TYR D CA 1
ATOM 9733 C C . TYR D 3 185 ? 55.176 -32.668 32.059 1.00 35.62 185 TYR D C 1
ATOM 9734 O O . TYR D 3 185 ? 55.506 -32.744 33.250 1.00 34.40 185 TYR D O 1
ATOM 9743 N N . GLU D 3 186 ? 55.765 -33.377 31.113 1.00 38.54 186 GLU D N 1
ATOM 9744 C CA . GLU D 3 186 ? 56.786 -34.352 31.467 1.00 49.08 186 GLU D CA 1
ATOM 9745 C C . GLU D 3 186 ? 58.163 -33.774 31.854 1.00 46.03 186 GLU D C 1
ATOM 9746 O O . GLU D 3 186 ? 58.919 -34.412 32.593 1.00 44.62 186 GLU D O 1
ATOM 9752 N N . ARG D 3 187 ? 58.481 -32.570 31.383 1.00 36.81 187 ARG D N 1
ATOM 9753 C CA . ARG D 3 187 ? 59.733 -31.932 31.774 1.00 33.99 187 ARG D CA 1
ATOM 9754 C C . ARG D 3 187 ? 59.835 -31.729 33.278 1.00 47.74 187 ARG D C 1
ATOM 9755 O O . ARG D 3 187 ? 60.934 -31.604 33.805 1.00 52.56 187 ARG D O 1
ATOM 9763 N N . HIS D 3 188 ? 58.697 -31.665 33.970 1.00 47.34 188 HIS D N 1
ATOM 9764 C CA . HIS D 3 188 ? 58.726 -31.253 35.369 1.00 38.64 188 HIS D CA 1
ATOM 9765 C C . HIS D 3 188 ? 58.152 -32.277 36.321 1.00 37.65 188 HIS D C 1
ATOM 9766 O O . HIS D 3 188 ? 57.645 -33.316 35.900 1.00 44.25 188 HIS D O 1
ATOM 9773 N N . ASN D 3 189 ? 58.242 -31.977 37.610 1.00 34.93 189 ASN D N 1
ATOM 9774 C CA . ASN D 3 189 ? 57.995 -32.983 38.632 1.00 45.28 189 ASN D CA 1
ATOM 9775 C C . ASN D 3 189 ? 56.996 -32.584 39.727 1.00 44.96 189 ASN D C 1
ATOM 9776 O O . ASN D 3 189 ? 56.184 -33.407 40.198 1.00 35.14 189 ASN D O 1
ATOM 9781 N N . SER D 3 190 ? 57.085 -31.332 40.162 1.00 41.71 190 SER D N 1
ATOM 9782 C CA . SER D 3 190 ? 56.285 -30.897 41.300 1.00 56.25 190 SER D CA 1
ATOM 9783 C C . SER D 3 190 ? 55.261 -29.845 40.884 1.00 47.85 190 SER D C 1
ATOM 9784 O O . SER D 3 190 ? 55.603 -28.804 40.297 1.00 45.48 190 SER D O 1
ATOM 9787 N N . TYR D 3 191 ? 53.999 -30.143 41.169 1.00 36.33 191 TYR D N 1
ATOM 9788 C CA . TYR D 3 191 ? 52.900 -29.261 40.781 1.00 38.67 191 TYR D CA 1
ATOM 9789 C C . TYR D 3 191 ? 52.146 -28.833 42.003 1.00 37.72 191 TYR D C 1
ATOM 9790 O O . TYR D 3 191 ? 51.600 -29.668 42.729 1.00 32.01 191 TYR D O 1
ATOM 9799 N N . THR D 3 192 ? 52.140 -27.531 42.251 1.00 41.96 192 THR D N 1
ATOM 9800 C CA . THR D 3 192 ? 51.432 -27.021 43.421 1.00 49.38 192 THR D CA 1
ATOM 9801 C C . THR D 3 192 ? 50.403 -25.956 43.076 1.00 27.75 192 THR D C 1
ATOM 9802 O O . THR D 3 192 ? 50.615 -25.100 42.215 1.00 32.01 192 THR D O 1
ATOM 9806 N N . CYS D 3 193 ? 49.303 -26.033 43.806 1.00 46.66 193 CYS D N 1
ATOM 9807 C CA . CYS D 3 193 ? 48.162 -25.132 43.759 1.00 47.36 193 CYS D CA 1
ATOM 9808 C C . CYS D 3 193 ? 48.123 -24.480 45.137 1.00 44.41 193 CYS D C 1
ATOM 9809 O O . CYS D 3 193 ? 47.986 -25.188 46.136 1.00 40.82 193 CYS D O 1
ATOM 9812 N N . GLU D 3 194 ? 48.274 -23.157 45.208 1.00 43.15 194 GLU D N 1
ATOM 9813 C CA . GLU D 3 194 ? 48.194 -22.440 46.493 1.00 53.96 194 GLU D CA 1
ATOM 9814 C C . GLU D 3 194 ? 46.973 -21.510 46.629 1.00 45.28 194 GLU D C 1
ATOM 9815 O O . GLU D 3 194 ? 46.929 -20.439 46.018 1.00 49.51 194 GLU D O 1
ATOM 9821 N N . ALA D 3 195 ? 46.003 -21.905 47.451 1.00 45.56 195 ALA D N 1
ATOM 9822 C CA . ALA D 3 195 ? 44.802 -21.086 47.684 1.00 40.24 195 ALA D CA 1
ATOM 9823 C C . ALA D 3 195 ? 44.996 -20.008 48.759 1.00 53.45 195 ALA D C 1
ATOM 9824 O O . ALA D 3 195 ? 45.114 -20.315 49.954 1.00 42.26 195 ALA D O 1
ATOM 9826 N N . THR D 3 196 ? 45.029 -18.747 48.333 1.00 50.82 196 THR D N 1
ATOM 9827 C CA . THR D 3 196 ? 45.098 -17.628 49.272 1.00 54.65 196 THR D CA 1
ATOM 9828 C C . THR D 3 196 ? 43.705 -17.010 49.512 1.00 63.49 196 THR D C 1
ATOM 9829 O O . THR D 3 196 ? 43.271 -16.127 48.762 1.00 59.47 196 THR D O 1
ATOM 9833 N N . HIS D 3 197 ? 43.015 -17.487 50.554 1.00 64.60 197 HIS D N 1
ATOM 9834 C CA . HIS D 3 197 ? 41.672 -17.012 50.907 1.00 61.53 197 HIS D CA 1
ATOM 9835 C C . HIS D 3 197 ? 41.718 -15.773 51.810 1.00 67.25 197 HIS D C 1
ATOM 9836 O O . HIS D 3 197 ? 42.676 -14.995 51.770 1.00 67.50 197 HIS D O 1
ATOM 9843 N N . LYS D 3 198 ? 40.670 -15.593 52.612 1.00 71.49 198 LYS D N 1
ATOM 9844 C CA . LYS D 3 198 ? 40.571 -14.476 53.543 1.00 60.45 198 LYS D CA 1
ATOM 9845 C C . LYS D 3 198 ? 40.783 -14.996 54.936 1.00 57.08 198 LYS D C 1
ATOM 9846 O O . LYS D 3 198 ? 41.262 -14.287 55.813 1.00 61.86 198 LYS D O 1
ATOM 9852 N N . THR D 3 199 ? 40.410 -16.250 55.132 1.00 53.51 199 THR D N 1
ATOM 9853 C CA . THR D 3 199 ? 40.404 -16.833 56.456 1.00 50.03 199 THR D CA 1
ATOM 9854 C C . THR D 3 199 ? 41.799 -17.203 56.951 1.00 67.13 199 THR D C 1
ATOM 9855 O O . THR D 3 199 ? 41.929 -18.059 57.828 1.00 59.11 199 THR D O 1
ATOM 9859 N N . SER D 3 200 ? 42.829 -16.565 56.387 1.00 74.44 200 SER D N 1
ATOM 9860 C CA . SER D 3 200 ? 44.223 -16.810 56.784 1.00 60.04 200 SER D CA 1
ATOM 9861 C C . SER D 3 200 ? 45.264 -16.071 55.918 1.00 71.69 200 SER D C 1
ATOM 9862 O O . SER D 3 200 ? 44.995 -15.675 54.770 1.00 62.11 200 SER D O 1
ATOM 9865 N N . THR D 3 201 ? 46.452 -15.888 56.494 1.00 74.27 201 THR D N 1
ATOM 9866 C CA . THR D 3 201 ? 47.606 -15.341 55.779 1.00 75.04 201 THR D CA 1
ATOM 9867 C C . THR D 3 201 ? 48.375 -16.478 55.124 1.00 68.95 201 THR D C 1
ATOM 9868 O O . THR D 3 201 ? 49.018 -16.294 54.087 1.00 65.74 201 THR D O 1
ATOM 9872 N N . SER D 3 202 ? 48.303 -17.650 55.753 1.00 64.94 202 SER D N 1
ATOM 9873 C CA . SER D 3 202 ? 49.012 -18.844 55.300 1.00 70.97 202 SER D CA 1
ATOM 9874 C C . SER D 3 202 ? 48.173 -19.650 54.309 1.00 72.11 202 SER D C 1
ATOM 9875 O O . SER D 3 202 ? 47.256 -20.377 54.720 1.00 70.08 202 SER D O 1
ATOM 9878 N N . PRO D 3 203 ? 48.485 -19.525 53.002 1.00 59.71 203 PRO D N 1
ATOM 9879 C CA . PRO D 3 203 ? 47.746 -20.214 51.931 1.00 57.25 203 PRO D CA 1
ATOM 9880 C C . PRO D 3 203 ? 47.652 -21.722 52.149 1.00 60.55 203 PRO D C 1
ATOM 9881 O O . PRO D 3 203 ? 48.468 -22.288 52.883 1.00 63.99 203 PRO D O 1
ATOM 9885 N N . ILE D 3 204 ? 46.658 -22.360 51.538 1.00 51.50 204 ILE D N 1
ATOM 9886 C CA . ILE D 3 204 ? 46.482 -23.797 51.699 1.00 46.35 204 ILE D CA 1
ATOM 9887 C C . ILE D 3 204 ? 47.039 -24.529 50.485 1.00 48.10 204 ILE D C 1
ATOM 9888 O O . ILE D 3 204 ? 46.299 -24.899 49.585 1.00 57.92 204 ILE D O 1
ATOM 9893 N N . VAL D 3 205 ? 48.354 -24.724 50.466 1.00 54.10 205 VAL D N 1
ATOM 9894 C CA . VAL D 3 205 ? 49.029 -25.387 49.355 1.00 50.28 205 VAL D CA 1
ATOM 9895 C C . VAL D 3 205 ? 48.652 -26.862 49.282 1.00 49.38 205 VAL D C 1
ATOM 9896 O O . VAL D 3 205 ? 48.674 -27.569 50.287 1.00 42.63 205 VAL D O 1
ATOM 9900 N N . LYS D 3 206 ? 48.270 -27.318 48.096 1.00 41.64 206 LYS D N 1
ATOM 9901 C CA . LYS D 3 206 ? 48.160 -28.747 47.851 1.00 36.56 206 LYS D CA 1
ATOM 9902 C C . LYS D 3 206 ? 49.113 -29.042 46.709 1.00 41.89 206 LYS D C 1
ATOM 9903 O O . LYS D 3 206 ? 49.430 -28.144 45.931 1.00 43.88 206 LYS D O 1
ATOM 9909 N N . SER D 3 207 ? 49.596 -30.275 46.613 1.00 38.05 207 SER D N 1
ATOM 9910 C CA . SER D 3 207 ? 50.527 -30.595 45.539 1.00 38.57 207 SER D CA 1
ATOM 9911 C C . SER D 3 207 ? 50.864 -32.064 45.381 1.00 34.51 207 SER D C 1
ATOM 9912 O O . SER D 3 207 ? 50.502 -32.915 46.199 1.00 28.31 207 SER D O 1
ATOM 9915 N N . PHE D 3 208 ? 51.547 -32.351 44.284 1.00 35.22 208 PHE D N 1
ATOM 9916 C CA . PHE D 3 208 ? 52.027 -33.700 44.037 1.00 46.27 208 PHE D CA 1
ATOM 9917 C C . PHE D 3 208 ? 53.333 -33.666 43.245 1.00 42.65 208 PHE D C 1
ATOM 9918 O O . PHE D 3 208 ? 53.744 -32.620 42.717 1.00 36.23 208 PHE D O 1
ATOM 9926 N N . ASN D 3 209 ? 53.989 -34.819 43.203 1.00 47.76 209 ASN D N 1
ATOM 9927 C CA . ASN D 3 209 ? 55.181 -35.019 42.391 1.00 51.76 209 ASN D CA 1
ATOM 9928 C C . ASN D 3 209 ? 54.926 -36.225 41.525 1.00 45.55 209 ASN D C 1
ATOM 9929 O O . ASN D 3 209 ? 54.437 -37.251 42.013 1.00 46.65 209 ASN D O 1
ATOM 9934 N N . ARG D 3 210 ? 55.219 -36.118 40.240 1.00 46.95 210 ARG D N 1
ATOM 9935 C CA . ARG D 3 210 ? 55.139 -37.302 39.398 1.00 51.98 210 ARG D CA 1
ATOM 9936 C C . ARG D 3 210 ? 56.218 -38.290 39.842 1.00 55.96 210 ARG D C 1
ATOM 9937 O O . ARG D 3 210 ? 56.001 -39.509 39.898 1.00 43.07 210 ARG D O 1
ATOM 9945 N N . ALA D 3 211 ? 57.373 -37.722 40.188 1.00 67.46 211 ALA D N 1
ATOM 9946 C CA . ALA D 3 211 ? 58.618 -38.461 40.405 1.00 76.18 211 ALA D CA 1
ATOM 9947 C C . ALA D 3 211 ? 59.119 -39.011 39.064 1.00 78.62 211 ALA D C 1
ATOM 9948 O O . ALA D 3 211 ? 59.576 -38.246 38.199 1.00 64.93 211 ALA D O 1
ATOM 9951 N N . VAL E 2 2 ? -15.587 -25.197 8.983 1.00 46.19 2 VAL E N 1
ATOM 9952 C CA . VAL E 2 2 ? -16.448 -25.908 9.943 1.00 62.28 2 VAL E CA 1
ATOM 9953 C C . VAL E 2 2 ? -16.665 -27.381 9.574 1.00 61.83 2 VAL E C 1
ATOM 9954 O O . VAL E 2 2 ? -17.581 -27.707 8.823 1.00 57.67 2 VAL E O 1
ATOM 9958 N N . ARG E 2 3 ? -15.823 -28.265 10.115 1.00 58.96 3 ARG E N 1
ATOM 9959 C CA . ARG E 2 3 ? -15.825 -29.672 9.721 1.00 47.48 3 ARG E CA 1
ATOM 9960 C C . ARG E 2 3 ? -15.815 -30.651 10.905 1.00 55.77 3 ARG E C 1
ATOM 9961 O O . ARG E 2 3 ? -15.340 -30.331 11.995 1.00 57.04 3 ARG E O 1
ATOM 9969 N N . LEU E 2 4 ? -16.348 -31.847 10.674 1.00 53.84 4 LEU E N 1
ATOM 9970 C CA . LEU E 2 4 ? -16.288 -32.941 11.640 1.00 46.05 4 LEU E CA 1
ATOM 9971 C C . LEU E 2 4 ? -15.614 -34.134 10.980 1.00 42.13 4 LEU E C 1
ATOM 9972 O O . LEU E 2 4 ? -16.122 -34.683 10.013 1.00 54.42 4 LEU E O 1
ATOM 9977 N N . LEU E 2 5 ? -14.461 -34.528 11.490 1.00 42.44 5 LEU E N 1
ATOM 9978 C CA . LEU E 2 5 ? -13.727 -35.623 10.902 1.00 39.29 5 LEU E CA 1
ATOM 9979 C C . LEU E 2 5 ? -13.683 -36.770 11.905 1.00 48.19 5 LEU E C 1
ATOM 9980 O O . LEU E 2 5 ? -13.128 -36.624 12.996 1.00 50.28 5 LEU E O 1
ATOM 9985 N N . GLU E 2 6 ? -14.295 -37.896 11.548 1.00 37.76 6 GLU E N 1
ATOM 9986 C CA . GLU E 2 6 ? -14.315 -39.063 12.414 1.00 37.59 6 GLU E CA 1
ATOM 9987 C C . GLU E 2 6 ? -13.336 -40.139 11.950 1.00 43.36 6 GLU E C 1
ATOM 9988 O O . GLU E 2 6 ? -13.079 -40.267 10.772 1.00 41.78 6 GLU E O 1
ATOM 9994 N N . SER E 2 7 ? -12.773 -40.901 12.887 1.00 51.50 7 SER E N 1
ATOM 9995 C CA . SER E 2 7 ? -11.889 -42.002 12.513 1.00 49.00 7 SER E CA 1
ATOM 9996 C C . SER E 2 7 ? -11.925 -43.160 13.502 1.00 42.83 7 SER E C 1
ATOM 9997 O O . SER E 2 7 ? -12.750 -43.185 14.405 1.00 33.04 7 SER E O 1
ATOM 10000 N N . GLY E 2 8 ? -11.017 -44.117 13.317 1.00 46.34 8 GLY E N 1
ATOM 10001 C CA . GLY E 2 8 ? -10.933 -45.275 14.188 1.00 37.18 8 GLY E CA 1
ATOM 10002 C C . GLY E 2 8 ? -11.792 -46.403 13.669 1.00 42.72 8 GLY E C 1
ATOM 10003 O O . GLY E 2 8 ? -11.912 -47.451 14.297 1.00 44.62 8 GLY E O 1
ATOM 10004 N N . GLY E 2 9 ? -12.408 -46.186 12.513 1.00 40.59 9 GLY E N 1
ATOM 10005 C CA . GLY E 2 9 ? -13.210 -47.221 11.895 1.00 35.57 9 GLY E CA 1
ATOM 10006 C C . GLY E 2 9 ? -12.375 -48.390 11.419 1.00 45.22 9 GLY E C 1
ATOM 10007 O O . GLY E 2 9 ? -11.138 -48.342 11.411 1.00 58.52 9 GLY E O 1
ATOM 10008 N N . GLY E 2 10 ? -13.047 -49.451 11.004 1.00 46.89 10 GLY E N 1
ATOM 10009 C CA . GLY E 2 10 ? -12.346 -50.615 10.503 1.00 48.06 10 GLY E CA 1
ATOM 10010 C C . GLY E 2 10 ? -12.744 -51.908 11.188 1.00 56.02 10 GLY E C 1
ATOM 10011 O O . GLY E 2 10 ? -13.874 -52.071 11.669 1.00 49.63 10 GLY E O 1
ATOM 10012 N N . LEU E 2 11 ? -11.796 -52.832 11.238 1.00 48.50 11 LEU E N 1
ATOM 10013 C CA . LEU E 2 11 ? -12.097 -54.199 11.617 1.00 49.51 11 LEU E CA 1
ATOM 10014 C C . LEU E 2 11 ? -11.991 -54.440 13.128 1.00 51.52 11 LEU E C 1
ATOM 10015 O O . LEU E 2 11 ? -11.008 -54.046 13.762 1.00 62.22 11 LEU E O 1
ATOM 10020 N N . VAL E 2 12 ? -13.019 -55.069 13.700 1.00 47.79 12 VAL E N 1
ATOM 10021 C CA . VAL E 2 12 ? -12.957 -55.604 15.063 1.00 57.34 12 VAL E CA 1
ATOM 10022 C C . VAL E 2 12 ? -13.578 -56.982 15.086 1.00 57.25 12 VAL E C 1
ATOM 10023 O O . VAL E 2 12 ? -14.510 -57.259 14.329 1.00 49.60 12 VAL E O 1
ATOM 10027 N N . GLN E 2 13 ? -13.068 -57.832 15.973 1.00 67.70 13 GLN E N 1
ATOM 10028 C CA . GLN E 2 13 ? -13.544 -59.205 16.102 1.00 68.52 13 GLN E CA 1
ATOM 10029 C C . GLN E 2 13 ? -14.667 -59.267 17.116 1.00 66.00 13 GLN E C 1
ATOM 10030 O O . GLN E 2 13 ? -14.567 -58.660 18.178 1.00 68.64 13 GLN E O 1
ATOM 10036 N N . PRO E 2 14 ? -15.733 -60.022 16.804 1.00 65.68 14 PRO E N 1
ATOM 10037 C CA . PRO E 2 14 ? -16.918 -60.064 17.669 1.00 69.58 14 PRO E CA 1
ATOM 10038 C C . PRO E 2 14 ? -16.536 -60.196 19.137 1.00 68.24 14 PRO E C 1
ATOM 10039 O O . PRO E 2 14 ? -15.511 -60.810 19.444 1.00 67.12 14 PRO E O 1
ATOM 10043 N N . GLY E 2 15 ? -17.341 -59.613 20.023 1.00 69.19 15 GLY E N 1
ATOM 10044 C CA . GLY E 2 15 ? -17.059 -59.637 21.450 1.00 58.65 15 GLY E CA 1
ATOM 10045 C C . GLY E 2 15 ? -16.018 -58.609 21.860 1.00 66.57 15 GLY E C 1
ATOM 10046 O O . GLY E 2 15 ? -15.910 -58.245 23.040 1.00 62.83 15 GLY E O 1
ATOM 10047 N N . GLY E 2 16 ? -15.247 -58.135 20.882 1.00 67.56 16 GLY E N 1
ATOM 10048 C CA . GLY E 2 16 ? -14.227 -57.129 21.130 1.00 66.55 16 GLY E CA 1
ATOM 10049 C C . GLY E 2 16 ? -14.812 -55.727 21.179 1.00 61.89 16 GLY E C 1
ATOM 10050 O O . GLY E 2 16 ? -16.019 -55.538 20.991 1.00 46.85 16 GLY E O 1
ATOM 10051 N N . SER E 2 17 ? -13.950 -54.744 21.423 1.00 53.90 17 SER E N 1
ATOM 10052 C CA . SER E 2 17 ? -14.376 -53.354 21.528 1.00 52.26 17 SER E CA 1
ATOM 10053 C C . SER E 2 17 ? -13.518 -52.417 20.674 1.00 50.71 17 SER E C 1
ATOM 10054 O O . SER E 2 17 ? -12.440 -52.802 20.213 1.00 53.56 17 SER E O 1
ATOM 10057 N N . LEU E 2 18 ? -13.987 -51.185 20.468 1.00 44.45 18 LEU E N 1
ATOM 10058 C CA . LEU E 2 18 ? -13.163 -50.187 19.782 1.00 53.19 18 LEU E CA 1
ATOM 10059 C C . LEU E 2 18 ? -13.574 -48.740 20.040 1.00 43.51 18 LEU E C 1
ATOM 10060 O O . LEU E 2 18 ? -14.667 -48.473 20.523 1.00 48.32 18 LEU E O 1
ATOM 10065 N N . LYS E 2 19 ? -12.688 -47.814 19.685 1.00 42.69 19 LYS E N 1
ATOM 10066 C CA . LYS E 2 19 ? -12.816 -46.416 20.084 1.00 44.34 19 LYS E CA 1
ATOM 10067 C C . LYS E 2 19 ? -12.795 -45.486 18.866 1.00 44.52 19 LYS E C 1
ATOM 10068 O O . LYS E 2 19 ? -11.752 -45.291 18.224 1.00 37.57 19 LYS E O 1
ATOM 10074 N N . LEU E 2 20 ? -13.953 -44.915 18.549 1.00 40.15 20 LEU E N 1
ATOM 10075 C CA . LEU E 2 20 ? -14.046 -43.973 17.439 1.00 49.25 20 LEU E CA 1
ATOM 10076 C C . LEU E 2 20 ? -13.786 -42.576 17.974 1.00 51.75 20 LEU E C 1
ATOM 10077 O O . LEU E 2 20 ? -14.282 -42.219 19.054 1.00 40.71 20 LEU E O 1
ATOM 10082 N N . SER E 2 21 ? -12.997 -41.805 17.227 1.00 38.44 21 SER E N 1
ATOM 10083 C CA . SER E 2 21 ? -12.795 -40.391 17.513 1.00 29.21 21 SER E CA 1
ATOM 10084 C C . SER E 2 21 ? -13.462 -39.501 16.433 1.00 51.97 21 SER E C 1
ATOM 10085 O O . SER E 2 21 ? -13.573 -39.875 15.242 1.00 42.09 21 SER E O 1
ATOM 10088 N N . CYS E 2 22 ? -13.911 -38.326 16.862 1.00 38.45 22 CYS E N 1
ATOM 10089 C CA . CYS E 2 22 ? -14.438 -37.323 15.959 1.00 40.88 22 CYS E CA 1
ATOM 10090 C C . CYS E 2 22 ? -13.784 -35.979 16.268 1.00 40.60 22 CYS E C 1
ATOM 10091 O O . CYS E 2 22 ? -13.992 -35.403 17.336 1.00 41.42 22 CYS E O 1
ATOM 10094 N N . ALA E 2 23 ? -13.012 -35.480 15.312 1.00 46.11 23 ALA E N 1
ATOM 10095 C CA . ALA E 2 23 ? -12.241 -34.251 15.469 1.00 41.81 23 ALA E CA 1
ATOM 10096 C C . ALA E 2 23 ? -12.979 -33.044 14.907 1.00 43.25 23 ALA E C 1
ATOM 10097 O O . ALA E 2 23 ? -13.001 -32.848 13.696 1.00 41.56 23 ALA E O 1
ATOM 10099 N N . ALA E 2 24 ? -13.562 -32.230 15.786 1.00 48.40 24 ALA E N 1
ATOM 10100 C CA . ALA E 2 24 ? -14.292 -31.036 15.368 1.00 40.19 24 ALA E CA 1
ATOM 10101 C C . ALA E 2 24 ? -13.385 -29.822 15.174 1.00 51.91 24 ALA E C 1
ATOM 10102 O O . ALA E 2 24 ? -12.321 -29.720 15.796 1.00 60.41 24 ALA E O 1
ATOM 10104 N N . SER E 2 25 ? -13.820 -28.895 14.321 1.00 47.43 25 SER E N 1
ATOM 10105 C CA . SER E 2 25 ? -13.039 -27.693 14.027 1.00 52.27 25 SER E CA 1
ATOM 10106 C C . SER E 2 25 ? -13.835 -26.678 13.205 1.00 60.89 25 SER E C 1
ATOM 10107 O O . SER E 2 25 ? -14.670 -27.053 12.377 1.00 54.35 25 SER E O 1
ATOM 10110 N N . GLY E 2 26 ? -13.553 -25.393 13.414 1.00 53.49 26 GLY E N 1
ATOM 10111 C CA . GLY E 2 26 ? -14.226 -24.335 12.682 1.00 47.73 26 GLY E CA 1
ATOM 10112 C C . GLY E 2 26 ? -15.350 -23.737 13.503 1.00 53.75 26 GLY E C 1
ATOM 10113 O O . GLY E 2 26 ? -16.085 -22.867 13.047 1.00 64.56 26 GLY E O 1
ATOM 10114 N N . PHE E 2 27 ? -15.494 -24.222 14.726 1.00 50.45 27 PHE E N 1
ATOM 10115 C CA . PHE E 2 27 ? -16.455 -23.650 15.660 1.00 52.26 27 PHE E CA 1
ATOM 10116 C C . PHE E 2 27 ? -15.974 -23.850 17.084 1.00 50.57 27 PHE E C 1
ATOM 10117 O O . PHE E 2 27 ? -14.990 -24.563 17.326 1.00 47.21 27 PHE E O 1
ATOM 10125 N N . ASP E 2 28 ? -16.670 -23.210 18.017 1.00 47.39 28 ASP E N 1
ATOM 10126 C CA . ASP E 2 28 ? -16.360 -23.349 19.428 1.00 53.88 28 ASP E CA 1
ATOM 10127 C C . ASP E 2 28 ? -16.945 -24.666 19.953 1.00 49.51 28 ASP E C 1
ATOM 10128 O O . ASP E 2 28 ? -18.061 -24.728 20.459 1.00 41.52 28 ASP E O 1
ATOM 10133 N N . TYR E 2 29 ? -16.156 -25.720 19.805 1.00 52.67 29 TYR E N 1
ATOM 10134 C CA . TYR E 2 29 ? -16.547 -27.065 20.178 1.00 44.71 29 TYR E CA 1
ATOM 10135 C C . TYR E 2 29 ? -17.197 -27.154 21.556 1.00 52.55 29 TYR E C 1
ATOM 10136 O O . TYR E 2 29 ? -18.190 -27.869 21.751 1.00 51.83 29 TYR E O 1
ATOM 10145 N N . SER E 2 30 ? -16.632 -26.435 22.520 1.00 55.39 30 SER E N 1
ATOM 10146 C CA . SER E 2 30 ? -17.265 -26.301 23.824 1.00 47.77 30 SER E CA 1
ATOM 10147 C C . SER E 2 30 ? -18.616 -25.620 23.662 1.00 49.69 30 SER E C 1
ATOM 10148 O O . SER E 2 30 ? -18.913 -25.000 22.634 1.00 58.25 30 SER E O 1
ATOM 10151 N N . ARG E 2 31 ? -19.459 -25.749 24.671 1.00 58.52 31 ARG E N 1
ATOM 10152 C CA . ARG E 2 31 ? -20.811 -25.189 24.575 1.00 68.80 31 ARG E CA 1
ATOM 10153 C C . ARG E 2 31 ? -21.607 -25.622 23.317 1.00 45.39 31 ARG E C 1
ATOM 10154 O O . ARG E 2 31 ? -22.536 -24.950 22.894 1.00 44.34 31 ARG E O 1
ATOM 10162 N N . TYR E 2 32 ? -21.239 -26.776 22.767 1.00 43.20 32 TYR E N 1
ATOM 10163 C CA . TYR E 2 32 ? -22.096 -27.534 21.867 1.00 40.86 32 TYR E CA 1
ATOM 10164 C C . TYR E 2 32 ? -22.352 -28.956 22.365 1.00 37.01 32 TYR E C 1
ATOM 10165 O O . TYR E 2 32 ? -21.408 -29.710 22.595 1.00 38.08 32 TYR E O 1
ATOM 10174 N N . TRP E 2 33 ? -23.620 -29.334 22.505 1.00 33.72 33 TRP E N 1
ATOM 10175 C CA . TRP E 2 33 ? -23.967 -30.741 22.658 1.00 37.12 33 TRP E CA 1
ATOM 10176 C C . TRP E 2 33 ? -23.590 -31.470 21.371 1.00 34.49 33 TRP E C 1
ATOM 10177 O O . TRP E 2 33 ? -23.925 -31.004 20.294 1.00 43.34 33 TRP E O 1
ATOM 10188 N N . MET E 2 34 ? -22.881 -32.592 21.485 1.00 38.69 34 MET E N 1
ATOM 10189 C CA . MET E 2 34 ? -22.420 -33.365 20.331 1.00 32.64 34 MET E CA 1
ATOM 10190 C C . MET E 2 34 ? -23.087 -34.734 20.350 1.00 40.89 34 MET E C 1
ATOM 10191 O O . MET E 2 34 ? -23.538 -35.189 21.406 1.00 44.90 34 MET E O 1
ATOM 10196 N N . SER E 2 35 ? -23.176 -35.394 19.197 1.00 29.85 35 SER E N 1
ATOM 10197 C CA . SER E 2 35 ? -23.911 -36.652 19.147 1.00 24.57 35 SER E CA 1
ATOM 10198 C C . SER E 2 35 ? -23.317 -37.721 18.238 1.00 29.14 35 SER E C 1
ATOM 10199 O O . SER E 2 35 ? -22.404 -37.457 17.473 1.00 28.83 35 SER E O 1
ATOM 10202 N N . TRP E 2 36 ? -23.825 -38.944 18.349 1.00 27.63 36 TRP E N 1
ATOM 10203 C CA . TRP E 2 36 ? -23.414 -40.019 17.457 1.00 20.78 36 TRP E CA 1
ATOM 10204 C C . TRP E 2 36 ? -24.636 -40.699 16.919 1.00 27.37 36 TRP E C 1
ATOM 10205 O O . TRP E 2 36 ? -25.572 -40.987 17.654 1.00 29.48 36 TRP E O 1
ATOM 10216 N N . VAL E 2 37 ? -24.612 -40.954 15.620 1.00 27.21 37 VAL E N 1
ATOM 10217 C CA . VAL E 2 37 ? -25.651 -41.697 14.939 1.00 28.94 37 VAL E CA 1
ATOM 10218 C C . VAL E 2 37 ? -24.953 -42.687 14.000 1.00 32.17 37 VAL E C 1
ATOM 10219 O O . VAL E 2 37 ? -23.865 -42.407 13.469 1.00 29.30 37 VAL E O 1
ATOM 10223 N N . ARG E 2 38 ? -25.567 -43.843 13.792 1.00 25.51 38 ARG E N 1
ATOM 10224 C CA . ARG E 2 38 ? -24.995 -44.810 12.885 1.00 34.81 38 ARG E CA 1
ATOM 10225 C C . ARG E 2 38 ? -26.000 -45.275 11.815 1.00 35.60 38 ARG E C 1
ATOM 10226 O O . ARG E 2 38 ? -27.219 -45.106 11.944 1.00 27.96 38 ARG E O 1
ATOM 10234 N N . GLN E 2 39 ? -25.476 -45.843 10.739 1.00 28.90 39 GLN E N 1
ATOM 10235 C CA . GLN E 2 39 ? -26.351 -46.320 9.674 1.00 38.01 39 GLN E CA 1
ATOM 10236 C C . GLN E 2 39 ? -25.805 -47.646 9.167 1.00 35.38 39 GLN E C 1
ATOM 10237 O O . GLN E 2 39 ? -24.705 -47.702 8.627 1.00 33.71 39 GLN E O 1
ATOM 10243 N N . ALA E 2 40 ? -26.555 -48.719 9.409 1.00 40.57 40 ALA E N 1
ATOM 10244 C CA . ALA E 2 40 ? -26.164 -50.043 8.946 1.00 43.51 40 ALA E CA 1
ATOM 10245 C C . ALA E 2 40 ? -26.159 -50.042 7.414 1.00 46.02 40 ALA E C 1
ATOM 10246 O O . ALA E 2 40 ? -26.830 -49.220 6.794 1.00 40.91 40 ALA E O 1
ATOM 10248 N N . PRO E 2 41 ? -25.405 -50.962 6.794 1.00 49.89 41 PRO E N 1
ATOM 10249 C CA . PRO E 2 41 ? -25.266 -50.848 5.333 1.00 59.39 41 PRO E CA 1
ATOM 10250 C C . PRO E 2 41 ? -26.625 -50.827 4.615 1.00 57.41 41 PRO E C 1
ATOM 10251 O O . PRO E 2 41 ? -27.488 -51.675 4.877 1.00 57.11 41 PRO E O 1
ATOM 10255 N N . GLY E 2 42 ? -26.820 -49.836 3.749 1.00 41.48 42 GLY E N 1
ATOM 10256 C CA . GLY E 2 42 ? -28.080 -49.660 3.050 1.00 58.28 42 GLY E CA 1
ATOM 10257 C C . GLY E 2 42 ? -29.336 -49.499 3.902 1.00 59.44 42 GLY E C 1
ATOM 10258 O O . GLY E 2 42 ? -30.450 -49.564 3.383 1.00 62.89 42 GLY E O 1
ATOM 10259 N N . LYS E 2 43 ? -29.176 -49.288 5.204 1.00 54.71 43 LYS E N 1
ATOM 10260 C CA . LYS E 2 43 ? -30.332 -49.053 6.073 1.00 56.36 43 LYS E CA 1
ATOM 10261 C C . LYS E 2 43 ? -30.515 -47.577 6.429 1.00 46.43 43 LYS E C 1
ATOM 10262 O O . LYS E 2 43 ? -29.950 -46.690 5.784 1.00 41.20 43 LYS E O 1
ATOM 10268 N N . GLY E 2 44 ? -31.325 -47.325 7.450 1.00 49.14 44 GLY E N 1
ATOM 10269 C CA . GLY E 2 44 ? -31.595 -45.970 7.898 1.00 47.65 44 GLY E CA 1
ATOM 10270 C C . GLY E 2 44 ? -30.892 -45.584 9.198 1.00 41.02 44 GLY E C 1
ATOM 10271 O O . GLY E 2 44 ? -30.283 -46.411 9.877 1.00 47.97 44 GLY E O 1
ATOM 10272 N N . LEU E 2 45 ? -31.016 -44.311 9.548 1.00 38.44 45 LEU E N 1
ATOM 10273 C CA . LEU E 2 45 ? -30.310 -43.708 10.672 1.00 47.88 45 LEU E CA 1
ATOM 10274 C C . LEU E 2 45 ? -30.806 -44.132 12.061 1.00 37.69 45 LEU E C 1
ATOM 10275 O O . LEU E 2 45 ? -32.002 -44.265 12.295 1.00 41.77 45 LEU E O 1
ATOM 10280 N N . LYS E 2 46 ? -29.865 -44.329 12.974 1.00 30.86 46 LYS E N 1
ATOM 10281 C CA . LYS E 2 46 ? -30.170 -44.744 14.342 1.00 36.48 46 LYS E CA 1
ATOM 10282 C C . LYS E 2 46 ? -29.307 -44.024 15.384 1.00 32.95 46 LYS E C 1
ATOM 10283 O O . LYS E 2 46 ? -28.074 -44.096 15.340 1.00 32.09 46 LYS E O 1
ATOM 10289 N N . TRP E 2 47 ? -29.969 -43.341 16.320 1.00 29.88 47 TRP E N 1
ATOM 10290 C CA . TRP E 2 47 ? -29.294 -42.513 17.315 1.00 32.44 47 TRP E CA 1
ATOM 10291 C C . TRP E 2 47 ? -28.580 -43.365 18.340 1.00 31.54 47 TRP E C 1
ATOM 10292 O O . TRP E 2 47 ? -29.159 -44.299 18.876 1.00 40.22 47 TRP E O 1
ATOM 10303 N N . ILE E 2 48 ? -27.316 -43.053 18.596 1.00 24.62 48 ILE E N 1
ATOM 10304 C CA . ILE E 2 48 ? -26.547 -43.788 19.589 1.00 29.51 48 ILE E CA 1
ATOM 10305 C C . ILE E 2 48 ? -26.574 -43.039 20.943 1.00 45.12 48 ILE E C 1
ATOM 10306 O O . ILE E 2 48 ? -27.170 -43.517 21.917 1.00 38.37 48 ILE E O 1
ATOM 10311 N N . GLY E 2 49 ? -25.961 -41.859 20.996 1.00 27.69 49 GLY E N 1
ATOM 10312 C CA . GLY E 2 49 ? -26.022 -41.062 22.194 1.00 42.21 49 GLY E CA 1
ATOM 10313 C C . GLY E 2 49 ? -25.633 -39.620 21.992 1.00 43.66 49 GLY E C 1
ATOM 10314 O O . GLY E 2 49 ? -25.345 -39.218 20.871 1.00 39.61 49 GLY E O 1
ATOM 10315 N N . GLU E 2 50 ? -25.621 -38.866 23.095 1.00 42.47 50 GLU E N 1
ATOM 10316 C CA . GLU E 2 50 ? -25.337 -37.434 23.121 1.00 33.64 50 GLU E CA 1
ATOM 10317 C C . GLU E 2 50 ? -24.658 -37.085 24.432 1.00 44.55 50 GLU E C 1
ATOM 10318 O O . GLU E 2 50 ? -24.923 -37.686 25.466 1.00 44.21 50 GLU E O 1
ATOM 10324 N N . ILE E 2 51 ? -23.789 -36.093 24.394 1.00 46.70 51 ILE E N 1
ATOM 10325 C CA . ILE E 2 51 ? -23.095 -35.684 25.585 1.00 42.44 51 ILE E CA 1
ATOM 10326 C C . ILE E 2 51 ? -22.977 -34.172 25.589 1.00 48.72 51 ILE E C 1
ATOM 10327 O O . ILE E 2 51 ? -22.535 -33.586 24.582 1.00 33.43 51 ILE E O 1
ATOM 10332 N N . ASN E 2 52 ? -23.372 -33.556 26.716 1.00 45.41 52 ASN E N 1
ATOM 10333 C CA . ASN E 2 52 ? -23.401 -32.101 26.854 1.00 27.38 52 ASN E CA 1
ATOM 10334 C C . ASN E 2 52 ? -22.020 -31.504 26.930 1.00 31.47 52 ASN E C 1
ATOM 10335 O O . ASN E 2 52 ? -21.035 -32.236 26.978 1.00 38.89 52 ASN E O 1
ATOM 10340 N N . PRO E 2 53 ? -21.924 -30.173 26.856 1.00 35.97 53 PRO E N 1
ATOM 10341 C CA . PRO E 2 53 ? -20.567 -29.639 26.659 1.00 39.62 53 PRO E CA 1
ATOM 10342 C C . PRO E 2 53 ? -19.615 -29.817 27.855 1.00 41.53 53 PRO E C 1
ATOM 10343 O O . PRO E 2 53 ? -18.409 -29.648 27.678 1.00 45.97 53 PRO E O 1
ATOM 10347 N N . VAL E 2 54 ? -20.129 -30.164 29.032 1.00 44.90 54 VAL E N 1
ATOM 10348 C CA . VAL E 2 54 ? -19.267 -30.445 30.189 1.00 56.79 54 VAL E CA 1
ATOM 10349 C C . VAL E 2 54 ? -19.419 -31.897 30.635 1.00 59.36 54 VAL E C 1
ATOM 10350 O O . VAL E 2 54 ? -18.946 -32.285 31.707 1.00 50.03 54 VAL E O 1
ATOM 10354 N N . SER E 2 55 ? -20.111 -32.698 29.837 1.00 43.37 55 SER E N 1
ATOM 10355 C CA . SER E 2 55 ? -20.253 -34.101 30.180 1.00 45.05 55 SER E CA 1
ATOM 10356 C C . SER E 2 55 ? -20.988 -34.282 31.509 1.00 45.73 55 SER E C 1
ATOM 10357 O O . SER E 2 55 ? -20.968 -35.360 32.096 1.00 54.12 55 SER E O 1
ATOM 10360 N N . SER E 2 56 ? -21.635 -33.224 31.982 1.00 48.95 56 SER E N 1
ATOM 10361 C CA . SER E 2 56 ? -22.591 -33.340 33.084 1.00 32.14 56 SER E CA 1
ATOM 10362 C C . SER E 2 56 ? -23.693 -34.356 32.732 1.00 49.75 56 SER E C 1
ATOM 10363 O O . SER E 2 56 ? -23.925 -35.302 33.474 1.00 51.25 56 SER E O 1
ATOM 10366 N N . THR E 2 57 ? -24.368 -34.146 31.598 1.00 51.25 57 THR E N 1
ATOM 10367 C CA . THR E 2 57 ? -25.389 -35.070 31.100 1.00 43.30 57 THR E CA 1
ATOM 10368 C C . THR E 2 57 ? -24.864 -35.919 29.934 1.00 49.73 57 THR E C 1
ATOM 10369 O O . THR E 2 57 ? -24.221 -35.396 29.019 1.00 40.73 57 THR E O 1
ATOM 10373 N N . ILE E 2 58 ? -25.154 -37.221 29.968 1.00 46.09 58 ILE E N 1
ATOM 10374 C CA . ILE E 2 58 ? -24.754 -38.156 28.912 1.00 34.08 58 ILE E CA 1
ATOM 10375 C C . ILE E 2 58 ? -25.884 -39.134 28.615 1.00 48.88 58 ILE E C 1
ATOM 10376 O O . ILE E 2 58 ? -26.208 -39.988 29.435 1.00 42.37 58 ILE E O 1
ATOM 10381 N N . ASN E 2 59 ? -26.486 -39.031 27.439 1.00 48.58 59 ASN E N 1
ATOM 10382 C CA . ASN E 2 59 ? -27.644 -39.862 27.155 1.00 45.89 59 ASN E CA 1
ATOM 10383 C C . ASN E 2 59 ? -27.367 -40.973 26.138 1.00 51.67 59 ASN E C 1
ATOM 10384 O O . ASN E 2 59 ? -26.462 -40.845 25.310 1.00 40.39 59 ASN E O 1
ATOM 10389 N N . TYR E 2 60 ? -28.134 -42.064 26.221 1.00 41.84 60 TYR E N 1
ATOM 10390 C CA . TYR E 2 60 ? -27.937 -43.210 25.344 1.00 32.08 60 TYR E CA 1
ATOM 10391 C C . TYR E 2 60 ? -29.245 -43.844 24.889 1.00 45.16 60 TYR E C 1
ATOM 10392 O O . TYR E 2 60 ? -30.255 -43.814 25.590 1.00 46.44 60 TYR E O 1
ATOM 10401 N N . THR E 2 61 ? -29.212 -44.409 23.688 1.00 51.80 61 THR E N 1
ATOM 10402 C CA . THR E 2 61 ? -30.289 -45.241 23.193 1.00 46.66 61 THR E CA 1
ATOM 10403 C C . THR E 2 61 ? -30.342 -46.422 24.157 1.00 52.44 61 THR E C 1
ATOM 10404 O O . THR E 2 61 ? -29.339 -46.729 24.812 1.00 51.20 61 THR E O 1
ATOM 10408 N N . PRO E 2 62 ? -31.502 -47.088 24.264 1.00 54.23 62 PRO E N 1
ATOM 10409 C CA . PRO E 2 62 ? -31.569 -48.226 25.191 1.00 58.41 62 PRO E CA 1
ATOM 10410 C C . PRO E 2 62 ? -30.567 -49.333 24.848 1.00 64.24 62 PRO E C 1
ATOM 10411 O O . PRO E 2 62 ? -30.917 -50.269 24.126 1.00 69.32 62 PRO E O 1
ATOM 10415 N N . SER E 2 63 ? -29.337 -49.212 25.347 1.00 53.64 63 SER E N 1
ATOM 10416 C CA . SER E 2 63 ? -28.343 -50.267 25.208 1.00 58.77 63 SER E CA 1
ATOM 10417 C C . SER E 2 63 ? -28.242 -51.049 26.514 1.00 75.37 63 SER E C 1
ATOM 10418 O O . SER E 2 63 ? -29.041 -50.848 27.426 1.00 73.97 63 SER E O 1
ATOM 10421 N N . LEU E 2 64 ? -27.255 -51.933 26.616 1.00 79.78 64 LEU E N 1
ATOM 10422 C CA . LEU E 2 64 ? -27.065 -52.682 27.855 1.00 89.63 64 LEU E CA 1
ATOM 10423 C C . LEU E 2 64 ? -26.098 -51.979 28.814 1.00 87.98 64 LEU E C 1
ATOM 10424 O O . LEU E 2 64 ? -26.250 -50.789 29.082 1.00 83.39 64 LEU E O 1
ATOM 10429 N N . LYS E 2 65 ? -25.117 -52.718 29.328 1.00 86.10 65 LYS E N 1
ATOM 10430 C CA . LYS E 2 65 ? -24.186 -52.200 30.335 1.00 94.89 65 LYS E CA 1
ATOM 10431 C C . LYS E 2 65 ? -23.422 -50.960 29.878 1.00 80.07 65 LYS E C 1
ATOM 10432 O O . LYS E 2 65 ? -23.994 -49.894 29.662 1.00 76.03 65 LYS E O 1
ATOM 10438 N N . ASP E 2 66 ? -22.107 -51.110 29.775 1.00 79.53 66 ASP E N 1
ATOM 10439 C CA . ASP E 2 66 ? -21.267 -50.124 29.110 1.00 78.92 66 ASP E CA 1
ATOM 10440 C C . ASP E 2 66 ? -21.182 -50.467 27.621 1.00 68.02 66 ASP E C 1
ATOM 10441 O O . ASP E 2 66 ? -20.100 -50.434 27.036 1.00 65.67 66 ASP E O 1
ATOM 10446 N N . LYS E 2 67 ? -22.310 -50.823 27.013 1.00 65.33 67 LYS E N 1
ATOM 10447 C CA . LYS E 2 67 ? -22.315 -51.153 25.589 1.00 67.52 67 LYS E CA 1
ATOM 10448 C C . LYS E 2 67 ? -21.660 -50.014 24.804 1.00 57.81 67 LYS E C 1
ATOM 10449 O O . LYS E 2 67 ? -20.712 -50.232 24.050 1.00 50.98 67 LYS E O 1
ATOM 10455 N N . PHE E 2 68 ? -22.170 -48.802 25.014 1.00 53.95 68 PHE E N 1
ATOM 10456 C CA . PHE E 2 68 ? -21.594 -47.592 24.444 1.00 51.04 68 PHE E CA 1
ATOM 10457 C C . PHE E 2 68 ? -21.020 -46.714 25.550 1.00 46.07 68 PHE E C 1
ATOM 10458 O O . PHE E 2 68 ? -21.618 -46.603 26.603 1.00 48.75 68 PHE E O 1
ATOM 10466 N N . ILE E 2 69 ? -19.871 -46.092 25.304 1.00 37.20 69 ILE E N 1
ATOM 10467 C CA . ILE E 2 69 ? -19.359 -45.047 26.175 1.00 44.75 69 ILE E CA 1
ATOM 10468 C C . ILE E 2 69 ? -18.945 -43.781 25.400 1.00 47.71 69 ILE E C 1
ATOM 10469 O O . ILE E 2 69 ? -17.839 -43.695 24.844 1.00 39.37 69 ILE E O 1
ATOM 10474 N N . ILE E 2 70 ? -19.836 -42.793 25.384 1.00 51.45 70 ILE E N 1
ATOM 10475 C CA . ILE E 2 70 ? -19.547 -41.509 24.748 1.00 47.72 70 ILE E CA 1
ATOM 10476 C C . ILE E 2 70 ? -18.748 -40.604 25.679 1.00 42.48 70 ILE E C 1
ATOM 10477 O O . ILE E 2 70 ? -19.011 -40.564 26.870 1.00 43.47 70 ILE E O 1
ATOM 10482 N N . SER E 2 71 ? -17.785 -39.866 25.135 1.00 44.18 71 SER E N 1
ATOM 10483 C CA . SER E 2 71 ? -16.896 -39.055 25.963 1.00 41.63 71 SER E CA 1
ATOM 10484 C C . SER E 2 71 ? -16.314 -37.892 25.161 1.00 49.83 71 SER E C 1
ATOM 10485 O O . SER E 2 71 ? -16.112 -38.008 23.955 1.00 51.95 71 SER E O 1
ATOM 10488 N N . ARG E 2 72 ? -16.031 -36.773 25.818 1.00 46.46 72 ARG E N 1
ATOM 10489 C CA . ARG E 2 72 ? -15.449 -35.642 25.102 1.00 50.31 72 ARG E CA 1
ATOM 10490 C C . ARG E 2 72 ? -14.232 -35.021 25.785 1.00 53.12 72 ARG E C 1
ATOM 10491 O O . ARG E 2 72 ? -14.180 -34.894 27.009 1.00 51.62 72 ARG E O 1
ATOM 10499 N N . ASP E 2 73 ? -13.245 -34.652 24.979 1.00 42.95 73 ASP E N 1
ATOM 10500 C CA . ASP E 2 73 ? -12.106 -33.898 25.476 1.00 50.20 73 ASP E CA 1
ATOM 10501 C C . ASP E 2 73 ? -12.154 -32.500 24.866 1.00 51.20 73 ASP E C 1
ATOM 10502 O O . ASP E 2 73 ? -11.617 -32.266 23.788 1.00 44.74 73 ASP E O 1
ATOM 10507 N N . ASN E 2 74 ? -12.825 -31.577 25.548 1.00 56.61 74 ASN E N 1
ATOM 10508 C CA . ASN E 2 74 ? -12.995 -30.228 25.026 1.00 52.74 74 ASN E CA 1
ATOM 10509 C C . ASN E 2 74 ? -11.667 -29.548 24.812 1.00 55.38 74 ASN E C 1
ATOM 10510 O O . ASN E 2 74 ? -11.562 -28.611 24.028 1.00 63.11 74 ASN E O 1
ATOM 10515 N N . ALA E 2 75 ? -10.649 -30.025 25.516 1.00 58.23 75 ALA E N 1
ATOM 10516 C CA . ALA E 2 75 ? -9.307 -29.462 25.376 1.00 70.65 75 ALA E CA 1
ATOM 10517 C C . ALA E 2 75 ? -8.685 -29.777 24.010 1.00 54.92 75 ALA E C 1
ATOM 10518 O O . ALA E 2 75 ? -7.811 -29.054 23.528 1.00 59.83 75 ALA E O 1
ATOM 10520 N N . LYS E 2 76 ? -9.137 -30.861 23.390 1.00 55.53 76 LYS E N 1
ATOM 10521 C CA . LYS E 2 76 ? -8.663 -31.221 22.056 1.00 63.42 76 LYS E CA 1
ATOM 10522 C C . LYS E 2 76 ? -9.737 -31.091 20.972 1.00 60.92 76 LYS E C 1
ATOM 10523 O O . LYS E 2 76 ? -9.473 -31.355 19.797 1.00 59.19 76 LYS E O 1
ATOM 10529 N N . ASP E 2 77 ? -10.938 -30.674 21.368 1.00 64.62 77 ASP E N 1
ATOM 10530 C CA . ASP E 2 77 ? -12.070 -30.609 20.448 1.00 60.42 77 ASP E CA 1
ATOM 10531 C C . ASP E 2 77 ? -12.206 -31.958 19.768 1.00 59.95 77 ASP E C 1
ATOM 10532 O O . ASP E 2 77 ? -12.167 -32.064 18.535 1.00 53.48 77 ASP E O 1
ATOM 10537 N N . THR E 2 78 ? -12.330 -32.995 20.583 1.00 51.19 78 THR E N 1
ATOM 10538 C CA . THR E 2 78 ? -12.481 -34.337 20.059 1.00 50.61 78 THR E CA 1
ATOM 10539 C C . THR E 2 78 ? -13.587 -35.072 20.785 1.00 44.36 78 THR E C 1
ATOM 10540 O O . THR E 2 78 ? -13.764 -34.915 21.994 1.00 45.55 78 THR E O 1
ATOM 10544 N N . LEU E 2 79 ? -14.353 -35.852 20.032 1.00 42.90 79 LEU E N 1
ATOM 10545 C CA . LEU E 2 79 ? -15.472 -36.598 20.592 1.00 35.92 79 LEU E CA 1
ATOM 10546 C C . LEU E 2 79 ? -15.123 -38.060 20.489 1.00 36.97 79 LEU E C 1
ATOM 10547 O O . LEU E 2 79 ? -14.421 -38.468 19.567 1.00 42.63 79 LEU E O 1
ATOM 10552 N N . TYR E 2 80 ? -15.585 -38.851 21.447 1.00 37.20 80 TYR E N 1
ATOM 10553 C CA . TYR E 2 80 ? -15.207 -40.255 21.486 1.00 36.86 80 TYR E CA 1
ATOM 10554 C C . TYR E 2 80 ? -16.412 -41.171 21.599 1.00 33.80 80 TYR E C 1
ATOM 10555 O O . TYR E 2 80 ? -17.502 -40.752 21.994 1.00 34.04 80 TYR E O 1
ATOM 10564 N N . LEU E 2 81 ? -16.206 -42.419 21.201 1.00 33.32 81 LEU E N 1
ATOM 10565 C CA . LEU E 2 81 ? -17.216 -43.445 21.343 1.00 32.43 81 LEU E CA 1
ATOM 10566 C C . LEU E 2 81 ? -16.527 -44.785 21.376 1.00 43.36 81 LEU E C 1
ATOM 10567 O O . LEU E 2 81 ? -15.733 -45.108 20.496 1.00 47.62 81 LEU E O 1
ATOM 10572 N N . GLN E 2 82 ? -16.822 -45.556 22.415 1.00 51.58 82 GLN E N 1
ATOM 10573 C CA . GLN E 2 82 ? -16.284 -46.893 22.549 1.00 43.80 82 GLN E CA 1
ATOM 10574 C C . GLN E 2 82 ? -17.458 -47.842 22.462 1.00 43.62 82 GLN E C 1
ATOM 10575 O O . GLN E 2 82 ? -18.540 -47.530 22.953 1.00 43.16 82 GLN E O 1
ATOM 10581 N N . ILE E 2 83 ? -17.267 -48.973 21.793 1.00 43.74 83 ILE E N 1
ATOM 10582 C CA . ILE E 2 83 ? -18.292 -50.009 21.764 1.00 49.22 83 ILE E CA 1
ATOM 10583 C C . ILE E 2 83 ? -17.666 -51.255 22.362 1.00 57.36 83 ILE E C 1
ATOM 10584 O O . ILE E 2 83 ? -16.492 -51.527 22.120 1.00 50.54 83 ILE E O 1
ATOM 10589 N N . SER E 2 84 ? -18.435 -51.993 23.156 1.00 49.19 84 SER E N 1
ATOM 10590 C CA . SER E 2 84 ? -17.942 -53.220 23.753 1.00 53.67 84 SER E CA 1
ATOM 10591 C C . SER E 2 84 ? -18.793 -54.380 23.274 1.00 58.51 84 SER E C 1
ATOM 10592 O O . SER E 2 84 ? -19.846 -54.167 22.669 1.00 47.15 84 SER E O 1
ATOM 10595 N N . LYS E 2 85 ? -18.342 -55.599 23.572 1.00 64.97 85 LYS E N 1
ATOM 10596 C CA . LYS E 2 85 ? -19.108 -56.818 23.295 1.00 66.88 85 LYS E CA 1
ATOM 10597 C C . LYS E 2 85 ? -19.718 -56.722 21.914 1.00 61.98 85 LYS E C 1
ATOM 10598 O O . LYS E 2 85 ? -20.916 -56.948 21.721 1.00 73.68 85 LYS E O 1
ATOM 10604 N N . VAL E 2 86 ? -18.871 -56.376 20.960 1.00 53.79 86 VAL E N 1
ATOM 10605 C CA . VAL E 2 86 ? -19.295 -56.029 19.617 1.00 54.66 86 VAL E CA 1
ATOM 10606 C C . VAL E 2 86 ? -19.906 -57.212 18.867 1.00 61.01 86 VAL E C 1
ATOM 10607 O O . VAL E 2 86 ? -19.303 -58.285 18.776 1.00 58.01 86 VAL E O 1
ATOM 10611 N N . ARG E 2 87 ? -21.114 -57.008 18.347 1.00 59.29 87 ARG E N 1
ATOM 10612 C CA . ARG E 2 87 ? -21.817 -58.029 17.578 1.00 55.63 87 ARG E CA 1
ATOM 10613 C C . ARG E 2 87 ? -22.225 -57.465 16.218 1.00 58.14 87 ARG E C 1
ATOM 10614 O O . ARG E 2 87 ? -22.187 -56.257 16.006 1.00 63.41 87 ARG E O 1
ATOM 10622 N N . SER E 2 88 ? -22.607 -58.343 15.299 1.00 52.50 88 SER E N 1
ATOM 10623 C CA . SER E 2 88 ? -22.808 -57.960 13.906 1.00 56.68 88 SER E CA 1
ATOM 10624 C C . SER E 2 88 ? -23.683 -56.722 13.737 1.00 56.43 88 SER E C 1
ATOM 10625 O O . SER E 2 88 ? -23.556 -56.005 12.757 1.00 64.06 88 SER E O 1
ATOM 10628 N N . GLU E 2 89 ? -24.577 -56.469 14.682 1.00 67.39 89 GLU E N 1
ATOM 10629 C CA . GLU E 2 89 ? -25.440 -55.297 14.581 1.00 64.40 89 GLU E CA 1
ATOM 10630 C C . GLU E 2 89 ? -24.658 -53.998 14.748 1.00 52.54 89 GLU E C 1
ATOM 10631 O O . GLU E 2 89 ? -25.179 -52.916 14.495 1.00 49.07 89 GLU E O 1
ATOM 10637 N N . ASP E 2 90 ? -23.407 -54.112 15.179 1.00 51.51 90 ASP E N 1
ATOM 10638 C CA . ASP E 2 90 ? -22.562 -52.939 15.364 1.00 48.31 90 ASP E CA 1
ATOM 10639 C C . ASP E 2 90 ? -21.827 -52.588 14.077 1.00 47.06 90 ASP E C 1
ATOM 10640 O O . ASP E 2 90 ? -21.163 -51.553 13.973 1.00 37.18 90 ASP E O 1
ATOM 10645 N N . THR E 2 91 ? -21.953 -53.464 13.092 1.00 48.86 91 THR E N 1
ATOM 10646 C CA . THR E 2 91 ? -21.409 -53.199 11.776 1.00 45.13 91 THR E CA 1
ATOM 10647 C C . THR E 2 91 ? -22.260 -52.142 11.089 1.00 45.21 91 THR E C 1
ATOM 10648 O O . THR E 2 91 ? -23.416 -52.389 10.731 1.00 53.49 91 THR E O 1
ATOM 10652 N N . ALA E 2 92 ? -21.679 -50.958 10.922 1.00 38.22 92 ALA E N 1
ATOM 10653 C CA . ALA E 2 92 ? -22.409 -49.806 10.422 1.00 32.13 92 ALA E CA 1
ATOM 10654 C C . ALA E 2 92 ? -21.460 -48.664 10.121 1.00 31.75 92 ALA E C 1
ATOM 10655 O O . ALA E 2 92 ? -20.270 -48.726 10.436 1.00 34.09 92 ALA E O 1
ATOM 10657 N N . LEU E 2 93 ? -22.009 -47.620 9.512 1.00 27.21 93 LEU E N 1
ATOM 10658 C CA . LEU E 2 93 ? -21.307 -46.355 9.344 1.00 31.76 93 LEU E CA 1
ATOM 10659 C C . LEU E 2 93 ? -21.680 -45.389 10.493 1.00 29.42 93 LEU E C 1
ATOM 10660 O O . LEU E 2 93 ? -22.865 -45.074 10.713 1.00 25.34 93 LEU E O 1
ATOM 10665 N N . TYR E 2 94 ? -20.666 -44.930 11.221 1.00 23.40 94 TYR E N 1
ATOM 10666 C CA . TYR E 2 94 ? -20.891 -44.092 12.397 1.00 34.35 94 TYR E CA 1
ATOM 10667 C C . TYR E 2 94 ? -20.590 -42.649 12.094 1.00 25.98 94 TYR E C 1
ATOM 10668 O O . TYR E 2 94 ? -19.515 -42.316 11.624 1.00 32.64 94 TYR E O 1
ATOM 10677 N N . TYR E 2 95 ? -21.553 -41.794 12.387 1.00 27.22 95 TYR E N 1
ATOM 10678 C CA . TYR E 2 95 ? -21.420 -40.379 12.146 1.00 25.33 95 TYR E CA 1
ATOM 10679 C C . TYR E 2 95 ? -21.309 -39.635 13.475 1.00 29.00 95 TYR E C 1
ATOM 10680 O O . TYR E 2 95 ? -21.963 -39.961 14.453 1.00 27.24 95 TYR E O 1
ATOM 10689 N N . CYS E 2 96 ? -20.511 -38.591 13.467 1.00 29.77 96 CYS E N 1
ATOM 10690 C CA . CYS E 2 96 ? -20.441 -37.653 14.552 1.00 29.18 96 CYS E CA 1
ATOM 10691 C C . CYS E 2 96 ? -21.365 -36.535 14.123 1.00 25.50 96 CYS E C 1
ATOM 10692 O O . CYS E 2 96 ? -21.585 -36.347 12.935 1.00 36.74 96 CYS E O 1
ATOM 10695 N N . ALA E 2 97 ? -21.903 -35.773 15.054 1.00 28.67 97 ALA E N 1
ATOM 10696 C CA . ALA E 2 97 ? -22.753 -34.660 14.653 1.00 27.80 97 ALA E CA 1
ATOM 10697 C C . ALA E 2 97 ? -22.898 -33.627 15.756 1.00 38.30 97 ALA E C 1
ATOM 10698 O O . ALA E 2 97 ? -23.108 -33.959 16.926 1.00 33.87 97 ALA E O 1
ATOM 10700 N N . ARG E 2 98 ? -22.769 -32.367 15.367 1.00 32.48 98 ARG E N 1
ATOM 10701 C CA . ARG E 2 98 ? -22.985 -31.269 16.276 1.00 30.37 98 ARG E CA 1
ATOM 10702 C C . ARG E 2 98 ? -24.489 -31.130 16.401 1.00 32.91 98 ARG E C 1
ATOM 10703 O O . ARG E 2 98 ? -25.189 -31.322 15.413 1.00 34.86 98 ARG E O 1
ATOM 10711 N N . LEU E 2 99 ? -25.001 -30.835 17.596 1.00 26.67 99 LEU E N 1
ATOM 10712 C CA . LEU E 2 99 ? -26.445 -30.728 17.769 1.00 26.33 99 LEU E CA 1
ATOM 10713 C C . LEU E 2 99 ? -26.880 -29.285 17.886 1.00 30.30 99 LEU E C 1
ATOM 10714 O O . LEU E 2 99 ? -26.097 -28.427 18.260 1.00 37.54 99 LEU E O 1
ATOM 10719 N N . TYR E 2 100 ? -28.143 -29.019 17.584 1.00 30.01 100 TYR E N 1
ATOM 10720 C CA . TYR E 2 100 ? -28.657 -27.674 17.731 1.00 26.98 100 TYR E CA 1
ATOM 10721 C C . TYR E 2 100 ? -30.158 -27.671 17.620 1.00 22.68 100 TYR E C 1
ATOM 10722 O O . TYR E 2 100 ? -30.747 -28.729 17.496 1.00 26.72 100 TYR E O 1
ATOM 10731 N N . TYR E 2 101 ? -30.779 -26.496 17.703 1.00 25.73 101 TYR E N 1
ATOM 10732 C CA . TYR E 2 101 ? -32.243 -26.370 17.717 1.00 17.47 101 TYR E CA 1
ATOM 10733 C C . TYR E 2 101 ? -32.584 -25.012 17.121 1.00 30.24 101 TYR E C 1
ATOM 10734 O O . TYR E 2 101 ? -31.686 -24.187 16.883 1.00 31.94 101 TYR E O 1
ATOM 10743 N N . GLY E 2 102 ? -33.873 -24.784 16.884 1.00 23.91 102 GLY E N 1
ATOM 10744 C CA . GLY E 2 102 ? -34.378 -23.478 16.515 1.00 31.22 102 GLY E CA 1
ATOM 10745 C C . GLY E 2 102 ? -35.463 -22.972 17.469 1.00 39.81 102 GLY E C 1
ATOM 10746 O O . GLY E 2 102 ? -35.364 -21.884 18.019 1.00 46.31 102 GLY E O 1
ATOM 10747 N N . TYR E 2 103 ? -36.521 -23.753 17.646 1.00 33.05 103 TYR E N 1
ATOM 10748 C CA . TYR E 2 103 ? -37.605 -23.377 18.529 1.00 38.67 103 TYR E CA 1
ATOM 10749 C C . TYR E 2 103 ? -37.401 -24.088 19.855 1.00 41.97 103 TYR E C 1
ATOM 10750 O O . TYR E 2 103 ? -38.017 -23.731 20.855 1.00 35.20 103 TYR E O 1
ATOM 10759 N N . GLY E 2 104 ? -36.560 -25.119 19.842 1.00 38.38 104 GLY E N 1
ATOM 10760 C CA . GLY E 2 104 ? -36.379 -25.965 21.000 1.00 31.51 104 GLY E CA 1
ATOM 10761 C C . GLY E 2 104 ? -36.323 -27.457 20.750 1.00 31.69 104 GLY E C 1
ATOM 10762 O O . GLY E 2 104 ? -35.724 -28.191 21.528 1.00 32.89 104 GLY E O 1
ATOM 10763 N N . TYR E 2 105 ? -36.941 -27.930 19.672 1.00 41.43 105 TYR E N 1
ATOM 10764 C CA . TYR E 2 105 ? -36.875 -29.356 19.378 1.00 28.21 105 TYR E CA 1
ATOM 10765 C C . TYR E 2 105 ? -35.600 -29.595 18.617 1.00 30.27 105 TYR E C 1
ATOM 10766 O O . TYR E 2 105 ? -35.401 -29.028 17.555 1.00 37.28 105 TYR E O 1
ATOM 10775 N N . TRP E 2 106 ? -34.702 -30.380 19.202 1.00 22.73 106 TRP E N 1
ATOM 10776 C CA . TRP E 2 106 ? -33.320 -30.388 18.738 1.00 28.99 106 TRP E CA 1
ATOM 10777 C C . TRP E 2 106 ? -33.149 -31.147 17.428 1.00 32.61 106 TRP E C 1
ATOM 10778 O O . TRP E 2 106 ? -33.920 -32.048 17.084 1.00 28.69 106 TRP E O 1
ATOM 10789 N N . TYR E 2 107 ? -32.139 -30.739 16.684 1.00 32.41 107 TYR E N 1
ATOM 10790 C CA . TYR E 2 107 ? -31.872 -31.333 15.402 1.00 31.00 107 TYR E CA 1
ATOM 10791 C C . TYR E 2 107 ? -30.412 -31.654 15.255 1.00 26.37 107 TYR E C 1
ATOM 10792 O O . TYR E 2 107 ? -29.612 -31.274 16.094 1.00 28.70 107 TYR E O 1
ATOM 10801 N N . PHE E 2 108 ? -30.070 -32.390 14.206 1.00 23.46 108 PHE E N 1
ATOM 10802 C CA . PHE E 2 108 ? -28.692 -32.790 14.019 1.00 20.10 108 PHE E CA 1
ATOM 10803 C C . PHE E 2 108 ? -28.050 -31.817 13.018 1.00 28.93 108 PHE E C 1
ATOM 10804 O O . PHE E 2 108 ? -28.140 -31.988 11.801 1.00 31.52 108 PHE E O 1
ATOM 10812 N N . ASP E 2 109 ? -27.424 -30.778 13.563 1.00 28.60 109 ASP E N 1
ATOM 10813 C CA . ASP E 2 109 ? -27.052 -29.564 12.831 1.00 25.38 109 ASP E CA 1
ATOM 10814 C C . ASP E 2 109 ? -26.104 -29.798 11.671 1.00 29.64 109 ASP E C 1
ATOM 10815 O O . ASP E 2 109 ? -26.400 -29.455 10.529 1.00 32.19 109 ASP E O 1
ATOM 10820 N N . VAL E 2 110 ? -24.942 -30.357 11.987 1.00 28.61 110 VAL E N 1
ATOM 10821 C CA . VAL E 2 110 ? -23.955 -30.641 10.989 1.00 26.87 110 VAL E CA 1
ATOM 10822 C C . VAL E 2 110 ? -23.397 -32.036 11.242 1.00 29.00 110 VAL E C 1
ATOM 10823 O O . VAL E 2 110 ? -23.239 -32.428 12.396 1.00 27.61 110 VAL E O 1
ATOM 10827 N N . TRP E 2 111 ? -23.119 -32.772 10.160 1.00 26.18 111 TRP E N 1
ATOM 10828 C CA . TRP E 2 111 ? -22.668 -34.160 10.231 1.00 26.07 111 TRP E CA 1
ATOM 10829 C C . TRP E 2 111 ? -21.284 -34.327 9.636 1.00 24.88 111 TRP E C 1
ATOM 10830 O O . TRP E 2 111 ? -20.861 -33.565 8.768 1.00 37.24 111 TRP E O 1
ATOM 10841 N N . GLY E 2 112 ? -20.570 -35.342 10.089 1.00 34.39 112 GLY E N 1
ATOM 10842 C CA . GLY E 2 112 ? -19.250 -35.610 9.560 1.00 26.88 112 GLY E CA 1
ATOM 10843 C C . GLY E 2 112 ? -19.380 -36.576 8.409 1.00 29.65 112 GLY E C 1
ATOM 10844 O O . GLY E 2 112 ? -20.469 -37.010 8.084 1.00 28.67 112 GLY E O 1
ATOM 10845 N N . ALA E 2 113 ? -18.265 -36.915 7.778 1.00 36.52 113 ALA E N 1
ATOM 10846 C CA . ALA E 2 113 ? -18.295 -37.880 6.689 1.00 34.65 113 ALA E CA 1
ATOM 10847 C C . ALA E 2 113 ? -18.665 -39.272 7.182 1.00 24.71 113 ALA E C 1
ATOM 10848 O O . ALA E 2 113 ? -19.074 -40.120 6.403 1.00 32.06 113 ALA E O 1
ATOM 10850 N N . GLY E 2 114 ? -18.488 -39.511 8.475 1.00 32.16 114 GLY E N 1
ATOM 10851 C CA . GLY E 2 114 ? -18.678 -40.833 9.033 1.00 30.16 114 GLY E CA 1
ATOM 10852 C C . GLY E 2 114 ? -17.400 -41.653 8.966 1.00 34.21 114 GLY E C 1
ATOM 10853 O O . GLY E 2 114 ? -16.481 -41.335 8.213 1.00 31.55 114 GLY E O 1
ATOM 10854 N N . THR E 2 115 ? -17.336 -42.684 9.805 1.00 34.38 115 THR E N 1
ATOM 10855 C CA . THR E 2 115 ? -16.286 -43.686 9.763 1.00 33.30 115 THR E CA 1
ATOM 10856 C C . THR E 2 115 ? -16.981 -45.044 9.817 1.00 36.50 115 THR E C 1
ATOM 10857 O O . THR E 2 115 ? -18.102 -45.140 10.325 1.00 32.02 115 THR E O 1
ATOM 10861 N N . THR E 2 116 ? -16.329 -46.084 9.296 1.00 31.62 116 THR E N 1
ATOM 10862 C CA . THR E 2 116 ? -17.000 -47.360 9.074 1.00 30.43 116 THR E CA 1
ATOM 10863 C C . THR E 2 116 ? -16.492 -48.482 9.967 1.00 34.80 116 THR E C 1
ATOM 10864 O O . THR E 2 116 ? -15.298 -48.727 10.045 1.00 37.33 116 THR E O 1
ATOM 10868 N N . VAL E 2 117 ? -17.406 -49.167 10.647 1.00 36.90 117 VAL E N 1
ATOM 10869 C CA . VAL E 2 117 ? -17.005 -50.248 11.544 1.00 38.00 117 VAL E CA 1
ATOM 10870 C C . VAL E 2 117 ? -17.417 -51.584 10.969 1.00 46.87 117 VAL E C 1
ATOM 10871 O O . VAL E 2 117 ? -18.576 -51.784 10.605 1.00 51.82 117 VAL E O 1
ATOM 10875 N N . THR E 2 118 ? -16.457 -52.494 10.865 1.00 54.02 118 THR E N 1
ATOM 10876 C CA . THR E 2 118 ? -16.740 -53.809 10.319 1.00 55.33 118 THR E CA 1
ATOM 10877 C C . THR E 2 118 ? -16.505 -54.887 11.375 1.00 49.78 118 THR E C 1
ATOM 10878 O O . THR E 2 118 ? -15.383 -55.083 11.835 1.00 48.27 118 THR E O 1
ATOM 10882 N N . VAL E 2 119 ? -17.575 -55.575 11.758 1.00 45.73 119 VAL E N 1
ATOM 10883 C CA . VAL E 2 119 ? -17.468 -56.662 12.718 1.00 50.58 119 VAL E CA 1
ATOM 10884 C C . VAL E 2 119 ? -17.315 -57.995 12.004 1.00 58.32 119 VAL E C 1
ATOM 10885 O O . VAL E 2 119 ? -18.291 -58.554 11.505 1.00 62.98 119 VAL E O 1
ATOM 10889 N N . SER E 2 120 ? -16.081 -58.491 11.959 1.00 56.93 120 SER E N 1
ATOM 10890 C CA . SER E 2 120 ? -15.760 -59.748 11.287 1.00 58.92 120 SER E CA 1
ATOM 10891 C C . SER E 2 120 ? -14.469 -60.360 11.813 1.00 59.16 120 SER E C 1
ATOM 10892 O O . SER E 2 120 ? -13.664 -59.693 12.460 1.00 59.36 120 SER E O 1
ATOM 10895 N N . SER E 2 121 ? -14.273 -61.635 11.511 1.00 56.71 121 SER E N 1
ATOM 10896 C CA . SER E 2 121 ? -13.136 -62.376 12.027 1.00 60.98 121 SER E CA 1
ATOM 10897 C C . SER E 2 121 ? -11.989 -62.418 11.030 1.00 56.78 121 SER E C 1
ATOM 10898 O O . SER E 2 121 ? -10.950 -63.021 11.309 1.00 55.52 121 SER E O 1
ATOM 10901 N N . ALA E 2 122 ? -12.180 -61.785 9.872 1.00 59.48 122 ALA E N 1
ATOM 10902 C CA . ALA E 2 122 ? -11.205 -61.856 8.777 1.00 58.03 122 ALA E CA 1
ATOM 10903 C C . ALA E 2 122 ? -9.921 -61.085 9.081 1.00 51.12 122 ALA E C 1
ATOM 10904 O O . ALA E 2 122 ? -9.664 -60.727 10.221 1.00 50.37 122 ALA E O 1
ATOM 10906 N N . LYS E 2 123 ? -9.106 -60.847 8.060 1.00 52.41 123 LYS E N 1
ATOM 10907 C CA . LYS E 2 123 ? -7.905 -60.037 8.224 1.00 53.81 123 LYS E CA 1
ATOM 10908 C C . LYS E 2 123 ? -8.086 -58.722 7.499 1.00 46.73 123 LYS E C 1
ATOM 10909 O O . LYS E 2 123 ? -8.818 -58.642 6.528 1.00 50.96 123 LYS E O 1
ATOM 10915 N N . THR E 2 124 ? -7.412 -57.688 7.972 1.00 49.85 124 THR E N 1
ATOM 10916 C CA . THR E 2 124 ? -7.331 -56.456 7.220 1.00 44.06 124 THR E CA 1
ATOM 10917 C C . THR E 2 124 ? -6.303 -56.634 6.114 1.00 46.09 124 THR E C 1
ATOM 10918 O O . THR E 2 124 ? -5.125 -56.861 6.383 1.00 54.01 124 THR E O 1
ATOM 10922 N N . THR E 2 125 ? -6.758 -56.533 4.871 1.00 50.31 125 THR E N 1
ATOM 10923 C CA . THR E 2 125 ? -5.912 -56.722 3.695 1.00 38.43 125 THR E CA 1
ATOM 10924 C C . THR E 2 125 ? -5.978 -55.475 2.849 1.00 39.41 125 THR E C 1
ATOM 10925 O O . THR E 2 125 ? -7.076 -55.005 2.547 1.00 46.52 125 THR E O 1
ATOM 10929 N N . PRO E 2 126 ? -4.816 -54.933 2.462 1.00 24.64 126 PRO E N 1
ATOM 10930 C CA . PRO E 2 126 ? -4.773 -53.791 1.545 1.00 35.15 126 PRO E CA 1
ATOM 10931 C C . PRO E 2 126 ? -5.043 -54.218 0.099 1.00 46.88 126 PRO E C 1
ATOM 10932 O O . PRO E 2 126 ? -4.782 -55.364 -0.275 1.00 42.98 126 PRO E O 1
ATOM 10936 N N . PRO E 2 127 ? -5.541 -53.287 -0.720 1.00 44.34 127 PRO E N 1
ATOM 10937 C CA . PRO E 2 127 ? -5.951 -53.550 -2.100 1.00 35.67 127 PRO E CA 1
ATOM 10938 C C . PRO E 2 127 ? -4.780 -53.668 -3.049 1.00 39.68 127 PRO E C 1
ATOM 10939 O O . PRO E 2 127 ? -3.757 -53.022 -2.846 1.00 47.20 127 PRO E O 1
ATOM 10943 N N . SER E 2 128 ? -4.937 -54.478 -4.088 1.00 38.93 128 SER E N 1
ATOM 10944 C CA . SER E 2 128 ? -4.075 -54.381 -5.247 1.00 31.45 128 SER E CA 1
ATOM 10945 C C . SER E 2 128 ? -4.768 -53.466 -6.250 1.00 32.91 128 SER E C 1
ATOM 10946 O O . SER E 2 128 ? -5.974 -53.561 -6.452 1.00 35.94 128 SER E O 1
ATOM 10949 N N . VAL E 2 129 ? -4.013 -52.564 -6.856 1.00 31.12 129 VAL E N 1
ATOM 10950 C CA . VAL E 2 129 ? -4.567 -51.648 -7.839 1.00 37.35 129 VAL E CA 1
ATOM 10951 C C . VAL E 2 129 ? -3.972 -51.908 -9.236 1.00 38.40 129 VAL E C 1
ATOM 10952 O O . VAL E 2 129 ? -2.753 -51.837 -9.438 1.00 46.78 129 VAL E O 1
ATOM 10956 N N . TYR E 2 130 ? -4.839 -52.219 -10.192 1.00 36.53 130 TYR E N 1
ATOM 10957 C CA . TYR E 2 130 ? -4.406 -52.529 -11.553 1.00 39.28 130 TYR E CA 1
ATOM 10958 C C . TYR E 2 130 ? -4.928 -51.493 -12.537 1.00 39.80 130 TYR E C 1
ATOM 10959 O O . TYR E 2 130 ? -6.118 -51.196 -12.554 1.00 44.50 130 TYR E O 1
ATOM 10968 N N . PRO E 2 131 ? -4.043 -50.959 -13.380 1.00 40.75 131 PRO E N 1
ATOM 10969 C CA . PRO E 2 131 ? -4.424 -49.920 -14.338 1.00 47.49 131 PRO E CA 1
ATOM 10970 C C . PRO E 2 131 ? -5.186 -50.509 -15.524 1.00 43.14 131 PRO E C 1
ATOM 10971 O O . PRO E 2 131 ? -4.791 -51.562 -16.009 1.00 40.65 131 PRO E O 1
ATOM 10975 N N . LEU E 2 132 ? -6.269 -49.855 -15.952 1.00 41.15 132 LEU E N 1
ATOM 10976 C CA . LEU E 2 132 ? -7.054 -50.310 -17.109 1.00 45.64 132 LEU E CA 1
ATOM 10977 C C . LEU E 2 132 ? -7.015 -49.315 -18.275 1.00 40.56 132 LEU E C 1
ATOM 10978 O O . LEU E 2 132 ? -7.693 -48.281 -18.259 1.00 41.76 132 LEU E O 1
ATOM 10983 N N . ALA E 2 133 ? -6.205 -49.643 -19.277 1.00 46.85 133 ALA E N 1
ATOM 10984 C CA . ALA E 2 133 ? -6.098 -48.842 -20.498 1.00 53.42 133 ALA E CA 1
ATOM 10985 C C . ALA E 2 133 ? -6.547 -49.662 -21.697 1.00 48.53 133 ALA E C 1
ATOM 10986 O O . ALA E 2 133 ? -6.536 -50.896 -21.651 1.00 49.37 133 ALA E O 1
ATOM 10988 N N . PRO E 2 134 ? -6.962 -48.977 -22.772 1.00 48.72 134 PRO E N 1
ATOM 10989 C CA . PRO E 2 134 ? -7.451 -49.665 -23.973 1.00 55.40 134 PRO E CA 1
ATOM 10990 C C . PRO E 2 134 ? -6.394 -50.607 -24.538 1.00 69.82 134 PRO E C 1
ATOM 10991 O O . PRO E 2 134 ? -5.212 -50.246 -24.613 1.00 62.19 134 PRO E O 1
ATOM 10995 N N . GLY E 2 135 ? -6.818 -51.807 -24.921 1.00 81.06 135 GLY E N 1
ATOM 10996 C CA . GLY E 2 135 ? -5.920 -52.773 -25.528 1.00 86.35 135 GLY E CA 1
ATOM 10997 C C . GLY E 2 135 ? -5.327 -52.258 -26.828 1.00 95.26 135 GLY E C 1
ATOM 10998 O O . GLY E 2 135 ? -5.833 -51.297 -27.415 1.00 95.52 135 GLY E O 1
ATOM 10999 N N . SER E 2 136 ? -4.250 -52.896 -27.278 1.00 99.33 136 SER E N 1
ATOM 11000 C CA . SER E 2 136 ? -3.581 -52.497 -28.513 1.00 107.09 136 SER E CA 1
ATOM 11001 C C . SER E 2 136 ? -4.581 -52.306 -29.661 1.00 107.46 136 SER E C 1
ATOM 11002 O O . SER E 2 136 ? -4.634 -53.103 -30.600 1.00 102.59 136 SER E O 1
ATOM 11005 N N . ALA E 2 137 ? -5.367 -51.237 -29.564 1.00 106.24 137 ALA E N 1
ATOM 11006 C CA . ALA E 2 137 ? -6.415 -50.927 -30.528 1.00 101.57 137 ALA E CA 1
ATOM 11007 C C . ALA E 2 137 ? -6.966 -49.542 -30.216 1.00 115.04 137 ALA E C 1
ATOM 11008 O O . ALA E 2 137 ? -8.138 -49.398 -29.862 1.00 111.79 137 ALA E O 1
ATOM 11010 N N . ALA E 2 138 ? -6.107 -48.531 -30.343 1.00 121.52 138 ALA E N 1
ATOM 11011 C CA . ALA E 2 138 ? -6.451 -47.149 -30.001 1.00 117.14 138 ALA E CA 1
ATOM 11012 C C . ALA E 2 138 ? -7.457 -46.525 -30.973 1.00 117.52 138 ALA E C 1
ATOM 11013 O O . ALA E 2 138 ? -7.185 -45.480 -31.573 1.00 105.50 138 ALA E O 1
ATOM 11015 N N . ALA E 2 139 ? -8.620 -47.168 -31.102 1.00 119.38 139 ALA E N 1
ATOM 11016 C CA . ALA E 2 139 ? -9.696 -46.721 -31.992 1.00 114.18 139 ALA E CA 1
ATOM 11017 C C . ALA E 2 139 ? -10.256 -45.348 -31.605 1.00 107.35 139 ALA E C 1
ATOM 11018 O O . ALA E 2 139 ? -11.452 -45.207 -31.326 1.00 88.20 139 ALA E O 1
ATOM 11020 N N . ALA E 2 140 ? -9.383 -44.342 -31.622 1.00 109.76 140 ALA E N 1
ATOM 11021 C CA . ALA E 2 140 ? -9.677 -43.003 -31.104 1.00 100.26 140 ALA E CA 1
ATOM 11022 C C . ALA E 2 140 ? -11.039 -42.405 -31.498 1.00 99.38 140 ALA E C 1
ATOM 11023 O O . ALA E 2 140 ? -11.333 -42.218 -32.682 1.00 95.91 140 ALA E O 1
ATOM 11025 N N . ALA E 2 141 ? -11.861 -42.112 -30.487 1.00 89.32 141 ALA E N 1
ATOM 11026 C CA . ALA E 2 141 ? -13.051 -41.278 -30.653 1.00 78.36 141 ALA E CA 1
ATOM 11027 C C . ALA E 2 141 ? -12.728 -39.872 -30.134 1.00 70.31 141 ALA E C 1
ATOM 11028 O O . ALA E 2 141 ? -11.559 -39.529 -29.958 1.00 60.66 141 ALA E O 1
ATOM 11030 N N . SER E 2 142 ? -13.745 -39.052 -29.893 1.00 64.99 142 SER E N 1
ATOM 11031 C CA . SER E 2 142 ? -13.493 -37.736 -29.319 1.00 61.21 142 SER E CA 1
ATOM 11032 C C . SER E 2 142 ? -12.910 -37.900 -27.907 1.00 66.46 142 SER E C 1
ATOM 11033 O O . SER E 2 142 ? -12.031 -37.142 -27.484 1.00 61.42 142 SER E O 1
ATOM 11036 N N . MET E 2 143 ? -13.394 -38.914 -27.193 1.00 65.27 143 MET E N 1
ATOM 11037 C CA . MET E 2 143 ? -13.011 -39.145 -25.803 1.00 63.84 143 MET E CA 1
ATOM 11038 C C . MET E 2 143 ? -12.462 -40.556 -25.624 1.00 60.82 143 MET E C 1
ATOM 11039 O O . MET E 2 143 ? -12.668 -41.423 -26.473 1.00 55.25 143 MET E O 1
ATOM 11044 N N . VAL E 2 144 ? -11.765 -40.771 -24.511 1.00 52.49 144 VAL E N 1
ATOM 11045 C CA . VAL E 2 144 ? -11.184 -42.066 -24.195 1.00 53.48 144 VAL E CA 1
ATOM 11046 C C . VAL E 2 144 ? -11.658 -42.439 -22.799 1.00 48.19 144 VAL E C 1
ATOM 11047 O O . VAL E 2 144 ? -11.948 -41.566 -21.986 1.00 41.45 144 VAL E O 1
ATOM 11051 N N . THR E 2 145 ? -11.757 -43.731 -22.522 1.00 48.94 145 THR E N 1
ATOM 11052 C CA . THR E 2 145 ? -12.172 -44.167 -21.199 1.00 45.53 145 THR E CA 1
ATOM 11053 C C . THR E 2 145 ? -11.128 -45.083 -20.582 1.00 47.88 145 THR E C 1
ATOM 11054 O O . THR E 2 145 ? -10.848 -46.164 -21.098 1.00 49.49 145 THR E O 1
ATOM 11058 N N . LEU E 2 146 ? -10.554 -44.628 -19.474 1.00 34.11 146 LEU E N 1
ATOM 11059 C CA . LEU E 2 146 ? -9.600 -45.419 -18.731 1.00 44.43 146 LEU E CA 1
ATOM 11060 C C . LEU E 2 146 ? -10.247 -45.824 -17.424 1.00 36.35 146 LEU E C 1
ATOM 11061 O O . LEU E 2 146 ? -11.225 -45.215 -16.993 1.00 37.33 146 LEU E O 1
ATOM 11066 N N . GLY E 2 147 ? -9.704 -46.842 -16.776 1.00 35.89 147 GLY E N 1
ATOM 11067 C CA . GLY E 2 147 ? -10.148 -47.139 -15.424 1.00 42.14 147 GLY E CA 1
ATOM 11068 C C . GLY E 2 147 ? -9.046 -47.656 -14.528 1.00 36.81 147 GLY E C 1
ATOM 11069 O O . GLY E 2 147 ? -7.902 -47.817 -14.964 1.00 29.58 147 GLY E O 1
ATOM 11070 N N . CYS E 2 148 ? -9.371 -47.907 -13.266 1.00 30.87 148 CYS E N 1
ATOM 11071 C CA . CYS E 2 148 ? -8.511 -48.795 -12.500 1.00 33.01 148 CYS E CA 1
ATOM 11072 C C . CYS E 2 148 ? -9.277 -49.880 -11.771 1.00 34.56 148 CYS E C 1
ATOM 11073 O O . CYS E 2 148 ? -10.457 -49.732 -11.462 1.00 35.83 148 CYS E O 1
ATOM 11076 N N . LEU E 2 149 ? -8.602 -51.003 -11.566 1.00 37.63 149 LEU E N 1
ATOM 11077 C CA . LEU E 2 149 ? -9.192 -52.161 -10.917 1.00 34.98 149 LEU E CA 1
ATOM 11078 C C . LEU E 2 149 ? -8.572 -52.287 -9.534 1.00 34.64 149 LEU E C 1
ATOM 11079 O O . LEU E 2 149 ? -7.345 -52.363 -9.401 1.00 40.89 149 LEU E O 1
ATOM 11084 N N . VAL E 2 150 ? -9.432 -52.276 -8.520 1.00 32.78 150 VAL E N 1
ATOM 11085 C CA . VAL E 2 150 ? -9.057 -52.277 -7.110 1.00 31.74 150 VAL E CA 1
ATOM 11086 C C . VAL E 2 150 ? -9.556 -53.577 -6.501 1.00 35.21 150 VAL E C 1
ATOM 11087 O O . VAL E 2 150 ? -10.768 -53.773 -6.323 1.00 36.54 150 VAL E O 1
ATOM 11091 N N . LYS E 2 151 ? -8.631 -54.468 -6.177 1.00 32.51 151 LYS E N 1
ATOM 11092 C CA . LYS E 2 151 ? -9.018 -55.843 -5.891 1.00 38.32 151 LYS E CA 1
ATOM 11093 C C . LYS E 2 151 ? -8.461 -56.399 -4.583 1.00 31.57 151 LYS E C 1
ATOM 11094 O O . LYS E 2 151 ? -7.364 -56.034 -4.152 1.00 41.66 151 LYS E O 1
ATOM 11100 N N . GLY E 2 152 ? -9.217 -57.296 -3.961 1.00 36.61 152 GLY E N 1
ATOM 11101 C CA . GLY E 2 152 ? -8.741 -58.035 -2.802 1.00 36.14 152 GLY E CA 1
ATOM 11102 C C . GLY E 2 152 ? -8.458 -57.218 -1.554 1.00 38.12 152 GLY E C 1
ATOM 11103 O O . GLY E 2 152 ? -7.430 -57.410 -0.906 1.00 46.87 152 GLY E O 1
ATOM 11104 N N . TYR E 2 153 ? -9.354 -56.302 -1.207 1.00 30.60 153 TYR E N 1
ATOM 11105 C CA . TYR E 2 153 ? -9.191 -55.561 0.038 1.00 38.09 153 TYR E CA 1
ATOM 11106 C C . TYR E 2 153 ? -10.279 -55.888 1.067 1.00 39.74 153 TYR E C 1
ATOM 11107 O O . TYR E 2 153 ? -11.355 -56.410 0.741 1.00 32.59 153 TYR E O 1
ATOM 11116 N N . PHE E 2 154 ? -9.978 -55.584 2.320 1.00 40.75 154 PHE E N 1
ATOM 11117 C CA . PHE E 2 154 ? -10.924 -55.781 3.398 1.00 35.55 154 PHE E CA 1
ATOM 11118 C C . PHE E 2 154 ? -10.389 -55.055 4.625 1.00 37.66 154 PHE E C 1
ATOM 11119 O O . PHE E 2 154 ? -9.209 -55.155 4.933 1.00 41.02 154 PHE E O 1
ATOM 11127 N N . PRO E 2 155 ? -11.253 -54.312 5.327 1.00 37.09 155 PRO E N 1
ATOM 11128 C CA . PRO E 2 155 ? -12.681 -54.170 5.042 1.00 38.53 155 PRO E CA 1
ATOM 11129 C C . PRO E 2 155 ? -12.939 -52.984 4.121 1.00 39.17 155 PRO E C 1
ATOM 11130 O O . PRO E 2 155 ? -11.984 -52.350 3.671 1.00 30.54 155 PRO E O 1
ATOM 11134 N N . GLU E 2 156 ? -14.212 -52.702 3.844 1.00 33.75 156 GLU E N 1
ATOM 11135 C CA . GLU E 2 156 ? -14.602 -51.461 3.182 1.00 34.63 156 GLU E CA 1
ATOM 11136 C C . GLU E 2 156 ? -14.291 -50.296 4.106 1.00 39.73 156 GLU E C 1
ATOM 11137 O O . GLU E 2 156 ? -14.252 -50.467 5.323 1.00 40.68 156 GLU E O 1
ATOM 11143 N N . PRO E 2 157 ? -14.083 -49.100 3.542 1.00 40.52 157 PRO E N 1
ATOM 11144 C CA . PRO E 2 157 ? -14.140 -48.792 2.113 1.00 33.90 157 PRO E CA 1
ATOM 11145 C C . PRO E 2 157 ? -12.802 -48.365 1.535 1.00 39.43 157 PRO E C 1
ATOM 11146 O O . PRO E 2 157 ? -11.814 -48.182 2.246 1.00 39.25 157 PRO E O 1
ATOM 11150 N N . VAL E 2 158 ? -12.783 -48.199 0.220 1.00 44.76 158 VAL E N 1
ATOM 11151 C CA . VAL E 2 158 ? -11.682 -47.529 -0.437 1.00 28.22 158 VAL E CA 1
ATOM 11152 C C . VAL E 2 158 ? -12.262 -46.281 -1.040 1.00 27.14 158 VAL E C 1
ATOM 11153 O O . VAL E 2 158 ? -13.464 -46.193 -1.224 1.00 32.62 158 VAL E O 1
ATOM 11157 N N . THR E 2 159 ? -11.422 -45.292 -1.306 1.00 35.25 159 THR E N 1
ATOM 11158 C CA . THR E 2 159 ? -11.880 -44.102 -2.004 1.00 35.67 159 THR E CA 1
ATOM 11159 C C . THR E 2 159 ? -11.014 -43.986 -3.220 1.00 34.45 159 THR E C 1
ATOM 11160 O O . THR E 2 159 ? -9.815 -44.241 -3.138 1.00 33.40 159 THR E O 1
ATOM 11164 N N . VAL E 2 160 ? -11.609 -43.601 -4.347 1.00 34.04 160 VAL E N 1
ATOM 11165 C CA . VAL E 2 160 ? -10.834 -43.428 -5.563 1.00 36.03 160 VAL E CA 1
ATOM 11166 C C . VAL E 2 160 ? -10.985 -42.026 -6.117 1.00 33.64 160 VAL E C 1
ATOM 11167 O O . VAL E 2 160 ? -12.085 -41.495 -6.189 1.00 34.37 160 VAL E O 1
ATOM 11171 N N . THR E 2 161 ? -9.864 -41.437 -6.505 1.00 28.90 161 THR E N 1
ATOM 11172 C CA . THR E 2 161 ? -9.842 -40.143 -7.159 1.00 30.40 161 THR E CA 1
ATOM 11173 C C . THR E 2 161 ? -8.943 -40.250 -8.374 1.00 31.63 161 THR E C 1
ATOM 11174 O O . THR E 2 161 ? -8.219 -41.237 -8.549 1.00 34.54 161 THR E O 1
ATOM 11178 N N . TRP E 2 162 ? -8.975 -39.213 -9.198 1.00 30.43 162 TRP E N 1
ATOM 11179 C CA . TRP E 2 162 ? -8.182 -39.171 -10.417 1.00 37.97 162 TRP E CA 1
ATOM 11180 C C . TRP E 2 162 ? -7.419 -37.840 -10.472 1.00 31.14 162 TRP E C 1
ATOM 11181 O O . TRP E 2 162 ? -7.994 -36.779 -10.259 1.00 37.93 162 TRP E O 1
ATOM 11192 N N . ASN E 2 163 ? -6.118 -37.892 -10.718 1.00 37.06 163 ASN E N 1
ATOM 11193 C CA . ASN E 2 163 ? -5.275 -36.701 -10.519 1.00 41.26 163 ASN E CA 1
ATOM 11194 C C . ASN E 2 163 ? -5.635 -35.929 -9.254 1.00 44.80 163 ASN E C 1
ATOM 11195 O O . ASN E 2 163 ? -5.734 -34.704 -9.274 1.00 47.93 163 ASN E O 1
ATOM 11200 N N . SER E 2 164 ? -5.871 -36.649 -8.165 1.00 49.91 164 SER E N 1
ATOM 11201 C CA . SER E 2 164 ? -6.165 -36.016 -6.883 1.00 42.07 164 SER E CA 1
ATOM 11202 C C . SER E 2 164 ? -7.406 -35.137 -6.921 1.00 51.06 164 SER E C 1
ATOM 11203 O O . SER E 2 164 ? -7.540 -34.209 -6.118 1.00 55.27 164 SER E O 1
ATOM 11206 N N . GLY E 2 165 ? -8.315 -35.426 -7.847 1.00 50.90 165 GLY E N 1
ATOM 11207 C CA . GLY E 2 165 ? -9.597 -34.743 -7.866 1.00 43.20 165 GLY E CA 1
ATOM 11208 C C . GLY E 2 165 ? -9.549 -33.531 -8.762 1.00 48.68 165 GLY E C 1
ATOM 11209 O O . GLY E 2 165 ? -10.440 -32.689 -8.722 1.00 55.30 165 GLY E O 1
ATOM 11210 N N . SER E 2 166 ? -8.481 -33.431 -9.546 1.00 44.04 166 SER E N 1
ATOM 11211 C CA . SER E 2 166 ? -8.425 -32.494 -10.658 1.00 53.12 166 SER E CA 1
ATOM 11212 C C . SER E 2 166 ? -9.413 -32.961 -11.723 1.00 57.42 166 SER E C 1
ATOM 11213 O O . SER E 2 166 ? -10.316 -32.216 -12.114 1.00 58.73 166 SER E O 1
ATOM 11216 N N . LEU E 2 167 ? -9.240 -34.195 -12.197 1.00 49.04 167 LEU E N 1
ATOM 11217 C CA . LEU E 2 167 ? -10.305 -34.847 -12.951 1.00 49.04 167 LEU E CA 1
ATOM 11218 C C . LEU E 2 167 ? -11.407 -35.182 -11.975 1.00 46.42 167 LEU E C 1
ATOM 11219 O O . LEU E 2 167 ? -11.263 -36.095 -11.167 1.00 51.24 167 LEU E O 1
ATOM 11224 N N . ALA E 2 168 ? -12.492 -34.419 -12.027 1.00 49.80 168 ALA E N 1
ATOM 11225 C CA . ALA E 2 168 ? -13.651 -34.675 -11.194 1.00 47.49 168 ALA E CA 1
ATOM 11226 C C . ALA E 2 168 ? -14.777 -35.145 -12.102 1.00 55.92 168 ALA E C 1
ATOM 11227 O O . ALA E 2 168 ? -15.396 -36.188 -11.877 1.00 53.29 168 ALA E O 1
ATOM 11229 N N . ALA E 2 169 ? -15.041 -34.364 -13.140 1.00 51.28 169 ALA E N 1
ATOM 11230 C CA . ALA E 2 169 ? -16.098 -34.705 -14.081 1.00 56.15 169 ALA E CA 1
ATOM 11231 C C . ALA E 2 169 ? -15.651 -35.894 -14.939 1.00 54.07 169 ALA E C 1
ATOM 11232 O O . ALA E 2 169 ? -14.474 -36.008 -15.303 1.00 46.26 169 ALA E O 1
ATOM 11234 N N . GLY E 2 170 ? -16.586 -36.795 -15.226 1.00 41.60 170 GLY E N 1
ATOM 11235 C CA . GLY E 2 170 ? -16.298 -37.938 -16.068 1.00 30.61 170 GLY E CA 1
ATOM 11236 C C . GLY E 2 170 ? -15.851 -39.165 -15.305 1.00 36.68 170 GLY E C 1
ATOM 11237 O O . GLY E 2 170 ? -15.348 -40.119 -15.897 1.00 30.87 170 GLY E O 1
ATOM 11238 N N . VAL E 2 171 ? -16.057 -39.149 -13.991 1.00 38.15 171 VAL E N 1
ATOM 11239 C CA . VAL E 2 171 ? -15.625 -40.235 -13.122 1.00 25.95 171 VAL E CA 1
ATOM 11240 C C . VAL E 2 171 ? -16.808 -41.011 -12.527 1.00 29.64 171 VAL E C 1
ATOM 11241 O O . VAL E 2 171 ? -17.715 -40.407 -11.953 1.00 36.10 171 VAL E O 1
ATOM 11245 N N . HIS E 2 172 ? -16.818 -42.338 -12.651 1.00 30.66 172 HIS E N 1
ATOM 11246 C CA . HIS E 2 172 ? -17.702 -43.152 -11.786 1.00 30.75 172 HIS E CA 1
ATOM 11247 C C . HIS E 2 172 ? -16.904 -44.240 -11.145 1.00 23.15 172 HIS E C 1
ATOM 11248 O O . HIS E 2 172 ? -16.112 -44.903 -11.810 1.00 25.67 172 HIS E O 1
ATOM 11255 N N . THR E 2 173 ? -17.159 -44.439 -9.857 1.00 27.41 173 THR E N 1
ATOM 11256 C CA . THR E 2 173 ? -16.622 -45.547 -9.096 1.00 25.75 173 THR E CA 1
ATOM 11257 C C . THR E 2 173 ? -17.766 -46.527 -8.801 1.00 29.68 173 THR E C 1
ATOM 11258 O O . THR E 2 173 ? -18.868 -46.113 -8.408 1.00 33.74 173 THR E O 1
ATOM 11262 N N . PHE E 2 174 ? -17.540 -47.820 -9.008 1.00 24.63 174 PHE E N 1
ATOM 11263 C CA . PHE E 2 174 ? -18.627 -48.776 -8.783 1.00 33.43 174 PHE E CA 1
ATOM 11264 C C . PHE E 2 174 ? -18.635 -49.382 -7.384 1.00 31.59 174 PHE E C 1
ATOM 11265 O O . PHE E 2 174 ? -17.581 -49.691 -6.827 1.00 34.68 174 PHE E O 1
ATOM 11273 N N . PRO E 2 175 ? -19.830 -49.501 -6.790 1.00 29.10 175 PRO E N 1
ATOM 11274 C CA . PRO E 2 175 ? -19.965 -50.188 -5.501 1.00 27.38 175 PRO E CA 1
ATOM 11275 C C . PRO E 2 175 ? -19.118 -51.452 -5.525 1.00 34.22 175 PRO E C 1
ATOM 11276 O O . PRO E 2 175 ? -19.047 -52.129 -6.554 1.00 37.85 175 PRO E O 1
ATOM 11280 N N . ALA E 2 176 ? -18.468 -51.751 -4.406 1.00 33.13 176 ALA E N 1
ATOM 11281 C CA . ALA E 2 176 ? -17.603 -52.908 -4.317 1.00 29.50 176 ALA E CA 1
ATOM 11282 C C . ALA E 2 176 ? -18.447 -54.181 -4.261 1.00 37.08 176 ALA E C 1
ATOM 11283 O O . ALA E 2 176 ? -19.655 -54.129 -4.019 1.00 32.73 176 ALA E O 1
ATOM 11285 N N . VAL E 2 177 ? -17.821 -55.325 -4.509 1.00 32.99 177 VAL E N 1
ATOM 11286 C CA . VAL E 2 177 ? -18.525 -56.588 -4.344 1.00 36.31 177 VAL E CA 1
ATOM 11287 C C . VAL E 2 177 ? -17.676 -57.574 -3.568 1.00 38.30 177 VAL E C 1
ATOM 11288 O O . VAL E 2 177 ? -16.455 -57.651 -3.744 1.00 39.29 177 VAL E O 1
ATOM 11292 N N . LEU E 2 178 ? -18.333 -58.318 -2.687 1.00 43.11 178 LEU E N 1
ATOM 11293 C CA . LEU E 2 178 ? -17.638 -59.232 -1.803 1.00 47.34 178 LEU E CA 1
ATOM 11294 C C . LEU E 2 178 ? -17.583 -60.625 -2.418 1.00 55.51 178 LEU E C 1
ATOM 11295 O O . LEU E 2 178 ? -18.566 -61.108 -2.982 1.00 54.43 178 LEU E O 1
ATOM 11300 N N . GLN E 2 179 ? -16.421 -61.261 -2.326 1.00 61.21 179 GLN E N 1
ATOM 11301 C CA . GLN E 2 179 ? -16.289 -62.661 -2.715 1.00 71.46 179 GLN E CA 1
ATOM 11302 C C . GLN E 2 179 ? -15.007 -63.264 -2.159 1.00 74.07 179 GLN E C 1
ATOM 11303 O O . GLN E 2 179 ? -13.917 -62.720 -2.356 1.00 70.98 179 GLN E O 1
ATOM 11309 N N . ALA E 2 180 ? -15.150 -64.401 -1.482 1.00 78.11 180 ALA E N 1
ATOM 11310 C CA . ALA E 2 180 ? -14.037 -65.025 -0.782 1.00 73.49 180 ALA E CA 1
ATOM 11311 C C . ALA E 2 180 ? -13.589 -64.067 0.307 1.00 71.87 180 ALA E C 1
ATOM 11312 O O . ALA E 2 180 ? -12.391 -63.927 0.576 1.00 62.56 180 ALA E O 1
ATOM 11314 N N . ALA E 2 181 ? -14.575 -63.406 0.916 1.00 63.51 181 ALA E N 1
ATOM 11315 C CA . ALA E 2 181 ? -14.349 -62.407 1.957 1.00 57.08 181 ALA E CA 1
ATOM 11316 C C . ALA E 2 181 ? -13.297 -61.356 1.566 1.00 57.28 181 ALA E C 1
ATOM 11317 O O . ALA E 2 181 ? -12.510 -60.900 2.401 1.00 53.14 181 ALA E O 1
ATOM 11319 N N . LEU E 2 182 ? -13.290 -60.985 0.285 1.00 54.49 182 LEU E N 1
ATOM 11320 C CA . LEU E 2 182 ? -12.521 -59.834 -0.184 1.00 44.85 182 LEU E CA 1
ATOM 11321 C C . LEU E 2 182 ? -13.423 -58.919 -1.006 1.00 47.99 182 LEU E C 1
ATOM 11322 O O . LEU E 2 182 ? -14.546 -59.306 -1.360 1.00 52.83 182 LEU E O 1
ATOM 11327 N N . TYR E 2 183 ? -12.959 -57.700 -1.278 1.00 39.38 183 TYR E N 1
ATOM 11328 C CA . TYR E 2 183 ? -13.767 -56.733 -2.026 1.00 36.86 183 TYR E CA 1
ATOM 11329 C C . TYR E 2 183 ? -13.072 -56.364 -3.314 1.00 35.13 183 TYR E C 1
ATOM 11330 O O . TYR E 2 183 ? -11.848 -56.286 -3.358 1.00 36.32 183 TYR E O 1
ATOM 11339 N N . THR E 2 184 ? -13.858 -56.139 -4.362 1.00 33.97 184 THR E N 1
ATOM 11340 C CA . THR E 2 184 ? -13.341 -55.661 -5.633 1.00 32.56 184 THR E CA 1
ATOM 11341 C C . THR E 2 184 ? -14.234 -54.543 -6.106 1.00 34.02 184 THR E C 1
ATOM 11342 O O . THR E 2 184 ? -15.459 -54.640 -5.976 1.00 32.74 184 THR E O 1
ATOM 11346 N N . LEU E 2 185 ? -13.629 -53.509 -6.688 1.00 27.36 185 LEU E N 1
ATOM 11347 C CA . LEU E 2 185 ? -14.381 -52.502 -7.426 1.00 22.12 185 LEU E CA 1
ATOM 11348 C C . LEU E 2 185 ? -13.528 -51.918 -8.510 1.00 30.41 185 LEU E C 1
ATOM 11349 O O . LEU E 2 185 ? -12.328 -52.190 -8.586 1.00 33.98 185 LEU E O 1
ATOM 11354 N N . SER E 2 186 ? -14.140 -51.071 -9.326 1.00 23.27 186 SER E N 1
ATOM 11355 C CA . SER E 2 186 ? -13.429 -50.442 -10.421 1.00 28.53 186 SER E CA 1
ATOM 11356 C C . SER E 2 186 ? -13.867 -49.001 -10.533 1.00 29.56 186 SER E C 1
ATOM 11357 O O . SER E 2 186 ? -14.990 -48.642 -10.152 1.00 27.99 186 SER E O 1
ATOM 11360 N N . SER E 2 187 ? -12.964 -48.167 -11.033 1.00 25.75 187 SER E N 1
ATOM 11361 C CA . SER E 2 187 ? -13.290 -46.781 -11.264 1.00 29.17 187 SER E CA 1
ATOM 11362 C C . SER E 2 187 ? -13.074 -46.461 -12.718 1.00 30.32 187 SER E C 1
ATOM 11363 O O . SER E 2 187 ? -12.150 -46.969 -13.333 1.00 27.04 187 SER E O 1
ATOM 11366 N N . SER E 2 188 ? -13.928 -45.595 -13.248 1.00 33.21 188 SER E N 1
ATOM 11367 C CA . SER E 2 188 ? -13.914 -45.257 -14.654 1.00 33.65 188 SER E CA 1
ATOM 11368 C C . SER E 2 188 ? -13.716 -43.764 -14.785 1.00 32.02 188 SER E C 1
ATOM 11369 O O . SER E 2 188 ? -14.301 -42.985 -14.028 1.00 33.56 188 SER E O 1
ATOM 11372 N N . VAL E 2 189 ? -12.889 -43.366 -15.740 1.00 26.87 189 VAL E N 1
ATOM 11373 C CA . VAL E 2 189 ? -12.739 -41.957 -16.058 1.00 30.54 189 VAL E CA 1
ATOM 11374 C C . VAL E 2 189 ? -12.736 -41.736 -17.581 1.00 34.75 189 VAL E C 1
ATOM 11375 O O . VAL E 2 189 ? -12.171 -42.525 -18.351 1.00 30.63 189 VAL E O 1
ATOM 11379 N N . THR E 2 190 ? -13.396 -40.666 -18.004 1.00 33.89 190 THR E N 1
ATOM 11380 C CA . THR E 2 190 ? -13.500 -40.329 -19.412 1.00 31.55 190 THR E CA 1
ATOM 11381 C C . THR E 2 190 ? -12.926 -38.950 -19.659 1.00 34.86 190 THR E C 1
ATOM 11382 O O . THR E 2 190 ? -13.444 -37.946 -19.148 1.00 31.67 190 THR E O 1
ATOM 11386 N N . VAL E 2 191 ? -11.852 -38.923 -20.443 1.00 39.28 191 VAL E N 1
ATOM 11387 C CA . VAL E 2 191 ? -11.149 -37.701 -20.829 1.00 37.74 191 VAL E CA 1
ATOM 11388 C C . VAL E 2 191 ? -11.030 -37.642 -22.356 1.00 47.83 191 VAL E C 1
ATOM 11389 O O . VAL E 2 191 ? -11.152 -38.669 -23.043 1.00 48.14 191 VAL E O 1
ATOM 11393 N N . PRO E 2 192 ? -10.792 -36.440 -22.902 1.00 53.11 192 PRO E N 1
ATOM 11394 C CA . PRO E 2 192 ? -10.550 -36.286 -24.342 1.00 52.79 192 PRO E CA 1
ATOM 11395 C C . PRO E 2 192 ? -9.395 -37.158 -24.880 1.00 59.62 192 PRO E C 1
ATOM 11396 O O . PRO E 2 192 ? -8.459 -37.489 -24.153 1.00 58.75 192 PRO E O 1
ATOM 11400 N N . SER E 2 193 ? -9.468 -37.534 -26.152 1.00 63.70 193 SER E N 1
ATOM 11401 C CA . SER E 2 193 ? -8.413 -38.334 -26.760 1.00 62.62 193 SER E CA 1
ATOM 11402 C C . SER E 2 193 ? -7.125 -37.526 -26.883 1.00 69.28 193 SER E C 1
ATOM 11403 O O . SER E 2 193 ? -6.029 -38.088 -26.993 1.00 59.37 193 SER E O 1
ATOM 11406 N N . SER E 2 194 ? -7.265 -36.204 -26.867 1.00 66.36 194 SER E N 1
ATOM 11407 C CA . SER E 2 194 ? -6.112 -35.319 -26.934 1.00 59.04 194 SER E CA 1
ATOM 11408 C C . SER E 2 194 ? -5.341 -35.341 -25.617 1.00 67.41 194 SER E C 1
ATOM 11409 O O . SER E 2 194 ? -4.114 -35.303 -25.613 1.00 62.41 194 SER E O 1
ATOM 11412 N N . SER E 2 195 ? -6.067 -35.416 -24.501 1.00 65.45 195 SER E N 1
ATOM 11413 C CA . SER E 2 195 ? -5.456 -35.348 -23.170 1.00 61.16 195 SER E CA 1
ATOM 11414 C C . SER E 2 195 ? -4.737 -36.620 -22.748 1.00 60.99 195 SER E C 1
ATOM 11415 O O . SER E 2 195 ? -4.185 -36.677 -21.657 1.00 61.69 195 SER E O 1
ATOM 11418 N N . TRP E 2 196 ? -4.736 -37.636 -23.600 1.00 58.08 196 TRP E N 1
ATOM 11419 C CA . TRP E 2 196 ? -4.157 -38.914 -23.217 1.00 51.67 196 TRP E CA 1
ATOM 11420 C C . TRP E 2 196 ? -3.854 -39.744 -24.455 1.00 57.30 196 TRP E C 1
ATOM 11421 O O . TRP E 2 196 ? -4.692 -39.846 -25.347 1.00 56.67 196 TRP E O 1
ATOM 11432 N N . PRO E 2 197 ? -2.651 -40.344 -24.525 1.00 65.45 197 PRO E N 1
ATOM 11433 C CA . PRO E 2 197 ? -1.548 -40.324 -23.550 1.00 61.86 197 PRO E CA 1
ATOM 11434 C C . PRO E 2 197 ? -0.832 -38.976 -23.451 1.00 61.45 197 PRO E C 1
ATOM 11435 O O . PRO E 2 197 ? 0.036 -38.812 -22.597 1.00 51.77 197 PRO E O 1
ATOM 11439 N N . SER E 2 198 ? -1.190 -38.034 -24.316 1.00 65.53 198 SER E N 1
ATOM 11440 C CA . SER E 2 198 ? -0.553 -36.716 -24.340 1.00 67.49 198 SER E CA 1
ATOM 11441 C C . SER E 2 198 ? -0.245 -36.140 -22.953 1.00 66.61 198 SER E C 1
ATOM 11442 O O . SER E 2 198 ? 0.719 -35.393 -22.788 1.00 72.08 198 SER E O 1
ATOM 11445 N N . GLU E 2 199 ? -1.069 -36.480 -21.967 1.00 67.36 199 GLU E N 1
ATOM 11446 C CA . GLU E 2 199 ? -0.834 -36.061 -20.581 1.00 66.59 199 GLU E CA 1
ATOM 11447 C C . GLU E 2 199 ? -1.181 -37.151 -19.573 1.00 59.01 199 GLU E C 1
ATOM 11448 O O . GLU E 2 199 ? -1.887 -38.112 -19.881 1.00 57.54 199 GLU E O 1
ATOM 11454 N N . THR E 2 200 ? -0.683 -36.987 -18.358 1.00 60.68 200 THR E N 1
ATOM 11455 C CA . THR E 2 200 ? -0.742 -38.047 -17.363 1.00 59.91 200 THR E CA 1
ATOM 11456 C C . THR E 2 200 ? -2.116 -38.229 -16.743 1.00 50.08 200 THR E C 1
ATOM 11457 O O . THR E 2 200 ? -2.739 -37.266 -16.287 1.00 55.28 200 THR E O 1
ATOM 11461 N N . VAL E 2 201 ? -2.589 -39.470 -16.726 1.00 50.06 201 VAL E N 1
ATOM 11462 C CA . VAL E 2 201 ? -3.760 -39.810 -15.917 1.00 41.09 201 VAL E CA 1
ATOM 11463 C C . VAL E 2 201 ? -3.413 -40.941 -14.952 1.00 43.77 201 VAL E C 1
ATOM 11464 O O . VAL E 2 201 ? -3.000 -42.024 -15.387 1.00 46.47 201 VAL E O 1
ATOM 11468 N N . THR E 2 202 ? -3.569 -40.683 -13.649 1.00 36.85 202 THR E N 1
ATOM 11469 C CA . THR E 2 202 ? -3.314 -41.686 -12.619 1.00 33.64 202 THR E CA 1
ATOM 11470 C C . THR E 2 202 ? -4.471 -41.767 -11.612 1.00 36.22 202 THR E C 1
ATOM 11471 O O . THR E 2 202 ? -5.053 -40.747 -11.246 1.00 36.47 202 THR E O 1
ATOM 11475 N N . CYS E 2 203 ? -4.819 -42.976 -11.175 1.00 32.00 203 CYS E N 1
ATOM 11476 C CA . CYS E 2 203 ? -5.842 -43.119 -10.147 1.00 38.80 203 CYS E CA 1
ATOM 11477 C C . CYS E 2 203 ? -5.220 -43.253 -8.760 1.00 45.08 203 CYS E C 1
ATOM 11478 O O . CYS E 2 203 ? -4.244 -43.981 -8.571 1.00 48.01 203 CYS E O 1
ATOM 11481 N N . ASN E 2 204 ? -5.784 -42.524 -7.803 1.00 38.96 204 ASN E N 1
ATOM 11482 C CA . ASN E 2 204 ? -5.269 -42.506 -6.445 1.00 38.84 204 ASN E CA 1
ATOM 11483 C C . ASN E 2 204 ? -6.220 -43.249 -5.520 1.00 32.94 204 ASN E C 1
ATOM 11484 O O . ASN E 2 204 ? -7.290 -42.750 -5.198 1.00 39.12 204 ASN E O 1
ATOM 11489 N N . VAL E 2 205 ? -5.828 -44.448 -5.104 1.00 29.10 205 VAL E N 1
ATOM 11490 C CA . VAL E 2 205 ? -6.637 -45.262 -4.207 1.00 30.07 205 VAL E CA 1
ATOM 11491 C C . VAL E 2 205 ? -6.146 -45.156 -2.748 1.00 32.72 205 VAL E C 1
ATOM 11492 O O . VAL E 2 205 ? -4.948 -45.210 -2.481 1.00 38.97 205 VAL E O 1
ATOM 11496 N N . ALA E 2 206 ? -7.079 -44.959 -1.826 1.00 26.62 206 ALA E N 1
ATOM 11497 C CA . ALA E 2 206 ? -6.811 -44.940 -0.390 1.00 32.01 206 ALA E CA 1
ATOM 11498 C C . ALA E 2 206 ? -7.683 -45.984 0.279 1.00 33.86 206 ALA E C 1
ATOM 11499 O O . ALA E 2 206 ? -8.853 -46.132 -0.062 1.00 33.28 206 ALA E O 1
ATOM 11501 N N . HIS E 2 207 ? -7.111 -46.691 1.240 1.00 33.57 207 HIS E N 1
ATOM 11502 C CA . HIS E 2 207 ? -7.828 -47.679 2.024 1.00 27.28 207 HIS E CA 1
ATOM 11503 C C . HIS E 2 207 ? -7.476 -47.449 3.491 1.00 34.45 207 HIS E C 1
ATOM 11504 O O . HIS E 2 207 ? -6.572 -48.094 4.009 1.00 39.75 207 HIS E O 1
ATOM 11511 N N . PRO E 2 208 ? -8.193 -46.538 4.167 1.00 27.45 208 PRO E N 1
ATOM 11512 C CA . PRO E 2 208 ? -7.820 -46.132 5.522 1.00 32.58 208 PRO E CA 1
ATOM 11513 C C . PRO E 2 208 ? -7.484 -47.304 6.431 1.00 39.95 208 PRO E C 1
ATOM 11514 O O . PRO E 2 208 ? -6.458 -47.255 7.110 1.00 48.35 208 PRO E O 1
ATOM 11518 N N . ALA E 2 209 ? -8.324 -48.334 6.439 1.00 34.72 209 ALA E N 1
ATOM 11519 C CA . ALA E 2 209 ? -8.176 -49.433 7.385 1.00 35.46 209 ALA E CA 1
ATOM 11520 C C . ALA E 2 209 ? -6.766 -50.018 7.394 1.00 36.59 209 ALA E C 1
ATOM 11521 O O . ALA E 2 209 ? -6.236 -50.371 8.444 1.00 57.65 209 ALA E O 1
ATOM 11523 N N . SER E 2 210 ? -6.144 -50.100 6.236 1.00 35.19 210 SER E N 1
ATOM 11524 C CA . SER E 2 210 ? -4.778 -50.584 6.173 1.00 33.09 210 SER E CA 1
ATOM 11525 C C . SER E 2 210 ? -3.799 -49.413 6.140 1.00 39.34 210 SER E C 1
ATOM 11526 O O . SER E 2 210 ? -2.591 -49.602 5.918 1.00 36.07 210 SER E O 1
ATOM 11529 N N . SER E 2 211 ? -4.328 -48.206 6.342 1.00 32.57 211 SER E N 1
ATOM 11530 C CA . SER E 2 211 ? -3.534 -46.974 6.243 1.00 40.58 211 SER E CA 1
ATOM 11531 C C . SER E 2 211 ? -2.757 -46.926 4.954 1.00 29.28 211 SER E C 1
ATOM 11532 O O . SER E 2 211 ? -1.622 -46.474 4.942 1.00 50.89 211 SER E O 1
ATOM 11535 N N . THR E 2 212 ? -3.360 -47.402 3.870 1.00 35.80 212 THR E N 1
ATOM 11536 C C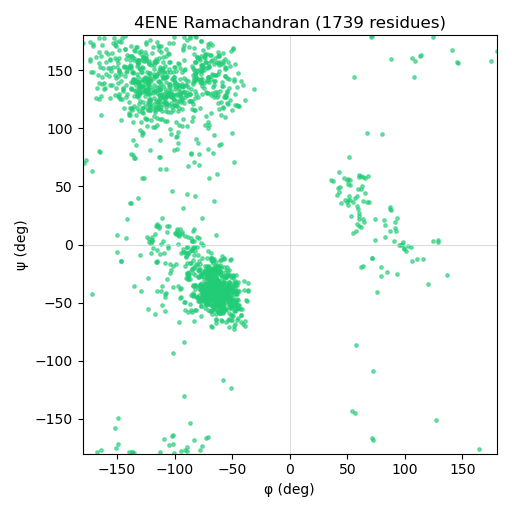A . THR E 2 212 ? -2.654 -47.601 2.604 1.00 33.45 212 THR E CA 1
ATOM 11537 C C . THR E 2 212 ? -3.210 -46.725 1.486 1.00 34.64 212 THR E C 1
ATOM 11538 O O . THR E 2 212 ? -4.417 -46.659 1.295 1.00 41.36 212 THR E O 1
ATOM 11542 N N . LYS E 2 213 ? -2.322 -46.055 0.760 1.00 29.63 213 LYS E N 1
ATOM 11543 C CA . LYS E 2 213 ? -2.679 -45.322 -0.441 1.00 27.53 213 LYS E CA 1
ATOM 11544 C C . LYS E 2 213 ? -1.872 -45.885 -1.589 1.00 34.03 213 LYS E C 1
ATOM 11545 O O . LYS E 2 213 ? -0.673 -46.116 -1.442 1.00 40.40 213 LYS E O 1
ATOM 11551 N N . VAL E 2 214 ? -2.528 -46.111 -2.725 1.00 33.12 214 VAL E N 1
ATOM 11552 C CA . VAL E 2 214 ? -1.844 -46.498 -3.959 1.00 38.54 214 VAL E CA 1
ATOM 11553 C C . VAL E 2 214 ? -2.247 -45.527 -5.055 1.00 39.03 214 VAL E C 1
ATOM 11554 O O . VAL E 2 214 ? -3.419 -45.223 -5.210 1.00 46.11 214 VAL E O 1
ATOM 11558 N N . ASP E 2 215 ? -1.269 -45.009 -5.784 1.00 42.70 215 ASP E N 1
ATOM 11559 C CA . ASP E 2 215 ? -1.536 -44.094 -6.883 1.00 48.00 215 ASP E CA 1
ATOM 11560 C C . ASP E 2 215 ? -0.898 -44.689 -8.130 1.00 52.16 215 ASP E C 1
ATOM 11561 O O . ASP E 2 215 ? 0.323 -44.593 -8.308 1.00 50.16 215 ASP E O 1
ATOM 11566 N N . LYS E 2 216 ? -1.722 -45.303 -8.981 1.00 42.64 216 LYS E N 1
ATOM 11567 C CA . LYS E 2 216 ? -1.239 -46.006 -10.170 1.00 45.43 216 LYS E CA 1
ATOM 11568 C C . LYS E 2 216 ? -1.474 -45.214 -11.465 1.00 48.72 216 LYS E C 1
ATOM 11569 O O . LYS E 2 216 ? -2.579 -44.767 -11.746 1.00 41.28 216 LYS E O 1
ATOM 11575 N N . LYS E 2 217 ? -0.420 -45.046 -12.250 1.00 50.69 217 LYS E N 1
ATOM 11576 C CA . LYS E 2 217 ? -0.509 -44.297 -13.496 1.00 51.85 217 LYS E CA 1
ATOM 11577 C C . LYS E 2 217 ? -1.021 -45.190 -14.627 1.00 51.05 217 LYS E C 1
ATOM 11578 O O . LYS E 2 217 ? -0.606 -46.346 -14.744 1.00 47.62 217 LYS E O 1
ATOM 11584 N N . ILE E 2 218 ? -1.920 -44.663 -15.459 1.00 44.63 218 ILE E N 1
ATOM 11585 C CA . ILE E 2 218 ? -2.477 -45.462 -16.554 1.00 43.55 218 ILE E CA 1
ATOM 11586 C C . ILE E 2 218 ? -1.668 -45.231 -17.811 1.00 50.16 218 ILE E C 1
ATOM 11587 O O . ILE E 2 218 ? -1.618 -44.110 -18.327 1.00 44.71 218 ILE E O 1
ATOM 11592 N N . VAL E 2 219 ? -1.023 -46.290 -18.294 1.00 45.25 219 VAL E N 1
ATOM 11593 C CA . VAL E 2 219 ? -0.167 -46.171 -19.466 1.00 63.80 219 VAL E CA 1
ATOM 11594 C C . VAL E 2 219 ? -0.732 -47.003 -20.606 1.00 67.28 219 VAL E C 1
ATOM 11595 O O . VAL E 2 219 ? -1.304 -48.074 -20.367 1.00 64.58 219 VAL E O 1
ATOM 11599 N N . PRO E 2 220 ? -0.582 -46.506 -21.848 1.00 65.05 220 PRO E N 1
ATOM 11600 C CA . PRO E 2 220 ? -1.017 -47.230 -23.048 1.00 66.94 220 PRO E CA 1
ATOM 11601 C C . PRO E 2 220 ? -0.253 -48.541 -23.184 1.00 70.95 220 PRO E C 1
ATOM 11602 O O . PRO E 2 220 ? 0.755 -48.731 -22.508 1.00 72.19 220 PRO E O 1
ATOM 11606 N N . ARG E 2 221 ? -0.730 -49.436 -24.039 1.00 78.10 221 ARG E N 1
ATOM 11607 C CA . ARG E 2 221 ? -0.063 -50.718 -24.242 1.00 91.16 221 ARG E CA 1
ATOM 11608 C C . ARG E 2 221 ? 0.666 -50.772 -25.594 1.00 105.62 221 ARG E C 1
ATOM 11609 O O . ARG E 2 221 ? 0.034 -50.896 -26.647 1.00 106.52 221 ARG E O 1
ATOM 11617 N N . ALA E 2 222 ? 1.995 -50.688 -25.560 1.00 116.22 222 ALA E N 1
ATOM 11618 C CA . ALA E 2 222 ? 2.798 -50.664 -26.786 1.00 126.96 222 ALA E CA 1
ATOM 11619 C C . ALA E 2 222 ? 3.706 -51.890 -26.945 1.00 131.02 222 ALA E C 1
ATOM 11620 O O . ALA E 2 222 ? 3.765 -52.491 -28.022 1.00 127.01 222 ALA E O 1
ATOM 11623 N N . ASP F 3 1 ? -40.674 -46.015 22.025 1.00 59.62 1 ASP F N 1
ATOM 11624 C CA . ASP F 3 1 ? -40.146 -44.900 21.241 1.00 50.48 1 ASP F CA 1
ATOM 11625 C C . ASP F 3 1 ? -41.070 -44.565 20.084 1.00 49.59 1 ASP F C 1
ATOM 11626 O O . ASP F 3 1 ? -41.752 -45.447 19.558 1.00 57.80 1 ASP F O 1
ATOM 11631 N N . ILE F 3 2 ? -41.107 -43.292 19.694 1.00 50.83 2 ILE F N 1
ATOM 11632 C CA . ILE F 3 2 ? -41.919 -42.878 18.544 1.00 54.11 2 ILE F CA 1
ATOM 11633 C C . ILE F 3 2 ? -41.436 -43.529 17.274 1.00 38.16 2 ILE F C 1
ATOM 11634 O O . ILE F 3 2 ? -40.266 -43.436 16.941 1.00 35.25 2 ILE F O 1
ATOM 11639 N N . VAL F 3 3 ? -42.346 -44.175 16.557 1.00 44.47 3 VAL F N 1
ATOM 11640 C CA . VAL F 3 3 ? -41.992 -44.809 15.299 1.00 38.29 3 VAL F CA 1
ATOM 11641 C C . VAL F 3 3 ? -42.408 -43.911 14.147 1.00 39.68 3 VAL F C 1
ATOM 11642 O O . VAL F 3 3 ? -43.587 -43.565 14.019 1.00 34.23 3 VAL F O 1
ATOM 11646 N N . LEU F 3 4 ? -41.431 -43.506 13.332 1.00 32.78 4 LEU F N 1
ATOM 11647 C CA . LEU F 3 4 ? -41.728 -42.693 12.153 1.00 35.70 4 LEU F CA 1
ATOM 11648 C C . LEU F 3 4 ? -41.739 -43.535 10.871 1.00 30.42 4 LEU F C 1
ATOM 11649 O O . LEU F 3 4 ? -40.765 -44.222 10.541 1.00 37.84 4 LEU F O 1
ATOM 11654 N N . THR F 3 5 ? -42.848 -43.483 10.153 1.00 28.24 5 THR F N 1
ATOM 11655 C CA . THR F 3 5 ? -42.981 -44.251 8.931 1.00 25.98 5 THR F CA 1
ATOM 11656 C C . THR F 3 5 ? -43.086 -43.312 7.760 1.00 31.83 5 THR F C 1
ATOM 11657 O O . THR F 3 5 ? -44.031 -42.512 7.683 1.00 36.11 5 THR F O 1
ATOM 11661 N N . GLN F 3 6 ? -42.123 -43.393 6.845 1.00 32.23 6 GLN F N 1
ATOM 11662 C CA . GLN F 3 6 ? -42.169 -42.534 5.664 1.00 31.17 6 GLN F CA 1
ATOM 11663 C C . GLN F 3 6 ? -42.750 -43.242 4.445 1.00 30.71 6 GLN F C 1
ATOM 11664 O O . GLN F 3 6 ? -42.419 -44.396 4.152 1.00 24.93 6 GLN F O 1
ATOM 11670 N N . SER F 3 7 ? -43.585 -42.478 3.744 1.00 30.36 7 SER F N 1
ATOM 11671 C CA . SER F 3 7 ? -44.479 -42.904 2.687 1.00 32.92 7 SER F CA 1
ATOM 11672 C C . SER F 3 7 ? -43.772 -43.709 1.628 1.00 50.52 7 SER F C 1
ATOM 11673 O O . SER F 3 7 ? -43.185 -44.734 1.976 1.00 61.22 7 SER F O 1
ATOM 11676 N N . PRO F 3 8 ? -43.833 -43.297 0.326 1.00 32.10 8 PRO F N 1
ATOM 11677 C CA . PRO F 3 8 ? -43.243 -44.396 -0.428 1.00 27.96 8 PRO F CA 1
ATOM 11678 C C . PRO F 3 8 ? -41.843 -44.563 0.110 1.00 31.75 8 PRO F C 1
ATOM 11679 O O . PRO F 3 8 ? -41.170 -43.574 0.393 1.00 35.69 8 PRO F O 1
ATOM 11683 N N . ALA F 3 9 ? -41.448 -45.803 0.332 1.00 28.79 9 ALA F N 1
ATOM 11684 C CA . ALA F 3 9 ? -40.062 -46.104 0.559 1.00 24.74 9 ALA F CA 1
ATOM 11685 C C . ALA F 3 9 ? -39.275 -45.624 -0.668 1.00 32.39 9 ALA F C 1
ATOM 11686 O O . ALA F 3 9 ? -38.111 -45.209 -0.555 1.00 28.75 9 ALA F O 1
ATOM 11688 N N . ILE F 3 10 ? -39.916 -45.686 -1.837 1.00 29.54 10 ILE F N 1
ATOM 11689 C CA . ILE F 3 10 ? -39.253 -45.402 -3.110 1.00 27.30 10 ILE F CA 1
ATOM 11690 C C . ILE F 3 10 ? -40.216 -44.781 -4.113 1.00 28.02 10 ILE F C 1
ATOM 11691 O O . ILE F 3 10 ? -41.278 -45.336 -4.356 1.00 33.11 10 ILE F O 1
ATOM 11696 N N . MET F 3 11 ? -39.855 -43.635 -4.694 1.00 28.19 11 MET F N 1
ATOM 11697 C CA . MET F 3 11 ? -40.731 -42.990 -5.682 1.00 33.72 11 MET F CA 1
ATOM 11698 C C . MET F 3 11 ? -40.012 -42.332 -6.856 1.00 27.67 11 MET F C 1
ATOM 11699 O O . MET F 3 11 ? -39.008 -41.669 -6.667 1.00 26.30 11 MET F O 1
ATOM 11704 N N . SER F 3 12 ? -40.568 -42.528 -8.055 1.00 27.87 12 SER F N 1
ATOM 11705 C CA . SER F 3 12 ? -40.080 -41.967 -9.309 1.00 22.97 12 SER F CA 1
ATOM 11706 C C . SER F 3 12 ? -40.849 -40.725 -9.704 1.00 24.56 12 SER F C 1
ATOM 11707 O O . SER F 3 12 ? -42.036 -40.614 -9.434 1.00 19.48 12 SER F O 1
ATOM 11710 N N . ALA F 3 13 ? -40.181 -39.800 -10.390 1.00 29.00 13 ALA F N 1
ATOM 11711 C CA . ALA F 3 13 ? -40.839 -38.574 -10.823 1.00 19.44 13 ALA F CA 1
ATOM 11712 C C . ALA F 3 13 ? -40.046 -37.855 -11.894 1.00 21.41 13 ALA F C 1
ATOM 11713 O O . ALA F 3 13 ? -38.852 -38.090 -12.066 1.00 23.64 13 ALA F O 1
ATOM 11715 N N . ALA F 3 14 ? -40.706 -36.955 -12.602 1.00 14.47 14 ALA F N 1
ATOM 11716 C CA . ALA F 3 14 ? -40.063 -36.288 -13.711 1.00 24.80 14 ALA F CA 1
ATOM 11717 C C . ALA F 3 14 ? -39.915 -34.851 -13.299 1.00 21.71 14 ALA F C 1
ATOM 11718 O O . ALA F 3 14 ? -40.858 -34.252 -12.773 1.00 26.62 14 ALA F O 1
ATOM 11720 N N . PRO F 3 15 ? -38.726 -34.296 -13.514 1.00 15.90 15 PRO F N 1
ATOM 11721 C CA . PRO F 3 15 ? -38.491 -32.872 -13.294 1.00 20.65 15 PRO F CA 1
ATOM 11722 C C . PRO F 3 15 ? -39.636 -32.052 -13.850 1.00 27.60 15 PRO F C 1
ATOM 11723 O O . PRO F 3 15 ? -39.899 -32.114 -15.057 1.00 26.02 15 PRO F O 1
ATOM 11727 N N . GLY F 3 16 ? -40.299 -31.311 -12.963 1.00 24.35 16 GLY F N 1
ATOM 11728 C CA . GLY F 3 16 ? -41.425 -30.466 -13.296 1.00 17.27 16 GLY F CA 1
ATOM 11729 C C . GLY F 3 16 ? -42.662 -30.994 -12.597 1.00 25.32 16 GLY F C 1
ATOM 11730 O O . GLY F 3 16 ? -43.689 -30.326 -12.565 1.00 26.76 16 GLY F O 1
ATOM 11731 N N . ASP F 3 17 ? -42.563 -32.208 -12.059 1.00 18.96 17 ASP F N 1
ATOM 11732 C CA . ASP F 3 17 ? -43.628 -32.782 -11.244 1.00 30.78 17 ASP F CA 1
ATOM 11733 C C . ASP F 3 17 ? -43.567 -32.142 -9.850 1.00 37.00 17 ASP F C 1
ATOM 11734 O O . ASP F 3 17 ? -42.483 -31.886 -9.306 1.00 28.03 17 ASP F O 1
ATOM 11739 N N . LYS F 3 18 ? -44.729 -31.895 -9.270 1.00 31.55 18 LYS F N 1
ATOM 11740 C CA . LYS F 3 18 ? -44.816 -31.520 -7.877 1.00 28.48 18 LYS F CA 1
ATOM 11741 C C . LYS F 3 18 ? -44.745 -32.851 -7.152 1.00 39.93 18 LYS F C 1
ATOM 11742 O O . LYS F 3 18 ? -45.437 -33.806 -7.533 1.00 35.43 18 LYS F O 1
ATOM 11748 N N . VAL F 3 19 ? -43.896 -32.924 -6.132 1.00 23.90 19 VAL F N 1
ATOM 11749 C CA . VAL F 3 19 ? -43.605 -34.181 -5.476 1.00 18.47 19 VAL F CA 1
ATOM 11750 C C . VAL F 3 19 ? -43.913 -34.045 -3.983 1.00 26.43 19 VAL F C 1
ATOM 11751 O O . VAL F 3 19 ? -43.569 -33.036 -3.353 1.00 24.58 19 VAL F O 1
ATOM 11755 N N . THR F 3 20 ? -44.538 -35.067 -3.407 1.00 30.51 20 THR F N 1
ATOM 11756 C CA . THR F 3 20 ? -44.865 -35.041 -1.988 1.00 22.05 20 THR F CA 1
ATOM 11757 C C . THR F 3 20 ? -44.592 -36.358 -1.338 1.00 27.08 20 THR F C 1
ATOM 11758 O O . THR F 3 20 ? -44.953 -37.397 -1.868 1.00 32.22 20 THR F O 1
ATOM 11762 N N . MET F 3 21 ? -43.959 -36.301 -0.173 1.00 28.31 21 MET F N 1
ATOM 11763 C CA . MET F 3 21 ? -43.623 -37.495 0.572 1.00 25.01 21 MET F CA 1
ATOM 11764 C C . MET F 3 21 ? -44.057 -37.306 2.035 1.00 31.93 21 MET F C 1
ATOM 11765 O O . MET F 3 21 ? -44.211 -36.185 2.517 1.00 27.93 21 MET F O 1
ATOM 11770 N N . THR F 3 22 ? -44.228 -38.411 2.745 1.00 33.65 22 THR F N 1
ATOM 11771 C CA . THR F 3 22 ? -44.991 -38.407 3.977 1.00 27.62 22 THR F CA 1
ATOM 11772 C C . THR F 3 22 ? -44.260 -39.058 5.115 1.00 28.85 22 THR F C 1
ATOM 11773 O O . THR F 3 22 ? -43.644 -40.110 4.947 1.00 24.97 22 THR F O 1
ATOM 11777 N N . CYS F 3 23 ? -44.339 -38.421 6.282 1.00 27.70 23 CYS F N 1
ATOM 11778 C CA . CYS F 3 23 ? -43.832 -38.995 7.514 1.00 27.46 23 CYS F CA 1
ATOM 11779 C C . CYS F 3 23 ? -45.019 -39.171 8.485 1.00 42.98 23 CYS F C 1
ATOM 11780 O O . CYS F 3 23 ? -45.716 -38.199 8.816 1.00 32.70 23 CYS F O 1
ATOM 11783 N N . SER F 3 24 ? -45.264 -40.409 8.915 1.00 37.79 24 SER F N 1
ATOM 11784 C CA . SER F 3 24 ? -46.296 -40.680 9.926 1.00 45.17 24 SER F CA 1
ATOM 11785 C C . SER F 3 24 ? -45.673 -41.137 11.240 1.00 42.73 24 SER F C 1
ATOM 11786 O O . SER F 3 24 ? -44.719 -41.925 11.231 1.00 41.31 24 SER F O 1
ATOM 11789 N N . ALA F 3 25 ? -46.213 -40.626 12.351 1.00 40.77 25 ALA F N 1
ATOM 11790 C CA . ALA F 3 25 ? -45.758 -40.969 13.713 1.00 41.84 25 ALA F CA 1
ATOM 11791 C C . ALA F 3 25 ? -46.774 -41.817 14.478 1.00 43.11 25 ALA F C 1
ATOM 11792 O O . ALA F 3 25 ? -47.984 -41.546 14.476 1.00 26.95 25 ALA F O 1
ATOM 11794 N N . SER F 3 26 ? -46.256 -42.836 15.148 1.00 43.09 26 SER F N 1
ATOM 11795 C CA . SER F 3 26 ? -47.065 -43.744 15.944 1.00 41.72 26 SER F CA 1
ATOM 11796 C C . SER F 3 26 ? -47.849 -43.003 17.043 1.00 48.40 26 SER F C 1
ATOM 11797 O O . SER F 3 26 ? -48.956 -43.407 17.405 1.00 51.82 26 SER F O 1
ATOM 11800 N N . SER F 3 27 ? -47.271 -41.926 17.568 1.00 38.88 27 SER F N 1
ATOM 11801 C CA . SER F 3 27 ? -48.014 -41.001 18.417 1.00 50.15 27 SER F CA 1
ATOM 11802 C C . SER F 3 27 ? -47.559 -39.565 18.181 1.00 50.65 27 SER F C 1
ATOM 11803 O O . SER F 3 27 ? -46.416 -39.328 17.793 1.00 54.76 27 SER F O 1
ATOM 11806 N N . SER F 3 28 ? -48.452 -38.615 18.436 1.00 48.68 28 SER F N 1
ATOM 11807 C CA . SER F 3 28 ? -48.183 -37.190 18.219 1.00 51.35 28 SER F CA 1
ATOM 11808 C C . SER F 3 28 ? -46.717 -36.719 18.388 1.00 50.59 28 SER F C 1
ATOM 11809 O O . SER F 3 28 ? -46.039 -37.075 19.360 1.00 44.03 28 SER F O 1
ATOM 11812 N N . VAL F 3 29 ? -46.249 -35.918 17.427 1.00 40.38 29 VAL F N 1
ATOM 11813 C CA . VAL F 3 29 ? -44.942 -35.262 17.488 1.00 41.75 29 VAL F CA 1
ATOM 11814 C C . VAL F 3 29 ? -45.099 -33.832 16.995 1.00 40.34 29 VAL F C 1
ATOM 11815 O O . VAL F 3 29 ? -46.151 -33.478 16.485 1.00 36.60 29 VAL F O 1
ATOM 11819 N N . SER F 3 30 ? -44.072 -32.997 17.147 1.00 39.57 30 SER F N 1
ATOM 11820 C CA . SER F 3 30 ? -44.136 -31.680 16.514 1.00 39.22 30 SER F CA 1
ATOM 11821 C C . SER F 3 30 ? -42.780 -31.073 16.150 1.00 41.39 30 SER F C 1
ATOM 11822 O O . SER F 3 30 ? -41.724 -31.505 16.641 1.00 32.47 30 SER F O 1
ATOM 11825 N N . TYR F 3 31 ? -42.825 -30.099 15.243 1.00 33.65 31 TYR F N 1
ATOM 11826 C CA . TYR F 3 31 ? -41.615 -29.484 14.722 1.00 31.12 31 TYR F CA 1
ATOM 11827 C C . TYR F 3 31 ? -40.590 -30.529 14.245 1.00 35.20 31 TYR F C 1
ATOM 11828 O O . TYR F 3 31 ? -39.435 -30.528 14.678 1.00 34.22 31 TYR F O 1
ATOM 11837 N N . ILE F 3 32 ? -41.006 -31.416 13.340 1.00 30.39 32 ILE F N 1
ATOM 11838 C CA . ILE F 3 32 ? -40.081 -32.436 12.855 1.00 29.46 32 ILE F CA 1
ATOM 11839 C C . ILE F 3 32 ? -39.086 -31.878 11.832 1.00 30.00 32 ILE F C 1
ATOM 11840 O O . ILE F 3 32 ? -39.358 -30.885 11.150 1.00 23.21 32 ILE F O 1
ATOM 11845 N N . HIS F 3 33 ? -37.932 -32.529 11.738 1.00 23.17 33 HIS F N 1
ATOM 11846 C CA . HIS F 3 33 ? -36.901 -32.125 10.798 1.00 21.67 33 HIS F CA 1
ATOM 11847 C C . HIS F 3 33 ? -36.766 -33.088 9.607 1.00 27.99 33 HIS F C 1
ATOM 11848 O O . HIS F 3 33 ? -37.276 -34.206 9.668 1.00 31.14 33 HIS F O 1
ATOM 11855 N N . TRP F 3 34 ? -36.118 -32.638 8.525 1.00 22.36 34 TRP F N 1
ATOM 11856 C CA . TRP F 3 34 ? -35.855 -33.477 7.351 1.00 20.20 34 TRP F CA 1
ATOM 11857 C C . TRP F 3 34 ? -34.393 -33.395 6.904 1.00 21.42 34 TRP F C 1
ATOM 11858 O O . TRP F 3 34 ? -33.831 -32.308 6.761 1.00 22.30 34 TRP F O 1
ATOM 11869 N N . TYR F 3 35 ? -33.777 -34.543 6.677 1.00 19.11 35 TYR F N 1
ATOM 11870 C CA . TYR F 3 35 ? -32.435 -34.577 6.098 1.00 21.28 35 TYR F CA 1
ATOM 11871 C C . TYR F 3 35 ? -32.468 -35.053 4.649 1.00 28.38 35 TYR F C 1
ATOM 11872 O O . TYR F 3 35 ? -33.298 -35.889 4.276 1.00 21.50 35 TYR F O 1
ATOM 11881 N N . GLN F 3 36 ? -31.593 -34.468 3.832 1.00 24.40 36 GLN F N 1
ATOM 11882 C CA . GLN F 3 36 ? -31.330 -34.953 2.497 1.00 18.54 36 GLN F CA 1
ATOM 11883 C C . GLN F 3 36 ? -30.024 -35.738 2.449 1.00 17.08 36 GLN F C 1
ATOM 11884 O O . GLN F 3 36 ? -29.021 -35.240 2.877 1.00 23.82 36 GLN F O 1
ATOM 11890 N N . GLN F 3 37 ? -30.031 -36.945 1.886 1.00 23.28 37 GLN F N 1
ATOM 11891 C CA . GLN F 3 37 ? -28.798 -37.727 1.749 1.00 22.02 37 GLN F CA 1
ATOM 11892 C C . GLN F 3 37 ? -28.593 -38.189 0.314 1.00 28.53 37 GLN F C 1
ATOM 11893 O O . GLN F 3 37 ? -29.146 -39.202 -0.123 1.00 28.08 37 GLN F O 1
ATOM 11899 N N . LYS F 3 38 ? -27.802 -37.419 -0.424 1.00 23.28 38 LYS F N 1
ATOM 11900 C CA . LYS F 3 38 ? -27.424 -37.810 -1.753 1.00 20.73 38 LYS F CA 1
ATOM 11901 C C . LYS F 3 38 ? -26.447 -38.981 -1.665 1.00 33.07 38 LYS F C 1
ATOM 11902 O O . LYS F 3 38 ? -25.793 -39.190 -0.640 1.00 30.07 38 LYS F O 1
ATOM 11908 N N . SER F 3 39 ? -26.381 -39.759 -2.738 1.00 24.92 39 SER F N 1
ATOM 11909 C CA . SER F 3 39 ? -25.519 -40.927 -2.807 1.00 35.75 39 SER F CA 1
ATOM 11910 C C . SER F 3 39 ? -24.061 -40.550 -2.537 1.00 41.86 39 SER F C 1
ATOM 11911 O O . SER F 3 39 ? -23.518 -39.617 -3.151 1.00 33.74 39 SER F O 1
ATOM 11914 N N . GL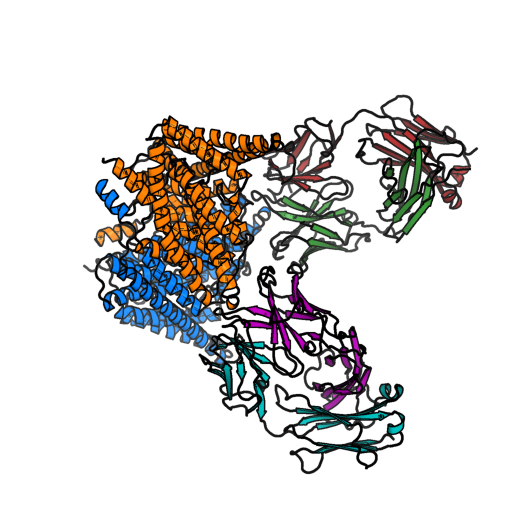Y F 3 40 ? -23.436 -41.269 -1.608 1.00 44.14 40 GLY F N 1
ATOM 11915 C CA . GLY F 3 40 ? -22.034 -41.048 -1.293 1.00 39.96 40 GLY F CA 1
ATOM 11916 C C . GLY F 3 40 ? -21.799 -39.908 -0.317 1.00 43.63 40 GLY F C 1
ATOM 11917 O O . GLY F 3 40 ? -20.656 -39.557 -0.036 1.00 37.15 40 GLY F O 1
ATOM 11918 N N . THR F 3 41 ? -22.883 -39.352 0.220 1.00 38.98 41 THR F N 1
ATOM 11919 C CA . THR F 3 41 ? -22.820 -38.130 1.018 1.00 32.88 41 THR F CA 1
ATOM 11920 C C . THR F 3 41 ? -23.402 -38.353 2.410 1.00 29.29 41 THR F C 1
ATOM 11921 O O . THR F 3 41 ? -24.184 -39.279 2.607 1.00 36.10 41 THR F O 1
ATOM 11925 N N . SER F 3 42 ? -23.023 -37.508 3.370 1.00 34.37 42 SER F N 1
ATOM 11926 C CA . SER F 3 42 ? -23.645 -37.486 4.701 1.00 29.03 42 SER F CA 1
ATOM 11927 C C . SER F 3 42 ? -25.035 -36.839 4.703 1.00 22.65 42 SER F C 1
ATOM 11928 O O . SER F 3 42 ? -25.325 -35.980 3.874 1.00 22.71 42 SER F O 1
ATOM 11931 N N . PRO F 3 43 ? -25.897 -37.221 5.662 1.00 23.89 43 PRO F N 1
ATOM 11932 C CA . PRO F 3 43 ? -27.190 -36.537 5.636 1.00 24.47 43 PRO F CA 1
ATOM 11933 C C . PRO F 3 43 ? -26.926 -35.064 5.853 1.00 21.81 43 PRO F C 1
ATOM 11934 O O . PRO F 3 43 ? -25.907 -34.701 6.442 1.00 20.02 43 PRO F O 1
ATOM 11938 N N . LYS F 3 44 ? -27.822 -34.226 5.360 1.00 16.82 44 LYS F N 1
ATOM 11939 C CA . LYS F 3 44 ? -27.601 -32.796 5.354 1.00 17.62 44 LYS F CA 1
ATOM 11940 C C . LYS F 3 44 ? -28.904 -32.170 5.836 1.00 26.92 44 LYS F C 1
ATOM 11941 O O . LYS F 3 44 ? -29.952 -32.393 5.247 1.00 19.09 44 LYS F O 1
ATOM 11947 N N . ARG F 3 45 ? -28.857 -31.443 6.949 1.00 24.60 45 ARG F N 1
ATOM 11948 C CA . ARG F 3 45 ? -30.064 -30.834 7.457 1.00 24.18 45 ARG F CA 1
ATOM 11949 C C . ARG F 3 45 ? -30.744 -30.044 6.346 1.00 19.94 45 ARG F C 1
ATOM 11950 O O . ARG F 3 45 ? -30.136 -29.170 5.733 1.00 22.58 45 ARG F O 1
ATOM 11958 N N . TRP F 3 46 ? -32.004 -30.357 6.076 1.00 19.51 46 TRP F N 1
ATOM 11959 C CA . TRP F 3 46 ? -32.660 -29.769 4.919 1.00 22.24 46 TRP F CA 1
ATOM 11960 C C . TRP F 3 46 ? -33.824 -28.906 5.357 1.00 22.03 46 TRP F C 1
ATOM 11961 O O . TRP F 3 46 ? -33.870 -27.706 5.077 1.00 25.28 46 TRP F O 1
ATOM 11972 N N . ILE F 3 47 ? -34.780 -29.518 6.038 1.00 19.58 47 ILE F N 1
ATOM 11973 C CA . ILE F 3 47 ? -35.888 -28.746 6.585 1.00 26.14 47 ILE F CA 1
ATOM 11974 C C . ILE F 3 47 ? -35.937 -28.993 8.089 1.00 31.67 47 ILE F C 1
ATOM 11975 O O . ILE F 3 47 ? -35.669 -30.109 8.553 1.00 30.16 47 ILE F O 1
ATOM 11980 N N . TYR F 3 48 ? -36.240 -27.948 8.850 1.00 28.51 48 TYR F N 1
ATOM 11981 C CA . TYR F 3 48 ? -36.336 -28.074 10.308 1.00 28.20 48 TYR F CA 1
ATOM 11982 C C . TYR F 3 48 ? -37.531 -27.294 10.839 1.00 31.20 48 TYR F C 1
ATOM 11983 O O . TYR F 3 48 ? -38.048 -26.389 10.170 1.00 33.04 48 TYR F O 1
ATOM 11992 N N . ASP F 3 49 ? -37.982 -27.669 12.031 1.00 28.32 49 ASP F N 1
ATOM 11993 C CA . ASP F 3 49 ? -39.197 -27.103 12.618 1.00 28.69 49 ASP F CA 1
ATOM 11994 C C . ASP F 3 49 ? -40.410 -27.258 11.736 1.00 26.96 49 ASP F C 1
ATOM 11995 O O . ASP F 3 49 ? -41.251 -26.356 11.650 1.00 26.98 49 ASP F O 1
ATOM 12000 N N . THR F 3 50 ? -40.507 -28.419 11.101 1.00 27.73 50 THR F N 1
ATOM 12001 C CA . THR F 3 50 ? -41.636 -28.734 10.233 1.00 29.91 50 THR F CA 1
ATOM 12002 C C . THR F 3 50 ? -41.597 -28.052 8.874 1.00 26.02 50 THR F C 1
ATOM 12003 O O . THR F 3 50 ? -41.921 -28.676 7.876 1.00 33.24 50 THR F O 1
ATOM 12007 N N . SER F 3 51 ? -41.196 -26.788 8.834 1.00 25.94 51 SER F N 1
ATOM 12008 C CA . SER F 3 51 ? -41.356 -25.996 7.624 1.00 23.45 51 SER F CA 1
ATOM 12009 C C . SER F 3 51 ? -40.301 -24.903 7.406 1.00 24.27 51 SER F C 1
ATOM 12010 O O . SER F 3 51 ? -40.436 -24.070 6.502 1.00 27.39 51 SER F O 1
ATOM 12013 N N . LYS F 3 52 ? -39.263 -24.871 8.226 1.00 29.17 52 LYS F N 1
ATOM 12014 C CA . LYS F 3 52 ? -38.227 -23.878 8.000 1.00 24.99 52 LYS F CA 1
ATOM 12015 C C . LYS F 3 52 ? -37.152 -24.475 7.109 1.00 32.74 52 LYS F C 1
ATOM 12016 O O . LYS F 3 52 ? -36.825 -25.655 7.220 1.00 32.78 52 LYS F O 1
ATOM 12022 N N . LEU F 3 53 ? -36.599 -23.651 6.227 1.00 27.57 53 LEU F N 1
ATOM 12023 C CA . LEU F 3 53 ? -35.587 -24.110 5.317 1.00 23.30 53 LEU F CA 1
ATOM 12024 C C . LEU F 3 53 ? -34.214 -23.741 5.819 1.00 27.97 53 LEU F C 1
ATOM 12025 O O . LEU F 3 53 ? -33.967 -22.611 6.225 1.00 27.79 53 LEU F O 1
ATOM 12030 N N . THR F 3 54 ? -33.300 -24.692 5.742 1.00 22.82 54 THR F N 1
ATOM 12031 C CA . THR F 3 54 ? -31.927 -24.420 6.103 1.00 22.21 54 THR F CA 1
ATOM 12032 C C . THR F 3 54 ? -31.339 -23.526 5.002 1.00 39.61 54 THR F C 1
ATOM 12033 O O . THR F 3 54 ? -31.798 -23.556 3.852 1.00 42.51 54 THR F O 1
ATOM 12037 N N . SER F 3 55 ? -30.358 -22.703 5.343 1.00 33.09 55 SER F N 1
ATOM 12038 C CA . SER F 3 55 ? -29.820 -21.762 4.370 1.00 35.33 55 SER F CA 1
ATOM 12039 C C . SER F 3 55 ? -29.228 -22.510 3.170 1.00 39.35 55 SER F C 1
ATOM 12040 O O . SER F 3 55 ? -28.477 -23.474 3.334 1.00 33.17 55 SER F O 1
ATOM 12043 N N . GLY F 3 56 ? -29.583 -22.074 1.964 1.00 39.45 56 GLY F N 1
ATOM 12044 C CA . GLY F 3 56 ? -29.081 -22.703 0.750 1.00 32.49 56 GLY F CA 1
ATOM 12045 C C . GLY F 3 56 ? -29.898 -23.891 0.264 1.00 31.45 56 GLY F C 1
ATOM 12046 O O . GLY F 3 56 ? -29.441 -24.660 -0.589 1.00 37.90 56 GLY F O 1
ATOM 12047 N N . VAL F 3 57 ? -31.084 -24.065 0.841 1.00 26.50 57 VAL F N 1
ATOM 12048 C CA . VAL F 3 57 ? -32.076 -25.009 0.346 1.00 24.62 57 VAL F CA 1
ATOM 12049 C C . VAL F 3 57 ? -32.976 -24.227 -0.580 1.00 27.29 57 VAL F C 1
ATOM 12050 O O . VAL F 3 57 ? -33.542 -23.205 -0.181 1.00 27.14 57 VAL F O 1
ATOM 12054 N N . PRO F 3 58 ? -33.106 -24.691 -1.826 1.00 17.48 58 PRO F N 1
ATOM 12055 C CA . PRO F 3 58 ? -33.843 -23.885 -2.791 1.00 17.80 58 PRO F CA 1
ATOM 12056 C C . PRO F 3 58 ? -35.334 -23.882 -2.494 1.00 23.78 58 PRO F C 1
ATOM 12057 O O . PRO F 3 58 ? -35.883 -24.817 -1.912 1.00 25.95 58 PRO F O 1
ATOM 12061 N N . VAL F 3 59 ? -35.990 -22.809 -2.898 1.00 25.40 59 VAL F N 1
ATOM 12062 C CA . VAL F 3 59 ? -37.318 -22.524 -2.402 1.00 25.11 59 VAL F CA 1
ATOM 12063 C C . VAL F 3 59 ? -38.345 -23.527 -2.900 1.00 31.04 59 VAL F C 1
ATOM 12064 O O . VAL F 3 59 ? -39.470 -23.562 -2.408 1.00 42.74 59 VAL F O 1
ATOM 12068 N N . ARG F 3 60 ? -37.956 -24.337 -3.877 1.00 32.55 60 ARG F N 1
ATOM 12069 C CA . ARG F 3 60 ? -38.857 -25.325 -4.443 1.00 32.25 60 ARG F CA 1
ATOM 12070 C C . ARG F 3 60 ? -39.289 -26.252 -3.286 1.00 24.06 60 ARG F C 1
ATOM 12071 O O . ARG F 3 60 ? -40.390 -26.777 -3.273 1.00 23.25 60 ARG F O 1
ATOM 12079 N N . PHE F 3 61 ? -38.433 -26.408 -2.285 1.00 24.59 61 PHE F N 1
ATOM 12080 C CA . PHE F 3 61 ? -38.781 -27.238 -1.120 1.00 23.16 61 PHE F CA 1
ATOM 12081 C C . PHE F 3 61 ? -39.695 -26.547 -0.069 1.00 31.17 61 PHE F C 1
ATOM 12082 O O . PHE F 3 61 ? -39.566 -25.361 0.220 1.00 29.15 61 PHE F O 1
ATOM 12090 N N . SER F 3 62 ? -40.615 -27.319 0.505 1.00 29.12 62 SER F N 1
ATOM 12091 C CA . SER F 3 62 ? -41.499 -26.840 1.548 1.00 24.61 62 SER F CA 1
ATOM 12092 C C . SER F 3 62 ? -41.842 -27.988 2.496 1.00 32.93 62 SER F C 1
ATOM 12093 O O . SER F 3 62 ? -41.877 -29.151 2.081 1.00 34.29 62 SER F O 1
ATOM 12096 N N . GLY F 3 63 ? -42.093 -27.655 3.765 1.00 32.00 63 GLY F N 1
ATOM 12097 C CA . GLY F 3 63 ? -42.494 -28.636 4.761 1.00 21.19 63 GLY F CA 1
ATOM 12098 C C . GLY F 3 63 ? -43.835 -28.285 5.392 1.00 29.23 63 GLY F C 1
ATOM 12099 O O . GLY F 3 63 ? -44.248 -27.131 5.414 1.00 29.13 63 GLY F O 1
ATOM 12100 N N . SER F 3 64 ? -44.532 -29.287 5.904 1.00 20.31 64 SER F N 1
ATOM 12101 C CA . SER F 3 64 ? -45.781 -29.032 6.553 1.00 23.19 64 SER F CA 1
ATOM 12102 C C . SER F 3 64 ? -46.212 -30.250 7.353 1.00 37.70 64 SER F C 1
ATOM 12103 O O . SER F 3 64 ? -45.504 -31.266 7.372 1.00 36.54 64 SER F O 1
ATOM 12106 N N . GLY F 3 65 ? -47.350 -30.122 8.040 1.00 29.91 65 GLY F N 1
ATOM 12107 C CA . GLY F 3 65 ? -47.937 -31.210 8.805 1.00 33.25 65 GLY F CA 1
ATOM 12108 C C . GLY F 3 65 ? -48.176 -30.854 10.262 1.00 43.80 65 GLY F C 1
ATOM 12109 O O . GLY F 3 65 ? -47.867 -29.744 10.706 1.00 44.28 65 GLY F O 1
ATOM 12110 N N . SER F 3 66 ? -48.738 -31.802 11.007 1.00 50.30 66 SER F N 1
ATOM 12111 C CA . SER F 3 66 ? -48.885 -31.688 12.463 1.00 46.00 66 SER F CA 1
ATOM 12112 C C . SER F 3 66 ? -49.571 -32.933 12.994 1.00 40.14 66 SER F C 1
ATOM 12113 O O . SER F 3 66 ? -50.145 -33.712 12.225 1.00 35.17 66 SER F O 1
ATOM 12116 N N . GLY F 3 67 ? -49.520 -33.111 14.310 1.00 45.64 67 GLY F N 1
ATOM 12117 C CA . GLY F 3 67 ? -50.121 -34.271 14.931 1.00 36.58 67 GLY F CA 1
ATOM 12118 C C . GLY F 3 67 ? -49.294 -35.498 14.621 1.00 39.78 67 GLY F C 1
ATOM 12119 O O . GLY F 3 67 ? -48.188 -35.646 15.123 1.00 41.94 67 GLY F O 1
ATOM 12120 N N . THR F 3 68 ? -49.821 -36.370 13.772 1.00 43.14 68 THR F N 1
ATOM 12121 C CA . THR F 3 68 ? -49.113 -37.591 13.404 1.00 44.84 68 THR F CA 1
ATOM 12122 C C . THR F 3 68 ? -48.843 -37.662 11.902 1.00 40.45 68 THR F C 1
ATOM 12123 O O . THR F 3 68 ? -48.352 -38.676 11.387 1.00 43.64 68 THR F O 1
ATOM 12127 N N . SER F 3 69 ? -49.154 -36.584 11.196 1.00 36.66 69 SER F N 1
ATOM 12128 C CA . SER F 3 69 ? -48.971 -36.566 9.746 1.00 37.56 69 SER F CA 1
ATOM 12129 C C . SER F 3 69 ? -48.127 -35.385 9.279 1.00 38.99 69 SER F C 1
ATOM 12130 O O . SER F 3 69 ? -48.594 -34.239 9.300 1.00 38.69 69 SER F O 1
ATOM 12133 N N . TYR F 3 70 ? -46.895 -35.661 8.847 1.00 36.44 70 TYR F N 1
ATOM 12134 C CA . TYR F 3 70 ? -46.055 -34.627 8.234 1.00 31.85 70 TYR F CA 1
ATOM 12135 C C . TYR F 3 70 ? -45.588 -34.987 6.813 1.00 39.01 70 TYR F C 1
ATOM 12136 O O . TYR F 3 70 ? -45.352 -36.157 6.481 1.00 32.70 70 TYR F O 1
ATOM 12145 N N . SER F 3 71 ? -45.434 -33.955 5.989 1.00 29.91 71 SER F N 1
ATOM 12146 C CA . SER F 3 71 ? -44.981 -34.129 4.626 1.00 35.35 71 SER F CA 1
ATOM 12147 C C . SER F 3 71 ? -43.830 -33.190 4.247 1.00 35.88 71 SER F C 1
ATOM 12148 O O . SER F 3 71 ? -43.607 -32.152 4.882 1.00 29.10 71 SER F O 1
ATOM 12151 N N . LEU F 3 72 ? -43.093 -33.583 3.208 1.00 34.26 72 LEU F N 1
ATOM 12152 C CA . LEU F 3 72 ? -42.150 -32.697 2.542 1.00 21.46 72 LEU F CA 1
ATOM 12153 C C . LEU F 3 72 ? -42.528 -32.639 1.064 1.00 23.81 72 LEU F C 1
ATOM 12154 O O . LEU F 3 72 ? -42.798 -33.659 0.431 1.00 27.76 72 LEU F O 1
ATOM 12159 N N . THR F 3 73 ? -42.565 -31.431 0.528 1.00 27.00 73 THR F N 1
ATOM 12160 C CA . THR F 3 73 ? -43.066 -31.192 -0.813 1.00 21.18 73 THR F CA 1
ATOM 12161 C C . THR F 3 73 ? -42.030 -30.456 -1.704 1.00 32.34 73 THR F C 1
ATOM 12162 O O . THR F 3 73 ? -41.427 -29.471 -1.282 1.00 22.96 73 THR F O 1
ATOM 12166 N N . ILE F 3 74 ? -41.830 -30.940 -2.935 1.00 19.69 74 ILE F N 1
ATOM 12167 C CA . ILE F 3 74 ? -41.007 -30.215 -3.882 1.00 17.87 74 ILE F CA 1
ATOM 12168 C C . ILE F 3 74 ? -41.867 -29.656 -4.999 1.00 22.79 74 ILE F C 1
ATOM 12169 O O . ILE F 3 74 ? -42.365 -30.406 -5.834 1.00 24.71 74 ILE F O 1
ATOM 12174 N N . ASN F 3 75 ? -42.056 -28.339 -5.004 1.00 28.20 75 ASN F N 1
ATOM 12175 C CA . ASN F 3 75 ? -42.924 -27.725 -5.984 1.00 26.30 75 ASN F CA 1
ATOM 12176 C C . ASN F 3 75 ? -42.212 -27.538 -7.296 1.00 40.36 75 ASN F C 1
ATOM 12177 O O . ASN F 3 75 ? -41.612 -26.504 -7.589 1.00 36.30 75 ASN F O 1
ATOM 12182 N N . THR F 3 76 ? -42.370 -28.586 -8.085 1.00 37.50 76 THR F N 1
ATOM 12183 C CA . THR F 3 76 ? -41.561 -28.935 -9.231 1.00 33.15 76 THR F CA 1
ATOM 12184 C C . THR F 3 76 ? -40.121 -29.330 -8.855 1.00 31.08 76 THR F C 1
ATOM 12185 O O . THR F 3 76 ? -39.210 -28.516 -8.619 1.00 22.79 76 THR F O 1
ATOM 12189 N N . MET F 3 77 ? -40.006 -30.649 -8.750 1.00 24.01 77 MET F N 1
ATOM 12190 C CA . MET F 3 77 ? -38.786 -31.359 -8.500 1.00 22.75 77 MET F CA 1
ATOM 12191 C C . MET F 3 77 ? -37.813 -31.002 -9.592 1.00 23.61 77 MET F C 1
ATOM 12192 O O . MET F 3 77 ? -38.226 -30.597 -10.676 1.00 24.67 77 MET F O 1
ATOM 12197 N N . GLU F 3 78 ? -36.524 -31.151 -9.296 1.00 19.47 78 GLU F N 1
ATOM 12198 C CA . GLU F 3 78 ? -35.472 -30.959 -10.268 1.00 15.11 78 GLU F CA 1
ATOM 12199 C C . GLU F 3 78 ? -34.632 -32.202 -10.186 1.00 20.43 78 GLU F C 1
ATOM 12200 O O . GLU F 3 78 ? -34.603 -32.877 -9.164 1.00 24.05 78 GLU F O 1
ATOM 12206 N N . ALA F 3 79 ? -33.974 -32.534 -11.277 1.00 18.85 79 ALA F N 1
ATOM 12207 C CA . ALA F 3 79 ? -33.148 -33.734 -11.321 1.00 25.02 79 ALA F CA 1
ATOM 12208 C C . ALA F 3 79 ? -32.130 -33.813 -10.176 1.00 20.85 79 ALA F C 1
ATOM 12209 O O . ALA F 3 79 ? -31.838 -34.890 -9.669 1.00 21.05 79 ALA F O 1
ATOM 12211 N N . GLU F 3 80 ? -31.560 -32.682 -9.788 1.00 25.92 80 GLU F N 1
ATOM 12212 C CA . GLU F 3 80 ? -30.549 -32.692 -8.731 1.00 30.58 80 GLU F CA 1
ATOM 12213 C C . GLU F 3 80 ? -31.150 -33.052 -7.358 1.00 23.92 80 GLU F C 1
ATOM 12214 O O . GLU F 3 80 ? -30.423 -33.268 -6.390 1.00 25.57 80 GLU F O 1
ATOM 12220 N N . ASP F 3 81 ? -32.474 -33.142 -7.283 1.00 20.83 81 ASP F N 1
ATOM 12221 C CA . ASP F 3 81 ? -33.122 -33.542 -6.045 1.00 16.96 81 ASP F CA 1
ATOM 12222 C C . ASP F 3 81 ? -33.114 -35.062 -5.806 1.00 19.59 81 ASP F C 1
ATOM 12223 O O . ASP F 3 81 ? -33.594 -35.544 -4.786 1.00 18.88 81 ASP F O 1
ATOM 12228 N N . ALA F 3 82 ? -32.578 -35.826 -6.742 1.00 20.47 82 ALA F N 1
ATOM 12229 C CA . ALA F 3 82 ? -32.327 -37.240 -6.473 1.00 21.70 82 ALA F CA 1
ATOM 12230 C C . ALA F 3 82 ? -31.569 -37.413 -5.156 1.00 21.28 82 ALA F C 1
ATOM 12231 O O . ALA F 3 82 ? -30.408 -37.002 -5.035 1.00 29.03 82 ALA F O 1
ATOM 12233 N N . ALA F 3 83 ? -32.222 -38.054 -4.195 1.00 21.74 83 ALA F N 1
ATOM 12234 C CA . ALA F 3 83 ? -31.610 -38.464 -2.924 1.00 20.39 83 ALA F CA 1
ATOM 12235 C C . ALA F 3 83 ? -32.586 -39.313 -2.119 1.00 15.16 83 ALA F C 1
ATOM 12236 O O . ALA F 3 83 ? -33.722 -39.508 -2.521 1.00 22.57 83 ALA F O 1
ATOM 12238 N N . THR F 3 84 ? -32.109 -39.835 -1.003 1.00 15.40 84 THR F N 1
ATOM 12239 C CA . THR F 3 84 ? -32.943 -40.388 0.044 1.00 23.68 84 THR F CA 1
ATOM 12240 C C . THR F 3 84 ? -33.196 -39.328 1.133 1.00 22.02 84 THR F C 1
ATOM 12241 O O . THR F 3 84 ? -32.256 -38.720 1.631 1.00 17.04 84 THR F O 1
ATOM 12245 N N . TYR F 3 85 ? -34.463 -39.095 1.458 1.00 21.34 85 TYR F N 1
ATOM 12246 C CA . TYR F 3 85 ? -34.865 -38.114 2.467 1.00 18.92 85 TYR F CA 1
ATOM 12247 C C . TYR F 3 85 ? -35.296 -38.791 3.764 1.00 24.92 85 TYR F C 1
ATOM 12248 O O . TYR F 3 85 ? -36.094 -39.724 3.754 1.00 27.56 85 TYR F O 1
ATOM 12257 N N . TYR F 3 86 ? -34.754 -38.316 4.880 1.00 20.16 86 TYR F N 1
ATOM 12258 C CA . TYR F 3 86 ? -35.129 -38.809 6.204 1.00 22.01 86 TYR F CA 1
ATOM 12259 C C . TYR F 3 86 ? -35.865 -37.769 7.053 1.00 23.78 86 TYR F C 1
ATOM 12260 O O . TYR F 3 86 ? -35.438 -36.617 7.170 1.00 22.12 86 TYR F O 1
ATOM 12269 N N . CYS F 3 87 ? -36.967 -38.176 7.665 1.00 23.60 87 CYS F N 1
ATOM 12270 C CA . CYS F 3 87 ? -37.597 -37.302 8.648 1.00 21.65 87 CYS F CA 1
ATOM 12271 C C . CYS F 3 87 ? -37.072 -37.642 10.052 1.00 23.43 87 CYS F C 1
ATOM 12272 O O . CYS F 3 87 ? -36.394 -38.666 10.241 1.00 21.07 87 CYS F O 1
ATOM 12275 N N . GLN F 3 88 ? -37.348 -36.767 11.018 1.00 21.31 88 GLN F N 1
ATOM 12276 C CA . GLN F 3 88 ? -36.765 -36.875 12.367 1.00 22.18 88 GLN F CA 1
ATOM 12277 C C . GLN F 3 88 ? -37.560 -36.056 13.370 1.00 29.62 88 GLN F C 1
ATOM 12278 O O . GLN F 3 88 ? -38.012 -34.933 13.072 1.00 22.55 88 GLN F O 1
ATOM 12284 N N . GLN F 3 89 ? -37.737 -36.645 14.553 1.00 31.89 89 GLN F N 1
ATOM 12285 C CA . GLN F 3 89 ? -38.479 -36.036 15.660 1.00 26.53 89 GLN F CA 1
ATOM 12286 C C . GLN F 3 89 ? -37.656 -36.015 16.938 1.00 24.94 89 GLN F C 1
ATOM 12287 O O . GLN F 3 89 ? -36.935 -36.977 17.245 1.00 25.35 89 GLN F O 1
ATOM 12293 N N . TRP F 3 90 ? -37.769 -34.921 17.688 1.00 28.43 90 TRP F N 1
ATOM 12294 C CA . TRP F 3 90 ? -37.195 -34.854 19.039 1.00 24.66 90 TRP F CA 1
ATOM 12295 C C . TRP F 3 90 ? -38.129 -34.102 19.974 1.00 31.29 90 TRP F C 1
ATOM 12296 O O . TRP F 3 90 ? -37.692 -33.586 20.998 1.00 31.09 90 TRP F O 1
ATOM 12307 N N . SER F 3 91 ? -39.415 -34.048 19.616 1.00 30.62 91 SER F N 1
ATOM 12308 C CA . SER F 3 91 ? -40.433 -33.564 20.527 1.00 24.68 91 SER F CA 1
ATOM 12309 C C . SER F 3 91 ? -40.631 -34.587 21.652 1.00 45.82 91 SER F C 1
ATOM 12310 O O . SER F 3 91 ? -41.159 -34.263 22.724 1.00 38.55 91 SER F O 1
ATOM 12313 N N . SER F 3 92 ? -40.184 -35.816 21.413 1.00 36.03 92 SER F N 1
ATOM 12314 C CA . SER F 3 92 ? -40.174 -36.832 22.455 1.00 28.81 92 SER F CA 1
ATOM 12315 C C . SER F 3 92 ? -38.802 -37.457 22.501 1.00 41.96 92 SER F C 1
ATOM 12316 O O . SER F 3 92 ? -38.097 -37.483 21.503 1.00 35.98 92 SER F O 1
ATOM 12319 N N . HIS F 3 93 ? -38.404 -37.932 23.674 1.00 45.88 93 HIS F N 1
ATOM 12320 C CA . HIS F 3 93 ? -37.082 -38.507 23.830 1.00 37.48 93 HIS F CA 1
ATOM 12321 C C . HIS F 3 93 ? -37.238 -40.004 24.064 1.00 40.77 93 HIS F C 1
ATOM 12322 O O . HIS F 3 93 ? -38.234 -40.435 24.623 1.00 42.68 93 HIS F O 1
ATOM 12329 N N . PRO F 3 94 ? -36.307 -40.813 23.547 1.00 42.64 94 PRO F N 1
ATOM 12330 C CA . PRO F 3 94 ? -35.209 -40.395 22.672 1.00 39.94 94 PRO F CA 1
ATOM 12331 C C . PRO F 3 94 ? -35.750 -40.081 21.263 1.00 41.08 94 PRO F C 1
ATOM 12332 O O . PRO F 3 94 ? -36.881 -40.463 20.918 1.00 38.52 94 PRO F O 1
ATOM 12336 N N . GLN F 3 95 ? -34.953 -39.376 20.467 1.00 26.59 95 GLN F N 1
ATOM 12337 C CA . GLN F 3 95 ? -35.363 -38.994 19.120 1.00 36.95 95 GLN F CA 1
ATOM 12338 C C . GLN F 3 95 ? -35.205 -40.134 18.121 1.00 34.35 95 GLN F C 1
ATOM 12339 O O . GLN F 3 95 ? -34.478 -41.099 18.351 1.00 30.28 95 GLN F O 1
ATOM 12345 N N . THR F 3 96 ? -35.911 -40.018 17.008 1.00 33.06 96 THR F N 1
ATOM 12346 C CA . THR F 3 96 ? -36.030 -41.138 16.103 1.00 32.97 96 THR F CA 1
ATOM 12347 C C . THR F 3 96 ? -36.152 -40.682 14.651 1.00 29.85 96 THR F C 1
ATOM 12348 O O . THR F 3 96 ? -36.511 -39.537 14.360 1.00 30.37 96 THR F O 1
ATOM 12352 N N . PHE F 3 97 ? -35.866 -41.604 13.744 1.00 34.76 97 PHE F N 1
ATOM 12353 C CA . PHE F 3 97 ? -35.784 -41.296 12.324 1.00 33.99 97 PHE F CA 1
ATOM 12354 C C . PHE F 3 97 ? -36.758 -42.116 11.490 1.00 27.31 97 PHE F C 1
ATOM 12355 O O . PHE F 3 97 ? -36.976 -43.294 11.771 1.00 28.67 97 PHE F O 1
ATOM 12363 N N . GLY F 3 98 ? -37.318 -41.504 10.451 1.00 24.14 98 GLY F N 1
ATOM 12364 C CA . GLY F 3 98 ? -38.018 -42.256 9.422 1.00 19.10 98 GLY F CA 1
ATOM 12365 C C . GLY F 3 98 ? -37.118 -43.293 8.765 1.00 23.28 98 GLY F C 1
ATOM 12366 O O . GLY F 3 98 ? -35.895 -43.249 8.910 1.00 24.54 98 GLY F O 1
ATOM 12367 N N . GLY F 3 99 ? -37.710 -44.237 8.039 1.00 33.26 99 GLY F N 1
ATOM 12368 C CA . GLY F 3 99 ? -36.928 -45.216 7.289 1.00 36.00 99 GLY F CA 1
ATOM 12369 C C . GLY F 3 99 ? -36.362 -44.645 5.995 1.00 29.54 99 GLY F C 1
ATOM 12370 O O . GLY F 3 99 ? -35.435 -45.198 5.401 1.00 27.17 99 GLY F O 1
ATOM 12371 N N . GLY F 3 100 ? -36.919 -43.522 5.562 1.00 26.16 100 GLY F N 1
ATOM 12372 C CA . GLY F 3 100 ? -36.408 -42.826 4.401 1.00 22.46 100 GLY F CA 1
ATOM 12373 C C . GLY F 3 100 ? -37.299 -42.943 3.178 1.00 30.69 100 GLY F C 1
ATOM 12374 O O . GLY F 3 100 ? -37.929 -43.969 2.937 1.00 27.37 100 GLY F O 1
ATOM 12375 N N . THR F 3 101 ? -37.358 -41.865 2.408 1.00 32.01 101 THR F N 1
ATOM 12376 C CA . THR F 3 101 ? -37.919 -41.909 1.071 1.00 25.67 101 THR F CA 1
ATOM 12377 C C . THR F 3 101 ? -36.825 -41.724 0.003 1.00 29.32 101 THR F C 1
ATOM 12378 O O . THR F 3 101 ? -36.184 -40.681 -0.085 1.00 27.35 101 THR F O 1
ATOM 12382 N N . LYS F 3 102 ? -36.603 -42.760 -0.793 1.00 27.33 102 LYS F N 1
ATOM 12383 C CA . LYS F 3 102 ? -35.675 -42.679 -1.908 1.00 25.77 102 LYS F CA 1
ATOM 12384 C C . LYS F 3 102 ? -36.397 -42.075 -3.103 1.00 20.20 102 LYS F C 1
ATOM 12385 O O . LYS F 3 102 ? -37.428 -42.575 -3.524 1.00 21.95 102 LYS F O 1
ATOM 12391 N N . LEU F 3 103 ? -35.883 -40.959 -3.602 1.00 20.14 103 LEU F N 1
ATOM 12392 C CA . LEU F 3 103 ? -36.480 -40.276 -4.744 1.00 20.43 103 LEU F CA 1
ATOM 12393 C C . LEU F 3 103 ? -35.673 -40.548 -5.989 1.00 22.82 103 LEU F C 1
ATOM 12394 O O . LEU F 3 103 ? -34.472 -40.265 -6.035 1.00 27.56 103 LEU F O 1
ATOM 12399 N N . GLU F 3 104 ? -36.320 -41.120 -6.996 1.00 29.12 104 GLU F N 1
ATOM 12400 C CA . GLU F 3 104 ? -35.638 -41.438 -8.244 1.00 27.37 104 GLU F CA 1
ATOM 12401 C C . GLU F 3 104 ? -36.140 -40.553 -9.368 1.00 27.15 104 GLU F C 1
ATOM 12402 O O . GLU F 3 104 ? -37.295 -40.103 -9.336 1.00 29.00 104 GLU F O 1
ATOM 12408 N N . ILE F 3 105 ? -35.265 -40.301 -10.342 1.00 15.58 105 ILE F N 1
ATOM 12409 C CA . ILE F 3 105 ? -35.567 -39.383 -11.441 1.00 22.97 105 ILE F CA 1
ATOM 12410 C C . ILE F 3 105 ? -35.946 -40.133 -12.746 1.00 24.25 105 ILE F C 1
ATOM 12411 O O . ILE F 3 105 ? -35.397 -41.208 -13.067 1.00 16.88 105 ILE F O 1
ATOM 12416 N N . LEU F 3 106 ? -36.907 -39.576 -13.468 1.00 19.07 106 LEU F N 1
ATOM 12417 C CA . LEU F 3 106 ? -37.362 -40.153 -14.728 1.00 23.88 106 LEU F CA 1
ATOM 12418 C C . LEU F 3 106 ? -36.945 -39.155 -15.763 1.00 22.08 106 LEU F C 1
ATOM 12419 O O . LEU F 3 106 ? -37.323 -37.986 -15.680 1.00 26.44 106 LEU F O 1
ATOM 12424 N N . ARG F 3 107 ? -36.197 -39.607 -16.757 1.00 20.64 107 ARG F N 1
ATOM 12425 C CA . ARG F 3 107 ? -35.702 -38.713 -17.795 1.00 22.59 107 ARG F CA 1
ATOM 12426 C C . ARG F 3 107 ? -35.810 -39.415 -19.153 1.00 32.69 107 ARG F C 1
ATOM 12427 O O . ARG F 3 107 ? -36.280 -40.561 -19.205 1.00 29.73 107 ARG F O 1
ATOM 12435 N N . ALA F 3 108 ? -35.370 -38.743 -20.230 1.00 21.23 108 ALA F N 1
ATOM 12436 C CA . ALA F 3 108 ? -35.333 -39.354 -21.567 1.00 25.08 108 ALA F CA 1
ATOM 12437 C C . ALA F 3 108 ? -34.245 -40.435 -21.693 1.00 34.24 108 ALA F C 1
ATOM 12438 O O . ALA F 3 108 ? -33.429 -40.620 -20.785 1.00 30.42 108 ALA F O 1
ATOM 12440 N N . ASP F 3 109 ? -34.251 -41.145 -22.816 1.00 20.36 109 ASP F N 1
ATOM 12441 C CA . ASP F 3 109 ? -33.381 -42.307 -22.998 1.00 21.77 109 ASP F CA 1
ATOM 12442 C C . ASP F 3 109 ? -31.943 -41.903 -23.204 1.00 18.24 109 ASP F C 1
ATOM 12443 O O . ASP F 3 109 ? -31.642 -40.802 -23.660 1.00 20.08 109 ASP F O 1
ATOM 12448 N N . ALA F 3 110 ? -31.053 -42.825 -22.905 1.00 19.06 110 ALA F N 1
ATOM 12449 C CA . ALA F 3 110 ? -29.637 -42.608 -23.127 1.00 20.92 110 ALA F CA 1
ATOM 12450 C C . ALA F 3 110 ? -29.095 -43.992 -23.283 1.00 25.79 110 ALA F C 1
ATOM 12451 O O . ALA F 3 110 ? -29.461 -44.883 -22.523 1.00 31.11 110 ALA F O 1
ATOM 12453 N N . ALA F 3 111 ? -28.219 -44.166 -24.258 1.00 25.28 111 ALA F N 1
ATOM 12454 C CA . ALA F 3 111 ? -27.702 -45.470 -24.622 1.00 25.90 111 ALA F CA 1
ATOM 12455 C C . ALA F 3 111 ? -26.326 -45.661 -24.038 1.00 27.42 111 ALA F C 1
ATOM 12456 O O . ALA F 3 111 ? -25.509 -44.752 -24.009 1.00 21.75 111 ALA F O 1
ATOM 12458 N N . PRO F 3 112 ? -26.048 -46.875 -23.610 1.00 24.06 112 PRO F N 1
ATOM 12459 C CA . PRO F 3 112 ? -24.772 -47.186 -22.980 1.00 27.52 112 PRO F CA 1
ATOM 12460 C C . PRO F 3 112 ? -23.590 -46.826 -23.854 1.00 33.12 112 PRO F C 1
ATOM 12461 O O . PRO F 3 112 ? -23.654 -46.928 -25.065 1.00 42.49 112 PRO F O 1
ATOM 12465 N N . THR F 3 113 ? -22.508 -46.392 -23.234 1.00 33.70 113 THR F N 1
ATOM 12466 C CA . THR F 3 113 ? -21.245 -46.323 -23.932 1.00 26.87 113 THR F CA 1
ATOM 12467 C C . THR F 3 113 ? -20.376 -47.448 -23.394 1.00 28.25 113 THR F C 1
ATOM 12468 O O . THR F 3 113 ? -20.086 -47.501 -22.195 1.00 38.18 113 THR F O 1
ATOM 12472 N N . VAL F 3 114 ? -19.987 -48.370 -24.270 1.00 31.56 114 VAL F N 1
ATOM 12473 C CA . VAL F 3 114 ? -19.295 -49.568 -23.818 1.00 31.33 114 VAL F CA 1
ATOM 12474 C C . VAL F 3 114 ? -17.781 -49.509 -24.007 1.00 28.73 114 VAL F C 1
ATOM 12475 O O . VAL F 3 114 ? -17.302 -49.021 -25.020 1.00 32.70 114 VAL F O 1
ATOM 12479 N N . SER F 3 115 ? -17.045 -49.961 -22.988 1.00 40.64 115 SER F N 1
ATOM 12480 C CA . SER F 3 115 ? -15.571 -50.028 -23.010 1.00 40.38 115 SER F CA 1
ATOM 12481 C C . SER F 3 115 ? -15.121 -51.379 -22.494 1.00 43.34 115 SER F C 1
ATOM 12482 O O . SER F 3 115 ? -15.654 -51.877 -21.495 1.00 40.74 115 SER F O 1
ATOM 12485 N N . ILE F 3 116 ? -14.136 -51.970 -23.167 1.00 44.23 116 ILE F N 1
ATOM 12486 C CA . ILE F 3 116 ? -13.626 -53.274 -22.766 1.00 35.23 116 ILE F CA 1
ATOM 12487 C C . ILE F 3 116 ? -12.132 -53.186 -22.498 1.00 44.61 116 ILE F C 1
ATOM 12488 O O . ILE F 3 116 ? -11.397 -52.459 -23.194 1.00 44.16 116 ILE F O 1
ATOM 12493 N N . PHE F 3 117 ? -11.691 -53.901 -21.466 1.00 48.41 117 PHE F N 1
ATOM 12494 C CA . PHE F 3 117 ? -10.297 -53.852 -21.031 1.00 43.35 117 PHE F CA 1
ATOM 12495 C C . PHE F 3 117 ? -9.757 -55.248 -20.776 1.00 44.37 117 PHE F C 1
ATOM 12496 O O . PHE F 3 117 ? -10.401 -56.068 -20.123 1.00 44.10 117 PHE F O 1
ATOM 12504 N N . PRO F 3 118 ? -8.572 -55.526 -21.321 1.00 47.56 118 PRO F N 1
ATOM 12505 C CA . PRO F 3 118 ? -7.891 -56.808 -21.146 1.00 50.12 118 PRO F CA 1
ATOM 12506 C C . PRO F 3 118 ? -7.172 -56.820 -19.808 1.00 52.74 118 PRO F C 1
ATOM 12507 O O . PRO F 3 118 ? -6.729 -55.761 -19.360 1.00 53.77 118 PRO F O 1
ATOM 12511 N N . PRO F 3 119 ? -7.062 -57.994 -19.168 1.00 56.15 119 PRO F N 1
ATOM 12512 C CA . PRO F 3 119 ? -6.347 -58.057 -17.886 1.00 55.06 119 PRO F CA 1
ATOM 12513 C C . PRO F 3 119 ? -5.022 -57.334 -18.035 1.00 55.97 119 PRO F C 1
ATOM 12514 O O . PRO F 3 119 ? -4.406 -57.453 -19.094 1.00 62.60 119 PRO F O 1
ATOM 12518 N N . SER F 3 120 ? -4.591 -56.581 -17.027 1.00 55.74 120 SER F N 1
ATOM 12519 C CA . SER F 3 120 ? -3.361 -55.801 -17.173 1.00 60.34 120 SER F CA 1
ATOM 12520 C C . SER F 3 120 ? -2.125 -56.669 -16.993 1.00 54.74 120 SER F C 1
ATOM 12521 O O . SER F 3 120 ? -2.189 -57.763 -16.427 1.00 51.69 120 SER F O 1
ATOM 12524 N N . SER F 3 121 ? -0.998 -56.175 -17.487 1.00 59.25 121 SER F N 1
ATOM 12525 C CA . SER F 3 121 ? 0.273 -56.853 -17.284 1.00 59.20 121 SER F CA 1
ATOM 12526 C C . SER F 3 121 ? 0.498 -57.105 -15.797 1.00 58.70 121 SER F C 1
ATOM 12527 O O . SER F 3 121 ? 0.761 -58.234 -15.387 1.00 58.43 121 SER F O 1
ATOM 12530 N N . GLU F 3 122 ? 0.362 -56.051 -14.992 1.00 61.79 122 GLU F N 1
ATOM 12531 C CA . GLU F 3 122 ? 0.573 -56.151 -13.554 1.00 44.86 122 GLU F CA 1
ATOM 12532 C C . GLU F 3 122 ? -0.200 -57.323 -12.973 1.00 58.27 122 GLU F C 1
ATOM 12533 O O . GLU F 3 122 ? 0.336 -58.082 -12.161 1.00 60.70 122 GLU F O 1
ATOM 12539 N N . GLN F 3 123 ? -1.463 -57.460 -13.380 1.00 57.70 123 GLN F N 1
ATOM 12540 C CA . GLN F 3 123 ? -2.360 -58.451 -12.777 1.00 56.25 123 GLN F CA 1
ATOM 12541 C C . GLN F 3 123 ? -1.977 -59.872 -13.179 1.00 62.91 123 GLN F C 1
ATOM 12542 O O . GLN F 3 123 ? -2.030 -60.791 -12.360 1.00 65.30 123 GLN F O 1
ATOM 12548 N N . LEU F 3 124 ? -1.594 -60.047 -14.441 1.00 61.40 124 LEU F N 1
ATOM 12549 C CA . LEU F 3 124 ? -1.204 -61.358 -14.940 1.00 60.80 124 LEU F CA 1
ATOM 12550 C C . LEU F 3 124 ? -0.049 -61.923 -14.132 1.00 64.07 124 LEU F C 1
ATOM 12551 O O . LEU F 3 124 ? -0.014 -63.120 -13.851 1.00 74.43 124 LEU F O 1
ATOM 12556 N N . THR F 3 125 ? 0.880 -61.053 -13.742 1.00 65.99 125 THR F N 1
ATOM 12557 C CA . THR F 3 125 ? 2.009 -61.444 -12.890 1.00 68.20 125 THR F CA 1
ATOM 12558 C C . THR F 3 125 ? 1.571 -62.082 -11.567 1.00 68.14 125 THR F C 1
ATOM 12559 O O . THR F 3 125 ? 2.329 -62.829 -10.956 1.00 73.93 125 THR F O 1
ATOM 12563 N N . SER F 3 126 ? 0.352 -61.792 -11.126 1.00 58.35 126 SER F N 1
ATOM 12564 C CA . SER F 3 126 ? -0.132 -62.319 -9.852 1.00 78.33 126 SER F CA 1
ATOM 12565 C C . SER F 3 126 ? -0.836 -63.660 -10.023 1.00 84.74 126 SER F C 1
ATOM 12566 O O . SER F 3 126 ? -1.150 -64.329 -9.037 1.00 83.43 126 SER F O 1
ATOM 12569 N N . GLY F 3 127 ? -1.100 -64.039 -11.272 1.00 79.83 127 GLY F N 1
ATOM 12570 C CA . GLY F 3 127 ? -1.775 -65.295 -11.560 1.00 82.65 127 GLY F CA 1
ATOM 12571 C C . GLY F 3 127 ? -3.291 -65.227 -11.697 1.00 78.54 127 GLY F C 1
ATOM 12572 O O . GLY F 3 127 ? -3.988 -66.227 -11.523 1.00 78.81 127 GLY F O 1
ATOM 12573 N N . GLY F 3 128 ? -3.812 -64.049 -12.015 1.00 74.75 128 GLY F N 1
ATOM 12574 C CA . GLY F 3 128 ? -5.237 -63.899 -12.249 1.00 70.39 128 GLY F CA 1
ATOM 12575 C C . GLY F 3 128 ? -5.458 -63.061 -13.487 1.00 64.05 128 GLY F C 1
ATOM 12576 O O . GLY F 3 128 ? -4.553 -62.346 -13.920 1.00 68.91 128 GLY F O 1
ATOM 12577 N N . ALA F 3 129 ? -6.647 -63.158 -14.069 1.00 59.27 129 ALA F N 1
ATOM 12578 C CA . ALA F 3 129 ? -6.997 -62.329 -15.217 1.00 59.71 129 ALA F CA 1
ATOM 12579 C C . ALA F 3 129 ? -8.439 -61.829 -15.118 1.00 59.91 129 ALA F C 1
ATOM 12580 O O . ALA F 3 129 ? -9.387 -62.611 -15.224 1.00 65.49 129 ALA F O 1
ATOM 12582 N N . SER F 3 130 ? -8.603 -60.525 -14.911 1.00 56.16 130 SER F N 1
ATOM 12583 C CA . SER F 3 130 ? -9.937 -59.924 -14.894 1.00 53.11 130 SER F CA 1
ATOM 12584 C C . SER F 3 130 ? -10.228 -59.121 -16.159 1.00 49.16 130 SER F C 1
ATOM 12585 O O . SER F 3 130 ? -9.586 -58.095 -16.450 1.00 42.73 130 SER F O 1
ATOM 12588 N N . VAL F 3 131 ? -11.195 -59.607 -16.926 1.00 48.32 131 VAL F N 1
ATOM 12589 C CA . VAL F 3 131 ? -11.632 -58.870 -18.097 1.00 52.64 131 VAL F CA 1
ATOM 12590 C C . VAL F 3 131 ? -12.755 -57.967 -17.617 1.00 47.37 131 VAL F C 1
ATOM 12591 O O . VAL F 3 131 ? -13.691 -58.418 -16.945 1.00 38.46 131 VAL F O 1
ATOM 12595 N N . VAL F 3 132 ? -12.633 -56.684 -17.937 1.00 38.92 132 VAL F N 1
ATOM 12596 C CA . VAL F 3 132 ? -13.519 -55.682 -17.374 1.00 44.07 132 VAL F CA 1
ATOM 12597 C C . VAL F 3 132 ? -14.234 -54.879 -18.444 1.00 46.94 132 VAL F C 1
ATOM 12598 O O . VAL F 3 132 ? -13.602 -54.331 -19.363 1.00 38.56 132 VAL F O 1
ATOM 12602 N N . CYS F 3 133 ? -15.554 -54.784 -18.286 1.00 41.84 133 CYS F N 1
ATOM 12603 C CA . CYS F 3 133 ? -16.389 -54.068 -19.223 1.00 38.48 133 CYS F CA 1
ATOM 12604 C C . CYS F 3 133 ? -17.135 -52.945 -18.504 1.00 41.13 133 CYS F C 1
ATOM 12605 O O . CYS F 3 133 ? -17.880 -53.197 -17.567 1.00 38.07 133 CYS F O 1
ATOM 12608 N N . PHE F 3 134 ? -16.924 -51.708 -18.949 1.00 41.49 134 PHE F N 1
ATOM 12609 C CA . PHE F 3 134 ? -17.692 -50.558 -18.479 1.00 31.16 134 PHE F CA 1
ATOM 12610 C C . PHE F 3 134 ? -18.847 -50.251 -19.406 1.00 30.79 134 PHE F C 1
ATOM 12611 O O . PHE F 3 134 ? -18.649 -50.118 -20.616 1.00 43.41 134 PHE F O 1
ATOM 12619 N N . LEU F 3 135 ? -20.040 -50.084 -18.843 1.00 25.99 135 LEU F N 1
ATOM 12620 C CA . LEU F 3 135 ? -21.191 -49.565 -19.579 1.00 26.09 135 LEU F CA 1
ATOM 12621 C C . LEU F 3 135 ? -21.683 -48.249 -18.955 1.00 32.54 135 LEU F C 1
ATOM 12622 O O . LEU F 3 135 ? -22.394 -48.261 -17.942 1.00 25.95 135 LEU F O 1
ATOM 12627 N N . ASN F 3 136 ? -21.323 -47.121 -19.566 1.00 29.77 136 ASN F N 1
ATOM 12628 C CA . ASN F 3 136 ? -21.509 -45.825 -18.922 1.00 27.76 136 ASN F CA 1
ATOM 12629 C C . ASN F 3 136 ? -22.660 -44.935 -19.394 1.00 31.79 136 ASN F C 1
ATOM 12630 O O . ASN F 3 136 ? -22.918 -44.790 -20.598 1.00 30.48 136 ASN F O 1
ATOM 12635 N N . ASN F 3 137 ? -23.344 -44.327 -18.429 1.00 25.28 137 ASN F N 1
ATOM 12636 C CA . ASN F 3 137 ? -24.275 -43.250 -18.741 1.00 29.23 137 ASN F CA 1
ATOM 12637 C C . ASN F 3 137 ? -25.459 -43.654 -19.622 1.00 28.91 137 ASN F C 1
ATOM 12638 O O . ASN F 3 137 ? -25.736 -43.014 -20.627 1.00 27.50 137 ASN F O 1
ATOM 12643 N N . PHE F 3 138 ? -26.148 -44.716 -19.240 1.00 21.87 138 PHE F N 1
ATOM 12644 C CA . PHE F 3 138 ? -27.353 -45.119 -19.934 1.00 22.90 138 PHE F CA 1
ATOM 12645 C C . PHE F 3 138 ? -28.640 -44.845 -19.120 1.00 24.86 138 PHE F C 1
ATOM 12646 O O . PHE F 3 138 ? -28.588 -44.526 -17.943 1.00 28.13 138 PHE F O 1
ATOM 12654 N N . TYR F 3 139 ? -29.788 -44.954 -19.769 1.00 30.95 139 TYR F N 1
ATOM 12655 C CA . TYR F 3 139 ? -31.090 -44.791 -19.119 1.00 27.28 139 TYR F CA 1
ATOM 12656 C C . TYR F 3 139 ? -32.163 -45.332 -20.056 1.00 26.72 139 TYR F C 1
ATOM 12657 O O . TYR F 3 139 ? -32.284 -44.855 -21.187 1.00 34.11 139 TYR F O 1
ATOM 12666 N N . PRO F 3 140 ? -32.990 -46.269 -19.576 1.00 24.69 140 PRO F N 1
ATOM 12667 C CA . PRO F 3 140 ? -33.129 -46.613 -18.152 1.00 29.98 140 PRO F CA 1
ATOM 12668 C C . PRO F 3 140 ? -32.110 -47.594 -17.598 1.00 33.93 140 PRO F C 1
ATOM 12669 O O . PRO F 3 140 ? -31.100 -47.908 -18.235 1.00 33.56 140 PRO F O 1
ATOM 12673 N N . LYS F 3 141 ? -32.404 -48.072 -16.394 1.00 32.41 141 LYS F N 1
ATOM 12674 C CA . LYS F 3 141 ? -31.432 -48.780 -15.576 1.00 37.57 141 LYS F CA 1
ATOM 12675 C C . LYS F 3 141 ? -31.280 -50.200 -16.046 1.00 35.93 141 LYS F C 1
ATOM 12676 O O . LYS F 3 141 ? -30.187 -50.752 -16.032 1.00 45.26 141 LYS F O 1
ATOM 12682 N N . ASP F 3 142 ? -32.393 -50.795 -16.451 1.00 42.73 142 ASP F N 1
ATOM 12683 C CA . ASP F 3 142 ? -32.402 -52.196 -16.838 1.00 46.16 142 ASP F CA 1
ATOM 12684 C C . ASP F 3 142 ? -31.504 -52.353 -18.028 1.00 30.59 142 ASP F C 1
ATOM 12685 O O . ASP F 3 142 ? -31.621 -51.616 -19.007 1.00 39.84 142 ASP F O 1
ATOM 12690 N N . ILE F 3 143 ? -30.593 -53.308 -17.930 1.00 33.47 143 ILE F N 1
ATOM 12691 C CA . ILE F 3 143 ? -29.623 -53.535 -18.978 1.00 41.49 143 ILE F CA 1
ATOM 12692 C C . ILE F 3 143 ? -29.113 -54.955 -18.791 1.00 44.48 143 ILE F C 1
ATOM 12693 O O . ILE F 3 143 ? -29.059 -55.459 -17.667 1.00 45.28 143 ILE F O 1
ATOM 12698 N N . ASN F 3 144 ? -28.798 -55.619 -19.899 1.00 46.19 144 ASN F N 1
ATOM 12699 C CA . ASN F 3 144 ? -28.256 -56.968 -19.846 1.00 48.22 144 ASN F CA 1
ATOM 12700 C C . ASN F 3 144 ? -26.877 -56.966 -20.448 1.00 51.71 144 ASN F C 1
ATOM 12701 O O . ASN F 3 144 ? -26.603 -56.236 -21.401 1.00 53.50 144 ASN F O 1
ATOM 12706 N N . VAL F 3 145 ? -25.995 -57.765 -19.873 1.00 51.87 145 VAL F N 1
ATOM 12707 C CA . VAL F 3 145 ? -24.631 -57.818 -20.348 1.00 55.91 145 VAL F CA 1
ATOM 12708 C C . VAL F 3 145 ? -24.291 -59.275 -20.564 1.00 64.82 145 VAL F C 1
ATOM 12709 O O . VAL F 3 145 ? -24.599 -60.127 -19.728 1.00 67.42 145 VAL F O 1
ATOM 12713 N N . LYS F 3 146 ? -23.652 -59.557 -21.689 1.00 55.94 146 LYS F N 1
ATOM 12714 C CA . LYS F 3 146 ? -23.496 -60.924 -22.150 1.00 65.36 146 LYS F CA 1
ATOM 12715 C C . LYS F 3 146 ? -22.044 -61.159 -22.518 1.00 60.14 146 LYS F C 1
ATOM 12716 O O . LYS F 3 146 ? -21.504 -60.474 -23.398 1.00 51.76 146 LYS F O 1
ATOM 12722 N N . TRP F 3 147 ? -21.422 -62.129 -21.849 1.00 60.05 147 TRP F N 1
ATOM 12723 C CA . TRP F 3 147 ? -20.013 -62.460 -22.087 1.00 66.32 147 TRP F CA 1
ATOM 12724 C C . TRP F 3 147 ? -19.782 -63.636 -23.044 1.00 74.11 147 TRP F C 1
ATOM 12725 O O . TRP F 3 147 ? -20.129 -64.784 -22.744 1.00 74.18 147 TRP F O 1
ATOM 12736 N N . LYS F 3 148 ? -19.182 -63.335 -24.191 1.00 62.88 148 LYS F N 1
ATOM 12737 C CA . LYS F 3 148 ? -18.758 -64.360 -25.133 1.00 71.92 148 LYS F CA 1
ATOM 12738 C C . LYS F 3 148 ? -17.239 -64.525 -25.141 1.00 65.54 148 LYS F C 1
ATOM 12739 O O . LYS F 3 148 ? -16.501 -63.577 -25.414 1.00 66.16 148 LYS F O 1
ATOM 12745 N N . ILE F 3 149 ? -16.786 -65.736 -24.826 1.00 76.63 149 ILE F N 1
ATOM 12746 C CA . ILE F 3 149 ? -15.376 -66.114 -24.948 1.00 73.70 149 ILE F CA 1
ATOM 12747 C C . ILE F 3 149 ? -15.204 -66.999 -26.180 1.00 74.92 149 ILE F C 1
ATOM 12748 O O . ILE F 3 149 ? -15.817 -68.068 -26.280 1.00 70.81 149 ILE F O 1
ATOM 12753 N N . ASP F 3 150 ? -14.379 -66.556 -27.122 1.00 74.20 150 ASP F N 1
ATOM 12754 C CA . ASP F 3 150 ? -14.141 -67.331 -28.335 1.00 77.28 150 ASP F CA 1
ATOM 12755 C C . ASP F 3 150 ? -15.457 -67.738 -28.984 1.00 75.72 150 ASP F C 1
ATOM 12756 O O . ASP F 3 150 ? -15.565 -68.821 -29.559 1.00 67.57 150 ASP F O 1
ATOM 12761 N N . GLY F 3 151 ? -16.458 -66.870 -28.876 1.00 73.26 151 GLY F N 1
ATOM 12762 C CA . GLY F 3 151 ? -17.753 -67.118 -29.480 1.00 64.64 151 GLY F CA 1
ATOM 12763 C C . GLY F 3 151 ? -18.757 -67.779 -28.557 1.00 67.56 151 GLY F C 1
ATOM 12764 O O . GLY F 3 151 ? -19.961 -67.636 -28.750 1.00 68.11 151 GLY F O 1
ATOM 12765 N N . SER F 3 152 ? -18.270 -68.506 -27.555 1.00 72.23 152 SER F N 1
ATOM 12766 C CA . SER F 3 152 ? -19.150 -69.169 -26.590 1.00 75.99 152 SER F CA 1
ATOM 12767 C C . SER F 3 152 ? -19.746 -68.195 -25.561 1.00 80.16 152 SER F C 1
ATOM 12768 O O . SER F 3 152 ? -19.574 -66.983 -25.673 1.00 78.83 152 SER F O 1
ATOM 12771 N N . GLU F 3 153 ? -20.446 -68.724 -24.561 1.00 65.32 153 GLU F N 1
ATOM 12772 C CA . GLU F 3 153 ? -21.114 -67.867 -23.591 1.00 79.19 153 GLU F CA 1
ATOM 12773 C C . GLU F 3 153 ? -20.743 -68.225 -22.156 1.00 80.93 153 GLU F C 1
ATOM 12774 O O . GLU F 3 153 ? -20.929 -69.359 -21.714 1.00 81.12 153 GLU F O 1
ATOM 12780 N N . ARG F 3 154 ? -20.216 -67.243 -21.434 1.00 74.30 154 ARG F N 1
ATOM 12781 C CA . ARG F 3 154 ? -19.726 -67.473 -20.081 1.00 82.38 154 ARG F CA 1
ATOM 12782 C C . ARG F 3 154 ? -20.701 -66.910 -19.051 1.00 86.54 154 ARG F C 1
ATOM 12783 O O . ARG F 3 154 ? -21.177 -65.781 -19.183 1.00 88.57 154 ARG F O 1
ATOM 12791 N N . GLN F 3 155 ? -21.011 -67.708 -18.036 1.00 93.31 155 GLN F N 1
ATOM 12792 C CA . GLN F 3 155 ? -21.989 -67.315 -17.028 1.00 89.42 155 GLN F CA 1
ATOM 12793 C C . GLN F 3 155 ? -21.417 -67.522 -15.637 1.00 89.76 155 GLN F C 1
ATOM 12794 O O . GLN F 3 155 ? -22.001 -67.106 -14.638 1.00 88.44 155 GLN F O 1
ATOM 12800 N N . ASN F 3 156 ? -20.259 -68.168 -15.583 1.00 94.13 156 ASN F N 1
ATOM 12801 C CA . ASN F 3 156 ? -19.562 -68.366 -14.325 1.00 94.36 156 ASN F CA 1
ATOM 12802 C C . ASN F 3 156 ? -18.382 -67.408 -14.217 1.00 86.60 156 ASN F C 1
ATOM 12803 O O . ASN F 3 156 ? -17.562 -67.317 -15.130 1.00 74.85 156 ASN F O 1
ATOM 12808 N N . GLY F 3 157 ? -18.315 -66.680 -13.105 1.00 80.95 157 GLY F N 1
ATOM 12809 C CA . GLY F 3 157 ? -17.237 -65.737 -12.867 1.00 73.44 157 GLY F CA 1
ATOM 12810 C C . GLY F 3 157 ? -17.510 -64.320 -13.349 1.00 62.18 157 GLY F C 1
ATOM 12811 O O . GLY F 3 157 ? -16.585 -63.531 -13.533 1.00 58.40 157 GLY F O 1
ATOM 12812 N N . VAL F 3 158 ? -18.776 -63.985 -13.557 1.00 63.59 158 VAL F N 1
ATOM 12813 C CA . VAL F 3 158 ? -19.109 -62.632 -13.980 1.00 62.00 158 VAL F CA 1
ATOM 12814 C C . VAL F 3 158 ? -19.757 -61.839 -12.853 1.00 64.55 158 VAL F C 1
ATOM 12815 O O . VAL F 3 158 ? -20.733 -62.288 -12.253 1.00 64.33 158 VAL F O 1
ATOM 12819 N N . LEU F 3 159 ? -19.196 -60.665 -12.562 1.00 62.81 159 LEU F N 1
ATOM 12820 C CA . LEU F 3 159 ? -19.697 -59.814 -11.482 1.00 51.60 159 LEU F CA 1
ATOM 12821 C C . LEU F 3 159 ? -20.118 -58.435 -11.986 1.00 43.59 159 LEU F C 1
ATOM 12822 O O . LEU F 3 159 ? -19.334 -57.719 -12.608 1.00 49.65 159 LEU F O 1
ATOM 12827 N N . ASN F 3 160 ? -21.370 -58.079 -11.726 1.00 43.39 160 ASN F N 1
ATOM 12828 C CA . ASN F 3 160 ? -21.914 -56.800 -12.168 1.00 41.86 160 ASN F CA 1
ATOM 12829 C C . ASN F 3 160 ? -22.176 -55.861 -10.994 1.00 53.09 160 ASN F C 1
ATOM 12830 O O . ASN F 3 160 ? -22.476 -56.300 -9.876 1.00 47.36 160 ASN F O 1
ATOM 12835 N N . SER F 3 161 ? -22.079 -54.564 -11.254 1.00 46.81 161 SER F N 1
ATOM 12836 C CA . SER F 3 161 ? -22.348 -53.573 -10.228 1.00 34.69 161 SER F CA 1
ATOM 12837 C C . SER F 3 161 ? -22.835 -52.299 -10.898 1.00 27.18 161 SER F C 1
ATOM 12838 O O . SER F 3 161 ? -22.214 -51.797 -11.820 1.00 38.14 161 SER F O 1
ATOM 12841 N N . TRP F 3 162 ? -23.955 -51.780 -10.440 1.00 37.21 162 TRP F N 1
ATOM 12842 C CA . TRP F 3 162 ? -24.478 -50.528 -10.951 1.00 40.05 162 TRP F CA 1
ATOM 12843 C C . TRP F 3 162 ? -24.125 -49.392 -9.998 1.00 41.28 162 TRP F C 1
ATOM 12844 O O . TRP F 3 162 ? -24.209 -49.555 -8.790 1.00 35.84 162 TRP F O 1
ATOM 12855 N N . THR F 3 163 ? -23.756 -48.234 -10.527 1.00 27.04 163 THR F N 1
ATOM 12856 C CA . THR F 3 163 ? -23.799 -47.047 -9.705 1.00 28.41 163 THR F CA 1
ATOM 12857 C C . THR F 3 163 ? -25.274 -46.705 -9.403 1.00 40.64 163 THR F C 1
ATOM 12858 O O . THR F 3 163 ? -26.186 -47.193 -10.066 1.00 39.05 163 THR F O 1
ATOM 12862 N N . ASP F 3 164 ? -25.498 -45.866 -8.401 1.00 30.36 164 ASP F N 1
ATOM 12863 C CA . ASP F 3 164 ? -26.771 -45.180 -8.242 1.00 23.70 164 ASP F CA 1
ATOM 12864 C C . ASP F 3 164 ? -26.902 -44.160 -9.354 1.00 28.79 164 ASP F C 1
ATOM 12865 O O . ASP F 3 164 ? -25.940 -43.871 -10.074 1.00 31.40 164 ASP F O 1
ATOM 12870 N N . GLN F 3 165 ? -28.073 -43.548 -9.418 1.00 23.44 165 GLN F N 1
ATOM 12871 C CA . GLN F 3 165 ? -28.382 -42.528 -10.406 1.00 24.81 165 GLN F CA 1
ATOM 12872 C C . GLN F 3 165 ? -27.510 -41.284 -10.220 1.00 20.50 165 GLN F C 1
ATOM 12873 O O . GLN F 3 165 ? -27.257 -40.850 -9.106 1.00 43.11 165 GLN F O 1
ATOM 12879 N N . ASP F 3 166 ? -27.064 -40.692 -11.312 1.00 24.97 166 ASP F N 1
ATOM 12880 C CA . ASP F 3 166 ? -26.249 -39.486 -11.231 1.00 22.96 166 ASP F CA 1
ATOM 12881 C C . ASP F 3 166 ? -27.068 -38.245 -10.862 1.00 33.62 166 ASP F C 1
ATOM 12882 O O . ASP F 3 166 ? -28.186 -38.039 -11.338 1.00 28.68 166 ASP F O 1
ATOM 12887 N N . SER F 3 167 ? -26.481 -37.423 -10.000 1.00 39.85 167 SER F N 1
ATOM 12888 C CA . SER F 3 167 ? -27.168 -36.302 -9.374 1.00 34.57 167 SER F CA 1
ATOM 12889 C C . SER F 3 167 ? -27.452 -35.165 -10.337 1.00 31.07 167 SER F C 1
ATOM 12890 O O . SER F 3 167 ? -28.311 -34.313 -10.081 1.00 35.88 167 SER F O 1
ATOM 12893 N N . LYS F 3 168 ? -26.725 -35.125 -11.438 1.00 21.12 168 LYS F N 1
ATOM 12894 C CA . LYS F 3 168 ? -26.897 -34.005 -12.354 1.00 31.15 168 LYS F CA 1
ATOM 12895 C C . LYS F 3 168 ? -27.615 -34.423 -13.642 1.00 33.54 168 LYS F C 1
ATOM 12896 O O . LYS F 3 168 ? -28.549 -33.737 -14.090 1.00 27.97 168 LYS F O 1
ATOM 12902 N N . ASP F 3 169 ? -27.194 -35.554 -14.213 1.00 19.82 169 ASP F N 1
ATOM 12903 C CA . ASP F 3 169 ? -27.776 -36.018 -15.474 1.00 32.89 169 ASP F CA 1
ATOM 12904 C C . ASP F 3 169 ? -28.643 -37.265 -15.327 1.00 22.94 169 ASP F C 1
ATOM 12905 O O . ASP F 3 169 ? -29.127 -37.770 -16.308 1.00 17.50 169 ASP F O 1
ATOM 12910 N N . SER F 3 170 ? -28.823 -37.756 -14.108 1.00 17.36 170 SER F N 1
ATOM 12911 C CA . SER F 3 170 ? -29.752 -38.869 -13.860 1.00 19.14 170 SER F CA 1
ATOM 12912 C C . SER F 3 170 ? -29.478 -40.167 -14.632 1.00 17.38 170 SER F C 1
ATOM 12913 O O . SER F 3 170 ? -30.343 -41.021 -14.717 1.00 16.14 170 SER F O 1
ATOM 12916 N N . THR F 3 171 ? -28.282 -40.344 -15.171 1.00 17.52 171 THR F N 1
ATOM 12917 C CA . THR F 3 171 ? -27.991 -41.596 -15.868 1.00 20.59 171 THR F CA 1
ATOM 12918 C C . THR F 3 171 ? -27.490 -42.641 -14.904 1.00 23.11 171 THR F C 1
ATOM 12919 O O . THR F 3 171 ? -27.243 -42.344 -13.744 1.00 24.13 171 THR F O 1
ATOM 12923 N N . TYR F 3 172 ? -27.386 -43.874 -15.372 1.00 24.97 172 TYR F N 1
ATOM 12924 C CA . TYR F 3 172 ? -26.790 -44.948 -14.590 1.00 16.74 172 TYR F CA 1
ATOM 12925 C C . TYR F 3 172 ? -25.619 -45.432 -15.367 1.00 24.47 172 TYR F C 1
ATOM 12926 O O . TYR F 3 172 ? -25.520 -45.168 -16.580 1.00 27.33 172 TYR F O 1
ATOM 12935 N N . SER F 3 173 ? -24.779 -46.191 -14.673 1.00 18.65 173 SER F N 1
ATOM 12936 C CA . SER F 3 173 ? -23.596 -46.815 -15.221 1.00 22.32 173 SER F CA 1
ATOM 12937 C C . SER F 3 173 ? -23.463 -48.163 -14.566 1.00 27.64 173 SER F C 1
ATOM 12938 O O . SER F 3 173 ? -24.161 -48.444 -13.605 1.00 27.76 173 SER F O 1
ATOM 12941 N N . MET F 3 174 ? -22.577 -49.006 -15.088 1.00 32.63 174 MET F N 1
ATOM 12942 C CA . MET F 3 174 ? -22.495 -50.382 -14.621 1.00 28.26 174 MET F CA 1
ATOM 12943 C C . MET F 3 174 ? -21.169 -50.952 -15.054 1.00 31.55 174 MET F C 1
ATOM 12944 O O . MET F 3 174 ? -20.625 -50.508 -16.050 1.00 29.84 174 MET F O 1
ATOM 12949 N N . SER F 3 175 ? -20.645 -51.918 -14.303 1.00 27.96 175 SER F N 1
ATOM 12950 C CA . SER F 3 175 ? -19.434 -52.613 -14.700 1.00 35.24 175 SER F CA 1
ATOM 12951 C C . SER F 3 175 ? -19.728 -54.093 -14.635 1.00 42.47 175 SER F C 1
ATOM 12952 O O . SER F 3 175 ? -20.548 -54.532 -13.820 1.00 38.11 175 SER F O 1
ATOM 12955 N N . SER F 3 176 ? -19.071 -54.853 -15.508 1.00 36.35 176 SER F N 1
ATOM 12956 C CA . SER F 3 176 ? -19.182 -56.301 -15.502 1.00 41.48 176 SER F CA 1
ATOM 12957 C C . SER F 3 176 ? -17.775 -56.824 -15.601 1.00 40.88 176 SER F C 1
ATOM 12958 O O . SER F 3 176 ? -16.986 -56.359 -16.425 1.00 43.12 176 SER F O 1
ATOM 12961 N N . THR F 3 177 ? -17.465 -57.791 -14.752 1.00 43.47 177 THR F N 1
ATOM 12962 C CA . THR F 3 177 ? -16.094 -58.206 -14.553 1.00 39.84 177 THR F CA 1
ATOM 12963 C C . THR F 3 177 ? -15.990 -59.718 -14.604 1.00 51.96 177 THR F C 1
ATOM 12964 O O . THR F 3 177 ? -16.561 -60.426 -13.768 1.00 56.06 177 THR F O 1
ATOM 12968 N N . LEU F 3 178 ? -15.243 -60.206 -15.586 1.00 54.71 178 LEU F N 1
ATOM 12969 C CA . LEU F 3 178 ? -15.050 -61.634 -15.770 1.00 55.60 178 LEU F CA 1
ATOM 12970 C C . LEU F 3 178 ? -13.730 -62.059 -15.139 1.00 55.84 178 LEU F C 1
ATOM 12971 O O . LEU F 3 178 ? -12.658 -61.529 -15.476 1.00 58.07 178 LEU F O 1
ATOM 12976 N N . THR F 3 179 ? -13.809 -63.014 -14.221 1.00 54.92 179 THR F N 1
ATOM 12977 C CA . THR F 3 179 ? -12.630 -63.436 -13.471 1.00 66.03 179 THR F CA 1
ATOM 12978 C C . THR F 3 179 ? -12.173 -64.852 -13.817 1.00 67.66 179 THR F C 1
ATOM 12979 O O . THR F 3 179 ? -12.905 -65.830 -13.609 1.00 59.78 179 THR F O 1
ATOM 12983 N N . LEU F 3 180 ? -10.951 -64.942 -14.338 1.00 60.22 180 LEU F N 1
ATOM 12984 C CA . LEU F 3 180 ? -10.350 -66.212 -14.714 1.00 61.27 180 LEU F CA 1
ATOM 12985 C C . LEU F 3 180 ? -8.912 -66.261 -14.229 1.00 73.30 180 LEU F C 1
ATOM 12986 O O . LEU F 3 180 ? -8.296 -65.220 -13.985 1.00 75.14 180 LEU F O 1
ATOM 12991 N N . THR F 3 181 ? -8.371 -67.468 -14.095 1.00 81.51 181 THR F N 1
ATOM 12992 C CA . THR F 3 181 ? -6.958 -67.642 -13.759 1.00 74.03 181 THR F CA 1
ATOM 12993 C C . THR F 3 181 ? -6.077 -67.202 -14.919 1.00 69.22 181 THR F C 1
ATOM 12994 O O . THR F 3 181 ? -6.547 -67.070 -16.048 1.00 65.85 181 THR F O 1
ATOM 12998 N N . LYS F 3 182 ? -4.797 -66.978 -14.648 1.00 68.55 182 LYS F N 1
ATOM 12999 C CA . LYS F 3 182 ? -3.874 -66.650 -15.724 1.00 73.50 182 LYS F CA 1
ATOM 13000 C C . LYS F 3 182 ? -3.887 -67.754 -16.785 1.00 82.44 182 LYS F C 1
ATOM 13001 O O . LYS F 3 182 ? -3.608 -67.500 -17.960 1.00 84.96 182 LYS F O 1
ATOM 13007 N N . ASP F 3 183 ? -4.218 -68.975 -16.369 1.00 78.73 183 ASP F N 1
ATOM 13008 C CA . ASP F 3 183 ? -4.248 -70.115 -17.285 1.00 81.77 183 ASP F CA 1
ATOM 13009 C C . ASP F 3 183 ? -5.503 -70.104 -18.155 1.00 80.92 183 ASP F C 1
ATOM 13010 O O . ASP F 3 183 ? -5.418 -70.019 -19.385 1.00 81.60 183 ASP F O 1
ATOM 13015 N N . GLU F 3 184 ? -6.661 -70.196 -17.507 1.00 71.22 184 GLU F N 1
ATOM 13016 C CA . GLU F 3 184 ? -7.941 -70.202 -18.203 1.00 71.95 184 GLU F CA 1
ATOM 13017 C C . GLU F 3 184 ? -8.027 -69.069 -19.222 1.00 72.45 184 GLU F C 1
ATOM 13018 O O . GLU F 3 184 ? -8.507 -69.257 -20.336 1.00 72.92 184 GLU F O 1
ATOM 13024 N N . TYR F 3 185 ? -7.551 -67.893 -18.837 1.00 71.15 185 TYR F N 1
ATOM 13025 C CA . TYR F 3 185 ? -7.569 -66.744 -19.727 1.00 66.07 185 TYR F CA 1
ATOM 13026 C C . TYR F 3 185 ? -6.795 -67.036 -20.988 1.00 60.25 185 TYR F C 1
ATOM 13027 O O . TYR F 3 185 ? -7.179 -66.610 -22.072 1.00 65.74 185 TYR F O 1
ATOM 13036 N N . GLU F 3 186 ? -5.691 -67.758 -20.841 1.00 74.91 186 GLU F N 1
ATOM 13037 C CA . GLU F 3 186 ? -4.792 -68.004 -21.968 1.00 80.47 186 GLU F CA 1
ATOM 13038 C C . GLU F 3 186 ? -5.306 -69.088 -22.927 1.00 77.19 186 GLU F C 1
ATOM 13039 O O . GLU F 3 186 ? -5.198 -68.940 -24.143 1.00 60.70 186 GLU F O 1
ATOM 13045 N N . ARG F 3 187 ? -5.893 -70.152 -22.384 1.00 80.09 187 ARG F N 1
ATOM 13046 C CA . ARG F 3 187 ? -6.510 -71.182 -23.219 1.00 73.20 187 ARG F CA 1
ATOM 13047 C C . ARG F 3 187 ? -7.731 -70.658 -23.985 1.00 75.79 187 ARG F C 1
ATOM 13048 O O . ARG F 3 187 ? -8.719 -71.374 -24.156 1.00 80.74 187 ARG F O 1
ATOM 13056 N N . HIS F 3 188 ? -7.650 -69.409 -24.440 1.00 73.34 188 HIS F N 1
ATOM 13057 C CA . HIS F 3 188 ? -8.686 -68.789 -25.269 1.00 65.25 188 HIS F CA 1
ATOM 13058 C C . HIS F 3 188 ? -8.096 -67.553 -25.936 1.00 62.26 188 HIS F C 1
ATOM 13059 O O . HIS F 3 188 ? -6.978 -67.158 -25.613 1.00 72.64 188 HIS F O 1
ATOM 13066 N N . ASN F 3 189 ? -8.811 -66.934 -26.868 1.00 54.65 189 ASN F N 1
ATOM 13067 C CA . ASN F 3 189 ? -8.203 -65.811 -27.592 1.00 67.90 189 ASN F CA 1
ATOM 13068 C C . ASN F 3 189 ? -9.098 -64.599 -27.762 1.00 66.07 189 ASN F C 1
ATOM 13069 O O . ASN F 3 189 ? -8.627 -63.459 -27.726 1.00 65.12 189 ASN F O 1
ATOM 13074 N N . SER F 3 190 ? -10.385 -64.854 -27.957 1.00 60.48 190 SER F N 1
ATOM 13075 C CA . SER F 3 190 ? -11.333 -63.786 -28.222 1.00 59.22 190 SER F CA 1
ATOM 13076 C C . SER F 3 190 ? -12.244 -63.543 -27.026 1.00 64.02 190 SER F C 1
ATOM 13077 O O . SER F 3 190 ? -12.884 -64.466 -26.504 1.00 69.28 190 SER F O 1
ATOM 13080 N N . TYR F 3 191 ? -12.288 -62.293 -26.583 1.00 61.05 191 TYR F N 1
ATOM 13081 C CA . TYR F 3 191 ? -13.176 -61.907 -25.496 1.00 62.61 191 TYR F CA 1
ATOM 13082 C C . TYR F 3 191 ? -14.032 -60.764 -25.974 1.00 54.69 191 TYR F C 1
ATOM 13083 O O . TYR F 3 191 ? -13.533 -59.798 -26.561 1.00 52.26 191 TYR F O 1
ATOM 13092 N N . THR F 3 192 ? -15.328 -60.901 -25.734 1.00 49.37 192 THR F N 1
ATOM 13093 C CA . THR F 3 192 ? -16.307 -59.926 -26.180 1.00 62.84 192 THR F CA 1
ATOM 13094 C C . THR F 3 192 ? -17.462 -59.871 -25.179 1.00 57.84 192 THR F C 1
ATOM 13095 O O . THR F 3 192 ? -18.006 -60.901 -24.786 1.00 58.73 192 THR F O 1
ATOM 13099 N N . CYS F 3 193 ? -17.811 -58.667 -24.746 1.00 56.42 193 CYS F N 1
ATOM 13100 C CA . CYS F 3 193 ? -18.992 -58.488 -23.917 1.00 58.67 193 CYS F CA 1
ATOM 13101 C C . CYS F 3 193 ? -20.058 -57.759 -24.726 1.00 54.09 193 CYS F C 1
ATOM 13102 O O . CYS F 3 193 ? -19.751 -56.881 -25.556 1.00 44.77 193 CYS F O 1
ATOM 13105 N N . GLU F 3 194 ? -21.308 -58.148 -24.498 1.00 57.12 194 GLU F N 1
ATOM 13106 C CA . GLU F 3 194 ? -22.422 -57.577 -25.234 1.00 58.80 194 GLU F CA 1
ATOM 13107 C C . GLU F 3 194 ? -23.419 -56.906 -24.303 1.00 51.82 194 GLU F C 1
ATOM 13108 O O . GLU F 3 194 ? -23.835 -57.478 -23.297 1.00 52.71 194 GLU F O 1
ATOM 13114 N N . ALA F 3 195 ? -23.789 -55.684 -24.660 1.00 51.80 195 ALA F N 1
ATOM 13115 C CA . ALA F 3 195 ? -24.717 -54.882 -23.885 1.00 43.50 195 ALA F CA 1
ATOM 13116 C C . ALA F 3 195 ? -26.056 -54.760 -24.616 1.00 52.02 195 ALA F C 1
ATOM 13117 O O . ALA F 3 195 ? -26.108 -54.288 -25.755 1.00 42.52 195 ALA F O 1
ATOM 13119 N N . THR F 3 196 ? -27.136 -55.175 -23.960 1.00 49.76 196 THR F N 1
ATOM 13120 C CA . THR F 3 196 ? -28.470 -55.037 -24.542 1.00 46.51 196 THR F CA 1
ATOM 13121 C C . THR F 3 196 ? -29.360 -54.058 -23.769 1.00 43.91 196 THR F C 1
ATOM 13122 O O . THR F 3 196 ? -29.686 -54.284 -22.601 1.00 43.86 196 THR F O 1
ATOM 13126 N N . HIS F 3 197 ? -29.784 -52.995 -24.450 1.00 43.24 197 HIS F N 1
ATOM 13127 C CA . HIS F 3 197 ? -30.518 -51.903 -23.816 1.00 36.42 197 HIS F CA 1
ATOM 13128 C C . HIS F 3 197 ? -31.691 -51.403 -24.696 1.00 38.87 197 HIS F C 1
ATOM 13129 O O . HIS F 3 197 ? -31.646 -51.496 -25.913 1.00 34.86 197 HIS F O 1
ATOM 13136 N N . LYS F 3 198 ? -32.734 -50.851 -24.093 1.00 33.89 198 LYS F N 1
ATOM 13137 C CA . LYS F 3 198 ? -33.922 -50.501 -24.867 1.00 35.01 198 LYS F CA 1
ATOM 13138 C C . LYS F 3 198 ? -33.664 -49.480 -25.976 1.00 41.93 198 LYS F C 1
ATOM 13139 O O . LYS F 3 198 ? -34.476 -49.315 -26.889 1.00 44.64 198 LYS F O 1
ATOM 13145 N N . THR F 3 199 ? -32.546 -48.780 -25.889 1.00 38.69 199 THR F N 1
ATOM 13146 C CA . THR F 3 199 ? -32.234 -47.731 -26.860 1.00 38.67 199 THR F CA 1
ATOM 13147 C C . THR F 3 199 ? -31.746 -48.327 -28.178 1.00 47.56 199 THR F C 1
ATOM 13148 O O . THR F 3 199 ? -31.388 -47.593 -29.112 1.00 41.61 199 THR F O 1
ATOM 13152 N N . SER F 3 200 ? -31.704 -49.659 -28.236 1.00 48.48 200 SER F N 1
ATOM 13153 C CA . SER F 3 200 ? -31.264 -50.370 -29.436 1.00 48.52 200 SER F CA 1
ATOM 13154 C C . SER F 3 200 ? -31.807 -51.798 -29.532 1.00 52.13 200 SER F C 1
ATOM 13155 O O . SER F 3 200 ? -31.806 -52.545 -28.556 1.00 38.30 200 SER F O 1
ATOM 13158 N N . THR F 3 201 ? -32.249 -52.176 -30.729 1.00 50.10 201 THR F N 1
ATOM 13159 C CA . THR F 3 201 ? -32.683 -53.548 -30.991 1.00 51.32 201 THR F CA 1
ATOM 13160 C C . THR F 3 201 ? -31.464 -54.480 -31.106 1.00 52.62 201 THR F C 1
ATOM 13161 O O . THR F 3 201 ? -31.480 -55.625 -30.644 1.00 48.77 201 THR F O 1
ATOM 13165 N N . SER F 3 202 ? -30.396 -53.960 -31.702 1.00 46.37 202 SER F N 1
ATOM 13166 C CA . SER F 3 202 ? -29.141 -54.684 -31.829 1.00 48.70 202 SER F CA 1
ATOM 13167 C C . SER F 3 202 ? -28.183 -54.350 -30.697 1.00 53.36 202 SER F C 1
ATOM 13168 O O . SER F 3 202 ? -27.871 -53.182 -30.465 1.00 46.15 202 SER F O 1
ATOM 13171 N N . PRO F 3 203 ? -27.671 -55.384 -30.024 1.00 53.81 203 PRO F N 1
ATOM 13172 C CA . PRO F 3 203 ? -26.769 -55.237 -28.884 1.00 58.01 203 PRO F CA 1
ATOM 13173 C C . PRO F 3 203 ? -25.505 -54.470 -29.245 1.00 54.38 203 PRO F C 1
ATOM 13174 O O . PRO F 3 203 ? -24.957 -54.658 -30.326 1.00 52.15 203 PRO F O 1
ATOM 13178 N N . ILE F 3 204 ? -25.056 -53.603 -28.341 1.00 56.07 204 ILE F N 1
ATOM 13179 C CA . ILE F 3 204 ? -23.727 -53.051 -28.453 1.00 45.66 204 ILE F CA 1
ATOM 13180 C C . ILE F 3 204 ? -22.786 -54.115 -27.919 1.00 53.73 204 ILE F C 1
ATOM 13181 O O . ILE F 3 204 ? -22.980 -54.646 -26.820 1.00 53.99 204 ILE F O 1
ATOM 13186 N N . VAL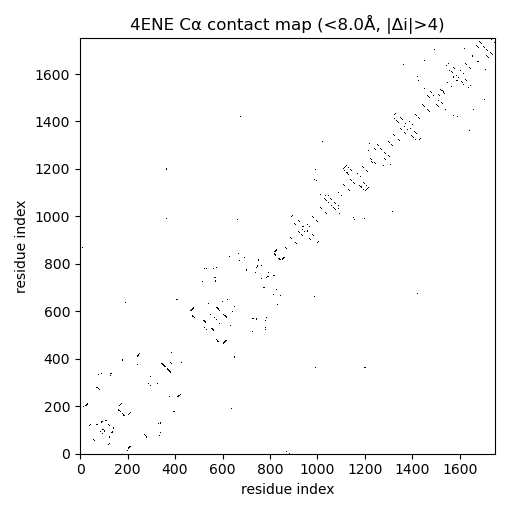 F 3 205 ? -21.790 -54.454 -28.722 1.00 50.37 205 VAL F N 1
ATOM 13187 C CA . VAL F 3 205 ? -20.815 -55.463 -28.341 1.00 56.92 205 VAL F CA 1
ATOM 13188 C C . VAL F 3 205 ? -19.408 -54.940 -28.575 1.00 52.80 205 VAL F C 1
ATOM 13189 O O . VAL F 3 205 ? -19.124 -54.334 -29.608 1.00 46.46 205 VAL F O 1
ATOM 13193 N N . LYS F 3 206 ? -18.539 -55.148 -27.592 1.00 60.96 206 LYS F N 1
ATOM 13194 C CA . LYS F 3 206 ? -17.139 -54.770 -27.723 1.00 51.41 206 LYS F CA 1
ATOM 13195 C C . LYS F 3 206 ? -16.249 -55.989 -27.470 1.00 52.14 206 LYS F C 1
ATOM 13196 O O . LYS F 3 206 ? -16.609 -56.883 -26.697 1.00 44.75 206 LYS F O 1
ATOM 13202 N N . SER F 3 207 ? -15.092 -56.036 -28.125 1.00 56.32 207 SER F N 1
ATOM 13203 C CA . SER F 3 207 ? -14.186 -57.165 -27.923 1.00 51.13 207 SER F CA 1
ATOM 13204 C C . SER F 3 207 ? -12.718 -56.847 -28.175 1.00 51.92 207 SER F C 1
ATOM 13205 O O . SER F 3 207 ? -12.354 -55.759 -28.630 1.00 51.41 207 SER F O 1
ATOM 13208 N N . PHE F 3 208 ? -11.873 -57.818 -27.861 1.00 54.22 208 PHE F N 1
ATOM 13209 C CA . PHE F 3 208 ? -10.466 -57.743 -28.211 1.00 61.03 208 PHE F CA 1
ATOM 13210 C C . PHE F 3 208 ? -9.963 -59.173 -28.413 1.00 62.27 208 PHE F C 1
ATOM 13211 O O . PHE F 3 208 ? -10.574 -60.130 -27.921 1.00 62.20 208 PHE F O 1
ATOM 13219 N N . ASN F 3 209 ? -8.858 -59.326 -29.134 1.00 59.65 209 ASN F N 1
ATOM 13220 C CA . ASN F 3 209 ? -8.256 -60.647 -29.297 1.00 67.39 209 ASN F CA 1
ATOM 13221 C C . ASN F 3 209 ? -6.911 -60.733 -28.623 1.00 67.61 209 ASN F C 1
ATOM 13222 O O . ASN F 3 209 ? -6.046 -59.886 -28.854 1.00 68.73 209 ASN F O 1
ATOM 13227 N N . ARG F 3 210 ? -6.743 -61.760 -27.792 1.00 65.11 210 ARG F N 1
ATOM 13228 C CA . ARG F 3 210 ? -5.522 -61.918 -27.006 1.00 72.48 210 ARG F CA 1
ATOM 13229 C C . ARG F 3 210 ? -4.286 -61.855 -27.904 1.00 80.75 210 ARG F C 1
ATOM 13230 O O . ARG F 3 210 ? -3.224 -61.388 -27.485 1.00 77.26 210 ARG F O 1
ATOM 13238 N N . ALA F 3 211 ? -4.440 -62.324 -29.141 1.00 77.42 211 ALA F N 1
ATOM 13239 C CA . ALA F 3 211 ? -3.403 -62.187 -30.153 1.00 83.17 211 ALA F CA 1
ATOM 13240 C C . ALA F 3 211 ? -3.421 -60.768 -30.729 1.00 89.96 211 ALA F C 1
ATOM 13241 O O . ALA F 3 211 ? -3.881 -60.543 -31.857 1.00 76.59 211 ALA F O 1
#

Organism: Escherichia coli (strain K12) (NCBI:txid83333)

InterPro domains:
  IPR001807 Chloride channel [PF00654] (90-436)
  IPR001807 Chloride channel [PR00762] (102-119)
  IPR001807 Chloride channel [PR00762] (183-202)
  IPR001807 Chloride channel [PR00762] (352-372)
  IPR001807 Chloride channel [PR00762] (387-403)
  IPR001807 Chloride channel [PR00762] (405-424)
  IPR014743 Chloride channel, core [SSF81340] (15-453)
  IPR023861 Chloride channel, ClcA [MF_01128] (3-469)

Radius of gyration: 42.22 Å; Cα contacts (8 Å, |Δi|>4): 4169; chains: 6; bounding box: 124×103×110 Å

B-factor: mean 48.15, std 17.27, range [7.49, 131.02]

Sequence (1751 aa):
RRRQLIRQLLERDKTPLAILFMAAVVGTLVGLAAVAFDKGVAWLQNQRMGALVHTADNYPLLLTVAFLCSAVLAMFGYFLVRKYAPEAGGSGIPEIEGALEDQRPVRWWRVLPVKFFGGLGTLGGGMVLGREGPTVQIGGNIGRMVLDIFRLKGDEARHTLLATGAAAGLAAAFNAPLAGILFIIEEMRPQFRYTLISIKAVFIGVIMSTIMYRIFNHEVALIDVGKLSDAPLNTLWLYLILGIIFGIFGPIFNKWVLGMQDLLHRVHGGNITKWVLMGGAIGGLCGLLGFVAPATSGGGFNLIPIATAGNFSMGMLVFIFVARVITTLLCFSSGAPGGIFAPMLALGTVLGTAFGMVAVELFPQYHLEAGTFAIAGMGALLAASIRAPLTGIILVLEMTDNYQLILPMIITGLGATLLAQFTGGKPLYSAILARTLAKQEAEQRRRQLIRQLLERDKTPLAILFMAAVVGTLVGLAAVAFDKGVAWLQNQRMGALVHTADNYPLLLTVAFLCSAVLAMFGYFLVRKYAPEAGGSGIPEIEGALEDQRPVRWWRVLPVKFFGGLGTLGGGMVLGREGPTVQIGGNIGRMVLDIFRLKGDEARHTLLATGAAAGLAAAFNAPLAGILFIIEEMRPQFRYTLISIKAVFIGVIMSTIMYRIFNHEVALIDVGKLSDAPLNTLWLYLILGIIFGIFGPIFNKWVLGMQDLLHRVHGGNITKWVLMGGAIGGLCGLLGFVAPATSGGGFNLIPIATAGNFSMGMLVFIFVARVITTLLCFSSGAPGGIFAPMLALGTVLGTAFGMVAVELFPQYHLEAGTFAIAGMGALLAASIRAPLTGIILVLEMTDNYQLILPMIITGLGATLLAQFTGGKPLYSAILARTLAKQEAEVRLLESGGGLVQPGGSLKLSCAASGFDYSRYWMSWVRQAPGKGLKWIGEINPVSSTINYTPSLKDKFIISRDNAKDTLYLQISKVRSEDTALYYCARLYYGYGYWYFDVWGAGTTVTVSSAKTTPPSVYPLAPGSAAAAASMVTLGCLVKGYFPEPVTVTWNSGSLAAGVHTFPAVLQAALYTLSSSVTVPSSSWPSETVTCNVAHPASSTKVDKKIVPRADIVLTQSPAIMSAAPGDKVTMTCSASSSVSYIHWYQQKSGTSPKRWIYDTSKLTSGVPVRFSGSGSGTSYSLTINTMEAEDAATYYCQQWSSHPQTFGGGTKLEILRADAAPTVSIFPPSSEQLTSGGASVVCFLNNFYPKDINVKWKIDGSERQNGVLNSWTDQDSKDSTYSMSSTLTLTKDEYERHNSYTCEATHKTSTSPIVKSFNRAVRLLESGGGLVQPGGSLKLSCAASGFDYSRYWMSWVRQAPGKGLKWIGEINPVSSTINYTPSLKDKFIISRDNAKDTLYLQISKVRSEDTALYYCARLYYGYGYWYFDVWGAGTTVTVSSAKTTPPSVYPLAPGSAAAAASMVTLGCLVKGYFPEPVTVTWNSGSLAAGVHTFPAVLQAALYTLSSSVTVPSSSWPSETVTCNVAHPASSTKVDKKIVPRADIVLTQSPAIMSAAPGDKVTMTCSASSSVSYIHWYQQKSGTSPKRWIYDTSKLTSGVPVRFSGSGSGTSYSLTINTMEAEDAATYYCQQWSSHPQTFGGGTKLEILRADAAPTVSIFPPSSEQLTSGGASVVCFLNNFYPKDINVKWKIDGSERQNGVLNSWTDQDSKDSTYSMSSTLTLTKDEYERHNSYTCEATHKTSTSPIVKSFNRA

Foldseek 3Di:
DVVVVVVDVVVPQDPDPVLQVLLQVLLLVLLLLLLVLVVLLVVLLVVLVVVLVVVVPPVVVSLVSLLQSQLVLQLVLLLLCLPQNVCLWFQNLLQLLCVLVVNHDLPLVGNLVNNSSSCSSLQSLFAQFAQLSSSLSNQLSSLVVSCVVVVPDDQQSNNQSNLLRNLSSNCSRQVFNVLSLLCSVQPRHDDPDDGNHRSSSSSSSNVSSSVSSCVNPPPDALAEQDADDFADPVRQVLLLVLLLVLQLVLQVLLCLLQVLLVVLCVQCVSPSVSLSSLSSNLSSVQSSCCVVPVLLTGLNSVCLSVLLQVVDDLVVLVVSLVSNSVSLSSSNSSGRRGHSQSSQLNNQLSSQLNSQVVVCVVCVVRVGRSNLSSLLRSLSSVCNHQNSLVSSLSSSCSRHVHVSSSSSNSSSSVSNNVSSVVNDGDRSSVVVSVVVVVVVPVVD/DVVVVVVDVVVPQDPDPVLQVLLQVLLLVLLLLLLVLVVLLVVLLVVLVVVLVVVVPPVVVSLVSLLQSQLVLQLVLLLLCLPQNVCLWFQNLLVLLCVLVVNHDLPLVGNLVNNSSSCSSLQSLFAQFASLSSSLSNQLSSLVVSCVVVVPDDQQSNNQSNLLRNLSSNCSRQVFNVLSLLCSVQPRHDDPDDGNHRSSSSSSSNVSSSVSSCVNPPPDALAEQDADDFADPVRLVLLLVLLLVLQLVLQVLLCLLQVLLVVLCVQCVSPSVSLSSLSSNLSSVQSSCCVVPVLLTGLNSVCLSCLLQVVDDLVVLVVSLVSNSVSLSSSNSSGRRGHSQSSQLNNQLSSQLNSQVVVCVVCVVRVGGSNLSSLLRSLSSVCNHQNSLVSSLSSSCSRHVHVSSSSSNSSSSVSNNVSSVVNDGDRSSNVVSVVVVVVVVD/DWAKDKDFADEAEAQAKTKIKIATDDDQLQPWKKFKWWAAPPGDIGGAWIAHNVNPDIDGDPDDDPQWDWDDDSVRRMIMIMGGSDDQVNFTWMKMFTWDDDVPPIDGDDIHPTHTHGYHPQDFDAWDKAWFAADQPHDLDFKDKIKMKTWFGDDDDKDKDKPVPPQPPQKDWDDWDDDPSGTITMMIGMDGSVCPPVDWIKIWMDDVSVPDTDIDIHHHDD/DKAKAKDQQEDEDAFQAKDKIKIFIPWWFFWKWKWWADPVDDTDGAGTRQFHGDPPRDPLWTKHDGTTMIMIMGNGHHQVNFTKMKMKGPSDPPIDIYSIYGYAYDDDFDFFPKDKDWADPVVVVVFKTKIKMKRDFGPDDDKDKWKDFVNHTDDPQKDKDKDDQDRPRRGIMMMIMRMDTSVVVVVTFKMWMWMGDDVDPHTDIDIGTPD/DAKAKDFAFEDEAQAKTKIKIADDDDQLAQWKKFKWWAAVVGDIDGAWIAHRVSPDIDGDPDDDPQWDWDDDSVRSMIMIMGGNDDQVNFTWMKMFTKDDDPPDIDGDDIHPTGTHGHDDDDFDAWDKAWAADAPPCVADQKGKIKIKTWFGDDDDKDKDKPNCPQPPQKDKDDWDADPNGTIIMMMGMGGPCCPPVHWIWMWMADVNVRDIDIGTHHYDD/DKAKAKPDLEDEDEQQDKDKIKIFIPWWFFFKWKWWAAPPGDTHTAGTRQFHGDPPRDPLWGWHDGTGMIMIIRNGDDLLSQTWMKMKGDSDPPIDIYPTYGYAYDDDWDFWDKDWDWADPVVLVVFKTKIKMKTDFGPDDDKDKWKDFQRHTDDPQKDKDKDAADSHNRGIMMMIMHIDTSVVVVVTFKIKMWMDDPVDPDIDMDIDTND

Solvent-accessible surface area: 67584 Å² total; per-residue (Å²): 112,79,174,101,0,19,158,52,9,63,66,20,42,124,10,59,112,54,10,6,123,22,0,26,36,0,0,32,65,1,0,74,21,7,9,47,1,33,90,20,0,49,154,31,60,100,85,38,113,38,32,16,96,156,24,66,130,78,125,88,79,3,43,64,29,3,68,99,46,0,7,86,38,0,51,98,0,3,77,31,4,56,117,101,0,68,17,0,21,11,3,2,0,10,25,4,12,0,6,0,12,67,33,41,69,14,65,58,144,96,2,31,61,4,0,42,107,0,0,20,2,0,6,0,0,5,2,1,1,2,60,1,0,0,4,0,3,7,0,0,2,10,0,66,34,2,7,47,109,102,213,42,191,46,76,45,3,53,11,0,1,2,0,0,0,0,0,0,0,0,0,4,10,5,38,0,0,1,0,0,1,0,0,5,19,12,2,1,48,2,45,42,67,77,21,90,27,10,59,9,0,1,0,18,0,0,17,52,0,0,30,26,13,44,55,99,26,43,96,119,67,67,5,106,22,44,91,13,45,78,23,9,35,24,0,15,117,4,2,80,67,0,0,65,67,0,0,81,30,0,5,70,0,10,130,112,0,30,33,42,50,54,91,19,70,175,88,3,55,32,70,58,84,119,33,21,111,22,0,3,54,13,0,0,61,2,3,44,34,30,83,66,25,91,17,4,7,16,25,10,41,134,8,0,37,75,0,1,64,35,111,32,74,84,52,81,0,82,101,0,37,80,16,0,11,91,6,0,14,42,0,6,6,2,21,0,0,0,0,0,0,5,0,0,0,0,0,0,1,1,34,0,0,14,35,0,39,66,4,50,145,111,38,47,28,19,12,21,63,12,0,4,0,0,3,4,0,1,10,1,0,1,0,1,0,0,12,0,12,0,0,0,9,0,0,2,8,12,17,7,50,0,27,33,0,0,7,2,7,3,16,0,3,6,2,0,1,33,43,0,21,94,68,57,14,84,0,0,0,3,6,21,3,2,86,43,0,45,152,56,47,88,126,178,176,66,138,96,8,9,152,53,9,68,70,20,43,125,11,61,112,54,10,6,123,22,0,25,35,0,0,32,65,1,0,75,20,7,10,48,0,34,91,20,0,48,154,32,61,98,84,38,111,37,32,15,97,154,22,67,131,78,125,89,80,2,42,64,29,4,68,98,46,0,7,88,38,0,52,99,0,3,79,30,4,58,116,102,0,67,17,0,20,10,4,2,0,9,25,4,12,0,6,0,8,66,38,44,74,15,68,58,144,96,1,30,59,5,0,42,107,0,0,21,2,0,6,0,1,6,2,0,1,2,60,1,0,0,4,0,3,7,0,0,2,11,0,66,36,2,8,47,108,102,214,42,190,47,75,46,3,56,11,0,1,2,0,0,0,0,0,0,0,0,0,5,10,5,38,0,0,1,0,0,0,0,0,5,20,11,3,1,48,2,44,38,74,76,21,90,27,10,57,11,0,2,0,16,0,0,16,52,0,0,32,24,13,44,56,102,27,40,96,117,66,69,5,104,22,44,94,10,40,65,23,9,34,24,0,14,116,4,1,80,66,0,0,64,67,1,0,80,30,0,5,69,0,10,131,113,0,30,32,43,48,54,92,19,69,176,88,3,56,32,70,58,84,118,34,21,113,24,0,3,53,13,0,0,62,2,3,44,35,32,84,64,26,93,16,3,6,16,25,10,44,135,9,0,36,74,0,1,64,34,111,32,74,87,50,79,1,81,100,0,37,82,17,0,11,93,6,0,13,43,0,6,6,2,21,0,0,0,0,0,0,5,0,0,0,0,0,0,1,1,34,0,0,13,35,0,40,67,4,40,144,110,38,46,31,23,9,16,59,13,0,5,0,0,2,5,0,0,9,0,0,0,1,1,0,0,11,0,11,0,0,0,9,1,0,3,7,10,16,7,49,0,28,32,0,1,6,2,7,3,16,0,3,6,3,0,2,34,42,0,21,95,67,57,15,83,0,0,0,4,6,20,2,2,88,45,0,43,169,92,76,126,182,47,152,14,106,5,49,48,27,37,52,32,116,75,58,25,79,19,131,0,29,0,45,14,42,54,40,92,2,38,132,45,21,0,0,0,0,30,27,19,100,88,104,10,5,100,10,2,0,0,0,11,20,106,52,91,40,62,40,79,33,99,44,108,209,100,13,8,57,2,45,23,47,44,97,144,54,18,0,43,0,72,1,36,165,1,99,80,95,0,32,1,50,0,4,0,0,20,0,66,25,4,46,0,38,15,2,0,14,47,12,2,64,20,22,78,0,25,10,26,76,21,151,66,42,73,13,53,14,26,17,5,6,22,16,81,109,48,95,103,58,93,108,19,17,0,0,0,3,0,56,16,0,6,11,72,82,17,82,18,62,1,36,98,42,86,43,78,89,41,42,30,54,3,68,22,36,96,109,92,51,65,38,23,15,3,0,0,0,30,8,63,46,90,22,16,77,90,111,73,4,20,0,27,4,31,0,94,53,28,105,26,186,61,94,47,125,4,71,71,83,141,124,19,89,9,81,11,64,36,66,98,43,46,10,46,66,56,60,134,2,66,0,43,2,44,15,79,56,82,3,40,83,2,0,1,0,12,19,80,110,86,46,17,2,100,37,33,0,29,4,15,59,52,57,26,118,73,12,42,139,43,3,51,9,65,40,86,29,79,57,13,25,0,22,0,94,58,0,56,52,118,0,32,11,26,0,12,0,0,0,0,21,38,58,23,5,22,18,2,64,8,0,73,2,11,20,82,75,72,66,25,52,4,84,6,24,18,1,5,3,7,80,75,4,36,122,85,33,21,0,2,0,0,0,0,0,4,50,0,13,27,75,114,15,101,30,90,4,56,13,67,61,70,90,75,131,115,38,36,71,48,10,116,18,95,32,50,81,187,56,10,6,8,3,2,6,0,16,0,52,7,72,76,84,69,8,80,167,63,54,24,0,24,0,26,1,61,22,133,54,58,138,78,56,58,80,79,57,27,92,85,125,112,176,4,106,8,57,41,27,7,44,18,132,82,42,28,71,25,118,0,32,0,48,6,62,64,37,93,2,38,114,43,18,0,0,0,0,36,18,16,106,94,126,13,0,111,13,3,0,0,0,9,22,110,47,88,31,67,30,74,36,109,40,160,201,93,22,13,63,2,44,24,47,50,99,149,52,14,0,36,0,71,2,23,139,2,124,81,93,1,34,2,52,0,3,0,0,28,0,61,23,3,46,0,38,16,2,0,14,48,22,3,74,15,13,36,1,20,18,28,103,39,166,55,44,66,11,50,8,23,12,1,3,35,14,102,74,93,98,87,71,96,89,22,18,0,0,0,0,0,58,14,0,10,0,52,50,15,72,20,53,0,40,96,42,88,44,74,91,34,43,32,50,3,71,20,38,99,114,91,55,64,40,19,14,3,0,0,0,39,7,56,35,85,45,21,82,89,120,72,4,26,0,29,2,25,0,80,36,29,106,37,164,38,90,60,111,2,80,61,77,165,121,20,91,11,84,13,38,56,68,110,36,62,4,38,61,48,66,142,2,67,1,47,1,47,9,80,58,79,5,38,81,0,0,1,0,7,25,47,72,92,54,14,2,93,35,30,0,29,5,17,63,46,57,26,117,75,12,42,138,50,4,50,11,60,35,81,33,62,69,6,23,0,22,0,80,58,0,76,25,67,3,11,9,27,0,11,0,0,0,0,22,34,58,26,4,26,11,0,61,8,0,66,1,45,4,84,87,77,74,20,49,7,84,9,18,22,3,11,4,3,80,75,6,45,124,84,38,20,0,1,0,0,0,0,0,8,58,0,19,33,97,116,16,104,30,80,4,62,10,66,56,78,90,65,147,110,36,36,63,56,12,80,19,71,16,49,30,139,66,3,8,17,2,0,6,0,12,0,52,10,82,86,88,46,12,69,148,54,55,29,0,18,0,22,1,60,8,142,49,43,146,72,58,53,66,88,59,30,82,98,130

Secondary structure (DSSP, 8-state):
-HHHHHHHHHT-S---HHHHHHHHHHHHHHHHHHHHHHHHHHHHHHHHHHHHHHTSSSHHHHHHHHHHHHHHHHHHHHHHHHHH-GGGSS-SHHHHHHHHHT-S---HHHHHHHHHHHHHHHHHTT-S-BSHHHHHHHHHHHHHHHHHHTT--SHHHHHHHHHHHHHHHHHHHHT-HHHHHHHIIIIIS-SSS-----HHHHHHHHHHHHHHHHHTTTT--S----------GGGHHHHHHHHHHHHHHHHHHHHHHHHHHHHHHHHHTT-HHHHHHHHHHHHHHHHHHHHH-GGGSS--STHHHHHHTT-S-HHHHHHHHHHHHHHHHHHHTTT-SSBSHHHHHHHHHHHHHHHHHHHHHH-GGGT--HHHHHHHHHTHHIIIII--HHHHHHHHHHHH--GGGHHHHHHHHHHHHHHHHHTT---HHHHHHHHHHHHHHHT-/-HHHHHHHHTT-S---HHHHHHHHHHHHHHHHHHHHHHHHHHHHHHHHHHHHHHTSSSHHHHHHHHHHHHHHHHHHHHHHHHHH-GGGSS-SHHHHHHHHHT-S---HHHHHHHHHHHHHHHHHTT-S-BSHHHHHHHHHHHHHHHHHHTT--SHHHHHHHHHHHHHHHHHHHHT-HHHHHHHIIIIIS-SSS-----HHHHHHHHHHHHHHHHHTTTT--S----------GGGHHHHHHHHHHHHHHHHHHHHHHHHHHHHHHHHHTT-HHHHHHHHHHHHHHHHHHHHH-GGGSS--STHHHHHHTT-S-HHHHHHHHHHHHHHHHHHHHTT-SSBSHHHHHHHHHHHHHHHHHHHHHH-GGGT--HHHHHHHHHTHHIIIII--HHHHHHHHHHHH--GGGHHHHHHHHHHHHHHHHHTT---HHHHHHHHHHHHTT-/--EEEEE---EE-TT--EEEEEEEESS--TTS-EEEEEE-TT--EEEEEEE-TTSS-EEE-S--SSSEEEEEETTTTEEEEEE-S--GGG-EEEEEEEEE-SSSS-EEEEE---EEEEE-SSPPBPPEEEEEPPPTT----SEEEEEEEEEEEBSS--EEEEGGGTB-TTEEEPPPEEETTEEEEEEEEEEETTTTTTS-EEEEEEEGGGTEEEEEEE----/---EEESSSEEEE-TTS-EEEEEEESS---S-EEEEE-TTS--EEEEETTTEEPTT--TTEEEEEETTEEEEEESS--STT-EEEEEEE-SSSS-EEB--EEEEE----B--EEEEEPPPHHHHHTTEEEEEEEEEEEBSS--EEEEEETTEEE-TTEEEEEPPPPSSS--EEEEEEEEEEHHHHHH--EEEEEEE-SS-SS-EEEEEE--/-EEEEE--EEE-TT--EEEEEEEESS--TT--EEEEEE-TTS-EEEEEEE-TTSS-EEESS--SSSEEEEEETTTTEEEEEE-S--GGG-EEEEEEEEE-SSSS-EEEEE---EEEEE-SS--BPPEEEEE---S-----SEEEEEEEEEEEBSS--EEEEGGGTB-TTEEE---EEETTEEEEEEEEEEESTTTTTS--EEEEEEGGGTEEEEEEP----/-PPEEES-SEEEE-BTB-EEEEEEEEEEE-S-EEEEE-TTS--EEEEETTTEEPTT--TTEEEEEEEEEEEEEESS--GGG-EEEEEEE-SSSS-EE---EEEEE----B--EEEEEPPPHHHHTTTEEEEEEEEEEEBSS--EEEEEETTS-B-SSEEEEEPPPPTTT--EEEEEEEEEEHHHHHS--EEEEEEE-TT-SSPEEEEEE--

Nearest PDB structures (foldseek):
  4fg6-assembly2_F  TM=9.988E-01  e=2.172E-40  Mus musculus
  2w9d-assembly1_L  TM=9.859E-01  e=2.257E-38  Mus musculus
  7kyl-assembly2_Y  TM=9.829E-01  e=9.890E-38  Mus musculus
  4f3f-assembly1_A  TM=9.803E-01  e=3.845E-35  Mus musculus
  5mhe-assembly1_L  TM=8.165E-01  e=1.221E-37  Mus musculus